Protein 2L16 (pdb70)

Nearest PDB structures (foldseek):
  2l16-assembly1_A  TM=9.018E-01  e=1.202E-06  Bacillus subtilis
  2l16-assembly1_A  TM=8.497E-01  e=6.481E-07  Bacillus subtilis
  2l16-assembly1_A  TM=8.442E-01  e=2.452E-07  Bacillus subtilis
  2l16-assembly1_A  TM=1.020E+00  e=3.934E-07  Bacillus subtilis
  2l16-assembly1_A  TM=9.087E-01  e=6.137E-07  Bacillus subtilis

Structure (mmCIF, N/CA/C/O backbone):
data_2L16
#
_entry.id   2L16
#
loop_
_atom_site.group_PDB
_atom_site.id
_atom_site.type_symbol
_atom_site.label_atom_id
_atom_site.label_alt_id
_atom_site.label_comp_id
_atom_site.label_asym_id
_atom_site.label_entity_id
_atom_site.label_seq_id
_atom_site.pdbx_PDB_ins_code
_atom_site.Cartn_x
_atom_site.Cartn_y
_atom_site.Cartn_z
_atom_site.occupancy
_atom_site.B_iso_or_equiv
_atom_site.auth_seq_id
_atom_site.auth_comp_id
_atom_site.auth_asym_id
_atom_site.auth_atom_id
_atom_site.pdbx_PDB_model_num
ATOM 1 N N . MET A 1 1 ? -10.584 -17.849 -18.229 1.00 0.00 1 MET A N 1
ATOM 2 C CA . MET A 1 1 ? -9.634 -17.952 -19.371 1.00 0.00 1 MET A CA 1
ATOM 3 C C . MET A 1 1 ? -8.204 -17.820 -18.859 1.00 0.00 1 MET A C 1
ATOM 4 O O . MET A 1 1 ? -7.759 -18.609 -18.024 1.00 0.00 1 MET A O 1
ATOM 20 N N . PHE A 1 2 ? -7.487 -16.820 -19.366 1.00 0.00 2 PHE A N 1
ATOM 21 C CA . PHE A 1 2 ? -6.113 -16.590 -18.962 1.00 0.00 2 PHE A CA 1
ATOM 22 C C . PHE A 1 2 ? -6.057 -15.706 -17.727 1.00 0.00 2 PHE A C 1
ATOM 23 O O . PHE A 1 2 ? -4.983 -15.433 -17.193 1.00 0.00 2 PHE A O 1
ATOM 40 N N . SER A 1 3 ? -7.226 -15.250 -17.278 1.00 0.00 3 SER A N 1
ATOM 41 C CA . SER A 1 3 ? -7.308 -14.390 -16.097 1.00 0.00 3 SER A CA 1
ATOM 42 C C . SER A 1 3 ? -7.762 -15.193 -14.877 1.00 0.00 3 SER A C 1
ATOM 43 O O . SER A 1 3 ? -7.496 -14.811 -13.737 1.00 0.00 3 SER A O 1
ATOM 51 N N . ASN A 1 4 ? -8.448 -16.302 -15.126 1.00 0.00 4 ASN A N 1
ATOM 52 C CA . ASN A 1 4 ? -8.938 -17.148 -14.044 1.00 0.00 4 ASN A CA 1
ATOM 53 C C . ASN A 1 4 ? -7.805 -17.982 -13.455 1.00 0.00 4 ASN A C 1
ATOM 54 O O . ASN A 1 4 ? -7.943 -18.560 -12.378 1.00 0.00 4 ASN A O 1
ATOM 65 N N . ILE A 1 5 ? -6.690 -18.042 -14.169 1.00 0.00 5 ILE A N 1
ATOM 66 C CA . ILE A 1 5 ? -5.546 -18.811 -13.711 1.00 0.00 5 ILE A CA 1
ATOM 67 C C . ILE A 1 5 ? -4.981 -18.233 -12.424 1.00 0.00 5 ILE A C 1
ATOM 68 O O . ILE A 1 5 ? -4.658 -18.973 -11.502 1.00 0.00 5 ILE A O 1
ATOM 84 N N . GLY A 1 6 ? -4.859 -16.914 -12.375 1.00 0.00 6 GLY A N 1
ATOM 85 C CA . GLY A 1 6 ? -4.319 -16.246 -11.195 1.00 0.00 6 GLY A CA 1
ATOM 86 C C . GLY A 1 6 ? -2.845 -16.595 -11.010 1.00 0.00 6 GLY A C 1
ATOM 87 O O . GLY A 1 6 ? -2.085 -16.638 -11.977 1.00 0.00 6 GLY A O 1
ATOM 91 N N . ILE A 1 7 ? -2.446 -16.853 -9.769 1.00 0.00 7 ILE A N 1
ATOM 92 C CA . ILE A 1 7 ? -1.059 -17.208 -9.484 1.00 0.00 7 ILE A CA 1
ATOM 93 C C . ILE A 1 7 ? -0.702 -18.563 -10.121 1.00 0.00 7 ILE A C 1
ATOM 94 O O . ILE A 1 7 ? 0.336 -18.677 -10.771 1.00 0.00 7 ILE A O 1
ATOM 110 N N . PRO A 1 8 ? -1.516 -19.581 -9.962 1.00 0.00 8 PRO A N 1
ATOM 111 C CA . PRO A 1 8 ? -1.221 -20.914 -10.559 1.00 0.00 8 PRO A CA 1
ATOM 112 C C . PRO A 1 8 ? -0.622 -20.797 -11.961 1.00 0.00 8 PRO A C 1
ATOM 113 O O . PRO A 1 8 ? 0.285 -21.548 -12.320 1.00 0.00 8 PRO A O 1
ATOM 124 N N . GLY A 1 9 ? -1.123 -19.847 -12.736 1.00 0.00 9 GLY A N 1
ATOM 125 C CA . GLY A 1 9 ? -0.618 -19.634 -14.087 1.00 0.00 9 GLY A CA 1
ATOM 126 C C . GLY A 1 9 ? 0.744 -18.946 -14.065 1.00 0.00 9 GLY A C 1
ATOM 127 O O . GLY A 1 9 ? 1.563 -19.138 -14.963 1.00 0.00 9 GLY A O 1
ATOM 131 N N . LEU A 1 10 ? 0.971 -18.132 -13.040 1.00 0.00 10 LEU A N 1
ATOM 132 C CA . LEU A 1 10 ? 2.226 -17.400 -12.909 1.00 0.00 10 LEU A CA 1
ATOM 133 C C . LEU A 1 10 ? 3.404 -18.354 -12.746 1.00 0.00 10 LEU A C 1
ATOM 134 O O . LEU A 1 10 ? 4.481 -18.111 -13.286 1.00 0.00 10 LEU A O 1
ATOM 150 N N . ILE A 1 11 ? 3.202 -19.431 -11.996 1.00 0.00 11 ILE A N 1
ATOM 151 C CA . ILE A 1 11 ? 4.267 -20.401 -11.769 1.00 0.00 11 ILE A CA 1
ATOM 152 C C . ILE A 1 11 ? 4.740 -20.984 -13.094 1.00 0.00 11 ILE A C 1
ATOM 153 O O . ILE A 1 11 ? 5.935 -21.089 -13.321 1.00 0.00 11 ILE A O 1
ATOM 169 N N . LEU A 1 12 ? 3.815 -21.345 -13.966 1.00 0.00 12 LEU A N 1
ATOM 170 C CA . LEU A 1 12 ? 4.191 -21.913 -15.247 1.00 0.00 12 LEU A CA 1
ATOM 171 C C . LEU A 1 12 ? 5.066 -20.929 -16.006 1.00 0.00 12 LEU A C 1
ATOM 172 O O . LEU A 1 12 ? 6.099 -21.309 -16.546 1.00 0.00 12 LEU A O 1
ATOM 188 N N . ILE A 1 13 ? 4.664 -19.663 -16.007 1.00 0.00 13 ILE A N 1
ATOM 189 C CA . ILE A 1 13 ? 5.437 -18.616 -16.669 1.00 0.00 13 ILE A CA 1
ATOM 190 C C . ILE A 1 13 ? 6.765 -18.413 -15.960 1.00 0.00 13 ILE A C 1
ATOM 191 O O . ILE A 1 13 ? 7.800 -18.212 -16.596 1.00 0.00 13 ILE A O 1
ATOM 207 N N . PHE A 1 14 ? 6.713 -18.418 -14.645 1.00 0.00 14 PHE A N 1
ATOM 208 C CA . PHE A 1 14 ? 7.898 -18.180 -13.857 1.00 0.00 14 PHE A CA 1
ATOM 209 C C . PHE A 1 14 ? 8.973 -19.200 -14.208 1.00 0.00 14 PHE A C 1
ATOM 210 O O . PHE A 1 14 ? 10.150 -18.863 -14.333 1.00 0.00 14 PHE A O 1
ATOM 227 N N . VAL A 1 15 ? 8.549 -20.442 -14.368 1.00 0.00 15 VAL A N 1
ATOM 228 C CA . VAL A 1 15 ? 9.464 -21.524 -14.705 1.00 0.00 15 VAL A CA 1
ATOM 229 C C . VAL A 1 15 ? 10.202 -21.193 -15.994 1.00 0.00 15 VAL A C 1
ATOM 230 O O . VAL A 1 15 ? 11.409 -21.407 -16.105 1.00 0.00 15 VAL A O 1
ATOM 243 N N . ILE A 1 16 ? 9.468 -20.665 -16.960 1.00 0.00 16 ILE A N 1
ATOM 244 C CA . ILE A 1 16 ? 10.070 -20.300 -18.246 1.00 0.00 16 ILE A CA 1
ATOM 245 C C . ILE A 1 16 ? 11.273 -19.406 -18.006 1.00 0.00 16 ILE A C 1
ATOM 246 O O . ILE A 1 16 ? 12.255 -19.454 -18.739 1.00 0.00 16 ILE A O 1
ATOM 262 N N . ALA A 1 17 ? 11.178 -18.593 -16.973 1.00 0.00 17 ALA A N 1
ATOM 263 C CA . ALA A 1 17 ? 12.263 -17.692 -16.610 1.00 0.00 17 ALA A CA 1
ATOM 264 C C . ALA A 1 17 ? 13.379 -18.469 -15.903 1.00 0.00 17 ALA A C 1
ATOM 265 O O . ALA A 1 17 ? 14.553 -18.169 -16.048 1.00 0.00 17 ALA A O 1
ATOM 272 N N . LEU A 1 18 ? 12.993 -19.464 -15.126 1.00 0.00 18 LEU A N 1
ATOM 273 C CA . LEU A 1 18 ? 13.952 -20.263 -14.381 1.00 0.00 18 LEU A CA 1
ATOM 274 C C . LEU A 1 18 ? 14.858 -21.057 -15.297 1.00 0.00 18 LEU A C 1
ATOM 275 O O . LEU A 1 18 ? 16.058 -21.168 -15.045 1.00 0.00 18 LEU A O 1
ATOM 291 N N . ILE A 1 19 ? 14.299 -21.607 -16.348 1.00 0.00 19 ILE A N 1
ATOM 292 C CA . ILE A 1 19 ? 15.106 -22.382 -17.269 1.00 0.00 19 ILE A CA 1
ATOM 293 C C . ILE A 1 19 ? 16.209 -21.509 -17.869 1.00 0.00 19 ILE A C 1
ATOM 294 O O . ILE A 1 19 ? 17.355 -21.941 -17.991 1.00 0.00 19 ILE A O 1
ATOM 310 N N . ILE A 1 20 ? 15.865 -20.273 -18.222 1.00 0.00 20 ILE A N 1
ATOM 311 C CA . ILE A 1 20 ? 16.845 -19.347 -18.784 1.00 0.00 20 ILE A CA 1
ATOM 312 C C . ILE A 1 20 ? 17.663 -18.684 -17.676 1.00 0.00 20 ILE A C 1
ATOM 313 O O . ILE A 1 20 ? 18.863 -18.461 -17.839 1.00 0.00 20 ILE A O 1
ATOM 329 N N . PHE A 1 21 ? 17.018 -18.369 -16.543 1.00 0.00 21 PHE A N 1
ATOM 330 C CA . PHE A 1 21 ? 17.716 -17.729 -15.427 1.00 0.00 21 PHE A CA 1
ATOM 331 C C . PHE A 1 21 ? 18.173 -18.761 -14.398 1.00 0.00 21 PHE A C 1
ATOM 332 O O . PHE A 1 21 ? 19.367 -19.049 -14.299 1.00 0.00 21 PHE A O 1
ATOM 349 N N . GLY A 1 22 ? 17.229 -19.325 -13.633 1.00 0.00 22 GLY A N 1
ATOM 350 C CA . GLY A 1 22 ? 17.566 -20.328 -12.624 1.00 0.00 22 GLY A CA 1
ATOM 351 C C . GLY A 1 22 ? 17.078 -19.881 -11.243 1.00 0.00 22 GLY A C 1
ATOM 352 O O . GLY A 1 22 ? 17.134 -18.695 -10.920 1.00 0.00 22 GLY A O 1
ATOM 356 N N . PRO A 1 23 ? 16.606 -20.789 -10.423 1.00 0.00 23 PRO A N 1
ATOM 357 C CA . PRO A 1 23 ? 16.111 -20.450 -9.057 1.00 0.00 23 PRO A CA 1
ATOM 358 C C . PRO A 1 23 ? 17.249 -20.036 -8.124 1.00 0.00 23 PRO A C 1
ATOM 359 O O . PRO A 1 23 ? 17.014 -19.449 -7.070 1.00 0.00 23 PRO A O 1
ATOM 370 N N . SER A 1 24 ? 18.481 -20.350 -8.519 1.00 0.00 24 SER A N 1
ATOM 371 C CA . SER A 1 24 ? 19.650 -20.010 -7.711 1.00 0.00 24 SER A CA 1
ATOM 372 C C . SER A 1 24 ? 20.240 -18.682 -8.161 1.00 0.00 24 SER A C 1
ATOM 373 O O . SER A 1 24 ? 21.250 -18.231 -7.626 1.00 0.00 24 SER A O 1
ATOM 381 N N . LYS A 1 25 ? 19.609 -18.068 -9.160 1.00 0.00 25 LYS A N 1
ATOM 382 C CA . LYS A 1 25 ? 20.088 -16.797 -9.692 1.00 0.00 25 LYS A CA 1
ATOM 383 C C . LYS A 1 25 ? 19.286 -15.625 -9.146 1.00 0.00 25 LYS A C 1
ATOM 384 O O . LYS A 1 25 ? 19.838 -14.549 -8.919 1.00 0.00 25 LYS A O 1
ATOM 403 N N . LEU A 1 26 ? 17.993 -15.818 -8.948 1.00 0.00 26 LEU A N 1
ATOM 404 C CA . LEU A 1 26 ? 17.172 -14.736 -8.451 1.00 0.00 26 LEU A CA 1
ATOM 405 C C . LEU A 1 26 ? 17.530 -14.413 -6.996 1.00 0.00 26 LEU A C 1
ATOM 406 O O . LEU A 1 26 ? 17.635 -13.244 -6.627 1.00 0.00 26 LEU A O 1
ATOM 422 N N . PRO A 1 27 ? 17.721 -15.407 -6.161 1.00 0.00 27 PRO A N 1
ATOM 423 C CA . PRO A 1 27 ? 18.076 -15.187 -4.724 1.00 0.00 27 PRO A CA 1
ATOM 424 C C . PRO A 1 27 ? 19.471 -14.576 -4.586 1.00 0.00 27 PRO A C 1
ATOM 425 O O . PRO A 1 27 ? 19.731 -13.793 -3.673 1.00 0.00 27 PRO A O 1
ATOM 436 N N . GLU A 1 28 ? 20.356 -14.945 -5.505 1.00 0.00 28 GLU A N 1
ATOM 437 C CA . GLU A 1 28 ? 21.721 -14.433 -5.489 1.00 0.00 28 GLU A CA 1
ATOM 438 C C . GLU A 1 28 ? 21.738 -12.928 -5.736 1.00 0.00 28 GLU A C 1
ATOM 439 O O . GLU A 1 28 ? 22.492 -12.190 -5.103 1.00 0.00 28 GLU A O 1
ATOM 451 N N . ILE A 1 29 ? 20.908 -12.484 -6.661 1.00 0.00 29 ILE A N 1
ATOM 452 C CA . ILE A 1 29 ? 20.828 -11.065 -6.996 1.00 0.00 29 ILE A CA 1
ATOM 453 C C . ILE A 1 29 ? 20.310 -10.263 -5.806 1.00 0.00 29 ILE A C 1
ATOM 454 O O . ILE A 1 29 ? 20.831 -9.191 -5.496 1.00 0.00 29 ILE A O 1
ATOM 470 N N . GLY A 1 30 ? 19.280 -10.784 -5.150 1.00 0.00 30 GLY A N 1
ATOM 471 C CA . GLY A 1 30 ? 18.699 -10.102 -4.003 1.00 0.00 30 GLY A CA 1
ATOM 472 C C . GLY A 1 30 ? 19.732 -9.931 -2.900 1.00 0.00 30 GLY A C 1
ATOM 473 O O . GLY A 1 30 ? 19.838 -8.866 -2.291 1.00 0.00 30 GLY A O 1
ATOM 477 N N . ARG A 1 31 ? 20.493 -10.986 -2.650 1.00 0.00 31 ARG A N 1
ATOM 478 C CA . ARG A 1 31 ? 21.521 -10.956 -1.623 1.00 0.00 31 ARG A CA 1
ATOM 479 C C . ARG A 1 31 ? 22.595 -9.949 -1.973 1.00 0.00 31 ARG A C 1
ATOM 480 O O . ARG A 1 31 ? 23.022 -9.152 -1.138 1.00 0.00 31 ARG A O 1
ATOM 501 N N . ALA A 1 32 ? 23.037 -10.007 -3.219 1.00 0.00 32 ALA A N 1
ATOM 502 C CA . ALA A 1 32 ? 24.080 -9.108 -3.676 1.00 0.00 32 ALA A CA 1
ATOM 503 C C . ALA A 1 32 ? 23.596 -7.666 -3.584 1.00 0.00 32 ALA A C 1
ATOM 504 O O . ALA A 1 32 ? 24.282 -6.803 -3.036 1.00 0.00 32 ALA A O 1
ATOM 511 N N . ALA A 1 33 ? 22.396 -7.424 -4.098 1.00 0.00 33 ALA A N 1
ATOM 512 C CA . ALA A 1 33 ? 21.808 -6.093 -4.041 1.00 0.00 33 ALA A CA 1
ATOM 513 C C . ALA A 1 33 ? 21.548 -5.731 -2.591 1.00 0.00 33 ALA A C 1
ATOM 514 O O . ALA A 1 33 ? 21.529 -4.558 -2.217 1.00 0.00 33 ALA A O 1
ATOM 521 N N . GLY A 1 34 ? 21.316 -6.761 -1.790 1.00 0.00 34 GLY A N 1
ATOM 522 C CA . GLY A 1 34 ? 21.018 -6.567 -0.389 1.00 0.00 34 GLY A CA 1
ATOM 523 C C . GLY A 1 34 ? 22.110 -5.750 0.295 1.00 0.00 34 GLY A C 1
ATOM 524 O O . GLY A 1 34 ? 21.823 -4.854 1.090 1.00 0.00 34 GLY A O 1
ATOM 528 N N . ARG A 1 35 ? 23.360 -6.068 -0.018 1.00 0.00 35 ARG A N 1
ATOM 529 C CA . ARG A 1 35 ? 24.492 -5.360 0.574 1.00 0.00 35 ARG A CA 1
ATOM 530 C C . ARG A 1 35 ? 24.566 -3.934 0.050 1.00 0.00 35 ARG A C 1
ATOM 531 O O . ARG A 1 35 ? 24.819 -2.994 0.801 1.00 0.00 35 ARG A O 1
ATOM 552 N N . THR A 1 36 ? 24.338 -3.793 -1.245 1.00 0.00 36 THR A N 1
ATOM 553 C CA . THR A 1 36 ? 24.368 -2.492 -1.893 1.00 0.00 36 THR A CA 1
ATOM 554 C C . THR A 1 36 ? 23.261 -1.598 -1.342 1.00 0.00 36 THR A C 1
ATOM 555 O O . THR A 1 36 ? 23.469 -0.419 -1.085 1.00 0.00 36 THR A O 1
ATOM 566 N N . LEU A 1 37 ? 22.081 -2.160 -1.187 1.00 0.00 37 LEU A N 1
ATOM 567 C CA . LEU A 1 37 ? 20.956 -1.399 -0.683 1.00 0.00 37 LEU A CA 1
ATOM 568 C C . LEU A 1 37 ? 21.142 -1.034 0.781 1.00 0.00 37 LEU A C 1
ATOM 569 O O . LEU A 1 37 ? 20.742 0.041 1.229 1.00 0.00 37 LEU A O 1
ATOM 585 N N . LEU A 1 38 ? 21.734 -1.954 1.516 1.00 0.00 38 LEU A N 1
ATOM 586 C CA . LEU A 1 38 ? 21.968 -1.770 2.939 1.00 0.00 38 LEU A CA 1
ATOM 587 C C . LEU A 1 38 ? 22.801 -0.529 3.182 1.00 0.00 38 LEU A C 1
ATOM 588 O O . LEU A 1 38 ? 22.540 0.226 4.107 1.00 0.00 38 LEU A O 1
ATOM 604 N N . GLU A 1 39 ? 23.809 -0.323 2.369 1.00 0.00 39 GLU A N 1
ATOM 605 C CA . GLU A 1 39 ? 24.652 0.846 2.533 1.00 0.00 39 GLU A CA 1
ATOM 606 C C . GLU A 1 39 ? 23.919 2.093 2.044 1.00 0.00 39 GLU A C 1
ATOM 607 O O . GLU A 1 39 ? 24.272 3.213 2.416 1.00 0.00 39 GLU A O 1
ATOM 619 N N . PHE A 1 40 ? 22.909 1.897 1.187 1.00 0.00 40 PHE A N 1
ATOM 620 C CA . PHE A 1 40 ? 22.157 3.024 0.636 1.00 0.00 40 PHE A CA 1
ATOM 621 C C . PHE A 1 40 ? 21.406 3.794 1.720 1.00 0.00 40 PHE A C 1
ATOM 622 O O . PHE A 1 40 ? 21.460 5.022 1.774 1.00 0.00 40 PHE A O 1
ATOM 639 N N . LYS A 1 41 ? 20.696 3.064 2.564 1.00 0.00 41 LYS A N 1
ATOM 640 C CA . LYS A 1 41 ? 19.924 3.691 3.622 1.00 0.00 41 LYS A CA 1
ATOM 641 C C . LYS A 1 41 ? 20.840 4.412 4.600 1.00 0.00 41 LYS A C 1
ATOM 642 O O . LYS A 1 41 ? 20.491 5.460 5.143 1.00 0.00 41 LYS A O 1
ATOM 661 N N . SER A 1 42 ? 22.013 3.838 4.814 1.00 0.00 42 SER A N 1
ATOM 662 C CA . SER A 1 42 ? 22.985 4.425 5.723 1.00 0.00 42 SER A CA 1
ATOM 663 C C . SER A 1 42 ? 23.465 5.764 5.180 1.00 0.00 42 SER A C 1
ATOM 664 O O . SER A 1 42 ? 23.628 6.726 5.930 1.00 0.00 42 SER A O 1
ATOM 672 N N . ALA A 1 43 ? 23.669 5.824 3.867 1.00 0.00 43 ALA A N 1
ATOM 673 C CA . ALA A 1 43 ? 24.108 7.060 3.230 1.00 0.00 43 ALA A CA 1
ATOM 674 C C . ALA A 1 43 ? 22.987 8.091 3.285 1.00 0.00 43 ALA A C 1
ATOM 675 O O . ALA A 1 43 ? 23.225 9.276 3.496 1.00 0.00 43 ALA A O 1
ATOM 682 N N . THR A 1 44 ? 21.762 7.613 3.107 1.00 0.00 44 THR A N 1
ATOM 683 C CA . THR A 1 44 ? 20.587 8.466 3.142 1.00 0.00 44 THR A CA 1
ATOM 684 C C . THR A 1 44 ? 20.408 9.095 4.523 1.00 0.00 44 THR A C 1
ATOM 685 O O . THR A 1 44 ? 20.067 10.272 4.641 1.00 0.00 44 THR A O 1
ATOM 696 N N . LYS A 1 45 ? 20.615 8.297 5.555 1.00 0.00 45 LYS A N 1
ATOM 697 C CA . LYS A 1 45 ? 20.447 8.776 6.915 1.00 0.00 45 LYS A CA 1
ATOM 698 C C . LYS A 1 45 ? 21.267 10.039 7.123 1.00 0.00 45 LYS A C 1
ATOM 699 O O . LYS A 1 45 ? 20.897 10.914 7.904 1.00 0.00 45 LYS A O 1
ATOM 718 N N . SER A 1 46 ? 22.383 10.125 6.422 1.00 0.00 46 SER A N 1
ATOM 719 C CA . SER A 1 46 ? 23.248 11.282 6.540 1.00 0.00 46 SER A CA 1
ATOM 720 C C . SER A 1 46 ? 22.664 12.485 5.794 1.00 0.00 46 SER A C 1
ATOM 721 O O . SER A 1 46 ? 22.861 13.629 6.202 1.00 0.00 46 SER A O 1
ATOM 729 N N . LEU A 1 47 ? 21.946 12.226 4.701 1.00 0.00 47 LEU A N 1
ATOM 730 C CA . LEU A 1 47 ? 21.353 13.305 3.925 1.00 0.00 47 LEU A CA 1
ATOM 731 C C . LEU A 1 47 ? 20.204 13.950 4.687 1.00 0.00 47 LEU A C 1
ATOM 732 O O . LEU A 1 47 ? 20.082 15.174 4.736 1.00 0.00 47 LEU A O 1
ATOM 748 N N . VAL A 1 48 ? 19.366 13.112 5.283 1.00 0.00 48 VAL A N 1
ATOM 749 C CA . VAL A 1 48 ? 18.225 13.597 6.049 1.00 0.00 48 VAL A CA 1
ATOM 750 C C . VAL A 1 48 ? 18.675 14.228 7.355 1.00 0.00 48 VAL A C 1
ATOM 751 O O . VAL A 1 48 ? 18.138 15.248 7.785 1.00 0.00 48 VAL A O 1
ATOM 764 N N . SER A 1 49 ? 19.655 13.604 7.988 1.00 0.00 49 SER A N 1
ATOM 765 C CA . SER A 1 49 ? 20.162 14.102 9.253 1.00 0.00 49 SER A CA 1
ATOM 766 C C . SER A 1 49 ? 20.731 15.503 9.084 1.00 0.00 49 SER A C 1
ATOM 767 O O . SER A 1 49 ? 20.480 16.392 9.897 1.00 0.00 49 SER A O 1
ATOM 775 N N . GLY A 1 50 ? 21.497 15.689 8.018 1.00 0.00 50 GLY A N 1
ATOM 776 C CA . GLY A 1 50 ? 22.103 16.984 7.733 1.00 0.00 50 GLY A CA 1
ATOM 777 C C . GLY A 1 50 ? 22.659 17.624 8.996 1.00 0.00 50 GLY A C 1
ATOM 778 O O . GLY A 1 50 ? 22.683 18.848 9.131 1.00 0.00 50 GLY A O 1
ATOM 782 N N . ASP A 1 51 ? 23.108 16.786 9.917 1.00 0.00 51 ASP A N 1
ATOM 783 C CA . ASP A 1 51 ? 23.668 17.271 11.175 1.00 0.00 51 ASP A CA 1
ATOM 784 C C . ASP A 1 51 ? 24.280 16.121 11.969 1.00 0.00 51 ASP A C 1
ATOM 785 O O . ASP A 1 51 ? 24.232 14.966 11.546 1.00 0.00 51 ASP A O 1
ATOM 794 N N . GLU A 1 52 ? 24.853 16.448 13.124 1.00 0.00 52 GLU A N 1
ATOM 795 C CA . GLU A 1 52 ? 25.470 15.435 13.975 1.00 0.00 52 GLU A CA 1
ATOM 796 C C . GLU A 1 52 ? 24.573 14.206 14.090 1.00 0.00 52 GLU A C 1
ATOM 797 O O . GLU A 1 52 ? 23.366 14.371 14.027 1.00 0.00 52 GLU A O 1
ATOM 809 N N . MET A 1 1 ? -8.393 -15.363 -18.824 1.00 0.00 1 MET A N 2
ATOM 810 C CA . MET A 1 1 ? -7.127 -15.344 -19.607 1.00 0.00 1 MET A CA 2
ATOM 811 C C . MET A 1 1 ? -5.949 -15.610 -18.676 1.00 0.00 1 MET A C 2
ATOM 812 O O . MET A 1 1 ? -5.880 -16.658 -18.032 1.00 0.00 1 MET A O 2
ATOM 828 N N . PHE A 1 2 ? -5.023 -14.658 -18.608 1.00 0.00 2 PHE A N 2
ATOM 829 C CA . PHE A 1 2 ? -3.854 -14.793 -17.759 1.00 0.00 2 PHE A CA 2
ATOM 830 C C . PHE A 1 2 ? -4.167 -14.342 -16.342 1.00 0.00 2 PHE A C 2
ATOM 831 O O . PHE A 1 2 ? -3.320 -14.424 -15.453 1.00 0.00 2 PHE A O 2
ATOM 848 N N . SER A 1 3 ? -5.390 -13.856 -16.138 1.00 0.00 3 SER A N 2
ATOM 849 C CA . SER A 1 3 ? -5.817 -13.388 -14.820 1.00 0.00 3 SER A CA 2
ATOM 850 C C . SER A 1 3 ? -6.715 -14.425 -14.146 1.00 0.00 3 SER A C 2
ATOM 851 O O . SER A 1 3 ? -6.821 -14.466 -12.920 1.00 0.00 3 SER A O 2
ATOM 859 N N . ASN A 1 4 ? -7.357 -15.258 -14.958 1.00 0.00 4 ASN A N 2
ATOM 860 C CA . ASN A 1 4 ? -8.244 -16.290 -14.435 1.00 0.00 4 ASN A CA 2
ATOM 861 C C . ASN A 1 4 ? -7.442 -17.465 -13.898 1.00 0.00 4 ASN A C 2
ATOM 862 O O . ASN A 1 4 ? -7.974 -18.322 -13.193 1.00 0.00 4 ASN A O 2
ATOM 873 N N . ILE A 1 5 ? -6.162 -17.501 -14.233 1.00 0.00 5 ILE A N 2
ATOM 874 C CA . ILE A 1 5 ? -5.309 -18.577 -13.774 1.00 0.00 5 ILE A CA 2
ATOM 875 C C . ILE A 1 5 ? -5.240 -18.592 -12.253 1.00 0.00 5 ILE A C 2
ATOM 876 O O . ILE A 1 5 ? -5.401 -19.641 -11.633 1.00 0.00 5 ILE A O 2
ATOM 892 N N . GLY A 1 6 ? -5.005 -17.419 -11.666 1.00 0.00 6 GLY A N 2
ATOM 893 C CA . GLY A 1 6 ? -4.897 -17.283 -10.211 1.00 0.00 6 GLY A CA 2
ATOM 894 C C . GLY A 1 6 ? -3.424 -17.293 -9.805 1.00 0.00 6 GLY A C 2
ATOM 895 O O . GLY A 1 6 ? -2.642 -16.450 -10.244 1.00 0.00 6 GLY A O 2
ATOM 899 N N . ILE A 1 7 ? -3.049 -18.283 -8.994 1.00 0.00 7 ILE A N 2
ATOM 900 C CA . ILE A 1 7 ? -1.665 -18.450 -8.554 1.00 0.00 7 ILE A CA 2
ATOM 901 C C . ILE A 1 7 ? -0.947 -19.628 -9.262 1.00 0.00 7 ILE A C 2
ATOM 902 O O . ILE A 1 7 ? 0.279 -19.695 -9.229 1.00 0.00 7 ILE A O 2
ATOM 918 N N . PRO A 1 8 ? -1.653 -20.567 -9.879 1.00 0.00 8 PRO A N 2
ATOM 919 C CA . PRO A 1 8 ? -1.005 -21.745 -10.543 1.00 0.00 8 PRO A CA 2
ATOM 920 C C . PRO A 1 8 ? -0.285 -21.376 -11.836 1.00 0.00 8 PRO A C 2
ATOM 921 O O . PRO A 1 8 ? 0.898 -21.672 -12.000 1.00 0.00 8 PRO A O 2
ATOM 932 N N . GLY A 1 9 ? -0.999 -20.736 -12.746 1.00 0.00 9 GLY A N 2
ATOM 933 C CA . GLY A 1 9 ? -0.406 -20.344 -14.014 1.00 0.00 9 GLY A CA 2
ATOM 934 C C . GLY A 1 9 ? 0.827 -19.486 -13.778 1.00 0.00 9 GLY A C 2
ATOM 935 O O . GLY A 1 9 ? 1.694 -19.377 -14.645 1.00 0.00 9 GLY A O 2
ATOM 939 N N . LEU A 1 10 ? 0.904 -18.880 -12.597 1.00 0.00 10 LEU A N 2
ATOM 940 C CA . LEU A 1 10 ? 2.041 -18.040 -12.267 1.00 0.00 10 LEU A CA 2
ATOM 941 C C . LEU A 1 10 ? 3.319 -18.864 -12.257 1.00 0.00 10 LEU A C 2
ATOM 942 O O . LEU A 1 10 ? 4.357 -18.416 -12.738 1.00 0.00 10 LEU A O 2
ATOM 958 N N . ILE A 1 11 ? 3.237 -20.067 -11.701 1.00 0.00 11 ILE A N 2
ATOM 959 C CA . ILE A 1 11 ? 4.398 -20.945 -11.621 1.00 0.00 11 ILE A CA 2
ATOM 960 C C . ILE A 1 11 ? 4.908 -21.274 -13.013 1.00 0.00 11 ILE A C 2
ATOM 961 O O . ILE A 1 11 ? 6.106 -21.228 -13.250 1.00 0.00 11 ILE A O 2
ATOM 977 N N . LEU A 1 12 ? 4.008 -21.590 -13.926 1.00 0.00 12 LEU A N 2
ATOM 978 C CA . LEU A 1 12 ? 4.417 -21.925 -15.276 1.00 0.00 12 LEU A CA 2
ATOM 979 C C . LEU A 1 12 ? 5.170 -20.757 -15.888 1.00 0.00 12 LEU A C 2
ATOM 980 O O . LEU A 1 12 ? 6.227 -20.943 -16.482 1.00 0.00 12 LEU A O 2
ATOM 996 N N . ILE A 1 13 ? 4.640 -19.556 -15.703 1.00 0.00 13 ILE A N 2
ATOM 997 C CA . ILE A 1 13 ? 5.286 -18.351 -16.210 1.00 0.00 13 ILE A CA 2
ATOM 998 C C . ILE A 1 13 ? 6.599 -18.114 -15.489 1.00 0.00 13 ILE A C 2
ATOM 999 O O . ILE A 1 13 ? 7.589 -17.704 -16.093 1.00 0.00 13 ILE A O 2
ATOM 1015 N N . PHE A 1 14 ? 6.581 -18.323 -14.190 1.00 0.00 14 PHE A N 2
ATOM 1016 C CA . PHE A 1 14 ? 7.753 -18.072 -13.393 1.00 0.00 14 PHE A CA 2
ATOM 1017 C C . PHE A 1 14 ? 8.926 -18.884 -13.929 1.00 0.00 14 PHE A C 2
ATOM 1018 O O . PHE A 1 14 ? 10.042 -18.381 -14.033 1.00 0.00 14 PHE A O 2
ATOM 1035 N N . VAL A 1 15 ? 8.651 -20.133 -14.275 1.00 0.00 15 VAL A N 2
ATOM 1036 C CA . VAL A 1 15 ? 9.677 -21.023 -14.807 1.00 0.00 15 VAL A CA 2
ATOM 1037 C C . VAL A 1 15 ? 10.317 -20.414 -16.044 1.00 0.00 15 VAL A C 2
ATOM 1038 O O . VAL A 1 15 ? 11.533 -20.470 -16.221 1.00 0.00 15 VAL A O 2
ATOM 1051 N N . ILE A 1 16 ? 9.492 -19.828 -16.893 1.00 0.00 16 ILE A N 2
ATOM 1052 C CA . ILE A 1 16 ? 9.996 -19.203 -18.115 1.00 0.00 16 ILE A CA 2
ATOM 1053 C C . ILE A 1 16 ? 11.093 -18.212 -17.773 1.00 0.00 16 ILE A C 2
ATOM 1054 O O . ILE A 1 16 ? 12.028 -18.016 -18.539 1.00 0.00 16 ILE A O 2
ATOM 1070 N N . ALA A 1 17 ? 10.967 -17.593 -16.616 1.00 0.00 17 ALA A N 2
ATOM 1071 C CA . ALA A 1 17 ? 11.967 -16.633 -16.156 1.00 0.00 17 ALA A CA 2
ATOM 1072 C C . ALA A 1 17 ? 13.198 -17.374 -15.630 1.00 0.00 17 ALA A C 2
ATOM 1073 O O . ALA A 1 17 ? 14.324 -16.920 -15.765 1.00 0.00 17 ALA A O 2
ATOM 1080 N N . LEU A 1 18 ? 12.967 -18.509 -15.010 1.00 0.00 18 LEU A N 2
ATOM 1081 C CA . LEU A 1 18 ? 14.046 -19.285 -14.438 1.00 0.00 18 LEU A CA 2
ATOM 1082 C C . LEU A 1 18 ? 15.010 -19.786 -15.491 1.00 0.00 18 LEU A C 2
ATOM 1083 O O . LEU A 1 18 ? 16.225 -19.769 -15.291 1.00 0.00 18 LEU A O 2
ATOM 1099 N N . ILE A 1 19 ? 14.479 -20.236 -16.602 1.00 0.00 19 ILE A N 2
ATOM 1100 C CA . ILE A 1 19 ? 15.328 -20.742 -17.659 1.00 0.00 19 ILE A CA 2
ATOM 1101 C C . ILE A 1 19 ? 16.295 -19.657 -18.129 1.00 0.00 19 ILE A C 2
ATOM 1102 O O . ILE A 1 19 ? 17.474 -19.924 -18.366 1.00 0.00 19 ILE A O 2
ATOM 1118 N N . ILE A 1 20 ? 15.793 -18.436 -18.254 1.00 0.00 20 ILE A N 2
ATOM 1119 C CA . ILE A 1 20 ? 16.620 -17.317 -18.684 1.00 0.00 20 ILE A CA 2
ATOM 1120 C C . ILE A 1 20 ? 17.391 -16.722 -17.500 1.00 0.00 20 ILE A C 2
ATOM 1121 O O . ILE A 1 20 ? 18.517 -16.256 -17.667 1.00 0.00 20 ILE A O 2
ATOM 1137 N N . PHE A 1 21 ? 16.780 -16.731 -16.306 1.00 0.00 21 PHE A N 2
ATOM 1138 C CA . PHE A 1 21 ? 17.426 -16.177 -15.116 1.00 0.00 21 PHE A CA 2
ATOM 1139 C C . PHE A 1 21 ? 18.067 -17.276 -14.257 1.00 0.00 21 PHE A C 2
ATOM 1140 O O . PHE A 1 21 ? 19.292 -17.337 -14.142 1.00 0.00 21 PHE A O 2
ATOM 1157 N N . GLY A 1 22 ? 17.247 -18.141 -13.648 1.00 0.00 22 GLY A N 2
ATOM 1158 C CA . GLY A 1 22 ? 17.759 -19.210 -12.809 1.00 0.00 22 GLY A CA 2
ATOM 1159 C C . GLY A 1 22 ? 17.181 -19.050 -11.401 1.00 0.00 22 GLY A C 2
ATOM 1160 O O . GLY A 1 22 ? 16.988 -17.922 -10.955 1.00 0.00 22 GLY A O 2
ATOM 1164 N N . PRO A 1 23 ? 16.864 -20.109 -10.704 1.00 0.00 23 PRO A N 2
ATOM 1165 C CA . PRO A 1 23 ? 16.265 -20.042 -9.334 1.00 0.00 23 PRO A CA 2
ATOM 1166 C C . PRO A 1 23 ? 17.350 -19.883 -8.305 1.00 0.00 23 PRO A C 2
ATOM 1167 O O . PRO A 1 23 ? 17.116 -19.538 -7.141 1.00 0.00 23 PRO A O 2
ATOM 1178 N N . SER A 1 24 ? 18.545 -20.161 -8.776 1.00 0.00 24 SER A N 2
ATOM 1179 C CA . SER A 1 24 ? 19.742 -20.092 -7.973 1.00 0.00 24 SER A CA 2
ATOM 1180 C C . SER A 1 24 ? 20.498 -18.811 -8.315 1.00 0.00 24 SER A C 2
ATOM 1181 O O . SER A 1 24 ? 21.345 -18.355 -7.555 1.00 0.00 24 SER A O 2
ATOM 1189 N N . LYS A 1 25 ? 20.164 -18.238 -9.476 1.00 0.00 25 LYS A N 2
ATOM 1190 C CA . LYS A 1 25 ? 20.794 -17.007 -9.930 1.00 0.00 25 LYS A CA 2
ATOM 1191 C C . LYS A 1 25 ? 19.935 -15.806 -9.568 1.00 0.00 25 LYS A C 2
ATOM 1192 O O . LYS A 1 25 ? 20.383 -14.665 -9.626 1.00 0.00 25 LYS A O 2
ATOM 1211 N N . LEU A 1 26 ? 18.695 -16.080 -9.191 1.00 0.00 26 LEU A N 2
ATOM 1212 C CA . LEU A 1 26 ? 17.753 -15.030 -8.811 1.00 0.00 26 LEU A CA 2
ATOM 1213 C C . LEU A 1 26 ? 17.972 -14.612 -7.354 1.00 0.00 26 LEU A C 2
ATOM 1214 O O . LEU A 1 26 ? 18.320 -13.463 -7.082 1.00 0.00 26 LEU A O 2
ATOM 1230 N N . PRO A 1 27 ? 17.769 -15.506 -6.417 1.00 0.00 27 PRO A N 2
ATOM 1231 C CA . PRO A 1 27 ? 17.946 -15.193 -4.968 1.00 0.00 27 PRO A CA 2
ATOM 1232 C C . PRO A 1 27 ? 19.365 -14.725 -4.662 1.00 0.00 27 PRO A C 2
ATOM 1233 O O . PRO A 1 27 ? 19.576 -13.897 -3.778 1.00 0.00 27 PRO A O 2
ATOM 1244 N N . GLU A 1 28 ? 20.330 -15.248 -5.404 1.00 0.00 28 GLU A N 2
ATOM 1245 C CA . GLU A 1 28 ? 21.717 -14.863 -5.199 1.00 0.00 28 GLU A CA 2
ATOM 1246 C C . GLU A 1 28 ? 21.894 -13.376 -5.464 1.00 0.00 28 GLU A C 2
ATOM 1247 O O . GLU A 1 28 ? 22.544 -12.668 -4.695 1.00 0.00 28 GLU A O 2
ATOM 1259 N N . ILE A 1 29 ? 21.306 -12.910 -6.552 1.00 0.00 29 ILE A N 2
ATOM 1260 C CA . ILE A 1 29 ? 21.396 -11.503 -6.916 1.00 0.00 29 ILE A CA 2
ATOM 1261 C C . ILE A 1 29 ? 20.688 -10.642 -5.877 1.00 0.00 29 ILE A C 2
ATOM 1262 O O . ILE A 1 29 ? 21.195 -9.596 -5.474 1.00 0.00 29 ILE A O 2
ATOM 1278 N N . GLY A 1 30 ? 19.512 -11.087 -5.450 1.00 0.00 30 GLY A N 2
ATOM 1279 C CA . GLY A 1 30 ? 18.747 -10.342 -4.461 1.00 0.00 30 GLY A CA 2
ATOM 1280 C C . GLY A 1 30 ? 19.539 -10.205 -3.168 1.00 0.00 30 GLY A C 2
ATOM 1281 O O . GLY A 1 30 ? 19.583 -9.132 -2.567 1.00 0.00 30 GLY A O 2
ATOM 1285 N N . ARG A 1 31 ? 20.167 -11.296 -2.750 1.00 0.00 31 ARG A N 2
ATOM 1286 C CA . ARG A 1 31 ? 20.960 -11.288 -1.532 1.00 0.00 31 ARG A CA 2
ATOM 1287 C C . ARG A 1 31 ? 22.140 -10.351 -1.671 1.00 0.00 31 ARG A C 2
ATOM 1288 O O . ARG A 1 31 ? 22.441 -9.571 -0.769 1.00 0.00 31 ARG A O 2
ATOM 1309 N N . ALA A 1 32 ? 22.816 -10.446 -2.806 1.00 0.00 32 ALA A N 2
ATOM 1310 C CA . ALA A 1 32 ? 23.979 -9.608 -3.039 1.00 0.00 32 ALA A CA 2
ATOM 1311 C C . ALA A 1 32 ? 23.568 -8.141 -3.032 1.00 0.00 32 ALA A C 2
ATOM 1312 O O . ALA A 1 32 ? 24.185 -7.315 -2.359 1.00 0.00 32 ALA A O 2
ATOM 1319 N N . ALA A 1 33 ? 22.503 -7.834 -3.764 1.00 0.00 33 ALA A N 2
ATOM 1320 C CA . ALA A 1 33 ? 21.991 -6.470 -3.814 1.00 0.00 33 ALA A CA 2
ATOM 1321 C C . ALA A 1 33 ? 21.481 -6.079 -2.439 1.00 0.00 33 ALA A C 2
ATOM 1322 O O . ALA A 1 33 ? 21.472 -4.905 -2.070 1.00 0.00 33 ALA A O 2
ATOM 1329 N N . GLY A 1 34 ? 21.029 -7.083 -1.700 1.00 0.00 34 GLY A N 2
ATOM 1330 C CA . GLY A 1 34 ? 20.485 -6.848 -0.382 1.00 0.00 34 GLY A CA 2
ATOM 1331 C C . GLY A 1 34 ? 21.487 -6.105 0.495 1.00 0.00 34 GLY A C 2
ATOM 1332 O O . GLY A 1 34 ? 21.134 -5.153 1.191 1.00 0.00 34 GLY A O 2
ATOM 1336 N N . ARG A 1 35 ? 22.739 -6.548 0.451 1.00 0.00 35 ARG A N 2
ATOM 1337 C CA . ARG A 1 35 ? 23.792 -5.919 1.241 1.00 0.00 35 ARG A CA 2
ATOM 1338 C C . ARG A 1 35 ? 24.039 -4.499 0.761 1.00 0.00 35 ARG A C 2
ATOM 1339 O O . ARG A 1 35 ? 24.202 -3.580 1.560 1.00 0.00 35 ARG A O 2
ATOM 1360 N N . THR A 1 36 ? 24.055 -4.337 -0.553 1.00 0.00 36 THR A N 2
ATOM 1361 C CA . THR A 1 36 ? 24.273 -3.034 -1.159 1.00 0.00 36 THR A CA 2
ATOM 1362 C C . THR A 1 36 ? 23.135 -2.092 -0.791 1.00 0.00 36 THR A C 2
ATOM 1363 O O . THR A 1 36 ? 23.353 -0.929 -0.474 1.00 0.00 36 THR A O 2
ATOM 1374 N N . LEU A 1 37 ? 21.920 -2.595 -0.853 1.00 0.00 37 LEU A N 2
ATOM 1375 C CA . LEU A 1 37 ? 20.766 -1.784 -0.532 1.00 0.00 37 LEU A CA 2
ATOM 1376 C C . LEU A 1 37 ? 20.710 -1.466 0.954 1.00 0.00 37 LEU A C 2
ATOM 1377 O O . LEU A 1 37 ? 20.288 -0.385 1.361 1.00 0.00 37 LEU A O 2
ATOM 1393 N N . LEU A 1 38 ? 21.121 -2.434 1.752 1.00 0.00 38 LEU A N 2
ATOM 1394 C CA . LEU A 1 38 ? 21.107 -2.289 3.197 1.00 0.00 38 LEU A CA 2
ATOM 1395 C C . LEU A 1 38 ? 21.944 -1.097 3.613 1.00 0.00 38 LEU A C 2
ATOM 1396 O O . LEU A 1 38 ? 21.565 -0.350 4.501 1.00 0.00 38 LEU A O 2
ATOM 1412 N N . GLU A 1 39 ? 23.087 -0.930 2.995 1.00 0.00 39 GLU A N 2
ATOM 1413 C CA . GLU A 1 39 ? 23.946 0.187 3.339 1.00 0.00 39 GLU A CA 2
ATOM 1414 C C . GLU A 1 39 ? 23.372 1.484 2.771 1.00 0.00 39 GLU A C 2
ATOM 1415 O O . GLU A 1 39 ? 23.717 2.574 3.227 1.00 0.00 39 GLU A O 2
ATOM 1427 N N . PHE A 1 40 ? 22.513 1.364 1.750 1.00 0.00 40 PHE A N 2
ATOM 1428 C CA . PHE A 1 40 ? 21.930 2.544 1.115 1.00 0.00 40 PHE A CA 2
ATOM 1429 C C . PHE A 1 40 ? 21.055 3.331 2.085 1.00 0.00 40 PHE A C 2
ATOM 1430 O O . PHE A 1 40 ? 21.174 4.550 2.197 1.00 0.00 40 PHE A O 2
ATOM 1447 N N . LYS A 1 41 ? 20.170 2.626 2.767 1.00 0.00 41 LYS A N 2
ATOM 1448 C CA . LYS A 1 41 ? 19.273 3.271 3.705 1.00 0.00 41 LYS A CA 2
ATOM 1449 C C . LYS A 1 41 ? 20.053 3.874 4.863 1.00 0.00 41 LYS A C 2
ATOM 1450 O O . LYS A 1 41 ? 19.687 4.919 5.400 1.00 0.00 41 LYS A O 2
ATOM 1469 N N . SER A 1 42 ? 21.130 3.204 5.238 1.00 0.00 42 SER A N 2
ATOM 1470 C CA . SER A 1 42 ? 21.968 3.670 6.329 1.00 0.00 42 SER A CA 2
ATOM 1471 C C . SER A 1 42 ? 22.617 4.994 5.953 1.00 0.00 42 SER A C 2
ATOM 1472 O O . SER A 1 42 ? 22.735 5.898 6.780 1.00 0.00 42 SER A O 2
ATOM 1480 N N . ALA A 1 43 ? 23.021 5.109 4.691 1.00 0.00 43 ALA A N 2
ATOM 1481 C CA . ALA A 1 43 ? 23.637 6.338 4.206 1.00 0.00 43 ALA A CA 2
ATOM 1482 C C . ALA A 1 43 ? 22.592 7.444 4.120 1.00 0.00 43 ALA A C 2
ATOM 1483 O O . ALA A 1 43 ? 22.861 8.600 4.445 1.00 0.00 43 ALA A O 2
ATOM 1490 N N . THR A 1 44 ? 21.391 7.069 3.693 1.00 0.00 44 THR A N 2
ATOM 1491 C CA . THR A 1 44 ? 20.295 8.011 3.572 1.00 0.00 44 THR A CA 2
ATOM 1492 C C . THR A 1 44 ? 19.917 8.581 4.934 1.00 0.00 44 THR A C 2
ATOM 1493 O O . THR A 1 44 ? 19.666 9.778 5.071 1.00 0.00 44 THR A O 2
ATOM 1504 N N . LYS A 1 45 ? 19.861 7.713 5.927 1.00 0.00 45 LYS A N 2
ATOM 1505 C CA . LYS A 1 45 ? 19.492 8.135 7.263 1.00 0.00 45 LYS A CA 2
ATOM 1506 C C . LYS A 1 45 ? 20.420 9.246 7.722 1.00 0.00 45 LYS A C 2
ATOM 1507 O O . LYS A 1 45 ? 20.039 10.113 8.508 1.00 0.00 45 LYS A O 2
ATOM 1526 N N . SER A 1 46 ? 21.644 9.204 7.232 1.00 0.00 46 SER A N 2
ATOM 1527 C CA . SER A 1 46 ? 22.628 10.201 7.599 1.00 0.00 46 SER A CA 2
ATOM 1528 C C . SER A 1 46 ? 22.358 11.524 6.881 1.00 0.00 46 SER A C 2
ATOM 1529 O O . SER A 1 46 ? 22.631 12.597 7.418 1.00 0.00 46 SER A O 2
ATOM 1537 N N . LEU A 1 47 ? 21.832 11.439 5.662 1.00 0.00 47 LEU A N 2
ATOM 1538 C CA . LEU A 1 47 ? 21.545 12.633 4.882 1.00 0.00 47 LEU A CA 2
ATOM 1539 C C . LEU A 1 47 ? 20.371 13.397 5.479 1.00 0.00 47 LEU A C 2
ATOM 1540 O O . LEU A 1 47 ? 20.405 14.622 5.594 1.00 0.00 47 LEU A O 2
ATOM 1556 N N . VAL A 1 48 ? 19.337 12.662 5.862 1.00 0.00 48 VAL A N 2
ATOM 1557 C CA . VAL A 1 48 ? 18.155 13.271 6.455 1.00 0.00 48 VAL A CA 2
ATOM 1558 C C . VAL A 1 48 ? 18.441 13.734 7.872 1.00 0.00 48 VAL A C 2
ATOM 1559 O O . VAL A 1 48 ? 17.831 14.683 8.363 1.00 0.00 48 VAL A O 2
ATOM 1572 N N . SER A 1 49 ? 19.364 13.050 8.528 1.00 0.00 49 SER A N 2
ATOM 1573 C CA . SER A 1 49 ? 19.714 13.391 9.893 1.00 0.00 49 SER A CA 2
ATOM 1574 C C . SER A 1 49 ? 20.247 14.818 9.973 1.00 0.00 49 SER A C 2
ATOM 1575 O O . SER A 1 49 ? 19.884 15.578 10.871 1.00 0.00 49 SER A O 2
ATOM 1583 N N . GLY A 1 50 ? 21.111 15.174 9.027 1.00 0.00 50 GLY A N 2
ATOM 1584 C CA . GLY A 1 50 ? 21.694 16.514 8.991 1.00 0.00 50 GLY A CA 2
ATOM 1585 C C . GLY A 1 50 ? 23.100 16.484 8.399 1.00 0.00 50 GLY A C 2
ATOM 1586 O O . GLY A 1 50 ? 24.006 17.154 8.894 1.00 0.00 50 GLY A O 2
ATOM 1590 N N . ASP A 1 51 ? 23.275 15.700 7.335 1.00 0.00 51 ASP A N 2
ATOM 1591 C CA . ASP A 1 51 ? 24.577 15.581 6.670 1.00 0.00 51 ASP A CA 2
ATOM 1592 C C . ASP A 1 51 ? 24.456 15.902 5.183 1.00 0.00 51 ASP A C 2
ATOM 1593 O O . ASP A 1 51 ? 23.903 15.117 4.413 1.00 0.00 51 ASP A O 2
ATOM 1602 N N . GLU A 1 52 ? 24.980 17.057 4.786 1.00 0.00 52 GLU A N 2
ATOM 1603 C CA . GLU A 1 52 ? 24.928 17.469 3.390 1.00 0.00 52 GLU A CA 2
ATOM 1604 C C . GLU A 1 52 ? 25.739 16.516 2.518 1.00 0.00 52 GLU A C 2
ATOM 1605 O O . GLU A 1 52 ? 26.914 16.344 2.797 1.00 0.00 52 GLU A O 2
ATOM 1617 N N . MET A 1 1 ? -7.898 -13.515 -18.559 1.00 0.00 1 MET A N 3
ATOM 1618 C CA . MET A 1 1 ? -6.834 -14.198 -19.345 1.00 0.00 1 MET A CA 3
ATOM 1619 C C . MET A 1 1 ? -5.693 -14.588 -18.412 1.00 0.00 1 MET A C 3
ATOM 1620 O O . MET A 1 1 ? -5.795 -15.561 -17.664 1.00 0.00 1 MET A O 3
ATOM 1636 N N . PHE A 1 2 ? -4.608 -13.822 -18.462 1.00 0.00 2 PHE A N 3
ATOM 1637 C CA . PHE A 1 2 ? -3.453 -14.090 -17.626 1.00 0.00 2 PHE A CA 3
ATOM 1638 C C . PHE A 1 2 ? -3.676 -13.569 -16.215 1.00 0.00 2 PHE A C 3
ATOM 1639 O O . PHE A 1 2 ? -2.822 -13.724 -15.344 1.00 0.00 2 PHE A O 3
ATOM 1656 N N . SER A 1 3 ? -4.828 -12.940 -15.995 1.00 0.00 3 SER A N 3
ATOM 1657 C CA . SER A 1 3 ? -5.165 -12.395 -14.679 1.00 0.00 3 SER A CA 3
ATOM 1658 C C . SER A 1 3 ? -6.145 -13.317 -13.953 1.00 0.00 3 SER A C 3
ATOM 1659 O O . SER A 1 3 ? -6.225 -13.311 -12.725 1.00 0.00 3 SER A O 3
ATOM 1667 N N . ASN A 1 4 ? -6.888 -14.105 -14.726 1.00 0.00 4 ASN A N 3
ATOM 1668 C CA . ASN A 1 4 ? -7.861 -15.026 -14.151 1.00 0.00 4 ASN A CA 3
ATOM 1669 C C . ASN A 1 4 ? -7.159 -16.208 -13.504 1.00 0.00 4 ASN A C 3
ATOM 1670 O O . ASN A 1 4 ? -7.756 -16.941 -12.714 1.00 0.00 4 ASN A O 3
ATOM 1681 N N . ILE A 1 5 ? -5.892 -16.392 -13.838 1.00 0.00 5 ILE A N 3
ATOM 1682 C CA . ILE A 1 5 ? -5.132 -17.488 -13.278 1.00 0.00 5 ILE A CA 3
ATOM 1683 C C . ILE A 1 5 ? -4.996 -17.322 -11.771 1.00 0.00 5 ILE A C 3
ATOM 1684 O O . ILE A 1 5 ? -5.229 -18.264 -11.020 1.00 0.00 5 ILE A O 3
ATOM 1700 N N . GLY A 1 6 ? -4.622 -16.115 -11.342 1.00 0.00 6 GLY A N 3
ATOM 1701 C CA . GLY A 1 6 ? -4.441 -15.817 -9.916 1.00 0.00 6 GLY A CA 3
ATOM 1702 C C . GLY A 1 6 ? -2.957 -15.919 -9.553 1.00 0.00 6 GLY A C 3
ATOM 1703 O O . GLY A 1 6 ? -2.113 -15.235 -10.135 1.00 0.00 6 GLY A O 3
ATOM 1707 N N . ILE A 1 7 ? -2.646 -16.827 -8.621 1.00 0.00 7 ILE A N 3
ATOM 1708 C CA . ILE A 1 7 ? -1.268 -17.083 -8.208 1.00 0.00 7 ILE A CA 3
ATOM 1709 C C . ILE A 1 7 ? -0.713 -18.407 -8.798 1.00 0.00 7 ILE A C 3
ATOM 1710 O O . ILE A 1 7 ? 0.499 -18.605 -8.793 1.00 0.00 7 ILE A O 3
ATOM 1726 N N . PRO A 1 8 ? -1.542 -19.332 -9.280 1.00 0.00 8 PRO A N 3
ATOM 1727 C CA . PRO A 1 8 ? -1.045 -20.637 -9.821 1.00 0.00 8 PRO A CA 3
ATOM 1728 C C . PRO A 1 8 ? -0.334 -20.497 -11.163 1.00 0.00 8 PRO A C 3
ATOM 1729 O O . PRO A 1 8 ? 0.817 -20.907 -11.304 1.00 0.00 8 PRO A O 3
ATOM 1740 N N . GLY A 1 9 ? -1.023 -19.927 -12.140 1.00 0.00 9 GLY A N 3
ATOM 1741 C CA . GLY A 1 9 ? -0.437 -19.755 -13.459 1.00 0.00 9 GLY A CA 3
ATOM 1742 C C . GLY A 1 9 ? 0.882 -19.005 -13.355 1.00 0.00 9 GLY A C 3
ATOM 1743 O O . GLY A 1 9 ? 1.726 -19.085 -14.249 1.00 0.00 9 GLY A O 3
ATOM 1747 N N . LEU A 1 10 ? 1.062 -18.274 -12.254 1.00 0.00 10 LEU A N 3
ATOM 1748 C CA . LEU A 1 10 ? 2.290 -17.522 -12.055 1.00 0.00 10 LEU A CA 3
ATOM 1749 C C . LEU A 1 10 ? 3.479 -18.467 -11.977 1.00 0.00 10 LEU A C 3
ATOM 1750 O O . LEU A 1 10 ? 4.537 -18.193 -12.538 1.00 0.00 10 LEU A O 3
ATOM 1766 N N . ILE A 1 11 ? 3.299 -19.581 -11.274 1.00 0.00 11 ILE A N 3
ATOM 1767 C CA . ILE A 1 11 ? 4.369 -20.561 -11.122 1.00 0.00 11 ILE A CA 3
ATOM 1768 C C . ILE A 1 11 ? 4.789 -21.101 -12.478 1.00 0.00 11 ILE A C 3
ATOM 1769 O O . ILE A 1 11 ? 5.976 -21.197 -12.754 1.00 0.00 11 ILE A O 3
ATOM 1785 N N . LEU A 1 12 ? 3.826 -21.433 -13.321 1.00 0.00 12 LEU A N 3
ATOM 1786 C CA . LEU A 1 12 ? 4.148 -21.962 -14.632 1.00 0.00 12 LEU A CA 3
ATOM 1787 C C . LEU A 1 12 ? 4.981 -20.955 -15.402 1.00 0.00 12 LEU A C 3
ATOM 1788 O O . LEU A 1 12 ? 5.989 -21.315 -16.000 1.00 0.00 12 LEU A O 3
ATOM 1804 N N . ILE A 1 13 ? 4.577 -19.695 -15.355 1.00 0.00 13 ILE A N 3
ATOM 1805 C CA . ILE A 1 13 ? 5.317 -18.633 -16.028 1.00 0.00 13 ILE A CA 3
ATOM 1806 C C . ILE A 1 13 ? 6.675 -18.447 -15.378 1.00 0.00 13 ILE A C 3
ATOM 1807 O O . ILE A 1 13 ? 7.677 -18.219 -16.057 1.00 0.00 13 ILE A O 3
ATOM 1823 N N . PHE A 1 14 ? 6.692 -18.490 -14.060 1.00 0.00 14 PHE A N 3
ATOM 1824 C CA . PHE A 1 14 ? 7.917 -18.267 -13.334 1.00 0.00 14 PHE A CA 3
ATOM 1825 C C . PHE A 1 14 ? 8.982 -19.258 -13.783 1.00 0.00 14 PHE A C 3
ATOM 1826 O O . PHE A 1 14 ? 10.139 -18.894 -13.983 1.00 0.00 14 PHE A O 3
ATOM 1843 N N . VAL A 1 15 ? 8.574 -20.506 -13.949 1.00 0.00 15 VAL A N 3
ATOM 1844 C CA . VAL A 1 15 ? 9.491 -21.558 -14.380 1.00 0.00 15 VAL A CA 3
ATOM 1845 C C . VAL A 1 15 ? 10.145 -21.175 -15.696 1.00 0.00 15 VAL A C 3
ATOM 1846 O O . VAL A 1 15 ? 11.343 -21.374 -15.884 1.00 0.00 15 VAL A O 3
ATOM 1859 N N . ILE A 1 16 ? 9.352 -20.622 -16.601 1.00 0.00 16 ILE A N 3
ATOM 1860 C CA . ILE A 1 16 ? 9.876 -20.205 -17.906 1.00 0.00 16 ILE A CA 3
ATOM 1861 C C . ILE A 1 16 ? 11.074 -19.292 -17.709 1.00 0.00 16 ILE A C 3
ATOM 1862 O O . ILE A 1 16 ? 12.002 -19.277 -18.514 1.00 0.00 16 ILE A O 3
ATOM 1878 N N . ALA A 1 17 ? 11.042 -18.537 -16.631 1.00 0.00 17 ALA A N 3
ATOM 1879 C CA . ALA A 1 17 ? 12.139 -17.627 -16.307 1.00 0.00 17 ALA A CA 3
ATOM 1880 C C . ALA A 1 17 ? 13.306 -18.401 -15.686 1.00 0.00 17 ALA A C 3
ATOM 1881 O O . ALA A 1 17 ? 14.467 -18.088 -15.904 1.00 0.00 17 ALA A O 3
ATOM 1888 N N . LEU A 1 18 ? 12.982 -19.409 -14.902 1.00 0.00 18 LEU A N 3
ATOM 1889 C CA . LEU A 1 18 ? 14.000 -20.200 -14.238 1.00 0.00 18 LEU A CA 3
ATOM 1890 C C . LEU A 1 18 ? 14.865 -20.951 -15.228 1.00 0.00 18 LEU A C 3
ATOM 1891 O O . LEU A 1 18 ? 16.079 -21.036 -15.059 1.00 0.00 18 LEU A O 3
ATOM 1907 N N . ILE A 1 19 ? 14.247 -21.497 -16.254 1.00 0.00 19 ILE A N 3
ATOM 1908 C CA . ILE A 1 19 ? 15.002 -22.241 -17.246 1.00 0.00 19 ILE A CA 3
ATOM 1909 C C . ILE A 1 19 ? 16.074 -21.349 -17.878 1.00 0.00 19 ILE A C 3
ATOM 1910 O O . ILE A 1 19 ? 17.206 -21.781 -18.091 1.00 0.00 19 ILE A O 3
ATOM 1926 N N . ILE A 1 20 ? 15.706 -20.105 -18.164 1.00 0.00 20 ILE A N 3
ATOM 1927 C CA . ILE A 1 20 ? 16.635 -19.151 -18.757 1.00 0.00 20 ILE A CA 3
ATOM 1928 C C . ILE A 1 20 ? 17.494 -18.495 -17.676 1.00 0.00 20 ILE A C 3
ATOM 1929 O O . ILE A 1 20 ? 18.675 -18.225 -17.897 1.00 0.00 20 ILE A O 3
ATOM 1945 N N . PHE A 1 21 ? 16.904 -18.241 -16.498 1.00 0.00 21 PHE A N 3
ATOM 1946 C CA . PHE A 1 21 ? 17.644 -17.624 -15.397 1.00 0.00 21 PHE A CA 3
ATOM 1947 C C . PHE A 1 21 ? 18.186 -18.696 -14.457 1.00 0.00 21 PHE A C 3
ATOM 1948 O O . PHE A 1 21 ? 19.374 -19.015 -14.498 1.00 0.00 21 PHE A O 3
ATOM 1965 N N . GLY A 1 22 ? 17.316 -19.267 -13.613 1.00 0.00 22 GLY A N 3
ATOM 1966 C CA . GLY A 1 22 ? 17.730 -20.312 -12.684 1.00 0.00 22 GLY A CA 3
ATOM 1967 C C . GLY A 1 22 ? 17.278 -19.982 -11.259 1.00 0.00 22 GLY A C 3
ATOM 1968 O O . GLY A 1 22 ? 17.317 -18.821 -10.851 1.00 0.00 22 GLY A O 3
ATOM 1972 N N . PRO A 1 23 ? 16.846 -20.960 -10.498 1.00 0.00 23 PRO A N 3
ATOM 1973 C CA . PRO A 1 23 ? 16.383 -20.736 -9.096 1.00 0.00 23 PRO A CA 3
ATOM 1974 C C . PRO A 1 23 ? 17.537 -20.400 -8.157 1.00 0.00 23 PRO A C 3
ATOM 1975 O O . PRO A 1 23 ? 17.326 -19.844 -7.081 1.00 0.00 23 PRO A O 3
ATOM 1986 N N . SER A 1 24 ? 18.755 -20.754 -8.567 1.00 0.00 24 SER A N 3
ATOM 1987 C CA . SER A 1 24 ? 19.942 -20.490 -7.752 1.00 0.00 24 SER A CA 3
ATOM 1988 C C . SER A 1 24 ? 20.584 -19.162 -8.143 1.00 0.00 24 SER A C 3
ATOM 1989 O O . SER A 1 24 ? 21.299 -18.554 -7.345 1.00 0.00 24 SER A O 3
ATOM 1997 N N . LYS A 1 25 ? 20.331 -18.719 -9.374 1.00 0.00 25 LYS A N 3
ATOM 1998 C CA . LYS A 1 25 ? 20.892 -17.473 -9.856 1.00 0.00 25 LYS A CA 3
ATOM 1999 C C . LYS A 1 25 ? 20.059 -16.291 -9.376 1.00 0.00 25 LYS A C 3
ATOM 2000 O O . LYS A 1 25 ? 20.573 -15.194 -9.176 1.00 0.00 25 LYS A O 3
ATOM 2019 N N . LEU A 1 26 ? 18.771 -16.536 -9.191 1.00 0.00 26 LEU A N 3
ATOM 2020 C CA . LEU A 1 26 ? 17.854 -15.502 -8.727 1.00 0.00 26 LEU A CA 3
ATOM 2021 C C . LEU A 1 26 ? 18.213 -15.044 -7.303 1.00 0.00 26 LEU A C 3
ATOM 2022 O O . LEU A 1 26 ? 18.487 -13.863 -7.086 1.00 0.00 26 LEU A O 3
ATOM 2038 N N . PRO A 1 27 ? 18.214 -15.936 -6.336 1.00 0.00 27 PRO A N 3
ATOM 2039 C CA . PRO A 1 27 ? 18.542 -15.579 -4.920 1.00 0.00 27 PRO A CA 3
ATOM 2040 C C . PRO A 1 27 ? 19.924 -14.939 -4.799 1.00 0.00 27 PRO A C 3
ATOM 2041 O O . PRO A 1 27 ? 20.147 -14.084 -3.944 1.00 0.00 27 PRO A O 3
ATOM 2052 N N . GLU A 1 28 ? 20.843 -15.352 -5.661 1.00 0.00 28 GLU A N 3
ATOM 2053 C CA . GLU A 1 28 ? 22.192 -14.804 -5.634 1.00 0.00 28 GLU A CA 3
ATOM 2054 C C . GLU A 1 28 ? 22.171 -13.317 -5.965 1.00 0.00 28 GLU A C 3
ATOM 2055 O O . GLU A 1 28 ? 22.850 -12.516 -5.323 1.00 0.00 28 GLU A O 3
ATOM 2067 N N . ILE A 1 29 ? 21.395 -12.957 -6.970 1.00 0.00 29 ILE A N 3
ATOM 2068 C CA . ILE A 1 29 ? 21.296 -11.564 -7.386 1.00 0.00 29 ILE A CA 3
ATOM 2069 C C . ILE A 1 29 ? 20.673 -10.727 -6.275 1.00 0.00 29 ILE A C 3
ATOM 2070 O O . ILE A 1 29 ? 21.130 -9.620 -5.988 1.00 0.00 29 ILE A O 3
ATOM 2086 N N . GLY A 1 30 ? 19.624 -11.259 -5.660 1.00 0.00 30 GLY A N 3
ATOM 2087 C CA . GLY A 1 30 ? 18.946 -10.545 -4.587 1.00 0.00 30 GLY A CA 3
ATOM 2088 C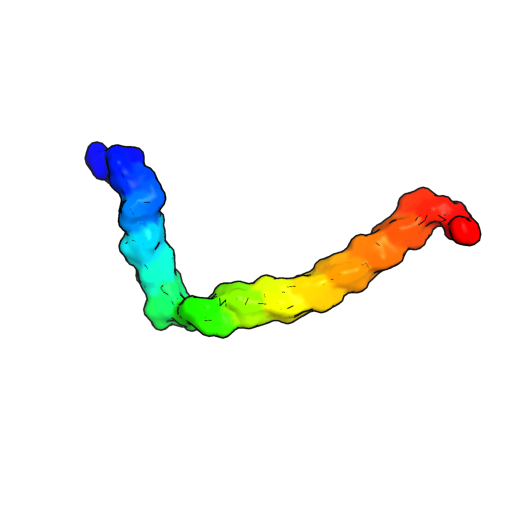 C . GLY A 1 30 ? 19.902 -10.281 -3.433 1.00 0.00 30 GLY A C 3
ATOM 2089 O O . GLY A 1 30 ? 19.931 -9.184 -2.876 1.00 0.00 30 GLY A O 3
ATOM 2093 N N . ARG A 1 31 ? 20.684 -11.292 -3.080 1.00 0.00 31 ARG A N 3
ATOM 2094 C CA . ARG A 1 31 ? 21.642 -11.163 -1.995 1.00 0.00 31 ARG A CA 3
ATOM 2095 C C . ARG A 1 31 ? 22.698 -10.137 -2.336 1.00 0.00 31 ARG A C 3
ATOM 2096 O O . ARG A 1 31 ? 23.063 -9.302 -1.513 1.00 0.00 31 ARG A O 3
ATOM 2117 N N . ALA A 1 32 ? 23.201 -10.214 -3.555 1.00 0.00 32 ALA A N 3
ATOM 2118 C CA . ALA A 1 32 ? 24.234 -9.288 -3.972 1.00 0.00 32 ALA A CA 3
ATOM 2119 C C . ALA A 1 32 ? 23.697 -7.864 -3.929 1.00 0.00 32 ALA A C 3
ATOM 2120 O O . ALA A 1 32 ? 24.336 -6.961 -3.385 1.00 0.00 32 ALA A O 3
ATOM 2127 N N . ALA A 1 33 ? 22.506 -7.676 -4.486 1.00 0.00 33 ALA A N 3
ATOM 2128 C CA . ALA A 1 33 ? 21.868 -6.364 -4.488 1.00 0.00 33 ALA A CA 3
ATOM 2129 C C . ALA A 1 33 ? 21.544 -5.958 -3.064 1.00 0.00 33 ALA A C 3
ATOM 2130 O O . ALA A 1 33 ? 21.486 -4.771 -2.734 1.00 0.00 33 ALA A O 3
ATOM 2137 N N . GLY A 1 34 ? 21.300 -6.962 -2.233 1.00 0.00 34 GLY A N 3
ATOM 2138 C CA . GLY A 1 34 ? 20.943 -6.713 -0.857 1.00 0.00 34 GLY A CA 3
ATOM 2139 C C . GLY A 1 34 ? 21.998 -5.849 -0.171 1.00 0.00 34 GLY A C 3
ATOM 2140 O O . GLY A 1 34 ? 21.674 -4.901 0.546 1.00 0.00 34 GLY A O 3
ATOM 2144 N N . ARG A 1 35 ? 23.262 -6.184 -0.403 1.00 0.00 35 ARG A N 3
ATOM 2145 C CA . ARG A 1 35 ? 24.365 -5.438 0.192 1.00 0.00 35 ARG A CA 3
ATOM 2146 C C . ARG A 1 35 ? 24.427 -4.028 -0.375 1.00 0.00 35 ARG A C 3
ATOM 2147 O O . ARG A 1 35 ? 24.650 -3.063 0.355 1.00 0.00 35 ARG A O 3
ATOM 2168 N N . THR A 1 36 ? 24.225 -3.925 -1.679 1.00 0.00 36 THR A N 3
ATOM 2169 C CA . THR A 1 36 ? 24.254 -2.637 -2.355 1.00 0.00 36 THR A CA 3
ATOM 2170 C C . THR A 1 36 ? 23.126 -1.755 -1.838 1.00 0.00 36 THR A C 3
ATOM 2171 O O . THR A 1 36 ? 23.311 -0.565 -1.593 1.00 0.00 36 THR A O 3
ATOM 2182 N N . LEU A 1 37 ? 21.955 -2.339 -1.691 1.00 0.00 37 LEU A N 3
ATOM 2183 C CA . LEU A 1 37 ? 20.813 -1.590 -1.212 1.00 0.00 37 LEU A CA 3
ATOM 2184 C C . LEU A 1 37 ? 20.975 -1.202 0.250 1.00 0.00 37 LEU A C 3
ATOM 2185 O O . LEU A 1 37 ? 20.552 -0.129 0.676 1.00 0.00 37 LEU A O 3
ATOM 2201 N N . LEU A 1 38 ? 21.572 -2.100 1.011 1.00 0.00 38 LEU A N 3
ATOM 2202 C CA . LEU A 1 38 ? 21.778 -1.877 2.435 1.00 0.00 38 LEU A CA 3
ATOM 2203 C C . LEU A 1 38 ? 22.581 -0.613 2.658 1.00 0.00 38 LEU A C 3
ATOM 2204 O O . LEU A 1 38 ? 22.300 0.153 3.567 1.00 0.00 38 LEU A O 3
ATOM 2220 N N . GLU A 1 39 ? 23.594 -0.406 1.854 1.00 0.00 39 GLU A N 3
ATOM 2221 C CA . GLU A 1 39 ? 24.416 0.778 2.013 1.00 0.00 39 GLU A CA 3
ATOM 2222 C C . GLU A 1 39 ? 23.679 2.005 1.483 1.00 0.00 39 GLU A C 3
ATOM 2223 O O . GLU A 1 39 ? 24.007 3.132 1.844 1.00 0.00 39 GLU A O 3
ATOM 2235 N N . PHE A 1 40 ? 22.693 1.779 0.607 1.00 0.00 40 PHE A N 3
ATOM 2236 C CA . PHE A 1 40 ? 21.942 2.887 0.019 1.00 0.00 40 PHE A CA 3
ATOM 2237 C C . PHE A 1 40 ? 21.166 3.666 1.075 1.00 0.00 40 PHE A C 3
ATOM 2238 O O . PHE A 1 40 ? 21.218 4.895 1.116 1.00 0.00 40 PHE A O 3
ATOM 2255 N N . LYS A 1 41 ? 20.440 2.945 1.911 1.00 0.00 41 LYS A N 3
ATOM 2256 C CA . LYS A 1 41 ? 19.646 3.578 2.948 1.00 0.00 41 LYS A CA 3
ATOM 2257 C C . LYS A 1 41 ? 20.545 4.272 3.959 1.00 0.00 41 LYS A C 3
ATOM 2258 O O . LYS A 1 41 ? 20.201 5.319 4.505 1.00 0.00 41 LYS A O 3
ATOM 2277 N N . SER A 1 42 ? 21.703 3.679 4.200 1.00 0.00 42 SER A N 3
ATOM 2278 C CA . SER A 1 42 ? 22.654 4.242 5.140 1.00 0.00 42 SER A CA 3
ATOM 2279 C C . SER A 1 42 ? 23.158 5.582 4.621 1.00 0.00 42 SER A C 3
ATOM 2280 O O . SER A 1 42 ? 23.322 6.534 5.386 1.00 0.00 42 SER A O 3
ATOM 2288 N N . ALA A 1 43 ? 23.388 5.655 3.312 1.00 0.00 43 ALA A N 3
ATOM 2289 C CA . ALA A 1 43 ? 23.855 6.892 2.696 1.00 0.00 43 ALA A CA 3
ATOM 2290 C C . ALA A 1 43 ? 22.747 7.938 2.713 1.00 0.00 43 ALA A C 3
ATOM 2291 O O . ALA A 1 43 ? 22.999 9.119 2.931 1.00 0.00 43 ALA A O 3
ATOM 2298 N N . THR A 1 44 ? 21.516 7.487 2.493 1.00 0.00 44 THR A N 3
ATOM 2299 C CA . THR A 1 44 ? 20.366 8.374 2.498 1.00 0.00 44 THR A CA 3
ATOM 2300 C C . THR A 1 44 ? 20.182 9.013 3.868 1.00 0.00 44 THR A C 3
ATOM 2301 O O . THR A 1 44 ? 19.886 10.204 3.977 1.00 0.00 44 THR A O 3
ATOM 2312 N N . LYS A 1 45 ? 20.340 8.210 4.905 1.00 0.00 45 LYS A N 3
ATOM 2313 C CA . LYS A 1 45 ? 20.168 8.699 6.259 1.00 0.00 45 LYS A CA 3
ATOM 2314 C C . LYS A 1 45 ? 21.038 9.925 6.481 1.00 0.00 45 LYS A C 3
ATOM 2315 O O . LYS A 1 45 ? 20.705 10.795 7.272 1.00 0.00 45 LYS A O 3
ATOM 2334 N N . SER A 1 46 ? 22.156 9.990 5.781 1.00 0.00 46 SER A N 3
ATOM 2335 C CA . SER A 1 46 ? 23.053 11.129 5.921 1.00 0.00 46 SER A CA 3
ATOM 2336 C C . SER A 1 46 ? 22.518 12.353 5.163 1.00 0.00 46 SER A C 3
ATOM 2337 O O . SER A 1 46 ? 22.795 13.493 5.538 1.00 0.00 46 SER A O 3
ATOM 2345 N N . LEU A 1 47 ? 21.761 12.108 4.095 1.00 0.00 47 LEU A N 3
ATOM 2346 C CA . LEU A 1 47 ? 21.202 13.183 3.284 1.00 0.00 47 LEU A CA 3
ATOM 2347 C C . LEU A 1 47 ? 20.070 13.898 4.010 1.00 0.00 47 LEU A C 3
ATOM 2348 O O . LEU A 1 47 ? 19.727 15.031 3.678 1.00 0.00 47 LEU A O 3
ATOM 2364 N N . VAL A 1 48 ? 19.485 13.219 4.984 1.00 0.00 48 VAL A N 3
ATOM 2365 C CA . VAL A 1 48 ? 18.381 13.784 5.749 1.00 0.00 48 VAL A CA 3
ATOM 2366 C C . VAL A 1 48 ? 18.795 15.115 6.370 1.00 0.00 48 VAL A C 3
ATOM 2367 O O . VAL A 1 48 ? 19.694 15.792 5.873 1.00 0.00 48 VAL A O 3
ATOM 2380 N N . SER A 1 49 ? 18.150 15.481 7.465 1.00 0.00 49 SER A N 3
ATOM 2381 C CA . SER A 1 49 ? 18.476 16.727 8.142 1.00 0.00 49 SER A CA 3
ATOM 2382 C C . SER A 1 49 ? 19.874 16.658 8.761 1.00 0.00 49 SER A C 3
ATOM 2383 O O . SER A 1 49 ? 20.123 17.258 9.806 1.00 0.00 49 SER A O 3
ATOM 2391 N N . GLY A 1 50 ? 20.787 15.928 8.114 1.00 0.00 50 GLY A N 3
ATOM 2392 C CA . GLY A 1 50 ? 22.147 15.802 8.625 1.00 0.00 50 GLY A CA 3
ATOM 2393 C C . GLY A 1 50 ? 22.146 15.367 10.085 1.00 0.00 50 GLY A C 3
ATOM 2394 O O . GLY A 1 50 ? 22.977 15.811 10.878 1.00 0.00 50 GLY A O 3
ATOM 2398 N N . ASP A 1 51 ? 21.205 14.497 10.435 1.00 0.00 51 ASP A N 3
ATOM 2399 C CA . ASP A 1 51 ? 21.100 14.006 11.807 1.00 0.00 51 ASP A CA 3
ATOM 2400 C C . ASP A 1 51 ? 20.365 12.670 11.849 1.00 0.00 51 ASP A C 3
ATOM 2401 O O . ASP A 1 51 ? 19.875 12.187 10.827 1.00 0.00 51 ASP A O 3
ATOM 2410 N N . GLU A 1 52 ? 20.292 12.081 13.037 1.00 0.00 52 GLU A N 3
ATOM 2411 C CA . GLU A 1 52 ? 19.615 10.800 13.206 1.00 0.00 52 GLU A CA 3
ATOM 2412 C C . GLU A 1 52 ? 18.119 10.942 12.941 1.00 0.00 52 GLU A C 3
ATOM 2413 O O . GLU A 1 52 ? 17.662 12.068 12.829 1.00 0.00 52 GLU A O 3
ATOM 2425 N N . MET A 1 1 ? -6.760 -9.581 -19.033 1.00 0.00 1 MET A N 4
ATOM 2426 C CA . MET A 1 1 ? -6.344 -11.001 -18.935 1.00 0.00 1 MET A CA 4
ATOM 2427 C C . MET A 1 1 ? -5.110 -11.101 -18.053 1.00 0.00 1 MET A C 4
ATOM 2428 O O . MET A 1 1 ? -4.660 -10.109 -17.486 1.00 0.00 1 MET A O 4
ATOM 2444 N N . PHE A 1 2 ? -4.561 -12.303 -17.955 1.00 0.00 2 PHE A N 4
ATOM 2445 C CA . PHE A 1 2 ? -3.387 -12.548 -17.157 1.00 0.00 2 PHE A CA 4
ATOM 2446 C C . PHE A 1 2 ? -3.429 -11.737 -15.854 1.00 0.00 2 PHE A C 4
ATOM 2447 O O . PHE A 1 2 ? -2.393 -11.459 -15.249 1.00 0.00 2 PHE A O 4
ATOM 2464 N N . SER A 1 3 ? -4.638 -11.364 -15.432 1.00 0.00 3 SER A N 4
ATOM 2465 C CA . SER A 1 3 ? -4.827 -10.592 -14.200 1.00 0.00 3 SER A CA 4
ATOM 2466 C C . SER A 1 3 ? -5.711 -11.371 -13.231 1.00 0.00 3 SER A C 4
ATOM 2467 O O . SER A 1 3 ? -5.550 -11.287 -12.013 1.00 0.00 3 SER A O 4
ATOM 2475 N N . ASN A 1 4 ? -6.648 -12.125 -13.791 1.00 0.00 4 ASN A N 4
ATOM 2476 C CA . ASN A 1 4 ? -7.565 -12.918 -12.989 1.00 0.00 4 ASN A CA 4
ATOM 2477 C C . ASN A 1 4 ? -6.838 -14.098 -12.372 1.00 0.00 4 ASN A C 4
ATOM 2478 O O . ASN A 1 4 ? -7.348 -14.746 -11.458 1.00 0.00 4 ASN A O 4
ATOM 2489 N N . ILE A 1 5 ? -5.647 -14.377 -12.872 1.00 0.00 5 ILE A N 4
ATOM 2490 C CA . ILE A 1 5 ? -4.873 -15.481 -12.354 1.00 0.00 5 ILE A CA 4
ATOM 2491 C C . ILE A 1 5 ? -4.571 -15.273 -10.877 1.00 0.00 5 ILE A C 4
ATOM 2492 O O . ILE A 1 5 ? -4.809 -16.162 -10.061 1.00 0.00 5 ILE A O 4
ATOM 2508 N N . GLY A 1 6 ? -4.058 -14.093 -10.546 1.00 0.00 6 GLY A N 4
ATOM 2509 C CA . GLY A 1 6 ? -3.707 -13.759 -9.168 1.00 0.00 6 GLY A CA 4
ATOM 2510 C C . GLY A 1 6 ? -2.227 -14.052 -8.932 1.00 0.00 6 GLY A C 4
ATOM 2511 O O . GLY A 1 6 ? -1.363 -13.502 -9.614 1.00 0.00 6 GLY A O 4
ATOM 2515 N N . ILE A 1 7 ? -1.940 -14.938 -7.976 1.00 0.00 7 ILE A N 4
ATOM 2516 C CA . ILE A 1 7 ? -0.563 -15.322 -7.664 1.00 0.00 7 ILE A CA 4
ATOM 2517 C C . ILE A 1 7 ? -0.168 -16.707 -8.240 1.00 0.00 7 ILE A C 4
ATOM 2518 O O . ILE A 1 7 ? 1.021 -16.981 -8.394 1.00 0.00 7 ILE A O 4
ATOM 2534 N N . PRO A 1 8 ? -1.101 -17.590 -8.554 1.00 0.00 8 PRO A N 4
ATOM 2535 C CA . PRO A 1 8 ? -0.752 -18.942 -9.089 1.00 0.00 8 PRO A CA 4
ATOM 2536 C C . PRO A 1 8 ? -0.179 -18.874 -10.501 1.00 0.00 8 PRO A C 4
ATOM 2537 O O . PRO A 1 8 ? 0.646 -19.703 -10.886 1.00 0.00 8 PRO A O 4
ATOM 2548 N N . GLY A 1 9 ? -0.609 -17.877 -11.260 1.00 0.00 9 GLY A N 4
ATOM 2549 C CA . GLY A 1 9 ? -0.119 -17.707 -12.616 1.00 0.00 9 GLY A CA 4
ATOM 2550 C C . GLY A 1 9 ? 1.313 -17.187 -12.603 1.00 0.00 9 GLY A C 4
ATOM 2551 O O . GLY A 1 9 ? 2.069 -17.391 -13.552 1.00 0.00 9 GLY A O 4
ATOM 2555 N N . LEU A 1 10 ? 1.674 -16.506 -11.520 1.00 0.00 10 LEU A N 4
ATOM 2556 C CA . LEU A 1 10 ? 3.012 -15.950 -11.394 1.00 0.00 10 LEU A CA 4
ATOM 2557 C C . LEU A 1 10 ? 4.056 -17.058 -11.378 1.00 0.00 10 LEU A C 4
ATOM 2558 O O . LEU A 1 10 ? 5.112 -16.930 -11.991 1.00 0.00 10 LEU A O 4
ATOM 2574 N N . ILE A 1 11 ? 3.756 -18.139 -10.667 1.00 0.00 11 ILE A N 4
ATOM 2575 C CA . ILE A 1 11 ? 4.685 -19.258 -10.564 1.00 0.00 11 ILE A CA 4
ATOM 2576 C C . ILE A 1 11 ? 4.964 -19.849 -11.937 1.00 0.00 11 ILE A C 4
ATOM 2577 O O . ILE A 1 11 ? 6.112 -20.115 -12.260 1.00 0.00 11 ILE A O 4
ATOM 2593 N N . LEU A 1 12 ? 3.933 -20.039 -12.741 1.00 0.00 12 LEU A N 4
ATOM 2594 C CA . LEU A 1 12 ? 4.119 -20.600 -14.066 1.00 0.00 12 LEU A CA 4
ATOM 2595 C C . LEU A 1 12 ? 5.057 -19.710 -14.868 1.00 0.00 12 LEU A C 4
ATOM 2596 O O . LEU A 1 12 ? 5.980 -20.203 -15.506 1.00 0.00 12 LEU A O 4
ATOM 2612 N N . ILE A 1 13 ? 4.833 -18.404 -14.798 1.00 0.00 13 ILE A N 4
ATOM 2613 C CA . ILE A 1 13 ? 5.686 -17.441 -15.495 1.00 0.00 13 ILE A CA 4
ATOM 2614 C C . ILE A 1 13 ? 7.083 -17.449 -14.909 1.00 0.00 13 ILE A C 4
ATOM 2615 O O . ILE A 1 13 ? 8.077 -17.355 -15.632 1.00 0.00 13 ILE A O 4
ATOM 2631 N N . PHE A 1 14 ? 7.148 -17.510 -13.598 1.00 0.00 14 PHE A N 4
ATOM 2632 C CA . PHE A 1 14 ? 8.415 -17.470 -12.918 1.00 0.00 14 PHE A CA 4
ATOM 2633 C C . PHE A 1 14 ? 9.312 -18.591 -13.423 1.00 0.00 14 PHE A C 4
ATOM 2634 O O . PHE A 1 14 ? 10.504 -18.391 -13.652 1.00 0.00 14 PHE A O 4
ATOM 2651 N N . VAL A 1 15 ? 8.721 -19.764 -13.599 1.00 0.00 15 VAL A N 4
ATOM 2652 C CA . VAL A 1 15 ? 9.461 -20.923 -14.079 1.00 0.00 15 VAL A CA 4
ATOM 2653 C C . VAL A 1 15 ? 10.096 -20.617 -15.431 1.00 0.00 15 VAL A C 4
ATOM 2654 O O . VAL A 1 15 ? 11.252 -20.959 -15.679 1.00 0.00 15 VAL A O 4
ATOM 2667 N N . ILE A 1 16 ? 9.332 -19.961 -16.293 1.00 0.00 16 ILE A N 4
ATOM 2668 C CA . ILE A 1 16 ? 9.826 -19.592 -17.622 1.00 0.00 16 ILE A CA 4
ATOM 2669 C C . ILE A 1 16 ? 11.145 -18.863 -17.497 1.00 0.00 16 ILE A C 4
ATOM 2670 O O . ILE A 1 16 ? 11.982 -18.906 -18.389 1.00 0.00 16 ILE A O 4
ATOM 2686 N N . ALA A 1 17 ? 11.308 -18.175 -16.387 1.00 0.00 17 ALA A N 4
ATOM 2687 C CA . ALA A 1 17 ? 12.537 -17.438 -16.124 1.00 0.00 17 ALA A CA 4
ATOM 2688 C C . ALA A 1 17 ? 13.586 -18.389 -15.530 1.00 0.00 17 ALA A C 4
ATOM 2689 O O . ALA A 1 17 ? 14.771 -18.267 -15.797 1.00 0.00 17 ALA A O 4
ATOM 2696 N N . LEU A 1 18 ? 13.136 -19.332 -14.718 1.00 0.00 18 LEU A N 4
ATOM 2697 C CA . LEU A 1 18 ? 14.042 -20.277 -14.086 1.00 0.00 18 LEU A CA 4
ATOM 2698 C C . LEU A 1 18 ? 14.721 -21.175 -15.101 1.00 0.00 18 LEU A C 4
ATOM 2699 O O . LEU A 1 18 ? 15.911 -21.462 -14.990 1.00 0.00 18 LEU A O 4
ATOM 2715 N N . ILE A 1 19 ? 13.964 -21.629 -16.078 1.00 0.00 19 ILE A N 4
ATOM 2716 C CA . ILE A 1 19 ? 14.521 -22.508 -17.085 1.00 0.00 19 ILE A CA 4
ATOM 2717 C C . ILE A 1 19 ? 15.690 -21.819 -17.787 1.00 0.00 19 ILE A C 4
ATOM 2718 O O . ILE A 1 19 ? 16.727 -22.434 -18.039 1.00 0.00 19 ILE A O 4
ATOM 2734 N N . ILE A 1 20 ? 15.520 -20.534 -18.083 1.00 0.00 20 ILE A N 4
ATOM 2735 C CA . ILE A 1 20 ? 16.570 -19.758 -18.735 1.00 0.00 20 ILE A CA 4
ATOM 2736 C C . ILE A 1 20 ? 17.587 -19.242 -17.712 1.00 0.00 20 ILE A C 4
ATOM 2737 O O . ILE A 1 20 ? 18.785 -19.216 -17.988 1.00 0.00 20 ILE A O 4
ATOM 2753 N N . PHE A 1 21 ? 17.111 -18.833 -16.527 1.00 0.00 21 PHE A N 4
ATOM 2754 C CA . PHE A 1 21 ? 18.006 -18.328 -15.486 1.00 0.00 21 PHE A CA 4
ATOM 2755 C C . PHE A 1 21 ? 18.413 -19.448 -14.524 1.00 0.00 21 PHE A C 4
ATOM 2756 O O . PHE A 1 21 ? 19.560 -19.898 -14.548 1.00 0.00 21 PHE A O 4
ATOM 2773 N N . GLY A 1 22 ? 17.476 -19.912 -13.684 1.00 0.00 22 GLY A N 4
ATOM 2774 C CA . GLY A 1 22 ? 17.763 -20.989 -12.735 1.00 0.00 22 GLY A CA 4
ATOM 2775 C C . GLY A 1 22 ? 17.450 -20.540 -11.302 1.00 0.00 22 GLY A C 4
ATOM 2776 O O . GLY A 1 22 ? 17.709 -19.390 -10.943 1.00 0.00 22 GLY A O 4
ATOM 2780 N N . PRO A 1 23 ? 16.902 -21.407 -10.480 1.00 0.00 23 PRO A N 4
ATOM 2781 C CA . PRO A 1 23 ? 16.555 -21.065 -9.066 1.00 0.00 23 PRO A CA 4
ATOM 2782 C C . PRO A 1 23 ? 17.792 -20.888 -8.196 1.00 0.00 23 PRO A C 4
ATOM 2783 O O . PRO A 1 23 ? 17.720 -20.320 -7.110 1.00 0.00 23 PRO A O 4
ATOM 2794 N N . SER A 1 24 ? 18.924 -21.387 -8.681 1.00 0.00 24 SER A N 4
ATOM 2795 C CA . SER A 1 24 ? 20.181 -21.291 -7.945 1.00 0.00 24 SER A CA 4
ATOM 2796 C C . SER A 1 24 ? 20.984 -20.083 -8.410 1.00 0.00 24 SER A C 4
ATOM 2797 O O . SER A 1 24 ? 22.023 -19.759 -7.838 1.00 0.00 24 SER A O 4
ATOM 2805 N N . LYS A 1 25 ? 20.493 -19.420 -9.455 1.00 0.00 25 LYS A N 4
ATOM 2806 C CA . LYS A 1 25 ? 21.164 -18.247 -10.000 1.00 0.00 25 LYS A CA 4
ATOM 2807 C C . LYS A 1 25 ? 20.519 -16.954 -9.503 1.00 0.00 25 LYS A C 4
ATOM 2808 O O . LYS A 1 25 ? 21.160 -15.903 -9.482 1.00 0.00 25 LYS A O 4
ATOM 2827 N N . LEU A 1 26 ? 19.254 -17.034 -9.103 1.00 0.00 26 LEU A N 4
ATOM 2828 C CA . LEU A 1 26 ? 18.547 -15.855 -8.609 1.00 0.00 26 LEU A CA 4
ATOM 2829 C C . LEU A 1 26 ? 18.997 -15.537 -7.178 1.00 0.00 26 LEU A C 4
ATOM 2830 O O . LEU A 1 26 ? 19.310 -14.388 -6.861 1.00 0.00 26 LEU A O 4
ATOM 2846 N N . PRO A 1 27 ? 19.042 -16.525 -6.318 1.00 0.00 27 PRO A N 4
ATOM 2847 C CA . PRO A 1 27 ? 19.472 -16.337 -4.901 1.00 0.00 27 PRO A CA 4
ATOM 2848 C C . PRO A 1 27 ? 20.868 -15.717 -4.818 1.00 0.00 27 PRO A C 4
ATOM 2849 O O . PRO A 1 27 ? 21.138 -14.871 -3.967 1.00 0.00 27 PRO A O 4
ATOM 2860 N N . GLU A 1 28 ? 21.746 -16.153 -5.716 1.00 0.00 28 GLU A N 4
ATOM 2861 C CA . GLU A 1 28 ? 23.113 -15.649 -5.752 1.00 0.00 28 GLU A CA 4
ATOM 2862 C C . GLU A 1 28 ? 23.126 -14.157 -6.044 1.00 0.00 28 GLU A C 4
ATOM 2863 O O . GLU A 1 28 ? 23.867 -13.395 -5.422 1.00 0.00 28 GLU A O 4
ATOM 2875 N N . ILE A 1 29 ? 22.301 -13.748 -6.992 1.00 0.00 29 ILE A N 4
ATOM 2876 C CA . ILE A 1 29 ? 22.214 -12.343 -7.366 1.00 0.00 29 ILE A CA 4
ATOM 2877 C C . ILE A 1 29 ? 21.661 -11.521 -6.207 1.00 0.00 29 ILE A C 4
ATOM 2878 O O . ILE A 1 29 ? 22.162 -10.437 -5.907 1.00 0.00 29 ILE A O 4
ATOM 2894 N N . GLY A 1 30 ? 20.624 -12.043 -5.561 1.00 0.00 30 GLY A N 4
ATOM 2895 C CA . GLY A 1 30 ? 20.014 -11.344 -4.441 1.00 0.00 30 GLY A CA 4
ATOM 2896 C C . GLY A 1 30 ? 21.026 -11.148 -3.322 1.00 0.00 30 GLY A C 4
ATOM 2897 O O . GLY A 1 30 ? 21.118 -10.070 -2.734 1.00 0.00 30 GLY A O 4
ATOM 2901 N N . ARG A 1 31 ? 21.790 -12.197 -3.039 1.00 0.00 31 ARG A N 4
ATOM 2902 C CA . ARG A 1 31 ? 22.801 -12.137 -1.998 1.00 0.00 31 ARG A CA 4
ATOM 2903 C C . ARG A 1 31 ? 23.878 -11.144 -2.366 1.00 0.00 31 ARG A C 4
ATOM 2904 O O . ARG A 1 31 ? 24.290 -10.321 -1.555 1.00 0.00 31 ARG A O 4
ATOM 2925 N N . ALA A 1 32 ? 24.339 -11.241 -3.599 1.00 0.00 32 ALA A N 4
ATOM 2926 C CA . ALA A 1 32 ? 25.389 -10.357 -4.063 1.00 0.00 32 ALA A CA 4
ATOM 2927 C C . ALA A 1 32 ? 24.897 -8.915 -4.006 1.00 0.00 32 ALA A C 4
ATOM 2928 O O . ALA A 1 32 ? 25.622 -8.010 -3.595 1.00 0.00 32 ALA A O 4
ATOM 2935 N N . ALA A 1 33 ? 23.643 -8.725 -4.396 1.00 0.00 33 ALA A N 4
ATOM 2936 C CA . ALA A 1 33 ? 23.019 -7.407 -4.366 1.00 0.00 33 ALA A CA 4
ATOM 2937 C C . ALA A 1 33 ? 22.657 -7.035 -2.937 1.00 0.00 33 ALA A C 4
ATOM 2938 O O . ALA A 1 33 ? 22.568 -5.861 -2.590 1.00 0.00 33 ALA A O 4
ATOM 2945 N N . GLY A 1 34 ? 22.403 -8.053 -2.126 1.00 0.00 34 GLY A N 4
ATOM 2946 C CA . GLY A 1 34 ? 21.995 -7.833 -0.755 1.00 0.00 34 GLY A CA 4
ATOM 2947 C C . GLY A 1 34 ? 22.986 -6.949 -0.010 1.00 0.00 34 GLY A C 4
ATOM 2948 O O . GLY A 1 34 ? 22.606 -5.941 0.577 1.00 0.00 34 GLY A O 4
ATOM 2952 N N . ARG A 1 35 ? 24.254 -7.331 -0.043 1.00 0.00 35 ARG A N 4
ATOM 2953 C CA . ARG A 1 35 ? 25.295 -6.576 0.631 1.00 0.00 35 ARG A CA 4
ATOM 2954 C C . ARG A 1 35 ? 25.438 -5.186 0.034 1.00 0.00 35 ARG A C 4
ATOM 2955 O O . ARG A 1 35 ? 25.570 -4.206 0.759 1.00 0.00 35 ARG A O 4
ATOM 2976 N N . THR A 1 36 ? 25.396 -5.116 -1.284 1.00 0.00 36 THR A N 4
ATOM 2977 C CA . THR A 1 36 ? 25.509 -3.847 -1.983 1.00 0.00 36 THR A CA 4
ATOM 2978 C C . THR A 1 36 ? 24.319 -2.958 -1.637 1.00 0.00 36 THR A C 4
ATOM 2979 O O . THR A 1 36 ? 24.464 -1.764 -1.403 1.00 0.00 36 THR A O 4
ATOM 2990 N N . LEU A 1 37 ? 23.146 -3.556 -1.628 1.00 0.00 37 LEU A N 4
ATOM 2991 C CA . LEU A 1 37 ? 21.928 -2.832 -1.324 1.00 0.00 37 LEU A CA 4
ATOM 2992 C C . LEU A 1 37 ? 21.839 -2.493 0.155 1.00 0.00 37 LEU A C 4
ATOM 2993 O O . LEU A 1 37 ? 21.309 -1.454 0.549 1.00 0.00 37 LEU A O 4
ATOM 3009 N N . LEU A 1 38 ? 22.356 -3.398 0.952 1.00 0.00 38 LEU A N 4
ATOM 3010 C CA . LEU A 1 38 ? 22.353 -3.252 2.397 1.00 0.00 38 LEU A CA 4
ATOM 3011 C C . LEU A 1 38 ? 23.076 -1.978 2.798 1.00 0.00 38 LEU A C 4
ATOM 3012 O O . LEU A 1 38 ? 22.663 -1.285 3.718 1.00 0.00 38 LEU A O 4
ATOM 3028 N N . GLU A 1 39 ? 24.164 -1.682 2.120 1.00 0.00 39 GLU A N 4
ATOM 3029 C CA . GLU A 1 39 ? 24.925 -0.487 2.429 1.00 0.00 39 GLU A CA 4
ATOM 3030 C C . GLU A 1 39 ? 24.247 0.742 1.829 1.00 0.00 39 GLU A C 4
ATOM 3031 O O . GLU A 1 39 ? 24.484 1.866 2.275 1.00 0.00 39 GLU A O 4
ATOM 3043 N N . PHE A 1 40 ? 23.414 0.531 0.801 1.00 0.00 40 PHE A N 4
ATOM 3044 C CA . PHE A 1 40 ? 22.735 1.643 0.151 1.00 0.00 40 PHE A CA 4
ATOM 3045 C C . PHE A 1 40 ? 21.719 2.301 1.078 1.00 0.00 40 PHE A C 4
ATOM 3046 O O . PHE A 1 40 ? 21.678 3.524 1.200 1.00 0.00 40 PHE A O 4
ATOM 3063 N N . LYS A 1 41 ? 20.893 1.485 1.708 1.00 0.00 41 LYS A N 4
ATOM 3064 C CA . LYS A 1 41 ? 19.871 2.002 2.596 1.00 0.00 41 LYS A CA 4
ATOM 3065 C C . LYS A 1 41 ? 20.502 2.714 3.785 1.00 0.00 41 LYS A C 4
ATOM 3066 O O . LYS A 1 41 ? 19.972 3.703 4.287 1.00 0.00 41 LYS A O 4
ATOM 3085 N N . SER A 1 42 ? 21.641 2.199 4.220 1.00 0.00 42 SER A N 4
ATOM 3086 C CA . SER A 1 42 ? 22.355 2.779 5.343 1.00 0.00 42 SER A CA 4
AT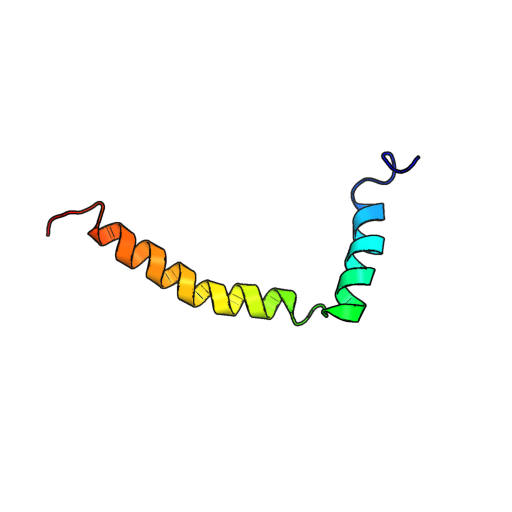OM 3087 C C . SER A 1 42 ? 22.846 4.175 4.972 1.00 0.00 42 SER A C 4
ATOM 3088 O O . SER A 1 42 ? 22.792 5.101 5.782 1.00 0.00 42 SER A O 4
ATOM 3096 N N . ALA A 1 43 ? 23.309 4.318 3.732 1.00 0.00 43 ALA A N 4
ATOM 3097 C CA . ALA A 1 43 ? 23.787 5.607 3.245 1.00 0.00 43 ALA A CA 4
ATOM 3098 C C . ALA A 1 43 ? 22.613 6.560 3.032 1.00 0.00 43 ALA A C 4
ATOM 3099 O O . ALA A 1 43 ? 22.680 7.737 3.381 1.00 0.00 43 ALA A O 4
ATOM 3106 N N . THR A 1 44 ? 21.537 6.027 2.464 1.00 0.00 44 THR A N 4
ATOM 3107 C CA . THR A 1 44 ? 20.332 6.800 2.206 1.00 0.00 44 THR A CA 4
ATOM 3108 C C . THR A 1 44 ? 19.710 7.299 3.506 1.00 0.00 44 THR A C 4
ATOM 3109 O O . THR A 1 44 ? 19.262 8.442 3.592 1.00 0.00 44 THR A O 4
ATOM 3120 N N . LYS A 1 45 ? 19.671 6.432 4.503 1.00 0.00 45 LYS A N 4
ATOM 3121 C CA . LYS A 1 45 ? 19.084 6.793 5.778 1.00 0.00 45 LYS A CA 4
ATOM 3122 C C . LYS A 1 45 ? 19.726 8.072 6.285 1.00 0.00 45 LYS A C 4
ATOM 3123 O O . LYS A 1 45 ? 19.107 8.855 7.001 1.00 0.00 45 LYS A O 4
ATOM 3142 N N . SER A 1 46 ? 20.975 8.269 5.909 1.00 0.00 46 SER A N 4
ATOM 3143 C CA . SER A 1 46 ? 21.706 9.447 6.329 1.00 0.00 46 SER A CA 4
ATOM 3144 C C . SER A 1 46 ? 21.257 10.684 5.546 1.00 0.00 46 SER A C 4
ATOM 3145 O O . SER A 1 46 ? 21.244 11.793 6.080 1.00 0.00 46 SER A O 4
ATOM 3153 N N . LEU A 1 47 ? 20.901 10.489 4.277 1.00 0.00 47 LEU A N 4
ATOM 3154 C CA . LEU A 1 47 ? 20.468 11.596 3.433 1.00 0.00 47 LEU A CA 4
ATOM 3155 C C . LEU A 1 47 ? 19.105 12.117 3.868 1.00 0.00 47 LEU A C 4
ATOM 3156 O O . LEU A 1 47 ? 18.875 13.324 3.922 1.00 0.00 47 LEU A O 4
ATOM 3172 N N . VAL A 1 48 ? 18.206 11.194 4.176 1.00 0.00 48 VAL A N 4
ATOM 3173 C CA . VAL A 1 48 ? 16.863 11.560 4.607 1.00 0.00 48 VAL A CA 4
ATOM 3174 C C . VAL A 1 48 ? 16.876 12.151 6.001 1.00 0.00 48 VAL A C 4
ATOM 3175 O O . VAL A 1 48 ? 16.016 12.958 6.355 1.00 0.00 48 VAL A O 4
ATOM 3188 N N . SER A 1 49 ? 17.844 11.736 6.792 1.00 0.00 49 SER A N 4
ATOM 3189 C CA . SER A 1 49 ? 17.942 12.221 8.151 1.00 0.00 49 SER A CA 4
ATOM 3190 C C . SER A 1 49 ? 18.115 13.731 8.161 1.00 0.00 49 SER A C 4
ATOM 3191 O O . SER A 1 49 ? 17.804 14.398 9.148 1.00 0.00 49 SER A O 4
ATOM 3199 N N . GLY A 1 50 ? 18.613 14.264 7.053 1.00 0.00 50 GLY A N 4
ATOM 3200 C CA . GLY A 1 50 ? 18.824 15.698 6.938 1.00 0.00 50 GLY A CA 4
ATOM 3201 C C . GLY A 1 50 ? 17.499 16.428 6.762 1.00 0.00 50 GLY A C 4
ATOM 3202 O O . GLY A 1 50 ? 17.403 17.389 6.000 1.00 0.00 50 GLY A O 4
ATOM 3206 N N . ASP A 1 51 ? 16.480 15.961 7.475 1.00 0.00 51 ASP A N 4
ATOM 3207 C CA . ASP A 1 51 ? 15.158 16.569 7.400 1.00 0.00 51 ASP A CA 4
ATOM 3208 C C . ASP A 1 51 ? 15.071 17.779 8.324 1.00 0.00 51 ASP A C 4
ATOM 3209 O O . ASP A 1 51 ? 15.969 18.025 9.127 1.00 0.00 51 ASP A O 4
ATOM 3218 N N . GLU A 1 52 ? 13.983 18.527 8.202 1.00 0.00 52 GLU A N 4
ATOM 3219 C CA . GLU A 1 52 ? 13.782 19.710 9.027 1.00 0.00 52 GLU A CA 4
ATOM 3220 C C . GLU A 1 52 ? 13.494 19.315 10.472 1.00 0.00 52 GLU A C 4
ATOM 3221 O O . GLU A 1 52 ? 13.609 20.172 11.333 1.00 0.00 52 GLU A O 4
ATOM 3233 N N . MET A 1 1 ? -9.933 -14.273 -18.105 1.00 0.00 1 MET A N 5
ATOM 3234 C CA . MET A 1 1 ? -9.200 -15.229 -18.980 1.00 0.00 1 MET A CA 5
ATOM 3235 C C . MET A 1 1 ? -7.827 -15.508 -18.377 1.00 0.00 1 MET A C 5
ATOM 3236 O O . MET A 1 1 ? -7.611 -16.545 -17.750 1.00 0.00 1 MET A O 5
ATOM 3252 N N . PHE A 1 2 ? -6.904 -14.573 -18.573 1.00 0.00 2 PHE A N 5
ATOM 3253 C CA . PHE A 1 2 ? -5.558 -14.714 -18.053 1.00 0.00 2 PHE A CA 5
ATOM 3254 C C . PHE A 1 2 ? -5.513 -14.354 -16.574 1.00 0.00 2 PHE A C 5
ATOM 3255 O O . PHE A 1 2 ? -4.470 -14.443 -15.932 1.00 0.00 2 PHE A O 5
ATOM 3272 N N . SER A 1 3 ? -6.655 -13.935 -16.038 1.00 0.00 3 SER A N 5
ATOM 3273 C CA . SER A 1 3 ? -6.743 -13.562 -14.629 1.00 0.00 3 SER A CA 5
ATOM 3274 C C . SER A 1 3 ? -7.307 -14.721 -13.808 1.00 0.00 3 SER A C 5
ATOM 3275 O O . SER A 1 3 ? -7.077 -14.813 -12.602 1.00 0.00 3 SER A O 5
ATOM 3283 N N . ASN A 1 4 ? -8.041 -15.604 -14.476 1.00 0.00 4 ASN A N 5
ATOM 3284 C CA . ASN A 1 4 ? -8.632 -16.756 -13.811 1.00 0.00 4 ASN A CA 5
ATOM 3285 C C . ASN A 1 4 ? -7.552 -17.728 -13.378 1.00 0.00 4 ASN A C 5
ATOM 3286 O O . ASN A 1 4 ? -7.723 -18.479 -12.418 1.00 0.00 4 ASN A O 5
ATOM 3297 N N . ILE A 1 5 ? -6.438 -17.716 -14.093 1.00 0.00 5 ILE A N 5
ATOM 3298 C CA . ILE A 1 5 ? -5.350 -18.607 -13.765 1.00 0.00 5 ILE A CA 5
ATOM 3299 C C . ILE A 1 5 ? -4.821 -18.316 -12.378 1.00 0.00 5 ILE A C 5
ATOM 3300 O O . ILE A 1 5 ? -4.667 -19.222 -11.581 1.00 0.00 5 ILE A O 5
ATOM 3316 N N . GLY A 1 6 ? -4.562 -17.054 -12.085 1.00 0.00 6 GLY A N 5
ATOM 3317 C CA . GLY A 1 6 ? -4.052 -16.676 -10.768 1.00 0.00 6 GLY A CA 5
ATOM 3318 C C . GLY A 1 6 ? -2.651 -17.242 -10.552 1.00 0.00 6 GLY A C 5
ATOM 3319 O O . GLY A 1 6 ? -1.803 -17.170 -11.441 1.00 0.00 6 GLY A O 5
ATOM 3323 N N . ILE A 1 7 ? -2.398 -17.790 -9.363 1.00 0.00 7 ILE A N 5
ATOM 3324 C CA . ILE A 1 7 ? -1.078 -18.343 -9.064 1.00 0.00 7 ILE A CA 5
ATOM 3325 C C . ILE A 1 7 ? -0.709 -19.431 -10.074 1.00 0.00 7 ILE A C 5
ATOM 3326 O O . ILE A 1 7 ? 0.339 -19.356 -10.694 1.00 0.00 7 ILE A O 5
ATOM 3342 N N . PRO A 1 8 ? -1.533 -20.425 -10.270 1.00 0.00 8 PRO A N 5
ATOM 3343 C CA . PRO A 1 8 ? -1.261 -21.513 -11.267 1.00 0.00 8 PRO A CA 5
ATOM 3344 C C . PRO A 1 8 ? -0.752 -20.955 -12.619 1.00 0.00 8 PRO A C 5
ATOM 3345 O O . PRO A 1 8 ? -0.043 -21.649 -13.345 1.00 0.00 8 PRO A O 5
ATOM 3356 N N . GLY A 1 9 ? -1.067 -19.684 -12.927 1.00 0.00 9 GLY A N 5
ATOM 3357 C CA . GLY A 1 9 ? -0.566 -19.057 -14.160 1.00 0.00 9 GLY A CA 5
ATOM 3358 C C . GLY A 1 9 ? 0.754 -18.367 -13.840 1.00 0.00 9 GLY A C 5
ATOM 3359 O O . GLY A 1 9 ? 1.621 -18.206 -14.707 1.00 0.00 9 GLY A O 5
ATOM 3363 N N . LEU A 1 10 ? 0.894 -17.971 -12.560 1.00 0.00 10 LEU A N 5
ATOM 3364 C CA . LEU A 1 10 ? 2.114 -17.307 -12.100 1.00 0.00 10 LEU A CA 5
ATOM 3365 C C . LEU A 1 10 ? 3.337 -18.218 -12.241 1.00 0.00 10 LEU A C 5
ATOM 3366 O O . LEU A 1 10 ? 4.403 -17.766 -12.643 1.00 0.00 10 LEU A O 5
ATOM 3382 N N . ILE A 1 11 ? 3.188 -19.496 -11.898 1.00 0.00 11 ILE A N 5
ATOM 3383 C CA . ILE A 1 11 ? 4.304 -20.435 -11.984 1.00 0.00 11 ILE A CA 5
ATOM 3384 C C . ILE A 1 11 ? 4.807 -20.541 -13.415 1.00 0.00 11 ILE A C 5
ATOM 3385 O O . ILE A 1 11 ? 6.006 -20.521 -13.645 1.00 0.00 11 ILE A O 5
ATOM 3401 N N . LEU A 1 12 ? 3.900 -20.644 -14.367 1.00 0.00 12 LEU A N 5
ATOM 3402 C CA . LEU A 1 12 ? 4.297 -20.762 -15.758 1.00 0.00 12 LEU A CA 5
ATOM 3403 C C . LEU A 1 12 ? 5.130 -19.556 -16.157 1.00 0.00 12 LEU A C 5
ATOM 3404 O O . LEU A 1 12 ? 6.186 -19.707 -16.762 1.00 0.00 12 LEU A O 5
ATOM 3420 N N . ILE A 1 13 ? 4.671 -18.370 -15.788 1.00 0.00 13 ILE A N 5
ATOM 3421 C CA . ILE A 1 13 ? 5.404 -17.143 -16.080 1.00 0.00 13 ILE A CA 5
ATOM 3422 C C . ILE A 1 13 ? 6.720 -17.122 -15.323 1.00 0.00 13 ILE A C 5
ATOM 3423 O O . ILE A 1 13 ? 7.746 -16.693 -15.847 1.00 0.00 13 ILE A O 5
ATOM 3439 N N . PHE A 1 14 ? 6.668 -17.537 -14.072 1.00 0.00 14 PHE A N 5
ATOM 3440 C CA . PHE A 1 14 ? 7.846 -17.508 -13.240 1.00 0.00 14 PHE A CA 5
ATOM 3441 C C . PHE A 1 14 ? 8.965 -18.312 -13.883 1.00 0.00 14 PHE A C 5
ATOM 3442 O O . PHE A 1 14 ? 10.119 -17.887 -13.903 1.00 0.00 14 PHE A O 5
ATOM 3459 N N . VAL A 1 15 ? 8.606 -19.468 -14.413 1.00 0.00 15 VAL A N 5
ATOM 3460 C CA . VAL A 1 15 ? 9.573 -20.343 -15.062 1.00 0.00 15 VAL A CA 5
ATOM 3461 C C . VAL A 1 15 ? 10.294 -19.590 -16.171 1.00 0.00 15 VAL A C 5
ATOM 3462 O O . VAL A 1 15 ? 11.509 -19.711 -16.332 1.00 0.00 15 VAL A O 5
ATOM 3475 N N . ILE A 1 16 ? 9.536 -18.811 -16.930 1.00 0.00 16 ILE A N 5
ATOM 3476 C CA . ILE A 1 16 ? 10.116 -18.034 -18.028 1.00 0.00 16 ILE A CA 5
ATOM 3477 C C . ILE A 1 16 ? 11.261 -17.182 -17.508 1.00 0.00 16 ILE A C 5
ATOM 3478 O O . ILE A 1 16 ? 12.236 -16.930 -18.212 1.00 0.00 16 ILE A O 5
ATOM 3494 N N . ALA A 1 17 ? 11.128 -16.745 -16.267 1.00 0.00 17 ALA A N 5
ATOM 3495 C CA . ALA A 1 17 ? 12.160 -15.930 -15.633 1.00 0.00 17 ALA A CA 5
ATOM 3496 C C . ALA A 1 17 ? 13.331 -16.810 -15.181 1.00 0.00 17 ALA A C 5
ATOM 3497 O O . ALA A 1 17 ? 14.480 -16.372 -15.152 1.00 0.00 17 ALA A O 5
ATOM 3504 N N . LEU A 1 18 ? 13.023 -18.041 -14.813 1.00 0.00 18 LEU A N 5
ATOM 3505 C CA . LEU A 1 18 ? 14.035 -18.976 -14.354 1.00 0.00 18 LEU A CA 5
ATOM 3506 C C . LEU A 1 18 ? 14.937 -19.435 -15.489 1.00 0.00 18 LEU A C 5
ATOM 3507 O O . LEU A 1 18 ? 16.154 -19.511 -15.333 1.00 0.00 18 LEU A O 5
ATOM 3523 N N . ILE A 1 19 ? 14.342 -19.747 -16.624 1.00 0.00 19 ILE A N 5
ATOM 3524 C CA . ILE A 1 19 ? 15.129 -20.209 -17.758 1.00 0.00 19 ILE A CA 5
ATOM 3525 C C . ILE A 1 19 ? 16.160 -19.153 -18.129 1.00 0.00 19 ILE A C 5
ATOM 3526 O O . ILE A 1 19 ? 17.332 -19.460 -18.343 1.00 0.00 19 ILE A O 5
ATOM 3542 N N . ILE A 1 20 ? 15.722 -17.907 -18.155 1.00 0.00 20 ILE A N 5
ATOM 3543 C CA . ILE A 1 20 ? 16.612 -16.797 -18.444 1.00 0.00 20 ILE A CA 5
ATOM 3544 C C . ILE A 1 20 ? 17.517 -16.544 -17.238 1.00 0.00 20 ILE A C 5
ATOM 3545 O O . ILE A 1 20 ? 18.741 -16.520 -17.368 1.00 0.00 20 ILE A O 5
ATOM 3561 N N . PHE A 1 21 ? 16.911 -16.340 -16.065 1.00 0.00 21 PHE A N 5
ATOM 3562 C CA . PHE A 1 21 ? 17.678 -16.075 -14.854 1.00 0.00 21 PHE A CA 5
ATOM 3563 C C . PHE A 1 21 ? 18.163 -17.368 -14.196 1.00 0.00 21 PHE A C 5
ATOM 3564 O O . PHE A 1 21 ? 19.340 -17.712 -14.310 1.00 0.00 21 PHE A O 5
ATOM 3581 N N . GLY A 1 22 ? 17.267 -18.088 -13.507 1.00 0.00 22 GLY A N 5
ATOM 3582 C CA . GLY A 1 22 ? 17.649 -19.337 -12.844 1.00 0.00 22 GLY A CA 5
ATOM 3583 C C . GLY A 1 22 ? 17.244 -19.305 -11.368 1.00 0.00 22 GLY A C 5
ATOM 3584 O O . GLY A 1 22 ? 17.314 -18.256 -10.728 1.00 0.00 22 GLY A O 5
ATOM 3588 N N . PRO A 1 23 ? 16.824 -20.418 -10.815 1.00 0.00 23 PRO A N 5
ATOM 3589 C CA . PRO A 1 23 ? 16.408 -20.492 -9.383 1.00 0.00 23 PRO A CA 5
ATOM 3590 C C . PRO A 1 23 ? 17.598 -20.356 -8.434 1.00 0.00 23 PRO A C 5
ATOM 3591 O O . PRO A 1 23 ? 17.433 -20.010 -7.266 1.00 0.00 23 PRO A O 5
ATOM 3602 N N . SER A 1 24 ? 18.793 -20.642 -8.948 1.00 0.00 24 SER A N 5
ATOM 3603 C CA . SER A 1 24 ? 20.011 -20.554 -8.142 1.00 0.00 24 SER A CA 5
ATOM 3604 C C . SER A 1 24 ? 20.652 -19.180 -8.274 1.00 0.00 24 SER A C 5
ATOM 3605 O O . SER A 1 24 ? 21.285 -18.689 -7.339 1.00 0.00 24 SER A O 5
ATOM 3613 N N . LYS A 1 25 ? 20.497 -18.564 -9.441 1.00 0.00 25 LYS A N 5
ATOM 3614 C CA . LYS A 1 25 ? 21.066 -17.259 -9.682 1.00 0.00 25 LYS A CA 5
ATOM 3615 C C . LYS A 1 25 ? 20.219 -16.176 -9.024 1.00 0.00 25 LYS A C 5
ATOM 3616 O O . LYS A 1 25 ? 20.733 -15.158 -8.567 1.00 0.00 25 LYS A O 5
ATOM 3635 N N . LEU A 1 26 ? 18.914 -16.407 -8.989 1.00 0.00 26 LEU A N 5
ATOM 3636 C CA . LEU A 1 26 ? 17.989 -15.452 -8.395 1.00 0.00 26 LEU A CA 5
ATOM 3637 C C . LEU A 1 26 ? 18.344 -15.181 -6.928 1.00 0.00 26 LEU A C 5
ATOM 3638 O O . LEU A 1 26 ? 18.644 -14.044 -6.565 1.00 0.00 26 LEU A O 5
ATOM 3654 N N . PRO A 1 27 ? 18.310 -16.182 -6.083 1.00 0.00 27 PRO A N 5
ATOM 3655 C CA . PRO A 1 27 ? 18.636 -16.013 -4.635 1.00 0.00 27 PRO A CA 5
ATOM 3656 C C . PRO A 1 27 ? 20.046 -15.461 -4.434 1.00 0.00 27 PRO A C 5
ATOM 3657 O O . PRO A 1 27 ? 20.310 -14.748 -3.468 1.00 0.00 27 PRO A O 5
ATOM 3668 N N . GLU A 1 28 ? 20.942 -15.787 -5.355 1.00 0.00 28 GLU A N 5
ATOM 3669 C CA . GLU A 1 28 ? 22.315 -15.310 -5.268 1.00 0.00 28 GLU A CA 5
ATOM 3670 C C . GLU A 1 28 ? 22.367 -13.793 -5.405 1.00 0.00 28 GLU A C 5
ATOM 3671 O O . GLU A 1 28 ? 23.095 -13.119 -4.678 1.00 0.00 28 GLU A O 5
ATOM 3683 N N . ILE A 1 29 ? 21.596 -13.267 -6.341 1.00 0.00 29 ILE A N 5
ATOM 3684 C CA . ILE A 1 29 ? 21.560 -11.829 -6.572 1.00 0.00 29 ILE A CA 5
ATOM 3685 C C . ILE A 1 29 ? 20.997 -11.108 -5.354 1.00 0.00 29 ILE A C 5
ATOM 3686 O O . ILE A 1 29 ? 21.518 -10.073 -4.939 1.00 0.00 29 ILE A O 5
ATOM 3702 N N . GLY A 1 30 ? 19.930 -11.658 -4.790 1.00 0.00 30 GLY A N 5
ATOM 3703 C CA . GLY A 1 30 ? 19.305 -11.052 -3.622 1.00 0.00 30 GLY A CA 5
ATOM 3704 C C . GLY A 1 30 ? 20.290 -10.983 -2.463 1.00 0.00 30 GLY A C 5
ATOM 3705 O O . GLY A 1 30 ? 20.382 -9.970 -1.772 1.00 0.00 30 GLY A O 5
ATOM 3709 N N . ARG A 1 31 ? 21.025 -12.068 -2.259 1.00 0.00 31 ARG A N 5
ATOM 3710 C CA . ARG A 1 31 ? 22.002 -12.127 -1.185 1.00 0.00 31 ARG A CA 5
ATOM 3711 C C . ARG A 1 31 ? 23.111 -11.124 -1.418 1.00 0.00 31 ARG A C 5
ATOM 3712 O O . ARG A 1 31 ? 23.495 -10.383 -0.519 1.00 0.00 31 ARG A O 5
ATOM 3733 N N . ALA A 1 32 ? 23.629 -11.120 -2.634 1.00 0.00 32 ALA A N 5
ATOM 3734 C CA . ALA A 1 32 ? 24.711 -10.210 -2.973 1.00 0.00 32 ALA A CA 5
ATOM 3735 C C . ALA A 1 32 ? 24.239 -8.769 -2.826 1.00 0.00 32 ALA A C 5
ATOM 3736 O O . ALA A 1 32 ? 24.961 -7.912 -2.319 1.00 0.00 32 ALA A O 5
ATOM 3743 N N . ALA A 1 33 ? 23.008 -8.522 -3.254 1.00 0.00 33 ALA A N 5
ATOM 3744 C CA . ALA A 1 33 ? 22.413 -7.195 -3.152 1.00 0.00 33 ALA A CA 5
ATOM 3745 C C . ALA A 1 33 ? 22.069 -6.889 -1.704 1.00 0.00 33 ALA A C 5
ATOM 3746 O O . ALA A 1 33 ? 21.993 -5.729 -1.298 1.00 0.00 33 ALA A O 5
ATOM 3753 N N . GLY A 1 34 ? 21.807 -7.944 -0.945 1.00 0.00 34 GLY A N 5
ATOM 3754 C CA . GLY A 1 34 ? 21.408 -7.787 0.434 1.00 0.00 34 GLY A CA 5
ATOM 3755 C C . GLY A 1 34 ? 22.406 -6.936 1.205 1.00 0.00 34 GLY A C 5
ATOM 3756 O O . GLY A 1 34 ? 22.031 -5.966 1.851 1.00 0.00 34 GLY A O 5
ATOM 3760 N N . ARG A 1 35 ? 23.674 -7.295 1.118 1.00 0.00 35 ARG A N 5
ATOM 3761 C CA . ARG A 1 35 ? 24.717 -6.556 1.817 1.00 0.00 35 ARG A CA 5
ATOM 3762 C C . ARG A 1 35 ? 24.803 -5.129 1.308 1.00 0.00 35 ARG A C 5
ATOM 3763 O O . ARG A 1 35 ? 24.965 -4.199 2.087 1.00 0.00 35 ARG A O 5
ATOM 3784 N N . THR A 1 36 ? 24.672 -4.967 0.006 1.00 0.00 36 THR A N 5
ATOM 3785 C CA . THR A 1 36 ? 24.709 -3.647 -0.609 1.00 0.00 36 THR A CA 5
ATOM 3786 C C . THR A 1 36 ? 23.519 -2.814 -0.128 1.00 0.00 36 THR A C 5
ATOM 3787 O O . THR A 1 36 ? 23.647 -1.623 0.156 1.00 0.00 36 THR A O 5
ATOM 3798 N N . LEU A 1 37 ? 22.362 -3.453 -0.062 1.00 0.00 37 LEU A N 5
ATOM 3799 C CA . LEU A 1 37 ? 21.148 -2.783 0.367 1.00 0.00 37 LEU A CA 5
ATOM 3800 C C . LEU A 1 37 ? 21.270 -2.303 1.808 1.00 0.00 37 LEU A C 5
ATOM 3801 O O . LEU A 1 37 ? 20.770 -1.240 2.174 1.00 0.00 37 LEU A O 5
ATOM 3817 N N . LEU A 1 38 ? 21.946 -3.092 2.615 1.00 0.00 38 LEU A N 5
ATOM 3818 C CA . LEU A 1 38 ? 22.155 -2.751 4.012 1.00 0.00 38 LEU A CA 5
ATOM 3819 C C . LEU A 1 38 ? 22.873 -1.418 4.119 1.00 0.00 38 LEU A C 5
ATOM 3820 O O . LEU A 1 38 ? 22.650 -0.655 5.047 1.00 0.00 38 LEU A O 5
ATOM 3836 N N . GLU A 1 39 ? 23.762 -1.169 3.191 1.00 0.00 39 GLU A N 5
ATOM 3837 C CA . GLU A 1 39 ? 24.530 0.063 3.194 1.00 0.00 39 GLU A CA 5
ATOM 3838 C C . GLU A 1 39 ? 23.674 1.215 2.671 1.00 0.00 39 GLU A C 5
ATOM 3839 O O . GLU A 1 39 ? 23.950 2.383 2.953 1.00 0.00 39 GLU A O 5
ATOM 3851 N N . PHE A 1 40 ? 22.645 0.883 1.890 1.00 0.00 40 PHE A N 5
ATOM 3852 C CA . PHE A 1 40 ? 21.779 1.904 1.321 1.00 0.00 40 PHE A CA 5
ATOM 3853 C C . PHE A 1 40 ? 20.995 2.646 2.398 1.00 0.00 40 PHE A C 5
ATOM 3854 O O . PHE A 1 40 ? 20.933 3.877 2.402 1.00 0.00 40 PHE A O 5
ATOM 3871 N N . LYS A 1 41 ? 20.383 1.890 3.293 1.00 0.00 41 LYS A N 5
ATOM 3872 C CA . LYS A 1 41 ? 19.588 2.483 4.352 1.00 0.00 41 LYS A CA 5
ATOM 3873 C C . LYS A 1 41 ? 20.460 3.333 5.265 1.00 0.00 41 LYS A C 5
ATOM 3874 O O . LYS A 1 41 ? 20.024 4.361 5.784 1.00 0.00 41 LYS A O 5
ATOM 3893 N N . SER A 1 42 ? 21.695 2.893 5.450 1.00 0.00 42 SER A N 5
ATOM 3894 C CA . SER A 1 42 ? 22.637 3.606 6.297 1.00 0.00 42 SER A CA 5
ATOM 3895 C C . SER A 1 42 ? 22.951 4.968 5.693 1.00 0.00 42 SER A C 5
ATOM 3896 O O . SER A 1 42 ? 23.056 5.966 6.405 1.00 0.00 42 SER A O 5
ATOM 3904 N N . ALA A 1 43 ? 23.079 5.005 4.369 1.00 0.00 43 ALA A N 5
ATOM 3905 C CA . ALA A 1 43 ? 23.357 6.253 3.676 1.00 0.00 43 ALA A CA 5
ATOM 3906 C C . ALA A 1 43 ? 22.129 7.142 3.718 1.00 0.00 43 ALA A C 5
ATOM 3907 O O . ALA A 1 43 ? 22.236 8.349 3.893 1.00 0.00 43 ALA A O 5
ATOM 3914 N N . THR A 1 44 ? 20.963 6.525 3.571 1.00 0.00 44 THR A N 5
ATOM 3915 C CA . THR A 1 44 ? 19.711 7.250 3.599 1.00 0.00 44 THR A CA 5
ATOM 3916 C C . THR A 1 44 ? 19.502 7.909 4.959 1.00 0.00 44 THR A C 5
ATOM 3917 O O . THR A 1 44 ? 19.076 9.054 5.042 1.00 0.00 44 THR A O 5
ATOM 3928 N N . LYS A 1 45 ? 19.787 7.171 6.019 1.00 0.00 45 LYS A N 5
ATOM 3929 C CA . LYS A 1 45 ? 19.608 7.695 7.364 1.00 0.00 45 LYS A CA 5
ATOM 3930 C C . LYS A 1 45 ? 20.477 8.924 7.578 1.00 0.00 45 LYS A C 5
ATOM 3931 O O . LYS A 1 45 ? 20.055 9.896 8.203 1.00 0.00 45 LYS A O 5
ATOM 3950 N N . SER A 1 46 ? 21.699 8.872 7.072 1.00 0.00 46 SER A N 5
ATOM 3951 C CA . SER A 1 46 ? 22.620 9.988 7.219 1.00 0.00 46 SER A CA 5
ATOM 3952 C C . SER A 1 46 ? 22.388 11.037 6.131 1.00 0.00 46 SER A C 5
ATOM 3953 O O . SER A 1 46 ? 22.571 12.235 6.358 1.00 0.00 46 SER A O 5
ATOM 3961 N N . LEU A 1 47 ? 21.990 10.577 4.951 1.00 0.00 47 LEU A N 5
ATOM 3962 C CA . LEU A 1 47 ? 21.737 11.458 3.837 1.00 0.00 47 LEU A CA 5
ATOM 3963 C C . LEU A 1 47 ? 20.435 12.214 4.036 1.00 0.00 47 LEU A C 5
ATOM 3964 O O . LEU A 1 47 ? 20.366 13.429 3.867 1.00 0.00 47 LEU A O 5
ATOM 3980 N N . VAL A 1 48 ? 19.398 11.475 4.383 1.00 0.00 48 VAL A N 5
ATOM 3981 C CA . VAL A 1 48 ? 18.081 12.077 4.581 1.00 0.00 48 VAL A CA 5
ATOM 3982 C C . VAL A 1 48 ? 18.185 13.253 5.522 1.00 0.00 48 VAL A C 5
ATOM 3983 O O . VAL A 1 48 ? 17.314 14.121 5.556 1.00 0.00 48 VAL A O 5
ATOM 3996 N N . SER A 1 49 ? 19.258 13.270 6.288 1.00 0.00 49 SER A N 5
ATOM 3997 C CA . SER A 1 49 ? 19.481 14.337 7.237 1.00 0.00 49 SER A CA 5
ATOM 3998 C C . SER A 1 49 ? 19.596 15.678 6.517 1.00 0.00 49 SER A C 5
ATOM 3999 O O . SER A 1 49 ? 19.354 16.731 7.105 1.00 0.00 49 SER A O 5
ATOM 4007 N N . GLY A 1 50 ? 19.965 15.628 5.240 1.00 0.00 50 GLY A N 5
ATOM 4008 C CA . GLY A 1 50 ? 20.108 16.842 4.443 1.00 0.00 50 GLY A CA 5
ATOM 4009 C C . GLY A 1 50 ? 21.338 17.634 4.862 1.00 0.00 50 GLY A C 5
ATOM 4010 O O . GLY A 1 50 ? 21.329 18.865 4.859 1.00 0.00 50 GLY A O 5
ATOM 4014 N N . ASP A 1 51 ? 22.396 16.917 5.222 1.00 0.00 51 ASP A N 5
ATOM 4015 C CA . ASP A 1 51 ? 23.640 17.555 5.644 1.00 0.00 51 ASP A CA 5
ATOM 4016 C C . ASP A 1 51 ? 23.357 18.718 6.587 1.00 0.00 51 ASP A C 5
ATOM 4017 O O . ASP A 1 51 ? 24.030 19.747 6.542 1.00 0.00 51 ASP A O 5
ATOM 4026 N N . GLU A 1 52 ? 22.354 18.542 7.435 1.00 0.00 52 GLU A N 5
ATOM 4027 C CA . GLU A 1 52 ? 21.979 19.581 8.390 1.00 0.00 52 GLU A CA 5
ATOM 4028 C C . GLU A 1 52 ? 22.927 19.575 9.585 1.00 0.00 52 GLU A C 5
ATOM 4029 O O . GLU A 1 52 ? 23.936 20.257 9.518 1.00 0.00 52 GLU A O 5
ATOM 4041 N N . MET A 1 1 ? -8.846 -10.991 -16.386 1.00 0.00 1 MET A N 6
ATOM 4042 C CA . MET A 1 1 ? -8.313 -12.080 -17.255 1.00 0.00 1 MET A CA 6
ATOM 4043 C C . MET A 1 1 ? -6.895 -12.420 -16.804 1.00 0.00 1 MET A C 6
ATOM 4044 O O . MET A 1 1 ? -6.692 -13.278 -15.946 1.00 0.00 1 MET A O 6
ATOM 4060 N N . PHE A 1 2 ? -5.920 -11.738 -17.393 1.00 0.00 2 PHE A N 6
ATOM 4061 C CA . PHE A 1 2 ? -4.527 -11.962 -17.057 1.00 0.00 2 PHE A CA 6
ATOM 4062 C C . PHE A 1 2 ? -4.156 -11.233 -15.776 1.00 0.00 2 PHE A C 6
ATOM 4063 O O . PHE A 1 2 ? -3.016 -11.299 -15.319 1.00 0.00 2 PHE A O 6
ATOM 4080 N N . SER A 1 3 ? -5.128 -10.529 -15.204 1.00 0.00 3 SER A N 6
ATOM 4081 C CA . SER A 1 3 ? -4.907 -9.782 -13.967 1.00 0.00 3 SER A CA 6
ATOM 4082 C C . SER A 1 3 ? -5.523 -10.524 -12.784 1.00 0.00 3 SER A C 6
ATOM 4083 O O . SER A 1 3 ? -5.108 -10.343 -11.639 1.00 0.00 3 SER A O 6
ATOM 4091 N N . ASN A 1 4 ? -6.510 -11.362 -13.075 1.00 0.00 4 ASN A N 6
ATOM 4092 C CA . ASN A 1 4 ? -7.178 -12.132 -12.035 1.00 0.00 4 ASN A CA 6
ATOM 4093 C C . ASN A 1 4 ? -6.305 -13.295 -11.588 1.00 0.00 4 ASN A C 6
ATOM 4094 O O . ASN A 1 4 ? -6.565 -13.919 -10.559 1.00 0.00 4 ASN A O 6
ATOM 4105 N N . ILE A 1 5 ? -5.277 -13.597 -12.370 1.00 0.00 5 ILE A N 6
ATOM 4106 C CA . ILE A 1 5 ? -4.392 -14.699 -12.038 1.00 0.00 5 ILE A CA 6
ATOM 4107 C C . ILE A 1 5 ? -3.675 -14.459 -10.717 1.00 0.00 5 ILE A C 6
ATOM 4108 O O . ILE A 1 5 ? -3.689 -15.319 -9.842 1.00 0.00 5 ILE A O 6
ATOM 4124 N N . GLY A 1 6 ? -3.066 -13.296 -10.567 1.00 0.00 6 GLY A N 6
ATOM 4125 C CA . GLY A 1 6 ? -2.365 -12.980 -9.326 1.00 0.00 6 GLY A CA 6
ATOM 4126 C C . GLY A 1 6 ? -1.030 -13.707 -9.254 1.00 0.00 6 GLY A C 6
ATOM 4127 O O . GLY A 1 6 ? -0.370 -13.912 -10.275 1.00 0.00 6 GLY A O 6
ATOM 4131 N N . ILE A 1 7 ? -0.640 -14.103 -8.041 1.00 0.00 7 ILE A N 6
ATOM 4132 C CA . ILE A 1 7 ? 0.617 -14.826 -7.865 1.00 0.00 7 ILE A CA 6
ATOM 4133 C C . ILE A 1 7 ? 0.601 -16.101 -8.707 1.00 0.00 7 ILE A C 6
ATOM 4134 O O . ILE A 1 7 ? 1.500 -16.285 -9.518 1.00 0.00 7 ILE A O 6
ATOM 4150 N N . PRO A 1 8 ? -0.390 -16.973 -8.563 1.00 0.00 8 PRO A N 6
ATOM 4151 C CA . PRO A 1 8 ? -0.465 -18.210 -9.385 1.00 0.00 8 PRO A CA 6
ATOM 4152 C C . PRO A 1 8 ? 0.080 -17.990 -10.803 1.00 0.00 8 PRO A C 6
ATOM 4153 O O . PRO A 1 8 ? 0.744 -18.854 -11.369 1.00 0.00 8 PRO A O 6
ATOM 4164 N N . GLY A 1 9 ? -0.222 -16.821 -11.351 1.00 0.00 9 GLY A N 6
ATOM 4165 C CA . GLY A 1 9 ? 0.219 -16.463 -12.693 1.00 0.00 9 GLY A CA 6
ATOM 4166 C C . GLY A 1 9 ? 1.697 -16.091 -12.728 1.00 0.00 9 GLY A C 6
ATOM 4167 O O . GLY A 1 9 ? 2.392 -16.351 -13.707 1.00 0.00 9 GLY A O 6
ATOM 4171 N N . LEU A 1 10 ? 2.162 -15.461 -11.657 1.00 0.00 10 LEU A N 6
ATOM 4172 C CA . LEU A 1 10 ? 3.548 -15.032 -11.564 1.00 0.00 10 LEU A CA 6
ATOM 4173 C C . LEU A 1 10 ? 4.504 -16.227 -11.607 1.00 0.00 10 LEU A C 6
ATOM 4174 O O . LEU A 1 10 ? 5.566 -16.150 -12.224 1.00 0.00 10 LEU A O 6
ATOM 4190 N N . ILE A 1 11 ? 4.129 -17.328 -10.962 1.00 0.00 11 ILE A N 6
ATOM 4191 C CA . ILE A 1 11 ? 4.977 -18.518 -10.944 1.00 0.00 11 ILE A CA 6
ATOM 4192 C C . ILE A 1 11 ? 5.232 -19.004 -12.365 1.00 0.00 11 ILE A C 6
ATOM 4193 O O . ILE A 1 11 ? 6.360 -19.321 -12.706 1.00 0.00 11 ILE A O 6
ATOM 4209 N N . LEU A 1 12 ? 4.202 -19.054 -13.189 1.00 0.00 12 LEU A N 6
ATOM 4210 C CA . LEU A 1 12 ? 4.377 -19.516 -14.551 1.00 0.00 12 LEU A CA 6
ATOM 4211 C C . LEU A 1 12 ? 5.395 -18.638 -15.260 1.00 0.00 12 LEU A C 6
ATOM 4212 O O . LEU A 1 12 ? 6.299 -19.148 -15.911 1.00 0.00 12 LEU A O 6
ATOM 4228 N N . ILE A 1 13 ? 5.265 -17.326 -15.092 1.00 0.00 13 ILE A N 6
ATOM 4229 C CA . ILE A 1 13 ? 6.203 -16.381 -15.694 1.00 0.00 13 ILE A CA 6
ATOM 4230 C C . ILE A 1 13 ? 7.584 -16.546 -15.082 1.00 0.00 13 ILE A C 6
ATOM 4231 O O . ILE A 1 13 ? 8.598 -16.480 -15.776 1.00 0.00 13 ILE A O 6
ATOM 4247 N N . PHE A 1 14 ? 7.610 -16.708 -13.776 1.00 0.00 14 PHE A N 6
ATOM 4248 C CA . PHE A 1 14 ? 8.865 -16.819 -13.074 1.00 0.00 14 PHE A CA 6
ATOM 4249 C C . PHE A 1 14 ? 9.675 -17.975 -13.642 1.00 0.00 14 PHE A C 6
ATOM 4250 O O . PHE A 1 14 ? 10.885 -17.865 -13.837 1.00 0.00 14 PHE A O 6
ATOM 4267 N N . VAL A 1 15 ? 8.992 -19.073 -13.913 1.00 0.00 15 VAL A N 6
ATOM 4268 C CA . VAL A 1 15 ? 9.640 -20.253 -14.466 1.00 0.00 15 VAL A CA 6
ATOM 4269 C C . VAL A 1 15 ? 10.332 -19.905 -15.778 1.00 0.00 15 VAL A C 6
ATOM 4270 O O . VAL A 1 15 ? 11.462 -20.325 -16.030 1.00 0.00 15 VAL A O 6
ATOM 4283 N N . ILE A 1 16 ? 9.650 -19.122 -16.602 1.00 0.00 16 ILE A N 6
ATOM 4284 C CA . ILE A 1 16 ? 10.210 -18.702 -17.890 1.00 0.00 16 ILE A CA 6
ATOM 4285 C C . ILE A 1 16 ? 11.580 -18.103 -17.675 1.00 0.00 16 ILE A C 6
ATOM 4286 O O . ILE A 1 16 ? 12.437 -18.154 -18.548 1.00 0.00 16 ILE A O 6
ATOM 4302 N N . ALA A 1 17 ? 11.764 -17.515 -16.511 1.00 0.00 17 ALA A N 6
ATOM 4303 C CA . ALA A 1 17 ? 13.041 -16.904 -16.160 1.00 0.00 17 ALA A CA 6
ATOM 4304 C C . ALA A 1 17 ? 13.997 -17.972 -15.621 1.00 0.00 17 ALA A C 6
ATOM 4305 O O . ALA A 1 17 ? 15.193 -17.930 -15.867 1.00 0.00 17 ALA A O 6
ATOM 4312 N N . LEU A 1 18 ? 13.457 -18.928 -14.879 1.00 0.00 18 LEU A N 6
ATOM 4313 C CA . LEU A 1 18 ? 14.263 -19.994 -14.305 1.00 0.00 18 LEU A CA 6
ATOM 4314 C C . LEU A 1 18 ? 14.868 -20.883 -15.375 1.00 0.00 18 LEU A C 6
ATOM 4315 O O . LEU A 1 18 ? 16.026 -21.287 -15.272 1.00 0.00 18 LEU A O 6
ATOM 4331 N N . ILE A 1 19 ? 14.088 -21.206 -16.389 1.00 0.00 19 ILE A N 6
ATOM 4332 C CA . ILE A 1 19 ? 14.585 -22.069 -17.441 1.00 0.00 19 ILE A CA 6
ATOM 4333 C C . ILE A 1 19 ? 15.813 -21.436 -18.092 1.00 0.00 19 ILE A C 6
ATOM 4334 O O . ILE A 1 19 ? 16.809 -22.113 -18.352 1.00 0.00 19 ILE A O 6
ATOM 4350 N N . ILE A 1 20 ? 15.744 -20.128 -18.328 1.00 0.00 20 ILE A N 6
ATOM 4351 C CA . ILE A 1 20 ? 16.864 -19.403 -18.920 1.00 0.00 20 ILE A CA 6
ATOM 4352 C C . ILE A 1 20 ? 17.920 -19.065 -17.866 1.00 0.00 20 ILE A C 6
ATOM 4353 O O . ILE A 1 20 ? 19.118 -19.130 -18.145 1.00 0.00 20 ILE A O 6
ATOM 4369 N N . PHE A 1 21 ? 17.481 -18.700 -16.652 1.00 0.00 21 PHE A N 6
ATOM 4370 C CA . PHE A 1 21 ? 18.420 -18.356 -15.581 1.00 0.00 21 PHE A CA 6
ATOM 4371 C C . PHE A 1 21 ? 18.687 -19.562 -14.678 1.00 0.00 21 PHE A C 6
ATOM 4372 O O . PHE A 1 21 ? 19.775 -20.136 -14.721 1.00 0.00 21 PHE A O 6
ATOM 4389 N N . GLY A 1 22 ? 17.695 -19.957 -13.867 1.00 0.00 22 GLY A N 6
ATOM 4390 C CA . GLY A 1 22 ? 17.851 -21.108 -12.975 1.00 0.00 22 GLY A CA 6
ATOM 4391 C C . GLY A 1 22 ? 17.602 -20.710 -11.516 1.00 0.00 22 GLY A C 6
ATOM 4392 O O . GLY A 1 22 ? 17.996 -19.622 -11.096 1.00 0.00 22 GLY A O 6
ATOM 4396 N N . PRO A 1 23 ? 16.965 -21.557 -10.735 1.00 0.00 23 PRO A N 6
ATOM 4397 C CA . PRO A 1 23 ? 16.674 -21.266 -9.299 1.00 0.00 23 PRO A CA 6
ATOM 4398 C C . PRO A 1 23 ? 17.935 -21.295 -8.449 1.00 0.00 23 PRO A C 6
ATOM 4399 O O . PRO A 1 23 ? 17.933 -20.849 -7.303 1.00 0.00 23 PRO A O 6
ATOM 4410 N N . SER A 1 24 ? 19.014 -21.820 -9.015 1.00 0.00 24 SER A N 6
ATOM 4411 C CA . SER A 1 24 ? 20.279 -21.884 -8.298 1.00 0.00 24 SER A CA 6
ATOM 4412 C C . SER A 1 24 ? 21.047 -20.580 -8.509 1.00 0.00 24 SER A C 6
ATOM 4413 O O . SER A 1 24 ? 22.095 -20.361 -7.903 1.00 0.00 24 SER A O 6
ATOM 4421 N N . LYS A 1 25 ? 20.524 -19.726 -9.399 1.00 0.00 25 LYS A N 6
ATOM 4422 C CA . LYS A 1 25 ? 21.162 -18.462 -9.726 1.00 0.00 25 LYS A CA 6
ATOM 4423 C C . LYS A 1 25 ? 20.655 -17.313 -8.853 1.00 0.00 25 LYS A C 6
ATOM 4424 O O . LYS A 1 25 ? 21.378 -16.347 -8.620 1.00 0.00 25 LYS A O 6
ATOM 4443 N N . LEU A 1 26 ? 19.434 -17.427 -8.355 1.00 0.00 26 LEU A N 6
ATOM 4444 C CA . LEU A 1 26 ? 18.887 -16.404 -7.494 1.00 0.00 26 LEU A CA 6
ATOM 4445 C C . LEU A 1 26 ? 19.662 -16.372 -6.163 1.00 0.00 26 LEU A C 6
ATOM 4446 O O . LEU A 1 26 ? 20.132 -15.311 -5.761 1.00 0.00 26 LEU A O 6
ATOM 4462 N N . PRO A 1 27 ? 19.851 -17.494 -5.481 1.00 0.00 27 PRO A N 6
ATOM 4463 C CA . PRO A 1 27 ? 20.631 -17.499 -4.217 1.00 0.00 27 PRO A CA 6
ATOM 4464 C C . PRO A 1 27 ? 21.899 -16.650 -4.353 1.00 0.00 27 PRO A C 6
ATOM 4465 O O . PRO A 1 27 ? 22.188 -15.801 -3.513 1.00 0.00 27 PRO A O 6
ATOM 4476 N N . GLU A 1 28 ? 22.646 -16.898 -5.422 1.00 0.00 28 GLU A N 6
ATOM 4477 C CA . GLU A 1 28 ? 23.880 -16.169 -5.670 1.00 0.00 28 GLU A CA 6
ATOM 4478 C C . GLU A 1 28 ? 23.616 -14.681 -5.856 1.00 0.00 28 GLU A C 6
ATOM 4479 O O . GLU A 1 28 ? 24.338 -13.845 -5.311 1.00 0.00 28 GLU A O 6
ATOM 4491 N N . ILE A 1 29 ? 22.588 -14.359 -6.619 1.00 0.00 29 ILE A N 6
ATOM 4492 C CA . ILE A 1 29 ? 22.241 -12.969 -6.866 1.00 0.00 29 ILE A CA 6
ATOM 4493 C C . ILE A 1 29 ? 21.795 -12.298 -5.574 1.00 0.00 29 ILE A C 6
ATOM 4494 O O . ILE A 1 29 ? 22.174 -11.164 -5.289 1.00 0.00 29 ILE A O 6
ATOM 4510 N N . GLY A 1 30 ? 20.976 -13.005 -4.804 1.00 0.00 30 GLY A N 6
ATOM 4511 C CA . GLY A 1 30 ? 20.466 -12.468 -3.548 1.00 0.00 30 GLY A CA 6
ATOM 4512 C C . GLY A 1 30 ? 21.607 -12.140 -2.598 1.00 0.00 30 GLY A C 6
ATOM 4513 O O . GLY A 1 30 ? 21.611 -11.090 -1.957 1.00 0.00 30 GLY A O 6
ATOM 4517 N N . ARG A 1 31 ? 22.575 -13.041 -2.514 1.00 0.00 31 ARG A N 6
ATOM 4518 C CA . ARG A 1 31 ? 23.719 -12.835 -1.643 1.00 0.00 31 ARG A CA 6
ATOM 4519 C C . ARG A 1 31 ? 24.514 -11.629 -2.093 1.00 0.00 31 ARG A C 6
ATOM 4520 O O . ARG A 1 31 ? 24.860 -10.764 -1.293 1.00 0.00 31 ARG A O 6
ATOM 4541 N N . ALA A 1 32 ? 24.805 -11.594 -3.382 1.00 0.00 32 ALA A N 6
ATOM 4542 C CA . ALA A 1 32 ? 25.579 -10.499 -3.937 1.00 0.00 32 ALA A CA 6
ATOM 4543 C C . ALA A 1 32 ? 24.829 -9.190 -3.736 1.00 0.00 32 ALA A C 6
ATOM 4544 O O . ALA A 1 32 ? 25.406 -8.181 -3.333 1.00 0.00 32 ALA A O 6
ATOM 4551 N N . ALA A 1 33 ? 23.529 -9.231 -3.992 1.00 0.00 33 ALA A N 6
ATOM 4552 C CA . ALA A 1 33 ? 22.680 -8.063 -3.811 1.00 0.00 33 ALA A CA 6
ATOM 4553 C C . ALA A 1 33 ? 22.592 -7.720 -2.335 1.00 0.00 33 ALA A C 6
ATOM 4554 O O . ALA A 1 33 ? 22.341 -6.575 -1.959 1.00 0.00 33 ALA A O 6
ATOM 4561 N N . GLY A 1 34 ? 22.750 -8.744 -1.508 1.00 0.00 34 GLY A N 6
ATOM 4562 C CA . GLY A 1 34 ? 22.634 -8.575 -0.077 1.00 0.00 34 GLY A CA 6
ATOM 4563 C C . GLY A 1 34 ? 23.559 -7.476 0.430 1.00 0.00 34 GLY A C 6
ATOM 4564 O O . GLY A 1 34 ? 23.140 -6.602 1.186 1.00 0.00 34 GLY A O 6
ATOM 4568 N N . ARG A 1 35 ? 24.814 -7.524 0.010 1.00 0.00 35 ARG A N 6
ATOM 4569 C CA . ARG A 1 35 ? 25.790 -6.524 0.430 1.00 0.00 35 ARG A CA 6
ATOM 4570 C C . ARG A 1 35 ? 25.423 -5.150 -0.102 1.00 0.00 35 ARG A C 6
ATOM 4571 O O . ARG A 1 35 ? 25.527 -4.158 0.610 1.00 0.00 35 ARG A O 6
ATOM 4592 N N . THR A 1 36 ? 24.989 -5.119 -1.351 1.00 0.00 36 THR A N 6
ATOM 4593 C CA . THR A 1 36 ? 24.590 -3.880 -2.008 1.00 0.00 36 THR A CA 6
ATOM 4594 C C . THR A 1 36 ? 23.370 -3.276 -1.312 1.00 0.00 36 THR A C 6
ATOM 4595 O O . THR A 1 36 ? 23.276 -2.064 -1.121 1.00 0.00 36 THR A O 6
ATOM 4606 N N . LEU A 1 37 ? 22.426 -4.132 -0.971 1.00 0.00 37 LEU A N 6
ATOM 4607 C CA . LEU A 1 37 ? 21.208 -3.692 -0.320 1.00 0.00 37 LEU A CA 6
ATOM 4608 C C . LEU A 1 37 ? 21.488 -3.108 1.061 1.00 0.00 37 LEU A C 6
ATOM 4609 O O . LEU A 1 37 ? 20.859 -2.139 1.482 1.00 0.00 37 LEU A O 6
ATOM 4625 N N . LEU A 1 38 ? 22.435 -3.712 1.758 1.00 0.00 38 LEU A N 6
ATOM 4626 C CA . LEU A 1 38 ? 22.802 -3.257 3.094 1.00 0.00 38 LEU A CA 6
ATOM 4627 C C . LEU A 1 38 ? 23.258 -1.813 3.032 1.00 0.00 38 LEU A C 6
ATOM 4628 O O . LEU A 1 38 ? 23.022 -1.029 3.942 1.00 0.00 38 LEU A O 6
ATOM 4644 N N . GLU A 1 39 ? 23.936 -1.476 1.961 1.00 0.00 39 GLU A N 6
ATOM 4645 C CA . GLU A 1 39 ? 24.432 -0.125 1.785 1.00 0.00 39 GLU A CA 6
ATOM 4646 C C . GLU A 1 39 ? 23.279 0.819 1.427 1.00 0.00 39 GLU A C 6
ATOM 4647 O O . GLU A 1 39 ? 23.371 2.028 1.641 1.00 0.00 39 GLU A O 6
ATOM 4659 N N . PHE A 1 40 ? 22.202 0.264 0.861 1.00 0.00 40 PHE A N 6
ATOM 4660 C CA . PHE A 1 40 ? 21.059 1.078 0.462 1.00 0.00 40 PHE A CA 6
ATOM 4661 C C . PHE A 1 40 ? 20.328 1.667 1.671 1.00 0.00 40 PHE A C 6
ATOM 4662 O O . PHE A 1 40 ? 20.063 2.867 1.721 1.00 0.00 40 PHE A O 6
ATOM 4679 N N . LYS A 1 41 ? 19.995 0.815 2.629 1.00 0.00 41 LYS A N 6
ATOM 4680 C CA . LYS A 1 41 ? 19.281 1.267 3.813 1.00 0.00 41 LYS A CA 6
ATOM 4681 C C . LYS A 1 41 ? 20.141 2.226 4.620 1.00 0.00 41 LYS A C 6
ATOM 4682 O O . LYS A 1 41 ? 19.641 3.173 5.227 1.00 0.00 41 LYS A O 6
ATOM 4701 N N . SER A 1 42 ? 21.438 1.969 4.618 1.00 0.00 42 SER A N 6
ATOM 4702 C CA . SER A 1 42 ? 22.374 2.804 5.348 1.00 0.00 42 SER A CA 6
ATOM 4703 C C . SER A 1 42 ? 22.396 4.203 4.744 1.00 0.00 42 SER A C 6
ATOM 4704 O O . SER A 1 42 ? 22.437 5.200 5.465 1.00 0.00 42 SER A O 6
ATOM 4712 N N . ALA A 1 43 ? 22.348 4.269 3.417 1.00 0.00 43 ALA A N 6
ATOM 4713 C CA . ALA A 1 43 ? 22.339 5.554 2.727 1.00 0.00 43 ALA A CA 6
ATOM 4714 C C . ALA A 1 43 ? 21.018 6.267 2.992 1.00 0.00 43 ALA A C 6
ATOM 4715 O O . ALA A 1 43 ? 20.977 7.479 3.200 1.00 0.00 43 ALA A O 6
ATOM 4722 N N . THR A 1 44 ? 19.942 5.492 2.980 1.00 0.00 44 THR A N 6
ATOM 4723 C CA . THR A 1 44 ? 18.611 6.017 3.224 1.00 0.00 44 THR A CA 6
ATOM 4724 C C . THR A 1 44 ? 18.493 6.579 4.638 1.00 0.00 44 THR A C 6
ATOM 4725 O O . THR A 1 44 ? 17.924 7.652 4.845 1.00 0.00 44 THR A O 6
ATOM 4736 N N . LYS A 1 45 ? 19.021 5.843 5.603 1.00 0.00 45 LYS A N 6
ATOM 4737 C CA . LYS A 1 45 ? 18.959 6.269 6.992 1.00 0.00 45 LYS A CA 6
ATOM 4738 C C . LYS A 1 45 ? 19.565 7.654 7.127 1.00 0.00 45 LYS A C 6
ATOM 4739 O O . LYS A 1 45 ? 19.176 8.428 7.991 1.00 0.00 45 LYS A O 6
ATOM 4758 N N . SER A 1 46 ? 20.531 7.954 6.276 1.00 0.00 46 SER A N 6
ATOM 4759 C CA . SER A 1 46 ? 21.193 9.248 6.315 1.00 0.00 46 SER A CA 6
ATOM 4760 C C . SER A 1 46 ? 20.320 10.344 5.687 1.00 0.00 46 SER A C 6
ATOM 4761 O O . SER A 1 46 ? 20.429 11.515 6.051 1.00 0.00 46 SER A O 6
ATOM 4769 N N . LEU A 1 47 ? 19.465 9.961 4.740 1.00 0.00 47 LEU A N 6
ATOM 4770 C CA . LEU A 1 47 ? 18.594 10.921 4.068 1.00 0.00 47 LEU A CA 6
ATOM 4771 C C . LEU A 1 47 ? 17.503 11.422 5.006 1.00 0.00 47 LEU A C 6
ATOM 4772 O O . LEU A 1 47 ? 17.076 12.573 4.925 1.00 0.00 47 LEU A O 6
ATOM 4788 N N . VAL A 1 48 ? 17.044 10.539 5.879 1.00 0.00 48 VAL A N 6
ATOM 4789 C CA . VAL A 1 48 ? 15.983 10.877 6.820 1.00 0.00 48 VAL A CA 6
ATOM 4790 C C . VAL A 1 48 ? 16.222 12.257 7.429 1.00 0.00 48 VAL A C 6
ATOM 4791 O O . VAL A 1 48 ? 15.312 13.081 7.513 1.00 0.00 48 VAL A O 6
ATOM 4804 N N . SER A 1 49 ? 17.458 12.499 7.835 1.00 0.00 49 SER A N 6
ATOM 4805 C CA . SER A 1 49 ? 17.835 13.771 8.417 1.00 0.00 49 SER A CA 6
ATOM 4806 C C . SER A 1 49 ? 18.030 14.810 7.325 1.00 0.00 49 SER A C 6
ATOM 4807 O O . SER A 1 49 ? 17.658 15.973 7.478 1.00 0.00 49 SER A O 6
ATOM 4815 N N . GLY A 1 50 ? 18.633 14.375 6.222 1.00 0.00 50 GLY A N 6
ATOM 4816 C CA . GLY A 1 50 ? 18.895 15.267 5.102 1.00 0.00 50 GLY A CA 6
ATOM 4817 C C . GLY A 1 50 ? 17.666 15.422 4.221 1.00 0.00 50 GLY A C 6
ATOM 4818 O O . GLY A 1 50 ? 17.774 15.614 3.010 1.00 0.00 50 GLY A O 6
ATOM 4822 N N . ASP A 1 51 ? 16.498 15.343 4.844 1.00 0.00 51 ASP A N 6
ATOM 4823 C CA . ASP A 1 51 ? 15.235 15.480 4.121 1.00 0.00 51 ASP A CA 6
ATOM 4824 C C . ASP A 1 51 ? 14.750 16.926 4.154 1.00 0.00 51 ASP A C 6
ATOM 4825 O O . ASP A 1 51 ? 14.354 17.434 5.204 1.00 0.00 51 ASP A O 6
ATOM 4834 N N . GLU A 1 52 ? 14.781 17.584 3.000 1.00 0.00 52 GLU A N 6
ATOM 4835 C CA . GLU A 1 52 ? 14.341 18.970 2.908 1.00 0.00 52 GLU A CA 6
ATOM 4836 C C . GLU A 1 52 ? 12.824 19.061 3.035 1.00 0.00 52 GLU A C 6
ATOM 4837 O O . GLU A 1 52 ? 12.334 18.946 4.146 1.00 0.00 52 GLU A O 6
ATOM 4849 N N . MET A 1 1 ? -6.723 -10.122 -19.989 1.00 0.00 1 MET A N 7
ATOM 4850 C CA . MET A 1 1 ? -6.744 -11.354 -19.155 1.00 0.00 1 MET A CA 7
ATOM 4851 C C . MET A 1 1 ? -5.465 -11.410 -18.324 1.00 0.00 1 MET A C 7
ATOM 4852 O O . MET A 1 1 ? -5.003 -10.385 -17.824 1.00 0.00 1 MET A O 7
ATOM 4868 N N . PHE A 1 2 ? -4.884 -12.602 -18.211 1.00 0.00 2 PHE A N 7
ATOM 4869 C CA . PHE A 1 2 ? -3.667 -12.799 -17.472 1.00 0.00 2 PHE A CA 7
ATOM 4870 C C . PHE A 1 2 ? -3.614 -11.924 -16.220 1.00 0.00 2 PHE A C 7
ATOM 4871 O O . PHE A 1 2 ? -2.542 -11.646 -15.683 1.00 0.00 2 PHE A O 7
ATOM 4888 N N . SER A 1 3 ? -4.787 -11.494 -15.764 1.00 0.00 3 SER A N 7
ATOM 4889 C CA . SER A 1 3 ? -4.897 -10.650 -14.571 1.00 0.00 3 SER A CA 7
ATOM 4890 C C . SER A 1 3 ? -5.794 -11.329 -13.537 1.00 0.00 3 SER A C 7
ATOM 4891 O O . SER A 1 3 ? -5.643 -11.119 -12.333 1.00 0.00 3 SER A O 7
ATOM 4899 N N . ASN A 1 4 ? -6.726 -12.141 -14.023 1.00 0.00 4 ASN A N 7
ATOM 4900 C CA . ASN A 1 4 ? -7.649 -12.848 -13.146 1.00 0.00 4 ASN A CA 7
ATOM 4901 C C . ASN A 1 4 ? -6.963 -14.036 -12.486 1.00 0.00 4 ASN A C 7
ATOM 4902 O O . ASN A 1 4 ? -7.478 -14.609 -11.525 1.00 0.00 4 ASN A O 7
ATOM 4913 N N . ILE A 1 5 ? -5.801 -14.400 -13.006 1.00 0.00 5 ILE A N 7
ATOM 4914 C CA . ILE A 1 5 ? -5.055 -15.520 -12.464 1.00 0.00 5 ILE A CA 7
ATOM 4915 C C . ILE A 1 5 ? -4.722 -15.292 -10.998 1.00 0.00 5 ILE A C 7
ATOM 4916 O O . ILE A 1 5 ? -4.985 -16.144 -10.155 1.00 0.00 5 ILE A O 7
ATOM 4932 N N . GLY A 1 6 ? -4.137 -14.143 -10.699 1.00 0.00 6 GLY A N 7
ATOM 4933 C CA . GLY A 1 6 ? -3.748 -13.827 -9.329 1.00 0.00 6 GLY A CA 7
ATOM 4934 C C . GLY A 1 6 ? -2.307 -14.272 -9.099 1.00 0.00 6 GLY A C 7
ATOM 4935 O O . GLY A 1 6 ? -1.441 -14.049 -9.937 1.00 0.00 6 GLY A O 7
ATOM 4939 N N . ILE A 1 7 ? -2.056 -14.907 -7.959 1.00 0.00 7 ILE A N 7
ATOM 4940 C CA . ILE A 1 7 ? -0.711 -15.385 -7.642 1.00 0.00 7 ILE A CA 7
ATOM 4941 C C . ILE A 1 7 ? -0.391 -16.741 -8.329 1.00 0.00 7 ILE A C 7
ATOM 4942 O O . ILE A 1 7 ? 0.726 -16.911 -8.824 1.00 0.00 7 ILE A O 7
ATOM 4958 N N . PRO A 1 8 ? -1.306 -17.694 -8.423 1.00 0.00 8 PRO A N 7
ATOM 4959 C CA . PRO A 1 8 ? -1.018 -18.981 -9.132 1.00 0.00 8 PRO A CA 7
ATOM 4960 C C . PRO A 1 8 ? -0.364 -18.765 -10.499 1.00 0.00 8 PRO A C 7
ATOM 4961 O O . PRO A 1 8 ? 0.401 -19.612 -10.970 1.00 0.00 8 PRO A O 7
ATOM 4972 N N . GLY A 1 9 ? -0.677 -17.651 -11.148 1.00 0.00 9 GLY A N 7
ATOM 4973 C CA . GLY A 1 9 ? -0.125 -17.378 -12.464 1.00 0.00 9 GLY A CA 7
ATOM 4974 C C . GLY A 1 9 ? 1.292 -16.822 -12.398 1.00 0.00 9 GLY A C 7
ATOM 4975 O O . GLY A 1 9 ? 2.070 -16.981 -13.340 1.00 0.00 9 GLY A O 7
ATOM 4979 N N . LEU A 1 10 ? 1.634 -16.164 -11.301 1.00 0.00 10 LEU A N 7
ATOM 4980 C CA . LEU A 1 10 ? 2.966 -15.605 -11.179 1.00 0.00 10 LEU A CA 7
ATOM 4981 C C . LEU A 1 10 ? 4.018 -16.707 -11.204 1.00 0.00 10 LEU A C 7
ATOM 4982 O O . LEU A 1 10 ? 5.079 -16.549 -11.802 1.00 0.00 10 LEU A O 7
ATOM 4998 N N . ILE A 1 11 ? 3.716 -17.817 -10.546 1.00 0.00 11 ILE A N 7
ATOM 4999 C CA . ILE A 1 11 ? 4.644 -18.939 -10.484 1.00 0.00 11 ILE A CA 7
ATOM 5000 C C . ILE A 1 11 ? 4.939 -19.469 -11.876 1.00 0.00 11 ILE A C 7
ATOM 5001 O O . ILE A 1 11 ? 6.091 -19.723 -12.198 1.00 0.00 11 ILE A O 7
ATOM 5017 N N . LEU A 1 12 ? 3.915 -19.633 -12.694 1.00 0.00 12 LEU A N 7
ATOM 5018 C CA . LEU A 1 12 ? 4.123 -20.152 -14.036 1.00 0.00 12 LEU A CA 7
ATOM 5019 C C . LEU A 1 12 ? 5.063 -19.230 -14.800 1.00 0.00 12 LEU A C 7
ATOM 5020 O O . LEU A 1 12 ? 6.008 -19.688 -15.430 1.00 0.00 12 LEU A O 7
ATOM 5036 N N . ILE A 1 13 ? 4.812 -17.932 -14.700 1.00 0.00 13 ILE A N 7
ATOM 5037 C CA . ILE A 1 13 ? 5.653 -16.945 -15.361 1.00 0.00 13 ILE A CA 7
ATOM 5038 C C . ILE A 1 13 ? 7.052 -16.965 -14.779 1.00 0.00 13 ILE A C 7
ATOM 5039 O O . ILE A 1 13 ? 8.042 -16.845 -15.500 1.00 0.00 13 ILE A O 7
ATOM 5055 N N . PHE A 1 14 ? 7.121 -17.068 -13.469 1.00 0.00 14 PHE A N 7
ATOM 5056 C CA . PHE A 1 14 ? 8.392 -17.040 -12.800 1.00 0.00 14 PHE A CA 7
ATOM 5057 C C . PHE A 1 14 ? 9.281 -18.146 -13.351 1.00 0.00 14 PHE A C 7
ATOM 5058 O O . PHE A 1 14 ? 10.461 -17.929 -13.610 1.00 0.00 14 PHE A O 7
ATOM 5075 N N . VAL A 1 15 ? 8.691 -19.320 -13.547 1.00 0.00 15 VAL A N 7
ATOM 5076 C CA . VAL A 1 15 ? 9.420 -20.470 -14.079 1.00 0.00 15 VAL A CA 7
ATOM 5077 C C . VAL A 1 15 ? 10.048 -20.128 -15.426 1.00 0.00 15 VAL A C 7
ATOM 5078 O O . VAL A 1 15 ? 11.181 -20.499 -15.717 1.00 0.00 15 VAL A O 7
ATOM 5091 N N . ILE A 1 16 ? 9.302 -19.416 -16.241 1.00 0.00 16 ILE A N 7
ATOM 5092 C CA . ILE A 1 16 ? 9.803 -19.020 -17.559 1.00 0.00 16 ILE A CA 7
ATOM 5093 C C . ILE A 1 16 ? 11.139 -18.318 -17.401 1.00 0.00 16 ILE A C 7
ATOM 5094 O O . ILE A 1 16 ? 12.030 -18.454 -18.231 1.00 0.00 16 ILE A O 7
ATOM 5110 N N . ALA A 1 17 ? 11.266 -17.569 -16.323 1.00 0.00 17 ALA A N 7
ATOM 5111 C CA . ALA A 1 17 ? 12.507 -16.862 -16.032 1.00 0.00 17 ALA A CA 7
ATOM 5112 C C . ALA A 1 17 ? 13.561 -17.856 -15.545 1.00 0.00 17 ALA A C 7
ATOM 5113 O O . ALA A 1 17 ? 14.746 -17.705 -15.795 1.00 0.00 17 ALA A O 7
ATOM 5120 N N . LEU A 1 18 ? 13.111 -18.856 -14.820 1.00 0.00 18 LEU A N 7
ATOM 5121 C CA . LEU A 1 18 ? 13.996 -19.855 -14.264 1.00 0.00 18 LEU A CA 7
ATOM 5122 C C . LEU A 1 18 ? 14.696 -20.670 -15.331 1.00 0.00 18 LEU A C 7
ATOM 5123 O O . LEU A 1 18 ? 15.888 -20.961 -15.218 1.00 0.00 18 LEU A O 7
ATOM 5139 N N . ILE A 1 19 ? 13.974 -21.038 -16.360 1.00 0.00 19 ILE A N 7
ATOM 5140 C CA . ILE A 1 19 ? 14.576 -21.822 -17.420 1.00 0.00 19 ILE A CA 7
ATOM 5141 C C . ILE A 1 19 ? 15.730 -21.043 -18.051 1.00 0.00 19 ILE A C 7
ATOM 5142 O O . ILE A 1 19 ? 16.790 -21.605 -18.328 1.00 0.00 19 ILE A O 7
ATOM 5158 N N . ILE A 1 20 ? 15.527 -19.745 -18.248 1.00 0.00 20 ILE A N 7
ATOM 5159 C CA . ILE A 1 20 ? 16.564 -18.893 -18.819 1.00 0.00 20 ILE A CA 7
ATOM 5160 C C . ILE A 1 20 ? 17.557 -18.437 -17.743 1.00 0.00 20 ILE A C 7
ATOM 5161 O O . ILE A 1 20 ? 18.750 -18.289 -18.024 1.00 0.00 20 ILE A O 7
ATOM 5177 N N . PHE A 1 21 ? 17.080 -18.216 -16.510 1.00 0.00 21 PHE A N 7
ATOM 5178 C CA . PHE A 1 21 ? 17.965 -17.789 -15.424 1.00 0.00 21 PHE A CA 7
ATOM 5179 C C . PHE A 1 21 ? 18.349 -18.979 -14.550 1.00 0.00 21 PHE A C 7
ATOM 5180 O O . PHE A 1 21 ? 19.433 -19.537 -14.730 1.00 0.00 21 PHE A O 7
ATOM 5197 N N . GLY A 1 22 ? 17.457 -19.408 -13.626 1.00 0.00 22 GLY A N 7
ATOM 5198 C CA . GLY A 1 22 ? 17.753 -20.571 -12.779 1.00 0.00 22 GLY A CA 7
ATOM 5199 C C . GLY A 1 22 ? 17.567 -20.290 -11.264 1.00 0.00 22 GLY A C 7
ATOM 5200 O O . GLY A 1 22 ? 18.209 -19.385 -10.730 1.00 0.00 22 GLY A O 7
ATOM 5204 N N . PRO A 1 23 ? 16.744 -21.049 -10.537 1.00 0.00 23 PRO A N 7
ATOM 5205 C CA . PRO A 1 23 ? 16.556 -20.858 -9.055 1.00 0.00 23 PRO A CA 7
ATOM 5206 C C . PRO A 1 23 ? 17.858 -20.878 -8.288 1.00 0.00 23 PRO A C 7
ATOM 5207 O O . PRO A 1 23 ? 17.955 -20.283 -7.229 1.00 0.00 23 PRO A O 7
ATOM 5218 N N . SER A 1 24 ? 18.834 -21.597 -8.801 1.00 0.00 24 SER A N 7
ATOM 5219 C CA . SER A 1 24 ? 20.105 -21.701 -8.121 1.00 0.00 24 SER A CA 7
ATOM 5220 C C . SER A 1 24 ? 20.942 -20.443 -8.344 1.00 0.00 24 SER A C 7
ATOM 5221 O O . SER A 1 24 ? 21.957 -20.242 -7.675 1.00 0.00 24 SER A O 7
ATOM 5229 N N . LYS A 1 25 ? 20.503 -19.596 -9.279 1.00 0.00 25 LYS A N 7
ATOM 5230 C CA . LYS A 1 25 ? 21.206 -18.361 -9.591 1.00 0.00 25 LYS A CA 7
ATOM 5231 C C . LYS A 1 25 ? 20.682 -17.161 -8.798 1.00 0.00 25 LYS A C 7
ATOM 5232 O O . LYS A 1 25 ? 21.408 -16.202 -8.595 1.00 0.00 25 LYS A O 7
ATOM 5251 N N . LEU A 1 26 ? 19.443 -17.207 -8.323 1.00 0.00 26 LEU A N 7
ATOM 5252 C CA . LEU A 1 26 ? 18.935 -16.089 -7.537 1.00 0.00 26 LEU A CA 7
ATOM 5253 C C . LEU A 1 26 ? 19.670 -16.044 -6.184 1.00 0.00 26 LEU A C 7
ATOM 5254 O O . LEU A 1 26 ? 20.279 -15.028 -5.861 1.00 0.00 26 LEU A O 7
ATOM 5270 N N . PRO A 1 27 ? 19.697 -17.128 -5.420 1.00 0.00 27 PRO A N 7
ATOM 5271 C CA . PRO A 1 27 ? 20.454 -17.205 -4.150 1.00 0.00 27 PRO A CA 7
ATOM 5272 C C . PRO A 1 27 ? 21.782 -16.442 -4.227 1.00 0.00 27 PRO A C 7
ATOM 5273 O O . PRO A 1 27 ? 22.063 -15.574 -3.398 1.00 0.00 27 PRO A O 7
ATOM 5284 N N . GLU A 1 28 ? 22.591 -16.764 -5.236 1.00 0.00 28 GLU A N 7
ATOM 5285 C CA . GLU A 1 28 ? 23.880 -16.110 -5.421 1.00 0.00 28 GLU A CA 7
ATOM 5286 C C . GLU A 1 28 ? 23.707 -14.620 -5.709 1.00 0.00 28 GLU A C 7
ATOM 5287 O O . GLU A 1 28 ? 24.425 -13.783 -5.165 1.00 0.00 28 GLU A O 7
ATOM 5299 N N . ILE A 1 29 ? 22.755 -14.301 -6.563 1.00 0.00 29 ILE A N 7
ATOM 5300 C CA . ILE A 1 29 ? 22.490 -12.912 -6.911 1.00 0.00 29 ILE A CA 7
ATOM 5301 C C . ILE A 1 29 ? 21.974 -12.144 -5.695 1.00 0.00 29 ILE A C 7
ATOM 5302 O O . ILE A 1 29 ? 22.382 -11.011 -5.446 1.00 0.00 29 ILE A O 7
ATOM 5318 N N . GLY A 1 30 ? 21.064 -12.765 -4.953 1.00 0.00 30 GLY A N 7
ATOM 5319 C CA . GLY A 1 30 ? 20.490 -12.125 -3.776 1.00 0.00 30 GLY A CA 7
ATOM 5320 C C . GLY A 1 30 ? 21.572 -11.797 -2.762 1.00 0.00 30 GLY A C 7
ATOM 5321 O O . GLY A 1 30 ? 21.583 -10.712 -2.180 1.00 0.00 30 GLY A O 7
ATOM 5325 N N . ARG A 1 31 ? 22.480 -12.739 -2.550 1.00 0.00 31 ARG A N 7
ATOM 5326 C CA . ARG A 1 31 ? 23.565 -12.539 -1.607 1.00 0.00 31 ARG A CA 7
ATOM 5327 C C . ARG A 1 31 ? 24.460 -11.401 -2.050 1.00 0.00 31 ARG A C 7
ATOM 5328 O O . ARG A 1 31 ? 24.766 -10.493 -1.280 1.00 0.00 31 ARG A O 7
ATOM 5349 N N . ALA A 1 32 ? 24.887 -11.476 -3.300 1.00 0.00 32 ALA A N 7
ATOM 5350 C CA . ALA A 1 32 ? 25.771 -10.456 -3.841 1.00 0.00 32 ALA A CA 7
ATOM 5351 C C . ALA A 1 32 ? 25.077 -9.101 -3.809 1.00 0.00 32 ALA A C 7
ATOM 5352 O O . ALA A 1 32 ? 25.629 -8.119 -3.312 1.00 0.00 32 ALA A O 7
ATOM 5359 N N . ALA A 1 33 ? 23.850 -9.067 -4.310 1.00 0.00 33 ALA A N 7
ATOM 5360 C CA . ALA A 1 33 ? 23.062 -7.841 -4.304 1.00 0.00 33 ALA A CA 7
ATOM 5361 C C . ALA A 1 33 ? 22.754 -7.455 -2.870 1.00 0.00 33 ALA A C 7
ATOM 5362 O O . ALA A 1 33 ? 22.547 -6.284 -2.552 1.00 0.00 33 ALA A O 7
ATOM 5369 N N . GLY A 1 34 ? 22.690 -8.468 -2.017 1.00 0.00 34 GLY A N 7
ATOM 5370 C CA . GLY A 1 34 ? 22.366 -8.252 -0.625 1.00 0.00 34 GLY A CA 7
ATOM 5371 C C . GLY A 1 34 ? 23.310 -7.235 0.009 1.00 0.00 34 GLY A C 7
ATOM 5372 O O . GLY A 1 34 ? 22.878 -6.337 0.731 1.00 0.00 34 GLY A O 7
ATOM 5376 N N . ARG A 1 35 ? 24.599 -7.383 -0.271 1.00 0.00 35 ARG A N 7
ATOM 5377 C CA . ARG A 1 35 ? 25.601 -6.469 0.272 1.00 0.00 35 ARG A CA 7
ATOM 5378 C C . ARG A 1 35 ? 25.448 -5.082 -0.326 1.00 0.00 35 ARG A C 7
ATOM 5379 O O . ARG A 1 35 ? 25.565 -4.080 0.373 1.00 0.00 35 ARG A O 7
ATOM 5400 N N . THR A 1 36 ? 25.179 -5.041 -1.623 1.00 0.00 36 THR A N 7
ATOM 5401 C CA . THR A 1 36 ? 25.001 -3.781 -2.325 1.00 0.00 36 THR A CA 7
ATOM 5402 C C . THR A 1 36 ? 23.787 -3.040 -1.779 1.00 0.00 36 THR A C 7
ATOM 5403 O O . THR A 1 36 ? 23.820 -1.830 -1.581 1.00 0.00 36 THR A O 7
ATOM 5414 N N . LEU A 1 37 ? 22.712 -3.769 -1.560 1.00 0.00 37 LEU A N 7
ATOM 5415 C CA . LEU A 1 37 ? 21.498 -3.163 -1.053 1.00 0.00 37 LEU A CA 7
ATOM 5416 C C . LEU A 1 37 ? 21.654 -2.742 0.397 1.00 0.00 37 LEU A C 7
ATOM 5417 O O . LEU A 1 37 ? 21.104 -1.731 0.835 1.00 0.00 37 LEU A O 7
ATOM 5433 N N . LEU A 1 38 ? 22.395 -3.546 1.130 1.00 0.00 38 LEU A N 7
ATOM 5434 C CA . LEU A 1 38 ? 22.631 -3.304 2.542 1.00 0.00 38 LEU A CA 7
ATOM 5435 C C . LEU A 1 38 ? 23.275 -1.948 2.745 1.00 0.00 38 LEU A C 7
ATOM 5436 O O . LEU A 1 38 ? 22.932 -1.227 3.670 1.00 0.00 38 LEU A O 7
ATOM 5452 N N . GLU A 1 39 ? 24.215 -1.607 1.896 1.00 0.00 39 GLU A N 7
ATOM 5453 C CA . GLU A 1 39 ? 24.882 -0.325 2.021 1.00 0.00 39 GLU A CA 7
ATOM 5454 C C . GLU A 1 39 ? 23.966 0.792 1.522 1.00 0.00 39 GLU A C 7
ATOM 5455 O O . GLU A 1 39 ? 24.155 1.959 1.866 1.00 0.00 39 GLU A O 7
ATOM 5467 N N . PHE A 1 40 ? 22.984 0.431 0.688 1.00 0.00 40 PHE A N 7
ATOM 5468 C CA . PHE A 1 40 ? 22.067 1.423 0.132 1.00 0.00 40 PHE A CA 7
ATOM 5469 C C . PHE A 1 40 ? 21.223 2.087 1.215 1.00 0.00 40 PHE A C 7
ATOM 5470 O O . PHE A 1 40 ? 21.094 3.311 1.256 1.00 0.00 40 PHE A O 7
ATOM 5487 N N . LYS A 1 41 ? 20.638 1.271 2.076 1.00 0.00 41 LYS A N 7
ATOM 5488 C CA . LYS A 1 41 ? 19.796 1.789 3.137 1.00 0.00 41 LYS A CA 7
ATOM 5489 C C . LYS A 1 41 ? 20.606 2.650 4.093 1.00 0.00 41 LYS A C 7
ATOM 5490 O O . LYS A 1 41 ? 20.111 3.641 4.631 1.00 0.00 41 LYS A O 7
ATOM 5509 N N . SER A 1 42 ? 21.854 2.262 4.297 1.00 0.00 42 SER A N 7
ATOM 5510 C CA . SER A 1 42 ? 22.737 3.000 5.185 1.00 0.00 42 SER A CA 7
ATOM 5511 C C . SER A 1 42 ? 23.000 4.389 4.619 1.00 0.00 42 SER A C 7
ATOM 5512 O O . SER A 1 42 ? 23.020 5.376 5.353 1.00 0.00 42 SER A O 7
ATOM 5520 N N . ALA A 1 43 ? 23.182 4.460 3.303 1.00 0.00 43 ALA A N 7
ATOM 5521 C CA . ALA A 1 43 ? 23.421 5.740 2.644 1.00 0.00 43 ALA A CA 7
ATOM 5522 C C . ALA A 1 43 ? 22.135 6.560 2.608 1.00 0.00 43 ALA A C 7
ATOM 5523 O O . ALA A 1 43 ? 22.142 7.764 2.862 1.00 0.00 43 ALA A O 7
ATOM 5530 N N . THR A 1 44 ? 21.033 5.886 2.301 1.00 0.00 44 THR A N 7
ATOM 5531 C CA . THR A 1 44 ? 19.730 6.526 2.239 1.00 0.00 44 THR A CA 7
ATOM 5532 C C . THR A 1 44 ? 19.311 7.065 3.604 1.00 0.00 44 THR A C 7
ATOM 5533 O O . THR A 1 44 ? 18.769 8.165 3.709 1.00 0.00 44 THR A O 7
ATOM 5544 N N . LYS A 1 45 ? 19.543 6.274 4.637 1.00 0.00 45 LYS A N 7
ATOM 5545 C CA . LYS A 1 45 ? 19.163 6.672 5.980 1.00 0.00 45 LYS A CA 7
ATOM 5546 C C . LYS A 1 45 ? 19.751 8.033 6.299 1.00 0.00 45 LYS A C 7
ATOM 5547 O O . LYS A 1 45 ? 19.183 8.814 7.063 1.00 0.00 45 LYS A O 7
ATOM 5566 N N . SER A 1 46 ? 20.903 8.303 5.718 1.00 0.00 46 SER A N 7
ATOM 5567 C CA . SER A 1 46 ? 21.578 9.562 5.948 1.00 0.00 46 SER A CA 7
ATOM 5568 C C . SER A 1 46 ? 20.897 10.697 5.184 1.00 0.00 46 SER A C 7
ATOM 5569 O O . SER A 1 46 ? 20.890 11.842 5.635 1.00 0.00 46 SER A O 7
ATOM 5577 N N . LEU A 1 47 ? 20.336 10.376 4.020 1.00 0.00 47 LEU A N 7
ATOM 5578 C CA . LEU A 1 47 ? 19.671 11.381 3.205 1.00 0.00 47 LEU A CA 7
ATOM 5579 C C . LEU A 1 47 ? 18.375 11.831 3.863 1.00 0.00 47 LEU A C 7
ATOM 5580 O O . LEU A 1 47 ? 18.071 13.024 3.920 1.00 0.00 47 LEU A O 7
ATOM 5596 N N . VAL A 1 48 ? 17.618 10.865 4.363 1.00 0.00 48 VAL A N 7
ATOM 5597 C CA . VAL A 1 48 ? 16.355 11.154 5.027 1.00 0.00 48 VAL A CA 7
ATOM 5598 C C . VAL A 1 48 ? 16.592 11.762 6.396 1.00 0.00 48 VAL A C 7
ATOM 5599 O O . VAL A 1 48 ? 15.752 12.492 6.920 1.00 0.00 48 VAL A O 7
ATOM 5612 N N . SER A 1 49 ? 17.732 11.436 6.979 1.00 0.00 49 SER A N 7
ATOM 5613 C CA . SER A 1 49 ? 18.061 11.937 8.298 1.00 0.00 49 SER A CA 7
ATOM 5614 C C . SER A 1 49 ? 18.055 13.458 8.300 1.00 0.00 49 SER A C 7
ATOM 5615 O O . SER A 1 49 ? 17.543 14.087 9.227 1.00 0.00 49 SER A O 7
ATOM 5623 N N . GLY A 1 50 ? 18.624 14.044 7.255 1.00 0.00 50 GLY A N 7
ATOM 5624 C CA . GLY A 1 50 ? 18.678 15.495 7.142 1.00 0.00 50 GLY A CA 7
ATOM 5625 C C . GLY A 1 50 ? 17.365 16.050 6.601 1.00 0.00 50 GLY A C 7
ATOM 5626 O O . GLY A 1 50 ? 17.339 16.703 5.558 1.00 0.00 50 GLY A O 7
ATOM 5630 N N . ASP A 1 51 ? 16.275 15.784 7.317 1.00 0.00 51 ASP A N 7
ATOM 5631 C CA . ASP A 1 51 ? 14.959 16.263 6.903 1.00 0.00 51 ASP A CA 7
ATOM 5632 C C . ASP A 1 51 ? 14.724 17.689 7.388 1.00 0.00 51 ASP A C 7
ATOM 5633 O O . ASP A 1 51 ? 14.611 17.937 8.588 1.00 0.00 51 ASP A O 7
ATOM 5642 N N . GLU A 1 52 ? 14.651 18.622 6.445 1.00 0.00 52 GLU A N 7
ATOM 5643 C CA . GLU A 1 52 ? 14.428 20.023 6.784 1.00 0.00 52 GLU A CA 7
ATOM 5644 C C . GLU A 1 52 ? 13.233 20.166 7.721 1.00 0.00 52 GLU A C 7
ATOM 5645 O O . GLU A 1 52 ? 12.282 19.419 7.555 1.00 0.00 52 GLU A O 7
ATOM 5657 N N . MET A 1 1 ? -9.269 -14.551 -19.963 1.00 0.00 1 MET A N 8
ATOM 5658 C CA . MET A 1 1 ? -8.747 -15.927 -20.197 1.00 0.00 1 MET A CA 8
ATOM 5659 C C . MET A 1 1 ? -7.513 -16.147 -19.328 1.00 0.00 1 MET A C 8
ATOM 5660 O O . MET A 1 1 ? -7.512 -16.979 -18.421 1.00 0.00 1 MET A O 8
ATOM 5676 N N . PHE A 1 2 ? -6.463 -15.391 -19.627 1.00 0.00 2 PHE A N 8
ATOM 5677 C CA . PHE A 1 2 ? -5.215 -15.492 -18.895 1.00 0.00 2 PHE A CA 8
ATOM 5678 C C . PHE A 1 2 ? -5.255 -14.634 -17.638 1.00 0.00 2 PHE A C 8
ATOM 5679 O O . PHE A 1 2 ? -4.241 -14.448 -16.968 1.00 0.00 2 PHE A O 8
ATOM 5696 N N . SER A 1 3 ? -6.435 -14.103 -17.329 1.00 0.00 3 SER A N 8
ATOM 5697 C CA . SER A 1 3 ? -6.609 -13.259 -16.145 1.00 0.00 3 SER A CA 8
ATOM 5698 C C . SER A 1 3 ? -7.274 -14.056 -15.019 1.00 0.00 3 SER A C 8
ATOM 5699 O O . SER A 1 3 ? -7.107 -13.743 -13.840 1.00 0.00 3 SER A O 8
ATOM 5707 N N . ASN A 1 4 ? -8.033 -15.078 -15.399 1.00 0.00 4 ASN A N 8
ATOM 5708 C CA . ASN A 1 4 ? -8.729 -15.908 -14.424 1.00 0.00 4 ASN A CA 8
ATOM 5709 C C . ASN A 1 4 ? -7.760 -16.856 -13.728 1.00 0.00 4 ASN A C 8
ATOM 5710 O O . ASN A 1 4 ? -8.083 -17.444 -12.697 1.00 0.00 4 ASN A O 8
ATOM 5721 N N . ILE A 1 5 ? -6.573 -17.001 -14.300 1.00 0.00 5 ILE A N 8
ATOM 5722 C CA . ILE A 1 5 ? -5.569 -17.881 -13.730 1.00 0.00 5 ILE A CA 8
ATOM 5723 C C . ILE A 1 5 ? -5.106 -17.374 -12.374 1.00 0.00 5 ILE A C 8
ATOM 5724 O O . ILE A 1 5 ? -4.958 -18.151 -11.438 1.00 0.00 5 ILE A O 8
ATOM 5740 N N . GLY A 1 6 ? -4.870 -16.071 -12.284 1.00 0.00 6 GLY A N 8
ATOM 5741 C CA . GLY A 1 6 ? -4.406 -15.469 -11.038 1.00 0.00 6 GLY A CA 8
ATOM 5742 C C . GLY A 1 6 ? -2.965 -15.882 -10.747 1.00 0.00 6 GLY A C 8
ATOM 5743 O O . GLY A 1 6 ? -2.117 -15.874 -11.638 1.00 0.00 6 GLY A O 8
ATOM 5747 N N . ILE A 1 7 ? -2.697 -16.252 -9.501 1.00 0.00 7 ILE A N 8
ATOM 5748 C CA . ILE A 1 7 ? -1.360 -16.680 -9.110 1.00 0.00 7 ILE A CA 8
ATOM 5749 C C . ILE A 1 7 ? -1.046 -18.067 -9.680 1.00 0.00 7 ILE A C 8
ATOM 5750 O O . ILE A 1 7 ? 0.041 -18.277 -10.211 1.00 0.00 7 ILE A O 8
ATOM 5766 N N . PRO A 1 8 ? -1.952 -19.007 -9.602 1.00 0.00 8 PRO A N 8
ATOM 5767 C CA . PRO A 1 8 ? -1.709 -20.365 -10.158 1.00 0.00 8 PRO A CA 8
ATOM 5768 C C . PRO A 1 8 ? -1.012 -20.290 -11.513 1.00 0.00 8 PRO A C 8
ATOM 5769 O O . PRO A 1 8 ? -0.230 -21.171 -11.870 1.00 0.00 8 PRO A O 8
ATOM 5780 N N . GLY A 1 9 ? -1.286 -19.221 -12.250 1.00 0.00 9 GLY A N 8
ATOM 5781 C CA . GLY A 1 9 ? -0.668 -19.023 -13.553 1.00 0.00 9 GLY A CA 8
ATOM 5782 C C . GLY A 1 9 ? 0.693 -18.352 -13.403 1.00 0.00 9 GLY A C 8
ATOM 5783 O O . GLY A 1 9 ? 1.578 -18.528 -14.241 1.00 0.00 9 GLY A O 8
ATOM 5787 N N . LEU A 1 10 ? 0.855 -17.578 -12.330 1.00 0.00 10 LEU A N 8
ATOM 5788 C CA . LEU A 1 10 ? 2.109 -16.886 -12.088 1.00 0.00 10 LEU A CA 8
ATOM 5789 C C . LEU A 1 10 ? 3.249 -17.881 -11.906 1.00 0.00 10 LEU A C 8
ATOM 5790 O O . LEU A 1 10 ? 4.350 -17.667 -12.406 1.00 0.00 10 LEU A O 8
ATOM 5806 N N . ILE A 1 11 ? 2.981 -18.961 -11.177 1.00 0.00 11 ILE A N 8
ATOM 5807 C CA . ILE A 1 11 ? 4.003 -19.972 -10.925 1.00 0.00 11 ILE A CA 8
ATOM 5808 C C . ILE A 1 11 ? 4.490 -20.576 -12.233 1.00 0.00 11 ILE A C 8
ATOM 5809 O O . ILE A 1 11 ? 5.689 -20.707 -12.439 1.00 0.00 11 ILE A O 8
ATOM 5825 N N . LEU A 1 12 ? 3.571 -20.919 -13.116 1.00 0.00 12 LEU A N 8
ATOM 5826 C CA . LEU A 1 12 ? 3.941 -21.503 -14.388 1.00 0.00 12 LEU A CA 8
ATOM 5827 C C . LEU A 1 12 ? 4.818 -20.547 -15.168 1.00 0.00 12 LEU A C 8
ATOM 5828 O O . LEU A 1 12 ? 5.832 -20.950 -15.724 1.00 0.00 12 LEU A O 8
ATOM 5844 N N . ILE A 1 13 ? 4.435 -19.279 -15.180 1.00 0.00 13 ILE A N 8
ATOM 5845 C CA . ILE A 1 13 ? 5.210 -18.262 -15.875 1.00 0.00 13 ILE A CA 8
ATOM 5846 C C . ILE A 1 13 ? 6.562 -18.084 -15.217 1.00 0.00 13 ILE A C 8
ATOM 5847 O O . ILE A 1 13 ? 7.579 -17.920 -15.890 1.00 0.00 13 ILE A O 8
ATOM 5863 N N . PHE A 1 14 ? 6.558 -18.061 -13.901 1.00 0.00 14 PHE A N 8
ATOM 5864 C CA . PHE A 1 14 ? 7.777 -17.837 -13.175 1.00 0.00 14 PHE A CA 8
ATOM 5865 C C . PHE A 1 14 ? 8.808 -18.889 -13.563 1.00 0.00 14 PHE A C 8
ATOM 5866 O O . PHE A 1 14 ? 9.981 -18.579 -13.755 1.00 0.00 14 PHE A O 8
ATOM 5883 N N . VAL A 1 15 ? 8.346 -20.126 -13.685 1.00 0.00 15 VAL A N 8
ATOM 5884 C CA . VAL A 1 15 ? 9.212 -21.241 -14.051 1.00 0.00 15 VAL A CA 8
ATOM 5885 C C . VAL A 1 15 ? 9.894 -20.964 -15.380 1.00 0.00 15 VAL A C 8
ATOM 5886 O O . VAL A 1 15 ? 11.082 -21.233 -15.554 1.00 0.00 15 VAL A O 8
ATOM 5899 N N . ILE A 1 16 ? 9.140 -20.417 -16.315 1.00 0.00 16 ILE A N 8
ATOM 5900 C CA . ILE A 1 16 ? 9.695 -20.100 -17.631 1.00 0.00 16 ILE A CA 8
ATOM 5901 C C . ILE A 1 16 ? 10.956 -19.268 -17.472 1.00 0.00 16 ILE A C 8
ATOM 5902 O O . ILE A 1 16 ? 11.895 -19.391 -18.246 1.00 0.00 16 ILE A O 8
ATOM 5918 N N . ALA A 1 17 ? 10.962 -18.429 -16.455 1.00 0.00 17 ALA A N 8
ATOM 5919 C CA . ALA A 1 17 ? 12.118 -17.588 -16.162 1.00 0.00 17 ALA A CA 8
ATOM 5920 C C . ALA A 1 17 ? 13.229 -18.427 -15.537 1.00 0.00 17 ALA A C 8
ATOM 5921 O O . ALA A 1 17 ? 14.410 -18.176 -15.738 1.00 0.00 17 ALA A O 8
ATOM 5928 N N . LEU A 1 18 ? 12.833 -19.402 -14.745 1.00 0.00 18 LEU A N 8
ATOM 5929 C CA . LEU A 1 18 ? 13.781 -20.249 -14.056 1.00 0.00 18 LEU A CA 8
ATOM 5930 C C . LEU A 1 18 ? 14.598 -21.097 -15.012 1.00 0.00 18 LEU A C 8
ATOM 5931 O O . LEU A 1 18 ? 15.807 -21.257 -14.836 1.00 0.00 18 LEU A O 8
ATOM 5947 N N . ILE A 1 19 ? 13.941 -21.645 -16.009 1.00 0.00 19 ILE A N 8
ATOM 5948 C CA . ILE A 1 19 ? 14.635 -22.482 -16.968 1.00 0.00 19 ILE A CA 8
ATOM 5949 C C . ILE A 1 19 ? 15.739 -21.683 -17.651 1.00 0.00 19 ILE A C 8
ATOM 5950 O O . ILE A 1 19 ? 16.858 -22.169 -17.816 1.00 0.00 19 ILE A O 8
ATOM 5966 N N . ILE A 1 20 ? 15.427 -20.448 -18.018 1.00 0.00 20 ILE A N 8
ATOM 5967 C CA . ILE A 1 20 ? 16.412 -19.581 -18.648 1.00 0.00 20 ILE A CA 8
ATOM 5968 C C . ILE A 1 20 ? 17.362 -18.991 -17.591 1.00 0.00 20 ILE A C 8
ATOM 5969 O O . ILE A 1 20 ? 18.560 -18.849 -17.844 1.00 0.00 20 ILE A O 8
ATOM 5985 N N . PHE A 1 21 ? 16.831 -18.657 -16.388 1.00 0.00 21 PHE A N 8
ATOM 5986 C CA . PHE A 1 21 ? 17.661 -18.100 -15.307 1.00 0.00 21 PHE A CA 8
ATOM 5987 C C . PHE A 1 21 ? 18.036 -19.182 -14.278 1.00 0.00 21 PHE A C 8
ATOM 5988 O O . PHE A 1 21 ? 19.176 -19.659 -14.295 1.00 0.00 21 PHE A O 8
ATOM 6005 N N . GLY A 1 22 ? 17.102 -19.592 -13.399 1.00 0.00 22 GLY A N 8
ATOM 6006 C CA . GLY A 1 22 ? 17.405 -20.641 -12.420 1.00 0.00 22 GLY A CA 8
ATOM 6007 C C . GLY A 1 22 ? 17.201 -20.170 -10.964 1.00 0.00 22 GLY A C 8
ATOM 6008 O O . GLY A 1 22 ? 17.828 -19.181 -10.559 1.00 0.00 22 GLY A O 8
ATOM 6012 N N . PRO A 1 23 ? 16.366 -20.864 -10.160 1.00 0.00 23 PRO A N 8
ATOM 6013 C CA . PRO A 1 23 ? 16.114 -20.534 -8.714 1.00 0.00 23 PRO A CA 8
ATOM 6014 C C . PRO A 1 23 ? 17.376 -20.321 -7.927 1.00 0.00 23 PRO A C 8
ATOM 6015 O O . PRO A 1 23 ? 17.343 -19.705 -6.873 1.00 0.00 23 PRO A O 8
ATOM 6026 N N . SER A 1 24 ? 18.466 -20.886 -8.398 1.00 0.00 24 SER A N 8
ATOM 6027 C CA . SER A 1 24 ? 19.726 -20.782 -7.680 1.00 0.00 24 SER A CA 8
ATOM 6028 C C . SER A 1 24 ? 20.495 -19.543 -8.098 1.00 0.00 24 SER A C 8
ATOM 6029 O O . SER A 1 24 ? 21.517 -19.203 -7.505 1.00 0.00 24 SER A O 8
ATOM 6037 N N . LYS A 1 25 ? 19.991 -18.871 -9.126 1.00 0.00 25 LYS A N 8
ATOM 6038 C CA . LYS A 1 25 ? 20.622 -17.661 -9.646 1.00 0.00 25 LYS A CA 8
ATOM 6039 C C . LYS A 1 25 ? 19.921 -16.413 -9.110 1.00 0.00 25 LYS A C 8
ATOM 6040 O O . LYS A 1 25 ? 20.573 -15.410 -8.822 1.00 0.00 25 LYS A O 8
ATOM 6059 N N . LEU A 1 26 ? 18.601 -16.471 -8.987 1.00 0.00 26 LEU A N 8
ATOM 6060 C CA . LEU A 1 26 ? 17.853 -15.323 -8.496 1.00 0.00 26 LEU A CA 8
ATOM 6061 C C . LEU A 1 26 ? 18.332 -14.946 -7.081 1.00 0.00 26 LEU A C 8
ATOM 6062 O O . LEU A 1 26 ? 18.628 -13.780 -6.816 1.00 0.00 26 LEU A O 8
ATOM 6078 N N . PRO A 1 27 ? 18.436 -15.900 -6.189 1.00 0.00 27 PRO A N 8
ATOM 6079 C CA . PRO A 1 27 ? 18.910 -15.656 -4.794 1.00 0.00 27 PRO A CA 8
ATOM 6080 C C . PRO A 1 27 ? 20.291 -15.005 -4.779 1.00 0.00 27 PRO A C 8
ATOM 6081 O O . PRO A 1 27 ? 20.589 -14.168 -3.929 1.00 0.00 27 PRO A O 8
ATOM 6092 N N . GLU A 1 28 ? 21.127 -15.412 -5.726 1.00 0.00 28 GLU A N 8
ATOM 6093 C CA . GLU A 1 28 ? 22.478 -14.882 -5.824 1.00 0.00 28 GLU A CA 8
ATOM 6094 C C . GLU A 1 28 ? 22.448 -13.387 -6.105 1.00 0.00 28 GLU A C 8
ATOM 6095 O O . GLU A 1 28 ? 23.222 -12.622 -5.529 1.00 0.00 28 GLU A O 8
ATOM 6107 N N . ILE A 1 29 ? 21.557 -12.982 -6.989 1.00 0.00 29 ILE A N 8
ATOM 6108 C CA . ILE A 1 29 ? 21.436 -11.574 -7.341 1.00 0.00 29 ILE A CA 8
ATOM 6109 C C . ILE A 1 29 ? 20.973 -10.764 -6.135 1.00 0.00 29 ILE A C 8
ATOM 6110 O O . ILE A 1 29 ? 21.492 -9.679 -5.869 1.00 0.00 29 ILE A O 8
ATOM 6126 N N . GLY A 1 30 ? 19.991 -11.292 -5.414 1.00 0.00 30 GLY A N 8
ATOM 6127 C CA . GLY A 1 30 ? 19.466 -10.599 -4.245 1.00 0.00 30 GLY A CA 8
ATOM 61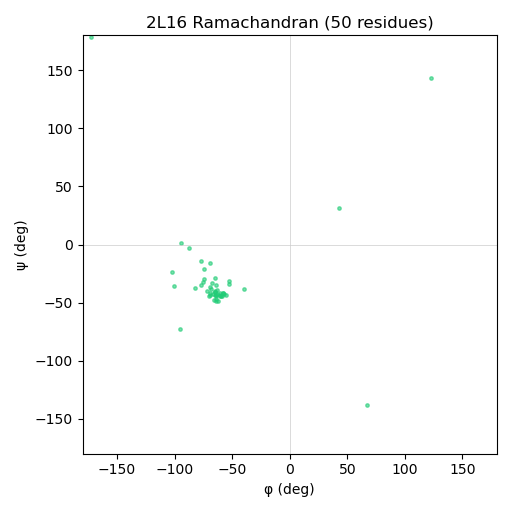28 C C . GLY A 1 30 ? 20.555 -10.398 -3.201 1.00 0.00 30 GLY A C 8
ATOM 6129 O O . GLY A 1 30 ? 20.677 -9.324 -2.613 1.00 0.00 30 GLY A O 8
ATOM 6133 N N . ARG A 1 31 ? 21.345 -11.440 -2.974 1.00 0.00 31 ARG A N 8
ATOM 6134 C CA . ARG A 1 31 ? 22.423 -11.374 -1.999 1.00 0.00 31 ARG A CA 8
ATOM 6135 C C . ARG A 1 31 ? 23.461 -10.355 -2.419 1.00 0.00 31 ARG A C 8
ATOM 6136 O O . ARG A 1 31 ? 23.900 -9.525 -1.624 1.00 0.00 31 ARG A O 8
ATOM 6157 N N . ALA A 1 32 ? 23.859 -10.440 -3.678 1.00 0.00 32 ALA A N 8
ATOM 6158 C CA . ALA A 1 32 ? 24.865 -9.529 -4.201 1.00 0.00 32 ALA A CA 8
ATOM 6159 C C . ALA A 1 32 ? 24.355 -8.095 -4.113 1.00 0.00 32 ALA A C 8
ATOM 6160 O O . ALA A 1 32 ? 25.047 -7.207 -3.616 1.00 0.00 32 ALA A O 8
ATOM 6167 N N . ALA A 1 33 ? 23.126 -7.887 -4.572 1.00 0.00 33 ALA A N 8
ATOM 6168 C CA . ALA A 1 33 ? 22.511 -6.568 -4.513 1.00 0.00 33 ALA A CA 8
ATOM 6169 C C . ALA A 1 33 ? 22.305 -6.173 -3.061 1.00 0.00 33 ALA A C 8
ATOM 6170 O O . ALA A 1 33 ? 22.282 -4.992 -2.715 1.00 0.00 33 ALA A O 8
ATOM 6177 N N . GLY A 1 34 ? 22.122 -7.185 -2.222 1.00 0.00 34 GLY A N 8
ATOM 6178 C CA . GLY A 1 34 ? 21.876 -6.954 -0.814 1.00 0.00 34 GLY A CA 8
ATOM 6179 C C . GLY A 1 34 ? 22.978 -6.098 -0.197 1.00 0.00 34 GLY A C 8
ATOM 6180 O O . GLY A 1 34 ? 22.705 -5.150 0.539 1.00 0.00 34 GLY A O 8
ATOM 6184 N N . ARG A 1 35 ? 24.223 -6.440 -0.507 1.00 0.00 35 ARG A N 8
ATOM 6185 C CA . ARG A 1 35 ? 25.366 -5.699 0.017 1.00 0.00 35 ARG A CA 8
ATOM 6186 C C . ARG A 1 35 ? 25.396 -4.290 -0.550 1.00 0.00 35 ARG A C 8
ATOM 6187 O O . ARG A 1 35 ? 25.691 -3.331 0.158 1.00 0.00 35 ARG A O 8
ATOM 6208 N N . THR A 1 36 ? 25.081 -4.179 -1.831 1.00 0.00 36 THR A N 8
ATOM 6209 C CA . THR A 1 36 ? 25.062 -2.893 -2.504 1.00 0.00 36 THR A CA 8
ATOM 6210 C C . THR A 1 36 ? 23.995 -1.996 -1.887 1.00 0.00 36 THR A C 8
ATOM 6211 O O . THR A 1 36 ? 24.212 -0.808 -1.679 1.00 0.00 36 THR A O 8
ATOM 6222 N N . LEU A 1 37 ? 22.836 -2.565 -1.617 1.00 0.00 37 LEU A N 8
ATOM 6223 C CA . LEU A 1 37 ? 21.750 -1.801 -1.035 1.00 0.00 37 LEU A CA 8
ATOM 6224 C C . LEU A 1 37 ? 22.015 -1.491 0.425 1.00 0.00 37 LEU A C 8
ATOM 6225 O O . LEU A 1 37 ? 21.618 -0.448 0.944 1.00 0.00 37 LEU A O 8
ATOM 6241 N N . LEU A 1 38 ? 22.675 -2.423 1.076 1.00 0.00 38 LEU A N 8
ATOM 6242 C CA . LEU A 1 38 ? 22.995 -2.295 2.483 1.00 0.00 38 LEU A CA 8
ATOM 6243 C C . LEU A 1 38 ? 23.811 -1.035 2.723 1.00 0.00 38 LEU A C 8
ATOM 6244 O O . LEU A 1 38 ? 23.635 -0.354 3.726 1.00 0.00 38 LEU A O 8
ATOM 6260 N N . GLU A 1 39 ? 24.720 -0.741 1.821 1.00 0.00 39 GLU A N 8
ATOM 6261 C CA . GLU A 1 39 ? 25.552 0.435 1.978 1.00 0.00 39 GLU A CA 8
ATOM 6262 C C . GLU A 1 39 ? 24.771 1.687 1.592 1.00 0.00 39 GLU A C 8
ATOM 6263 O O . GLU A 1 39 ? 25.106 2.791 2.022 1.00 0.00 39 GLU A O 8
ATOM 6275 N N . PHE A 1 40 ? 23.732 1.517 0.766 1.00 0.00 40 PHE A N 8
ATOM 6276 C CA . PHE A 1 40 ? 22.936 2.652 0.332 1.00 0.00 40 PHE A CA 8
ATOM 6277 C C . PHE A 1 40 ? 22.091 3.223 1.468 1.00 0.00 40 PHE A C 8
ATOM 6278 O O . PHE A 1 40 ? 22.068 4.434 1.689 1.00 0.00 40 PHE A O 8
ATOM 6295 N N . LYS A 1 41 ? 21.386 2.350 2.167 1.00 0.00 41 LYS A N 8
ATOM 6296 C CA . LYS A 1 41 ? 20.531 2.787 3.255 1.00 0.00 41 LYS A CA 8
ATOM 6297 C C . LYS A 1 41 ? 21.356 3.435 4.355 1.00 0.00 41 LYS A C 8
ATOM 6298 O O . LYS A 1 41 ? 20.918 4.386 5.001 1.00 0.00 41 LYS A O 8
ATOM 6317 N N . SER A 1 42 ? 22.557 2.916 4.553 1.00 0.00 42 SER A N 8
ATOM 6318 C CA . SER A 1 42 ? 23.450 3.448 5.565 1.00 0.00 42 SER A CA 8
ATOM 6319 C C . SER A 1 42 ? 23.854 4.870 5.193 1.00 0.00 42 SER A C 8
ATOM 6320 O O . SER A 1 42 ? 23.923 5.753 6.050 1.00 0.00 42 SER A O 8
ATOM 6328 N N . ALA A 1 43 ? 24.103 5.089 3.903 1.00 0.00 43 ALA A N 8
ATOM 6329 C CA . ALA A 1 43 ? 24.478 6.414 3.418 1.00 0.00 43 ALA A CA 8
ATOM 6330 C C . ALA A 1 43 ? 23.262 7.336 3.408 1.00 0.00 43 ALA A C 8
ATOM 6331 O O . ALA A 1 43 ? 23.343 8.494 3.805 1.00 0.00 43 ALA A O 8
ATOM 6338 N N . THR A 1 44 ? 22.134 6.805 2.956 1.00 0.00 44 THR A N 8
ATOM 6339 C CA . THR A 1 44 ? 20.895 7.564 2.905 1.00 0.00 44 THR A CA 8
ATOM 6340 C C . THR A 1 44 ? 20.430 7.956 4.307 1.00 0.00 44 THR A C 8
ATOM 6341 O O . THR A 1 44 ? 19.997 9.085 4.533 1.00 0.00 44 THR A O 8
ATOM 6352 N N . LYS A 1 45 ? 20.512 7.013 5.231 1.00 0.00 45 LYS A N 8
ATOM 6353 C CA . LYS A 1 45 ? 20.081 7.261 6.599 1.00 0.00 45 LYS A CA 8
ATOM 6354 C C . LYS A 1 45 ? 20.778 8.491 7.148 1.00 0.00 45 LYS A C 8
ATOM 6355 O O . LYS A 1 45 ? 20.260 9.168 8.024 1.00 0.00 45 LYS A O 8
ATOM 6374 N N . SER A 1 46 ? 21.961 8.772 6.635 1.00 0.00 46 SER A N 8
ATOM 6375 C CA . SER A 1 46 ? 22.711 9.929 7.092 1.00 0.00 46 SER A CA 8
ATOM 6376 C C . SER A 1 46 ? 22.148 11.221 6.485 1.00 0.00 46 SER A C 8
ATOM 6377 O O . SER A 1 46 ? 22.219 12.286 7.099 1.00 0.00 46 SER A O 8
ATOM 6385 N N . LEU A 1 47 ? 21.600 11.119 5.273 1.00 0.00 47 LEU A N 8
ATOM 6386 C CA . LEU A 1 47 ? 21.041 12.280 4.586 1.00 0.00 47 LEU A CA 8
ATOM 6387 C C . LEU A 1 47 ? 19.758 12.757 5.256 1.00 0.00 47 LEU A C 8
ATOM 6388 O O . LEU A 1 47 ? 19.491 13.957 5.322 1.00 0.00 47 LEU A O 8
ATOM 6404 N N . VAL A 1 48 ? 18.963 11.811 5.737 1.00 0.00 48 VAL A N 8
ATOM 6405 C CA . VAL A 1 48 ? 17.699 12.139 6.385 1.00 0.00 48 VAL A CA 8
ATOM 6406 C C . VAL A 1 48 ? 17.859 13.361 7.291 1.00 0.00 48 VAL A C 8
ATOM 6407 O O . VAL A 1 48 ? 18.582 13.321 8.286 1.00 0.00 48 VAL A O 8
ATOM 6420 N N . SER A 1 49 ? 17.183 14.447 6.935 1.00 0.00 49 SER A N 8
ATOM 6421 C CA . SER A 1 49 ? 17.262 15.682 7.716 1.00 0.00 49 SER A CA 8
ATOM 6422 C C . SER A 1 49 ? 18.684 15.915 8.224 1.00 0.00 49 SER A C 8
ATOM 6423 O O . SER A 1 49 ? 18.971 15.710 9.403 1.00 0.00 49 SER A O 8
ATOM 6431 N N . GLY A 1 50 ? 19.572 16.334 7.326 1.00 0.00 50 GLY A N 8
ATOM 6432 C CA . GLY A 1 50 ? 20.962 16.578 7.698 1.00 0.00 50 GLY A CA 8
ATOM 6433 C C . GLY A 1 50 ? 21.089 17.795 8.607 1.00 0.00 50 GLY A C 8
ATOM 6434 O O . GLY A 1 50 ? 22.056 18.551 8.519 1.00 0.00 50 GLY A O 8
ATOM 6438 N N . ASP A 1 51 ? 20.106 17.976 9.486 1.00 0.00 51 ASP A N 8
ATOM 6439 C CA . ASP A 1 51 ? 20.101 19.093 10.421 1.00 0.00 51 ASP A CA 8
ATOM 6440 C C . ASP A 1 51 ? 20.508 18.624 11.814 1.00 0.00 51 ASP A C 8
ATOM 6441 O O . ASP A 1 51 ? 20.088 17.559 12.268 1.00 0.00 51 ASP A O 8
ATOM 6450 N N . GLU A 1 52 ? 21.330 19.422 12.489 1.00 0.00 52 GLU A N 8
ATOM 6451 C CA . GLU A 1 52 ? 21.787 19.074 13.826 1.00 0.00 52 GLU A CA 8
ATOM 6452 C C . GLU A 1 52 ? 20.598 18.884 14.762 1.00 0.00 52 GLU A C 8
ATOM 6453 O O . GLU A 1 52 ? 19.915 19.860 15.028 1.00 0.00 52 GLU A O 8
ATOM 6465 N N . MET A 1 1 ? -9.969 -14.868 -17.862 1.00 0.00 1 MET A N 9
ATOM 6466 C CA . MET A 1 1 ? -9.195 -15.780 -18.749 1.00 0.00 1 MET A CA 9
ATOM 6467 C C . MET A 1 1 ? -7.860 -16.118 -18.094 1.00 0.00 1 MET A C 9
ATOM 6468 O O . MET A 1 1 ? -7.819 -16.705 -17.012 1.00 0.00 1 MET A O 9
ATOM 6484 N N . PHE A 1 2 ? -6.771 -15.745 -18.756 1.00 0.00 2 PHE A N 9
ATOM 6485 C CA . PHE A 1 2 ? -5.443 -16.008 -18.238 1.00 0.00 2 PHE A CA 9
ATOM 6486 C C . PHE A 1 2 ? -5.091 -15.013 -17.147 1.00 0.00 2 PHE A C 9
ATOM 6487 O O . PHE A 1 2 ? -4.002 -15.058 -16.575 1.00 0.00 2 PHE A O 9
ATOM 6504 N N . SER A 1 3 ? -6.022 -14.107 -16.865 1.00 0.00 3 SER A N 9
ATOM 6505 C CA . SER A 1 3 ? -5.812 -13.090 -15.837 1.00 0.00 3 SER A CA 9
ATOM 6506 C C . SER A 1 3 ? -6.537 -13.468 -14.546 1.00 0.00 3 SER A C 9
ATOM 6507 O O . SER A 1 3 ? -6.170 -13.014 -13.463 1.00 0.00 3 SER A O 9
ATOM 6515 N N . ASN A 1 4 ? -7.567 -14.298 -14.672 1.00 0.00 4 ASN A N 9
ATOM 6516 C CA . ASN A 1 4 ? -8.337 -14.725 -13.509 1.00 0.00 4 ASN A CA 9
ATOM 6517 C C . ASN A 1 4 ? -7.584 -15.783 -12.726 1.00 0.00 4 ASN A C 9
ATOM 6518 O O . ASN A 1 4 ? -7.927 -16.081 -11.582 1.00 0.00 4 ASN A O 9
ATOM 6529 N N . ILE A 1 5 ? -6.563 -16.355 -13.341 1.00 0.00 5 ILE A N 9
ATOM 6530 C CA . ILE A 1 5 ? -5.792 -17.374 -12.672 1.00 0.00 5 ILE A CA 9
ATOM 6531 C C . ILE A 1 5 ? -5.173 -16.821 -11.396 1.00 0.00 5 ILE A C 9
ATOM 6532 O O . ILE A 1 5 ? -5.437 -17.325 -10.309 1.00 0.00 5 ILE A O 9
ATOM 6548 N N . GLY A 1 6 ? -4.373 -15.768 -11.525 1.00 0.00 6 GLY A N 9
ATOM 6549 C CA . GLY A 1 6 ? -3.722 -15.153 -10.369 1.00 0.00 6 GLY A CA 9
ATOM 6550 C C . GLY A 1 6 ? -2.292 -15.666 -10.235 1.00 0.00 6 GLY A C 9
ATOM 6551 O O . GLY A 1 6 ? -1.590 -15.843 -11.235 1.00 0.00 6 GLY A O 9
ATOM 6555 N N . ILE A 1 7 ? -1.860 -15.923 -9.002 1.00 0.00 7 ILE A N 9
ATOM 6556 C CA . ILE A 1 7 ? -0.513 -16.441 -8.772 1.00 0.00 7 ILE A CA 9
ATOM 6557 C C . ILE A 1 7 ? -0.312 -17.719 -9.567 1.00 0.00 7 ILE A C 9
ATOM 6558 O O . ILE A 1 7 ? 0.629 -17.777 -10.345 1.00 0.00 7 ILE A O 9
ATOM 6574 N N . PRO A 1 8 ? -1.165 -18.714 -9.452 1.00 0.00 8 PRO A N 9
ATOM 6575 C CA . PRO A 1 8 ? -1.054 -19.949 -10.287 1.00 0.00 8 PRO A CA 9
ATOM 6576 C C . PRO A 1 8 ? -0.495 -19.626 -11.688 1.00 0.00 8 PRO A C 9
ATOM 6577 O O . PRO A 1 8 ? 0.203 -20.433 -12.294 1.00 0.00 8 PRO A O 9
ATOM 6588 N N . GLY A 1 9 ? -0.823 -18.430 -12.185 1.00 0.00 9 GLY A N 9
ATOM 6589 C CA . GLY A 1 9 ? -0.357 -17.992 -13.499 1.00 0.00 9 GLY A CA 9
ATOM 6590 C C . GLY A 1 9 ? 1.077 -17.482 -13.431 1.00 0.00 9 GLY A C 9
ATOM 6591 O O . GLY A 1 9 ? 1.858 -17.662 -14.363 1.00 0.00 9 GLY A O 9
ATOM 6595 N N . LEU A 1 10 ? 1.408 -16.837 -12.314 1.00 0.00 10 LEU A N 9
ATOM 6596 C CA . LEU A 1 10 ? 2.735 -16.285 -12.105 1.00 0.00 10 LEU A CA 9
ATOM 6597 C C . LEU A 1 10 ? 3.809 -17.373 -12.124 1.00 0.00 10 LEU A C 9
ATOM 6598 O O . LEU A 1 10 ? 4.898 -17.168 -12.662 1.00 0.00 10 LEU A O 9
ATOM 6614 N N . ILE A 1 11 ? 3.508 -18.521 -11.523 1.00 0.00 11 ILE A N 9
ATOM 6615 C CA . ILE A 1 11 ? 4.471 -19.619 -11.462 1.00 0.00 11 ILE A CA 9
ATOM 6616 C C . ILE A 1 11 ? 4.854 -20.069 -12.863 1.00 0.00 11 ILE A C 9
ATOM 6617 O O . ILE A 1 11 ? 6.027 -20.270 -13.137 1.00 0.00 11 ILE A O 9
ATOM 6633 N N . LEU A 1 12 ? 3.883 -20.214 -13.742 1.00 0.00 12 LEU A N 9
ATOM 6634 C CA . LEU A 1 12 ? 4.174 -20.647 -15.094 1.00 0.00 12 LEU A CA 9
ATOM 6635 C C . LEU A 1 12 ? 5.136 -19.670 -15.749 1.00 0.00 12 LEU A C 9
ATOM 6636 O O . LEU A 1 12 ? 6.116 -20.081 -16.362 1.00 0.00 12 LEU A O 9
ATOM 6652 N N . ILE A 1 13 ? 4.872 -18.381 -15.579 1.00 0.00 13 ILE A N 9
ATOM 6653 C CA . ILE A 1 13 ? 5.740 -17.342 -16.126 1.00 0.00 13 ILE A CA 9
ATOM 6654 C C . ILE A 1 13 ? 7.094 -17.372 -15.441 1.00 0.00 13 ILE A C 9
ATOM 6655 O O . ILE A 1 13 ? 8.132 -17.194 -16.076 1.00 0.00 13 ILE A O 9
ATOM 6671 N N . PHE A 1 14 ? 7.066 -17.545 -14.136 1.00 0.00 14 PHE A N 9
ATOM 6672 C CA . PHE A 1 14 ? 8.283 -17.537 -13.365 1.00 0.00 14 PHE A CA 9
ATOM 6673 C C . PHE A 1 14 ? 9.239 -18.599 -13.888 1.00 0.00 14 PHE A C 9
ATOM 6674 O O . PHE A 1 14 ? 10.441 -18.368 -14.003 1.00 0.00 14 PHE A O 9
ATOM 6691 N N . VAL A 1 15 ? 8.687 -19.761 -14.195 1.00 0.00 15 VAL A N 9
ATOM 6692 C CA . VAL A 1 15 ? 9.481 -20.872 -14.702 1.00 0.00 15 VAL A CA 9
ATOM 6693 C C . VAL A 1 15 ? 10.221 -20.451 -15.964 1.00 0.00 15 VAL A C 9
ATOM 6694 O O . VAL A 1 15 ? 11.395 -20.773 -16.147 1.00 0.00 15 VAL A O 9
ATOM 6707 N N . ILE A 1 16 ? 9.525 -19.726 -16.829 1.00 0.00 16 ILE A N 9
ATOM 6708 C CA . ILE A 1 16 ? 10.130 -19.257 -18.080 1.00 0.00 16 ILE A CA 9
ATOM 6709 C C . ILE A 1 16 ? 11.427 -18.524 -17.775 1.00 0.00 16 ILE A C 9
ATOM 6710 O O . ILE A 1 16 ? 12.389 -18.580 -18.541 1.00 0.00 16 ILE A O 9
ATOM 6726 N N . ALA A 1 17 ? 11.441 -17.840 -16.647 1.00 0.00 17 ALA A N 9
ATOM 6727 C CA . ALA A 1 17 ? 12.623 -17.104 -16.222 1.00 0.00 17 ALA A CA 9
ATOM 6728 C C . ALA A 1 17 ? 13.670 -18.072 -15.650 1.00 0.00 17 ALA A C 9
ATOM 6729 O O . ALA A 1 17 ? 14.871 -17.841 -15.755 1.00 0.00 17 ALA A O 9
ATOM 6736 N N . LEU A 1 18 ? 13.199 -19.146 -15.035 1.00 0.00 18 LEU A N 9
ATOM 6737 C CA . LEU A 1 18 ? 14.086 -20.133 -14.438 1.00 0.00 18 LEU A CA 9
ATOM 6738 C C . LEU A 1 18 ? 14.845 -20.926 -15.489 1.00 0.00 18 LEU A C 9
ATOM 6739 O O . LEU A 1 18 ? 16.039 -21.183 -15.336 1.00 0.00 18 LEU A O 9
ATOM 6755 N N . ILE A 1 19 ? 14.166 -21.313 -16.546 1.00 0.00 19 ILE A N 9
ATOM 6756 C CA . ILE A 1 19 ? 14.823 -22.078 -17.591 1.00 0.00 19 ILE A CA 9
ATOM 6757 C C . ILE A 1 19 ? 16.000 -21.283 -18.145 1.00 0.00 19 ILE A C 9
ATOM 6758 O O . ILE A 1 19 ? 17.083 -21.823 -18.370 1.00 0.00 19 ILE A O 9
ATOM 6774 N N . ILE A 1 20 ? 15.783 -19.989 -18.325 1.00 0.00 20 ILE A N 9
ATOM 6775 C CA . ILE A 1 20 ? 16.825 -19.098 -18.810 1.00 0.00 20 ILE A CA 9
ATOM 6776 C C . ILE A 1 20 ? 17.768 -18.721 -17.661 1.00 0.00 20 ILE A C 9
ATOM 6777 O O . ILE A 1 20 ? 18.978 -18.932 -17.756 1.00 0.00 20 ILE A O 9
ATOM 6793 N N . PHE A 1 21 ? 17.220 -18.156 -16.584 1.00 0.00 21 PHE A N 9
ATOM 6794 C CA . PHE A 1 21 ? 18.042 -17.750 -15.447 1.00 0.00 21 PHE A CA 9
ATOM 6795 C C . PHE A 1 21 ? 18.414 -18.942 -14.564 1.00 0.00 21 PHE A C 9
ATOM 6796 O O . PHE A 1 21 ? 19.572 -19.362 -14.550 1.00 0.00 21 PHE A O 9
ATOM 6813 N N . GLY A 1 22 ? 17.441 -19.492 -13.824 1.00 0.00 22 GLY A N 9
ATOM 6814 C CA . GLY A 1 22 ? 17.705 -20.633 -12.945 1.00 0.00 22 GLY A CA 9
ATOM 6815 C C . GLY A 1 22 ? 17.355 -20.287 -11.493 1.00 0.00 22 GLY A C 9
ATOM 6816 O O . GLY A 1 22 ? 17.550 -19.151 -11.062 1.00 0.00 22 GLY A O 9
ATOM 6820 N N . PRO A 1 23 ? 16.851 -21.231 -10.734 1.00 0.00 23 PRO A N 9
ATOM 6821 C CA . PRO A 1 23 ? 16.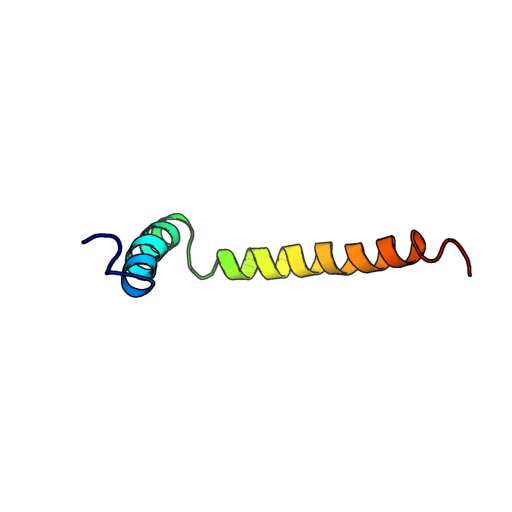478 -21.001 -9.306 1.00 0.00 23 PRO A CA 9
ATOM 6822 C C . PRO A 1 23 ? 17.707 -20.781 -8.424 1.00 0.00 23 PRO A C 9
ATOM 6823 O O . PRO A 1 23 ? 17.599 -20.275 -7.309 1.00 0.00 23 PRO A O 9
ATOM 6834 N N . SER A 1 24 ? 18.875 -21.171 -8.933 1.00 0.00 24 SER A N 9
ATOM 6835 C CA . SER A 1 24 ? 20.125 -21.013 -8.189 1.00 0.00 24 SER A CA 9
ATOM 6836 C C . SER A 1 24 ? 20.813 -19.707 -8.565 1.00 0.00 24 SER A C 9
ATOM 6837 O O . SER A 1 24 ? 21.912 -19.416 -8.091 1.00 0.00 24 SER A O 9
ATOM 6845 N N . LYS A 1 25 ? 20.160 -18.918 -9.420 1.00 0.00 25 LYS A N 9
ATOM 6846 C CA . LYS A 1 25 ? 20.704 -17.644 -9.860 1.00 0.00 25 LYS A CA 9
ATOM 6847 C C . LYS A 1 25 ? 20.031 -16.474 -9.152 1.00 0.00 25 LYS A C 9
ATOM 6848 O O . LYS A 1 25 ? 20.671 -15.461 -8.874 1.00 0.00 25 LYS A O 9
ATOM 6867 N N . LEU A 1 26 ? 18.744 -16.608 -8.865 1.00 0.00 26 LEU A N 9
ATOM 6868 C CA . LEU A 1 26 ? 18.021 -15.539 -8.198 1.00 0.00 26 LEU A CA 9
ATOM 6869 C C . LEU A 1 26 ? 18.523 -15.359 -6.761 1.00 0.00 26 LEU A C 9
ATOM 6870 O O . LEU A 1 26 ? 18.674 -14.232 -6.291 1.00 0.00 26 LEU A O 9
ATOM 6886 N N . PRO A 1 27 ? 18.788 -16.436 -6.061 1.00 0.00 27 PRO A N 9
ATOM 6887 C CA . PRO A 1 27 ? 19.289 -16.384 -4.652 1.00 0.00 27 PRO A CA 9
ATOM 6888 C C . PRO A 1 27 ? 20.624 -15.642 -4.558 1.00 0.00 27 PRO A C 9
ATOM 6889 O O . PRO A 1 27 ? 20.862 -14.869 -3.630 1.00 0.00 27 PRO A O 9
ATOM 6900 N N . GLU A 1 28 ? 21.486 -15.897 -5.538 1.00 0.00 28 GLU A N 9
ATOM 6901 C CA . GLU A 1 28 ? 22.802 -15.271 -5.592 1.00 0.00 28 GLU A CA 9
ATOM 6902 C C . GLU A 1 28 ? 22.687 -13.770 -5.824 1.00 0.00 28 GLU A C 9
ATOM 6903 O O . GLU A 1 28 ? 23.400 -12.978 -5.208 1.00 0.00 28 GLU A O 9
ATOM 6915 N N . ILE A 1 29 ? 21.792 -13.388 -6.717 1.00 0.00 29 ILE A N 9
ATOM 6916 C CA . ILE A 1 29 ? 21.592 -11.981 -7.032 1.00 0.00 29 ILE A CA 9
ATOM 6917 C C . ILE A 1 29 ? 21.058 -11.233 -5.815 1.00 0.00 29 ILE A C 9
ATOM 6918 O O . ILE A 1 29 ? 21.502 -10.126 -5.513 1.00 0.00 29 ILE A O 9
ATOM 6934 N N . GLY A 1 30 ? 20.104 -11.843 -5.120 1.00 0.00 30 GLY A N 9
ATOM 6935 C CA . GLY A 1 30 ? 19.519 -11.216 -3.942 1.00 0.00 30 GLY A CA 9
ATOM 6936 C C . GLY A 1 30 ? 20.583 -10.963 -2.880 1.00 0.00 30 GLY A C 9
ATOM 6937 O O . GLY A 1 30 ? 20.619 -9.898 -2.264 1.00 0.00 30 GLY A O 9
ATOM 6941 N N . ARG A 1 31 ? 21.447 -11.949 -2.670 1.00 0.00 31 ARG A N 9
ATOM 6942 C CA . ARG A 1 31 ? 22.508 -11.826 -1.683 1.00 0.00 31 ARG A CA 9
ATOM 6943 C C . ARG A 1 31 ? 23.463 -10.715 -2.062 1.00 0.00 31 ARG A C 9
ATOM 6944 O O . ARG A 1 31 ? 23.812 -9.864 -1.245 1.00 0.00 31 ARG A O 9
ATOM 6965 N N . ALA A 1 32 ? 23.894 -10.744 -3.313 1.00 0.00 32 ALA A N 9
ATOM 6966 C CA . ALA A 1 32 ? 24.830 -9.745 -3.798 1.00 0.00 32 ALA A CA 9
ATOM 6967 C C . ALA A 1 32 ? 24.203 -8.361 -3.696 1.00 0.00 32 ALA A C 9
ATOM 6968 O O . ALA A 1 32 ? 24.798 -7.434 -3.148 1.00 0.00 32 ALA A O 9
ATOM 6975 N N . ALA A 1 33 ? 22.979 -8.243 -4.196 1.00 0.00 33 ALA A N 9
ATOM 6976 C CA . ALA A 1 33 ? 22.252 -6.983 -4.127 1.00 0.00 33 ALA A CA 9
ATOM 6977 C C . ALA A 1 33 ? 21.955 -6.658 -2.674 1.00 0.00 33 ALA A C 9
ATOM 6978 O O . ALA A 1 33 ? 21.803 -5.497 -2.295 1.00 0.00 33 ALA A O 9
ATOM 6985 N N . GLY A 1 34 ? 21.835 -7.712 -1.877 1.00 0.00 34 GLY A N 9
ATOM 6986 C CA . GLY A 1 34 ? 21.511 -7.555 -0.475 1.00 0.00 34 GLY A CA 9
ATOM 6987 C C . GLY A 1 34 ? 22.498 -6.620 0.217 1.00 0.00 34 GLY A C 9
ATOM 6988 O O . GLY A 1 34 ? 22.102 -5.738 0.980 1.00 0.00 34 GLY A O 9
ATOM 6992 N N . ARG A 1 35 ? 23.782 -6.815 -0.059 1.00 0.00 35 ARG A N 9
ATOM 6993 C CA . ARG A 1 35 ? 24.819 -5.977 0.539 1.00 0.00 35 ARG A CA 9
ATOM 6994 C C . ARG A 1 35 ? 24.719 -4.554 0.020 1.00 0.00 35 ARG A C 9
ATOM 6995 O O . ARG A 1 35 ? 24.866 -3.597 0.776 1.00 0.00 35 ARG A O 9
ATOM 7016 N N . THR A 1 36 ? 24.461 -4.431 -1.273 1.00 0.00 36 THR A N 9
ATOM 7017 C CA . THR A 1 36 ? 24.330 -3.130 -1.906 1.00 0.00 36 THR A CA 9
ATOM 7018 C C . THR A 1 36 ? 23.133 -2.382 -1.330 1.00 0.00 36 THR A C 9
ATOM 7019 O O . THR A 1 36 ? 23.202 -1.187 -1.064 1.00 0.00 36 THR A O 9
ATOM 7030 N N . LEU A 1 37 ? 22.033 -3.088 -1.162 1.00 0.00 37 LEU A N 9
ATOM 7031 C CA . LEU A 1 37 ? 20.832 -2.474 -0.634 1.00 0.00 37 LEU A CA 9
ATOM 7032 C C . LEU A 1 37 ? 20.982 -2.149 0.842 1.00 0.00 37 LEU A C 9
ATOM 7033 O O . LEU A 1 37 ? 20.453 -1.153 1.338 1.00 0.00 37 LEU A O 9
ATOM 7049 N N . LEU A 1 38 ? 21.693 -3.016 1.530 1.00 0.00 38 LEU A N 9
ATOM 7050 C CA . LEU A 1 38 ? 21.921 -2.869 2.958 1.00 0.00 38 LEU A CA 9
ATOM 7051 C C . LEU A 1 38 ? 22.593 -1.542 3.249 1.00 0.00 38 LEU A C 9
ATOM 7052 O O . LEU A 1 38 ? 22.261 -0.872 4.218 1.00 0.00 38 LEU A O 9
ATOM 7068 N N . GLU A 1 39 ? 23.548 -1.170 2.429 1.00 0.00 39 GLU A N 9
ATOM 7069 C CA . GLU A 1 39 ? 24.246 0.084 2.635 1.00 0.00 39 GLU A CA 9
ATOM 7070 C C . GLU A 1 39 ? 23.365 1.254 2.195 1.00 0.00 39 GLU A C 9
ATOM 7071 O O . GLU A 1 39 ? 23.578 2.391 2.615 1.00 0.00 39 GLU A O 9
ATOM 7083 N N . PHE A 1 40 ? 22.387 0.972 1.327 1.00 0.00 40 PHE A N 9
ATOM 7084 C CA . PHE A 1 40 ? 21.504 2.021 0.823 1.00 0.00 40 PHE A CA 9
ATOM 7085 C C . PHE A 1 40 ? 20.665 2.639 1.940 1.00 0.00 40 PHE A C 9
ATOM 7086 O O . PHE A 1 40 ? 20.573 3.860 2.059 1.00 0.00 40 PHE A O 9
ATOM 7103 N N . LYS A 1 41 ? 20.044 1.787 2.740 1.00 0.00 41 LYS A N 9
ATOM 7104 C CA . LYS A 1 41 ? 19.203 2.261 3.823 1.00 0.00 41 LYS A CA 9
ATOM 7105 C C . LYS A 1 41 ? 20.032 2.990 4.871 1.00 0.00 41 LYS A C 9
ATOM 7106 O O . LYS A 1 41 ? 19.579 3.956 5.483 1.00 0.00 41 LYS A O 9
ATOM 7125 N N . SER A 1 42 ? 21.252 2.514 5.066 1.00 0.00 42 SER A N 9
ATOM 7126 C CA . SER A 1 42 ? 22.152 3.114 6.037 1.00 0.00 42 SER A CA 9
ATOM 7127 C C . SER A 1 42 ? 22.508 4.530 5.605 1.00 0.00 42 SER A C 9
ATOM 7128 O O . SER A 1 42 ? 22.574 5.443 6.428 1.00 0.00 42 SER A O 9
ATOM 7136 N N . ALA A 1 43 ? 22.714 4.708 4.306 1.00 0.00 43 ALA A N 9
ATOM 7137 C CA . ALA A 1 43 ? 23.036 6.023 3.769 1.00 0.00 43 ALA A CA 9
ATOM 7138 C C . ALA A 1 43 ? 21.822 6.934 3.890 1.00 0.00 43 ALA A C 9
ATOM 7139 O O . ALA A 1 43 ? 21.945 8.121 4.188 1.00 0.00 43 ALA A O 9
ATOM 7146 N N . THR A 1 44 ? 20.648 6.359 3.662 1.00 0.00 44 THR A N 9
ATOM 7147 C CA . THR A 1 44 ? 19.402 7.094 3.753 1.00 0.00 44 THR A CA 9
ATOM 7148 C C . THR A 1 44 ? 19.170 7.604 5.170 1.00 0.00 44 THR A C 9
ATOM 7149 O O . THR A 1 44 ? 18.766 8.747 5.369 1.00 0.00 44 THR A O 9
ATOM 7160 N N . LYS A 1 45 ? 19.418 6.741 6.143 1.00 0.00 45 LYS A N 9
ATOM 7161 C CA . LYS A 1 45 ? 19.222 7.101 7.538 1.00 0.00 45 LYS A CA 9
ATOM 7162 C C . LYS A 1 45 ? 20.041 8.333 7.877 1.00 0.00 45 LYS A C 9
ATOM 7163 O O . LYS A 1 45 ? 19.672 9.116 8.743 1.00 0.00 45 LYS A O 9
ATOM 7182 N N . SER A 1 46 ? 21.163 8.491 7.200 1.00 0.00 46 SER A N 9
ATOM 7183 C CA . SER A 1 46 ? 22.032 9.630 7.449 1.00 0.00 46 SER A CA 9
ATOM 7184 C C . SER A 1 46 ? 21.460 10.909 6.824 1.00 0.00 46 SER A C 9
ATOM 7185 O O . SER A 1 46 ? 21.727 12.012 7.301 1.00 0.00 46 SER A O 9
ATOM 7193 N N . LEU A 1 47 ? 20.681 10.754 5.757 1.00 0.00 47 LEU A N 9
ATOM 7194 C CA . LEU A 1 47 ? 20.086 11.898 5.075 1.00 0.00 47 LEU A CA 9
ATOM 7195 C C . LEU A 1 47 ? 18.961 12.506 5.907 1.00 0.00 47 LEU A C 9
ATOM 7196 O O . LEU A 1 47 ? 18.590 13.665 5.719 1.00 0.00 47 LEU A O 9
ATOM 7212 N N . VAL A 1 48 ? 18.408 11.707 6.809 1.00 0.00 48 VAL A N 9
ATOM 7213 C CA . VAL A 1 48 ? 17.309 12.160 7.653 1.00 0.00 48 VAL A CA 9
ATOM 7214 C C . VAL A 1 48 ? 17.749 13.327 8.527 1.00 0.00 48 VAL A C 9
ATOM 7215 O O . VAL A 1 48 ? 16.939 14.170 8.916 1.00 0.00 48 VAL A O 9
ATOM 7228 N N . SER A 1 49 ? 19.037 13.367 8.827 1.00 0.00 49 SER A N 9
ATOM 7229 C CA . SER A 1 49 ? 19.589 14.428 9.651 1.00 0.00 49 SER A CA 9
ATOM 7230 C C . SER A 1 49 ? 19.319 15.785 9.012 1.00 0.00 49 SER A C 9
ATOM 7231 O O . SER A 1 49 ? 18.990 16.754 9.696 1.00 0.00 49 SER A O 9
ATOM 7239 N N . GLY A 1 50 ? 19.460 15.839 7.695 1.00 0.00 50 GLY A N 9
ATOM 7240 C CA . GLY A 1 50 ? 19.229 17.074 6.961 1.00 0.00 50 GLY A CA 9
ATOM 7241 C C . GLY A 1 50 ? 20.340 18.082 7.222 1.00 0.00 50 GLY A C 9
ATOM 7242 O O . GLY A 1 50 ? 20.100 19.287 7.285 1.00 0.00 50 GLY A O 9
ATOM 7246 N N . ASP A 1 51 ? 21.558 17.574 7.374 1.00 0.00 51 ASP A N 9
ATOM 7247 C CA . ASP A 1 51 ? 22.713 18.430 7.633 1.00 0.00 51 ASP A CA 9
ATOM 7248 C C . ASP A 1 51 ? 23.289 18.970 6.328 1.00 0.00 51 ASP A C 9
ATOM 7249 O O . ASP A 1 51 ? 23.788 18.210 5.497 1.00 0.00 51 ASP A O 9
ATOM 7258 N N . GLU A 1 52 ? 23.216 20.287 6.153 1.00 0.00 52 GLU A N 9
ATOM 7259 C CA . GLU A 1 52 ? 23.734 20.920 4.947 1.00 0.00 52 GLU A CA 9
ATOM 7260 C C . GLU A 1 52 ? 25.102 20.353 4.580 1.00 0.00 52 GLU A C 9
ATOM 7261 O O . GLU A 1 52 ? 25.400 20.291 3.399 1.00 0.00 52 GLU A O 9
ATOM 7273 N N . MET A 1 1 ? -9.688 -13.677 -16.307 1.00 0.00 1 MET A N 10
ATOM 7274 C CA . MET A 1 1 ? -8.837 -14.074 -17.461 1.00 0.00 1 MET A CA 10
ATOM 7275 C C . MET A 1 1 ? -7.372 -14.072 -17.039 1.00 0.00 1 MET A C 10
ATOM 7276 O O . MET A 1 1 ? -6.979 -14.808 -16.132 1.00 0.00 1 MET A O 10
ATOM 7292 N N . PHE A 1 2 ? -6.568 -13.244 -17.700 1.00 0.00 2 PHE A N 10
ATOM 7293 C CA . PHE A 1 2 ? -5.154 -13.152 -17.393 1.00 0.00 2 PHE A CA 10
ATOM 7294 C C . PHE A 1 2 ? -4.922 -12.205 -16.225 1.00 0.00 2 PHE A C 10
ATOM 7295 O O . PHE A 1 2 ? -3.790 -12.011 -15.786 1.00 0.00 2 PHE A O 10
ATOM 7312 N N . SER A 1 3 ? -6.003 -11.608 -15.731 1.00 0.00 3 SER A N 10
ATOM 7313 C CA . SER A 1 3 ? -5.912 -10.675 -14.607 1.00 0.00 3 SER A CA 10
ATOM 7314 C C . SER A 1 3 ? -6.354 -11.352 -13.310 1.00 0.00 3 SER A C 10
ATOM 7315 O O . SER A 1 3 ? -5.971 -10.933 -12.218 1.00 0.00 3 SER A O 10
ATOM 7323 N N . ASN A 1 4 ? -7.166 -12.398 -13.443 1.00 0.00 4 ASN A N 10
ATOM 7324 C CA . ASN A 1 4 ? -7.664 -13.130 -12.282 1.00 0.00 4 ASN A CA 10
ATOM 7325 C C . ASN A 1 4 ? -6.635 -14.142 -11.797 1.00 0.00 4 ASN A C 10
ATOM 7326 O O . ASN A 1 4 ? -6.761 -14.690 -10.702 1.00 0.00 4 ASN A O 10
ATOM 7337 N N . ILE A 1 5 ? -5.623 -14.390 -12.618 1.00 0.00 5 ILE A N 10
ATOM 7338 C CA . ILE A 1 5 ? -4.587 -15.340 -12.260 1.00 0.00 5 ILE A CA 10
ATOM 7339 C C . ILE A 1 5 ? -3.881 -14.915 -10.983 1.00 0.00 5 ILE A C 10
ATOM 7340 O O . ILE A 1 5 ? -3.617 -15.741 -10.116 1.00 0.00 5 ILE A O 10
ATOM 7356 N N . GLY A 1 6 ? -3.577 -13.628 -10.877 1.00 0.00 6 GLY A N 10
ATOM 7357 C CA . GLY A 1 6 ? -2.891 -13.103 -9.699 1.00 0.00 6 GLY A CA 10
ATOM 7358 C C . GLY A 1 6 ? -1.470 -13.660 -9.611 1.00 0.00 6 GLY A C 10
ATOM 7359 O O . GLY A 1 6 ? -0.767 -13.751 -10.619 1.00 0.00 6 GLY A O 10
ATOM 7363 N N . ILE A 1 7 ? -1.059 -14.054 -8.405 1.00 0.00 7 ILE A N 10
ATOM 7364 C CA . ILE A 1 7 ? 0.264 -14.630 -8.207 1.00 0.00 7 ILE A CA 10
ATOM 7365 C C . ILE A 1 7 ? 0.360 -15.996 -8.912 1.00 0.00 7 ILE A C 10
ATOM 7366 O O . ILE A 1 7 ? 1.342 -16.266 -9.603 1.00 0.00 7 ILE A O 10
ATOM 7382 N N . PRO A 1 8 ? -0.614 -16.870 -8.746 1.00 0.00 8 PRO A N 10
ATOM 7383 C CA . PRO A 1 8 ? -0.578 -18.210 -9.392 1.00 0.00 8 PRO A CA 10
ATOM 7384 C C . PRO A 1 8 ? -0.021 -18.151 -10.815 1.00 0.00 8 PRO A C 10
ATOM 7385 O O . PRO A 1 8 ? 0.693 -19.057 -11.242 1.00 0.00 8 PRO A O 10
ATOM 7396 N N . GLY A 1 9 ? -0.343 -17.083 -11.534 1.00 0.00 9 GLY A N 10
ATOM 7397 C CA . GLY A 1 9 ? 0.144 -16.923 -12.900 1.00 0.00 9 GLY A CA 10
ATOM 7398 C C . GLY A 1 9 ? 1.600 -16.460 -12.912 1.00 0.00 9 GLY A C 10
ATOM 7399 O O . GLY A 1 9 ? 2.343 -16.736 -13.855 1.00 0.00 9 GLY A O 10
ATOM 7403 N N . LEU A 1 10 ? 1.998 -15.749 -11.857 1.00 0.00 10 LEU A N 10
ATOM 7404 C CA . LEU A 1 10 ? 3.360 -15.241 -11.750 1.00 0.00 10 LEU A CA 10
ATOM 7405 C C . LEU A 1 10 ? 4.362 -16.385 -11.688 1.00 0.00 10 LEU A C 10
ATOM 7406 O O . LEU A 1 10 ? 5.439 -16.305 -12.273 1.00 0.00 10 LEU A O 10
ATOM 7422 N N . ILE A 1 11 ? 4.005 -17.449 -10.976 1.00 0.00 11 ILE A N 10
ATOM 7423 C CA . ILE A 1 11 ? 4.890 -18.599 -10.845 1.00 0.00 11 ILE A CA 10
ATOM 7424 C C . ILE A 1 11 ? 5.197 -19.179 -12.217 1.00 0.00 11 ILE A C 10
ATOM 7425 O O . ILE A 1 11 ? 6.347 -19.468 -12.511 1.00 0.00 11 ILE A O 10
ATOM 7441 N N . LEU A 1 12 ? 4.180 -19.329 -13.051 1.00 0.00 12 LEU A N 10
ATOM 7442 C CA . LEU A 1 12 ? 4.385 -19.875 -14.378 1.00 0.00 12 LEU A CA 10
ATOM 7443 C C . LEU A 1 12 ? 5.361 -19.001 -15.146 1.00 0.00 12 LEU A C 10
ATOM 7444 O O . LEU A 1 12 ? 6.285 -19.510 -15.769 1.00 0.00 12 LEU A O 10
ATOM 7460 N N . ILE A 1 13 ? 5.170 -17.691 -15.066 1.00 0.00 13 ILE A N 10
ATOM 7461 C CA . ILE A 1 13 ? 6.067 -16.751 -15.734 1.00 0.00 13 ILE A CA 10
ATOM 7462 C C . ILE A 1 13 ? 7.450 -16.815 -15.113 1.00 0.00 13 ILE A C 10
ATOM 7463 O O . ILE A 1 13 ? 8.461 -16.737 -15.813 1.00 0.00 13 ILE A O 10
ATOM 7479 N N . PHE A 1 14 ? 7.489 -16.895 -13.796 1.00 0.00 14 PHE A N 10
ATOM 7480 C CA . PHE A 1 14 ? 8.746 -16.899 -13.099 1.00 0.00 14 PHE A CA 10
ATOM 7481 C C . PHE A 1 14 ? 9.615 -18.049 -13.600 1.00 0.00 14 PHE A C 10
ATOM 7482 O O . PHE A 1 14 ? 10.816 -17.888 -13.814 1.00 0.00 14 PHE A O 10
ATOM 7499 N N . VAL A 1 15 ? 8.990 -19.202 -13.786 1.00 0.00 15 VAL A N 10
ATOM 7500 C CA . VAL A 1 15 ? 9.696 -20.387 -14.264 1.00 0.00 15 VAL A CA 10
ATOM 7501 C C . VAL A 1 15 ? 10.370 -20.096 -15.595 1.00 0.00 15 VAL A C 10
ATOM 7502 O O . VAL A 1 15 ? 11.512 -20.493 -15.821 1.00 0.00 15 VAL A O 10
ATOM 7515 N N . ILE A 1 16 ? 9.663 -19.395 -16.467 1.00 0.00 16 ILE A N 10
ATOM 7516 C CA . ILE A 1 16 ? 10.218 -19.045 -17.780 1.00 0.00 16 ILE A CA 10
ATOM 7517 C C . ILE A 1 16 ? 11.569 -18.374 -17.604 1.00 0.00 16 ILE A C 10
ATOM 7518 O O . ILE A 1 16 ? 12.460 -18.507 -18.438 1.00 0.00 16 ILE A O 10
ATOM 7534 N N . ALA A 1 17 ? 11.710 -17.659 -16.506 1.00 0.00 17 ALA A N 10
ATOM 7535 C CA . ALA A 1 17 ? 12.967 -16.981 -16.197 1.00 0.00 17 ALA A CA 10
ATOM 7536 C C . ALA A 1 17 ? 13.985 -17.979 -15.640 1.00 0.00 17 ALA A C 10
ATOM 7537 O O . ALA A 1 17 ? 15.180 -17.874 -15.884 1.00 0.00 17 ALA A O 10
ATOM 7544 N N . LEU A 1 18 ? 13.503 -18.941 -14.879 1.00 0.00 18 LEU A N 10
ATOM 7545 C CA . LEU A 1 18 ? 14.374 -19.930 -14.276 1.00 0.00 18 LEU A CA 10
ATOM 7546 C C . LEU A 1 18 ? 15.049 -20.798 -15.316 1.00 0.00 18 LEU A C 10
ATOM 7547 O O . LEU A 1 18 ? 16.233 -21.106 -15.199 1.00 0.00 18 LEU A O 10
ATOM 7563 N N . ILE A 1 19 ? 14.303 -21.192 -16.324 1.00 0.00 19 ILE A N 10
ATOM 7564 C CA . ILE A 1 19 ? 14.866 -22.032 -17.367 1.00 0.00 19 ILE A CA 10
ATOM 7565 C C . ILE A 1 19 ? 16.060 -21.337 -18.023 1.00 0.00 19 ILE A C 10
ATOM 7566 O O . ILE A 1 19 ? 17.085 -21.964 -18.293 1.00 0.00 19 ILE A O 10
ATOM 7582 N N . ILE A 1 20 ? 15.921 -20.039 -18.268 1.00 0.00 20 ILE A N 10
ATOM 7583 C CA . ILE A 1 20 ? 16.992 -19.259 -18.879 1.00 0.00 20 ILE A CA 10
ATOM 7584 C C . ILE A 1 20 ? 18.011 -18.835 -17.823 1.00 0.00 20 ILE A C 10
ATOM 7585 O O . ILE A 1 20 ? 19.209 -18.784 -18.098 1.00 0.00 20 ILE A O 10
ATOM 7601 N N . PHE A 1 21 ? 17.535 -18.531 -16.605 1.00 0.00 21 PHE A N 10
ATOM 7602 C CA . PHE A 1 21 ? 18.432 -18.121 -15.526 1.00 0.00 21 PHE A CA 10
ATOM 7603 C C . PHE A 1 21 ? 18.758 -19.304 -14.618 1.00 0.00 21 PHE A C 10
ATOM 7604 O O . PHE A 1 21 ? 19.863 -19.841 -14.673 1.00 0.00 21 PHE A O 10
ATOM 7621 N N . GLY A 1 22 ? 17.795 -19.717 -13.784 1.00 0.00 22 GLY A N 10
ATOM 7622 C CA . GLY A 1 22 ? 18.002 -20.843 -12.883 1.00 0.00 22 GLY A CA 10
ATOM 7623 C C . GLY A 1 22 ? 17.632 -20.462 -11.448 1.00 0.00 22 GLY A C 10
ATOM 7624 O O . GLY A 1 22 ? 17.874 -19.333 -11.022 1.00 0.00 22 GLY A O 10
ATOM 7628 N N . PRO A 1 23 ? 17.061 -21.371 -10.695 1.00 0.00 23 PRO A N 10
ATOM 7629 C CA . PRO A 1 23 ? 16.669 -21.110 -9.279 1.00 0.00 23 PRO A CA 10
ATOM 7630 C C . PRO A 1 23 ? 17.880 -21.003 -8.358 1.00 0.00 23 PRO A C 10
ATOM 7631 O O . PRO A 1 23 ? 17.774 -20.500 -7.244 1.00 0.00 23 PRO A O 10
ATOM 7642 N N . SER A 1 24 ? 19.027 -21.489 -8.830 1.00 0.00 24 SER A N 10
ATOM 7643 C CA . SER A 1 24 ? 20.258 -21.453 -8.039 1.00 0.00 24 SER A CA 10
ATOM 7644 C C . SER A 1 24 ? 21.114 -20.250 -8.417 1.00 0.00 24 SER A C 10
ATOM 7645 O O . SER A 1 24 ? 22.159 -20.008 -7.815 1.00 0.00 24 SER A O 10
ATOM 7653 N N . LYS A 1 25 ? 20.661 -19.498 -9.419 1.00 0.00 25 LYS A N 10
ATOM 7654 C CA . LYS A 1 25 ? 21.379 -18.318 -9.882 1.00 0.00 25 LYS A CA 10
ATOM 7655 C C . LYS A 1 25 ? 20.749 -17.041 -9.340 1.00 0.00 25 LYS A C 10
ATOM 7656 O O . LYS A 1 25 ? 21.404 -16.003 -9.257 1.00 0.00 25 LYS A O 10
ATOM 7675 N N . LEU A 1 26 ? 19.478 -17.120 -8.965 1.00 0.00 26 LEU A N 10
ATOM 7676 C CA . LEU A 1 26 ? 18.781 -15.957 -8.428 1.00 0.00 26 LEU A CA 10
ATOM 7677 C C . LEU A 1 26 ? 19.184 -15.738 -6.964 1.00 0.00 26 LEU A C 10
ATOM 7678 O O . LEU A 1 26 ? 19.499 -14.618 -6.560 1.00 0.00 26 LEU A O 10
ATOM 7694 N N . PRO A 1 27 ? 19.177 -16.782 -6.173 1.00 0.00 27 PRO A N 10
ATOM 7695 C CA . PRO A 1 27 ? 19.553 -16.698 -4.730 1.00 0.00 27 PRO A CA 10
ATOM 7696 C C . PRO A 1 27 ? 20.949 -16.107 -4.547 1.00 0.00 27 PRO A C 10
ATOM 7697 O O . PRO A 1 27 ? 21.182 -15.303 -3.648 1.00 0.00 27 PRO A O 10
ATOM 7708 N N . GLU A 1 28 ? 21.870 -16.517 -5.412 1.00 0.00 28 GLU A N 10
ATOM 7709 C CA . GLU A 1 28 ? 23.240 -16.031 -5.345 1.00 0.00 28 GLU A CA 10
ATOM 7710 C C . GLU A 1 28 ? 23.301 -14.536 -5.626 1.00 0.00 28 GLU A C 10
ATOM 7711 O O . GLU A 1 28 ? 23.992 -13.792 -4.932 1.00 0.00 28 GLU A O 10
ATOM 7723 N N . ILE A 1 29 ? 22.578 -14.100 -6.641 1.00 0.00 29 ILE A N 10
ATOM 7724 C CA . ILE A 1 29 ? 22.562 -12.691 -6.998 1.00 0.00 29 ILE A CA 10
ATOM 7725 C C . ILE A 1 29 ? 21.921 -11.872 -5.886 1.00 0.00 29 ILE A C 10
ATOM 7726 O O . ILE A 1 29 ? 22.402 -10.796 -5.534 1.00 0.00 29 ILE A O 10
ATOM 7742 N N . GLY A 1 30 ? 20.825 -12.389 -5.342 1.00 0.00 30 GLY A N 10
ATOM 7743 C CA . GLY A 1 30 ? 20.117 -11.693 -4.277 1.00 0.00 30 GLY A CA 10
ATOM 7744 C C . GLY A 1 30 ? 21.025 -11.487 -3.072 1.00 0.00 30 GLY A C 10
ATOM 7745 O O . GLY A 1 30 ? 21.042 -10.412 -2.474 1.00 0.00 30 GLY A O 10
ATOM 7749 N N . ARG A 1 31 ? 21.778 -12.521 -2.719 1.00 0.00 31 ARG A N 10
ATOM 7750 C CA . ARG A 1 31 ? 22.680 -12.438 -1.584 1.00 0.00 31 ARG A CA 10
ATOM 7751 C C . ARG A 1 31 ? 23.757 -11.404 -1.831 1.00 0.00 31 ARG A C 10
ATOM 7752 O O . ARG A 1 31 ? 24.069 -10.594 -0.960 1.00 0.00 31 ARG A O 10
ATOM 7773 N N . ALA A 1 32 ? 24.335 -11.447 -3.021 1.00 0.00 32 ALA A N 10
ATOM 7774 C CA . ALA A 1 32 ? 25.395 -10.510 -3.353 1.00 0.00 32 ALA A CA 10
ATOM 7775 C C . ALA A 1 32 ? 24.854 -9.086 -3.321 1.00 0.00 32 ALA A C 10
ATOM 7776 O O . ALA A 1 32 ? 25.434 -8.203 -2.688 1.00 0.00 32 ALA A O 10
ATOM 7783 N N . ALA A 1 33 ? 23.725 -8.880 -3.990 1.00 0.00 33 ALA A N 10
ATOM 7784 C CA . ALA A 1 33 ? 23.084 -7.567 -4.019 1.00 0.00 33 ALA A CA 10
ATOM 7785 C C . ALA A 1 33 ? 22.606 -7.204 -2.627 1.00 0.00 33 ALA A C 10
ATOM 7786 O O . ALA A 1 33 ? 22.491 -6.029 -2.277 1.00 0.00 33 ALA A O 10
ATOM 7793 N N . GLY A 1 34 ? 22.294 -8.233 -1.850 1.00 0.00 34 GLY A N 10
ATOM 7794 C CA . GLY A 1 34 ? 21.787 -8.023 -0.514 1.00 0.00 34 GLY A CA 10
ATOM 7795 C C . GLY A 1 34 ? 22.743 -7.147 0.288 1.00 0.00 34 GLY A C 10
ATOM 7796 O O . GLY A 1 34 ? 22.320 -6.234 0.999 1.00 0.00 34 GLY A O 10
ATOM 7800 N N . ARG A 1 35 ? 24.034 -7.430 0.164 1.00 0.00 35 ARG A N 10
ATOM 7801 C CA . ARG A 1 35 ? 25.047 -6.661 0.876 1.00 0.00 35 ARG A CA 10
ATOM 7802 C C . ARG A 1 35 ? 25.105 -5.233 0.354 1.00 0.00 35 ARG A C 10
ATOM 7803 O O . ARG A 1 35 ? 25.192 -4.280 1.127 1.00 0.00 35 ARG A O 10
ATOM 7824 N N . THR A 1 36 ? 25.047 -5.100 -0.964 1.00 0.00 36 THR A N 10
ATOM 7825 C CA . THR A 1 36 ? 25.084 -3.793 -1.600 1.00 0.00 36 THR A CA 10
ATOM 7826 C C . THR A 1 36 ? 23.855 -2.984 -1.203 1.00 0.00 36 THR A C 10
ATOM 7827 O O . THR A 1 36 ? 23.943 -1.793 -0.918 1.00 0.00 36 THR A O 10
ATOM 7838 N N . LEU A 1 37 ? 22.707 -3.632 -1.204 1.00 0.00 37 LEU A N 10
ATOM 7839 C CA . LEU A 1 37 ? 21.477 -2.955 -0.850 1.00 0.00 37 LEU A CA 10
ATOM 7840 C C . LEU A 1 37 ? 21.442 -2.604 0.628 1.00 0.00 37 LEU A C 10
ATOM 7841 O O . LEU A 1 37 ? 20.912 -1.567 1.024 1.00 0.00 37 LEU A O 10
ATOM 7857 N N . LEU A 1 38 ? 21.991 -3.491 1.435 1.00 0.00 38 LEU A N 10
ATOM 7858 C CA . LEU A 1 38 ? 22.013 -3.298 2.876 1.00 0.00 38 LEU A CA 10
ATOM 7859 C C . LEU A 1 38 ? 22.717 -2.003 3.223 1.00 0.00 38 LEU A C 10
ATOM 7860 O O . LEU A 1 38 ? 22.290 -1.281 4.114 1.00 0.00 38 LEU A O 10
ATOM 7876 N N . GLU A 1 39 ? 23.801 -1.718 2.548 1.00 0.00 39 GLU A N 10
ATOM 7877 C CA . GLU A 1 39 ? 24.533 -0.499 2.829 1.00 0.00 39 GLU A CA 10
ATOM 7878 C C . GLU A 1 39 ? 23.796 0.704 2.245 1.00 0.00 39 GLU A C 10
ATOM 7879 O O . GLU A 1 39 ? 24.021 1.839 2.663 1.00 0.00 39 GLU A O 10
ATOM 7891 N N . PHE A 1 40 ? 22.929 0.453 1.256 1.00 0.00 40 PHE A N 10
ATOM 7892 C CA . PHE A 1 40 ? 22.193 1.535 0.610 1.00 0.00 40 PHE A CA 10
ATOM 7893 C C . PHE A 1 40 ? 21.255 2.237 1.583 1.00 0.00 40 PHE A C 10
ATOM 7894 O O . PHE A 1 40 ? 21.233 3.466 1.662 1.00 0.00 40 PHE A O 10
ATOM 7911 N N . LYS A 1 41 ? 20.477 1.453 2.308 1.00 0.00 41 LYS A N 10
ATOM 7912 C CA . LYS A 1 41 ? 19.533 2.014 3.257 1.00 0.00 41 LYS A CA 10
ATOM 7913 C C . LYS A 1 41 ? 20.272 2.740 4.369 1.00 0.00 41 LYS A C 10
ATOM 7914 O O . LYS A 1 41 ? 19.806 3.758 4.883 1.00 0.00 41 LYS A O 10
ATOM 7933 N N . SER A 1 42 ? 21.430 2.213 4.731 1.00 0.00 42 SER A N 10
ATOM 7934 C CA . SER A 1 42 ? 22.237 2.817 5.777 1.00 0.00 42 SER A CA 10
ATOM 7935 C C . SER A 1 42 ? 22.720 4.193 5.334 1.00 0.00 42 SER A C 10
ATOM 7936 O O . SER A 1 42 ? 22.708 5.145 6.111 1.00 0.00 42 SER A O 10
ATOM 7944 N N . ALA A 1 43 ? 23.136 4.292 4.073 1.00 0.00 43 ALA A N 10
ATOM 7945 C CA . ALA A 1 43 ? 23.607 5.563 3.536 1.00 0.00 43 ALA A CA 10
ATOM 7946 C C . ALA A 1 43 ? 22.439 6.525 3.343 1.00 0.00 43 ALA A C 10
ATOM 7947 O O . ALA A 1 43 ? 22.543 7.714 3.641 1.00 0.00 43 ALA A O 10
ATOM 7954 N N . THR A 1 44 ? 21.322 5.992 2.856 1.00 0.00 44 THR A N 10
ATOM 7955 C CA . THR A 1 44 ? 20.125 6.785 2.638 1.00 0.00 44 THR A CA 10
ATOM 7956 C C . THR A 1 44 ? 19.593 7.340 3.953 1.00 0.00 44 THR A C 10
ATOM 7957 O O . THR A 1 44 ? 19.152 8.489 4.024 1.00 0.00 44 THR A O 10
ATOM 7968 N N . LYS A 1 45 ? 19.610 6.507 4.979 1.00 0.00 45 LYS A N 10
ATOM 7969 C CA . LYS A 1 45 ? 19.100 6.913 6.274 1.00 0.00 45 LYS A CA 10
ATOM 7970 C C . LYS A 1 45 ? 19.770 8.206 6.709 1.00 0.00 45 LYS A C 10
ATOM 7971 O O . LYS A 1 45 ? 19.194 9.013 7.437 1.00 0.00 45 LYS A O 10
ATOM 7990 N N . SER A 1 46 ? 21.000 8.394 6.268 1.00 0.00 46 SER A N 10
ATOM 7991 C CA . SER A 1 46 ? 21.740 9.587 6.625 1.00 0.00 46 SER A CA 10
ATOM 7992 C C . SER A 1 46 ? 21.245 10.792 5.821 1.00 0.00 46 SER A C 10
ATOM 7993 O O . SER A 1 46 ? 21.247 11.920 6.315 1.00 0.00 46 SER A O 10
ATOM 8001 N N . LEU A 1 47 ? 20.828 10.545 4.581 1.00 0.00 47 LEU A N 10
ATOM 8002 C CA . LEU A 1 47 ? 20.343 11.614 3.721 1.00 0.00 47 LEU A CA 10
ATOM 8003 C C . LEU A 1 47 ? 18.998 12.138 4.207 1.00 0.00 47 LEU A C 10
ATOM 8004 O O . LEU A 1 47 ? 18.772 13.347 4.252 1.00 0.00 47 LEU A O 10
ATOM 8020 N N . VAL A 1 48 ? 18.115 11.220 4.574 1.00 0.00 48 VAL A N 10
ATOM 8021 C CA . VAL A 1 48 ? 16.794 11.593 5.062 1.00 0.00 48 VAL A CA 10
ATOM 8022 C C . VAL A 1 48 ? 16.886 12.200 6.449 1.00 0.00 48 VAL A C 10
ATOM 8023 O O . VAL A 1 48 ? 16.017 12.968 6.864 1.00 0.00 48 VAL A O 10
ATOM 8036 N N . SER A 1 49 ? 17.937 11.839 7.165 1.00 0.00 49 SER A N 10
ATOM 8037 C CA . SER A 1 49 ? 18.125 12.342 8.511 1.00 0.00 49 SER A CA 10
ATOM 8038 C C . SER A 1 49 ? 18.213 13.862 8.509 1.00 0.00 49 SER A C 10
ATOM 8039 O O . SER A 1 49 ? 17.616 14.528 9.353 1.00 0.00 49 SER A O 10
ATOM 8047 N N . GLY A 1 50 ? 18.962 14.406 7.553 1.00 0.00 50 GLY A N 10
ATOM 8048 C CA . GLY A 1 50 ? 19.128 15.858 7.439 1.00 0.00 50 GLY A CA 10
ATOM 8049 C C . GLY A 1 50 ? 18.472 16.387 6.172 1.00 0.00 50 GLY A C 10
ATOM 8050 O O . GLY A 1 50 ? 18.963 17.329 5.553 1.00 0.00 50 GLY A O 10
ATOM 8054 N N . ASP A 1 51 ? 17.357 15.773 5.796 1.00 0.00 51 ASP A N 10
ATOM 8055 C CA . ASP A 1 51 ? 16.624 16.185 4.598 1.00 0.00 51 ASP A CA 10
ATOM 8056 C C . ASP A 1 51 ? 15.132 15.916 4.764 1.00 0.00 51 ASP A C 10
ATOM 8057 O O . ASP A 1 51 ? 14.705 14.763 4.835 1.00 0.00 51 ASP A O 10
ATOM 8066 N N . GLU A 1 52 ? 14.345 16.985 4.822 1.00 0.00 52 GLU A N 10
ATOM 8067 C CA . GLU A 1 52 ? 12.898 16.855 4.978 1.00 0.00 52 GLU A CA 10
ATOM 8068 C C . GLU A 1 52 ? 12.187 18.088 4.429 1.00 0.00 52 GLU A C 10
ATOM 8069 O O . GLU A 1 52 ? 11.035 17.961 4.048 1.00 0.00 52 GLU A O 10
ATOM 8081 N N . MET A 1 1 ? -7.924 -12.235 -19.253 1.00 0.00 1 MET A N 11
ATOM 8082 C CA . MET A 1 1 ? -7.562 -13.670 -19.429 1.00 0.00 1 MET A CA 11
ATOM 8083 C C . MET A 1 1 ? -6.354 -13.987 -18.559 1.00 0.00 1 MET A C 11
ATOM 8084 O O . MET A 1 1 ? -6.401 -14.863 -17.694 1.00 0.00 1 MET A O 11
ATOM 8100 N N . PHE A 1 2 ? -5.273 -13.267 -18.810 1.00 0.00 2 PHE A N 11
ATOM 8101 C CA . PHE A 1 2 ? -4.043 -13.460 -18.072 1.00 0.00 2 PHE A CA 11
ATOM 8102 C C . PHE A 1 2 ? -4.135 -12.811 -16.699 1.00 0.00 2 PHE A C 11
ATOM 8103 O O . PHE A 1 2 ? -3.212 -12.895 -15.893 1.00 0.00 2 PHE A O 11
ATOM 8120 N N . SER A 1 3 ? -5.256 -12.149 -16.438 1.00 0.00 3 SER A N 11
ATOM 8121 C CA . SER A 1 3 ? -5.466 -11.484 -15.155 1.00 0.00 3 SER A CA 11
ATOM 8122 C C . SER A 1 3 ? -6.386 -12.321 -14.270 1.00 0.00 3 SER A C 11
ATOM 8123 O O . SER A 1 3 ? -6.379 -12.187 -13.046 1.00 0.00 3 SER A O 11
ATOM 8131 N N . ASN A 1 4 ? -7.182 -13.177 -14.902 1.00 0.00 4 ASN A N 11
ATOM 8132 C CA . ASN A 1 4 ? -8.113 -14.025 -14.168 1.00 0.00 4 ASN A CA 11
ATOM 8133 C C . ASN A 1 4 ? -7.390 -15.194 -13.520 1.00 0.00 4 ASN A C 11
ATOM 8134 O O . ASN A 1 4 ? -7.936 -15.868 -12.647 1.00 0.00 4 ASN A O 11
ATOM 8145 N N . ILE A 1 5 ? -6.159 -15.428 -13.950 1.00 0.00 5 ILE A N 11
ATOM 8146 C CA . ILE A 1 5 ? -5.371 -16.516 -13.403 1.00 0.00 5 ILE A CA 11
ATOM 8147 C C . ILE A 1 5 ? -5.116 -16.310 -11.916 1.00 0.00 5 ILE A C 11
ATOM 8148 O O . ILE A 1 5 ? -5.363 -17.198 -11.107 1.00 0.00 5 ILE A O 11
ATOM 8164 N N . GLY A 1 6 ? -4.612 -15.139 -11.565 1.00 0.00 6 GLY A N 11
ATOM 8165 C CA . GLY A 1 6 ? -4.298 -14.836 -10.175 1.00 0.00 6 GLY A CA 11
ATOM 8166 C C . GLY A 1 6 ? -2.846 -15.197 -9.898 1.00 0.00 6 GLY A C 11
ATOM 8167 O O . GLY A 1 6 ? -1.961 -14.915 -10.713 1.00 0.00 6 GLY A O 11
ATOM 8171 N N . ILE A 1 7 ? -2.608 -15.840 -8.756 1.00 0.00 7 ILE A N 11
ATOM 8172 C CA . ILE A 1 7 ? -1.257 -16.263 -8.384 1.00 0.00 7 ILE A CA 11
ATOM 8173 C C . ILE A 1 7 ? -0.856 -17.613 -9.037 1.00 0.00 7 ILE A C 11
ATOM 8174 O O . ILE A 1 7 ? 0.294 -17.735 -9.467 1.00 0.00 7 ILE A O 11
ATOM 8190 N N . PRO A 1 8 ? -1.736 -18.610 -9.164 1.00 0.00 8 PRO A N 11
ATOM 8191 C CA . PRO A 1 8 ? -1.384 -19.897 -9.842 1.00 0.00 8 PRO A CA 11
ATOM 8192 C C . PRO A 1 8 ? -0.701 -19.677 -11.186 1.00 0.00 8 PRO A C 11
ATOM 8193 O O . PRO A 1 8 ? 0.084 -20.514 -11.627 1.00 0.00 8 PRO A O 11
ATOM 8204 N N . GLY A 1 9 ? -1.007 -18.570 -11.852 1.00 0.00 9 GLY A N 11
ATOM 8205 C CA . GLY A 1 9 ? -0.417 -18.321 -13.161 1.00 0.00 9 GLY A CA 11
ATOM 8206 C C . GLY A 1 9 ? 0.978 -17.716 -13.060 1.00 0.00 9 GLY A C 11
ATOM 8207 O O . GLY A 1 9 ? 1.791 -17.856 -13.975 1.00 0.00 9 GLY A O 11
ATOM 8211 N N . LEU A 1 10 ? 1.261 -17.039 -11.958 1.00 0.00 10 LEU A N 11
ATOM 8212 C CA . LEU A 1 10 ? 2.560 -16.432 -11.796 1.00 0.00 10 LEU A CA 11
ATOM 8213 C C . LEU A 1 10 ? 3.642 -17.496 -11.771 1.00 0.00 10 LEU A C 11
ATOM 8214 O O . LEU A 1 10 ? 4.718 -17.311 -12.335 1.00 0.00 10 LEU A O 11
ATOM 8230 N N . ILE A 1 11 ? 3.349 -18.606 -11.106 1.00 0.00 11 ILE A N 11
ATOM 8231 C CA . ILE A 1 11 ? 4.305 -19.699 -10.999 1.00 0.00 11 ILE A CA 11
ATOM 8232 C C . ILE A 1 11 ? 4.659 -20.241 -12.376 1.00 0.00 11 ILE A C 11
ATOM 8233 O O . ILE A 1 11 ? 5.825 -20.458 -12.661 1.00 0.00 11 ILE A O 11
ATOM 8249 N N . LEU A 1 12 ? 3.663 -20.447 -13.222 1.00 0.00 12 LEU A N 11
ATOM 8250 C CA . LEU A 1 12 ? 3.920 -20.968 -14.552 1.00 0.00 12 LEU A CA 11
ATOM 8251 C C . LEU A 1 12 ? 4.857 -20.034 -15.299 1.00 0.00 12 LEU A C 11
ATOM 8252 O O . LEU A 1 12 ? 5.825 -20.480 -15.907 1.00 0.00 12 LEU A O 11
ATOM 8268 N N . ILE A 1 13 ? 4.579 -18.739 -15.225 1.00 0.00 13 ILE A N 11
ATOM 8269 C CA . ILE A 1 13 ? 5.422 -17.739 -15.873 1.00 0.00 13 ILE A CA 11
ATOM 8270 C C . ILE A 1 13 ? 6.797 -17.715 -15.232 1.00 0.00 13 ILE A C 11
ATOM 8271 O O . ILE A 1 13 ? 7.813 -17.575 -15.913 1.00 0.00 13 ILE A O 11
ATOM 8287 N N . PHE A 1 14 ? 6.814 -17.796 -13.918 1.00 0.00 14 PHE A N 11
ATOM 8288 C CA . PHE A 1 14 ? 8.058 -17.728 -13.190 1.00 0.00 14 PHE A CA 11
ATOM 8289 C C . PHE A 1 14 ? 9.008 -18.813 -13.674 1.00 0.00 14 PHE A C 11
ATOM 8290 O O . PHE A 1 14 ? 10.201 -18.573 -13.854 1.00 0.00 14 PHE A O 11
ATOM 8307 N N . VAL A 1 15 ? 8.463 -20.000 -13.886 1.00 0.00 15 VAL A N 11
ATOM 8308 C CA . VAL A 1 15 ? 9.256 -21.129 -14.352 1.00 0.00 15 VAL A CA 11
ATOM 8309 C C . VAL A 1 15 ? 9.944 -20.781 -15.662 1.00 0.00 15 VAL A C 11
ATOM 8310 O O . VAL A 1 15 ? 11.116 -21.098 -15.866 1.00 0.00 15 VAL A O 11
ATOM 8323 N N . ILE A 1 16 ? 9.208 -20.122 -16.544 1.00 0.00 16 ILE A N 11
ATOM 8324 C CA . ILE A 1 16 ? 9.763 -19.728 -17.841 1.00 0.00 16 ILE A CA 11
ATOM 8325 C C . ILE A 1 16 ? 11.053 -18.955 -17.632 1.00 0.00 16 ILE A C 11
ATOM 8326 O O . ILE A 1 16 ? 11.974 -19.037 -18.435 1.00 0.00 16 ILE A O 11
ATOM 8342 N N . ALA A 1 17 ? 11.101 -18.209 -16.544 1.00 0.00 17 ALA A N 11
ATOM 8343 C CA . ALA A 1 17 ? 12.289 -17.430 -16.206 1.00 0.00 17 ALA A CA 11
ATOM 8344 C C . ALA A 1 17 ? 13.367 -18.348 -15.621 1.00 0.00 17 ALA A C 11
ATOM 8345 O O . ALA A 1 17 ? 14.553 -18.143 -15.826 1.00 0.00 17 ALA A O 11
ATOM 8352 N N . LEU A 1 18 ? 12.940 -19.349 -14.875 1.00 0.00 18 LEU A N 11
ATOM 8353 C CA . LEU A 1 18 ? 13.866 -20.274 -14.242 1.00 0.00 18 LEU A CA 11
ATOM 8354 C C . LEU A 1 18 ? 14.640 -21.085 -15.260 1.00 0.00 18 LEU A C 11
ATOM 8355 O O . LEU A 1 18 ? 15.838 -21.316 -15.097 1.00 0.00 18 LEU A O 11
ATOM 8371 N N . ILE A 1 19 ? 13.969 -21.518 -16.302 1.00 0.00 19 ILE A N 11
ATOM 8372 C CA . ILE A 1 19 ? 14.641 -22.303 -17.317 1.00 0.00 19 ILE A CA 11
ATOM 8373 C C . ILE A 1 19 ? 15.779 -21.498 -17.939 1.00 0.00 19 ILE A C 11
ATOM 8374 O O . ILE A 1 19 ? 16.868 -22.024 -18.170 1.00 0.00 19 ILE A O 11
ATOM 8390 N N . ILE A 1 20 ? 15.530 -20.219 -18.193 1.00 0.00 20 ILE A N 11
ATOM 8391 C CA . ILE A 1 20 ? 16.550 -19.351 -18.769 1.00 0.00 20 ILE A CA 11
ATOM 8392 C C . ILE A 1 20 ? 17.494 -18.832 -17.687 1.00 0.00 20 ILE A C 11
ATOM 8393 O O . ILE A 1 20 ? 18.698 -18.708 -17.916 1.00 0.00 20 ILE A O 11
ATOM 8409 N N . PHE A 1 21 ? 16.952 -18.528 -16.499 1.00 0.00 21 PHE A N 11
ATOM 8410 C CA . PHE A 1 21 ? 17.774 -18.024 -15.397 1.00 0.00 21 PHE A CA 11
ATOM 8411 C C . PHE A 1 21 ? 18.192 -19.157 -14.460 1.00 0.00 21 PHE A C 11
ATOM 8412 O O . PHE A 1 21 ? 19.354 -19.559 -14.457 1.00 0.00 21 PHE A O 11
ATOM 8429 N N . GLY A 1 22 ? 17.246 -19.679 -13.669 1.00 0.00 22 GLY A N 11
ATOM 8430 C CA . GLY A 1 22 ? 17.547 -20.770 -12.742 1.00 0.00 22 GLY A CA 11
ATOM 8431 C C . GLY A 1 22 ? 17.241 -20.350 -11.300 1.00 0.00 22 GLY A C 11
ATOM 8432 O O . GLY A 1 22 ? 17.474 -19.201 -10.926 1.00 0.00 22 GLY A O 11
ATOM 8436 N N . PRO A 1 23 ? 16.735 -21.247 -10.486 1.00 0.00 23 PRO A N 11
ATOM 8437 C CA . PRO A 1 23 ? 16.408 -20.939 -9.061 1.00 0.00 23 PRO A CA 11
ATOM 8438 C C . PRO A 1 23 ? 17.670 -20.753 -8.220 1.00 0.00 23 PRO A C 11
ATOM 8439 O O . PRO A 1 23 ? 17.608 -20.264 -7.092 1.00 0.00 23 PRO A O 11
ATOM 8450 N N . SER A 1 24 ? 18.813 -21.150 -8.778 1.00 0.00 24 SER A N 11
ATOM 8451 C CA . SER A 1 24 ? 20.090 -21.025 -8.078 1.00 0.00 24 SER A CA 11
ATOM 8452 C C . SER A 1 24 ? 20.809 -19.755 -8.511 1.00 0.00 24 SER A C 11
ATOM 8453 O O . SER A 1 24 ? 21.940 -19.499 -8.102 1.00 0.00 24 SER A O 11
ATOM 8461 N N . LYS A 1 25 ? 20.140 -18.956 -9.346 1.00 0.00 25 LYS A N 11
ATOM 8462 C CA . LYS A 1 25 ? 20.710 -17.709 -9.837 1.00 0.00 25 LYS A CA 11
ATOM 8463 C C . LYS A 1 25 ? 20.067 -16.503 -9.166 1.00 0.00 25 LYS A C 11
ATOM 8464 O O . LYS A 1 25 ? 20.707 -15.465 -8.996 1.00 0.00 25 LYS A O 11
ATOM 8483 N N . LEU A 1 26 ? 18.806 -16.639 -8.787 1.00 0.00 26 LEU A N 11
ATOM 8484 C CA . LEU A 1 26 ? 18.110 -15.545 -8.138 1.00 0.00 26 LEU A CA 11
ATOM 8485 C C . LEU A 1 26 ? 18.636 -15.349 -6.713 1.00 0.00 26 LEU A C 11
ATOM 8486 O O . LEU A 1 26 ? 18.823 -14.216 -6.268 1.00 0.00 26 LEU A O 11
ATOM 8502 N N . PRO A 1 27 ? 18.885 -16.421 -5.997 1.00 0.00 27 PRO A N 11
ATOM 8503 C CA . PRO A 1 27 ? 19.409 -16.357 -4.596 1.00 0.00 27 PRO A CA 11
ATOM 8504 C C . PRO A 1 27 ? 20.774 -15.665 -4.540 1.00 0.00 27 PRO A C 11
ATOM 8505 O O . PRO A 1 27 ? 21.074 -14.924 -3.603 1.00 0.00 27 PRO A O 11
ATOM 8516 N N . GLU A 1 28 ? 21.590 -15.923 -5.559 1.00 0.00 28 GLU A N 11
ATOM 8517 C CA . GLU A 1 28 ? 22.924 -15.340 -5.646 1.00 0.00 28 GLU A CA 11
ATOM 8518 C C . GLU A 1 28 ? 22.848 -13.829 -5.820 1.00 0.00 28 GLU A C 11
ATOM 8519 O O . GLU A 1 28 ? 23.626 -13.085 -5.223 1.00 0.00 28 GLU A O 11
ATOM 8531 N N . ILE A 1 29 ? 21.914 -13.387 -6.640 1.00 0.00 29 ILE A N 11
ATOM 8532 C CA . ILE A 1 29 ? 21.744 -11.963 -6.893 1.00 0.00 29 ILE A CA 11
ATOM 8533 C C . ILE A 1 29 ? 21.310 -11.246 -5.618 1.00 0.00 29 ILE A C 11
ATOM 8534 O O . ILE A 1 29 ? 21.805 -10.162 -5.307 1.00 0.00 29 ILE A O 11
ATOM 8550 N N . GLY A 1 30 ? 20.378 -11.849 -4.890 1.00 0.00 30 GLY A N 11
ATOM 8551 C CA . GLY A 1 30 ? 19.885 -11.248 -3.660 1.00 0.00 30 GLY A CA 11
ATOM 8552 C C . GLY A 1 30 ? 21.018 -11.058 -2.660 1.00 0.00 30 GLY A C 11
ATOM 8553 O O . GLY A 1 30 ? 21.123 -10.015 -2.016 1.00 0.00 30 GLY A O 11
ATOM 8557 N N . ARG A 1 31 ? 21.866 -12.070 -2.538 1.00 0.00 31 ARG A N 11
ATOM 8558 C CA . ARG A 1 31 ? 22.989 -12.005 -1.617 1.00 0.00 31 ARG A CA 11
ATOM 8559 C C . ARG A 1 31 ? 23.946 -10.907 -2.026 1.00 0.00 31 ARG A C 11
ATOM 8560 O O . ARG A 1 31 ? 24.365 -10.092 -1.208 1.00 0.00 31 ARG A O 11
ATOM 8581 N N . ALA A 1 32 ? 24.296 -10.906 -3.303 1.00 0.00 32 ALA A N 11
ATOM 8582 C CA . ALA A 1 32 ? 25.225 -9.912 -3.815 1.00 0.00 32 ALA A CA 11
ATOM 8583 C C . ALA A 1 32 ? 24.638 -8.519 -3.624 1.00 0.00 32 ALA A C 11
ATOM 8584 O O . ALA A 1 32 ? 25.330 -7.590 -3.208 1.00 0.00 32 ALA A O 11
ATOM 8591 N N . ALA A 1 33 ? 23.347 -8.399 -3.903 1.00 0.00 33 ALA A N 11
ATOM 8592 C CA . ALA A 1 33 ? 22.647 -7.133 -3.731 1.00 0.00 33 ALA A CA 11
ATOM 8593 C C . ALA A 1 33 ? 22.549 -6.795 -2.253 1.00 0.00 33 ALA A C 11
ATOM 8594 O O . ALA A 1 33 ? 22.444 -5.630 -1.871 1.00 0.00 33 ALA A O 11
ATOM 8601 N N . GLY A 1 34 ? 22.540 -7.836 -1.431 1.00 0.00 34 GLY A N 11
ATOM 8602 C CA . GLY A 1 34 ? 22.398 -7.659 -0.002 1.00 0.00 34 GLY A CA 11
ATOM 8603 C C . GLY A 1 34 ? 23.450 -6.703 0.547 1.00 0.00 34 GLY A C 11
ATOM 8604 O O . GLY A 1 34 ? 23.132 -5.775 1.288 1.00 0.00 34 GLY A O 11
ATOM 8608 N N . ARG A 1 35 ? 24.703 -6.935 0.180 1.00 0.00 35 ARG A N 11
ATOM 8609 C CA . ARG A 1 35 ? 25.796 -6.087 0.643 1.00 0.00 35 ARG A CA 11
ATOM 8610 C C . ARG A 1 35 ? 25.657 -4.674 0.103 1.00 0.00 35 ARG A C 11
ATOM 8611 O O . ARG A 1 35 ? 25.862 -3.708 0.828 1.00 0.00 35 ARG A O 11
ATOM 8632 N N . THR A 1 36 ? 25.296 -4.578 -1.167 1.00 0.00 36 THR A N 11
ATOM 8633 C CA . THR A 1 36 ? 25.113 -3.291 -1.829 1.00 0.00 36 THR A CA 11
ATOM 8634 C C . THR A 1 36 ? 23.954 -2.524 -1.194 1.00 0.00 36 THR A C 11
ATOM 8635 O O . THR A 1 36 ? 24.028 -1.313 -0.985 1.00 0.00 36 THR A O 11
ATOM 8646 N N . LEU A 1 37 ? 22.880 -3.237 -0.917 1.00 0.00 37 LEU A N 11
ATOM 8647 C CA . LEU A 1 37 ? 21.704 -2.628 -0.329 1.00 0.00 37 LEU A CA 11
ATOM 8648 C C . LEU A 1 37 ? 21.998 -2.089 1.066 1.00 0.00 37 LEU A C 11
ATOM 8649 O O . LEU A 1 37 ? 21.495 -1.038 1.463 1.00 0.00 37 LEU A O 11
ATOM 8665 N N . LEU A 1 38 ? 22.817 -2.819 1.800 1.00 0.00 38 LEU A N 11
ATOM 8666 C CA . LEU A 1 38 ? 23.186 -2.423 3.152 1.00 0.00 38 LEU A CA 11
ATOM 8667 C C . LEU A 1 38 ? 23.845 -1.056 3.119 1.00 0.00 38 LEU A C 11
ATOM 8668 O O . LEU A 1 38 ? 23.687 -0.250 4.027 1.00 0.00 38 LEU A O 11
ATOM 8684 N N . GLU A 1 39 ? 24.600 -0.810 2.074 1.00 0.00 39 GLU A N 11
ATOM 8685 C CA . GLU A 1 39 ? 25.284 0.462 1.932 1.00 0.00 39 GLU A CA 11
ATOM 8686 C C . GLU A 1 39 ? 24.293 1.554 1.522 1.00 0.00 39 GLU A C 11
ATOM 8687 O O . GLU A 1 39 ? 24.541 2.740 1.742 1.00 0.00 39 GLU A O 11
ATOM 8699 N N . PHE A 1 40 ? 23.181 1.153 0.901 1.00 0.00 40 PHE A N 11
ATOM 8700 C CA . PHE A 1 40 ? 22.191 2.115 0.444 1.00 0.00 40 PHE A CA 11
ATOM 8701 C C . PHE A 1 40 ? 21.462 2.777 1.611 1.00 0.00 40 PHE A C 11
ATOM 8702 O O . PHE A 1 40 ? 21.351 4.002 1.674 1.00 0.00 40 PHE A O 11
ATOM 8719 N N . LYS A 1 41 ? 20.954 1.962 2.520 1.00 0.00 41 LYS A N 11
ATOM 8720 C CA . LYS A 1 41 ? 20.226 2.484 3.660 1.00 0.00 41 LYS A CA 11
ATOM 8721 C C . LYS A 1 41 ? 21.134 3.338 4.531 1.00 0.00 41 LYS A C 11
ATOM 8722 O O . LYS A 1 41 ? 20.703 4.329 5.119 1.00 0.00 41 LYS A O 11
ATOM 8741 N N . SER A 1 42 ? 22.394 2.940 4.604 1.00 0.00 42 SER A N 11
ATOM 8742 C CA . SER A 1 42 ? 23.370 3.666 5.400 1.00 0.00 42 SER A CA 11
ATOM 8743 C C . SER A 1 42 ? 23.587 5.056 4.816 1.00 0.00 42 SER A C 11
ATOM 8744 O O . SER A 1 42 ? 23.688 6.039 5.550 1.00 0.00 42 SER A O 11
ATOM 8752 N N . ALA A 1 43 ? 23.636 5.131 3.490 1.00 0.00 43 ALA A N 11
ATOM 8753 C CA . ALA A 1 43 ? 23.817 6.410 2.813 1.00 0.00 43 ALA A CA 11
ATOM 8754 C C . ALA A 1 43 ? 22.559 7.258 2.963 1.00 0.00 43 ALA A C 11
ATOM 8755 O O . ALA A 1 43 ? 22.628 8.464 3.198 1.00 0.00 43 ALA A O 11
ATOM 8762 N N . THR A 1 44 ? 21.412 6.604 2.832 1.00 0.00 44 THR A N 11
ATOM 8763 C CA . THR A 1 44 ? 20.128 7.268 2.958 1.00 0.00 44 THR A CA 11
ATOM 8764 C C . THR A 1 44 ? 19.929 7.826 4.365 1.00 0.00 44 THR A C 11
ATOM 8765 O O . THR A 1 44 ? 19.443 8.944 4.539 1.00 0.00 44 THR A O 11
ATOM 8776 N N . LYS A 1 45 ? 20.286 7.031 5.360 1.00 0.00 45 LYS A N 11
ATOM 8777 C CA . LYS A 1 45 ? 20.120 7.445 6.740 1.00 0.00 45 LYS A CA 11
ATOM 8778 C C . LYS A 1 45 ? 20.822 8.771 6.966 1.00 0.00 45 LYS A C 11
ATOM 8779 O O . LYS A 1 45 ? 20.413 9.577 7.802 1.00 0.00 45 LYS A O 11
ATOM 8798 N N . SER A 1 46 ? 21.889 8.982 6.221 1.00 0.00 46 SER A N 11
ATOM 8799 C CA . SER A 1 46 ? 22.656 10.203 6.344 1.00 0.00 46 SER A CA 11
ATOM 8800 C C . SER A 1 46 ? 21.929 11.374 5.683 1.00 0.00 46 SER A C 11
ATOM 8801 O O . SER A 1 46 ? 22.045 12.516 6.127 1.00 0.00 46 SER A O 11
ATOM 8809 N N . LEU A 1 47 ? 21.188 11.087 4.614 1.00 0.00 47 LEU A N 11
ATOM 8810 C CA . LEU A 1 47 ? 20.464 12.130 3.902 1.00 0.00 47 LEU A CA 11
ATOM 8811 C C . LEU A 1 47 ? 19.300 12.641 4.739 1.00 0.00 47 LEU A C 11
ATOM 8812 O O . LEU A 1 47 ? 19.072 13.846 4.840 1.00 0.00 47 LEU A O 11
ATOM 8828 N N . VAL A 1 48 ? 18.569 11.712 5.338 1.00 0.00 48 VAL A N 11
ATOM 8829 C CA . VAL A 1 48 ? 17.429 12.065 6.172 1.00 0.00 48 VAL A CA 11
ATOM 8830 C C . VAL A 1 48 ? 17.888 12.696 7.475 1.00 0.00 48 VAL A C 11
ATOM 8831 O O . VAL A 1 48 ? 17.235 13.592 8.009 1.00 0.00 48 VAL A O 11
ATOM 8844 N N . SER A 1 49 ? 19.007 12.212 7.985 1.00 0.00 49 SER A N 11
ATOM 8845 C CA . SER A 1 49 ? 19.536 12.723 9.233 1.00 0.00 49 SER A CA 11
ATOM 8846 C C . SER A 1 49 ? 19.815 14.214 9.122 1.00 0.00 49 SER A C 11
ATOM 8847 O O . SER A 1 49 ? 19.499 14.986 10.029 1.00 0.00 49 SER A O 11
ATOM 8855 N N . GLY A 1 50 ? 20.409 14.615 8.002 1.00 0.00 50 GLY A N 11
ATOM 8856 C CA . GLY A 1 50 ? 20.729 16.023 7.770 1.00 0.00 50 GLY A CA 11
ATOM 8857 C C . GLY A 1 50 ? 19.661 16.696 6.920 1.00 0.00 50 GLY A C 11
ATOM 8858 O O . GLY A 1 50 ? 19.961 17.554 6.089 1.00 0.00 50 GLY A O 11
ATOM 8862 N N . ASP A 1 51 ? 18.411 16.301 7.136 1.00 0.00 51 ASP A N 11
ATOM 8863 C CA . ASP A 1 51 ? 17.288 16.870 6.391 1.00 0.00 51 ASP A CA 11
ATOM 8864 C C . ASP A 1 51 ? 16.025 16.883 7.245 1.00 0.00 51 ASP A C 11
ATOM 8865 O O . ASP A 1 51 ? 15.552 15.836 7.687 1.00 0.00 51 ASP A O 11
ATOM 8874 N N . GLU A 1 52 ? 15.482 18.075 7.470 1.00 0.00 52 GLU A N 11
ATOM 8875 C CA . GLU A 1 52 ? 14.270 18.214 8.270 1.00 0.00 52 GLU A CA 11
ATOM 8876 C C . GLU A 1 52 ? 13.200 17.235 7.797 1.00 0.00 52 GLU A C 11
ATOM 8877 O O . GLU A 1 52 ? 13.183 16.932 6.616 1.00 0.00 52 GLU A O 11
ATOM 8889 N N . MET A 1 1 ? -9.608 -13.530 -17.705 1.00 0.00 1 MET A N 12
ATOM 8890 C CA . MET A 1 1 ? -8.634 -13.999 -18.730 1.00 0.00 1 MET A CA 12
ATOM 8891 C C . MET A 1 1 ? -7.302 -14.327 -18.055 1.00 0.00 1 MET A C 12
ATOM 8892 O O . MET A 1 1 ? -7.234 -15.202 -17.191 1.00 0.00 1 MET A O 12
ATOM 8908 N N . PHE A 1 2 ? -6.247 -13.621 -18.455 1.00 0.00 2 PHE A N 12
ATOM 8909 C CA . PHE A 1 2 ? -4.928 -13.839 -17.889 1.00 0.00 2 PHE A CA 12
ATOM 8910 C C . PHE A 1 2 ? -4.823 -13.191 -16.518 1.00 0.00 2 PHE A C 12
ATOM 8911 O O . PHE A 1 2 ? -3.768 -13.216 -15.886 1.00 0.00 2 PHE A O 12
ATOM 8928 N N . SER A 1 3 ? -5.923 -12.597 -16.062 1.00 0.00 3 SER A N 12
ATOM 8929 C CA . SER A 1 3 ? -5.946 -11.942 -14.752 1.00 0.00 3 SER A CA 12
ATOM 8930 C C . SER A 1 3 ? -6.594 -12.847 -13.710 1.00 0.00 3 SER A C 12
ATOM 8931 O O . SER A 1 3 ? -6.350 -12.705 -12.514 1.00 0.00 3 SER A O 12
ATOM 8939 N N . ASN A 1 4 ? -7.433 -13.764 -14.176 1.00 0.00 4 ASN A N 12
ATOM 8940 C CA . ASN A 1 4 ? -8.122 -14.680 -13.279 1.00 0.00 4 ASN A CA 12
ATOM 8941 C C . ASN A 1 4 ? -7.141 -15.677 -12.679 1.00 0.00 4 ASN A C 12
ATOM 8942 O O . ASN A 1 4 ? -7.403 -16.266 -11.631 1.00 0.00 4 ASN A O 12
ATOM 8953 N N . ILE A 1 5 ? -6.017 -15.878 -13.361 1.00 0.00 5 ILE A N 12
ATOM 8954 C CA . ILE A 1 5 ? -5.016 -16.819 -12.891 1.00 0.00 5 ILE A CA 12
ATOM 8955 C C . ILE A 1 5 ? -4.445 -16.380 -11.553 1.00 0.00 5 ILE A C 12
ATOM 8956 O O . ILE A 1 5 ? -4.310 -17.186 -10.642 1.00 0.00 5 ILE A O 12
ATOM 8972 N N . GLY A 1 6 ? -4.118 -15.098 -11.449 1.00 0.00 6 GLY A N 12
ATOM 8973 C CA . GLY A 1 6 ? -3.551 -14.552 -10.216 1.00 0.00 6 GLY A CA 12
ATOM 8974 C C . GLY A 1 6 ? -2.093 -14.974 -10.051 1.00 0.00 6 GLY A C 12
ATOM 8975 O O . GLY A 1 6 ? -1.310 -14.908 -10.996 1.00 0.00 6 GLY A O 12
ATOM 8979 N N . ILE A 1 7 ? -1.746 -15.441 -8.861 1.00 0.00 7 ILE A N 12
ATOM 8980 C CA . ILE A 1 7 ? -0.394 -15.914 -8.606 1.00 0.00 7 ILE A CA 12
ATOM 8981 C C . ILE A 1 7 ? -0.171 -17.263 -9.279 1.00 0.00 7 ILE A C 12
ATOM 8982 O O . ILE A 1 7 ? 0.892 -17.501 -9.852 1.00 0.00 7 ILE A O 12
ATOM 8998 N N . PRO A 1 8 ? -1.121 -18.156 -9.167 1.00 0.00 8 PRO A N 12
ATOM 8999 C CA . PRO A 1 8 ? -1.021 -19.508 -9.772 1.00 0.00 8 PRO A CA 12
ATOM 9000 C C . PRO A 1 8 ? -0.426 -19.456 -11.170 1.00 0.00 8 PRO A C 12
ATOM 9001 O O . PRO A 1 8 ? 0.261 -20.381 -11.597 1.00 0.00 8 PRO A O 12
ATOM 9012 N N . GLY A 1 9 ? -0.676 -18.354 -11.873 1.00 0.00 9 GLY A N 12
ATOM 9013 C CA . GLY A 1 9 ? -0.137 -18.179 -13.220 1.00 0.00 9 GLY A CA 12
ATOM 9014 C C . GLY A 1 9 ? 1.251 -17.557 -13.159 1.00 0.00 9 GLY A C 12
ATOM 9015 O O . GLY A 1 9 ? 2.060 -17.717 -14.075 1.00 0.00 9 GLY A O 12
ATOM 9019 N N . LEU A 1 10 ? 1.534 -16.844 -12.063 1.00 0.00 10 LEU A N 12
ATOM 9020 C CA . LEU A 1 10 ? 2.832 -16.216 -11.899 1.00 0.00 10 LEU A CA 12
ATOM 9021 C C . LEU A 1 10 ? 3.934 -17.270 -11.841 1.00 0.00 10 LEU A C 12
ATOM 9022 O O . LEU A 1 10 ? 5.012 -17.089 -12.407 1.00 0.00 10 LEU A O 12
ATOM 9038 N N . ILE A 1 11 ? 3.668 -18.357 -11.131 1.00 0.00 11 ILE A N 12
ATOM 9039 C CA . ILE A 1 11 ? 4.649 -19.424 -10.993 1.00 0.00 11 ILE A CA 12
ATOM 9040 C C . ILE A 1 11 ? 5.006 -19.982 -12.360 1.00 0.00 11 ILE A C 12
ATOM 9041 O O . ILE A 1 11 ? 6.171 -20.199 -12.644 1.00 0.00 11 ILE A O 12
ATOM 9057 N N . LEU A 1 12 ? 3.999 -20.210 -13.193 1.00 0.00 12 LEU A N 12
ATOM 9058 C CA . LEU A 1 12 ? 4.230 -20.752 -14.516 1.00 0.00 12 LEU A CA 12
ATOM 9059 C C . LEU A 1 12 ? 5.144 -19.830 -15.301 1.00 0.00 12 LEU A C 12
ATOM 9060 O O . LEU A 1 12 ? 6.109 -20.278 -15.903 1.00 0.00 12 LEU A O 12
ATOM 9076 N N . ILE A 1 13 ? 4.873 -18.533 -15.233 1.00 0.00 13 ILE A N 12
ATOM 9077 C CA . ILE A 1 13 ? 5.712 -17.545 -15.904 1.00 0.00 13 ILE A CA 12
ATOM 9078 C C . ILE A 1 13 ? 7.098 -17.507 -15.259 1.00 0.00 13 ILE A C 12
ATOM 9079 O O . ILE A 1 13 ? 8.108 -17.388 -15.953 1.00 0.00 13 ILE A O 12
ATOM 9095 N N . PHE A 1 14 ? 7.132 -17.566 -13.931 1.00 0.00 14 PHE A N 12
ATOM 9096 C CA . PHE A 1 14 ? 8.386 -17.484 -13.214 1.00 0.00 14 PHE A CA 12
ATOM 9097 C C . PHE A 1 14 ? 9.327 -18.585 -13.690 1.00 0.00 14 PHE A C 12
ATOM 9098 O O . PHE A 1 14 ? 10.520 -18.361 -13.860 1.00 0.00 14 PHE A O 12
ATOM 9115 N N . VAL A 1 15 ? 8.772 -19.772 -13.898 1.00 0.00 15 VAL A N 12
ATOM 9116 C CA . VAL A 1 15 ? 9.567 -20.912 -14.353 1.00 0.00 15 VAL A CA 12
ATOM 9117 C C . VAL A 1 15 ? 10.240 -20.587 -15.677 1.00 0.00 15 VAL A C 12
ATOM 9118 O O . VAL A 1 15 ? 11.408 -20.899 -15.877 1.00 0.00 15 VAL A O 12
ATOM 9131 N N . ILE A 1 16 ? 9.494 -19.942 -16.563 1.00 0.00 16 ILE A N 12
ATOM 9132 C CA . ILE A 1 16 ? 10.037 -19.556 -17.871 1.00 0.00 16 ILE A CA 12
ATOM 9133 C C . ILE A 1 16 ? 11.340 -18.795 -17.703 1.00 0.00 16 ILE A C 12
ATOM 9134 O O . ILE A 1 16 ? 12.233 -18.872 -18.544 1.00 0.00 16 ILE A O 12
ATOM 9150 N N . ALA A 1 17 ? 11.449 -18.062 -16.612 1.00 0.00 17 ALA A N 12
ATOM 9151 C CA . ALA A 1 17 ? 12.669 -17.301 -16.331 1.00 0.00 17 ALA A CA 12
ATOM 9152 C C . ALA A 1 17 ? 13.745 -18.217 -15.750 1.00 0.00 17 ALA A C 12
ATOM 9153 O O . ALA A 1 17 ? 14.925 -18.032 -15.980 1.00 0.00 17 ALA A O 12
ATOM 9160 N N . LEU A 1 18 ? 13.328 -19.194 -14.960 1.00 0.00 18 LEU A N 12
ATOM 9161 C CA . LEU A 1 18 ? 14.274 -20.102 -14.330 1.00 0.00 18 LEU A CA 12
ATOM 9162 C C . LEU A 1 18 ? 15.012 -20.927 -15.354 1.00 0.00 18 LEU A C 12
ATOM 9163 O O . LEU A 1 18 ? 16.230 -21.091 -15.266 1.00 0.00 18 LEU A O 12
ATOM 9179 N N . ILE A 1 19 ? 14.279 -21.428 -16.325 1.00 0.00 19 ILE A N 12
ATOM 9180 C CA . ILE A 1 19 ? 14.875 -22.245 -17.368 1.00 0.00 19 ILE A CA 12
ATOM 9181 C C . ILE A 1 19 ? 16.010 -21.495 -18.061 1.00 0.00 19 ILE A C 12
ATOM 9182 O O . ILE A 1 19 ? 17.036 -22.088 -18.399 1.00 0.00 19 ILE A O 12
ATOM 9198 N N . ILE A 1 20 ? 15.805 -20.211 -18.295 1.00 0.00 20 ILE A N 12
ATOM 9199 C CA . ILE A 1 20 ? 16.808 -19.400 -18.953 1.00 0.00 20 ILE A CA 12
ATOM 9200 C C . ILE A 1 20 ? 17.810 -18.866 -17.942 1.00 0.00 20 ILE A C 12
ATOM 9201 O O . ILE A 1 20 ? 18.992 -18.704 -18.245 1.00 0.00 20 ILE A O 12
ATOM 9217 N N . PHE A 1 21 ? 17.327 -18.564 -16.735 1.00 0.00 21 PHE A N 12
ATOM 9218 C CA . PHE A 1 21 ? 18.188 -18.039 -15.685 1.00 0.00 21 PHE A CA 12
ATOM 9219 C C . PHE A 1 21 ? 18.579 -19.147 -14.732 1.00 0.00 21 PHE A C 12
ATOM 9220 O O . PHE A 1 21 ? 19.726 -19.601 -14.728 1.00 0.00 21 PHE A O 12
ATOM 9237 N N . GLY A 1 22 ? 17.618 -19.602 -13.924 1.00 0.00 22 GLY A N 12
ATOM 9238 C CA . GLY A 1 22 ? 17.877 -20.671 -12.976 1.00 0.00 22 GLY A CA 12
ATOM 9239 C C . GLY A 1 22 ? 17.543 -20.223 -11.556 1.00 0.00 22 GLY A C 12
ATOM 9240 O O . GLY A 1 22 ? 17.713 -19.049 -11.211 1.00 0.00 22 GLY A O 12
ATOM 9244 N N . PRO A 1 23 ? 17.087 -21.131 -10.728 1.00 0.00 23 PRO A N 12
ATOM 9245 C CA . PRO A 1 23 ? 16.737 -20.832 -9.315 1.00 0.00 23 PRO A CA 12
ATOM 9246 C C . PRO A 1 23 ? 17.972 -20.606 -8.462 1.00 0.00 23 PRO A C 12
ATOM 9247 O O . PRO A 1 23 ? 17.875 -20.120 -7.341 1.00 0.00 23 PRO A O 12
ATOM 9258 N N . SER A 1 24 ? 19.130 -20.981 -8.992 1.00 0.00 24 SER A N 12
ATOM 9259 C CA . SER A 1 24 ? 20.390 -20.824 -8.266 1.00 0.00 24 SER A CA 12
ATOM 9260 C C . SER A 1 24 ? 21.107 -19.565 -8.718 1.00 0.00 24 SER A C 12
ATOM 9261 O O . SER A 1 24 ? 22.124 -19.176 -8.144 1.00 0.00 24 SER A O 12
ATOM 9269 N N . LYS A 1 25 ? 20.568 -18.911 -9.746 1.00 0.00 25 LYS A N 12
ATOM 9270 C CA . LYS A 1 25 ? 21.161 -17.672 -10.250 1.00 0.00 25 LYS A CA 12
ATOM 9271 C C . LYS A 1 25 ? 20.431 -16.461 -9.699 1.00 0.00 25 LYS A C 12
ATOM 9272 O O . LYS A 1 25 ? 20.932 -15.341 -9.783 1.00 0.00 25 LYS A O 12
ATOM 9291 N N . LEU A 1 26 ? 19.242 -16.686 -9.164 1.00 0.00 26 LEU A N 12
ATOM 9292 C CA . LEU A 1 26 ? 18.450 -15.589 -8.621 1.00 0.00 26 LEU A CA 12
ATOM 9293 C C . LEU A 1 26 ? 18.882 -15.285 -7.200 1.00 0.00 26 LEU A C 12
ATOM 9294 O O . LEU A 1 26 ? 19.099 -14.129 -6.836 1.00 0.00 26 LEU A O 12
ATOM 9310 N N . PRO A 1 27 ? 19.003 -16.297 -6.389 1.00 0.00 27 PRO A N 12
ATOM 9311 C CA . PRO A 1 27 ? 19.441 -16.151 -4.971 1.00 0.00 27 PRO A CA 12
ATOM 9312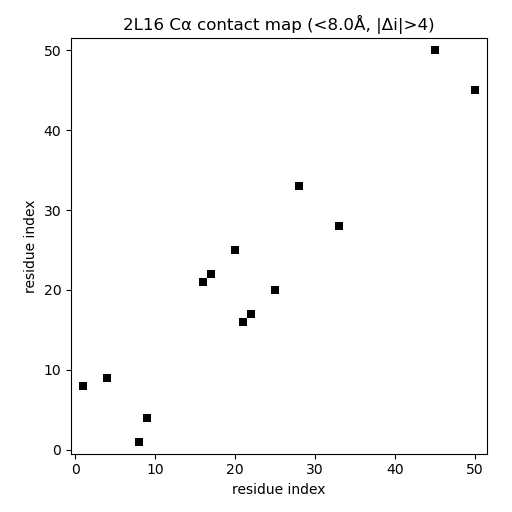 C C . PRO A 1 27 ? 20.803 -15.470 -4.871 1.00 0.00 27 PRO A C 12
ATOM 9313 O O . PRO A 1 27 ? 21.043 -14.651 -3.986 1.00 0.00 27 PRO A O 12
ATOM 9324 N N . GLU A 1 28 ? 21.697 -15.822 -5.792 1.00 0.00 28 GLU A N 12
ATOM 9325 C CA . GLU A 1 28 ? 23.037 -15.244 -5.810 1.00 0.00 28 GLU A CA 12
ATOM 9326 C C . GLU A 1 28 ? 22.960 -13.744 -6.042 1.00 0.00 28 GLU A C 12
ATOM 9327 O O . GLU A 1 28 ? 23.672 -12.970 -5.403 1.00 0.00 28 GLU A O 12
ATOM 9339 N N . ILE A 1 29 ? 22.098 -13.351 -6.961 1.00 0.00 29 ILE A N 12
ATOM 9340 C CA . ILE A 1 29 ? 21.911 -11.944 -7.287 1.00 0.00 29 ILE A CA 12
ATOM 9341 C C . ILE A 1 29 ? 21.282 -11.210 -6.105 1.00 0.00 29 ILE A C 12
ATOM 9342 O O . ILE A 1 29 ? 21.663 -10.084 -5.782 1.00 0.00 29 ILE A O 12
ATOM 9358 N N . GLY A 1 30 ? 20.297 -11.848 -5.477 1.00 0.00 30 GLY A N 12
ATOM 9359 C CA . GLY A 1 30 ? 19.619 -11.248 -4.336 1.00 0.00 30 GLY A CA 12
ATOM 9360 C C . GLY A 1 30 ? 20.603 -11.002 -3.201 1.00 0.00 30 GLY A C 12
ATOM 9361 O O . GLY A 1 30 ? 20.573 -9.955 -2.553 1.00 0.00 30 GLY A O 12
ATOM 9365 N N . ARG A 1 31 ? 21.473 -11.982 -2.957 1.00 0.00 31 ARG A N 12
ATOM 9366 C CA . ARG A 1 31 ? 22.457 -11.860 -1.893 1.00 0.00 31 ARG A CA 12
ATOM 9367 C C . ARG A 1 31 ? 23.423 -10.717 -2.179 1.00 0.00 31 ARG A C 12
ATOM 9368 O O . ARG A 1 31 ? 23.637 -9.853 -1.334 1.00 0.00 31 ARG A O 12
ATOM 9389 N N . ALA A 1 32 ? 23.976 -10.708 -3.389 1.00 0.00 32 ALA A N 12
ATOM 9390 C CA . ALA A 1 32 ? 24.924 -9.664 -3.769 1.00 0.00 32 ALA A CA 12
ATOM 9391 C C . ALA A 1 32 ? 24.256 -8.291 -3.667 1.00 0.00 32 ALA A C 12
ATOM 9392 O O . ALA A 1 32 ? 24.799 -7.372 -3.055 1.00 0.00 32 ALA A O 12
ATOM 9399 N N . ALA A 1 33 ? 23.056 -8.175 -4.221 1.00 0.00 33 ALA A N 12
ATOM 9400 C CA . ALA A 1 33 ? 22.311 -6.923 -4.139 1.00 0.00 33 ALA A CA 12
ATOM 9401 C C . ALA A 1 33 ? 21.940 -6.634 -2.685 1.00 0.00 33 ALA A C 12
ATOM 9402 O O . ALA A 1 33 ? 21.790 -5.479 -2.286 1.00 0.00 33 ALA A O 12
ATOM 9409 N N . GLY A 1 34 ? 21.768 -7.701 -1.902 1.00 0.00 34 GLY A N 12
ATOM 9410 C CA . GLY A 1 34 ? 21.394 -7.554 -0.505 1.00 0.00 34 GLY A CA 12
ATOM 9411 C C . GLY A 1 34 ? 22.395 -6.673 0.239 1.00 0.00 34 GLY A C 12
ATOM 9412 O O . GLY A 1 34 ? 22.017 -5.780 0.995 1.00 0.00 34 GLY A O 12
ATOM 9416 N N . ARG A 1 35 ? 23.677 -6.927 0.007 1.00 0.00 35 ARG A N 12
ATOM 9417 C CA . ARG A 1 35 ? 24.729 -6.147 0.651 1.00 0.00 35 ARG A CA 12
ATOM 9418 C C . ARG A 1 35 ? 24.695 -4.708 0.161 1.00 0.00 35 ARG A C 12
ATOM 9419 O O . ARG A 1 35 ? 24.843 -3.771 0.941 1.00 0.00 35 ARG A O 12
ATOM 9440 N N . THR A 1 36 ? 24.487 -4.545 -1.139 1.00 0.00 36 THR A N 12
ATOM 9441 C CA . THR A 1 36 ? 24.426 -3.218 -1.737 1.00 0.00 36 THR A CA 12
ATOM 9442 C C . THR A 1 36 ? 23.241 -2.446 -1.162 1.00 0.00 36 THR A C 12
ATOM 9443 O O . THR A 1 36 ? 23.344 -1.260 -0.885 1.00 0.00 36 THR A O 12
ATOM 9454 N N . LEU A 1 37 ? 22.110 -3.120 -1.029 1.00 0.00 37 LEU A N 12
ATOM 9455 C CA . LEU A 1 37 ? 20.922 -2.491 -0.498 1.00 0.00 37 LEU A CA 12
ATOM 9456 C C . LEU A 1 37 ? 21.058 -2.243 0.994 1.00 0.00 37 LEU A C 12
ATOM 9457 O O . LEU A 1 37 ? 20.533 -1.274 1.538 1.00 0.00 37 LEU A O 12
ATOM 9473 N N . LEU A 1 38 ? 21.750 -3.147 1.655 1.00 0.00 38 LEU A N 12
ATOM 9474 C CA . LEU A 1 38 ? 21.939 -3.045 3.092 1.00 0.00 38 LEU A CA 12
ATOM 9475 C C . LEU A 1 38 ? 22.618 -1.726 3.441 1.00 0.00 38 LEU A C 12
ATOM 9476 O O . LEU A 1 38 ? 22.295 -1.104 4.441 1.00 0.00 38 LEU A O 12
ATOM 9492 N N . GLU A 1 39 ? 23.586 -1.334 2.645 1.00 0.00 39 GLU A N 12
ATOM 9493 C CA . GLU A 1 39 ? 24.317 -0.099 2.891 1.00 0.00 39 GLU A CA 12
ATOM 9494 C C . GLU A 1 39 ? 23.482 1.098 2.472 1.00 0.00 39 GLU A C 12
ATOM 9495 O O . GLU A 1 39 ? 23.718 2.226 2.919 1.00 0.00 39 GLU A O 12
ATOM 9507 N N . PHE A 1 40 ? 22.520 0.860 1.578 1.00 0.00 40 PHE A N 12
ATOM 9508 C CA . PHE A 1 40 ? 21.676 1.939 1.098 1.00 0.00 40 PHE A CA 12
ATOM 9509 C C . PHE A 1 40 ? 20.818 2.514 2.211 1.00 0.00 40 PHE A C 12
ATOM 9510 O O . PHE A 1 40 ? 20.769 3.727 2.401 1.00 0.00 40 PHE A O 12
ATOM 9527 N N . LYS A 1 41 ? 20.127 1.634 2.925 1.00 0.00 41 LYS A N 12
ATOM 9528 C CA . LYS A 1 41 ? 19.255 2.066 4.001 1.00 0.00 41 LYS A CA 12
ATOM 9529 C C . LYS A 1 41 ? 20.064 2.748 5.101 1.00 0.00 41 LYS A C 12
ATOM 9530 O O . LYS A 1 41 ? 19.595 3.688 5.737 1.00 0.00 41 LYS A O 12
ATOM 9549 N N . SER A 1 42 ? 21.284 2.264 5.310 1.00 0.00 42 SER A N 12
ATOM 9550 C CA . SER A 1 42 ? 22.158 2.829 6.328 1.00 0.00 42 SER A CA 12
ATOM 9551 C C . SER A 1 42 ? 22.523 4.263 5.964 1.00 0.00 42 SER A C 12
ATOM 9552 O O . SER A 1 42 ? 22.564 5.142 6.823 1.00 0.00 42 SER A O 12
ATOM 9560 N N . ALA A 1 43 ? 22.759 4.497 4.673 1.00 0.00 43 ALA A N 12
ATOM 9561 C CA . ALA A 1 43 ? 23.089 5.837 4.195 1.00 0.00 43 ALA A CA 12
ATOM 9562 C C . ALA A 1 43 ? 21.855 6.730 4.225 1.00 0.00 43 ALA A C 12
ATOM 9563 O O . ALA A 1 43 ? 21.935 7.906 4.573 1.00 0.00 43 ALA A O 12
ATOM 9570 N N . THR A 1 44 ? 20.702 6.165 3.871 1.00 0.00 44 THR A N 12
ATOM 9571 C CA . THR A 1 44 ? 19.460 6.923 3.882 1.00 0.00 44 THR A CA 12
ATOM 9572 C C . THR A 1 44 ? 19.137 7.387 5.296 1.00 0.00 44 THR A C 12
ATOM 9573 O O . THR A 1 44 ? 18.703 8.519 5.507 1.00 0.00 44 THR A O 12
ATOM 9584 N N . LYS A 1 45 ? 19.312 6.491 6.249 1.00 0.00 45 LYS A N 12
ATOM 9585 C CA . LYS A 1 45 ? 19.008 6.798 7.633 1.00 0.00 45 LYS A CA 12
ATOM 9586 C C . LYS A 1 45 ? 19.745 8.063 8.055 1.00 0.00 45 LYS A C 12
ATOM 9587 O O . LYS A 1 45 ? 19.292 8.793 8.927 1.00 0.00 45 LYS A O 12
ATOM 9606 N N . SER A 1 46 ? 20.899 8.299 7.450 1.00 0.00 46 SER A N 12
ATOM 9607 C CA . SER A 1 46 ? 21.697 9.474 7.776 1.00 0.00 46 SER A CA 12
ATOM 9608 C C . SER A 1 46 ? 21.110 10.725 7.129 1.00 0.00 46 SER A C 12
ATOM 9609 O O . SER A 1 46 ? 21.284 11.837 7.627 1.00 0.00 46 SER A O 12
ATOM 9617 N N . LEU A 1 47 ? 20.431 10.538 6.001 1.00 0.00 47 LEU A N 12
ATOM 9618 C CA . LEU A 1 47 ? 19.840 11.653 5.284 1.00 0.00 47 LEU A CA 12
ATOM 9619 C C . LEU A 1 47 ? 18.629 12.197 6.026 1.00 0.00 47 LEU A C 12
ATOM 9620 O O . LEU A 1 47 ? 18.228 13.342 5.824 1.00 0.00 47 LEU A O 12
ATOM 9636 N N . VAL A 1 48 ? 18.046 11.368 6.874 1.00 0.00 48 VAL A N 12
ATOM 9637 C CA . VAL A 1 48 ? 16.866 11.763 7.633 1.00 0.00 48 VAL A CA 12
ATOM 9638 C C . VAL A 1 48 ? 17.159 13.001 8.477 1.00 0.00 48 VAL A C 12
ATOM 9639 O O . VAL A 1 48 ? 16.253 13.758 8.822 1.00 0.00 48 VAL A O 12
ATOM 9652 N N . SER A 1 49 ? 18.429 13.189 8.815 1.00 0.00 49 SER A N 12
ATOM 9653 C CA . SER A 1 49 ? 18.832 14.335 9.619 1.00 0.00 49 SER A CA 12
ATOM 9654 C C . SER A 1 49 ? 18.545 15.632 8.877 1.00 0.00 49 SER A C 12
ATOM 9655 O O . SER A 1 49 ? 18.504 16.707 9.476 1.00 0.00 49 SER A O 12
ATOM 9663 N N . GLY A 1 50 ? 18.348 15.528 7.565 1.00 0.00 50 GLY A N 12
ATOM 9664 C CA . GLY A 1 50 ? 18.065 16.704 6.746 1.00 0.00 50 GLY A CA 12
ATOM 9665 C C . GLY A 1 50 ? 19.355 17.401 6.332 1.00 0.00 50 GLY A C 12
ATOM 9666 O O . GLY A 1 50 ? 19.422 18.629 6.289 1.00 0.00 50 GLY A O 12
ATOM 9670 N N . ASP A 1 51 ? 20.378 16.608 6.029 1.00 0.00 51 ASP A N 12
ATOM 9671 C CA . ASP A 1 51 ? 21.671 17.159 5.619 1.00 0.00 51 ASP A CA 12
ATOM 9672 C C . ASP A 1 51 ? 21.721 17.334 4.104 1.00 0.00 51 ASP A C 12
ATOM 9673 O O . ASP A 1 51 ? 21.780 16.357 3.359 1.00 0.00 51 ASP A O 12
ATOM 9682 N N . GLU A 1 52 ? 21.698 18.586 3.654 1.00 0.00 52 GLU A N 12
ATOM 9683 C CA . GLU A 1 52 ? 21.745 18.874 2.226 1.00 0.00 52 GLU A CA 12
ATOM 9684 C C . GLU A 1 52 ? 23.114 18.528 1.653 1.00 0.00 52 GLU A C 12
ATOM 9685 O O . GLU A 1 52 ? 23.232 17.475 1.047 1.00 0.00 52 GLU A O 12
ATOM 9697 N N . MET A 1 1 ? -9.554 -13.828 -19.146 1.00 0.00 1 MET A N 13
ATOM 9698 C CA . MET A 1 1 ? -9.155 -15.264 -19.139 1.00 0.00 1 MET A CA 13
ATOM 9699 C C . MET A 1 1 ? -7.750 -15.381 -18.563 1.00 0.00 1 MET A C 13
ATOM 9700 O O . MET A 1 1 ? -7.525 -16.054 -17.557 1.00 0.00 1 MET A O 13
ATOM 9716 N N . PHE A 1 2 ? -6.812 -14.720 -19.225 1.00 0.00 2 PHE A N 13
ATOM 9717 C CA . PHE A 1 2 ? -5.426 -14.741 -18.803 1.00 0.00 2 PHE A CA 13
ATOM 9718 C C . PHE A 1 2 ? -5.221 -13.861 -17.580 1.00 0.00 2 PHE A C 13
ATOM 9719 O O . PHE A 1 2 ? -4.114 -13.758 -17.052 1.00 0.00 2 PHE A O 13
ATOM 9736 N N . SER A 1 3 ? -6.296 -13.217 -17.136 1.00 0.00 3 SER A N 13
ATOM 9737 C CA . SER A 1 3 ? -6.235 -12.343 -15.967 1.00 0.00 3 SER A CA 13
ATOM 9738 C C . SER A 1 3 ? -6.826 -13.049 -14.752 1.00 0.00 3 SER A C 13
ATOM 9739 O O . SER A 1 3 ? -6.510 -12.716 -13.610 1.00 0.00 3 SER A O 13
ATOM 9747 N N . ASN A 1 4 ? -7.686 -14.027 -15.010 1.00 0.00 4 ASN A N 13
ATOM 9748 C CA . ASN A 1 4 ? -8.316 -14.777 -13.935 1.00 0.00 4 ASN A CA 13
ATOM 9749 C C . ASN A 1 4 ? -7.352 -15.797 -13.352 1.00 0.00 4 ASN A C 13
ATOM 9750 O O . ASN A 1 4 ? -7.595 -16.355 -12.282 1.00 0.00 4 ASN A O 13
ATOM 9761 N N . ILE A 1 5 ? -6.260 -16.046 -14.066 1.00 0.00 5 ILE A N 13
ATOM 9762 C CA . ILE A 1 5 ? -5.274 -17.010 -13.611 1.00 0.00 5 ILE A CA 13
ATOM 9763 C C . ILE A 1 5 ? -4.632 -16.557 -12.307 1.00 0.00 5 ILE A C 13
ATOM 9764 O O . ILE A 1 5 ? -4.489 -17.341 -11.376 1.00 0.00 5 ILE A O 13
ATOM 9780 N N . GLY A 1 6 ? -4.258 -15.290 -12.250 1.00 0.00 6 GLY A N 13
ATOM 9781 C CA . GLY A 1 6 ? -3.634 -14.734 -11.053 1.00 0.00 6 GLY A CA 13
ATOM 9782 C C . GLY A 1 6 ? -2.304 -15.419 -10.760 1.00 0.00 6 GLY A C 13
ATOM 9783 O O . GLY A 1 6 ? -1.554 -15.750 -11.682 1.00 0.00 6 GLY A O 13
ATOM 9787 N N . ILE A 1 7 ? -2.013 -15.629 -9.477 1.00 0.00 7 ILE A N 13
ATOM 9788 C CA . ILE A 1 7 ? -0.764 -16.276 -9.082 1.00 0.00 7 ILE A CA 13
ATOM 9789 C C . ILE A 1 7 ? -0.600 -17.613 -9.801 1.00 0.00 7 ILE A C 13
ATOM 9790 O O . ILE A 1 7 ? 0.409 -17.819 -10.467 1.00 0.00 7 ILE A O 13
ATOM 9806 N N . PRO A 1 8 ? -1.549 -18.513 -9.723 1.00 0.00 8 PRO A N 13
ATOM 9807 C CA . PRO A 1 8 ? -1.431 -19.811 -10.440 1.00 0.00 8 PRO A CA 13
ATOM 9808 C C . PRO A 1 8 ? -0.894 -19.630 -11.857 1.00 0.00 8 PRO A C 13
ATOM 9809 O O . PRO A 1 8 ? -0.343 -20.548 -12.458 1.00 0.00 8 PRO A O 13
ATOM 9820 N N . GLY A 1 9 ? -1.057 -18.422 -12.381 1.00 0.00 9 GLY A N 13
ATOM 9821 C CA . GLY A 1 9 ? -0.578 -18.108 -13.721 1.00 0.00 9 GLY A CA 13
ATOM 9822 C C . GLY A 1 9 ? 0.842 -17.574 -13.641 1.00 0.00 9 GLY A C 13
ATOM 9823 O O . GLY A 1 9 ? 1.633 -17.736 -14.569 1.00 0.00 9 GLY A O 13
ATOM 9827 N N . LEU A 1 10 ? 1.154 -16.938 -12.515 1.00 0.00 10 LEU A N 13
ATOM 9828 C CA . LEU A 1 10 ? 2.473 -16.379 -12.299 1.00 0.00 10 LEU A CA 13
ATOM 9829 C C . LEU A 1 10 ? 3.537 -17.472 -12.267 1.00 0.00 10 LEU A C 13
ATOM 9830 O O . LEU A 1 10 ? 4.638 -17.290 -12.781 1.00 0.00 10 LEU A O 13
ATOM 9846 N N . ILE A 1 11 ? 3.207 -18.595 -11.631 1.00 0.00 11 ILE A N 13
ATOM 9847 C CA . ILE A 1 11 ? 4.154 -19.702 -11.503 1.00 0.00 11 ILE A CA 13
ATOM 9848 C C . ILE A 1 11 ? 4.561 -20.217 -12.872 1.00 0.00 11 ILE A C 13
ATOM 9849 O O . ILE A 1 11 ? 5.739 -20.433 -13.114 1.00 0.00 11 ILE A O 13
ATOM 9865 N N . LEU A 1 12 ? 3.602 -20.397 -13.760 1.00 0.00 12 LEU A N 13
ATOM 9866 C CA . LEU A 1 12 ? 3.906 -20.893 -15.088 1.00 0.00 12 LEU A CA 13
ATOM 9867 C C . LEU A 1 12 ? 4.885 -19.957 -15.773 1.00 0.00 12 LEU A C 13
ATOM 9868 O O . LEU A 1 12 ? 5.865 -20.405 -16.356 1.00 0.00 12 LEU A O 13
ATOM 9884 N N . ILE A 1 13 ? 4.633 -18.659 -15.666 1.00 0.00 13 ILE A N 13
ATOM 9885 C CA . ILE A 1 13 ? 5.522 -17.660 -16.251 1.00 0.00 13 ILE A CA 13
ATOM 9886 C C . ILE A 1 13 ? 6.865 -17.674 -15.546 1.00 0.00 13 ILE A C 13
ATOM 9887 O O . ILE A 1 13 ? 7.914 -17.540 -16.176 1.00 0.00 13 ILE A O 13
ATOM 9903 N N . PHE A 1 14 ? 6.818 -17.788 -14.236 1.00 0.00 14 PHE A N 13
ATOM 9904 C CA . PHE A 1 14 ? 8.026 -17.759 -13.450 1.00 0.00 14 PHE A CA 13
ATOM 9905 C C . PHE A 1 14 ? 8.975 -18.858 -13.909 1.00 0.00 14 PHE A C 13
ATOM 9906 O O . PHE A 1 14 ? 10.179 -18.643 -14.033 1.00 0.00 14 PHE A O 13
ATOM 9923 N N . VAL A 1 15 ? 8.414 -20.028 -14.168 1.00 0.00 15 VAL A N 13
ATOM 9924 C CA . VAL A 1 15 ? 9.200 -21.167 -14.621 1.00 0.00 15 VAL A CA 13
ATOM 9925 C C . VAL A 1 15 ? 9.959 -20.806 -15.889 1.00 0.00 15 VAL A C 13
ATOM 9926 O O . VAL A 1 15 ? 11.131 -21.149 -16.042 1.00 0.00 15 VAL A O 13
ATOM 9939 N N . ILE A 1 16 ? 9.284 -20.110 -16.790 1.00 0.00 16 ILE A N 13
ATOM 9940 C CA . ILE A 1 16 ? 9.911 -19.699 -18.048 1.00 0.00 16 ILE A CA 13
ATOM 9941 C C . ILE A 1 16 ? 11.204 -18.958 -17.761 1.00 0.00 16 ILE A C 13
ATOM 9942 O O . ILE A 1 16 ? 12.160 -19.040 -18.523 1.00 0.00 16 ILE A O 13
ATOM 9958 N N . ALA A 1 17 ? 11.218 -18.237 -16.655 1.00 0.00 17 ALA A N 13
ATOM 9959 C CA . ALA A 1 17 ? 12.405 -17.488 -16.248 1.00 0.00 17 ALA A CA 13
ATOM 9960 C C . ALA A 1 17 ? 13.447 -18.438 -15.645 1.00 0.00 17 ALA A C 13
ATOM 9961 O O . ALA A 1 17 ? 14.641 -18.259 -15.818 1.00 0.00 17 ALA A O 13
ATOM 9968 N N . LEU A 1 18 ? 12.976 -19.436 -14.920 1.00 0.00 18 LEU A N 13
ATOM 9969 C CA . LEU A 1 18 ? 13.857 -20.393 -14.272 1.00 0.00 18 LEU A CA 13
ATOM 9970 C C . LEU A 1 18 ? 14.653 -21.199 -15.277 1.00 0.00 18 LEU A C 13
ATOM 9971 O O . LEU A 1 18 ? 15.839 -21.457 -15.073 1.00 0.00 18 LEU A O 13
ATOM 9987 N N . ILE A 1 19 ? 14.012 -21.601 -16.351 1.00 0.00 19 ILE A N 13
ATOM 9988 C CA . ILE A 1 19 ? 14.704 -22.380 -17.356 1.00 0.00 19 ILE A CA 13
ATOM 9989 C C . ILE A 1 19 ? 15.882 -21.589 -17.922 1.00 0.00 19 ILE A C 13
ATOM 9990 O O . ILE A 1 19 ? 16.965 -22.137 -18.128 1.00 0.00 19 ILE A O 13
ATOM 10006 N N . ILE A 1 20 ? 15.669 -20.301 -18.159 1.00 0.00 20 ILE A N 13
ATOM 10007 C CA . ILE A 1 20 ? 16.727 -19.443 -18.685 1.00 0.00 20 ILE A CA 13
ATOM 10008 C C . ILE A 1 20 ? 17.637 -18.952 -17.558 1.00 0.00 20 ILE A C 13
ATOM 10009 O O . ILE A 1 20 ? 18.851 -18.847 -17.739 1.00 0.00 20 ILE A O 13
ATOM 10025 N N . PHE A 1 21 ? 17.053 -18.650 -16.391 1.00 0.00 21 PHE A N 13
ATOM 10026 C CA . PHE A 1 21 ? 17.838 -18.171 -15.251 1.00 0.00 21 PHE A CA 13
ATOM 10027 C C . PHE A 1 21 ? 18.202 -19.321 -14.314 1.00 0.00 21 PHE A C 13
ATOM 10028 O O . PHE A 1 21 ? 19.356 -19.747 -14.277 1.00 0.00 21 PHE A O 13
ATOM 10045 N N . GLY A 1 22 ? 17.221 -19.832 -13.559 1.00 0.00 22 GLY A N 13
ATOM 10046 C CA . GLY A 1 22 ? 17.468 -20.938 -12.637 1.00 0.00 22 GLY A CA 13
ATOM 10047 C C . GLY A 1 22 ? 17.073 -20.550 -11.209 1.00 0.00 22 GLY A C 13
ATOM 10048 O O . GLY A 1 22 ? 17.283 -19.410 -10.798 1.00 0.00 22 GLY A O 13
ATOM 10052 N N . PRO A 1 23 ? 16.511 -21.460 -10.449 1.00 0.00 23 PRO A N 13
ATOM 10053 C CA . PRO A 1 23 ? 16.093 -21.178 -9.045 1.00 0.00 23 PRO A CA 13
ATOM 10054 C C . PRO A 1 23 ? 17.298 -20.969 -8.130 1.00 0.00 23 PRO A C 13
ATOM 10055 O O . PRO A 1 23 ? 17.173 -20.409 -7.041 1.00 0.00 23 PRO A O 13
ATOM 10066 N N . SER A 1 24 ? 18.465 -21.425 -8.582 1.00 0.00 24 SER A N 13
ATOM 10067 C CA . SER A 1 24 ? 19.693 -21.287 -7.804 1.00 0.00 24 SER A CA 13
ATOM 10068 C C . SER A 1 24 ? 20.389 -19.972 -8.131 1.00 0.00 24 SER A C 13
ATOM 10069 O O . SER A 1 24 ? 21.415 -19.638 -7.538 1.00 0.00 24 SER A O 13
ATOM 10077 N N . LYS A 1 25 ? 19.822 -19.222 -9.076 1.00 0.00 25 LYS A N 13
ATOM 10078 C CA . LYS A 1 25 ? 20.393 -17.932 -9.476 1.00 0.00 25 LYS A CA 13
ATOM 10079 C C . LYS A 1 25 ? 19.641 -16.777 -8.817 1.00 0.00 25 LYS A C 13
ATOM 10080 O O . LYS A 1 25 ? 20.055 -15.624 -8.920 1.00 0.00 25 LYS A O 13
ATOM 10099 N N . LEU A 1 26 ? 18.543 -17.086 -8.142 1.00 0.00 26 LEU A N 13
ATOM 10100 C CA . LEU A 1 26 ? 17.762 -16.055 -7.480 1.00 0.00 26 LEU A CA 13
ATOM 10101 C C . LEU A 1 26 ? 18.396 -15.685 -6.133 1.00 0.00 26 LEU A C 13
ATOM 10102 O O . LEU A 1 26 ? 18.462 -14.508 -5.780 1.00 0.00 26 LEU A O 13
ATOM 10118 N N . PRO A 1 27 ? 18.871 -16.655 -5.384 1.00 0.00 27 PRO A N 13
ATOM 10119 C CA . PRO A 1 27 ? 19.524 -16.410 -4.058 1.00 0.00 27 PRO A CA 13
ATOM 10120 C C . PRO A 1 27 ? 20.814 -15.601 -4.210 1.00 0.00 27 PRO A C 13
ATOM 10121 O O . PRO A 1 27 ? 21.164 -14.792 -3.350 1.00 0.00 27 PRO A O 13
ATOM 10132 N N . GLU A 1 28 ? 21.512 -15.840 -5.318 1.00 0.00 28 GLU A N 13
ATOM 10133 C CA . GLU A 1 28 ? 22.763 -15.150 -5.603 1.00 0.00 28 GLU A CA 13
ATOM 10134 C C . GLU A 1 28 ? 22.526 -13.660 -5.811 1.00 0.00 28 GLU A C 13
ATOM 10135 O O . GLU A 1 28 ? 23.315 -12.826 -5.367 1.00 0.00 28 GLU A O 13
ATOM 10147 N N . ILE A 1 29 ? 21.443 -13.336 -6.490 1.00 0.00 29 ILE A N 13
ATOM 10148 C CA . ILE A 1 29 ? 21.107 -11.944 -6.757 1.00 0.00 29 ILE A CA 13
ATOM 10149 C C . ILE A 1 29 ? 20.815 -11.209 -5.454 1.00 0.00 29 ILE A C 13
ATOM 10150 O O . ILE A 1 29 ? 21.257 -10.077 -5.257 1.00 0.00 29 ILE A O 13
ATOM 10166 N N . GLY A 1 30 ? 20.063 -11.854 -4.570 1.00 0.00 30 GLY A N 13
ATOM 10167 C CA . GLY A 1 30 ? 19.716 -11.243 -3.293 1.00 0.00 30 GLY A CA 13
ATOM 10168 C C . GLY A 1 30 ? 20.968 -10.931 -2.483 1.00 0.00 30 GLY A C 13
ATOM 10169 O O . GLY A 1 30 ? 21.086 -9.857 -1.894 1.00 0.00 30 GLY A O 13
ATOM 10173 N N . ARG A 1 31 ? 21.900 -11.873 -2.459 1.00 0.00 31 ARG A N 13
ATOM 10174 C CA . ARG A 1 31 ? 23.140 -11.692 -1.720 1.00 0.00 31 ARG A CA 13
ATOM 10175 C C . ARG A 1 31 ? 23.943 -10.548 -2.301 1.00 0.00 31 ARG A C 13
ATOM 10176 O O . ARG A 1 31 ? 24.423 -9.673 -1.579 1.00 0.00 31 ARG A O 13
ATOM 10197 N N . ALA A 1 32 ? 24.095 -10.576 -3.613 1.00 0.00 32 ALA A N 13
ATOM 10198 C CA . ALA A 1 32 ? 24.859 -9.542 -4.290 1.00 0.00 32 ALA A CA 13
ATOM 10199 C C . ALA A 1 32 ? 24.202 -8.189 -4.055 1.00 0.00 32 ALA A C 13
ATOM 10200 O O . ALA A 1 32 ? 24.861 -7.222 -3.672 1.00 0.00 32 ALA A O 13
ATOM 10207 N N . ALA A 1 33 ? 22.891 -8.141 -4.252 1.00 0.00 33 ALA A N 13
ATOM 10208 C CA . ALA A 1 33 ? 22.134 -6.917 -4.025 1.00 0.00 33 ALA A CA 13
ATOM 10209 C C . ALA A 1 33 ? 22.169 -6.570 -2.547 1.00 0.00 33 ALA A C 13
ATOM 10210 O O . ALA A 1 33 ? 22.059 -5.407 -2.160 1.00 0.00 33 ALA A O 13
ATOM 10217 N N . GLY A 1 34 ? 22.285 -7.607 -1.726 1.00 0.00 34 GLY A N 13
ATOM 10218 C CA . GLY A 1 34 ? 22.290 -7.425 -0.290 1.00 0.00 34 GLY A CA 13
ATOM 10219 C C . GLY A 1 34 ? 23.371 -6.437 0.137 1.00 0.00 34 GLY A C 13
ATOM 10220 O O . GLY A 1 34 ? 23.127 -5.544 0.949 1.00 0.00 34 GLY A O 13
ATOM 10224 N N . ARG A 1 35 ? 24.565 -6.603 -0.419 1.00 0.00 35 ARG A N 13
ATOM 10225 C CA . ARG A 1 35 ? 25.681 -5.720 -0.097 1.00 0.00 35 ARG A CA 13
ATOM 10226 C C . ARG A 1 35 ? 25.411 -4.313 -0.603 1.00 0.00 35 ARG A C 13
ATOM 10227 O O . ARG A 1 35 ? 25.707 -3.331 0.075 1.00 0.00 35 ARG A O 13
ATOM 10248 N N . THR A 1 36 ? 24.840 -4.232 -1.795 1.00 0.00 36 THR A N 13
ATOM 10249 C CA . THR A 1 36 ? 24.517 -2.953 -2.400 1.00 0.00 36 THR A CA 13
ATOM 10250 C C . THR A 1 36 ? 23.476 -2.224 -1.558 1.00 0.00 36 THR A C 13
ATOM 10251 O O . THR A 1 36 ? 23.563 -1.020 -1.348 1.00 0.00 36 THR A O 13
ATOM 10262 N N . LEU A 1 37 ? 22.480 -2.957 -1.096 1.00 0.00 37 LEU A N 13
ATOM 10263 C CA . LEU A 1 37 ? 21.430 -2.363 -0.292 1.00 0.00 37 LEU A CA 13
ATOM 10264 C C . LEU A 1 37 ? 21.929 -2.020 1.102 1.00 0.00 37 LEU A C 13
ATOM 10265 O O . LEU A 1 37 ? 21.495 -1.051 1.723 1.00 0.00 37 LEU A O 13
ATOM 10281 N N . LEU A 1 38 ? 22.825 -2.848 1.586 1.00 0.00 38 LEU A N 13
ATOM 10282 C CA . LEU A 1 38 ? 23.389 -2.674 2.911 1.00 0.00 38 LEU A CA 13
ATOM 10283 C C . LEU A 1 38 ? 24.065 -1.322 3.019 1.00 0.00 38 LEU A C 13
ATOM 10284 O O . LEU A 1 38 ? 23.984 -0.662 4.045 1.00 0.00 38 LEU A O 13
ATOM 10300 N N . GLU A 1 39 ? 24.756 -0.920 1.976 1.00 0.00 39 GLU A N 13
ATOM 10301 C CA . GLU A 1 39 ? 25.442 0.357 2.000 1.00 0.00 39 GLU A CA 13
ATOM 10302 C C . GLU A 1 39 ? 24.441 1.495 1.812 1.00 0.00 39 GLU A C 13
ATOM 10303 O O . GLU A 1 39 ? 24.716 2.637 2.182 1.00 0.00 39 GLU A O 13
ATOM 10315 N N . PHE A 1 40 ? 23.282 1.184 1.218 1.00 0.00 40 PHE A N 13
ATOM 10316 C CA . PHE A 1 40 ? 22.268 2.203 0.976 1.00 0.00 40 PHE A CA 13
ATOM 10317 C C . PHE A 1 40 ? 21.714 2.776 2.278 1.00 0.00 40 PHE A C 13
ATOM 10318 O O . PHE A 1 40 ? 21.603 3.992 2.433 1.00 0.00 40 PHE A O 13
ATOM 10335 N N . LYS A 1 41 ? 21.352 1.897 3.196 1.00 0.00 41 LYS A N 13
ATOM 10336 C CA . LYS A 1 41 ? 20.791 2.337 4.459 1.00 0.00 41 LYS A CA 13
ATOM 10337 C C . LYS A 1 41 ? 21.817 3.130 5.255 1.00 0.00 41 LYS A C 13
ATOM 10338 O O . LYS A 1 41 ? 21.477 4.081 5.960 1.00 0.00 41 LYS A O 13
ATOM 10357 N N . SER A 1 42 ? 23.072 2.731 5.130 1.00 0.00 42 SER A N 13
ATOM 10358 C CA . SER A 1 42 ? 24.152 3.403 5.832 1.00 0.00 42 SER A CA 13
ATOM 10359 C C . SER A 1 42 ? 24.297 4.829 5.313 1.00 0.00 42 SER A C 13
ATOM 10360 O O . SER A 1 42 ? 24.507 5.764 6.086 1.00 0.00 42 SER A O 13
ATOM 10368 N N . ALA A 1 43 ? 24.162 4.988 4.000 1.00 0.00 43 ALA A N 13
ATOM 10369 C CA . ALA A 1 43 ? 24.259 6.307 3.387 1.00 0.00 43 ALA A CA 13
ATOM 10370 C C . ALA A 1 43 ? 23.048 7.151 3.773 1.00 0.00 43 ALA A C 13
ATOM 10371 O O . ALA A 1 43 ? 23.169 8.341 4.046 1.00 0.00 43 ALA A O 13
ATOM 10378 N N . THR A 1 44 ? 21.886 6.513 3.804 1.00 0.00 44 THR A N 13
ATOM 10379 C CA . THR A 1 44 ? 20.649 7.182 4.170 1.00 0.00 44 THR A CA 13
ATOM 10380 C C . THR A 1 44 ? 20.700 7.687 5.610 1.00 0.00 44 THR A C 13
ATOM 10381 O O . THR A 1 44 ? 20.268 8.800 5.903 1.00 0.00 44 THR A O 13
ATOM 10392 N N . LYS A 1 45 ? 21.215 6.854 6.499 1.00 0.00 45 LYS A N 13
ATOM 10393 C CA . LYS A 1 45 ? 21.303 7.214 7.905 1.00 0.00 45 LYS A CA 13
ATOM 10394 C C . LYS A 1 45 ? 22.026 8.541 8.059 1.00 0.00 45 LYS A C 13
ATOM 10395 O O . LYS A 1 45 ? 21.772 9.293 8.993 1.00 0.00 45 LYS A O 13
ATOM 10414 N N . SER A 1 46 ? 22.934 8.822 7.140 1.00 0.00 46 SER A N 13
ATOM 10415 C CA . SER A 1 46 ? 23.688 10.062 7.196 1.00 0.00 46 SER A CA 13
ATOM 10416 C C . SER A 1 46 ? 22.837 11.249 6.724 1.00 0.00 46 SER A C 13
ATOM 10417 O O . SER A 1 46 ? 23.052 12.383 7.153 1.00 0.00 46 SER A O 13
ATOM 10425 N N . LEU A 1 47 ? 21.878 10.983 5.837 1.00 0.00 47 LEU A N 13
ATOM 10426 C CA . LEU A 1 47 ? 21.012 12.036 5.318 1.00 0.00 47 LEU A CA 13
ATOM 10427 C C . LEU A 1 47 ? 20.058 12.537 6.395 1.00 0.00 47 LEU A C 13
ATOM 10428 O O . LEU A 1 47 ? 19.742 13.725 6.459 1.00 0.00 47 LEU A O 13
ATOM 10444 N N . VAL A 1 48 ? 19.598 11.619 7.232 1.00 0.00 48 VAL A N 13
ATOM 10445 C CA . VAL A 1 48 ? 18.671 11.958 8.302 1.00 0.00 48 VAL A CA 13
ATOM 10446 C C . VAL A 1 48 ? 19.119 13.233 9.011 1.00 0.00 48 VAL A C 13
ATOM 10447 O O . VAL A 1 48 ? 20.311 13.535 9.070 1.00 0.00 48 VAL A O 13
ATOM 10460 N N . SER A 1 49 ? 18.159 13.972 9.543 1.00 0.00 49 SER A N 13
ATOM 10461 C CA . SER A 1 49 ? 18.469 15.213 10.243 1.00 0.00 49 SER A CA 13
ATOM 10462 C C . SER A 1 49 ? 19.275 16.146 9.345 1.00 0.00 49 SER A C 13
ATOM 10463 O O . SER A 1 49 ? 19.765 17.184 9.791 1.00 0.00 49 SER A O 13
ATOM 10471 N N . GLY A 1 50 ? 19.414 15.766 8.079 1.00 0.00 50 GLY A N 13
ATOM 10472 C CA . GLY A 1 50 ? 20.166 16.576 7.127 1.00 0.00 50 GLY A CA 13
ATOM 10473 C C . GLY A 1 50 ? 19.337 17.757 6.642 1.00 0.00 50 GLY A C 13
ATOM 10474 O O . GLY A 1 50 ? 19.390 18.126 5.469 1.00 0.00 50 GLY A O 13
ATOM 10478 N N . ASP A 1 51 ? 18.573 18.349 7.555 1.00 0.00 51 ASP A N 13
ATOM 10479 C CA . ASP A 1 51 ? 17.732 19.493 7.212 1.00 0.00 51 ASP A CA 13
ATOM 10480 C C . ASP A 1 51 ? 17.065 19.294 5.857 1.00 0.00 51 ASP A C 13
ATOM 10481 O O . ASP A 1 51 ? 17.381 19.983 4.888 1.00 0.00 51 ASP A O 13
ATOM 10490 N N . GLU A 1 52 ? 16.137 18.345 5.805 1.00 0.00 52 GLU A N 13
ATOM 10491 C CA . GLU A 1 52 ? 15.415 18.047 4.581 1.00 0.00 52 GLU A CA 13
ATOM 10492 C C . GLU A 1 52 ? 16.335 18.124 3.364 1.00 0.00 52 GLU A C 13
ATOM 10493 O O . GLU A 1 52 ? 16.433 19.195 2.788 1.00 0.00 52 GLU A O 13
ATOM 10505 N N . MET A 1 1 ? -9.488 -14.101 -19.220 1.00 0.00 1 MET A N 14
ATOM 10506 C CA . MET A 1 1 ? -8.799 -15.326 -19.713 1.00 0.00 1 MET A CA 14
ATOM 10507 C C . MET A 1 1 ? -7.467 -15.475 -18.994 1.00 0.00 1 MET A C 14
ATOM 10508 O O . MET A 1 1 ? -7.329 -16.281 -18.074 1.00 0.00 1 MET A O 14
ATOM 10524 N N . PHE A 1 2 ? -6.488 -14.691 -19.424 1.00 0.00 2 PHE A N 14
ATOM 10525 C CA . PHE A 1 2 ? -5.167 -14.733 -18.829 1.00 0.00 2 PHE A CA 14
ATOM 10526 C C . PHE A 1 2 ? -5.148 -13.976 -17.510 1.00 0.00 2 PHE A C 14
ATOM 10527 O O . PHE A 1 2 ? -4.131 -13.931 -16.821 1.00 0.00 2 PHE A O 14
ATOM 10544 N N . SER A 1 3 ? -6.282 -13.372 -17.165 1.00 0.00 3 SER A N 14
ATOM 10545 C CA . SER A 1 3 ? -6.396 -12.613 -15.921 1.00 0.00 3 SER A CA 14
ATOM 10546 C C . SER A 1 3 ? -7.104 -13.445 -14.856 1.00 0.00 3 SER A C 14
ATOM 10547 O O . SER A 1 3 ? -6.940 -13.213 -13.659 1.00 0.00 3 SER A O 14
ATOM 10555 N N . ASN A 1 4 ? -7.891 -14.414 -15.307 1.00 0.00 4 ASN A N 14
ATOM 10556 C CA . ASN A 1 4 ? -8.624 -15.281 -14.395 1.00 0.00 4 ASN A CA 14
ATOM 10557 C C . ASN A 1 4 ? -7.665 -16.192 -13.637 1.00 0.00 4 ASN A C 14
ATOM 10558 O O . ASN A 1 4 ? -7.985 -16.685 -12.556 1.00 0.00 4 ASN A O 14
ATOM 10569 N N . ILE A 1 5 ? -6.497 -16.426 -14.221 1.00 0.00 5 ILE A N 14
ATOM 10570 C CA . ILE A 1 5 ? -5.512 -17.293 -13.605 1.00 0.00 5 ILE A CA 14
ATOM 10571 C C . ILE A 1 5 ? -5.061 -16.760 -12.256 1.00 0.00 5 ILE A C 14
ATOM 10572 O O . ILE A 1 5 ? -5.013 -17.500 -11.278 1.00 0.00 5 ILE A O 14
ATOM 10588 N N . GLY A 1 6 ? -4.724 -15.487 -12.204 1.00 0.00 6 GLY A N 14
ATOM 10589 C CA . GLY A 1 6 ? -4.264 -14.898 -10.958 1.00 0.00 6 GLY A CA 14
ATOM 10590 C C . GLY A 1 6 ? -2.828 -15.323 -10.674 1.00 0.00 6 GLY A C 14
ATOM 10591 O O . GLY A 1 6 ? -1.907 -14.926 -11.392 1.00 0.00 6 GLY A O 14
ATOM 10595 N N . ILE A 1 7 ? -2.636 -16.136 -9.628 1.00 0.00 7 ILE A N 14
ATOM 10596 C CA . ILE A 1 7 ? -1.296 -16.613 -9.271 1.00 0.00 7 ILE A CA 14
ATOM 10597 C C . ILE A 1 7 ? -0.996 -17.968 -9.941 1.00 0.00 7 ILE A C 14
ATOM 10598 O O . ILE A 1 7 ? -0.032 -18.050 -10.682 1.00 0.00 7 ILE A O 14
ATOM 10614 N N . PRO A 1 8 ? -1.777 -19.015 -9.745 1.00 0.00 8 PRO A N 14
ATOM 10615 C CA . PRO A 1 8 ? -1.536 -20.335 -10.410 1.00 0.00 8 PRO A CA 14
ATOM 10616 C C . PRO A 1 8 ? -0.837 -20.196 -11.763 1.00 0.00 8 PRO A C 14
ATOM 10617 O O . PRO A 1 8 ? 0.078 -20.950 -12.078 1.00 0.00 8 PRO A O 14
ATOM 10628 N N . GLY A 1 9 ? -1.277 -19.233 -12.559 1.00 0.00 9 GLY A N 14
ATOM 10629 C CA . GLY A 1 9 ? -0.682 -19.018 -13.873 1.00 0.00 9 GLY A CA 14
ATOM 10630 C C . GLY A 1 9 ? 0.730 -18.453 -13.776 1.00 0.00 9 GLY A C 14
ATOM 10631 O O . GLY A 1 9 ? 1.593 -18.772 -14.591 1.00 0.00 9 GLY A O 14
ATOM 10635 N N . LEU A 1 10 ? 0.955 -17.603 -12.791 1.00 0.00 10 LEU A N 14
ATOM 10636 C CA . LEU A 1 10 ? 2.257 -16.982 -12.607 1.00 0.00 10 LEU A CA 14
ATOM 10637 C C . LEU A 1 10 ? 3.339 -18.024 -12.346 1.00 0.00 10 LEU A C 14
ATOM 10638 O O . LEU A 1 10 ? 4.455 -17.901 -12.847 1.00 0.00 10 LEU A O 14
ATOM 10654 N N . ILE A 1 11 ? 3.009 -19.049 -11.565 1.00 0.00 11 ILE A N 14
ATOM 10655 C CA . ILE A 1 11 ? 3.979 -20.093 -11.259 1.00 0.00 11 ILE A CA 14
ATOM 10656 C C . ILE A 1 11 ? 4.430 -20.771 -12.542 1.00 0.00 11 ILE A C 14
ATOM 10657 O O . ILE A 1 11 ? 5.618 -20.969 -12.744 1.00 0.00 11 ILE A O 14
ATOM 10673 N N . LEU A 1 12 ? 3.490 -21.109 -13.408 1.00 0.00 12 LEU A N 14
ATOM 10674 C CA . LEU A 1 12 ? 3.836 -21.764 -14.655 1.00 0.00 12 LEU A CA 14
ATOM 10675 C C . LEU A 1 12 ? 4.758 -20.870 -15.469 1.00 0.00 12 LEU A C 14
ATOM 10676 O O . LEU A 1 12 ? 5.757 -21.332 -16.011 1.00 0.00 12 LEU A O 14
ATOM 10692 N N . ILE A 1 13 ? 4.425 -19.587 -15.521 1.00 0.00 13 ILE A N 14
ATOM 10693 C CA . ILE A 1 13 ? 5.236 -18.613 -16.245 1.00 0.00 13 ILE A CA 14
ATOM 10694 C C . ILE A 1 13 ? 6.599 -18.465 -15.595 1.00 0.00 13 ILE A C 14
ATOM 10695 O O . ILE A 1 13 ? 7.619 -18.365 -16.279 1.00 0.00 13 ILE A O 14
ATOM 10711 N N . PHE A 1 14 ? 6.607 -18.401 -14.279 1.00 0.00 14 PHE A N 14
ATOM 10712 C CA . PHE A 1 14 ? 7.844 -18.206 -13.565 1.00 0.00 14 PHE A CA 14
ATOM 10713 C C . PHE A 1 14 ? 8.826 -19.322 -13.908 1.00 0.00 14 PHE A C 14
ATOM 10714 O O . PHE A 1 14 ? 10.014 -19.081 -14.118 1.00 0.00 14 PHE A O 14
ATOM 10731 N N . VAL A 1 15 ? 8.308 -20.539 -13.966 1.00 0.00 15 VAL A N 14
ATOM 10732 C CA . VAL A 1 15 ? 9.122 -21.706 -14.284 1.00 0.00 15 VAL A CA 14
ATOM 10733 C C . VAL A 1 15 ? 9.833 -21.498 -15.611 1.00 0.00 15 VAL A C 14
ATOM 10734 O O . VAL A 1 15 ? 11.002 -21.833 -15.765 1.00 0.00 15 VAL A O 14
ATOM 10747 N N . ILE A 1 16 ? 9.121 -20.937 -16.566 1.00 0.00 16 ILE A N 14
ATOM 10748 C CA . ILE A 1 16 ? 9.712 -20.684 -17.879 1.00 0.00 16 ILE A CA 14
ATOM 10749 C C . ILE A 1 16 ? 10.996 -19.880 -17.720 1.00 0.00 16 ILE A C 14
ATOM 10750 O O . ILE A 1 16 ? 11.959 -20.084 -18.445 1.00 0.00 16 ILE A O 14
ATOM 10766 N N . ALA A 1 17 ? 10.996 -18.968 -16.766 1.00 0.00 17 ALA A N 14
ATOM 10767 C CA . ALA A 1 17 ? 12.172 -18.140 -16.501 1.00 0.00 17 ALA A CA 14
ATOM 10768 C C . ALA A 1 17 ? 13.263 -18.975 -15.838 1.00 0.00 17 ALA A C 14
ATOM 10769 O O . ALA A 1 17 ? 14.445 -18.744 -16.026 1.00 0.00 17 ALA A O 14
ATOM 10776 N N . LEU A 1 18 ? 12.853 -19.937 -15.049 1.00 0.00 18 LEU A N 14
ATOM 10777 C CA . LEU A 1 18 ? 13.796 -20.780 -14.349 1.00 0.00 18 LEU A CA 14
ATOM 10778 C C . LEU A 1 18 ? 14.638 -21.599 -15.312 1.00 0.00 18 LEU A C 14
ATOM 10779 O O . LEU A 1 18 ? 15.833 -21.792 -15.088 1.00 0.00 18 LEU A O 14
ATOM 10795 N N . ILE A 1 19 ? 14.023 -22.086 -16.370 1.00 0.00 19 ILE A N 14
ATOM 10796 C CA . ILE A 1 19 ? 14.760 -22.888 -17.334 1.00 0.00 19 ILE A CA 14
ATOM 10797 C C . ILE A 1 19 ? 15.937 -22.086 -17.896 1.00 0.00 19 ILE A C 14
ATOM 10798 O O . ILE A 1 19 ? 17.039 -22.610 -18.061 1.00 0.00 19 ILE A O 14
ATOM 10814 N N . ILE A 1 20 ? 15.685 -20.813 -18.187 1.00 0.00 20 ILE A N 14
ATOM 10815 C CA . ILE A 1 20 ? 16.708 -19.930 -18.731 1.00 0.00 20 ILE A CA 14
ATOM 10816 C C . ILE A 1 20 ? 17.545 -19.313 -17.615 1.00 0.00 20 ILE A C 14
ATOM 10817 O O . ILE A 1 20 ? 18.756 -19.147 -17.764 1.00 0.00 20 ILE A O 14
ATOM 10833 N N . PHE A 1 21 ? 16.904 -18.977 -16.492 1.00 0.00 21 PHE A N 14
ATOM 10834 C CA . PHE A 1 21 ? 17.618 -18.386 -15.365 1.00 0.00 21 PHE A CA 14
ATOM 10835 C C . PHE A 1 21 ? 18.037 -19.462 -14.366 1.00 0.00 21 PHE A C 14
ATOM 10836 O O . PHE A 1 21 ? 19.206 -19.843 -14.320 1.00 0.00 21 PHE A O 14
ATOM 10853 N N . GLY A 1 22 ? 17.084 -19.965 -13.573 1.00 0.00 22 GLY A N 14
ATOM 10854 C CA . GLY A 1 22 ? 17.379 -21.005 -12.588 1.00 0.00 22 GLY A CA 14
ATOM 10855 C C . GLY A 1 22 ? 16.998 -20.533 -11.181 1.00 0.00 22 GLY A C 14
ATOM 10856 O O . GLY A 1 22 ? 17.167 -19.358 -10.855 1.00 0.00 22 GLY A O 14
ATOM 10860 N N . PRO A 1 23 ? 16.495 -21.410 -10.344 1.00 0.00 23 PRO A N 14
ATOM 10861 C CA . PRO A 1 23 ? 16.096 -21.050 -8.950 1.00 0.00 23 PRO A CA 14
ATOM 10862 C C . PRO A 1 23 ? 17.307 -20.746 -8.071 1.00 0.00 23 PRO A C 14
ATOM 10863 O O . PRO A 1 23 ? 17.173 -20.160 -6.995 1.00 0.00 23 PRO A O 14
ATOM 10874 N N . SER A 1 24 ? 18.488 -21.150 -8.535 1.00 0.00 24 SER A N 14
ATOM 10875 C CA . SER A 1 24 ? 19.721 -20.920 -7.784 1.00 0.00 24 SER A CA 14
ATOM 10876 C C . SER A 1 24 ? 20.347 -19.592 -8.181 1.00 0.00 24 SER A C 14
ATOM 10877 O O . SER A 1 24 ? 21.306 -19.137 -7.560 1.00 0.00 24 SER A O 14
ATOM 10885 N N . LYS A 1 25 ? 19.799 -18.978 -9.225 1.00 0.00 25 LYS A N 14
ATOM 10886 C CA . LYS A 1 25 ? 20.305 -17.705 -9.709 1.00 0.00 25 LYS A CA 14
ATOM 10887 C C . LYS A 1 25 ? 19.591 -16.543 -9.038 1.00 0.00 25 LYS A C 14
ATOM 10888 O O . LYS A 1 25 ? 20.137 -15.446 -8.922 1.00 0.00 25 LYS A O 14
ATOM 10907 N N . LEU A 1 26 ? 18.380 -16.800 -8.579 1.00 0.00 26 LEU A N 14
ATOM 10908 C CA . LEU A 1 26 ? 17.612 -15.783 -7.898 1.00 0.00 26 LEU A CA 14
ATOM 10909 C C . LEU A 1 26 ? 18.251 -15.443 -6.542 1.00 0.00 26 LEU A C 14
ATOM 10910 O O . LEU A 1 26 ? 18.473 -14.268 -6.252 1.00 0.00 26 LEU A O 14
ATOM 10926 N N . PRO A 1 27 ? 18.567 -16.421 -5.702 1.00 0.00 27 PRO A N 14
ATOM 10927 C CA . PRO A 1 27 ? 19.203 -16.142 -4.374 1.00 0.00 27 PRO A CA 14
ATOM 10928 C C . PRO A 1 27 ? 20.530 -15.391 -4.517 1.00 0.00 27 PRO A C 14
ATOM 10929 O O . PRO A 1 27 ? 20.900 -14.599 -3.652 1.00 0.00 27 PRO A O 14
ATOM 10940 N N . GLU A 1 28 ? 21.236 -15.647 -5.611 1.00 0.00 28 GLU A N 14
ATOM 10941 C CA . GLU A 1 28 ? 22.515 -14.992 -5.856 1.00 0.00 28 GLU A CA 14
ATOM 10942 C C . GLU A 1 28 ? 22.328 -13.495 -6.064 1.00 0.00 28 GLU A C 14
ATOM 10943 O O . GLU A 1 28 ? 23.113 -12.684 -5.572 1.00 0.00 28 GLU A O 14
ATOM 10955 N N . ILE A 1 29 ? 21.295 -13.140 -6.802 1.00 0.00 29 ILE A N 14
ATOM 10956 C CA . ILE A 1 29 ? 21.013 -11.738 -7.088 1.00 0.00 29 ILE A CA 14
ATOM 10957 C C . ILE A 1 29 ? 20.664 -10.991 -5.806 1.00 0.00 29 ILE A C 14
ATOM 10958 O O . ILE A 1 29 ? 21.132 -9.875 -5.581 1.00 0.00 29 ILE A O 14
ATOM 10974 N N . GLY A 1 30 ? 19.837 -11.609 -4.970 1.00 0.00 30 GLY A N 14
ATOM 10975 C CA . GLY A 1 30 ? 19.436 -10.984 -3.716 1.00 0.00 30 GLY A CA 14
ATOM 10976 C C . GLY A 1 30 ? 20.648 -10.721 -2.836 1.00 0.00 30 GLY A C 14
ATOM 10977 O O . GLY A 1 30 ? 20.774 -9.655 -2.233 1.00 0.00 30 GLY A O 14
ATOM 10981 N N . ARG A 1 31 ? 21.538 -11.702 -2.765 1.00 0.00 31 ARG A N 14
ATOM 10982 C CA . ARG A 1 31 ? 22.740 -11.576 -1.959 1.00 0.00 31 ARG A CA 14
ATOM 10983 C C . ARG A 1 31 ? 23.623 -10.464 -2.485 1.00 0.00 31 ARG A C 14
ATOM 10984 O O . ARG A 1 31 ? 24.123 -9.635 -1.726 1.00 0.00 31 ARG A O 14
ATOM 11005 N N . ALA A 1 32 ? 23.820 -10.469 -3.793 1.00 0.00 32 ALA A N 14
ATOM 11006 C CA . ALA A 1 32 ? 24.663 -9.465 -4.414 1.00 0.00 32 ALA A CA 14
ATOM 11007 C C . ALA A 1 32 ? 24.066 -8.083 -4.187 1.00 0.00 32 ALA A C 14
ATOM 11008 O O . ALA A 1 32 ? 24.758 -7.156 -3.764 1.00 0.00 32 ALA A O 14
ATOM 11015 N N . ALA A 1 33 ? 22.770 -7.964 -4.444 1.00 0.00 33 ALA A N 14
ATOM 11016 C CA . ALA A 1 33 ? 22.071 -6.704 -4.235 1.00 0.00 33 ALA A CA 14
ATOM 11017 C C . ALA A 1 33 ? 22.067 -6.378 -2.755 1.00 0.00 33 ALA A C 14
ATOM 11018 O O . ALA A 1 33 ? 22.002 -5.216 -2.354 1.00 0.00 33 ALA A O 14
ATOM 11025 N N . GLY A 1 34 ? 22.103 -7.430 -1.950 1.00 0.00 34 GLY A N 14
ATOM 11026 C CA . GLY A 1 34 ? 22.069 -7.270 -0.514 1.00 0.00 34 GLY A CA 14
ATOM 11027 C C . GLY A 1 34 ? 23.188 -6.348 -0.039 1.00 0.00 34 GLY A C 14
ATOM 11028 O O . GLY A 1 34 ? 22.974 -5.479 0.806 1.00 0.00 34 GLY A O 14
ATOM 11032 N N . ARG A 1 35 ? 24.380 -6.547 -0.591 1.00 0.00 35 ARG A N 14
ATOM 11033 C CA . ARG A 1 35 ? 25.533 -5.731 -0.220 1.00 0.00 35 ARG A CA 14
ATOM 11034 C C . ARG A 1 35 ? 25.352 -4.301 -0.704 1.00 0.00 35 ARG A C 14
ATOM 11035 O O . ARG A 1 35 ? 25.656 -3.345 0.008 1.00 0.00 35 ARG A O 14
ATOM 11056 N N . THR A 1 36 ? 24.849 -4.172 -1.921 1.00 0.00 36 THR A N 14
ATOM 11057 C CA . THR A 1 36 ? 24.613 -2.869 -2.519 1.00 0.00 36 THR A CA 14
ATOM 11058 C C . THR A 1 36 ? 23.558 -2.107 -1.727 1.00 0.00 36 THR A C 14
ATOM 11059 O O . THR A 1 36 ? 23.693 -0.916 -1.477 1.00 0.00 36 THR A O 14
ATOM 11070 N N . LEU A 1 37 ? 22.498 -2.794 -1.355 1.00 0.00 37 LEU A N 14
ATOM 11071 C CA . LEU A 1 37 ? 21.431 -2.161 -0.607 1.00 0.00 37 LEU A CA 14
ATOM 11072 C C . LEU A 1 37 ? 21.875 -1.797 0.800 1.00 0.00 37 LEU A C 14
ATOM 11073 O O . LEU A 1 37 ? 21.468 -0.777 1.355 1.00 0.00 37 LEU A O 14
ATOM 11089 N N . LEU A 1 38 ? 22.695 -2.659 1.368 1.00 0.00 38 LEU A N 14
ATOM 11090 C CA . LEU A 1 38 ? 23.189 -2.466 2.721 1.00 0.00 38 LEU A CA 14
ATOM 11091 C C . LEU A 1 38 ? 23.924 -1.145 2.828 1.00 0.00 38 LEU A C 14
ATOM 11092 O O . LEU A 1 38 ? 23.789 -0.436 3.812 1.00 0.00 38 LEU A O 14
ATOM 11108 N N . GLU A 1 39 ? 24.716 -0.820 1.835 1.00 0.00 39 GLU A N 14
ATOM 11109 C CA . GLU A 1 39 ? 25.451 0.429 1.872 1.00 0.00 39 GLU A CA 14
ATOM 11110 C C . GLU A 1 39 ? 24.508 1.599 1.590 1.00 0.00 39 GLU A C 14
ATOM 11111 O O . GLU A 1 39 ? 24.813 2.743 1.928 1.00 0.00 39 GLU A O 14
ATOM 11123 N N . PHE A 1 40 ? 23.369 1.310 0.949 1.00 0.00 40 PHE A N 14
ATOM 11124 C CA . PHE A 1 40 ? 22.409 2.358 0.607 1.00 0.00 40 PHE A CA 14
ATOM 11125 C C . PHE A 1 40 ? 21.827 3.023 1.851 1.00 0.00 40 PHE A C 14
ATOM 11126 O O . PHE A 1 40 ? 21.773 4.249 1.947 1.00 0.00 40 PHE A O 14
ATOM 11143 N N . LYS A 1 41 ? 21.381 2.207 2.792 1.00 0.00 41 LYS A N 14
ATOM 11144 C CA . LYS A 1 41 ? 20.790 2.728 4.010 1.00 0.00 41 LYS A CA 14
ATOM 11145 C C . LYS A 1 41 ? 21.820 3.505 4.817 1.00 0.00 41 LYS A C 14
ATOM 11146 O O . LYS A 1 41 ? 21.501 4.502 5.463 1.00 0.00 41 LYS A O 14
ATOM 11165 N N . SER A 1 42 ? 23.057 3.036 4.769 1.00 0.00 42 SER A N 14
ATOM 11166 C CA . SER A 1 42 ? 24.139 3.685 5.490 1.00 0.00 42 SER A CA 14
ATOM 11167 C C . SER A 1 42 ? 24.392 5.074 4.917 1.00 0.00 42 SER A C 14
ATOM 11168 O O . SER A 1 42 ? 24.602 6.034 5.658 1.00 0.00 42 SER A O 14
ATOM 11176 N N . ALA A 1 43 ? 24.352 5.177 3.591 1.00 0.00 43 ALA A N 14
ATOM 11177 C CA . ALA A 1 43 ? 24.559 6.459 2.927 1.00 0.00 43 ALA A CA 14
ATOM 11178 C C . ALA A 1 43 ? 23.369 7.378 3.185 1.00 0.00 43 ALA A C 14
ATOM 11179 O O . ALA A 1 43 ? 23.529 8.575 3.412 1.00 0.00 43 ALA A O 14
ATOM 11186 N N . THR A 1 44 ? 22.179 6.793 3.159 1.00 0.00 44 THR A N 14
ATOM 11187 C CA . THR A 1 44 ? 20.951 7.529 3.401 1.00 0.00 44 THR A CA 14
ATOM 11188 C C . THR A 1 44 ? 20.921 8.095 4.817 1.00 0.00 44 THR A C 14
ATOM 11189 O O . THR A 1 44 ? 20.482 9.224 5.037 1.00 0.00 44 THR A O 14
ATOM 11200 N N . LYS A 1 45 ? 21.363 7.294 5.769 1.00 0.00 45 LYS A N 14
ATOM 11201 C CA . LYS A 1 45 ? 21.355 7.711 7.158 1.00 0.00 45 LYS A CA 14
ATOM 11202 C C . LYS A 1 45 ? 22.046 9.055 7.302 1.00 0.00 45 LYS A C 14
ATOM 11203 O O . LYS A 1 45 ? 21.700 9.850 8.169 1.00 0.00 45 LYS A O 14
ATOM 11222 N N . SER A 1 46 ? 23.025 9.301 6.449 1.00 0.00 46 SER A N 14
ATOM 11223 C CA . SER A 1 46 ? 23.756 10.556 6.492 1.00 0.00 46 SER A CA 14
ATOM 11224 C C . SER A 1 46 ? 22.926 11.698 5.890 1.00 0.00 46 SER A C 14
ATOM 11225 O O . SER A 1 46 ? 23.048 12.850 6.304 1.00 0.00 46 SER A O 14
ATOM 11233 N N . LEU A 1 47 ? 22.090 11.366 4.908 1.00 0.00 47 LEU A N 14
ATOM 11234 C CA . LEU A 1 47 ? 21.249 12.357 4.244 1.00 0.00 47 LEU A CA 14
ATOM 11235 C C . LEU A 1 47 ? 20.124 12.815 5.148 1.00 0.00 47 LEU A C 14
ATOM 11236 O O . LEU A 1 47 ? 19.557 13.890 4.944 1.00 0.00 47 LEU A O 14
ATOM 11252 N N . VAL A 1 48 ? 19.795 11.995 6.138 1.00 0.00 48 VAL A N 14
ATOM 11253 C CA . VAL A 1 48 ? 18.730 12.321 7.074 1.00 0.00 48 VAL A CA 14
ATOM 11254 C C . VAL A 1 48 ? 18.796 13.797 7.429 1.00 0.00 48 VAL A C 14
ATOM 11255 O O . VAL A 1 48 ? 19.813 14.440 7.190 1.00 0.00 48 VAL A O 14
ATOM 11268 N N . SER A 1 49 ? 17.711 14.325 7.971 1.00 0.00 49 SER A N 14
ATOM 11269 C CA . SER A 1 49 ? 17.652 15.738 8.332 1.00 0.00 49 SER A CA 14
ATOM 11270 C C . SER A 1 49 ? 18.846 16.147 9.197 1.00 0.00 49 SER A C 14
ATOM 11271 O O . SER A 1 49 ? 18.698 16.375 10.397 1.00 0.00 49 SER A O 14
ATOM 11279 N N . GLY A 1 50 ? 20.028 16.239 8.584 1.00 0.00 50 GLY A N 14
ATOM 11280 C CA . GLY A 1 50 ? 21.228 16.623 9.321 1.00 0.00 50 GLY A CA 14
ATOM 11281 C C . GLY A 1 50 ? 21.308 18.135 9.489 1.00 0.00 50 GLY A C 14
ATOM 11282 O O . GLY A 1 50 ? 22.388 18.721 9.420 1.00 0.00 50 GLY A O 14
ATOM 11286 N N . ASP A 1 51 ? 20.157 18.759 9.710 1.00 0.00 51 ASP A N 14
ATOM 11287 C CA . ASP A 1 51 ? 20.107 20.206 9.888 1.00 0.00 51 ASP A CA 14
ATOM 11288 C C . ASP A 1 51 ? 18.719 20.650 10.334 1.00 0.00 51 ASP A C 14
ATOM 11289 O O . ASP A 1 51 ? 17.910 21.103 9.524 1.00 0.00 51 ASP A O 14
ATOM 11298 N N . GLU A 1 52 ? 18.452 20.521 11.628 1.00 0.00 52 GLU A N 14
ATOM 11299 C CA . GLU A 1 52 ? 17.157 20.914 12.173 1.00 0.00 52 GLU A CA 14
ATOM 11300 C C . GLU A 1 52 ? 17.032 22.435 12.203 1.00 0.00 52 GLU A C 14
ATOM 11301 O O . GLU A 1 52 ? 17.880 23.067 12.811 1.00 0.00 52 GLU A O 14
ATOM 11313 N N . MET A 1 1 ? -10.131 -15.833 -18.993 1.00 0.00 1 MET A N 15
ATOM 11314 C CA . MET A 1 1 ? -9.019 -15.868 -19.979 1.00 0.00 1 MET A CA 15
ATOM 11315 C C . MET A 1 1 ? -7.702 -16.119 -19.252 1.00 0.00 1 MET A C 15
ATOM 11316 O O . MET A 1 1 ? -7.532 -17.148 -18.598 1.00 0.00 1 MET A O 15
ATOM 11332 N N . PHE A 1 2 ? -6.774 -15.178 -19.373 1.00 0.00 2 PHE A N 15
ATOM 11333 C CA . PHE A 1 2 ? -5.477 -15.300 -18.734 1.00 0.00 2 PHE A CA 15
ATOM 11334 C C . PHE A 1 2 ? -5.547 -14.841 -17.285 1.00 0.00 2 PHE A C 15
ATOM 11335 O O . PHE A 1 2 ? -4.545 -14.839 -16.574 1.00 0.00 2 PHE A O 15
ATOM 11352 N N . SER A 1 3 ? -6.740 -14.441 -16.855 1.00 0.00 3 SER A N 15
ATOM 11353 C CA . SER A 1 3 ? -6.939 -13.976 -15.483 1.00 0.00 3 SER A CA 15
ATOM 11354 C C . SER A 1 3 ? -7.558 -15.082 -14.626 1.00 0.00 3 SER A C 15
ATOM 11355 O O . SER A 1 3 ? -7.407 -15.091 -13.404 1.00 0.00 3 SER A O 15
ATOM 11363 N N . ASN A 1 4 ? -8.249 -16.012 -15.279 1.00 0.00 4 ASN A N 15
ATOM 11364 C CA . ASN A 1 4 ? -8.886 -17.118 -14.572 1.00 0.00 4 ASN A CA 15
ATOM 11365 C C . ASN A 1 4 ? -7.840 -18.093 -14.047 1.00 0.00 4 ASN A C 15
ATOM 11366 O O . ASN A 1 4 ? -8.105 -18.865 -13.125 1.00 0.00 4 ASN A O 15
ATOM 11377 N N . ILE A 1 5 ? -6.656 -18.058 -14.640 1.00 0.00 5 ILE A N 15
ATOM 11378 C CA . ILE A 1 5 ? -5.589 -18.948 -14.223 1.00 0.00 5 ILE A CA 15
ATOM 11379 C C . ILE A 1 5 ? -5.189 -18.678 -12.782 1.00 0.00 5 ILE A C 15
ATOM 11380 O O . ILE A 1 5 ? -5.023 -19.610 -12.005 1.00 0.00 5 ILE A O 15
ATOM 11396 N N . GLY A 1 6 ? -5.034 -17.405 -12.438 1.00 0.00 6 GLY A N 15
ATOM 11397 C CA . GLY A 1 6 ? -4.638 -17.024 -11.083 1.00 0.00 6 GLY A CA 15
ATOM 11398 C C . GLY A 1 6 ? -3.150 -17.306 -10.869 1.00 0.00 6 GLY A C 15
ATOM 11399 O O . GLY A 1 6 ? -2.328 -17.020 -11.737 1.00 0.00 6 GLY A O 15
ATOM 11403 N N . ILE A 1 7 ? -2.816 -17.888 -9.717 1.00 0.00 7 ILE A N 15
ATOM 11404 C CA . ILE A 1 7 ? -1.430 -18.234 -9.405 1.00 0.00 7 ILE A CA 15
ATOM 11405 C C . ILE A 1 7 ? -0.992 -19.447 -10.230 1.00 0.00 7 ILE A C 15
ATOM 11406 O O . ILE A 1 7 ? 0.114 -19.458 -10.767 1.00 0.00 7 ILE A O 15
ATOM 11422 N N . PRO A 1 8 ? -1.815 -20.461 -10.347 1.00 0.00 8 PRO A N 15
ATOM 11423 C CA . PRO A 1 8 ? -1.452 -21.667 -11.134 1.00 0.00 8 PRO A CA 15
ATOM 11424 C C . PRO A 1 8 ? -0.791 -21.294 -12.452 1.00 0.00 8 PRO A C 15
ATOM 11425 O O . PRO A 1 8 ? 0.047 -22.031 -12.966 1.00 0.00 8 PRO A O 15
ATOM 11436 N N . GLY A 1 9 ? -1.164 -20.137 -12.983 1.00 0.00 9 GLY A N 15
ATOM 11437 C CA . GLY A 1 9 ? -0.587 -19.662 -14.232 1.00 0.00 9 GLY A CA 15
ATOM 11438 C C . GLY A 1 9 ? 0.713 -18.909 -13.962 1.00 0.00 9 GLY A C 15
ATOM 11439 O O . GLY A 1 9 ? 1.597 -18.857 -14.819 1.00 0.00 9 GLY A O 15
ATOM 11443 N N . LEU A 1 10 ? 0.826 -18.318 -12.768 1.00 0.00 10 LEU A N 15
ATOM 11444 C CA . LEU A 1 10 ? 2.024 -17.572 -12.422 1.00 0.00 10 LEU A CA 15
ATOM 11445 C C . LEU A 1 10 ? 3.246 -18.486 -12.429 1.00 0.00 10 LEU A C 15
ATOM 11446 O O . LEU A 1 10 ? 4.301 -18.120 -12.937 1.00 0.00 10 LEU A O 15
ATOM 11462 N N . ILE A 1 11 ? 3.091 -19.682 -11.869 1.00 0.00 11 ILE A N 15
ATOM 11463 C CA . ILE A 1 11 ? 4.191 -20.638 -11.811 1.00 0.00 11 ILE A CA 15
ATOM 11464 C C . ILE A 1 11 ? 4.657 -20.998 -13.212 1.00 0.00 11 ILE A C 15
ATOM 11465 O O . ILE A 1 11 ? 5.851 -21.024 -13.470 1.00 0.00 11 ILE A O 15
ATOM 11481 N N . LEU A 1 12 ? 3.726 -21.262 -14.111 1.00 0.00 12 LEU A N 15
ATOM 11482 C CA . LEU A 1 12 ? 4.090 -21.626 -15.467 1.00 0.00 12 LEU A CA 15
ATOM 11483 C C . LEU A 1 12 ? 4.924 -20.520 -16.088 1.00 0.00 12 LEU A C 15
ATOM 11484 O O . LEU A 1 12 ? 5.961 -20.791 -16.677 1.00 0.00 12 LEU A O 15
ATOM 11500 N N . ILE A 1 13 ? 4.486 -19.280 -15.927 1.00 0.00 13 ILE A N 15
ATOM 11501 C CA . ILE A 1 13 ? 5.231 -18.139 -16.453 1.00 0.00 13 ILE A CA 15
ATOM 11502 C C . ILE A 1 13 ? 6.560 -18.010 -15.735 1.00 0.00 13 ILE A C 15
ATOM 11503 O O . ILE A 1 13 ? 7.578 -17.682 -16.341 1.00 0.00 13 ILE A O 15
ATOM 11519 N N . PHE A 1 14 ? 6.530 -18.210 -14.432 1.00 0.00 14 PHE A N 15
ATOM 11520 C CA . PHE A 1 14 ? 7.726 -18.055 -13.643 1.00 0.00 14 PHE A CA 15
ATOM 11521 C C . PHE A 1 14 ? 8.821 -18.969 -14.168 1.00 0.00 14 PHE A C 15
ATOM 11522 O O . PHE A 1 14 ? 9.970 -18.560 -14.308 1.00 0.00 14 PHE A O 15
ATOM 11539 N N . VAL A 1 15 ? 8.444 -20.201 -14.474 1.00 0.00 15 VAL A N 15
ATOM 11540 C CA . VAL A 1 15 ? 9.389 -21.182 -14.995 1.00 0.00 15 VAL A CA 15
ATOM 11541 C C . VAL A 1 15 ? 10.076 -20.643 -16.245 1.00 0.00 15 VAL A C 15
ATOM 11542 O O . VAL A 1 15 ? 11.284 -20.792 -16.415 1.00 0.00 15 VAL A O 15
ATOM 11555 N N . ILE A 1 16 ? 9.297 -20.005 -17.106 1.00 0.00 16 ILE A N 15
ATOM 11556 C CA . ILE A 1 16 ? 9.843 -19.428 -18.339 1.00 0.00 16 ILE A CA 15
ATOM 11557 C C . ILE A 1 16 ? 11.014 -18.532 -18.007 1.00 0.00 16 ILE A C 15
ATOM 11558 O O . ILE A 1 16 ? 11.915 -18.342 -18.812 1.00 0.00 16 ILE A O 15
ATOM 11574 N N . ALA A 1 17 ? 10.977 -17.971 -16.816 1.00 0.00 17 ALA A N 15
ATOM 11575 C CA . ALA A 1 17 ? 12.051 -17.095 -16.352 1.00 0.00 17 ALA A CA 15
ATOM 11576 C C . ALA A 1 17 ? 13.183 -17.938 -15.753 1.00 0.00 17 ALA A C 15
ATOM 11577 O O . ALA A 1 17 ? 14.352 -17.633 -15.919 1.00 0.00 17 ALA A O 15
ATOM 11584 N N . LEU A 1 18 ? 12.821 -18.995 -15.048 1.00 0.00 18 LEU A N 15
ATOM 11585 C CA . LEU A 1 18 ? 13.808 -19.857 -14.420 1.00 0.00 18 LEU A CA 15
ATOM 11586 C C . LEU A 1 18 ? 14.671 -20.566 -15.447 1.00 0.00 18 LEU A C 15
ATOM 11587 O O . LEU A 1 18 ? 15.878 -20.715 -15.256 1.00 0.00 18 LEU A O 15
ATOM 11603 N N . ILE A 1 19 ? 14.058 -21.018 -16.521 1.00 0.00 19 ILE A N 15
ATOM 11604 C CA . ILE A 1 19 ? 14.801 -21.723 -17.546 1.00 0.00 19 ILE A CA 15
ATOM 11605 C C . ILE A 1 19 ? 15.917 -20.830 -18.095 1.00 0.00 19 ILE A C 15
ATOM 11606 O O . ILE A 1 19 ? 17.044 -21.282 -18.305 1.00 0.00 19 ILE A O 15
ATOM 11622 N N . ILE A 1 20 ? 15.594 -19.553 -18.305 1.00 0.00 20 ILE A N 15
ATOM 11623 C CA . ILE A 1 20 ? 16.568 -18.585 -18.809 1.00 0.00 20 ILE A CA 15
ATOM 11624 C C . ILE A 1 20 ? 17.434 -18.046 -17.672 1.00 0.00 20 ILE A C 15
ATOM 11625 O O . ILE A 1 20 ? 18.630 -17.817 -17.854 1.00 0.00 20 ILE A O 15
ATOM 11641 N N . PHE A 1 21 ? 16.831 -17.842 -16.492 1.00 0.00 21 PHE A N 15
ATOM 11642 C CA . PHE A 1 21 ? 17.575 -17.330 -15.343 1.00 0.00 21 PHE A CA 15
ATOM 11643 C C . PHE A 1 21 ? 18.025 -18.471 -14.435 1.00 0.00 21 PHE A C 15
ATOM 11644 O O . PHE A 1 21 ? 19.206 -18.816 -14.409 1.00 0.00 21 PHE A O 15
ATOM 11661 N N . GLY A 1 22 ? 17.081 -19.064 -13.694 1.00 0.00 22 GLY A N 15
ATOM 11662 C CA . GLY A 1 22 ? 17.400 -20.168 -12.799 1.00 0.00 22 GLY A CA 15
ATOM 11663 C C . GLY A 1 22 ? 17.003 -19.823 -11.360 1.00 0.00 22 GLY A C 15
ATOM 11664 O O . GLY A 1 22 ? 17.116 -18.672 -10.944 1.00 0.00 22 GLY A O 15
ATOM 11668 N N . PRO A 1 23 ? 16.550 -20.787 -10.596 1.00 0.00 23 PRO A N 15
ATOM 11669 C CA . PRO A 1 23 ? 16.148 -20.561 -9.180 1.00 0.00 23 PRO A CA 15
ATOM 11670 C C . PRO A 1 23 ? 17.356 -20.296 -8.282 1.00 0.00 23 PRO A C 15
ATOM 11671 O O . PRO A 1 23 ? 17.208 -19.811 -7.162 1.00 0.00 23 PRO A O 15
ATOM 11682 N N . SER A 1 24 ? 18.548 -20.621 -8.781 1.00 0.00 24 SER A N 15
ATOM 11683 C CA . SER A 1 24 ? 19.779 -20.419 -8.013 1.00 0.00 24 SER A CA 15
ATOM 11684 C C . SER A 1 24 ? 20.416 -19.083 -8.365 1.00 0.00 24 SER A C 15
ATOM 11685 O O . SER A 1 24 ? 21.458 -18.716 -7.820 1.00 0.00 24 SER A O 15
ATOM 11693 N N . LYS A 1 25 ? 19.779 -18.354 -9.278 1.00 0.00 25 LYS A N 15
ATOM 11694 C CA . LYS A 1 25 ? 20.270 -17.052 -9.709 1.00 0.00 25 LYS A CA 15
ATOM 11695 C C . LYS A 1 25 ? 19.478 -15.921 -9.071 1.00 0.00 25 LYS A C 15
ATOM 11696 O O . LYS A 1 25 ? 19.842 -14.752 -9.192 1.00 0.00 25 LYS A O 15
ATOM 11715 N N . LEU A 1 26 ? 18.395 -16.268 -8.388 1.00 0.00 26 LEU A N 15
ATOM 11716 C CA . LEU A 1 26 ? 17.572 -15.267 -7.737 1.00 0.00 26 LEU A CA 15
ATOM 11717 C C . LEU A 1 26 ? 18.144 -14.930 -6.353 1.00 0.00 26 LEU A C 15
ATOM 11718 O O . LEU A 1 26 ? 18.180 -13.763 -5.961 1.00 0.00 26 LEU A O 15
ATOM 11734 N N . PRO A 1 27 ? 18.593 -15.919 -5.613 1.00 0.00 27 PRO A N 15
ATOM 11735 C CA . PRO A 1 27 ? 19.176 -15.712 -4.252 1.00 0.00 27 PRO A CA 15
ATOM 11736 C C . PRO A 1 27 ? 20.438 -14.848 -4.306 1.00 0.00 27 PRO A C 15
ATOM 11737 O O . PRO A 1 27 ? 20.707 -14.057 -3.404 1.00 0.00 27 PRO A O 15
ATOM 11748 N N . GLU A 1 28 ? 21.201 -15.016 -5.383 1.00 0.00 28 GLU A N 15
ATOM 11749 C CA . GLU A 1 28 ? 22.434 -14.262 -5.575 1.00 0.00 28 GLU A CA 15
ATOM 11750 C C . GLU A 1 28 ? 22.145 -12.773 -5.712 1.00 0.00 28 GLU A C 15
ATOM 11751 O O . GLU A 1 28 ? 22.887 -11.935 -5.198 1.00 0.00 28 GLU A O 15
ATOM 11763 N N . ILE A 1 29 ? 21.073 -12.451 -6.406 1.00 0.00 29 ILE A N 15
ATOM 11764 C CA . ILE A 1 29 ? 20.699 -11.059 -6.610 1.00 0.00 29 ILE A CA 15
ATOM 11765 C C . ILE A 1 29 ? 20.348 -10.409 -5.275 1.00 0.00 29 ILE A C 15
ATOM 11766 O O . ILE A 1 29 ? 20.743 -9.276 -5.006 1.00 0.00 29 ILE A O 15
ATOM 11782 N N . GLY A 1 30 ? 19.600 -11.130 -4.450 1.00 0.00 30 GLY A N 15
ATOM 11783 C CA . GLY A 1 30 ? 19.201 -10.600 -3.154 1.00 0.00 30 GLY A CA 15
ATOM 11784 C C . GLY A 1 30 ? 20.421 -10.289 -2.296 1.00 0.00 30 GLY A C 15
ATOM 11785 O O . GLY A 1 30 ? 20.491 -9.245 -1.650 1.00 0.00 30 GLY A O 15
ATOM 11789 N N . ARG A 1 31 ? 21.379 -11.203 -2.296 1.00 0.00 31 ARG A N 15
ATOM 11790 C CA . ARG A 1 31 ? 22.592 -11.028 -1.517 1.00 0.00 31 ARG A CA 15
ATOM 11791 C C . ARG A 1 31 ? 23.387 -9.844 -2.019 1.00 0.00 31 ARG A C 15
ATOM 11792 O O . ARG A 1 31 ? 23.877 -9.034 -1.236 1.00 0.00 31 ARG A O 15
ATOM 11813 N N . ALA A 1 32 ? 23.529 -9.767 -3.330 1.00 0.00 32 ALA A N 15
ATOM 11814 C CA . ALA A 1 32 ? 24.291 -8.681 -3.915 1.00 0.00 32 ALA A CA 15
ATOM 11815 C C . ALA A 1 32 ? 23.622 -7.357 -3.592 1.00 0.00 32 ALA A C 15
ATOM 11816 O O . ALA A 1 32 ? 24.270 -6.411 -3.144 1.00 0.00 32 ALA A O 15
ATOM 11823 N N . ALA A 1 33 ? 22.311 -7.308 -3.801 1.00 0.00 33 ALA A N 15
ATOM 11824 C CA . ALA A 1 33 ? 21.543 -6.105 -3.507 1.00 0.00 33 ALA A CA 15
ATOM 11825 C C . ALA A 1 33 ? 21.566 -5.845 -2.018 1.00 0.00 33 ALA A C 15
ATOM 11826 O O . ALA A 1 33 ? 21.442 -4.708 -1.565 1.00 0.00 33 ALA A O 15
ATOM 11833 N N . GLY A 1 34 ? 21.685 -6.924 -1.260 1.00 0.00 34 GLY A N 15
ATOM 11834 C CA . GLY A 1 34 ? 21.679 -6.818 0.179 1.00 0.00 34 GLY A CA 15
ATOM 11835 C C . GLY A 1 34 ? 22.754 -5.850 0.657 1.00 0.00 34 GLY A C 15
ATOM 11836 O O . GLY A 1 34 ? 22.512 -5.018 1.532 1.00 0.00 34 GLY A O 15
ATOM 11840 N N . ARG A 1 35 ? 23.942 -5.967 0.075 1.00 0.00 35 ARG A N 15
ATOM 11841 C CA . ARG A 1 35 ? 25.057 -5.100 0.446 1.00 0.00 35 ARG A CA 15
ATOM 11842 C C . ARG A 1 35 ? 24.796 -3.669 0.004 1.00 0.00 35 ARG A C 15
ATOM 11843 O O . ARG A 1 35 ? 25.038 -2.724 0.752 1.00 0.00 35 ARG A O 15
ATOM 11864 N N . THR A 1 36 ? 24.292 -3.527 -1.214 1.00 0.00 36 THR A N 15
ATOM 11865 C CA . THR A 1 36 ? 23.982 -2.217 -1.763 1.00 0.00 36 THR A CA 15
ATOM 11866 C C . THR A 1 36 ? 22.878 -1.559 -0.949 1.00 0.00 36 THR A C 15
ATOM 11867 O O . THR A 1 36 ? 22.928 -0.371 -0.654 1.00 0.00 36 THR A O 15
ATOM 11878 N N . LEU A 1 37 ? 21.869 -2.332 -0.609 1.00 0.00 37 LEU A N 15
ATOM 11879 C CA . LEU A 1 37 ? 20.761 -1.802 0.153 1.00 0.00 37 LEU A CA 15
ATOM 11880 C C . LEU A 1 37 ? 21.178 -1.452 1.571 1.00 0.00 37 LEU A C 15
ATOM 11881 O O . LEU A 1 37 ? 20.706 -0.476 2.152 1.00 0.00 37 LEU A O 15
ATOM 11897 N N . LEU A 1 38 ? 22.049 -2.277 2.125 1.00 0.00 38 LEU A N 15
ATOM 11898 C CA . LEU A 1 38 ? 22.524 -2.084 3.482 1.00 0.00 38 LEU A CA 15
ATOM 11899 C C . LEU A 1 38 ? 23.173 -0.729 3.626 1.00 0.00 38 LEU A C 15
ATOM 11900 O O . LEU A 1 38 ? 22.994 -0.056 4.629 1.00 0.00 38 LEU A O 15
ATOM 11916 N N . GLU A 1 39 ? 23.945 -0.337 2.647 1.00 0.00 39 GLU A N 15
ATOM 11917 C CA . GLU A 1 39 ? 24.605 0.949 2.717 1.00 0.00 39 GLU A CA 15
ATOM 11918 C C . GLU A 1 39 ? 23.605 2.070 2.446 1.00 0.00 39 GLU A C 15
ATOM 11919 O O . GLU A 1 39 ? 23.848 3.223 2.801 1.00 0.00 39 GLU A O 15
ATOM 11931 N N . PHE A 1 40 ? 22.488 1.732 1.792 1.00 0.00 40 PHE A N 15
ATOM 11932 C CA . PHE A 1 40 ? 21.479 2.735 1.457 1.00 0.00 40 PHE A CA 15
ATOM 11933 C C . PHE A 1 40 ? 20.852 3.343 2.705 1.00 0.00 40 PHE A C 15
ATOM 11934 O O . PHE A 1 40 ? 20.723 4.562 2.820 1.00 0.00 40 PHE A O 15
ATOM 11951 N N . LYS A 1 41 ? 20.451 2.486 3.622 1.00 0.00 41 LYS A N 15
ATOM 11952 C CA . LYS A 1 41 ? 19.823 2.946 4.844 1.00 0.00 41 LYS A CA 15
ATOM 11953 C C . LYS A 1 41 ? 20.795 3.776 5.668 1.00 0.00 41 LYS A C 15
ATOM 11954 O O . LYS A 1 41 ? 20.403 4.727 6.344 1.00 0.00 41 LYS A O 15
ATOM 11973 N N . SER A 1 42 ? 22.061 3.409 5.604 1.00 0.00 42 SER A N 15
ATOM 11974 C CA . SER A 1 42 ? 23.086 4.122 6.346 1.00 0.00 42 SER A CA 15
ATOM 11975 C C . SER A 1 42 ? 23.207 5.546 5.822 1.00 0.00 42 SER A C 15
ATOM 11976 O O . SER A 1 42 ? 23.402 6.486 6.593 1.00 0.00 42 SER A O 15
ATOM 11984 N N . ALA A 1 43 ? 23.071 5.699 4.509 1.00 0.00 43 ALA A N 15
ATOM 11985 C CA . ALA A 1 43 ? 23.147 7.016 3.894 1.00 0.00 43 ALA A CA 15
ATOM 11986 C C . ALA A 1 43 ? 21.909 7.812 4.247 1.00 0.00 43 ALA A C 15
ATOM 11987 O O . ALA A 1 43 ? 21.982 9.012 4.478 1.00 0.00 43 ALA A O 15
ATOM 11994 N N . THR A 1 44 ? 20.777 7.126 4.302 1.00 0.00 44 THR A N 15
ATOM 11995 C CA . THR A 1 44 ? 19.525 7.763 4.641 1.00 0.00 44 THR A CA 15
ATOM 11996 C C . THR A 1 44 ? 19.583 8.331 6.053 1.00 0.00 44 THR A C 15
ATOM 11997 O O . THR A 1 44 ? 19.110 9.434 6.301 1.00 0.00 44 THR A O 15
ATOM 12008 N N . LYS A 1 45 ? 20.143 7.564 6.974 1.00 0.00 45 LYS A N 15
ATOM 12009 C CA . LYS A 1 45 ? 20.229 8.005 8.357 1.00 0.00 45 LYS A CA 15
ATOM 12010 C C . LYS A 1 45 ? 21.073 9.256 8.457 1.00 0.00 45 LYS A C 15
ATOM 12011 O O . LYS A 1 45 ? 20.731 10.199 9.164 1.00 0.00 45 LYS A O 15
ATOM 12030 N N . SER A 1 46 ? 22.189 9.261 7.758 1.00 0.00 46 SER A N 15
ATOM 12031 C CA . SER A 1 46 ? 23.063 10.418 7.787 1.00 0.00 46 SER A CA 15
ATOM 12032 C C . SER A 1 46 ? 22.535 11.526 6.880 1.00 0.00 46 SER A C 15
ATOM 12033 O O . SER A 1 46 ? 22.716 12.710 7.162 1.00 0.00 46 SER A O 15
ATOM 12041 N N . LEU A 1 47 ? 21.893 11.136 5.785 1.00 0.00 47 LEU A N 15
ATOM 12042 C CA . LEU A 1 47 ? 21.357 12.089 4.844 1.00 0.00 47 LEU A CA 15
ATOM 12043 C C . LEU A 1 47 ? 20.111 12.747 5.409 1.00 0.00 47 LEU A C 15
ATOM 12044 O O . LEU A 1 47 ? 19.962 13.967 5.386 1.00 0.00 47 LEU A O 15
ATOM 12060 N N . VAL A 1 48 ? 19.214 11.917 5.911 1.00 0.00 48 VAL A N 15
ATOM 12061 C CA . VAL A 1 48 ? 17.963 12.422 6.462 1.00 0.00 48 VAL A CA 15
ATOM 12062 C C . VAL A 1 48 ? 18.242 13.390 7.591 1.00 0.00 48 VAL A C 15
ATOM 12063 O O . VAL A 1 48 ? 17.488 14.337 7.813 1.00 0.00 48 VAL A O 15
ATOM 12076 N N . SER A 1 49 ? 19.327 13.152 8.296 1.00 0.00 49 SER A N 15
ATOM 12077 C CA . SER A 1 49 ? 19.696 14.012 9.399 1.00 0.00 49 SER A CA 15
ATOM 12078 C C . SER A 1 49 ? 20.070 15.403 8.894 1.00 0.00 49 SER A C 15
ATOM 12079 O O . SER A 1 49 ? 20.078 16.369 9.657 1.00 0.00 49 SER A O 15
ATOM 12087 N N . GLY A 1 50 ? 20.380 15.497 7.604 1.00 0.00 50 GLY A N 15
ATOM 12088 C CA . GLY A 1 50 ? 20.753 16.777 7.013 1.00 0.00 50 GLY A CA 15
ATOM 12089 C C . GLY A 1 50 ? 22.152 17.194 7.450 1.00 0.00 50 GLY A C 15
ATOM 12090 O O . GLY A 1 50 ? 22.405 18.369 7.720 1.00 0.00 50 GLY A O 15
ATOM 12094 N N . ASP A 1 51 ? 23.058 16.224 7.517 1.00 0.00 51 ASP A N 15
ATOM 12095 C CA . ASP A 1 51 ? 24.432 16.501 7.923 1.00 0.00 51 ASP A CA 15
ATOM 12096 C C . ASP A 1 51 ? 25.236 17.050 6.751 1.00 0.00 51 ASP A C 15
ATOM 12097 O O . ASP A 1 51 ? 25.541 16.327 5.802 1.00 0.00 51 ASP A O 15
ATOM 12106 N N . GLU A 1 52 ? 25.573 18.333 6.822 1.00 0.00 52 GLU A N 15
ATOM 12107 C CA . GLU A 1 52 ? 26.339 18.973 5.762 1.00 0.00 52 GLU A CA 15
ATOM 12108 C C . GLU A 1 52 ? 27.682 18.275 5.571 1.00 0.00 52 GLU A C 15
ATOM 12109 O O . GLU A 1 52 ? 28.278 18.458 4.521 1.00 0.00 52 GLU A O 15
ATOM 12121 N N . MET A 1 1 ? -9.733 -15.325 -18.015 1.00 0.00 1 MET A N 16
ATOM 12122 C CA . MET A 1 1 ? -8.700 -15.523 -19.068 1.00 0.00 1 MET A CA 16
ATOM 12123 C C . MET A 1 1 ? -7.315 -15.536 -18.430 1.00 0.00 1 MET A C 16
ATOM 12124 O O . MET A 1 1 ? -7.027 -16.364 -17.565 1.00 0.00 1 MET A O 16
ATOM 12140 N N . PHE A 1 2 ? -6.459 -14.614 -18.863 1.00 0.00 2 PHE A N 16
ATOM 12141 C CA . PHE A 1 2 ? -5.110 -14.524 -18.338 1.00 0.00 2 PHE A CA 16
ATOM 12142 C C . PHE A 1 2 ? -5.083 -13.699 -17.060 1.00 0.00 2 PHE A C 16
ATOM 12143 O O . PHE A 1 2 ? -4.038 -13.535 -16.434 1.00 0.00 2 PHE A O 16
ATOM 12160 N N . SER A 1 3 ? -6.244 -13.170 -16.682 1.00 0.00 3 SER A N 16
ATOM 12161 C CA . SER A 1 3 ? -6.354 -12.354 -15.474 1.00 0.00 3 SER A CA 16
ATOM 12162 C C . SER A 1 3 ? -6.980 -13.159 -14.336 1.00 0.00 3 SER A C 16
ATOM 12163 O O . SER A 1 3 ? -6.783 -12.848 -13.161 1.00 0.00 3 SER A O 16
ATOM 12171 N N . ASN A 1 4 ? -7.734 -14.192 -14.696 1.00 0.00 4 ASN A N 16
ATOM 12172 C CA . ASN A 1 4 ? -8.389 -15.038 -13.703 1.00 0.00 4 ASN A CA 16
ATOM 12173 C C . ASN A 1 4 ? -7.402 -16.031 -13.102 1.00 0.00 4 ASN A C 16
ATOM 12174 O O . ASN A 1 4 ? -7.684 -16.662 -12.083 1.00 0.00 4 ASN A O 16
ATOM 12185 N N . ILE A 1 5 ? -6.249 -16.173 -13.741 1.00 0.00 5 ILE A N 16
ATOM 12186 C CA . ILE A 1 5 ? -5.235 -17.096 -13.264 1.00 0.00 5 ILE A CA 16
ATOM 12187 C C . ILE A 1 5 ? -4.728 -16.689 -11.890 1.00 0.00 5 ILE A C 16
ATOM 12188 O O . ILE A 1 5 ? -4.560 -17.533 -11.018 1.00 0.00 5 ILE A O 16
ATOM 12204 N N . GLY A 1 6 ? -4.480 -15.400 -11.713 1.00 0.00 6 GLY A N 16
ATOM 12205 C CA . GLY A 1 6 ? -3.974 -14.894 -10.441 1.00 0.00 6 GLY A CA 16
ATOM 12206 C C . GLY A 1 6 ? -2.542 -15.369 -10.208 1.00 0.00 6 GLY A C 16
ATOM 12207 O O . GLY A 1 6 ? -1.715 -15.340 -11.119 1.00 0.00 6 GLY A O 16
ATOM 12211 N N . ILE A 1 7 ? -2.260 -15.819 -8.990 1.00 0.00 7 ILE A N 16
ATOM 12212 C CA . ILE A 1 7 ? -0.928 -16.311 -8.653 1.00 0.00 7 ILE A CA 16
ATOM 12213 C C . ILE A 1 7 ? -0.662 -17.662 -9.318 1.00 0.00 7 ILE A C 16
ATOM 12214 O O . ILE A 1 7 ? 0.409 -17.861 -9.884 1.00 0.00 7 ILE A O 16
ATOM 12230 N N . PRO A 1 8 ? -1.589 -18.584 -9.287 1.00 0.00 8 PRO A N 16
ATOM 12231 C CA . PRO A 1 8 ? -1.388 -19.904 -9.941 1.00 0.00 8 PRO A CA 16
ATOM 12232 C C . PRO A 1 8 ? -0.705 -19.748 -11.298 1.00 0.00 8 PRO A C 16
ATOM 12233 O O . PRO A 1 8 ? 0.062 -20.614 -11.723 1.00 0.00 8 PRO A O 16
ATOM 12244 N N . GLY A 1 9 ? -0.975 -18.628 -11.959 1.00 0.00 9 GLY A N 16
ATOM 12245 C CA . GLY A 1 9 ? -0.367 -18.349 -13.255 1.00 0.00 9 GLY A CA 16
ATOM 12246 C C . GLY A 1 9 ? 1.019 -17.734 -13.079 1.00 0.00 9 GLY A C 16
ATOM 12247 O O . GLY A 1 9 ? 1.887 -17.881 -13.940 1.00 0.00 9 GLY A O 16
ATOM 12251 N N . LEU A 1 10 ? 1.218 -17.038 -11.959 1.00 0.00 10 LEU A N 16
ATOM 12252 C CA . LEU A 1 10 ? 2.498 -16.404 -11.687 1.00 0.00 10 LEU A CA 16
ATOM 12253 C C . LEU A 1 10 ? 3.606 -17.445 -11.588 1.00 0.00 10 LEU A C 16
ATOM 12254 O O . LEU A 1 10 ? 4.713 -17.231 -12.081 1.00 0.00 10 LEU A O 16
ATOM 12270 N N . ILE A 1 11 ? 3.312 -18.566 -10.935 1.00 0.00 11 ILE A N 16
ATOM 12271 C CA . ILE A 1 11 ? 4.302 -19.623 -10.770 1.00 0.00 11 ILE A CA 16
ATOM 12272 C C . ILE A 1 11 ? 4.753 -20.148 -12.124 1.00 0.00 11 ILE A C 16
ATOM 12273 O O . ILE A 1 11 ? 5.943 -20.305 -12.357 1.00 0.00 11 ILE A O 16
ATOM 12289 N N . LEU A 1 12 ? 3.810 -20.404 -13.016 1.00 0.00 12 LEU A N 16
ATOM 12290 C CA . LEU A 1 12 ? 4.148 -20.909 -14.335 1.00 0.00 12 LEU A CA 16
ATOM 12291 C C . LEU A 1 12 ? 5.057 -19.930 -15.055 1.00 0.00 12 LEU A C 16
ATOM 12292 O O . LEU A 1 12 ? 6.057 -20.324 -15.645 1.00 0.00 12 LEU A O 16
ATOM 12308 N N . ILE A 1 13 ? 4.710 -18.653 -14.978 1.00 0.00 13 ILE A N 16
ATOM 12309 C CA . ILE A 1 13 ? 5.505 -17.606 -15.608 1.00 0.00 13 ILE A CA 16
ATOM 12310 C C . ILE A 1 13 ? 6.870 -17.514 -14.955 1.00 0.00 13 ILE A C 16
ATOM 12311 O O . ILE A 1 13 ? 7.883 -17.330 -15.630 1.00 0.00 13 ILE A O 16
ATOM 12327 N N . PHE A 1 14 ? 6.884 -17.588 -13.641 1.00 0.00 14 PHE A N 16
ATOM 12328 C CA . PHE A 1 14 ? 8.121 -17.459 -12.920 1.00 0.00 14 PHE A CA 16
ATOM 12329 C C . PHE A 1 14 ? 9.109 -18.511 -13.400 1.00 0.00 14 PHE A C 16
ATOM 12330 O O . PHE A 1 14 ? 10.287 -18.227 -13.598 1.00 0.00 14 PHE A O 16
ATOM 12347 N N . VAL A 1 15 ? 8.603 -19.720 -13.590 1.00 0.00 15 VAL A N 16
ATOM 12348 C CA . VAL A 1 15 ? 9.422 -20.837 -14.045 1.00 0.00 15 VAL A CA 16
ATOM 12349 C C . VAL A 1 15 ? 10.099 -20.493 -15.360 1.00 0.00 15 VAL A C 16
ATOM 12350 O O . VAL A 1 15 ? 11.269 -20.794 -15.569 1.00 0.00 15 VAL A O 16
ATOM 12363 N N . ILE A 1 16 ? 9.361 -19.856 -16.241 1.00 0.00 16 ILE A N 16
ATOM 12364 C CA . I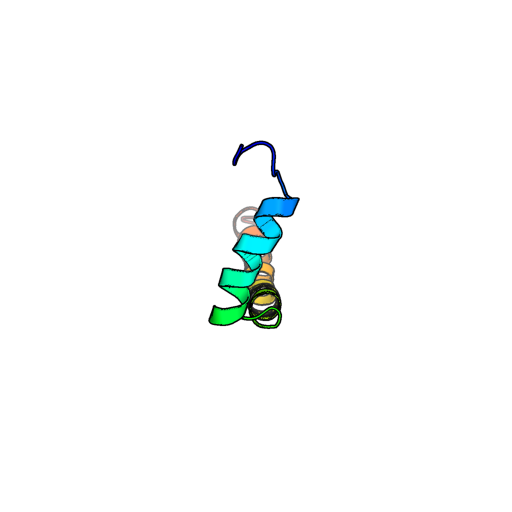LE A 1 16 ? 9.920 -19.473 -17.536 1.00 0.00 16 ILE A CA 16
ATOM 12365 C C . ILE A 1 16 ? 11.218 -18.698 -17.339 1.00 0.00 16 ILE A C 16
ATOM 12366 O O . ILE A 1 16 ? 12.151 -18.827 -18.118 1.00 0.00 16 ILE A O 16
ATOM 12382 N N . ALA A 1 17 ? 11.263 -17.893 -16.295 1.00 0.00 17 ALA A N 16
ATOM 12383 C CA . ALA A 1 17 ? 12.456 -17.101 -15.994 1.00 0.00 17 ALA A CA 16
ATOM 12384 C C . ALA A 1 17 ? 13.572 -18.003 -15.463 1.00 0.00 17 ALA A C 16
ATOM 12385 O O . ALA A 1 17 ? 14.756 -17.726 -15.629 1.00 0.00 17 ALA A O 16
ATOM 12392 N N . LEU A 1 18 ? 13.174 -19.064 -14.795 1.00 0.00 18 LEU A N 16
ATOM 12393 C CA . LEU A 1 18 ? 14.117 -19.998 -14.211 1.00 0.00 18 LEU A CA 16
ATOM 12394 C C . LEU A 1 18 ? 14.886 -20.775 -15.269 1.00 0.00 18 LEU A C 16
ATOM 12395 O O . LEU A 1 18 ? 16.083 -21.022 -15.119 1.00 0.00 18 LEU A O 16
ATOM 12411 N N . ILE A 1 19 ? 14.207 -21.169 -16.329 1.00 0.00 19 ILE A N 16
ATOM 12412 C CA . ILE A 1 19 ? 14.870 -21.927 -17.384 1.00 0.00 19 ILE A CA 16
ATOM 12413 C C . ILE A 1 19 ? 16.048 -21.117 -17.928 1.00 0.00 19 ILE A C 16
ATOM 12414 O O . ILE A 1 19 ? 17.141 -21.640 -18.144 1.00 0.00 19 ILE A O 16
ATOM 12430 N N . ILE A 1 20 ? 15.801 -19.831 -18.118 1.00 0.00 20 ILE A N 16
ATOM 12431 C CA . ILE A 1 20 ? 16.812 -18.909 -18.605 1.00 0.00 20 ILE A CA 16
ATOM 12432 C C . ILE A 1 20 ? 17.741 -18.495 -17.467 1.00 0.00 20 ILE A C 16
ATOM 12433 O O . ILE A 1 20 ? 18.960 -18.620 -17.579 1.00 0.00 20 ILE A O 16
ATOM 12449 N N . PHE A 1 21 ? 17.167 -17.981 -16.382 1.00 0.00 21 PHE A N 16
ATOM 12450 C CA . PHE A 1 21 ? 17.972 -17.535 -15.252 1.00 0.00 21 PHE A CA 16
ATOM 12451 C C . PHE A 1 21 ? 18.420 -18.702 -14.380 1.00 0.00 21 PHE A C 16
ATOM 12452 O O . PHE A 1 21 ? 19.584 -19.104 -14.443 1.00 0.00 21 PHE A O 16
ATOM 12469 N N . GLY A 1 22 ? 17.511 -19.257 -13.570 1.00 0.00 22 GLY A N 16
ATOM 12470 C CA . GLY A 1 22 ? 17.865 -20.382 -12.708 1.00 0.00 22 GLY A CA 16
ATOM 12471 C C . GLY A 1 22 ? 17.411 -20.120 -11.257 1.00 0.00 22 GLY A C 16
ATOM 12472 O O . GLY A 1 22 ? 17.515 -18.988 -10.786 1.00 0.00 22 GLY A O 16
ATOM 12476 N N . PRO A 1 23 ? 16.932 -21.124 -10.528 1.00 0.00 23 PRO A N 16
ATOM 12477 C CA . PRO A 1 23 ? 16.501 -20.945 -9.107 1.00 0.00 23 PRO A CA 16
ATOM 12478 C C . PRO A 1 23 ? 17.696 -20.749 -8.195 1.00 0.00 23 PRO A C 16
ATOM 12479 O O . PRO A 1 23 ? 17.580 -20.213 -7.097 1.00 0.00 23 PRO A O 16
ATOM 12490 N N . SER A 1 24 ? 18.821 -21.255 -8.660 1.00 0.00 24 SER A N 16
ATOM 12491 C CA . SER A 1 24 ? 20.058 -21.223 -7.899 1.00 0.00 24 SER A CA 16
ATOM 12492 C C . SER A 1 24 ? 20.834 -19.953 -8.199 1.00 0.00 24 SER A C 16
ATOM 12493 O O . SER A 1 24 ? 21.854 -19.666 -7.571 1.00 0.00 24 SER A O 16
ATOM 12501 N N . LYS A 1 25 ? 20.329 -19.203 -9.173 1.00 0.00 25 LYS A N 16
ATOM 12502 C CA . LYS A 1 25 ? 20.951 -17.956 -9.590 1.00 0.00 25 LYS A CA 16
ATOM 12503 C C . LYS A 1 25 ? 20.355 -16.757 -8.868 1.00 0.00 25 LYS A C 16
ATOM 12504 O O . LYS A 1 25 ? 21.012 -15.735 -8.751 1.00 0.00 25 LYS A O 16
ATOM 12523 N N . LEU A 1 26 ? 19.126 -16.868 -8.373 1.00 0.00 26 LEU A N 16
ATOM 12524 C CA . LEU A 1 26 ? 18.531 -15.757 -7.650 1.00 0.00 26 LEU A CA 16
ATOM 12525 C C . LEU A 1 26 ? 19.261 -15.595 -6.298 1.00 0.00 26 LEU A C 16
ATOM 12526 O O . LEU A 1 26 ? 19.787 -14.529 -6.026 1.00 0.00 26 LEU A O 16
ATOM 12542 N N . PRO A 1 27 ? 19.362 -16.633 -5.485 1.00 0.00 27 PRO A N 16
ATOM 12543 C CA . PRO A 1 27 ? 20.108 -16.553 -4.210 1.00 0.00 27 PRO A CA 16
ATOM 12544 C C . PRO A 1 27 ? 21.400 -15.716 -4.359 1.00 0.00 27 PRO A C 16
ATOM 12545 O O . PRO A 1 27 ? 21.660 -14.810 -3.562 1.00 0.00 27 PRO A O 16
ATOM 12556 N N . GLU A 1 28 ? 22.214 -16.032 -5.370 1.00 0.00 28 GLU A N 16
ATOM 12557 C CA . GLU A 1 28 ? 23.470 -15.314 -5.589 1.00 0.00 28 GLU A CA 16
ATOM 12558 C C . GLU A 1 28 ? 23.213 -13.842 -5.914 1.00 0.00 28 GLU A C 16
ATOM 12559 O O . GLU A 1 28 ? 23.892 -12.954 -5.410 1.00 0.00 28 GLU A O 16
ATOM 12571 N N . ILE A 1 29 ? 22.229 -13.597 -6.754 1.00 0.00 29 ILE A N 16
ATOM 12572 C CA . ILE A 1 29 ? 21.887 -12.231 -7.134 1.00 0.00 29 ILE A CA 16
ATOM 12573 C C . ILE A 1 29 ? 21.362 -11.459 -5.926 1.00 0.00 29 ILE A C 16
ATOM 12574 O O . ILE A 1 29 ? 21.719 -10.300 -5.712 1.00 0.00 29 ILE A O 16
ATOM 12590 N N . GLY A 1 30 ? 20.501 -12.104 -5.148 1.00 0.00 30 GLY A N 16
ATOM 12591 C CA . GLY A 1 30 ? 19.922 -11.460 -3.976 1.00 0.00 30 GLY A CA 16
ATOM 12592 C C . GLY A 1 30 ? 21.010 -11.051 -2.995 1.00 0.00 30 GLY A C 16
ATOM 12593 O O . GLY A 1 30 ? 20.982 -9.949 -2.448 1.00 0.00 30 GLY A O 16
ATOM 12597 N N . ARG A 1 31 ? 21.968 -11.941 -2.781 1.00 0.00 31 ARG A N 16
ATOM 12598 C CA . ARG A 1 31 ? 23.061 -11.663 -1.868 1.00 0.00 31 ARG A CA 16
ATOM 12599 C C . ARG A 1 31 ? 23.893 -10.503 -2.373 1.00 0.00 31 ARG A C 16
ATOM 12600 O O . ARG A 1 31 ? 24.252 -9.599 -1.619 1.00 0.00 31 ARG A O 16
ATOM 12621 N N . ALA A 1 32 ? 24.209 -10.546 -3.656 1.00 0.00 32 ALA A N 16
ATOM 12622 C CA . ALA A 1 32 ? 25.020 -9.500 -4.252 1.00 0.00 32 ALA A CA 16
ATOM 12623 C C . ALA A 1 32 ? 24.297 -8.164 -4.145 1.00 0.00 32 ALA A C 16
ATOM 12624 O O . ALA A 1 32 ? 24.879 -7.160 -3.733 1.00 0.00 32 ALA A O 16
ATOM 12631 N N . ALA A 1 33 ? 23.015 -8.169 -4.489 1.00 0.00 33 ALA A N 16
ATOM 12632 C CA . ALA A 1 33 ? 22.204 -6.962 -4.400 1.00 0.00 33 ALA A CA 16
ATOM 12633 C C . ALA A 1 33 ? 22.076 -6.555 -2.943 1.00 0.00 33 ALA A C 16
ATOM 12634 O O . ALA A 1 33 ? 21.887 -5.383 -2.620 1.00 0.00 33 ALA A O 16
ATOM 12641 N N . GLY A 1 34 ? 22.150 -7.553 -2.071 1.00 0.00 34 GLY A N 16
ATOM 12642 C CA . GLY A 1 34 ? 22.008 -7.310 -0.653 1.00 0.00 34 GLY A CA 16
ATOM 12643 C C . GLY A 1 34 ? 23.004 -6.259 -0.177 1.00 0.00 34 GLY A C 16
ATOM 12644 O O . GLY A 1 34 ? 22.653 -5.352 0.578 1.00 0.00 34 GLY A O 16
ATOM 12648 N N . ARG A 1 35 ? 24.248 -6.385 -0.629 1.00 0.00 35 ARG A N 16
ATOM 12649 C CA . ARG A 1 35 ? 25.291 -5.436 -0.249 1.00 0.00 35 ARG A CA 16
ATOM 12650 C C . ARG A 1 35 ? 24.994 -4.059 -0.822 1.00 0.00 35 ARG A C 16
ATOM 12651 O O . ARG A 1 35 ? 25.154 -3.045 -0.148 1.00 0.00 35 ARG A O 16
ATOM 12672 N N . THR A 1 36 ? 24.559 -4.047 -2.071 1.00 0.00 36 THR A N 16
ATOM 12673 C CA . THR A 1 36 ? 24.230 -2.807 -2.754 1.00 0.00 36 THR A CA 16
ATOM 12674 C C . THR A 1 36 ? 23.056 -2.119 -2.070 1.00 0.00 36 THR A C 16
ATOM 12675 O O . THR A 1 36 ? 23.055 -0.908 -1.879 1.00 0.00 36 THR A O 16
ATOM 12686 N N . LEU A 1 37 ? 22.048 -2.893 -1.723 1.00 0.00 37 LEU A N 16
ATOM 12687 C CA . LEU A 1 37 ? 20.876 -2.338 -1.077 1.00 0.00 37 LEU A CA 16
ATOM 12688 C C . LEU A 1 37 ? 21.185 -1.893 0.342 1.00 0.00 37 LEU A C 16
ATOM 12689 O O . LEU A 1 37 ? 20.642 -0.905 0.836 1.00 0.00 37 LEU A O 16
ATOM 12705 N N . LEU A 1 38 ? 22.044 -2.652 0.991 1.00 0.00 38 LEU A N 16
ATOM 12706 C CA . LEU A 1 38 ? 22.425 -2.374 2.364 1.00 0.00 38 LEU A CA 16
ATOM 12707 C C . LEU A 1 38 ? 23.014 -0.981 2.472 1.00 0.00 38 LEU A C 16
ATOM 12708 O O . LEU A 1 38 ? 22.743 -0.263 3.422 1.00 0.00 38 LEU A O 16
ATOM 12724 N N . GLU A 1 39 ? 23.834 -0.607 1.521 1.00 0.00 39 GLU A N 16
ATOM 12725 C CA . GLU A 1 39 ? 24.438 0.712 1.558 1.00 0.00 39 GLU A CA 16
ATOM 12726 C C . GLU A 1 39 ? 23.406 1.773 1.183 1.00 0.00 39 GLU A C 16
ATOM 12727 O O . GLU A 1 39 ? 23.574 2.950 1.500 1.00 0.00 39 GLU A O 16
ATOM 12739 N N . PHE A 1 40 ? 22.347 1.356 0.478 1.00 0.00 40 PHE A N 16
ATOM 12740 C CA . PHE A 1 40 ? 21.316 2.296 0.042 1.00 0.00 40 PHE A CA 16
ATOM 12741 C C . PHE A 1 40 ? 20.583 2.923 1.226 1.00 0.00 40 PHE A C 16
ATOM 12742 O O . PHE A 1 40 ? 20.408 4.140 1.288 1.00 0.00 40 PHE A O 16
ATOM 12759 N N . LYS A 1 41 ? 20.146 2.083 2.149 1.00 0.00 41 LYS A N 16
ATOM 12760 C CA . LYS A 1 41 ? 19.420 2.564 3.312 1.00 0.00 41 LYS A CA 16
ATOM 12761 C C . LYS A 1 41 ? 20.312 3.449 4.169 1.00 0.00 41 LYS A C 16
ATOM 12762 O O . LYS A 1 41 ? 19.853 4.418 4.772 1.00 0.00 41 LYS A O 16
ATOM 12781 N N . SER A 1 42 ? 21.590 3.106 4.212 1.00 0.00 42 SER A N 16
ATOM 12782 C CA . SER A 1 42 ? 22.551 3.869 4.990 1.00 0.00 42 SER A CA 16
ATOM 12783 C C . SER A 1 42 ? 22.694 5.268 4.406 1.00 0.00 42 SER A C 16
ATOM 12784 O O . SER A 1 42 ? 22.756 6.254 5.140 1.00 0.00 42 SER A O 16
ATOM 12792 N N . ALA A 1 43 ? 22.726 5.348 3.079 1.00 0.00 43 ALA A N 16
ATOM 12793 C CA . ALA A 1 43 ? 22.837 6.636 2.408 1.00 0.00 43 ALA A CA 16
ATOM 12794 C C . ALA A 1 43 ? 21.525 7.404 2.533 1.00 0.00 43 ALA A C 16
ATOM 12795 O O . ALA A 1 43 ? 21.517 8.600 2.804 1.00 0.00 43 ALA A O 16
ATOM 12802 N N . THR A 1 44 ? 20.419 6.693 2.349 1.00 0.00 44 THR A N 16
ATOM 12803 C CA . THR A 1 44 ? 19.097 7.288 2.454 1.00 0.00 44 THR A CA 16
ATOM 12804 C C . THR A 1 44 ? 18.827 7.787 3.871 1.00 0.00 44 THR A C 16
ATOM 12805 O O . THR A 1 44 ? 18.288 8.875 4.063 1.00 0.00 44 THR A O 16
ATOM 12816 N N . LYS A 1 45 ? 19.192 6.977 4.852 1.00 0.00 45 LYS A N 16
ATOM 12817 C CA . LYS A 1 45 ? 18.967 7.334 6.243 1.00 0.00 45 LYS A CA 16
ATOM 12818 C C . LYS A 1 45 ? 19.566 8.698 6.531 1.00 0.00 45 LYS A C 16
ATOM 12819 O O . LYS A 1 45 ? 19.099 9.416 7.403 1.00 0.00 45 LYS A O 16
ATOM 12838 N N . SER A 1 46 ? 20.608 9.046 5.800 1.00 0.00 46 SER A N 16
ATOM 12839 C CA . SER A 1 46 ? 21.255 10.332 5.996 1.00 0.00 46 SER A CA 16
ATOM 12840 C C . SER A 1 46 ? 20.437 11.463 5.359 1.00 0.00 46 SER A C 16
ATOM 12841 O O . SER A 1 46 ? 20.486 12.606 5.815 1.00 0.00 46 SER A O 16
ATOM 12849 N N . LEU A 1 47 ? 19.696 11.140 4.299 1.00 0.00 47 LEU A N 16
ATOM 12850 C CA . LEU A 1 47 ? 18.882 12.132 3.602 1.00 0.00 47 LEU A CA 16
ATOM 12851 C C . LEU A 1 47 ? 17.680 12.547 4.440 1.00 0.00 47 LEU A C 16
ATOM 12852 O O . LEU A 1 47 ? 17.170 13.660 4.304 1.00 0.00 47 LEU A O 16
ATOM 12868 N N . VAL A 1 48 ? 17.218 11.641 5.290 1.00 0.00 48 VAL A N 16
ATOM 12869 C CA . VAL A 1 48 ? 16.060 11.915 6.128 1.00 0.00 48 VAL A CA 16
ATOM 12870 C C . VAL A 1 48 ? 16.293 13.178 6.955 1.00 0.00 48 VAL A C 16
ATOM 12871 O O . VAL A 1 48 ? 15.353 13.907 7.275 1.00 0.00 48 VAL A O 16
ATOM 12884 N N . SER A 1 49 ? 17.553 13.427 7.298 1.00 0.00 49 SER A N 16
ATOM 12885 C CA . SER A 1 49 ? 17.907 14.599 8.086 1.00 0.00 49 SER A CA 16
ATOM 12886 C C . SER A 1 49 ? 19.404 14.876 7.980 1.00 0.00 49 SER A C 16
ATOM 12887 O O . SER A 1 49 ? 20.206 14.270 8.690 1.00 0.00 49 SER A O 16
ATOM 12895 N N . GLY A 1 50 ? 19.774 15.790 7.091 1.00 0.00 50 GLY A N 16
ATOM 12896 C CA . GLY A 1 50 ? 21.179 16.132 6.904 1.00 0.00 50 GLY A CA 16
ATOM 12897 C C . GLY A 1 50 ? 21.699 16.962 8.070 1.00 0.00 50 GLY A C 16
ATOM 12898 O O . GLY A 1 50 ? 22.526 17.856 7.892 1.00 0.00 50 GLY A O 16
ATOM 12902 N N . ASP A 1 51 ? 21.207 16.654 9.268 1.00 0.00 51 ASP A N 16
ATOM 12903 C CA . ASP A 1 51 ? 21.619 17.365 10.482 1.00 0.00 51 ASP A CA 16
ATOM 12904 C C . ASP A 1 51 ? 22.234 16.397 11.486 1.00 0.00 51 ASP A C 16
ATOM 12905 O O . ASP A 1 51 ? 21.525 15.612 12.118 1.00 0.00 51 ASP A O 16
ATOM 12914 N N . GLU A 1 52 ? 23.553 16.454 11.628 1.00 0.00 52 GLU A N 16
ATOM 12915 C CA . GLU A 1 52 ? 24.249 15.575 12.558 1.00 0.00 52 GLU A CA 16
ATOM 12916 C C . GLU A 1 52 ? 23.800 15.843 13.991 1.00 0.00 52 GLU A C 16
ATOM 12917 O O . GLU A 1 52 ? 24.342 15.217 14.887 1.00 0.00 52 GLU A O 16
ATOM 12929 N N . MET A 1 1 ? -8.071 -12.886 -19.743 1.00 0.00 1 MET A N 17
ATOM 12930 C CA . MET A 1 1 ? -7.653 -14.116 -19.019 1.00 0.00 1 MET A CA 17
ATOM 12931 C C . MET A 1 1 ? -6.385 -13.818 -18.235 1.00 0.00 1 MET A C 17
ATOM 12932 O O . MET A 1 1 ? -6.154 -12.680 -17.831 1.00 0.00 1 MET A O 17
ATOM 12948 N N . PHE A 1 2 ? -5.555 -14.839 -18.041 1.00 0.00 2 PHE A N 17
ATOM 12949 C CA . PHE A 1 2 ? -4.318 -14.697 -17.324 1.00 0.00 2 PHE A CA 17
ATOM 12950 C C . PHE A 1 2 ? -4.474 -13.758 -16.124 1.00 0.00 2 PHE A C 17
ATOM 12951 O O . PHE A 1 2 ? -3.491 -13.222 -15.610 1.00 0.00 2 PHE A O 17
ATOM 12968 N N . SER A 1 3 ? -5.720 -13.565 -15.687 1.00 0.00 3 SER A N 17
ATOM 12969 C CA . SER A 1 3 ? -6.013 -12.693 -14.546 1.00 0.00 3 SER A CA 17
ATOM 12970 C C . SER A 1 3 ? -6.603 -13.503 -13.395 1.00 0.00 3 SER A C 17
ATOM 12971 O O . SER A 1 3 ? -6.288 -13.274 -12.228 1.00 0.00 3 SER A O 17
ATOM 12979 N N . ASN A 1 4 ? -7.470 -14.442 -13.747 1.00 0.00 4 ASN A N 17
ATOM 12980 C CA . ASN A 1 4 ? -8.125 -15.287 -12.757 1.00 0.00 4 ASN A CA 17
ATOM 12981 C C . ASN A 1 4 ? -7.174 -16.365 -12.250 1.00 0.00 4 ASN A C 17
ATOM 12982 O O . ASN A 1 4 ? -7.448 -17.025 -11.248 1.00 0.00 4 ASN A O 17
ATOM 12993 N N . ILE A 1 5 ? -6.065 -16.543 -12.950 1.00 0.00 5 ILE A N 17
ATOM 12994 C CA . ILE A 1 5 ? -5.089 -17.544 -12.564 1.00 0.00 5 ILE A CA 17
ATOM 12995 C C . ILE A 1 5 ? -4.521 -17.256 -11.183 1.00 0.00 5 ILE A C 17
ATOM 12996 O O . ILE A 1 5 ? -4.327 -18.169 -10.387 1.00 0.00 5 ILE A O 17
ATOM 13012 N N . GLY A 1 6 ? -4.246 -15.989 -10.918 1.00 0.00 6 GLY A N 17
ATOM 13013 C CA . GLY A 1 6 ? -3.678 -15.586 -9.639 1.00 0.00 6 GLY A CA 17
ATOM 13014 C C . GLY A 1 6 ? -2.203 -15.970 -9.572 1.00 0.00 6 GLY A C 17
ATOM 13015 O O . GLY A 1 6 ? -1.453 -15.746 -10.521 1.00 0.00 6 GLY A O 17
ATOM 13019 N N . ILE A 1 7 ? -1.794 -16.552 -8.453 1.00 0.00 7 ILE A N 17
ATOM 13020 C CA . ILE A 1 7 ? -0.406 -16.965 -8.282 1.00 0.00 7 ILE A CA 17
ATOM 13021 C C . ILE A 1 7 ? -0.112 -18.258 -9.066 1.00 0.00 7 ILE A C 17
ATOM 13022 O O . ILE A 1 7 ? 0.922 -18.359 -9.719 1.00 0.00 7 ILE A O 17
ATOM 13038 N N . PRO A 1 8 ? -0.975 -19.239 -9.016 1.00 0.00 8 PRO A N 17
ATOM 13039 C CA . PRO A 1 8 ? -0.747 -20.520 -9.743 1.00 0.00 8 PRO A CA 17
ATOM 13040 C C . PRO A 1 8 ? -0.190 -20.303 -11.151 1.00 0.00 8 PRO A C 17
ATOM 13041 O O . PRO A 1 8 ? 0.687 -21.043 -11.597 1.00 0.00 8 PRO A O 17
ATOM 13052 N N . GLY A 1 9 ? -0.689 -19.287 -11.839 1.00 0.00 9 GLY A N 17
ATOM 13053 C CA . GLY A 1 9 ? -0.212 -18.991 -13.185 1.00 0.00 9 GLY A CA 17
ATOM 13054 C C . GLY A 1 9 ? 1.165 -18.336 -13.143 1.00 0.00 9 GLY A C 17
ATOM 13055 O O . GLY A 1 9 ? 1.945 -18.448 -14.088 1.00 0.00 9 GLY A O 17
ATOM 13059 N N . LEU A 1 10 ? 1.452 -17.641 -12.045 1.00 0.00 10 LEU A N 17
ATOM 13060 C CA . LEU A 1 10 ? 2.731 -16.959 -11.893 1.00 0.00 10 LEU A CA 17
ATOM 13061 C C . LEU A 1 10 ? 3.883 -17.955 -11.863 1.00 0.00 10 LEU A C 17
ATOM 13062 O O . LEU A 1 10 ? 4.943 -17.698 -12.425 1.00 0.00 10 LEU A O 17
ATOM 13078 N N . ILE A 1 11 ? 3.674 -19.091 -11.203 1.00 0.00 11 ILE A N 17
ATOM 13079 C CA . ILE A 1 11 ? 4.717 -20.107 -11.106 1.00 0.00 11 ILE A CA 17
ATOM 13080 C C . ILE A 1 11 ? 5.114 -20.589 -12.493 1.00 0.00 11 ILE A C 17
ATOM 13081 O O . ILE A 1 11 ? 6.295 -20.702 -12.781 1.00 0.00 11 ILE A O 17
ATOM 13097 N N . LEU A 1 12 ? 4.141 -20.852 -13.348 1.00 0.00 12 LEU A N 17
ATOM 13098 C CA . LEU A 1 12 ? 4.440 -21.319 -14.688 1.00 0.00 12 LEU A CA 17
ATOM 13099 C C . LEU A 1 12 ? 5.302 -20.294 -15.406 1.00 0.00 12 LEU A C 17
ATOM 13100 O O . LEU A 1 12 ? 6.299 -20.649 -16.025 1.00 0.00 12 LEU A O 17
ATOM 13116 N N . ILE A 1 13 ? 4.930 -19.027 -15.284 1.00 0.00 13 ILE A N 17
ATOM 13117 C CA . ILE A 1 13 ? 5.696 -17.942 -15.892 1.00 0.00 13 ILE A CA 17
ATOM 13118 C C . ILE A 1 13 ? 7.057 -17.826 -15.240 1.00 0.00 13 ILE A C 17
ATOM 13119 O O . ILE A 1 13 ? 8.065 -17.591 -15.909 1.00 0.00 13 ILE A O 17
ATOM 13135 N N . PHE A 1 14 ? 7.073 -17.938 -13.927 1.00 0.00 14 PHE A N 17
ATOM 13136 C CA . PHE A 1 14 ? 8.302 -17.788 -13.198 1.00 0.00 14 PHE A CA 17
ATOM 13137 C C . PHE A 1 14 ? 9.323 -18.792 -13.713 1.00 0.00 14 PHE A C 17
ATOM 13138 O O . PHE A 1 14 ? 10.485 -18.452 -13.921 1.00 0.00 14 PHE A O 17
ATOM 13155 N N . VAL A 1 15 ? 8.864 -20.018 -13.937 1.00 0.00 15 VAL A N 17
ATOM 13156 C CA . VAL A 1 15 ? 9.727 -21.082 -14.443 1.00 0.00 15 VAL A CA 17
ATOM 13157 C C . VAL A 1 15 ? 10.398 -20.655 -15.738 1.00 0.00 15 VAL A C 17
ATOM 13158 O O . VAL A 1 15 ? 11.584 -20.899 -15.950 1.00 0.00 15 VAL A O 17
ATOM 13171 N N . ILE A 1 16 ? 9.635 -20.009 -16.599 1.00 0.00 16 ILE A N 17
ATOM 13172 C CA . ILE A 1 16 ? 10.178 -19.544 -17.874 1.00 0.00 16 ILE A CA 17
ATOM 13173 C C . ILE A 1 16 ? 11.408 -18.684 -17.627 1.00 0.00 16 ILE A C 17
ATOM 13174 O O . ILE A 1 16 ? 12.353 -18.693 -18.405 1.00 0.00 16 ILE A O 17
ATOM 13190 N N . ALA A 1 17 ? 11.381 -17.948 -16.533 1.00 0.00 17 ALA A N 17
ATOM 13191 C CA . ALA A 1 17 ? 12.504 -17.096 -16.160 1.00 0.00 17 ALA A CA 17
ATOM 13192 C C . ALA A 1 17 ? 13.641 -17.957 -15.605 1.00 0.00 17 ALA A C 17
ATOM 13193 O O . ALA A 1 17 ? 14.813 -17.655 -15.773 1.00 0.00 17 ALA A O 17
ATOM 13200 N N . LEU A 1 18 ? 13.273 -19.014 -14.914 1.00 0.00 18 LEU A N 17
ATOM 13201 C CA . LEU A 1 18 ? 14.246 -19.888 -14.298 1.00 0.00 18 LEU A CA 17
ATOM 13202 C C . LEU A 1 18 ? 15.121 -20.587 -15.322 1.00 0.00 18 LEU A C 17
ATOM 13203 O O . LEU A 1 18 ? 16.330 -20.723 -15.128 1.00 0.00 18 LEU A O 17
ATOM 13219 N N . ILE A 1 19 ? 14.520 -21.037 -16.398 1.00 0.00 19 ILE A N 17
ATOM 13220 C CA . ILE A 1 19 ? 15.279 -21.722 -17.423 1.00 0.00 19 ILE A CA 17
ATOM 13221 C C . ILE A 1 19 ? 16.361 -20.797 -17.974 1.00 0.00 19 ILE A C 17
ATOM 13222 O O . ILE A 1 19 ? 17.497 -21.215 -18.203 1.00 0.00 19 ILE A O 17
ATOM 13238 N N . ILE A 1 20 ? 16.008 -19.532 -18.172 1.00 0.00 20 ILE A N 17
ATOM 13239 C CA . ILE A 1 20 ? 16.959 -18.549 -18.681 1.00 0.00 20 ILE A CA 17
ATOM 13240 C C . ILE A 1 20 ? 17.816 -17.971 -17.545 1.00 0.00 20 ILE A C 17
ATOM 13241 O O . ILE A 1 20 ? 18.983 -17.644 -17.752 1.00 0.00 20 ILE A O 17
ATOM 13257 N N . PHE A 1 21 ? 17.242 -17.850 -16.332 1.00 0.00 21 PHE A N 17
ATOM 13258 C CA . PHE A 1 21 ? 17.986 -17.320 -15.187 1.00 0.00 21 PHE A CA 17
ATOM 13259 C C . PHE A 1 21 ? 18.492 -18.464 -14.307 1.00 0.00 21 PHE A C 17
ATOM 13260 O O . PHE A 1 21 ? 19.670 -18.811 -14.388 1.00 0.00 21 PHE A O 17
ATOM 13277 N N . GLY A 1 22 ? 17.608 -19.093 -13.508 1.00 0.00 22 GLY A N 17
ATOM 13278 C CA . GLY A 1 22 ? 18.028 -20.229 -12.682 1.00 0.00 22 GLY A CA 17
ATOM 13279 C C . GLY A 1 22 ? 17.748 -20.008 -11.177 1.00 0.00 22 GLY A C 17
ATOM 13280 O O . GLY A 1 22 ? 18.284 -19.057 -10.607 1.00 0.00 22 GLY A O 17
ATOM 13284 N N . PRO A 1 23 ? 16.966 -20.861 -10.508 1.00 0.00 23 PRO A N 17
ATOM 13285 C CA . PRO A 1 23 ? 16.694 -20.724 -9.031 1.00 0.00 23 PRO A CA 17
ATOM 13286 C C . PRO A 1 23 ? 17.972 -20.610 -8.199 1.00 0.00 23 PRO A C 17
ATOM 13287 O O . PRO A 1 23 ? 17.932 -20.165 -7.060 1.00 0.00 23 PRO A O 17
ATOM 13298 N N . SER A 1 24 ? 19.095 -21.031 -8.746 1.00 0.00 24 SER A N 17
ATOM 13299 C CA . SER A 1 24 ? 20.351 -20.975 -8.005 1.00 0.00 24 SER A CA 17
ATOM 13300 C C . SER A 1 24 ? 21.132 -19.720 -8.373 1.00 0.00 24 SER A C 17
ATOM 13301 O O . SER A 1 24 ? 22.070 -19.322 -7.686 1.00 0.00 24 SER A O 17
ATOM 13309 N N . LYS A 1 25 ? 20.732 -19.106 -9.475 1.00 0.00 25 LYS A N 17
ATOM 13310 C CA . LYS A 1 25 ? 21.377 -17.899 -9.960 1.00 0.00 25 LYS A CA 17
ATOM 13311 C C . LYS A 1 25 ? 20.558 -16.658 -9.606 1.00 0.00 25 LYS A C 17
ATOM 13312 O O . LYS A 1 25 ? 21.045 -15.537 -9.729 1.00 0.00 25 LYS A O 17
ATOM 13331 N N . LEU A 1 26 ? 19.318 -16.858 -9.161 1.00 0.00 26 LEU A N 17
ATOM 13332 C CA . LEU A 1 26 ? 18.464 -15.725 -8.798 1.00 0.00 26 LEU A CA 17
ATOM 13333 C C . LEU A 1 26 ? 18.702 -15.308 -7.334 1.00 0.00 26 LEU A C 17
ATOM 13334 O O . LEU A 1 26 ? 18.810 -14.116 -7.044 1.00 0.00 26 LEU A O 17
ATOM 13350 N N . PRO A 1 27 ? 18.797 -16.245 -6.414 1.00 0.00 27 PRO A N 17
ATOM 13351 C CA . PRO A 1 27 ? 19.039 -15.936 -4.968 1.00 0.00 27 PRO A CA 17
ATOM 13352 C C . PRO A 1 27 ? 20.359 -15.196 -4.751 1.00 0.00 27 PRO A C 17
ATOM 13353 O O . PRO A 1 27 ? 20.440 -14.254 -3.964 1.00 0.00 27 PRO A O 17
ATOM 13364 N N . GLU A 1 28 ? 21.390 -15.652 -5.452 1.00 0.00 28 GLU A N 17
ATOM 13365 C CA . GLU A 1 28 ? 22.714 -15.058 -5.336 1.00 0.00 28 GLU A CA 17
ATOM 13366 C C . GLU A 1 28 ? 22.692 -13.600 -5.760 1.00 0.00 28 GLU A C 17
ATOM 13367 O O . GLU A 1 28 ? 23.248 -12.737 -5.080 1.00 0.00 28 GLU A O 17
ATOM 13379 N N . ILE A 1 29 ? 22.034 -13.331 -6.869 1.00 0.00 29 ILE A N 17
ATOM 13380 C CA . ILE A 1 29 ? 21.925 -11.970 -7.363 1.00 0.00 29 ILE A CA 17
ATOM 13381 C C . ILE A 1 29 ? 21.052 -11.140 -6.433 1.00 0.00 29 ILE A C 17
ATOM 13382 O O . ILE A 1 29 ? 21.344 -9.975 -6.162 1.00 0.00 29 ILE A O 17
ATOM 13398 N N . GLY A 1 30 ? 19.969 -11.748 -5.960 1.00 0.00 30 GLY A N 17
ATOM 13399 C CA . GLY A 1 30 ? 19.046 -11.056 -5.073 1.00 0.00 30 GLY A CA 17
ATOM 13400 C C . GLY A 1 30 ? 19.750 -10.583 -3.808 1.00 0.00 30 GLY A C 17
ATOM 13401 O O . GLY A 1 30 ? 19.528 -9.462 -3.358 1.00 0.00 30 GLY A O 17
ATOM 13405 N N . ARG A 1 31 ? 20.597 -11.432 -3.231 1.00 0.00 31 ARG A N 17
ATOM 13406 C CA . ARG A 1 31 ? 21.316 -11.061 -2.023 1.00 0.00 31 ARG A CA 17
ATOM 13407 C C . ARG A 1 31 ? 22.271 -9.920 -2.303 1.00 0.00 31 ARG A C 17
ATOM 13408 O O . ARG A 1 31 ? 22.373 -8.971 -1.530 1.00 0.00 31 ARG A O 17
ATOM 13429 N N . ALA A 1 32 ? 22.981 -10.035 -3.414 1.00 0.00 32 ALA A N 17
ATOM 13430 C CA . ALA A 1 32 ? 23.946 -9.012 -3.789 1.00 0.00 32 ALA A CA 17
ATOM 13431 C C . ALA A 1 32 ? 23.225 -7.689 -4.008 1.00 0.00 32 ALA A C 17
ATOM 13432 O O . ALA A 1 32 ? 23.722 -6.626 -3.638 1.00 0.00 32 ALA A O 17
ATOM 13439 N N . ALA A 1 33 ? 22.034 -7.759 -4.585 1.00 0.00 33 ALA A N 17
ATOM 13440 C CA . ALA A 1 33 ? 21.239 -6.560 -4.795 1.00 0.00 33 ALA A CA 17
ATOM 13441 C C . ALA A 1 33 ? 20.580 -6.177 -3.476 1.00 0.00 33 ALA A C 17
ATOM 13442 O O . ALA A 1 33 ? 20.420 -4.999 -3.154 1.00 0.00 33 ALA A O 17
ATOM 13449 N N . GLY A 1 34 ? 20.183 -7.207 -2.734 1.00 0.00 34 GLY A N 17
ATOM 13450 C CA . GLY A 1 34 ? 19.513 -7.023 -1.459 1.00 0.00 34 GLY A CA 17
ATOM 13451 C C . GLY A 1 34 ? 20.416 -6.325 -0.444 1.00 0.00 34 GLY A C 17
ATOM 13452 O O . GLY A 1 34 ? 20.012 -5.367 0.213 1.00 0.00 34 GLY A O 17
ATOM 13456 N N . ARG A 1 35 ? 21.639 -6.824 -0.330 1.00 0.00 35 ARG A N 17
ATOM 13457 C CA . ARG A 1 35 ? 22.618 -6.272 0.593 1.00 0.00 35 ARG A CA 17
ATOM 13458 C C . ARG A 1 35 ? 23.091 -4.900 0.142 1.00 0.00 35 ARG A C 17
ATOM 13459 O O . ARG A 1 35 ? 23.331 -4.005 0.949 1.00 0.00 35 ARG A O 17
ATOM 13480 N N . THR A 1 36 ? 23.239 -4.757 -1.155 1.00 0.00 36 THR A N 17
ATOM 13481 C CA . THR A 1 36 ? 23.694 -3.509 -1.744 1.00 0.00 36 THR A CA 17
ATOM 13482 C C . THR A 1 36 ? 22.693 -2.393 -1.445 1.00 0.00 36 THR A C 17
ATOM 13483 O O . THR A 1 36 ? 23.074 -1.270 -1.135 1.00 0.00 36 THR A O 17
ATOM 13494 N N . LEU A 1 37 ? 21.419 -2.706 -1.551 1.00 0.00 37 LEU A N 17
ATOM 13495 C CA . LEU A 1 37 ? 20.383 -1.724 -1.286 1.00 0.00 37 LEU A CA 17
ATOM 13496 C C . LEU A 1 37 ? 20.327 -1.366 0.193 1.00 0.00 37 LEU A C 17
ATOM 13497 O O . LEU A 1 37 ? 20.014 -0.235 0.569 1.00 0.00 37 LEU A O 17
ATOM 13513 N N . LEU A 1 38 ? 20.628 -2.348 1.017 1.00 0.00 38 LEU A N 17
ATOM 13514 C CA . LEU A 1 38 ? 20.621 -2.181 2.464 1.00 0.00 38 LEU A CA 17
ATOM 13515 C C . LEU A 1 38 ? 21.576 -1.066 2.869 1.00 0.00 38 LEU A C 17
ATOM 13516 O O . LEU A 1 38 ? 21.301 -0.307 3.792 1.00 0.00 38 LEU A O 17
ATOM 13532 N N . GLU A 1 39 ? 22.713 -0.990 2.202 1.00 0.00 39 GLU A N 17
ATOM 13533 C CA . GLU A 1 39 ? 23.697 0.027 2.533 1.00 0.00 39 GLU A CA 17
ATOM 13534 C C . GLU A 1 39 ? 23.332 1.354 1.882 1.00 0.00 39 GLU A C 17
ATOM 13535 O O . GLU A 1 39 ? 23.785 2.410 2.323 1.00 0.00 39 GLU A O 17
ATOM 13547 N N . PHE A 1 40 ? 22.522 1.304 0.822 1.00 0.00 40 PHE A N 17
ATOM 13548 C CA . PHE A 1 40 ? 22.133 2.520 0.133 1.00 0.00 40 PHE A CA 17
ATOM 13549 C C . PHE A 1 40 ? 21.147 3.344 0.956 1.00 0.00 40 PHE A C 17
ATOM 13550 O O . PHE A 1 40 ? 21.291 4.561 1.076 1.00 0.00 40 PHE A O 17
ATOM 13567 N N . LYS A 1 41 ? 20.141 2.681 1.502 1.00 0.00 41 LYS A N 17
ATOM 13568 C CA . LYS A 1 41 ? 19.134 3.374 2.283 1.00 0.00 41 LYS A CA 17
ATOM 13569 C C . LYS A 1 41 ? 19.753 4.012 3.518 1.00 0.00 41 LYS A C 17
ATOM 13570 O O . LYS A 1 41 ? 19.346 5.093 3.944 1.00 0.00 41 LYS A O 17
ATOM 13589 N N . SER A 1 42 ? 20.743 3.337 4.079 1.00 0.00 42 SER A N 17
ATOM 13590 C CA . SER A 1 42 ? 21.427 3.839 5.260 1.00 0.00 42 SER A CA 17
ATOM 13591 C C . SER A 1 42 ? 22.183 5.116 4.915 1.00 0.00 42 SER A C 17
ATOM 13592 O O . SER A 1 42 ? 22.171 6.083 5.677 1.00 0.00 42 SER A O 17
ATOM 13600 N N . ALA A 1 43 ? 22.825 5.116 3.750 1.00 0.00 43 ALA A N 17
ATOM 13601 C CA . ALA A 1 43 ? 23.566 6.285 3.296 1.00 0.00 43 ALA A CA 17
ATOM 13602 C C . ALA A 1 43 ? 22.600 7.383 2.867 1.00 0.00 43 ALA A C 17
ATOM 13603 O O . ALA A 1 43 ? 22.775 8.551 3.206 1.00 0.00 43 ALA A O 17
ATOM 13610 N N . THR A 1 44 ? 21.570 6.983 2.128 1.00 0.00 44 THR A N 17
ATOM 13611 C CA . THR A 1 44 ? 20.558 7.909 1.650 1.00 0.00 44 THR A CA 17
ATOM 13612 C C . THR A 1 44 ? 19.800 8.547 2.812 1.00 0.00 44 THR A C 17
ATOM 13613 O O . THR A 1 44 ? 19.554 9.751 2.812 1.00 0.00 44 THR A O 17
ATOM 13624 N N . LYS A 1 45 ? 19.437 7.735 3.791 1.00 0.00 45 LYS A N 17
ATOM 13625 C CA . LYS A 1 45 ? 18.706 8.230 4.947 1.00 0.00 45 LYS A CA 17
ATOM 13626 C C . LYS A 1 45 ? 19.491 9.349 5.606 1.00 0.00 45 LYS A C 17
ATOM 13627 O O . LYS A 1 45 ? 18.930 10.218 6.263 1.00 0.00 45 LYS A O 17
ATOM 13646 N N . SER A 1 46 ? 20.798 9.311 5.439 1.00 0.00 46 SER A N 17
ATOM 13647 C CA . SER A 1 46 ? 21.656 10.319 6.031 1.00 0.00 46 SER A CA 17
ATOM 13648 C C . SER A 1 46 ? 21.576 11.636 5.250 1.00 0.00 46 SER A C 17
ATOM 13649 O O . SER A 1 46 ? 21.732 12.716 5.818 1.00 0.00 46 SER A O 17
ATOM 13657 N N . LEU A 1 47 ? 21.345 11.533 3.943 1.00 0.00 47 LEU A N 17
ATOM 13658 C CA . LEU A 1 47 ? 21.261 12.708 3.085 1.00 0.00 47 LEU A CA 17
ATOM 13659 C C . LEU A 1 47 ? 19.996 13.508 3.365 1.00 0.00 47 LEU A C 17
ATOM 13660 O O . LEU A 1 47 ? 19.982 14.732 3.230 1.00 0.00 47 LEU A O 17
ATOM 13676 N N . VAL A 1 48 ? 18.931 12.811 3.735 1.00 0.00 48 VAL A N 17
ATOM 13677 C CA . VAL A 1 48 ? 17.661 13.470 4.007 1.00 0.00 48 VAL A CA 17
ATOM 13678 C C . VAL A 1 48 ? 17.836 14.517 5.108 1.00 0.00 48 VAL A C 17
ATOM 13679 O O . VAL A 1 48 ? 17.104 15.505 5.163 1.00 0.00 48 VAL A O 17
ATOM 13692 N N . SER A 1 49 ? 18.812 14.285 5.980 1.00 0.00 49 SER A N 17
ATOM 13693 C CA . SER A 1 49 ? 19.085 15.203 7.077 1.00 0.00 49 SER A CA 17
ATOM 13694 C C . SER A 1 49 ? 20.353 14.783 7.814 1.00 0.00 49 SER A C 17
ATOM 13695 O O . SER A 1 49 ? 20.320 13.900 8.671 1.00 0.00 49 SER A O 17
ATOM 13703 N N . GLY A 1 50 ? 21.469 15.419 7.474 1.00 0.00 50 GLY A N 17
ATOM 13704 C CA . GLY A 1 50 ? 22.743 15.098 8.110 1.00 0.00 50 GLY A CA 17
ATOM 13705 C C . GLY A 1 50 ? 22.776 15.598 9.550 1.00 0.00 50 GLY A C 17
ATOM 13706 O O . GLY A 1 50 ? 23.811 16.054 10.037 1.00 0.00 50 GLY A O 17
ATOM 13710 N N . ASP A 1 51 ? 21.637 15.506 10.223 1.00 0.00 51 ASP A N 17
ATOM 13711 C CA . ASP A 1 51 ? 21.531 15.943 11.604 1.00 0.00 51 ASP A CA 17
ATOM 13712 C C . ASP A 1 51 ? 22.125 14.904 12.546 1.00 0.00 51 ASP A C 17
ATOM 13713 O O . ASP A 1 51 ? 22.120 13.709 12.252 1.00 0.00 51 ASP A O 17
ATOM 13722 N N . GLU A 1 52 ? 22.637 15.367 13.682 1.00 0.00 52 GLU A N 17
ATOM 13723 C CA . GLU A 1 52 ? 23.236 14.471 14.668 1.00 0.00 52 GLU A CA 17
ATOM 13724 C C . GLU A 1 52 ? 22.403 13.200 14.819 1.00 0.00 52 GLU A C 17
ATOM 13725 O O . GLU A 1 52 ? 22.972 12.126 14.706 1.00 0.00 52 GLU A O 17
ATOM 13737 N N . MET A 1 1 ? -9.129 -11.942 -16.713 1.00 0.00 1 MET A N 18
ATOM 13738 C CA . MET A 1 1 ? -8.177 -12.306 -17.800 1.00 0.00 1 MET A CA 18
ATOM 13739 C C . MET A 1 1 ? -6.877 -12.818 -17.187 1.00 0.00 1 MET A C 18
ATOM 13740 O O . MET A 1 1 ? -6.873 -13.805 -16.451 1.00 0.00 1 MET A O 18
ATOM 13756 N N . PHE A 1 2 ? -5.776 -12.139 -17.492 1.00 0.00 2 PHE A N 18
ATOM 13757 C CA . PHE A 1 2 ? -4.478 -12.525 -16.971 1.00 0.00 2 PHE A CA 18
ATOM 13758 C C . PHE A 1 2 ? -4.313 -12.037 -15.541 1.00 0.00 2 PHE A C 18
ATOM 13759 O O . PHE A 1 2 ? -3.252 -12.190 -14.940 1.00 0.00 2 PHE A O 18
ATOM 13776 N N . SER A 1 3 ? -5.372 -11.438 -14.999 1.00 0.00 3 SER A N 18
ATOM 13777 C CA . SER A 1 3 ? -5.340 -10.925 -13.630 1.00 0.00 3 SER A CA 18
ATOM 13778 C C . SER A 1 3 ? -6.024 -11.909 -12.676 1.00 0.00 3 SER A C 18
ATOM 13779 O O . SER A 1 3 ? -5.747 -11.922 -11.478 1.00 0.00 3 SER A O 18
ATOM 13787 N N . ASN A 1 4 ? -6.921 -12.723 -13.222 1.00 0.00 4 ASN A N 18
ATOM 13788 C CA . ASN A 1 4 ? -7.643 -13.702 -12.419 1.00 0.00 4 ASN A CA 18
ATOM 13789 C C . ASN A 1 4 ? -6.705 -14.805 -11.944 1.00 0.00 4 ASN A C 18
ATOM 13790 O O . ASN A 1 4 ? -6.978 -15.482 -10.953 1.00 0.00 4 ASN A O 18
ATOM 13801 N N . ILE A 1 5 ? -5.605 -14.986 -12.661 1.00 0.00 5 ILE A N 18
ATOM 13802 C CA . ILE A 1 5 ? -4.643 -16.014 -12.310 1.00 0.00 5 ILE A CA 18
ATOM 13803 C C . ILE A 1 5 ? -4.022 -15.740 -10.949 1.00 0.00 5 ILE A C 18
ATOM 13804 O O . ILE A 1 5 ? -3.891 -16.646 -10.135 1.00 0.00 5 ILE A O 18
ATOM 13820 N N . GLY A 1 6 ? -3.638 -14.491 -10.718 1.00 0.00 6 GLY A N 18
ATOM 13821 C CA . GLY A 1 6 ? -3.017 -14.110 -9.452 1.00 0.00 6 GLY A CA 18
ATOM 13822 C C . GLY A 1 6 ? -1.599 -14.669 -9.364 1.00 0.00 6 GLY A C 18
ATOM 13823 O O . GLY A 1 6 ? -0.840 -14.611 -10.331 1.00 0.00 6 GLY A O 18
ATOM 13827 N N . ILE A 1 7 ? -1.251 -15.222 -8.205 1.00 0.00 7 ILE A N 18
ATOM 13828 C CA . ILE A 1 7 ? 0.073 -15.804 -8.012 1.00 0.00 7 ILE A CA 18
ATOM 13829 C C . ILE A 1 7 ? 0.212 -17.103 -8.813 1.00 0.00 7 ILE A C 18
ATOM 13830 O O . ILE A 1 7 ? 1.223 -17.308 -9.479 1.00 0.00 7 ILE A O 18
ATOM 13846 N N . PRO A 1 8 ? -0.767 -17.971 -8.785 1.00 0.00 8 PRO A N 18
ATOM 13847 C CA . PRO A 1 8 ? -0.698 -19.239 -9.560 1.00 0.00 8 PRO A CA 18
ATOM 13848 C C . PRO A 1 8 ? -0.130 -19.004 -10.956 1.00 0.00 8 PRO A C 18
ATOM 13849 O O . PRO A 1 8 ? 0.539 -19.870 -11.520 1.00 0.00 8 PRO A O 18
ATOM 13860 N N . GLY A 1 9 ? -0.387 -17.820 -11.498 1.00 0.00 9 GLY A N 18
ATOM 13861 C CA . GLY A 1 9 ? 0.120 -17.467 -12.815 1.00 0.00 9 GLY A CA 18
ATOM 13862 C C . GLY A 1 9 ? 1.535 -16.912 -12.713 1.00 0.00 9 GLY A C 18
ATOM 13863 O O . GLY A 1 9 ? 2.317 -17.005 -13.658 1.00 0.00 9 GLY A O 18
ATOM 13867 N N . LEU A 1 10 ? 1.860 -16.330 -11.559 1.00 0.00 10 LEU A N 18
ATOM 13868 C CA . LEU A 1 10 ? 3.183 -15.764 -11.352 1.00 0.00 10 LEU A CA 18
ATOM 13869 C C . LEU A 1 10 ? 4.253 -16.843 -11.447 1.00 0.00 10 LEU A C 18
ATOM 13870 O O . LEU A 1 10 ? 5.318 -16.622 -12.022 1.00 0.00 10 LEU A O 18
ATOM 13886 N N . ILE A 1 11 ? 3.970 -18.007 -10.869 1.00 0.00 11 ILE A N 18
ATOM 13887 C CA . ILE A 1 11 ? 4.924 -19.109 -10.880 1.00 0.00 11 ILE A CA 18
ATOM 13888 C C . ILE A 1 11 ? 5.236 -19.532 -12.309 1.00 0.00 11 ILE A C 18
ATOM 13889 O O . ILE A 1 11 ? 6.392 -19.736 -12.647 1.00 0.00 11 ILE A O 18
ATOM 13905 N N . LEU A 1 12 ? 4.217 -19.652 -13.141 1.00 0.00 12 LEU A N 18
ATOM 13906 C CA . LEU A 1 12 ? 4.431 -20.060 -14.516 1.00 0.00 12 LEU A CA 18
ATOM 13907 C C . LEU A 1 12 ? 5.370 -19.082 -15.200 1.00 0.00 12 LEU A C 18
ATOM 13908 O O . LEU A 1 12 ? 6.320 -19.495 -15.855 1.00 0.00 12 LEU A O 18
ATOM 13924 N N . ILE A 1 13 ? 5.121 -17.792 -15.013 1.00 0.00 13 ILE A N 18
ATOM 13925 C CA . ILE A 1 13 ? 5.976 -16.763 -15.589 1.00 0.00 13 ILE A CA 18
ATOM 13926 C C . ILE A 1 13 ? 7.360 -16.823 -14.972 1.00 0.00 13 ILE A C 18
ATOM 13927 O O . ILE A 1 13 ? 8.369 -16.650 -15.656 1.00 0.00 13 ILE A O 18
ATOM 13943 N N . PHE A 1 14 ? 7.397 -17.012 -13.669 1.00 0.00 14 PHE A N 18
ATOM 13944 C CA . PHE A 1 14 ? 8.655 -17.032 -12.965 1.00 0.00 14 PHE A CA 18
ATOM 13945 C C . PHE A 1 14 ? 9.567 -18.098 -13.553 1.00 0.00 14 PHE A C 18
ATOM 13946 O O . PHE A 1 14 ? 10.760 -17.872 -13.749 1.00 0.00 14 PHE A O 18
ATOM 13963 N N . VAL A 1 15 ? 8.986 -19.252 -13.838 1.00 0.00 15 VAL A N 18
ATOM 13964 C CA . VAL A 1 15 ? 9.738 -20.363 -14.404 1.00 0.00 15 VAL A CA 18
ATOM 13965 C C . VAL A 1 15 ? 10.411 -19.929 -15.699 1.00 0.00 15 VAL A C 18
ATOM 13966 O O . VAL A 1 15 ? 11.571 -20.257 -15.948 1.00 0.00 15 VAL A O 18
ATOM 13979 N N . ILE A 1 16 ? 9.674 -19.186 -16.513 1.00 0.00 16 ILE A N 18
ATOM 13980 C CA . ILE A 1 16 ? 10.210 -18.700 -17.787 1.00 0.00 16 ILE A CA 18
ATOM 13981 C C . ILE A 1 16 ? 11.530 -17.992 -17.552 1.00 0.00 16 ILE A C 18
ATOM 13982 O O . ILE A 1 16 ? 12.418 -18.011 -18.400 1.00 0.00 16 ILE A O 18
ATOM 13998 N N . ALA A 1 17 ? 11.644 -17.374 -16.394 1.00 0.00 17 ALA A N 18
ATOM 13999 C CA . ALA A 1 17 ? 12.866 -16.670 -16.023 1.00 0.00 17 ALA A CA 18
ATOM 14000 C C . ALA A 1 17 ? 13.911 -17.667 -15.513 1.00 0.00 17 ALA A C 18
ATOM 14001 O O . ALA A 1 17 ? 15.104 -17.506 -15.731 1.00 0.00 17 ALA A O 18
ATOM 14008 N N . LEU A 1 18 ? 13.451 -18.689 -14.818 1.00 0.00 18 LEU A N 18
ATOM 14009 C CA . LEU A 1 18 ? 14.348 -19.684 -14.262 1.00 0.00 18 LEU A CA 18
ATOM 14010 C C . LEU A 1 18 ? 15.056 -20.471 -15.349 1.00 0.00 18 LEU A C 18
ATOM 14011 O O . LEU A 1 18 ? 16.249 -20.751 -15.248 1.00 0.00 18 LEU A O 18
ATOM 14027 N N . ILE A 1 19 ? 14.323 -20.838 -16.379 1.00 0.00 19 ILE A N 18
ATOM 14028 C CA . ILE A 1 19 ? 14.918 -21.607 -17.456 1.00 0.00 19 ILE A CA 18
ATOM 14029 C C . ILE A 1 19 ? 16.081 -20.838 -18.072 1.00 0.00 19 ILE A C 18
ATOM 14030 O O . ILE A 1 19 ? 17.134 -21.408 -18.359 1.00 0.00 19 ILE A O 18
ATOM 14046 N N . ILE A 1 20 ? 15.891 -19.538 -18.256 1.00 0.00 20 ILE A N 18
ATOM 14047 C CA . ILE A 1 20 ? 16.935 -18.691 -18.820 1.00 0.00 20 ILE A CA 18
ATOM 14048 C C . ILE A 1 20 ? 17.947 -18.287 -17.743 1.00 0.00 20 ILE A C 18
ATOM 14049 O O . ILE A 1 20 ? 19.146 -18.213 -18.014 1.00 0.00 20 ILE A O 18
ATOM 14065 N N . PHE A 1 21 ? 17.466 -18.027 -16.517 1.00 0.00 21 PHE A N 18
ATOM 14066 C CA . PHE A 1 21 ? 18.357 -17.638 -15.421 1.00 0.00 21 PHE A CA 18
ATOM 14067 C C . PHE A 1 21 ? 18.734 -18.850 -14.573 1.00 0.00 21 PHE A C 18
ATOM 14068 O O . PHE A 1 21 ? 19.876 -19.308 -14.621 1.00 0.00 21 PHE A O 18
ATOM 14085 N N . GLY A 1 22 ? 17.775 -19.384 -13.800 1.00 0.00 22 GLY A N 18
ATOM 14086 C CA . GLY A 1 22 ? 18.035 -20.552 -12.961 1.00 0.00 22 GLY A CA 18
ATOM 14087 C C . GLY A 1 22 ? 17.710 -20.254 -11.495 1.00 0.00 22 GLY A C 18
ATOM 14088 O O . GLY A 1 22 ? 17.953 -19.145 -11.019 1.00 0.00 22 GLY A O 18
ATOM 14092 N N . PRO A 1 23 ? 17.176 -21.210 -10.771 1.00 0.00 23 PRO A N 18
ATOM 14093 C CA . PRO A 1 23 ? 16.829 -21.023 -9.331 1.00 0.00 23 PRO A CA 18
ATOM 14094 C C . PRO A 1 23 ? 18.074 -20.975 -8.444 1.00 0.00 23 PRO A C 18
ATOM 14095 O O . PRO A 1 23 ? 17.984 -20.714 -7.244 1.00 0.00 23 PRO A O 18
ATOM 14106 N N . SER A 1 24 ? 19.235 -21.234 -9.045 1.00 0.00 24 SER A N 18
ATOM 14107 C CA . SER A 1 24 ? 20.500 -21.216 -8.310 1.00 0.00 24 SER A CA 18
ATOM 14108 C C . SER A 1 24 ? 21.292 -19.965 -8.661 1.00 0.00 24 SER A C 18
ATOM 14109 O O . SER A 1 24 ? 22.218 -19.581 -7.944 1.00 0.00 24 SER A O 18
ATOM 14117 N N . LYS A 1 25 ? 20.927 -19.332 -9.774 1.00 0.00 25 LYS A N 18
ATOM 14118 C CA . LYS A 1 25 ? 21.607 -18.124 -10.223 1.00 0.00 25 LYS A CA 18
ATOM 14119 C C . LYS A 1 25 ? 20.863 -16.882 -9.766 1.00 0.00 25 LYS A C 18
ATOM 14120 O O . LYS A 1 25 ? 21.403 -15.775 -9.799 1.00 0.00 25 LYS A O 18
ATOM 14139 N N . LEU A 1 26 ? 19.617 -17.069 -9.348 1.00 0.00 26 LEU A N 18
ATOM 14140 C CA . LEU A 1 26 ? 18.794 -15.955 -8.896 1.00 0.00 26 LEU A CA 18
ATOM 14141 C C . LEU A 1 26 ? 19.102 -15.643 -7.416 1.00 0.00 26 LEU A C 18
ATOM 14142 O O . LEU A 1 26 ? 19.537 -14.532 -7.105 1.00 0.00 26 LEU A O 18
ATOM 14158 N N . PRO A 1 27 ? 18.924 -16.579 -6.495 1.00 0.00 27 PRO A N 18
ATOM 14159 C CA . PRO A 1 27 ? 19.229 -16.345 -5.041 1.00 0.00 27 PRO A CA 18
ATOM 14160 C C . PRO A 1 27 ? 20.666 -15.875 -4.792 1.00 0.00 27 PRO A C 18
ATOM 14161 O O . PRO A 1 27 ? 20.925 -15.085 -3.888 1.00 0.00 27 PRO A O 18
ATOM 14172 N N . GLU A 1 28 ? 21.601 -16.342 -5.607 1.00 0.00 28 GLU A N 18
ATOM 14173 C CA . GLU A 1 28 ? 22.986 -15.917 -5.454 1.00 0.00 28 GLU A CA 18
ATOM 14174 C C . GLU A 1 28 ? 23.081 -14.406 -5.669 1.00 0.00 28 GLU A C 18
ATOM 14175 O O . GLU A 1 28 ? 23.761 -13.701 -4.923 1.00 0.00 28 GLU A O 18
ATOM 14187 N N . ILE A 1 29 ? 22.388 -13.922 -6.689 1.00 0.00 29 ILE A N 18
ATOM 14188 C CA . ILE A 1 29 ? 22.388 -12.499 -6.998 1.00 0.00 29 ILE A CA 18
ATOM 14189 C C . ILE A 1 29 ? 21.716 -11.699 -5.886 1.00 0.00 29 ILE A C 18
ATOM 14190 O O . ILE A 1 29 ? 22.204 -10.641 -5.489 1.00 0.00 29 ILE A O 18
ATOM 14206 N N . GLY A 1 30 ? 20.588 -12.201 -5.399 1.00 0.00 30 GLY A N 18
ATOM 14207 C CA . GLY A 1 30 ? 19.861 -11.510 -4.345 1.00 0.00 30 GLY A CA 18
ATOM 14208 C C . GLY A 1 30 ? 20.729 -11.366 -3.103 1.00 0.00 30 GLY A C 18
ATOM 14209 O O . GLY A 1 30 ? 20.760 -10.309 -2.474 1.00 0.00 30 GLY A O 18
ATOM 14213 N N . ARG A 1 31 ? 21.433 -12.437 -2.758 1.00 0.00 31 ARG A N 18
ATOM 14214 C CA . ARG A 1 31 ? 22.298 -12.421 -1.590 1.00 0.00 31 ARG A CA 18
ATOM 14215 C C . ARG A 1 31 ? 23.447 -11.456 -1.785 1.00 0.00 31 ARG A C 18
ATOM 14216 O O . ARG A 1 31 ? 23.748 -10.642 -0.920 1.00 0.00 31 ARG A O 18
ATOM 14237 N N . ALA A 1 32 ? 24.097 -11.568 -2.931 1.00 0.00 32 ALA A N 18
ATOM 14238 C CA . ALA A 1 32 ? 25.232 -10.709 -3.223 1.00 0.00 32 ALA A CA 18
ATOM 14239 C C . ALA A 1 32 ? 24.779 -9.255 -3.249 1.00 0.00 32 ALA A C 18
ATOM 14240 O O . ALA A 1 32 ? 25.471 -8.364 -2.754 1.00 0.00 32 ALA A O 18
ATOM 14247 N N . ALA A 1 33 ? 23.598 -9.032 -3.808 1.00 0.00 33 ALA A N 18
ATOM 14248 C CA . ALA A 1 33 ? 23.026 -7.696 -3.878 1.00 0.00 33 ALA A CA 18
ATOM 14249 C C . ALA A 1 33 ? 22.423 -7.317 -2.536 1.00 0.00 33 ALA A C 18
ATOM 14250 O O . ALA A 1 33 ? 22.304 -6.143 -2.204 1.00 0.00 33 ALA A O 18
ATOM 14257 N N . GLY A 1 34 ? 22.003 -8.328 -1.791 1.00 0.00 34 GLY A N 18
ATOM 14258 C CA . GLY A 1 34 ? 21.366 -8.093 -0.514 1.00 0.00 34 GLY A CA 18
ATOM 14259 C C . GLY A 1 34 ? 22.243 -7.243 0.397 1.00 0.00 34 GLY A C 18
ATOM 14260 O O . GLY A 1 34 ? 21.805 -6.216 0.907 1.00 0.00 34 GLY A O 18
ATOM 14264 N N . ARG A 1 35 ? 23.483 -7.673 0.587 1.00 0.00 35 ARG A N 18
ATOM 14265 C CA . ARG A 1 35 ? 24.417 -6.951 1.433 1.00 0.00 35 ARG A CA 18
ATOM 14266 C C . ARG A 1 35 ? 24.713 -5.574 0.870 1.00 0.00 35 ARG A C 18
ATOM 14267 O O . ARG A 1 35 ? 24.749 -4.597 1.610 1.00 0.00 35 ARG A O 18
ATOM 14288 N N . THR A 1 36 ? 24.908 -5.506 -0.433 1.00 0.00 36 THR A N 18
ATOM 14289 C CA . THR A 1 36 ? 25.186 -4.240 -1.089 1.00 0.00 36 THR A CA 18
ATOM 14290 C C . THR A 1 36 ? 23.986 -3.317 -0.952 1.00 0.00 36 THR A C 18
ATOM 14291 O O . THR A 1 36 ? 24.123 -2.126 -0.690 1.00 0.00 36 THR A O 18
ATOM 14302 N N . LEU A 1 37 ? 22.813 -3.875 -1.155 1.00 0.00 37 LEU A N 18
ATOM 14303 C CA . LEU A 1 37 ? 21.590 -3.107 -1.069 1.00 0.00 37 LEU A CA 18
ATOM 14304 C C . LEU A 1 37 ? 21.249 -2.772 0.372 1.00 0.00 37 LEU A C 18
ATOM 14305 O O . LEU A 1 37 ? 20.705 -1.710 0.675 1.00 0.00 37 LEU A O 18
ATOM 14321 N N . LEU A 1 38 ? 21.571 -3.702 1.247 1.00 0.00 38 LEU A N 18
ATOM 14322 C CA . LEU A 1 38 ? 21.306 -3.550 2.667 1.00 0.00 38 LEU A CA 18
ATOM 14323 C C . LEU A 1 38 ? 21.994 -2.305 3.192 1.00 0.00 38 LEU A C 18
ATOM 14324 O O . LEU A 1 38 ? 21.442 -1.580 4.009 1.00 0.00 38 LEU A O 18
ATOM 14340 N N . GLU A 1 39 ? 23.207 -2.068 2.744 1.00 0.00 39 GLU A N 18
ATOM 14341 C CA . GLU A 1 39 ? 23.942 -0.901 3.193 1.00 0.00 39 GLU A CA 18
ATOM 14342 C C . GLU A 1 39 ? 23.422 0.351 2.490 1.00 0.00 39 GLU A C 18
ATOM 14343 O O . GLU A 1 39 ? 23.619 1.466 2.972 1.00 0.00 39 GLU A O 18
ATOM 14355 N N . PHE A 1 40 ? 22.776 0.166 1.332 1.00 0.00 40 PHE A N 18
ATOM 14356 C CA . PHE A 1 40 ? 22.266 1.303 0.571 1.00 0.00 40 PHE A CA 18
ATOM 14357 C C . PHE A 1 40 ? 21.176 2.045 1.335 1.00 0.00 40 PHE A C 18
ATOM 14358 O O . PHE A 1 40 ? 21.196 3.272 1.435 1.00 0.00 40 PHE A O 18
ATOM 14375 N N . LYS A 1 41 ? 20.221 1.294 1.853 1.00 0.00 41 LYS A N 18
ATOM 14376 C CA . LYS A 1 41 ? 19.120 1.890 2.585 1.00 0.00 41 LYS A CA 18
ATOM 14377 C C . LYS A 1 41 ? 19.619 2.547 3.862 1.00 0.00 41 LYS A C 18
ATOM 14378 O O . LYS A 1 41 ? 19.098 3.575 4.294 1.00 0.00 41 LYS A O 18
ATOM 14397 N N . SER A 1 42 ? 20.636 1.945 4.458 1.00 0.00 42 SER A N 18
ATOM 14398 C CA . SER A 1 42 ? 21.212 2.468 5.685 1.00 0.00 42 SER A CA 18
ATOM 14399 C C . SER A 1 42 ? 21.856 3.822 5.414 1.00 0.00 42 SER A C 18
ATOM 14400 O O . SER A 1 42 ? 21.741 4.747 6.218 1.00 0.00 42 SER A O 18
ATOM 14408 N N . ALA A 1 43 ? 22.518 3.935 4.266 1.00 0.00 43 ALA A N 18
ATOM 14409 C CA . ALA A 1 43 ? 23.158 5.187 3.884 1.00 0.00 43 ALA A CA 18
ATOM 14410 C C . ALA A 1 43 ? 22.101 6.237 3.563 1.00 0.00 43 ALA A C 18
ATOM 14411 O O . ALA A 1 43 ? 22.251 7.407 3.896 1.00 0.00 43 ALA A O 18
ATOM 14418 N N . THR A 1 44 ? 21.026 5.796 2.921 1.00 0.00 44 THR A N 18
ATOM 14419 C CA . THR A 1 44 ? 19.929 6.678 2.561 1.00 0.00 44 THR A CA 18
ATOM 14420 C C . THR A 1 44 ? 19.266 7.262 3.806 1.00 0.00 44 THR A C 18
ATOM 14421 O O . THR A 1 44 ? 18.915 8.441 3.841 1.00 0.00 44 THR A O 18
ATOM 14432 N N . LYS A 1 45 ? 19.078 6.422 4.806 1.00 0.00 45 LYS A N 18
ATOM 14433 C CA . LYS A 1 45 ? 18.431 6.854 6.031 1.00 0.00 45 LYS A CA 18
ATOM 14434 C C . LYS A 1 45 ? 19.128 8.087 6.580 1.00 0.00 45 LYS A C 18
ATOM 14435 O O . LYS A 1 45 ? 18.507 8.936 7.219 1.00 0.00 45 LYS A O 18
ATOM 14454 N N . SER A 1 46 ? 20.423 8.178 6.335 1.00 0.00 46 SER A N 18
ATOM 14455 C CA . SER A 1 46 ? 21.192 9.309 6.812 1.00 0.00 46 SER A CA 18
ATOM 14456 C C . SER A 1 46 ? 20.920 10.553 5.960 1.00 0.00 46 SER A C 18
ATOM 14457 O O . SER A 1 46 ? 20.964 11.676 6.461 1.00 0.00 46 SER A O 18
ATOM 14465 N N . LEU A 1 47 ? 20.645 10.348 4.673 1.00 0.00 47 LEU A N 18
ATOM 14466 C CA . LEU A 1 47 ? 20.378 11.463 3.776 1.00 0.00 47 LEU A CA 18
ATOM 14467 C C . LEU A 1 47 ? 19.034 12.105 4.095 1.00 0.00 47 LEU A C 18
ATOM 14468 O O . LEU A 1 47 ? 18.909 13.329 4.134 1.00 0.00 47 LEU A O 18
ATOM 14484 N N . VAL A 1 48 ? 18.033 11.267 4.326 1.00 0.00 48 VAL A N 18
ATOM 14485 C CA . VAL A 1 48 ? 16.698 11.752 4.648 1.00 0.00 48 VAL A CA 18
ATOM 14486 C C . VAL A 1 48 ? 16.661 12.343 6.045 1.00 0.00 48 VAL A C 18
ATOM 14487 O O . VAL A 1 48 ? 15.944 13.310 6.305 1.00 0.00 48 VAL A O 18
ATOM 14500 N N . SER A 1 49 ? 17.425 11.746 6.943 1.00 0.00 49 SER A N 18
ATOM 14501 C CA . SER A 1 49 ? 17.460 12.211 8.316 1.00 0.00 49 SER A CA 18
ATOM 14502 C C . SER A 1 49 ? 17.937 13.655 8.374 1.00 0.00 49 SER A C 18
ATOM 14503 O O . SER A 1 49 ? 17.381 14.476 9.105 1.00 0.00 49 SER A O 18
ATOM 14511 N N . GLY A 1 50 ? 18.971 13.959 7.596 1.00 0.00 50 GLY A N 18
ATOM 14512 C CA . GLY A 1 50 ? 19.528 15.311 7.555 1.00 0.00 50 GLY A CA 18
ATOM 14513 C C . GLY A 1 50 ? 18.995 16.086 6.355 1.00 0.00 50 GLY A C 18
ATOM 14514 O O . GLY A 1 50 ? 19.763 16.553 5.515 1.00 0.00 50 GLY A O 18
ATOM 14518 N N . ASP A 1 51 ? 17.675 16.219 6.282 1.00 0.00 51 ASP A N 18
ATOM 14519 C CA . ASP A 1 51 ? 17.050 16.941 5.182 1.00 0.00 51 ASP A CA 18
ATOM 14520 C C . ASP A 1 51 ? 17.416 18.420 5.233 1.00 0.00 51 ASP A C 18
ATOM 14521 O O . ASP A 1 51 ? 17.387 19.041 6.295 1.00 0.00 51 ASP A O 18
ATOM 14530 N N . GLU A 1 52 ? 17.759 18.975 4.077 1.00 0.00 52 GLU A N 18
ATOM 14531 C CA . GLU A 1 52 ? 18.131 20.381 3.995 1.00 0.00 52 GLU A CA 18
ATOM 14532 C C . GLU A 1 52 ? 16.920 21.272 4.249 1.00 0.00 52 GLU A C 18
ATOM 14533 O O . GLU A 1 52 ? 15.929 20.765 4.748 1.00 0.00 52 GLU A O 18
ATOM 14545 N N . MET A 1 1 ? -9.796 -14.585 -17.447 1.00 0.00 1 MET A N 19
ATOM 14546 C CA . MET A 1 1 ? -9.112 -15.766 -18.044 1.00 0.00 1 MET A CA 19
ATOM 14547 C C . MET A 1 1 ? -7.675 -15.826 -17.535 1.00 0.00 1 MET A C 19
ATOM 14548 O O . MET A 1 1 ? -7.351 -16.613 -16.645 1.00 0.00 1 MET A O 19
ATOM 14564 N N . PHE A 1 2 ? -6.821 -14.985 -18.108 1.00 0.00 2 PHE A N 19
ATOM 14565 C CA . PHE A 1 2 ? -5.423 -14.935 -17.720 1.00 0.00 2 PHE A CA 19
ATOM 14566 C C . PHE A 1 2 ? -5.247 -14.118 -16.449 1.00 0.00 2 PHE A C 19
ATOM 14567 O O . PHE A 1 2 ? -4.137 -13.970 -15.940 1.00 0.00 2 PHE A O 19
ATOM 14584 N N . SER A 1 3 ? -6.353 -13.578 -15.947 1.00 0.00 3 SER A N 19
ATOM 14585 C CA . SER A 1 3 ? -6.324 -12.767 -14.731 1.00 0.00 3 SER A CA 19
ATOM 14586 C C . SER A 1 3 ? -6.827 -13.580 -13.540 1.00 0.00 3 SER A C 19
ATOM 14587 O O . SER A 1 3 ? -6.510 -13.278 -12.390 1.00 0.00 3 SER A O 19
ATOM 14595 N N . ASN A 1 4 ? -7.616 -14.610 -13.828 1.00 0.00 4 ASN A N 19
ATOM 14596 C CA . ASN A 1 4 ? -8.165 -15.458 -12.776 1.00 0.00 4 ASN A CA 19
ATOM 14597 C C . ASN A 1 4 ? -7.102 -16.403 -12.233 1.00 0.00 4 ASN A C 19
ATOM 14598 O O . ASN A 1 4 ? -7.277 -17.011 -11.177 1.00 0.00 4 ASN A O 19
ATOM 14609 N N . ILE A 1 5 ? -6.002 -16.523 -12.962 1.00 0.00 5 ILE A N 19
ATOM 14610 C CA . ILE A 1 5 ? -4.916 -17.395 -12.549 1.00 0.00 5 ILE A CA 19
ATOM 14611 C C . ILE A 1 5 ? -4.281 -16.901 -11.259 1.00 0.00 5 ILE A C 19
ATOM 14612 O O . ILE A 1 5 ? -4.004 -17.689 -10.362 1.00 0.00 5 ILE A O 19
ATOM 14628 N N . GLY A 1 6 ? -4.051 -15.597 -11.175 1.00 0.00 6 GLY A N 19
ATOM 14629 C CA . GLY A 1 6 ? -3.437 -15.009 -9.988 1.00 0.00 6 GLY A CA 19
ATOM 14630 C C . GLY A 1 6 ? -1.975 -15.431 -9.872 1.00 0.00 6 GLY A C 19
ATOM 14631 O O . GLY A 1 6 ? -1.237 -15.408 -10.856 1.00 0.00 6 GLY A O 19
ATOM 14635 N N . ILE A 1 7 ? -1.567 -15.828 -8.673 1.00 0.00 7 ILE A N 19
ATOM 14636 C CA . ILE A 1 7 ? -0.194 -16.266 -8.456 1.00 0.00 7 ILE A CA 19
ATOM 14637 C C . ILE A 1 7 ? 0.059 -17.625 -9.142 1.00 0.00 7 ILE A C 19
ATOM 14638 O O . ILE A 1 7 ? 1.065 -17.785 -9.829 1.00 0.00 7 ILE A O 19
ATOM 14654 N N . PRO A 1 8 ? -0.814 -18.598 -8.984 1.00 0.00 8 PRO A N 19
ATOM 14655 C CA . PRO A 1 8 ? -0.626 -19.932 -9.626 1.00 0.00 8 PRO A CA 19
ATOM 14656 C C . PRO A 1 8 ? -0.066 -19.820 -11.043 1.00 0.00 8 PRO A C 19
ATOM 14657 O O . PRO A 1 8 ? 0.767 -20.628 -11.457 1.00 0.00 8 PRO A O 19
ATOM 14668 N N . GLY A 1 9 ? -0.516 -18.816 -11.778 1.00 0.00 9 GLY A N 19
ATOM 14669 C CA . GLY A 1 9 ? -0.036 -18.610 -13.138 1.00 0.00 9 GLY A CA 19
ATOM 14670 C C . GLY A 1 9 ? 1.351 -17.970 -13.141 1.00 0.00 9 GLY A C 19
ATOM 14671 O O . GLY A 1 9 ? 2.130 -18.159 -14.074 1.00 0.00 9 GLY A O 19
ATOM 14675 N N . LEU A 1 10 ? 1.649 -17.206 -12.093 1.00 0.00 10 LEU A N 19
ATOM 14676 C CA . LEU A 1 10 ? 2.938 -16.537 -11.989 1.00 0.00 10 LEU A CA 19
ATOM 14677 C C . LEU A 1 10 ? 4.075 -17.549 -11.894 1.00 0.00 10 LEU A C 19
ATOM 14678 O O . LEU A 1 10 ? 5.136 -17.351 -12.482 1.00 0.00 10 LEU A O 19
ATOM 14694 N N . ILE A 1 11 ? 3.853 -18.634 -11.157 1.00 0.00 11 ILE A N 19
ATOM 14695 C CA . ILE A 1 11 ? 4.879 -19.659 -10.996 1.00 0.00 11 ILE A CA 19
ATOM 14696 C C . ILE A 1 11 ? 5.254 -20.238 -12.352 1.00 0.00 11 ILE A C 19
ATOM 14697 O O . ILE A 1 11 ? 6.429 -20.391 -12.649 1.00 0.00 11 ILE A O 19
ATOM 14713 N N . LEU A 1 12 ? 4.267 -20.534 -13.176 1.00 0.00 12 LEU A N 19
ATOM 14714 C CA . LEU A 1 12 ? 4.542 -21.087 -14.488 1.00 0.00 12 LEU A CA 19
ATOM 14715 C C . LEU A 1 12 ? 5.411 -20.132 -15.282 1.00 0.00 12 LEU A C 19
ATOM 14716 O O . LEU A 1 12 ? 6.393 -20.546 -15.883 1.00 0.00 12 LEU A O 19
ATOM 14732 N N . ILE A 1 13 ? 5.064 -18.862 -15.247 1.00 0.00 13 ILE A N 19
ATOM 14733 C CA . ILE A 1 13 ? 5.841 -17.858 -15.951 1.00 0.00 13 ILE A CA 19
ATOM 14734 C C . ILE A 1 13 ? 7.223 -17.734 -15.336 1.00 0.00 13 ILE A C 19
ATOM 14735 O O . ILE A 1 13 ? 8.221 -17.583 -16.040 1.00 0.00 13 ILE A O 19
ATOM 14751 N N . PHE A 1 14 ? 7.261 -17.748 -14.021 1.00 0.00 14 PHE A N 19
ATOM 14752 C CA . PHE A 1 14 ? 8.506 -17.580 -13.318 1.00 0.00 14 PHE A CA 19
ATOM 14753 C C . PHE A 1 14 ? 9.504 -18.649 -13.750 1.00 0.00 14 PHE A C 19
ATOM 14754 O O . PHE A 1 14 ? 10.682 -18.364 -13.966 1.00 0.00 14 PHE A O 19
ATOM 14771 N N . VAL A 1 15 ? 9.012 -19.870 -13.877 1.00 0.00 15 VAL A N 19
ATOM 14772 C CA . VAL A 1 15 ? 9.846 -20.994 -14.282 1.00 0.00 15 VAL A CA 19
ATOM 14773 C C . VAL A 1 15 ? 10.508 -20.703 -15.624 1.00 0.00 15 VAL A C 19
ATOM 14774 O O . VAL A 1 15 ? 11.682 -21.002 -15.839 1.00 0.00 15 VAL A O 19
ATOM 14787 N N . ILE A 1 16 ? 9.741 -20.113 -16.520 1.00 0.00 16 ILE A N 19
ATOM 14788 C CA . ILE A 1 16 ? 10.254 -19.775 -17.850 1.00 0.00 16 ILE A CA 19
ATOM 14789 C C . ILE A 1 16 ? 11.521 -18.952 -17.710 1.00 0.00 16 ILE A C 19
ATOM 14790 O O . ILE A 1 16 ? 12.444 -19.070 -18.507 1.00 0.00 16 ILE A O 19
ATOM 14806 N N . ALA A 1 17 ? 11.551 -18.125 -16.685 1.00 0.00 17 ALA A N 19
ATOM 14807 C CA . ALA A 1 17 ? 12.718 -17.295 -16.408 1.00 0.00 17 ALA A CA 19
ATOM 14808 C C . ALA A 1 17 ? 13.834 -18.152 -15.808 1.00 0.00 17 ALA A C 19
ATOM 14809 O O . ALA A 1 17 ? 15.012 -17.916 -16.034 1.00 0.00 17 ALA A O 19
ATOM 14816 N N . LEU A 1 18 ? 13.445 -19.134 -15.019 1.00 0.00 18 LEU A N 19
ATOM 14817 C CA . LEU A 1 18 ? 14.399 -20.006 -14.359 1.00 0.00 18 LEU A CA 19
ATOM 14818 C C . LEU A 1 18 ? 15.187 -20.841 -15.345 1.00 0.00 18 LEU A C 19
ATOM 14819 O O . LEU A 1 18 ? 16.395 -21.021 -15.192 1.00 0.00 18 LEU A O 19
ATOM 14835 N N . ILE A 1 19 ? 14.516 -21.354 -16.347 1.00 0.00 19 ILE A N 19
ATOM 14836 C CA . ILE A 1 19 ? 15.199 -22.172 -17.326 1.00 0.00 19 ILE A CA 19
ATOM 14837 C C . ILE A 1 19 ? 16.306 -21.366 -17.999 1.00 0.00 19 ILE A C 19
ATOM 14838 O O . ILE A 1 19 ? 17.416 -21.863 -18.192 1.00 0.00 19 ILE A O 19
ATOM 14854 N N . ILE A 1 20 ? 16.009 -20.115 -18.329 1.00 0.00 20 ILE A N 19
ATOM 14855 C CA . ILE A 1 20 ? 16.997 -19.241 -18.952 1.00 0.00 20 ILE A CA 19
ATOM 14856 C C . ILE A 1 20 ? 17.950 -18.667 -17.902 1.00 0.00 20 ILE A C 19
ATOM 14857 O O . ILE A 1 20 ? 19.147 -18.532 -18.155 1.00 0.00 20 ILE A O 19
ATOM 14873 N N . PHE A 1 21 ? 17.419 -18.332 -16.715 1.00 0.00 21 PHE A N 19
ATOM 14874 C CA . PHE A 1 21 ? 18.248 -17.776 -15.642 1.00 0.00 21 PHE A CA 19
ATOM 14875 C C . PHE A 1 21 ? 18.684 -18.864 -14.664 1.00 0.00 21 PHE A C 19
ATOM 14876 O O . PHE A 1 21 ? 19.848 -19.263 -14.655 1.00 0.00 21 PHE A O 19
ATOM 14893 N N . GLY A 1 22 ? 17.750 -19.353 -13.838 1.00 0.00 22 GLY A N 19
ATOM 14894 C CA . GLY A 1 22 ? 18.065 -20.397 -12.868 1.00 0.00 22 GLY A CA 19
ATOM 14895 C C . GLY A 1 22 ? 17.582 -19.988 -11.475 1.00 0.00 22 GLY A C 19
ATOM 14896 O O . GLY A 1 22 ? 17.617 -18.809 -11.124 1.00 0.00 22 GLY A O 19
ATOM 14900 N N . PRO A 1 23 ? 17.138 -20.925 -10.674 1.00 0.00 23 PRO A N 19
ATOM 14901 C CA . PRO A 1 23 ? 16.648 -20.634 -9.297 1.00 0.00 23 PRO A CA 19
ATOM 14902 C C . PRO A 1 23 ? 17.780 -20.199 -8.368 1.00 0.00 23 PRO A C 19
ATOM 14903 O O . PRO A 1 23 ? 17.537 -19.703 -7.269 1.00 0.00 23 PRO A O 19
ATOM 14914 N N . SER A 1 24 ? 19.018 -20.399 -8.815 1.00 0.00 24 SER A N 19
ATOM 14915 C CA . SER A 1 24 ? 20.191 -20.033 -8.017 1.00 0.00 24 SER A CA 19
ATOM 14916 C C . SER A 1 24 ? 20.880 -18.799 -8.591 1.00 0.00 24 SER A C 19
ATOM 14917 O O . SER A 1 24 ? 21.933 -18.386 -8.103 1.00 0.00 24 SER A O 19
ATOM 14925 N N . LYS A 1 25 ? 20.288 -18.212 -9.633 1.00 0.00 25 LYS A N 19
ATOM 14926 C CA . LYS A 1 25 ? 20.864 -17.024 -10.270 1.00 0.00 25 LYS A CA 19
ATOM 14927 C C . LYS A 1 25 ? 20.051 -15.776 -9.921 1.00 0.00 25 LYS A C 19
ATOM 14928 O O . LYS A 1 25 ? 20.581 -14.671 -9.898 1.00 0.00 25 LYS A O 19
ATOM 14947 N N . LEU A 1 26 ? 18.766 -15.959 -9.650 1.00 0.00 26 LEU A N 19
ATOM 14948 C CA . LEU A 1 26 ? 17.898 -14.835 -9.301 1.00 0.00 26 LEU A CA 19
ATOM 14949 C C . LEU A 1 26 ? 18.075 -14.454 -7.828 1.00 0.00 26 LEU A C 19
ATOM 14950 O O . LEU A 1 26 ? 18.512 -13.345 -7.523 1.00 0.00 26 LEU A O 19
ATOM 14966 N N . PRO A 1 27 ? 17.744 -15.337 -6.917 1.00 0.00 27 PRO A N 19
ATOM 14967 C CA . PRO A 1 27 ? 17.877 -15.057 -5.458 1.00 0.00 27 PRO A CA 19
ATOM 14968 C C . PRO A 1 27 ? 19.317 -14.708 -5.088 1.00 0.00 27 PRO A C 19
ATOM 14969 O O . PRO A 1 27 ? 19.561 -13.962 -4.143 1.00 0.00 27 PRO A O 19
ATOM 14980 N N . GLU A 1 28 ? 20.262 -15.242 -5.853 1.00 0.00 28 GLU A N 19
ATOM 14981 C CA . GLU A 1 28 ? 21.669 -14.967 -5.605 1.00 0.00 28 GLU A CA 19
ATOM 14982 C C . GLU A 1 28 ? 21.970 -13.492 -5.834 1.00 0.00 28 GLU A C 19
ATOM 14983 O O . GLU A 1 28 ? 22.681 -12.865 -5.049 1.00 0.00 28 GLU A O 19
ATOM 14995 N N . ILE A 1 29 ? 21.425 -12.945 -6.910 1.00 0.00 29 ILE A N 19
ATOM 14996 C CA . ILE A 1 29 ? 21.638 -11.538 -7.232 1.00 0.00 29 ILE A CA 19
ATOM 14997 C C . ILE A 1 29 ? 21.005 -10.646 -6.172 1.00 0.00 29 ILE A C 19
ATOM 14998 O O . ILE A 1 29 ? 21.594 -9.649 -5.755 1.00 0.00 29 ILE A O 19
ATOM 15014 N N . GLY A 1 30 ? 19.799 -11.005 -5.749 1.00 0.00 30 GLY A N 19
ATOM 15015 C CA . GLY A 1 30 ? 19.094 -10.220 -4.747 1.00 0.00 30 GLY A CA 19
ATOM 15016 C C . GLY A 1 30 ? 19.904 -10.142 -3.460 1.00 0.00 30 GLY A C 19
ATOM 15017 O O . GLY A 1 30 ? 20.007 -9.083 -2.848 1.00 0.00 30 GLY A O 19
ATOM 15021 N N . ARG A 1 31 ? 20.477 -11.269 -3.054 1.00 0.00 31 ARG A N 19
ATOM 15022 C CA . ARG A 1 31 ? 21.279 -11.315 -1.842 1.00 0.00 31 ARG A CA 19
ATOM 15023 C C . ARG A 1 31 ? 22.535 -10.484 -2.002 1.00 0.00 31 ARG A C 19
ATOM 15024 O O . ARG A 1 31 ? 22.901 -9.704 -1.128 1.00 0.00 31 ARG A O 19
ATOM 15045 N N . ALA A 1 32 ? 23.200 -10.676 -3.126 1.00 0.00 32 ALA A N 19
ATOM 15046 C CA . ALA A 1 32 ? 24.430 -9.952 -3.390 1.00 0.00 32 ALA A CA 19
ATOM 15047 C C . ALA A 1 32 ? 24.146 -8.456 -3.436 1.00 0.00 32 ALA A C 19
ATOM 15048 O O . ALA A 1 32 ? 24.926 -7.645 -2.938 1.00 0.00 32 ALA A O 19
ATOM 15055 N N . ALA A 1 33 ? 23.009 -8.105 -4.021 1.00 0.00 33 ALA A N 19
ATOM 15056 C CA . ALA A 1 33 ? 22.601 -6.710 -4.116 1.00 0.00 33 ALA A CA 19
ATOM 15057 C C . ALA A 1 33 ? 21.940 -6.273 -2.818 1.00 0.00 33 ALA A C 19
ATOM 15058 O O . ALA A 1 33 ? 21.942 -5.098 -2.470 1.00 0.00 33 ALA A O 19
ATOM 15065 N N . GLY A 1 34 ? 21.339 -7.230 -2.129 1.00 0.00 34 GLY A N 19
ATOM 15066 C CA . GLY A 1 34 ? 20.633 -6.936 -0.900 1.00 0.00 34 GLY A CA 19
ATOM 15067 C C . GLY A 1 34 ? 21.525 -6.213 0.100 1.00 0.00 34 GLY A C 19
ATOM 15068 O O . GLY A 1 34 ? 21.184 -5.134 0.575 1.00 0.00 34 GLY A O 19
ATOM 15072 N N . ARG A 1 35 ? 22.665 -6.812 0.408 1.00 0.00 35 ARG A N 19
ATOM 15073 C CA . ARG A 1 35 ? 23.602 -6.224 1.351 1.00 0.00 35 ARG A CA 19
ATOM 15074 C C . ARG A 1 35 ? 24.134 -4.900 0.837 1.00 0.00 35 ARG A C 19
ATOM 15075 O O . ARG A 1 35 ? 24.225 -3.934 1.585 1.00 0.00 35 ARG A O 19
ATOM 15096 N N . THR A 1 36 ? 24.468 -4.864 -0.438 1.00 0.00 36 THR A N 19
ATOM 15097 C CA . THR A 1 36 ? 24.979 -3.649 -1.052 1.00 0.00 36 THR A CA 19
ATOM 15098 C C . THR A 1 36 ? 23.905 -2.567 -1.036 1.00 0.00 36 THR A C 19
ATOM 15099 O O . THR A 1 36 ? 24.178 -1.403 -0.761 1.00 0.00 36 THR A O 19
ATOM 15110 N N . LEU A 1 37 ? 22.690 -2.962 -1.356 1.00 0.00 37 LEU A N 19
ATOM 15111 C CA . LEU A 1 37 ? 21.579 -2.030 -1.390 1.00 0.00 37 LEU A CA 19
ATOM 15112 C C . LEU A 1 37 ? 21.125 -1.660 0.008 1.00 0.00 37 LEU A C 19
ATOM 15113 O O . LEU A 1 37 ? 20.682 -0.541 0.266 1.00 0.00 37 LEU A O 19
ATOM 15129 N N . LEU A 1 38 ? 21.229 -2.623 0.894 1.00 0.00 38 LEU A N 19
ATOM 15130 C CA . LEU A 1 38 ? 20.826 -2.442 2.273 1.00 0.00 38 LEU A CA 19
ATOM 15131 C C . LEU A 1 38 ? 21.601 -1.296 2.894 1.00 0.00 38 LEU A C 19
ATOM 15132 O O . LEU A 1 38 ? 21.058 -0.522 3.671 1.00 0.00 38 LEU A O 19
ATOM 15148 N N . GLU A 1 39 ? 22.874 -1.204 2.569 1.00 0.00 39 GLU A N 19
ATOM 15149 C CA . GLU A 1 39 ? 23.703 -0.145 3.117 1.00 0.00 39 GLU A CA 19
ATOM 15150 C C . GLU A 1 39 ? 23.416 1.170 2.398 1.00 0.00 39 GLU A C 19
ATOM 15151 O O . GLU A 1 39 ? 23.681 2.246 2.932 1.00 0.00 39 GLU A O 19
ATOM 15163 N N . PHE A 1 40 ? 22.889 1.083 1.172 1.00 0.00 40 PHE A N 19
ATOM 15164 C CA . PHE A 1 40 ? 22.598 2.285 0.402 1.00 0.00 40 PHE A CA 19
ATOM 15165 C C . PHE A 1 40 ? 21.496 3.121 1.046 1.00 0.00 40 PHE A C 19
ATOM 15166 O O . PHE A 1 40 ? 21.625 4.337 1.181 1.00 0.00 40 PHE A O 19
ATOM 15183 N N . LYS A 1 41 ? 20.408 2.465 1.414 1.00 0.00 41 LYS A N 19
ATOM 15184 C CA . LYS A 1 41 ? 19.287 3.168 2.009 1.00 0.00 41 LYS A CA 19
ATOM 15185 C C . LYS A 1 41 ? 19.686 3.780 3.343 1.00 0.00 41 LYS A C 19
ATOM 15186 O O . LYS A 1 41 ? 19.214 4.854 3.717 1.00 0.00 41 LYS A O 19
ATOM 15205 N N . SER A 1 42 ? 20.561 3.084 4.054 1.00 0.00 42 SER A N 19
ATOM 15206 C CA . SER A 1 42 ? 21.031 3.551 5.346 1.00 0.00 42 SER A CA 19
ATOM 15207 C C . SER A 1 42 ? 21.825 4.839 5.175 1.00 0.00 42 SER A C 19
ATOM 15208 O O . SER A 1 42 ? 21.697 5.771 5.968 1.00 0.00 42 SER A O 19
ATOM 15216 N N . ALA A 1 43 ? 22.633 4.891 4.119 1.00 0.00 43 ALA A N 19
ATOM 15217 C CA . ALA A 1 43 ? 23.428 6.078 3.834 1.00 0.00 43 ALA A CA 19
ATOM 15218 C C . ALA A 1 43 ? 22.523 7.212 3.361 1.00 0.00 43 ALA A C 19
ATOM 15219 O O . ALA A 1 43 ? 22.709 8.371 3.728 1.00 0.00 43 ALA A O 19
ATOM 15226 N N . THR A 1 44 ? 21.536 6.857 2.552 1.00 0.00 44 THR A N 19
ATOM 15227 C CA . THR A 1 44 ? 20.585 7.822 2.032 1.00 0.00 44 THR A CA 19
ATOM 15228 C C . THR A 1 44 ? 19.771 8.449 3.160 1.00 0.00 44 THR A C 19
ATOM 15229 O O . THR A 1 44 ? 19.535 9.657 3.176 1.00 0.00 44 THR A O 19
ATOM 15240 N N . LYS A 1 45 ? 19.331 7.615 4.087 1.00 0.00 45 LYS A N 19
ATOM 15241 C CA . LYS A 1 45 ? 18.526 8.089 5.199 1.00 0.00 45 LYS A CA 19
ATOM 15242 C C . LYS A 1 45 ? 19.248 9.221 5.910 1.00 0.00 45 LYS A C 19
ATOM 15243 O O . LYS A 1 45 ? 18.623 10.130 6.457 1.00 0.00 45 LYS A O 19
ATOM 15262 N N . SER A 1 46 ? 20.569 9.153 5.906 1.00 0.00 46 SER A N 19
ATOM 15263 C CA . SER A 1 46 ? 21.371 10.171 6.556 1.00 0.00 46 SER A CA 19
ATOM 15264 C C . SER A 1 46 ? 21.409 11.448 5.717 1.00 0.00 46 SER A C 19
ATOM 15265 O O . SER A 1 46 ? 21.497 12.552 6.257 1.00 0.00 46 SER A O 19
ATOM 15273 N N . LEU A 1 47 ? 21.348 11.293 4.395 1.00 0.00 47 LEU A N 19
ATOM 15274 C CA . LEU A 1 47 ? 21.383 12.444 3.504 1.00 0.00 47 LEU A CA 19
ATOM 15275 C C . LEU A 1 47 ? 20.086 13.238 3.594 1.00 0.00 47 LEU A C 19
ATOM 15276 O O . LEU A 1 47 ? 20.100 14.467 3.660 1.00 0.00 47 LEU A O 19
ATOM 15292 N N . VAL A 1 48 ? 18.968 12.524 3.595 1.00 0.00 48 VAL A N 19
ATOM 15293 C CA . VAL A 1 48 ? 17.662 13.165 3.677 1.00 0.00 48 VAL A CA 19
ATOM 15294 C C . VAL A 1 48 ? 17.428 13.741 5.061 1.00 0.00 48 VAL A C 19
ATOM 15295 O O . VAL A 1 48 ? 16.925 14.855 5.210 1.00 0.00 48 VAL A O 19
ATOM 15308 N N . SER A 1 49 ? 17.791 12.968 6.072 1.00 0.00 49 SER A N 19
ATOM 15309 C CA . SER A 1 49 ? 17.615 13.398 7.448 1.00 0.00 49 SER A CA 19
ATOM 15310 C C . SER A 1 49 ? 18.440 14.648 7.729 1.00 0.00 49 SER A C 19
ATOM 15311 O O . SER A 1 49 ? 17.964 15.592 8.359 1.00 0.00 49 SER A O 19
ATOM 15319 N N . GLY A 1 50 ? 19.678 14.643 7.251 1.00 0.00 50 GLY A N 19
ATOM 15320 C CA . GLY A 1 50 ? 20.570 15.780 7.447 1.00 0.00 50 GLY A CA 19
ATOM 15321 C C . GLY A 1 50 ? 20.988 15.904 8.905 1.00 0.00 50 GLY A C 19
ATOM 15322 O O . GLY A 1 50 ? 21.211 17.004 9.410 1.00 0.00 50 GLY A O 19
ATOM 15326 N N . ASP A 1 51 ? 21.095 14.765 9.572 1.00 0.00 51 ASP A N 19
ATOM 15327 C CA . ASP A 1 51 ? 21.491 14.740 10.970 1.00 0.00 51 ASP A CA 19
ATOM 15328 C C . ASP A 1 51 ? 22.958 15.128 11.118 1.00 0.00 51 ASP A C 19
ATOM 15329 O O . ASP A 1 51 ? 23.793 14.767 10.288 1.00 0.00 51 ASP A O 19
ATOM 15338 N N . GLU A 1 52 ? 23.262 15.864 12.180 1.00 0.00 52 GLU A N 19
ATOM 15339 C CA . GLU A 1 52 ? 24.625 16.299 12.438 1.00 0.00 52 GLU A CA 19
ATOM 15340 C C . GLU A 1 52 ? 25.284 16.790 11.151 1.00 0.00 52 GLU A C 19
ATOM 15341 O O . GLU A 1 52 ? 25.846 15.968 10.447 1.00 0.00 52 GLU A O 19
ATOM 15353 N N . MET A 1 1 ? -9.864 -14.255 -17.802 1.00 0.00 1 MET A N 20
ATOM 15354 C CA . MET A 1 1 ? -8.776 -13.955 -18.774 1.00 0.00 1 MET A CA 20
ATOM 15355 C C . MET A 1 1 ? -7.421 -14.179 -18.108 1.00 0.00 1 MET A C 20
ATOM 15356 O O . MET A 1 1 ? -7.127 -15.274 -17.630 1.00 0.00 1 MET A O 20
ATOM 15372 N N . PHE A 1 2 ? -6.599 -13.133 -18.083 1.00 0.00 2 PHE A N 20
ATOM 15373 C CA . PHE A 1 2 ? -5.282 -13.217 -17.481 1.00 0.00 2 PHE A CA 20
ATOM 15374 C C . PHE A 1 2 ? -5.374 -13.051 -15.973 1.00 0.00 2 PHE A C 20
ATOM 15375 O O . PHE A 1 2 ? -4.369 -13.116 -15.267 1.00 0.00 2 PHE A O 20
ATOM 15392 N N . SER A 1 3 ? -6.590 -12.824 -15.485 1.00 0.00 3 SER A N 20
ATOM 15393 C CA . SER A 1 3 ? -6.818 -12.646 -14.052 1.00 0.00 3 SER A CA 20
ATOM 15394 C C . SER A 1 3 ? -7.396 -13.921 -13.440 1.00 0.00 3 SER A C 20
ATOM 15395 O O . SER A 1 3 ? -7.277 -14.153 -12.238 1.00 0.00 3 SER A O 20
ATOM 15403 N N . ASN A 1 4 ? -8.026 -14.738 -14.277 1.00 0.00 4 ASN A N 20
ATOM 15404 C CA . ASN A 1 4 ? -8.623 -15.984 -13.808 1.00 0.00 4 ASN A CA 20
ATOM 15405 C C . ASN A 1 4 ? -7.549 -17.030 -13.541 1.00 0.00 4 ASN A C 20
ATOM 15406 O O . ASN A 1 4 ? -7.805 -18.045 -12.892 1.00 0.00 4 ASN A O 20
ATOM 15417 N N . ILE A 1 5 ? -6.349 -16.777 -14.045 1.00 0.00 5 ILE A N 20
ATOM 15418 C CA . ILE A 1 5 ? -5.243 -17.700 -13.858 1.00 0.00 5 ILE A CA 20
ATOM 15419 C C . ILE A 1 5 ? -4.846 -17.788 -12.394 1.00 0.00 5 ILE A C 20
ATOM 15420 O O . ILE A 1 5 ? -4.611 -18.875 -11.878 1.00 0.00 5 ILE A O 20
ATOM 15436 N N . GLY A 1 6 ? -4.768 -16.639 -11.737 1.00 0.00 6 GLY A N 20
ATOM 15437 C CA . GLY A 1 6 ? -4.385 -16.596 -10.329 1.00 0.00 6 GLY A CA 20
ATOM 15438 C C . GLY A 1 6 ? -2.917 -16.981 -10.163 1.00 0.00 6 GLY A C 20
ATOM 15439 O O . GLY A 1 6 ? -2.068 -16.565 -10.951 1.00 0.00 6 GLY A O 20
ATOM 15443 N N . ILE A 1 7 ? -2.623 -17.781 -9.142 1.00 0.00 7 ILE A N 20
ATOM 15444 C CA . ILE A 1 7 ? -1.252 -18.214 -8.900 1.00 0.00 7 ILE A CA 20
ATOM 15445 C C . ILE A 1 7 ? -0.766 -19.141 -10.028 1.00 0.00 7 ILE A C 20
ATOM 15446 O O . ILE A 1 7 ? 0.336 -18.957 -10.542 1.00 0.00 7 ILE A O 20
ATOM 15462 N N . PRO A 1 8 ? -1.542 -20.120 -10.431 1.00 0.00 8 PRO A N 20
ATOM 15463 C CA . PRO A 1 8 ? -1.125 -21.046 -11.521 1.00 0.00 8 PRO A CA 20
ATOM 15464 C C . PRO A 1 8 ? -0.410 -20.315 -12.656 1.00 0.00 8 PRO A C 20
ATOM 15465 O O . PRO A 1 8 ? 0.546 -20.833 -13.232 1.00 0.00 8 PRO A O 20
ATOM 15476 N N . GLY A 1 9 ? -0.868 -19.110 -12.961 1.00 0.00 9 GLY A N 20
ATOM 15477 C CA . GLY A 1 9 ? -0.254 -18.317 -14.018 1.00 0.00 9 GLY A CA 20
ATOM 15478 C C . GLY A 1 9 ? 1.061 -17.700 -13.551 1.00 0.00 9 GLY A C 20
ATOM 15479 O O . GLY A 1 9 ? 1.965 -17.459 -14.351 1.00 0.00 9 GLY A O 20
ATOM 15483 N N . LEU A 1 10 ? 1.154 -17.433 -12.252 1.00 0.00 10 LEU A N 20
ATOM 15484 C CA . LEU A 1 10 ? 2.351 -16.828 -11.681 1.00 0.00 10 LEU A CA 20
ATOM 15485 C C . LEU A 1 10 ? 3.560 -17.743 -11.839 1.00 0.00 10 LEU A C 20
ATOM 15486 O O . LEU A 1 10 ? 4.662 -17.280 -12.127 1.00 0.00 10 LEU A O 20
ATOM 15502 N N . ILE A 1 11 ? 3.356 -19.043 -11.647 1.00 0.00 11 ILE A N 20
ATOM 15503 C CA . ILE A 1 11 ? 4.450 -20.000 -11.768 1.00 0.00 11 ILE A CA 20
ATOM 15504 C C . ILE A 1 11 ? 5.027 -19.957 -13.175 1.00 0.00 11 ILE A C 20
ATOM 15505 O O . ILE A 1 11 ? 6.236 -19.926 -13.340 1.00 0.00 11 ILE A O 20
ATOM 15521 N N . LEU A 1 12 ? 4.165 -19.947 -14.176 1.00 0.00 12 LEU A N 20
ATOM 15522 C CA . LEU A 1 12 ? 4.629 -19.918 -15.553 1.00 0.00 12 LEU A CA 20
ATOM 15523 C C . LEU A 1 12 ? 5.461 -18.665 -15.785 1.00 0.00 12 LEU A C 20
ATOM 15524 O O . LEU A 1 12 ? 6.536 -18.730 -16.369 1.00 0.00 12 LEU A O 20
ATOM 15540 N N . ILE A 1 13 ? 4.962 -17.535 -15.294 1.00 0.00 13 ILE A N 20
ATOM 15541 C CA . ILE A 1 13 ? 5.669 -16.267 -15.435 1.00 0.00 13 ILE A CA 20
ATOM 15542 C C . ILE A 1 13 ? 6.984 -16.309 -14.688 1.00 0.00 13 ILE A C 20
ATOM 15543 O O . ILE A 1 13 ? 8.004 -15.817 -15.170 1.00 0.00 13 ILE A O 20
ATOM 15559 N N . PHE A 1 14 ? 6.942 -16.850 -13.491 1.00 0.00 14 PHE A N 20
ATOM 15560 C CA . PHE A 1 14 ? 8.119 -16.890 -12.674 1.00 0.00 14 PHE A CA 20
ATOM 15561 C C . PHE A 1 14 ? 9.225 -17.620 -13.418 1.00 0.00 14 PHE A C 20
ATOM 15562 O O . PHE A 1 14 ? 10.376 -17.191 -13.412 1.00 0.00 14 PHE A O 20
ATOM 15579 N N . VAL A 1 15 ? 8.853 -18.717 -14.066 1.00 0.00 15 VAL A N 20
ATOM 15580 C CA . VAL A 1 15 ? 9.800 -19.525 -14.824 1.00 0.00 15 VAL A CA 20
ATOM 15581 C C . VAL A 1 15 ? 10.498 -18.682 -15.882 1.00 0.00 15 VAL A C 20
ATOM 15582 O O . VAL A 1 15 ? 11.700 -18.800 -16.105 1.00 0.00 15 VAL A O 20
ATOM 15595 N N . ILE A 1 16 ? 9.733 -17.834 -16.533 1.00 0.00 16 ILE A N 20
ATOM 15596 C CA . ILE A 1 16 ? 10.295 -16.968 -17.573 1.00 0.00 16 ILE A CA 20
ATOM 15597 C C . ILE A 1 16 ? 11.515 -16.252 -17.035 1.00 0.00 16 ILE A C 20
ATOM 15598 O O . ILE A 1 16 ? 12.479 -16.016 -17.755 1.00 0.00 16 ILE A O 20
ATOM 15614 N N . ALA A 1 17 ? 11.460 -15.914 -15.761 1.00 0.00 17 ALA A N 20
ATOM 15615 C CA . ALA A 1 17 ? 12.574 -15.240 -15.105 1.00 0.00 17 ALA A CA 20
ATOM 15616 C C . ALA A 1 17 ? 13.691 -16.245 -14.810 1.00 0.00 17 ALA A C 20
ATOM 15617 O O . ALA A 1 17 ? 14.872 -15.899 -14.785 1.00 0.00 17 ALA A O 20
ATOM 15624 N N . LEU A 1 18 ? 13.295 -17.480 -14.576 1.00 0.00 18 LEU A N 20
ATOM 15625 C CA . LEU A 1 18 ? 14.231 -18.544 -14.279 1.00 0.00 18 LEU A CA 20
ATOM 15626 C C . LEU A 1 18 ? 15.041 -18.970 -15.495 1.00 0.00 18 LEU A C 20
ATOM 15627 O O . LEU A 1 18 ? 16.255 -19.150 -15.409 1.00 0.00 18 LEU A O 20
ATOM 15643 N N . ILE A 1 19 ? 14.372 -19.146 -16.620 1.00 0.00 19 ILE A N 20
ATOM 15644 C CA . ILE A 1 19 ? 15.064 -19.568 -17.825 1.00 0.00 19 ILE A CA 20
ATOM 15645 C C . ILE A 1 19 ? 16.155 -18.558 -18.151 1.00 0.00 19 ILE A C 20
ATOM 15646 O O . ILE A 1 19 ? 17.295 -18.925 -18.440 1.00 0.00 19 ILE A O 20
ATOM 15662 N N . ILE A 1 20 ? 15.804 -17.287 -18.041 1.00 0.00 20 ILE A N 20
ATOM 15663 C CA . ILE A 1 20 ? 16.757 -16.213 -18.263 1.00 0.00 20 ILE A CA 20
ATOM 15664 C C . ILE A 1 20 ? 17.735 -16.141 -17.089 1.00 0.00 20 ILE A C 20
ATOM 15665 O O . ILE A 1 20 ? 18.951 -16.161 -17.285 1.00 0.00 20 ILE A O 20
ATOM 15681 N N . PHE A 1 21 ? 17.209 -16.040 -15.863 1.00 0.00 21 PHE A N 20
ATOM 15682 C CA . PHE A 1 21 ? 18.065 -15.963 -14.686 1.00 0.00 21 PHE A CA 20
ATOM 15683 C C . PHE A 1 21 ? 18.444 -17.358 -14.184 1.00 0.00 21 PHE A C 20
ATOM 15684 O O . PHE A 1 21 ? 19.546 -17.827 -14.484 1.00 0.00 21 PHE A O 20
ATOM 15701 N N . GLY A 1 22 ? 17.541 -18.043 -13.434 1.00 0.00 22 GLY A N 20
ATOM 15702 C CA . GLY A 1 22 ? 17.845 -19.403 -12.944 1.00 0.00 22 GLY A CA 20
ATOM 15703 C C . GLY A 1 22 ? 17.602 -19.595 -11.416 1.00 0.00 22 GLY A C 20
ATOM 15704 O O . GLY A 1 22 ? 18.140 -18.833 -10.623 1.00 0.00 22 GLY A O 20
ATOM 15708 N N . PRO A 1 23 ? 16.851 -20.612 -10.976 1.00 0.00 23 PRO A N 20
ATOM 15709 C CA . PRO A 1 23 ? 16.617 -20.877 -9.506 1.00 0.00 23 PRO A CA 20
ATOM 15710 C C . PRO A 1 23 ? 17.906 -20.999 -8.706 1.00 0.00 23 PRO A C 20
ATOM 15711 O O . PRO A 1 23 ? 17.927 -20.714 -7.520 1.00 0.00 23 PRO A O 20
ATOM 15722 N N . SER A 1 24 ? 18.962 -21.458 -9.341 1.00 0.00 24 SER A N 20
ATOM 15723 C CA . SER A 1 24 ? 20.223 -21.601 -8.646 1.00 0.00 24 SER A CA 20
ATOM 15724 C C . SER A 1 24 ? 20.848 -20.225 -8.453 1.00 0.00 24 SER A C 20
ATOM 15725 O O . SER A 1 24 ? 21.493 -19.959 -7.442 1.00 0.00 24 SER A O 20
ATOM 15733 N N . LYS A 1 25 ? 20.673 -19.360 -9.461 1.00 0.00 25 LYS A N 20
ATOM 15734 C CA . LYS A 1 25 ? 21.249 -18.022 -9.447 1.00 0.00 25 LYS A CA 20
ATOM 15735 C C . LYS A 1 25 ? 20.324 -16.973 -8.808 1.00 0.00 25 LYS A C 20
ATOM 15736 O O . LYS A 1 25 ? 20.730 -15.832 -8.612 1.00 0.00 25 LYS A O 20
ATOM 15755 N N . LEU A 1 26 ? 19.094 -17.342 -8.492 1.00 0.00 26 LEU A N 20
ATOM 15756 C CA . LEU A 1 26 ? 18.159 -16.395 -7.884 1.00 0.00 26 LEU A CA 20
ATOM 15757 C C . LEU A 1 26 ? 18.522 -16.194 -6.386 1.00 0.00 26 LEU A C 20
ATOM 15758 O O . LEU A 1 26 ? 18.795 -15.072 -5.976 1.00 0.00 26 LEU A O 20
ATOM 15774 N N . PRO A 1 27 ? 18.605 -17.241 -5.579 1.00 0.00 27 PRO A N 20
ATOM 15775 C CA . PRO A 1 27 ? 19.031 -17.128 -4.140 1.00 0.00 27 PRO A CA 20
ATOM 15776 C C . PRO A 1 27 ? 20.396 -16.433 -3.990 1.00 0.00 27 PRO A C 20
ATOM 15777 O O . PRO A 1 27 ? 20.578 -15.557 -3.150 1.00 0.00 27 PRO A O 20
ATOM 15788 N N . GLU A 1 28 ? 21.356 -16.870 -4.802 1.00 0.00 28 GLU A N 20
ATOM 15789 C CA . GLU A 1 28 ? 22.712 -16.334 -4.756 1.00 0.00 28 GLU A CA 20
ATOM 15790 C C . GLU A 1 28 ? 22.754 -14.839 -5.033 1.00 0.00 28 GLU A C 20
ATOM 15791 O O . GLU A 1 28 ? 23.440 -14.090 -4.331 1.00 0.00 28 GLU A O 20
ATOM 15803 N N . ILE A 1 29 ? 22.042 -14.401 -6.051 1.00 0.00 29 ILE A N 20
ATOM 15804 C CA . ILE A 1 29 ? 22.032 -12.982 -6.393 1.00 0.00 29 ILE A CA 20
ATOM 15805 C C . ILE A 1 29 ? 21.392 -12.166 -5.274 1.00 0.00 29 ILE A C 20
ATOM 15806 O O . ILE A 1 29 ? 21.879 -11.092 -4.916 1.00 0.00 29 ILE A O 20
ATOM 15822 N N . GLY A 1 30 ? 20.297 -12.674 -4.726 1.00 0.00 30 GLY A N 20
ATOM 15823 C CA . GLY A 1 30 ? 19.603 -11.975 -3.651 1.00 0.00 30 GLY A CA 20
ATOM 15824 C C . GLY A 1 30 ? 20.523 -11.778 -2.452 1.00 0.00 30 GLY A C 20
ATOM 15825 O O . GLY A 1 30 ? 20.557 -10.702 -1.855 1.00 0.00 30 GLY A O 20
ATOM 15829 N N . ARG A 1 31 ? 21.270 -12.819 -2.100 1.00 0.00 31 ARG A N 20
ATOM 15830 C CA . ARG A 1 31 ? 22.187 -12.740 -0.973 1.00 0.00 31 ARG A CA 20
ATOM 15831 C C . ARG A 1 31 ? 23.272 -11.715 -1.233 1.00 0.00 31 ARG A C 20
ATOM 15832 O O . ARG A 1 31 ? 23.580 -10.885 -0.378 1.00 0.00 31 ARG A O 20
ATOM 15853 N N . ALA A 1 32 ? 23.857 -11.792 -2.416 1.00 0.00 32 ALA A N 20
ATOM 15854 C CA . ALA A 1 32 ? 24.926 -10.875 -2.769 1.00 0.00 32 ALA A CA 20
ATOM 15855 C C . ALA A 1 32 ? 24.399 -9.446 -2.764 1.00 0.00 32 ALA A C 20
ATOM 15856 O O . ALA A 1 32 ? 25.003 -8.553 -2.168 1.00 0.00 32 ALA A O 20
ATOM 15863 N N . ALA A 1 33 ? 23.252 -9.247 -3.400 1.00 0.00 33 ALA A N 20
ATOM 15864 C CA . ALA A 1 33 ? 22.629 -7.932 -3.433 1.00 0.00 33 ALA A CA 20
ATOM 15865 C C . ALA A 1 33 ? 22.214 -7.547 -2.027 1.00 0.00 33 ALA A C 20
ATOM 15866 O O . ALA A 1 33 ? 22.134 -6.369 -1.680 1.00 0.00 33 ALA A O 20
ATOM 15873 N N . GLY A 1 34 ? 21.921 -8.566 -1.231 1.00 0.00 34 GLY A N 20
ATOM 15874 C CA . GLY A 1 34 ? 21.478 -8.349 0.128 1.00 0.00 34 GLY A CA 20
ATOM 15875 C C . GLY A 1 34 ? 22.482 -7.501 0.902 1.00 0.00 34 GLY A C 20
ATOM 15876 O O . GLY A 1 34 ? 22.105 -6.586 1.635 1.00 0.00 34 GLY A O 20
ATOM 15880 N N . ARG A 1 35 ? 23.762 -7.813 0.734 1.00 0.00 35 ARG A N 20
ATOM 15881 C CA . ARG A 1 35 ? 24.820 -7.078 1.420 1.00 0.00 35 ARG A CA 20
ATOM 15882 C C . ARG A 1 35 ? 24.920 -5.657 0.886 1.00 0.00 35 ARG A C 20
ATOM 15883 O O . ARG A 1 35 ? 25.101 -4.705 1.642 1.00 0.00 35 ARG A O 20
ATOM 15904 N N . THR A 1 36 ? 24.798 -5.536 -0.426 1.00 0.00 36 THR A N 20
ATOM 15905 C CA . THR A 1 36 ? 24.871 -4.241 -1.085 1.00 0.00 36 THR A CA 20
ATOM 15906 C C . THR A 1 36 ? 23.719 -3.351 -0.632 1.00 0.00 36 THR A C 20
ATOM 15907 O O . THR A 1 36 ? 23.901 -2.167 -0.368 1.00 0.00 36 THR A O 20
ATOM 15918 N N . LEU A 1 37 ? 22.534 -3.920 -0.565 1.00 0.00 37 LEU A N 20
ATOM 15919 C CA . LEU A 1 37 ? 21.369 -3.163 -0.158 1.00 0.00 37 LEU A CA 20
ATOM 15920 C C . LEU A 1 37 ? 21.435 -2.787 1.314 1.00 0.00 37 LEU A C 20
ATOM 15921 O O . LEU A 1 37 ? 20.986 -1.717 1.724 1.00 0.00 37 LEU A O 20
ATOM 15937 N N . LEU A 1 38 ? 21.984 -3.695 2.097 1.00 0.00 38 LEU A N 20
ATOM 15938 C CA . LEU A 1 38 ? 22.103 -3.500 3.533 1.00 0.00 38 LEU A CA 20
ATOM 15939 C C . LEU A 1 38 ? 22.894 -2.244 3.832 1.00 0.00 38 LEU A C 20
ATOM 15940 O O . LEU A 1 38 ? 22.556 -1.494 4.736 1.00 0.00 38 LEU A O 20
ATOM 15956 N N . GLU A 1 39 ? 23.956 -2.025 3.095 1.00 0.00 39 GLU A N 20
ATOM 15957 C CA . GLU A 1 39 ? 24.772 -0.846 3.317 1.00 0.00 39 GLU A CA 20
ATOM 15958 C C . GLU A 1 39 ? 24.071 0.390 2.752 1.00 0.00 39 GLU A C 20
ATOM 15959 O O . GLU A 1 39 ? 24.379 1.517 3.138 1.00 0.00 39 GLU A O 20
ATOM 15971 N N . PHE A 1 40 ? 23.140 0.174 1.814 1.00 0.00 40 PHE A N 20
ATOM 15972 C CA . PHE A 1 40 ? 22.425 1.286 1.189 1.00 0.00 40 PHE A CA 20
ATOM 15973 C C . PHE A 1 40 ? 21.565 2.045 2.196 1.00 0.00 40 PHE A C 20
ATOM 15974 O O . PHE A 1 40 ? 21.596 3.275 2.253 1.00 0.00 40 PHE A O 20
ATOM 15991 N N . LYS A 1 41 ? 20.789 1.306 2.970 1.00 0.00 41 LYS A N 20
ATOM 15992 C CA . LYS A 1 41 ? 19.911 1.920 3.948 1.00 0.00 41 LYS A CA 20
ATOM 15993 C C . LYS A 1 41 ? 20.722 2.648 5.009 1.00 0.00 41 LYS A C 20
ATOM 15994 O O . LYS A 1 41 ? 20.315 3.693 5.516 1.00 0.00 41 LYS A O 20
ATOM 16013 N N . SER A 1 42 ? 21.876 2.086 5.334 1.00 0.00 42 SER A N 20
ATOM 16014 C CA . SER A 1 42 ? 22.753 2.679 6.328 1.00 0.00 42 SER A CA 20
ATOM 16015 C C . SER A 1 42 ? 23.270 4.020 5.824 1.00 0.00 42 SER A C 20
ATOM 16016 O O . SER A 1 42 ? 23.349 4.990 6.578 1.00 0.00 42 SER A O 20
ATOM 16024 N N . ALA A 1 43 ? 23.603 4.071 4.539 1.00 0.00 43 ALA A N 20
ATOM 16025 C CA . ALA A 1 43 ? 24.090 5.305 3.934 1.00 0.00 43 ALA A CA 20
ATOM 16026 C C . ALA A 1 43 ? 22.954 6.316 3.827 1.00 0.00 43 ALA A C 20
ATOM 16027 O O . ALA A 1 43 ? 23.139 7.503 4.081 1.00 0.00 43 ALA A O 20
ATOM 16034 N N . THR A 1 44 ? 21.777 5.826 3.459 1.00 0.00 44 THR A N 20
ATOM 16035 C CA . THR A 1 44 ? 20.600 6.667 3.329 1.00 0.00 44 THR A CA 20
ATOM 16036 C C . THR A 1 44 ? 20.206 7.276 4.673 1.00 0.00 44 THR A C 20
ATOM 16037 O O . THR A 1 44 ? 19.860 8.453 4.753 1.00 0.00 44 THR A O 20
ATOM 16048 N N . LYS A 1 45 ? 20.253 6.463 5.716 1.00 0.00 45 LYS A N 20
ATOM 16049 C CA . LYS A 1 45 ? 19.885 6.922 7.046 1.00 0.00 45 LYS A CA 20
ATOM 16050 C C . LYS A 1 45 ? 20.683 8.165 7.405 1.00 0.00 45 LYS A C 20
ATOM 16051 O O . LYS A 1 45 ? 20.221 9.013 8.160 1.00 0.00 45 LYS A O 20
ATOM 16070 N N . SER A 1 46 ? 21.883 8.265 6.864 1.00 0.00 46 SER A N 20
ATOM 16071 C CA . SER A 1 46 ? 22.733 9.410 7.141 1.00 0.00 46 SER A CA 20
ATOM 16072 C C . SER A 1 46 ? 22.273 10.645 6.354 1.00 0.00 46 SER A C 20
ATOM 16073 O O . SER A 1 46 ? 22.460 11.777 6.801 1.00 0.00 46 SER A O 20
ATOM 16081 N N . LEU A 1 47 ? 21.677 10.421 5.183 1.00 0.00 47 LEU A N 20
ATOM 16082 C CA . LEU A 1 47 ? 21.205 11.521 4.349 1.00 0.00 47 LEU A CA 20
ATOM 16083 C C . LEU A 1 47 ? 19.997 12.205 4.977 1.00 0.00 47 LEU A C 20
ATOM 16084 O O . LEU A 1 47 ? 19.827 13.419 4.863 1.00 0.00 47 LEU A O 20
ATOM 16100 N N . VAL A 1 48 ? 19.156 11.413 5.630 1.00 0.00 48 VAL A N 20
ATOM 16101 C CA . VAL A 1 48 ? 17.952 11.934 6.268 1.00 0.00 48 VAL A CA 20
ATOM 16102 C C . VAL A 1 48 ? 18.248 13.256 6.971 1.00 0.00 48 VAL A C 20
ATOM 16103 O O . VAL A 1 48 ? 19.316 13.435 7.556 1.00 0.00 48 VAL A O 20
ATOM 16116 N N . SER A 1 49 ? 17.295 14.176 6.905 1.00 0.00 49 SER A N 20
ATOM 16117 C CA . SER A 1 49 ? 17.467 15.480 7.535 1.00 0.00 49 SER A CA 20
ATOM 16118 C C . SER A 1 49 ? 18.754 16.143 7.054 1.00 0.00 49 SER A C 20
ATOM 16119 O O . SER A 1 49 ? 19.138 17.203 7.545 1.00 0.00 49 SER A O 20
ATOM 16127 N N . GLY A 1 50 ? 19.417 15.510 6.085 1.00 0.00 50 GLY A N 20
ATOM 16128 C CA . GLY A 1 50 ? 20.665 16.040 5.538 1.00 0.00 50 GLY A CA 20
ATOM 16129 C C . GLY A 1 50 ? 20.402 16.859 4.281 1.00 0.00 50 GLY A C 20
ATOM 16130 O O . GLY A 1 50 ? 21.171 16.808 3.320 1.00 0.00 50 GLY A O 20
ATOM 16134 N N . ASP A 1 51 ? 19.309 17.615 4.296 1.00 0.00 51 ASP A N 20
ATOM 16135 C CA . ASP A 1 51 ? 18.938 18.453 3.155 1.00 0.00 51 ASP A CA 20
ATOM 16136 C C . ASP A 1 51 ? 18.321 19.763 3.632 1.00 0.00 51 ASP A C 20
ATOM 16137 O O . ASP A 1 51 ? 17.356 19.764 4.396 1.00 0.00 51 ASP A O 20
ATOM 16146 N N . GLU A 1 52 ? 18.886 20.877 3.177 1.00 0.00 52 GLU A N 20
ATOM 16147 C CA . GLU A 1 52 ? 18.389 22.190 3.564 1.00 0.00 52 GLU A CA 20
ATOM 16148 C C . GLU A 1 52 ? 16.866 22.233 3.470 1.00 0.00 52 GLU A C 20
ATOM 16149 O O . GLU A 1 52 ? 16.243 22.609 4.449 1.00 0.00 52 GLU A O 20
ATOM 16161 N N . MET A 1 1 ? -10.137 -15.975 -19.601 1.00 0.00 1 MET A N 21
ATOM 16162 C CA . MET A 1 1 ? -9.459 -17.302 -19.646 1.00 0.00 1 MET A CA 21
ATOM 16163 C C . MET A 1 1 ? -8.079 -17.172 -19.012 1.00 0.00 1 MET A C 21
ATOM 16164 O O . MET A 1 1 ? -7.740 -17.884 -18.066 1.00 0.00 1 MET A O 21
ATOM 16180 N N . PHE A 1 2 ? -7.291 -16.257 -19.554 1.00 0.00 2 PHE A N 21
ATOM 16181 C CA . PHE A 1 2 ? -5.946 -16.021 -19.066 1.00 0.00 2 PHE A CA 21
ATOM 16182 C C . PHE A 1 2 ? -5.970 -15.186 -17.795 1.00 0.00 2 PHE A C 21
ATOM 16183 O O . PHE A 1 2 ? -4.929 -14.907 -17.202 1.00 0.00 2 PHE A O 21
ATOM 16200 N N . SER A 1 3 ? -7.169 -14.780 -17.384 1.00 0.00 3 SER A N 21
ATOM 16201 C CA . SER A 1 3 ? -7.332 -13.972 -16.175 1.00 0.00 3 SER A CA 21
ATOM 16202 C C . SER A 1 3 ? -7.832 -14.840 -15.022 1.00 0.00 3 SER A C 21
ATOM 16203 O O . SER A 1 3 ? -7.643 -14.509 -13.852 1.00 0.00 3 SER A O 21
ATOM 16211 N N . ASN A 1 4 ? -8.473 -15.953 -15.366 1.00 0.00 4 ASN A N 21
ATOM 16212 C CA . ASN A 1 4 ? -9.001 -16.867 -14.360 1.00 0.00 4 ASN A CA 21
ATOM 16213 C C . ASN A 1 4 ? -7.894 -17.744 -13.791 1.00 0.00 4 ASN A C 21
ATOM 16214 O O . ASN A 1 4 ? -8.075 -18.404 -12.768 1.00 0.00 4 ASN A O 21
ATOM 16225 N N . ILE A 1 5 ? -6.751 -17.747 -14.463 1.00 0.00 5 ILE A N 21
ATOM 16226 C CA . ILE A 1 5 ? -5.622 -18.548 -14.022 1.00 0.00 5 ILE A CA 21
ATOM 16227 C C . ILE A 1 5 ? -5.131 -18.088 -12.660 1.00 0.00 5 ILE A C 21
ATOM 16228 O O . ILE A 1 5 ? -4.839 -18.907 -11.797 1.00 0.00 5 ILE A O 21
ATOM 16244 N N . GLY A 1 6 ? -5.038 -16.776 -12.479 1.00 0.00 6 GLY A N 21
ATOM 16245 C CA . GLY A 1 6 ? -4.570 -16.215 -11.215 1.00 0.00 6 GLY A CA 21
ATOM 16246 C C . GLY A 1 6 ? -3.115 -16.601 -10.965 1.00 0.00 6 GLY A C 21
ATOM 16247 O O . GLY A 1 6 ? -2.295 -16.580 -11.882 1.00 0.00 6 GLY A O 21
ATOM 16251 N N . ILE A 1 7 ? -2.802 -16.967 -9.727 1.00 0.00 7 ILE A N 21
ATOM 16252 C CA . ILE A 1 7 ? -1.444 -17.371 -9.385 1.00 0.00 7 ILE A CA 21
ATOM 16253 C C . ILE A 1 7 ? -1.061 -18.660 -10.130 1.00 0.00 7 ILE A C 21
ATOM 16254 O O . ILE A 1 7 ? 0.015 -18.729 -10.719 1.00 0.00 7 ILE A O 21
ATOM 16270 N N . PRO A 1 8 ? -1.895 -19.676 -10.124 1.00 0.00 8 PRO A N 21
ATOM 16271 C CA . PRO A 1 8 ? -1.579 -20.948 -10.832 1.00 0.00 8 PRO A CA 21
ATOM 16272 C C . PRO A 1 8 ? -0.877 -20.707 -12.168 1.00 0.00 8 PRO A C 21
ATOM 16273 O O . PRO A 1 8 ? 0.028 -21.452 -12.548 1.00 0.00 8 PRO A O 21
ATOM 16284 N N . GLY A 1 9 ? -1.289 -19.661 -12.870 1.00 0.00 9 GLY A N 21
ATOM 16285 C CA . GLY A 1 9 ? -0.685 -19.328 -14.153 1.00 0.00 9 GLY A CA 21
ATOM 16286 C C . GLY A 1 9 ? 0.676 -18.660 -13.965 1.00 0.00 9 GLY A C 21
ATOM 16287 O O . GLY A 1 9 ? 1.554 -18.766 -14.821 1.00 0.00 9 GLY A O 21
ATOM 16291 N N . LEU A 1 10 ? 0.836 -17.965 -12.845 1.00 0.00 10 LEU A N 21
ATOM 16292 C CA . LEU A 1 10 ? 2.083 -17.269 -12.551 1.00 0.00 10 LEU A CA 21
ATOM 16293 C C . LEU A 1 10 ? 3.238 -18.252 -12.408 1.00 0.00 10 LEU A C 21
ATOM 16294 O O . LEU A 1 10 ? 4.350 -17.976 -12.856 1.00 0.00 10 LEU A O 21
ATOM 16310 N N . ILE A 1 11 ? 2.977 -19.396 -11.783 1.00 0.00 11 ILE A N 21
ATOM 16311 C CA . ILE A 1 11 ? 4.017 -20.400 -11.590 1.00 0.00 11 ILE A CA 21
ATOM 16312 C C . ILE A 1 11 ? 4.551 -20.858 -12.940 1.00 0.00 11 ILE A C 21
ATOM 16313 O O . ILE A 1 11 ? 5.755 -20.941 -13.124 1.00 0.00 11 ILE A O 21
ATOM 16329 N N . LEU A 1 12 ? 3.662 -21.129 -13.880 1.00 0.00 12 LEU A N 21
ATOM 16330 C CA . LEU A 1 12 ? 4.082 -21.568 -15.195 1.00 0.00 12 LEU A CA 21
ATOM 16331 C C . LEU A 1 12 ? 4.959 -20.515 -15.842 1.00 0.00 12 LEU A C 21
ATOM 16332 O O . LEU A 1 12 ? 6.001 -20.835 -16.405 1.00 0.00 12 LEU A O 21
ATOM 16348 N N . ILE A 1 13 ? 4.544 -19.264 -15.730 1.00 0.00 13 ILE A N 21
ATOM 16349 C CA . ILE A 1 13 ? 5.313 -18.160 -16.286 1.00 0.00 13 ILE A CA 21
ATOM 16350 C C . ILE A 1 13 ? 6.639 -18.018 -15.558 1.00 0.00 13 ILE A C 21
ATOM 16351 O O . ILE A 1 13 ? 7.673 -17.756 -16.171 1.00 0.00 13 ILE A O 21
ATOM 16367 N N . PHE A 1 14 ? 6.591 -18.142 -14.247 1.00 0.00 14 PHE A N 21
ATOM 16368 C CA . PHE A 1 14 ? 7.782 -17.973 -13.451 1.00 0.00 14 PHE A CA 21
ATOM 16369 C C . PHE A 1 14 ? 8.859 -18.953 -13.905 1.00 0.00 14 PHE A C 21
ATOM 16370 O O . PHE A 1 14 ? 10.034 -18.604 -14.008 1.00 0.00 14 PHE A O 21
ATOM 16387 N N . VAL A 1 15 ? 8.436 -20.178 -14.177 1.00 0.00 15 VAL A N 21
ATOM 16388 C CA . VAL A 1 15 ? 9.347 -21.223 -14.625 1.00 0.00 15 VAL A CA 21
ATOM 16389 C C . VAL A 1 15 ? 10.069 -20.780 -15.887 1.00 0.00 15 VAL A C 21
ATOM 16390 O O . VAL A 1 15 ? 11.267 -20.991 -16.038 1.00 0.00 15 VAL A O 21
ATOM 16403 N N . ILE A 1 16 ? 9.335 -20.160 -16.789 1.00 0.00 16 ILE A N 21
ATOM 16404 C CA . ILE A 1 16 ? 9.934 -19.688 -18.038 1.00 0.00 16 ILE A CA 21
ATOM 16405 C C . ILE A 1 16 ? 11.159 -18.832 -17.743 1.00 0.00 16 ILE A C 21
ATOM 16406 O O . ILE A 1 16 ? 12.135 -18.853 -18.482 1.00 0.00 16 ILE A O 21
ATOM 16422 N N . ALA A 1 17 ? 11.094 -18.078 -16.663 1.00 0.00 17 ALA A N 21
ATOM 16423 C CA . ALA A 1 17 ? 12.207 -17.218 -16.265 1.00 0.00 17 ALA A CA 21
ATOM 16424 C C . ALA A 1 17 ? 13.350 -18.062 -15.699 1.00 0.00 17 ALA A C 21
ATOM 16425 O O . ALA A 1 17 ? 14.519 -17.696 -15.783 1.00 0.00 17 ALA A O 21
ATOM 16432 N N . LEU A 1 18 ? 12.991 -19.177 -15.097 1.00 0.00 18 LEU A N 21
ATOM 16433 C CA . LEU A 1 18 ? 13.970 -20.057 -14.494 1.00 0.00 18 LEU A CA 21
ATOM 16434 C C . LEU A 1 18 ? 14.849 -20.738 -15.534 1.00 0.00 18 LEU A C 21
ATOM 16435 O O . LEU A 1 18 ? 16.052 -20.897 -15.330 1.00 0.00 18 LEU A O 21
ATOM 16451 N N . ILE A 1 19 ? 14.256 -21.152 -16.634 1.00 0.00 19 ILE A N 21
ATOM 16452 C CA . ILE A 1 19 ? 15.027 -21.829 -17.665 1.00 0.00 19 ILE A CA 21
ATOM 16453 C C . ILE A 1 19 ? 16.169 -20.923 -18.122 1.00 0.00 19 ILE A C 21
ATOM 16454 O O . ILE A 1 19 ? 17.309 -21.360 -18.289 1.00 0.00 19 ILE A O 21
ATOM 16470 N N . ILE A 1 20 ? 15.840 -19.654 -18.290 1.00 0.00 20 ILE A N 21
ATOM 16471 C CA . ILE A 1 20 ? 16.807 -18.649 -18.694 1.00 0.00 20 ILE A CA 21
ATOM 16472 C C . ILE A 1 20 ? 17.641 -18.213 -17.490 1.00 0.00 20 ILE A C 21
ATOM 16473 O O . ILE A 1 20 ? 18.869 -18.272 -17.527 1.00 0.00 20 ILE A O 21
ATOM 16489 N N . PHE A 1 21 ? 16.972 -17.765 -16.428 1.00 0.00 21 PHE A N 21
ATOM 16490 C CA . PHE A 1 21 ? 17.675 -17.314 -15.235 1.00 0.00 21 PHE A CA 21
ATOM 16491 C C . PHE A 1 21 ? 18.118 -18.496 -14.374 1.00 0.00 21 PHE A C 21
ATOM 16492 O O . PHE A 1 21 ? 19.303 -18.829 -14.339 1.00 0.00 21 PHE A O 21
ATOM 16509 N N . GLY A 1 22 ? 17.170 -19.137 -13.680 1.00 0.00 22 GLY A N 21
ATOM 16510 C CA . GLY A 1 22 ? 17.492 -20.284 -12.830 1.00 0.00 22 GLY A CA 21
ATOM 16511 C C . GLY A 1 22 ? 17.149 -19.989 -11.366 1.00 0.00 22 GLY A C 21
ATOM 16512 O O . GLY A 1 22 ? 17.269 -18.851 -10.916 1.00 0.00 22 GLY A O 21
ATOM 16516 N N . PRO A 1 23 ? 16.733 -20.984 -10.618 1.00 0.00 23 PRO A N 21
ATOM 16517 C CA . PRO A 1 23 ? 16.379 -20.815 -9.178 1.00 0.00 23 PRO A CA 21
ATOM 16518 C C . PRO A 1 23 ? 17.616 -20.581 -8.313 1.00 0.00 23 PRO A C 21
ATOM 16519 O O . PRO A 1 23 ? 17.503 -20.207 -7.149 1.00 0.00 23 PRO A O 21
ATOM 16530 N N . SER A 1 24 ? 18.795 -20.811 -8.887 1.00 0.00 24 SER A N 21
ATOM 16531 C CA . SER A 1 24 ? 20.053 -20.622 -8.159 1.00 0.00 24 SER A CA 21
ATOM 16532 C C . SER A 1 24 ? 20.716 -19.314 -8.568 1.00 0.00 24 SER A C 21
ATOM 16533 O O . SER A 1 24 ? 21.721 -18.906 -7.983 1.00 0.00 24 SER A O 21
ATOM 16541 N N . LYS A 1 25 ? 20.153 -18.660 -9.585 1.00 0.00 25 LYS A N 21
ATOM 16542 C CA . LYS A 1 25 ? 20.688 -17.401 -10.079 1.00 0.00 25 LYS A CA 21
ATOM 16543 C C . LYS A 1 25 ? 19.867 -16.221 -9.572 1.00 0.00 25 LYS A C 21
ATOM 16544 O O . LYS A 1 25 ? 20.355 -15.089 -9.517 1.00 0.00 25 LYS A O 21
ATOM 16563 N N . LEU A 1 26 ? 18.619 -16.482 -9.199 1.00 0.00 26 LEU A N 21
ATOM 16564 C CA . LEU A 1 26 ? 17.752 -15.419 -8.700 1.00 0.00 26 LEU A CA 21
ATOM 16565 C C . LEU A 1 26 ? 18.111 -15.085 -7.252 1.00 0.00 26 LEU A C 21
ATOM 16566 O O . LEU A 1 26 ? 18.305 -13.911 -6.921 1.00 0.00 26 LEU A O 21
ATOM 16582 N N . PRO A 1 27 ? 18.198 -16.068 -6.383 1.00 0.00 27 PRO A N 21
ATOM 16583 C CA . PRO A 1 27 ? 18.538 -15.834 -4.945 1.00 0.00 27 PRO A CA 21
ATOM 16584 C C . PRO A 1 27 ? 19.943 -15.234 -4.766 1.00 0.00 27 PRO A C 21
ATOM 16585 O O . PRO A 1 27 ? 20.201 -14.499 -3.810 1.00 0.00 27 PRO A O 21
ATOM 16596 N N . GLU A 1 28 ? 20.837 -15.550 -5.691 1.00 0.00 28 GLU A N 21
ATOM 16597 C CA . GLU A 1 28 ? 22.194 -15.030 -5.624 1.00 0.00 28 GLU A CA 21
ATOM 16598 C C . GLU A 1 28 ? 22.182 -13.525 -5.836 1.00 0.00 28 GLU A C 21
ATOM 16599 O O . GLU A 1 28 ? 22.896 -12.787 -5.169 1.00 0.00 28 GLU A O 21
ATOM 16611 N N . ILE A 1 29 ? 21.364 -13.080 -6.772 1.00 0.00 29 ILE A N 21
ATOM 16612 C CA . ILE A 1 29 ? 21.266 -11.656 -7.069 1.00 0.00 29 ILE A CA 21
ATOM 16613 C C . ILE A 1 29 ? 20.692 -10.890 -5.876 1.00 0.00 29 ILE A C 21
ATOM 16614 O O . ILE A 1 29 ? 21.171 -9.811 -5.528 1.00 0.00 29 ILE A O 21
ATOM 16630 N N . GLY A 1 30 ? 19.658 -11.452 -5.262 1.00 0.00 30 GLY A N 21
ATOM 16631 C CA . GLY A 1 30 ? 19.022 -10.807 -4.123 1.00 0.00 30 GLY A CA 21
ATOM 16632 C C . GLY A 1 30 ? 20.016 -10.622 -2.987 1.00 0.00 30 GLY A C 21
ATOM 16633 O O . GLY A 1 30 ? 20.070 -9.565 -2.360 1.00 0.00 30 GLY A O 21
ATOM 16637 N N . ARG A 1 31 ? 20.805 -11.655 -2.732 1.00 0.00 31 ARG A N 21
ATOM 16638 C CA . ARG A 1 31 ? 21.798 -11.602 -1.673 1.00 0.00 31 ARG A CA 21
ATOM 16639 C C . ARG A 1 31 ? 22.843 -10.549 -1.974 1.00 0.00 31 ARG A C 21
ATOM 16640 O O . ARG A 1 31 ? 23.228 -9.766 -1.105 1.00 0.00 31 ARG A O 21
ATOM 16661 N N . ALA A 1 32 ? 23.310 -10.550 -3.211 1.00 0.00 32 ALA A N 21
ATOM 16662 C CA . ALA A 1 32 ? 24.330 -9.598 -3.612 1.00 0.00 32 ALA A CA 21
ATOM 16663 C C . ALA A 1 32 ? 23.793 -8.177 -3.477 1.00 0.00 32 ALA A C 21
ATOM 16664 O O . ALA A 1 32 ? 24.445 -7.307 -2.901 1.00 0.00 32 ALA A O 21
ATOM 16671 N N . ALA A 1 33 ? 22.586 -7.959 -3.991 1.00 0.00 33 ALA A N 21
ATOM 16672 C CA . ALA A 1 33 ? 21.953 -6.651 -3.897 1.00 0.00 33 ALA A CA 21
ATOM 16673 C C . ALA A 1 33 ? 21.676 -6.335 -2.441 1.00 0.00 33 ALA A C 21
ATOM 16674 O O . ALA A 1 33 ? 21.626 -5.174 -2.035 1.00 0.00 33 ALA A O 21
ATOM 16681 N N . GLY A 1 34 ? 21.468 -7.390 -1.665 1.00 0.00 34 GLY A N 21
ATOM 16682 C CA . GLY A 1 34 ? 21.160 -7.232 -0.263 1.00 0.00 34 GLY A CA 21
ATOM 16683 C C . GLY A 1 34 ? 22.232 -6.406 0.441 1.00 0.00 34 GLY A C 21
ATOM 16684 O O . GLY A 1 34 ? 21.926 -5.512 1.229 1.00 0.00 34 GLY A O 21
ATOM 16688 N N . ARG A 1 35 ? 23.490 -6.718 0.147 1.00 0.00 35 ARG A N 21
ATOM 16689 C CA . ARG A 1 35 ? 24.612 -6.005 0.750 1.00 0.00 35 ARG A CA 21
ATOM 16690 C C . ARG A 1 35 ? 24.653 -4.562 0.271 1.00 0.00 35 ARG A C 21
ATOM 16691 O O . ARG A 1 35 ? 24.896 -3.642 1.050 1.00 0.00 35 ARG A O 21
ATOM 16712 N N . THR A 1 36 ? 24.406 -4.383 -1.017 1.00 0.00 36 THR A N 21
ATOM 16713 C CA . THR A 1 36 ? 24.408 -3.058 -1.617 1.00 0.00 36 THR A CA 21
ATOM 16714 C C . THR A 1 36 ? 23.296 -2.206 -1.016 1.00 0.00 36 THR A C 21
ATOM 16715 O O . THR A 1 36 ? 23.489 -1.034 -0.716 1.00 0.00 36 THR A O 21
ATOM 16726 N N . LEU A 1 37 ? 22.129 -2.795 -0.863 1.00 0.00 37 LEU A N 21
ATOM 16727 C CA . LEU A 1 37 ? 21.005 -2.071 -0.310 1.00 0.00 37 LEU A CA 21
ATOM 16728 C C . LEU A 1 37 ? 21.207 -1.774 1.165 1.00 0.00 37 LEU A C 21
ATOM 16729 O O . LEU A 1 37 ? 20.796 -0.729 1.669 1.00 0.00 37 LEU A O 21
ATOM 16745 N N . LEU A 1 38 ? 21.826 -2.717 1.848 1.00 0.00 38 LEU A N 21
ATOM 16746 C CA . LEU A 1 38 ? 22.071 -2.589 3.274 1.00 0.00 38 LEU A CA 21
ATOM 16747 C C . LEU A 1 38 ? 22.888 -1.343 3.555 1.00 0.00 38 LEU A C 21
ATOM 16748 O O . LEU A 1 38 ? 22.633 -0.635 4.518 1.00 0.00 38 LEU A O 21
ATOM 16764 N N . GLU A 1 39 ? 23.879 -1.084 2.738 1.00 0.00 39 GLU A N 21
ATOM 16765 C CA . GLU A 1 39 ? 24.707 0.089 2.947 1.00 0.00 39 GLU A CA 21
ATOM 16766 C C . GLU A 1 39 ? 23.946 1.346 2.528 1.00 0.00 39 GLU A C 21
ATOM 16767 O O . GLU A 1 39 ? 24.288 2.452 2.946 1.00 0.00 39 GLU A O 21
ATOM 16779 N N . PHE A 1 40 ? 22.925 1.176 1.680 1.00 0.00 40 PHE A N 21
ATOM 16780 C CA . PHE A 1 40 ? 22.151 2.317 1.196 1.00 0.00 40 PHE A CA 21
ATOM 16781 C C . PHE A 1 40 ? 21.410 3.022 2.330 1.00 0.00 40 PHE A C 21
ATOM 16782 O O . PHE A 1 40 ? 21.454 4.247 2.447 1.00 0.00 40 PHE A O 21
ATOM 16799 N N . LYS A 1 41 ? 20.721 2.244 3.146 1.00 0.00 41 LYS A N 21
ATOM 16800 C CA . LYS A 1 41 ? 19.962 2.808 4.248 1.00 0.00 41 LYS A CA 21
ATOM 16801 C C . LYS A 1 41 ? 20.892 3.442 5.271 1.00 0.00 41 LYS A C 21
ATOM 16802 O O . LYS A 1 41 ? 20.561 4.451 5.892 1.00 0.00 41 LYS A O 21
ATOM 16821 N N . SER A 1 42 ? 22.058 2.838 5.435 1.00 0.00 42 SER A N 21
ATOM 16822 C CA . SER A 1 42 ? 23.041 3.339 6.381 1.00 0.00 42 SER A CA 21
ATOM 16823 C C . SER A 1 42 ? 23.532 4.710 5.935 1.00 0.00 42 SER A C 21
ATOM 16824 O O . SER A 1 42 ? 23.726 5.609 6.755 1.00 0.00 42 SER A O 21
ATOM 16832 N N . ALA A 1 43 ? 23.715 4.868 4.627 1.00 0.00 43 ALA A N 21
ATOM 16833 C CA . ALA A 1 43 ? 24.162 6.141 4.077 1.00 0.00 43 ALA A CA 21
ATOM 16834 C C . ALA A 1 43 ? 23.062 7.186 4.221 1.00 0.00 43 ALA A C 21
ATOM 16835 O O . ALA A 1 43 ? 23.327 8.347 4.524 1.00 0.00 43 ALA A O 21
ATOM 16842 N N . THR A 1 44 ? 21.825 6.749 4.013 1.00 0.00 44 THR A N 21
ATOM 16843 C CA . THR A 1 44 ? 20.671 7.624 4.125 1.00 0.00 44 THR A CA 21
ATOM 16844 C C . THR A 1 44 ? 20.525 8.159 5.545 1.00 0.00 44 THR A C 21
ATOM 16845 O O . THR A 1 44 ? 20.252 9.341 5.747 1.00 0.00 44 THR A O 21
ATOM 16856 N N . LYS A 1 45 ? 20.701 7.280 6.517 1.00 0.00 45 LYS A N 21
ATOM 16857 C CA . LYS A 1 45 ? 20.578 7.671 7.910 1.00 0.00 45 LYS A CA 21
ATOM 16858 C C . LYS A 1 45 ? 21.515 8.829 8.201 1.00 0.00 45 LYS A C 21
ATOM 16859 O O . LYS A 1 45 ? 21.274 9.632 9.094 1.00 0.00 45 LYS A O 21
ATOM 16878 N N . SER A 1 46 ? 22.596 8.898 7.446 1.00 0.00 46 SER A N 21
ATOM 16879 C CA . SER A 1 46 ? 23.575 9.953 7.638 1.00 0.00 46 SER A CA 21
ATOM 16880 C C . SER A 1 46 ? 23.076 11.285 7.066 1.00 0.00 46 SER A C 21
ATOM 16881 O O . SER A 1 46 ? 23.416 12.353 7.573 1.00 0.00 46 SER A O 21
ATOM 16889 N N . LEU A 1 47 ? 22.277 11.212 6.003 1.00 0.00 47 LEU A N 21
ATOM 16890 C CA . LEU A 1 47 ? 21.750 12.412 5.361 1.00 0.00 47 LEU A CA 21
ATOM 16891 C C . LEU A 1 47 ? 20.726 13.106 6.251 1.00 0.00 47 LEU A C 21
ATOM 16892 O O . LEU A 1 47 ? 20.646 14.334 6.283 1.00 0.00 47 LEU A O 21
ATOM 16908 N N . VAL A 1 48 ? 19.941 12.311 6.963 1.00 0.00 48 VAL A N 21
ATOM 16909 C CA . VAL A 1 48 ? 18.912 12.846 7.846 1.00 0.00 48 VAL A CA 21
ATOM 16910 C C . VAL A 1 48 ? 19.454 14.035 8.638 1.00 0.00 48 VAL A C 21
ATOM 16911 O O . VAL A 1 48 ? 20.611 14.036 9.060 1.00 0.00 48 VAL A O 21
ATOM 16924 N N . SER A 1 49 ? 18.613 15.039 8.833 1.00 0.00 49 SER A N 21
ATOM 16925 C CA . SER A 1 49 ? 19.022 16.226 9.573 1.00 0.00 49 SER A CA 21
ATOM 16926 C C . SER A 1 49 ? 20.367 16.734 9.063 1.00 0.00 49 SER A C 21
ATOM 16927 O O . SER A 1 49 ? 21.145 17.321 9.815 1.00 0.00 49 SER A O 21
ATOM 16935 N N . GLY A 1 50 ? 20.633 16.503 7.782 1.00 0.00 50 GLY A N 21
ATOM 16936 C CA . GLY A 1 50 ? 21.887 16.940 7.179 1.00 0.00 50 GLY A CA 21
ATOM 16937 C C . GLY A 1 50 ? 21.920 18.457 7.032 1.00 0.00 50 GLY A C 21
ATOM 16938 O O . GLY A 1 50 ? 22.391 18.983 6.024 1.00 0.00 50 GLY A O 21
ATOM 16942 N N . ASP A 1 51 ? 21.416 19.154 8.045 1.00 0.00 51 ASP A N 21
ATOM 16943 C CA . ASP A 1 51 ? 21.389 20.613 8.025 1.00 0.00 51 ASP A CA 21
ATOM 16944 C C . ASP A 1 51 ? 22.705 21.183 8.542 1.00 0.00 51 ASP A C 21
ATOM 16945 O O . ASP A 1 51 ? 23.019 21.071 9.728 1.00 0.00 51 ASP A O 21
ATOM 16954 N N . GLU A 1 52 ? 23.470 21.796 7.645 1.00 0.00 52 GLU A N 21
ATOM 16955 C CA . GLU A 1 52 ? 24.752 22.380 8.019 1.00 0.00 52 GLU A CA 21
ATOM 16956 C C . GLU A 1 52 ? 24.564 23.451 9.090 1.00 0.00 52 GLU A C 21
ATOM 16957 O O . GLU A 1 52 ? 25.536 24.114 9.412 1.00 0.00 52 GLU A O 21
ATOM 16969 N N . MET A 1 1 ? -10.092 -17.263 -19.279 1.00 0.00 1 MET A N 22
ATOM 16970 C CA . MET A 1 1 ? -9.028 -17.323 -20.320 1.00 0.00 1 MET A CA 22
ATOM 16971 C C . MET A 1 1 ? -7.658 -17.296 -19.648 1.00 0.00 1 MET A C 22
ATOM 16972 O O . MET A 1 1 ? -7.357 -18.139 -18.802 1.00 0.00 1 MET A O 22
ATOM 16988 N N . PHE A 1 2 ? -6.833 -16.324 -20.030 1.00 0.00 2 PHE A N 22
ATOM 16989 C CA . PHE A 1 2 ? -5.502 -16.190 -19.469 1.00 0.00 2 PHE A CA 22
ATOM 16990 C C . PHE A 1 2 ? -5.547 -15.400 -18.171 1.00 0.00 2 PHE A C 22
ATOM 16991 O O . PHE A 1 2 ? -4.527 -15.204 -17.514 1.00 0.00 2 PHE A O 22
ATOM 17008 N N . SER A 1 3 ? -6.743 -14.941 -17.811 1.00 0.00 3 SER A N 22
ATOM 17009 C CA . SER A 1 3 ? -6.927 -14.165 -16.586 1.00 0.00 3 SER A CA 22
ATOM 17010 C C . SER A 1 3 ? -7.528 -15.036 -15.484 1.00 0.00 3 SER A C 22
ATOM 17011 O O . SER A 1 3 ? -7.376 -14.746 -14.298 1.00 0.00 3 SER A O 22
ATOM 17019 N N . ASN A 1 4 ? -8.208 -16.104 -15.887 1.00 0.00 4 ASN A N 22
ATOM 17020 C CA . ASN A 1 4 ? -8.827 -17.012 -14.928 1.00 0.00 4 ASN A CA 22
ATOM 17021 C C . ASN A 1 4 ? -7.781 -17.920 -14.293 1.00 0.00 4 ASN A C 22
ATOM 17022 O O . ASN A 1 4 ? -8.044 -18.570 -13.281 1.00 0.00 4 ASN A O 22
ATOM 17033 N N . ILE A 1 5 ? -6.598 -17.961 -14.892 1.00 0.00 5 ILE A N 22
ATOM 17034 C CA . ILE A 1 5 ? -5.526 -18.795 -14.377 1.00 0.00 5 ILE A CA 22
ATOM 17035 C C . ILE A 1 5 ? -5.075 -18.322 -13.006 1.00 0.00 5 ILE A C 22
ATOM 17036 O O . ILE A 1 5 ? -4.860 -19.132 -12.109 1.00 0.00 5 ILE A O 22
ATOM 17052 N N . GLY A 1 6 ? -4.928 -17.013 -12.856 1.00 0.00 6 GLY A N 22
ATOM 17053 C CA . GLY A 1 6 ? -4.487 -16.440 -11.590 1.00 0.00 6 GLY A CA 22
ATOM 17054 C C . GLY A 1 6 ? -3.054 -16.862 -11.285 1.00 0.00 6 GLY A C 22
ATOM 17055 O O . GLY A 1 6 ? -2.194 -16.865 -12.167 1.00 0.00 6 GLY A O 22
ATOM 17059 N N . ILE A 1 7 ? -2.798 -17.223 -10.034 1.00 0.00 7 ILE A N 22
ATOM 17060 C CA . ILE A 1 7 ? -1.463 -17.648 -9.633 1.00 0.00 7 ILE A CA 22
ATOM 17061 C C . ILE A 1 7 ? -1.091 -18.980 -10.293 1.00 0.00 7 ILE A C 22
ATOM 17062 O O . ILE A 1 7 ? 0.005 -19.103 -10.831 1.00 0.00 7 ILE A O 22
ATOM 17078 N N . PRO A 1 8 ? -1.955 -19.965 -10.290 1.00 0.00 8 PRO A N 22
ATOM 17079 C CA . PRO A 1 8 ? -1.650 -21.266 -10.948 1.00 0.00 8 PRO A CA 22
ATOM 17080 C C . PRO A 1 8 ? -0.929 -21.057 -12.277 1.00 0.00 8 PRO A C 22
ATOM 17081 O O . PRO A 1 8 ? -0.089 -21.864 -12.675 1.00 0.00 8 PRO A O 22
ATOM 17092 N N . GLY A 1 9 ? -1.255 -19.954 -12.947 1.00 0.00 9 GLY A N 22
ATOM 17093 C CA . GLY A 1 9 ? -0.624 -19.626 -14.218 1.00 0.00 9 GLY A CA 22
ATOM 17094 C C . GLY A 1 9 ? 0.707 -18.914 -13.993 1.00 0.00 9 GLY A C 22
ATOM 17095 O O . GLY A 1 9 ? 1.613 -18.994 -14.825 1.00 0.00 9 GLY A O 22
ATOM 17099 N N . LEU A 1 10 ? 0.820 -18.209 -12.869 1.00 0.00 10 LEU A N 22
ATOM 17100 C CA . LEU A 1 10 ? 2.040 -17.484 -12.559 1.00 0.00 10 LEU A CA 22
ATOM 17101 C C . LEU A 1 10 ? 3.219 -18.441 -12.430 1.00 0.00 10 LEU A C 22
ATOM 17102 O O . LEU A 1 10 ? 4.316 -18.144 -12.891 1.00 0.00 10 LEU A O 22
ATOM 17118 N N . ILE A 1 11 ? 2.991 -19.578 -11.783 1.00 0.00 11 ILE A N 22
ATOM 17119 C CA . ILE A 1 11 ? 4.054 -20.555 -11.575 1.00 0.00 11 ILE A CA 22
ATOM 17120 C C . ILE A 1 11 ? 4.602 -21.055 -12.904 1.00 0.00 11 ILE A C 22
ATOM 17121 O O . ILE A 1 11 ? 5.810 -21.120 -13.079 1.00 0.00 11 ILE A O 22
ATOM 17137 N N . LEU A 1 12 ? 3.726 -21.388 -13.834 1.00 0.00 12 LEU A N 22
ATOM 17138 C CA . LEU A 1 12 ? 4.166 -21.878 -15.126 1.00 0.00 12 LEU A CA 22
ATOM 17139 C C . LEU A 1 12 ? 5.023 -20.825 -15.807 1.00 0.00 12 LEU A C 22
ATOM 17140 O O . LEU A 1 12 ? 6.079 -21.139 -16.341 1.00 0.00 12 LEU A O 22
ATOM 17156 N N . ILE A 1 13 ? 4.575 -19.577 -15.747 1.00 0.00 13 ILE A N 22
ATOM 17157 C CA . ILE A 1 13 ? 5.319 -18.466 -16.336 1.00 0.00 13 ILE A CA 22
ATOM 17158 C C . ILE A 1 13 ? 6.639 -18.261 -15.613 1.00 0.00 13 ILE A C 22
ATOM 17159 O O . ILE A 1 13 ? 7.668 -17.994 -16.236 1.00 0.00 13 ILE A O 22
ATOM 17175 N N . PHE A 1 14 ? 6.592 -18.340 -14.300 1.00 0.00 14 PHE A N 22
ATOM 17176 C CA . PHE A 1 14 ? 7.769 -18.109 -13.505 1.00 0.00 14 PHE A CA 22
ATOM 17177 C C . PHE A 1 14 ? 8.874 -19.070 -13.926 1.00 0.00 14 PHE A C 22
ATOM 17178 O O . PHE A 1 14 ? 10.040 -18.692 -14.030 1.00 0.00 14 PHE A O 22
ATOM 17195 N N . VAL A 1 15 ? 8.485 -20.312 -14.163 1.00 0.00 15 VAL A N 22
ATOM 17196 C CA . VAL A 1 15 ? 9.425 -21.345 -14.574 1.00 0.00 15 VAL A CA 22
ATOM 17197 C C . VAL A 1 15 ? 10.129 -20.936 -15.858 1.00 0.00 15 VAL A C 22
ATOM 17198 O O . VAL A 1 15 ? 11.338 -21.115 -16.003 1.00 0.00 15 VAL A O 22
ATOM 17211 N N . ILE A 1 16 ? 9.364 -20.381 -16.787 1.00 0.00 16 ILE A N 22
ATOM 17212 C CA . ILE A 1 16 ? 9.932 -19.941 -18.063 1.00 0.00 16 ILE A CA 22
ATOM 17213 C C . ILE A 1 16 ? 11.131 -19.046 -17.814 1.00 0.00 16 ILE A C 22
ATOM 17214 O O . ILE A 1 16 ? 12.093 -19.050 -18.574 1.00 0.00 16 ILE A O 22
ATOM 17230 N N . ALA A 1 17 ? 11.061 -18.285 -16.739 1.00 0.00 17 ALA A N 22
ATOM 17231 C CA . ALA A 1 17 ? 12.151 -17.393 -16.359 1.00 0.00 17 ALA A CA 22
ATOM 17232 C C . ALA A 1 17 ? 13.291 -18.196 -15.730 1.00 0.00 17 ALA A C 22
ATOM 17233 O O . ALA A 1 17 ? 14.459 -17.869 -15.884 1.00 0.00 17 ALA A O 22
ATOM 17240 N N . LEU A 1 18 ? 12.934 -19.236 -14.998 1.00 0.00 18 LEU A N 22
ATOM 17241 C CA . LEU A 1 18 ? 13.918 -20.064 -14.325 1.00 0.00 18 LEU A CA 22
ATOM 17242 C C . LEU A 1 18 ? 14.799 -20.809 -15.307 1.00 0.00 18 LEU A C 22
ATOM 17243 O O . LEU A 1 18 ? 16.008 -20.920 -15.104 1.00 0.00 18 LEU A O 22
ATOM 17259 N N . ILE A 1 19 ? 14.202 -21.325 -16.357 1.00 0.00 19 ILE A N 22
ATOM 17260 C CA . ILE A 1 19 ? 14.972 -22.062 -17.340 1.00 0.00 19 ILE A CA 22
ATOM 17261 C C . ILE A 1 19 ? 16.055 -21.165 -17.933 1.00 0.00 19 ILE A C 22
ATOM 17262 O O . ILE A 1 19 ? 17.196 -21.590 -18.110 1.00 0.00 19 ILE A O 22
ATOM 17278 N N . ILE A 1 20 ? 15.699 -19.916 -18.212 1.00 0.00 20 ILE A N 22
ATOM 17279 C CA . ILE A 1 20 ? 16.660 -18.965 -18.759 1.00 0.00 20 ILE A CA 22
ATOM 17280 C C . ILE A 1 20 ? 17.528 -18.363 -17.648 1.00 0.00 20 ILE A C 22
ATOM 17281 O O . ILE A 1 20 ? 18.731 -18.175 -17.835 1.00 0.00 20 ILE A O 22
ATOM 17297 N N . PHE A 1 21 ? 16.923 -18.065 -16.487 1.00 0.00 21 PHE A N 22
ATOM 17298 C CA . PHE A 1 21 ? 17.674 -17.489 -15.369 1.00 0.00 21 PHE A CA 22
ATOM 17299 C C . PHE A 1 21 ? 18.154 -18.574 -14.402 1.00 0.00 21 PHE A C 22
ATOM 17300 O O . PHE A 1 21 ? 19.354 -18.839 -14.318 1.00 0.00 21 PHE A O 22
ATOM 17317 N N . GLY A 1 22 ? 17.223 -19.209 -13.671 1.00 0.00 22 GLY A N 22
ATOM 17318 C CA . GLY A 1 22 ? 17.586 -20.262 -12.723 1.00 0.00 22 GLY A CA 22
ATOM 17319 C C . GLY A 1 22 ? 17.165 -19.874 -11.302 1.00 0.00 22 GLY A C 22
ATOM 17320 O O . GLY A 1 22 ? 17.251 -18.704 -10.927 1.00 0.00 22 GLY A O 22
ATOM 17324 N N . PRO A 1 23 ? 16.721 -20.817 -10.505 1.00 0.00 23 PRO A N 22
ATOM 17325 C CA . PRO A 1 23 ? 16.292 -20.542 -9.101 1.00 0.00 23 PRO A CA 22
ATOM 17326 C C . PRO A 1 23 ? 17.480 -20.188 -8.217 1.00 0.00 23 PRO A C 22
ATOM 17327 O O . PRO A 1 23 ? 17.314 -19.692 -7.105 1.00 0.00 23 PRO A O 22
ATOM 17338 N N . SER A 1 24 ? 18.683 -20.451 -8.725 1.00 0.00 24 SER A N 22
ATOM 17339 C CA . SER A 1 24 ? 19.908 -20.157 -7.986 1.00 0.00 24 SER A CA 22
ATOM 17340 C C . SER A 1 24 ? 20.492 -18.817 -8.422 1.00 0.00 24 SER A C 22
ATOM 17341 O O . SER A 1 24 ? 21.460 -18.335 -7.834 1.00 0.00 24 SER A O 22
ATOM 17349 N N . LYS A 1 25 ? 19.898 -18.215 -9.455 1.00 0.00 25 LYS A N 22
ATOM 17350 C CA . LYS A 1 25 ? 20.368 -16.921 -9.962 1.00 0.00 25 LYS A CA 22
ATOM 17351 C C . LYS A 1 25 ? 19.480 -15.783 -9.454 1.00 0.00 25 LYS A C 22
ATOM 17352 O O . LYS A 1 25 ? 19.863 -14.616 -9.517 1.00 0.00 25 LYS A O 22
ATOM 17371 N N . LEU A 1 26 ? 18.298 -16.125 -8.948 1.00 0.00 26 LEU A N 22
ATOM 17372 C CA . LEU A 1 26 ? 17.379 -15.112 -8.432 1.00 0.00 26 LEU A CA 22
ATOM 17373 C C . LEU A 1 26 ? 17.757 -14.758 -6.987 1.00 0.00 26 LEU A C 22
ATOM 17374 O O . LEU A 1 26 ? 17.855 -13.581 -6.638 1.00 0.00 26 LEU A O 22
ATOM 17390 N N . PRO A 1 27 ? 17.984 -15.744 -6.157 1.00 0.00 27 PRO A N 22
ATOM 17391 C CA . PRO A 1 27 ? 18.380 -15.524 -4.733 1.00 0.00 27 PRO A CA 22
ATOM 17392 C C . PRO A 1 27 ? 19.700 -14.751 -4.637 1.00 0.00 27 PRO A C 22
ATOM 17393 O O . PRO A 1 27 ? 19.917 -13.972 -3.709 1.00 0.00 27 PRO A O 22
ATOM 17404 N N . GLU A 1 28 ? 20.572 -14.990 -5.613 1.00 0.00 28 GLU A N 22
ATOM 17405 C CA . GLU A 1 28 ? 21.874 -14.333 -5.659 1.00 0.00 28 GLU A CA 22
ATOM 17406 C C . GLU A 1 28 ? 21.716 -12.828 -5.819 1.00 0.00 28 GLU A C 22
ATOM 17407 O O . GLU A 1 28 ? 22.444 -12.046 -5.207 1.00 0.00 28 GLU A O 22
ATOM 17419 N N . ILE A 1 29 ? 20.764 -12.433 -6.644 1.00 0.00 29 ILE A N 22
ATOM 17420 C CA . ILE A 1 29 ? 20.510 -11.018 -6.887 1.00 0.00 29 ILE A CA 22
ATOM 17421 C C . ILE A 1 29 ? 20.019 -10.338 -5.612 1.00 0.00 29 ILE A C 22
ATOM 17422 O O . ILE A 1 29 ? 20.445 -9.230 -5.287 1.00 0.00 29 ILE A O 22
ATOM 17438 N N . GLY A 1 30 ? 19.116 -11.003 -4.898 1.00 0.00 30 GLY A N 22
ATOM 17439 C CA . GLY A 1 30 ? 18.573 -10.436 -3.670 1.00 0.00 30 GLY A CA 22
ATOM 17440 C C . GLY A 1 30 ? 19.686 -10.181 -2.662 1.00 0.00 30 GLY A C 22
ATOM 17441 O O . GLY A 1 30 ? 19.730 -9.130 -2.023 1.00 0.00 30 GLY A O 22
ATOM 17445 N N . ARG A 1 31 ? 20.587 -11.145 -2.534 1.00 0.00 31 ARG A N 22
ATOM 17446 C CA . ARG A 1 31 ? 21.704 -11.018 -1.613 1.00 0.00 31 ARG A CA 22
ATOM 17447 C C . ARG A 1 31 ? 22.616 -9.890 -2.046 1.00 0.00 31 ARG A C 22
ATOM 17448 O O . ARG A 1 31 ? 23.086 -9.100 -1.227 1.00 0.00 31 ARG A O 22
ATOM 17469 N N . ALA A 1 32 ? 22.874 -9.835 -3.344 1.00 0.00 32 ALA A N 22
ATOM 17470 C CA . ALA A 1 32 ? 23.751 -8.810 -3.880 1.00 0.00 32 ALA A CA 22
ATOM 17471 C C . ALA A 1 32 ? 23.159 -7.434 -3.613 1.00 0.00 32 ALA A C 22
ATOM 17472 O O . ALA A 1 32 ? 23.857 -6.518 -3.177 1.00 0.00 32 ALA A O 22
ATOM 17479 N N . ALA A 1 33 ? 21.856 -7.307 -3.843 1.00 0.00 33 ALA A N 22
ATOM 17480 C CA . ALA A 1 33 ? 21.166 -6.049 -3.588 1.00 0.00 33 ALA A CA 22
ATOM 17481 C C . ALA A 1 33 ? 21.203 -5.755 -2.097 1.00 0.00 33 ALA A C 22
ATOM 17482 O O . ALA A 1 33 ? 21.149 -4.601 -1.670 1.00 0.00 33 ALA A O 22
ATOM 17489 N N . GLY A 1 34 ? 21.266 -6.823 -1.311 1.00 0.00 34 GLY A N 22
ATOM 17490 C CA . GLY A 1 34 ? 21.272 -6.689 0.129 1.00 0.00 34 GLY A CA 22
ATOM 17491 C C . GLY A 1 34 ? 22.391 -5.758 0.587 1.00 0.00 34 GLY A C 22
ATOM 17492 O O . GLY A 1 34 ? 22.187 -4.898 1.445 1.00 0.00 34 GLY A O 22
ATOM 17496 N N . ARG A 1 35 ? 23.571 -5.929 0.003 1.00 0.00 35 ARG A N 22
ATOM 17497 C CA . ARG A 1 35 ? 24.716 -5.094 0.350 1.00 0.00 35 ARG A CA 22
ATOM 17498 C C . ARG A 1 35 ? 24.471 -3.655 -0.074 1.00 0.00 35 ARG A C 22
ATOM 17499 O O . ARG A 1 35 ? 24.809 -2.712 0.640 1.00 0.00 35 ARG A O 22
ATOM 17520 N N . THR A 1 36 ? 23.874 -3.509 -1.244 1.00 0.00 36 THR A N 22
ATOM 17521 C CA . THR A 1 36 ? 23.566 -2.199 -1.792 1.00 0.00 36 THR A CA 22
ATOM 17522 C C . THR A 1 36 ? 22.574 -1.478 -0.889 1.00 0.00 36 THR A C 22
ATOM 17523 O O . THR A 1 36 ? 22.708 -0.289 -0.623 1.00 0.00 36 THR A O 22
ATOM 17534 N N . LEU A 1 37 ? 21.569 -2.198 -0.435 1.00 0.00 37 LEU A N 22
ATOM 17535 C CA . LEU A 1 37 ? 20.565 -1.610 0.428 1.00 0.00 37 LEU A CA 22
ATOM 17536 C C . LEU A 1 37 ? 21.142 -1.265 1.791 1.00 0.00 37 LEU A C 22
ATOM 17537 O O . LEU A 1 37 ? 20.772 -0.265 2.409 1.00 0.00 37 LEU A O 22
ATOM 17553 N N . LEU A 1 38 ? 22.034 -2.120 2.255 1.00 0.00 38 LEU A N 22
ATOM 17554 C CA . LEU A 1 38 ? 22.660 -1.945 3.555 1.00 0.00 38 LEU A CA 22
ATOM 17555 C C . LEU A 1 38 ? 23.373 -0.607 3.621 1.00 0.00 38 LEU A C 22
ATOM 17556 O O . LEU A 1 38 ? 23.310 0.082 4.626 1.00 0.00 38 LEU A O 22
ATOM 17572 N N . GLU A 1 39 ? 24.064 -0.246 2.566 1.00 0.00 39 GLU A N 22
ATOM 17573 C CA . GLU A 1 39 ? 24.772 1.021 2.554 1.00 0.00 39 GLU A CA 22
ATOM 17574 C C . GLU A 1 39 ? 23.780 2.174 2.397 1.00 0.00 39 GLU A C 22
ATOM 17575 O O . GLU A 1 39 ? 24.094 3.319 2.724 1.00 0.00 39 GLU A O 22
ATOM 17587 N N . PHE A 1 40 ? 22.587 1.870 1.870 1.00 0.00 40 PHE A N 22
ATOM 17588 C CA . PHE A 1 40 ? 21.572 2.900 1.652 1.00 0.00 40 PHE A CA 22
ATOM 17589 C C . PHE A 1 40 ? 21.103 3.525 2.964 1.00 0.00 40 PHE A C 22
ATOM 17590 O O . PHE A 1 40 ? 21.022 4.747 3.087 1.00 0.00 40 PHE A O 22
ATOM 17607 N N . LYS A 1 41 ? 20.778 2.681 3.931 1.00 0.00 41 LYS A N 22
ATOM 17608 C CA . LYS A 1 41 ? 20.301 3.167 5.215 1.00 0.00 41 LYS A CA 22
ATOM 17609 C C . LYS A 1 41 ? 21.394 3.946 5.930 1.00 0.00 41 LYS A C 22
ATOM 17610 O O . LYS A 1 41 ? 21.125 4.912 6.643 1.00 0.00 41 LYS A O 22
ATOM 17629 N N . SER A 1 42 ? 22.627 3.512 5.732 1.00 0.00 42 SER A N 22
ATOM 17630 C CA . SER A 1 42 ? 23.774 4.160 6.352 1.00 0.00 42 SER A CA 22
ATOM 17631 C C . SER A 1 42 ? 23.920 5.577 5.808 1.00 0.00 42 SER A C 22
ATOM 17632 O O . SER A 1 42 ? 24.230 6.509 6.548 1.00 0.00 42 SER A O 22
ATOM 17640 N N . ALA A 1 43 ? 23.668 5.731 4.510 1.00 0.00 43 ALA A N 22
ATOM 17641 C CA . ALA A 1 43 ? 23.744 7.039 3.872 1.00 0.00 43 ALA A CA 22
ATOM 17642 C C . ALA A 1 43 ? 22.606 7.921 4.378 1.00 0.00 43 ALA A C 22
ATOM 17643 O O . ALA A 1 43 ? 22.770 9.125 4.568 1.00 0.00 43 ALA A O 22
ATOM 17650 N N . THR A 1 44 ? 21.454 7.298 4.594 1.00 0.00 44 THR A N 22
ATOM 17651 C CA . THR A 1 44 ? 20.284 7.997 5.083 1.00 0.00 44 THR A CA 22
ATOM 17652 C C . THR A 1 44 ? 20.537 8.566 6.478 1.00 0.00 44 THR A C 22
ATOM 17653 O O . THR A 1 44 ? 20.160 9.698 6.776 1.00 0.00 44 THR A O 22
ATOM 17664 N N . LYS A 1 45 ? 21.162 7.765 7.326 1.00 0.00 45 LYS A N 22
ATOM 17665 C CA . LYS A 1 45 ? 21.442 8.188 8.686 1.00 0.00 45 LYS A CA 22
ATOM 17666 C C . LYS A 1 45 ? 22.187 9.512 8.669 1.00 0.00 45 LYS A C 22
ATOM 17667 O O . LYS A 1 45 ? 22.039 10.336 9.568 1.00 0.00 45 LYS A O 22
ATOM 17686 N N . SER A 1 46 ? 22.991 9.706 7.639 1.00 0.00 46 SER A N 22
ATOM 17687 C CA . SER A 1 46 ? 23.757 10.930 7.509 1.00 0.00 46 SER A CA 22
ATOM 17688 C C . SER A 1 46 ? 22.864 12.087 7.053 1.00 0.00 46 SER A C 22
ATOM 17689 O O . SER A 1 46 ? 23.103 13.239 7.411 1.00 0.00 46 SER A O 22
ATOM 17697 N N . LEU A 1 47 ? 21.840 11.776 6.258 1.00 0.00 47 LEU A N 22
ATOM 17698 C CA . LEU A 1 47 ? 20.936 12.805 5.763 1.00 0.00 47 LEU A CA 22
ATOM 17699 C C . LEU A 1 47 ? 20.064 13.340 6.891 1.00 0.00 47 LEU A C 22
ATOM 17700 O O . LEU A 1 47 ? 19.864 14.548 7.017 1.00 0.00 47 LEU A O 22
ATOM 17716 N N . VAL A 1 48 ? 19.555 12.432 7.711 1.00 0.00 48 VAL A N 22
ATOM 17717 C CA . VAL A 1 48 ? 18.708 12.816 8.833 1.00 0.00 48 VAL A CA 22
ATOM 17718 C C . VAL A 1 48 ? 19.530 13.468 9.928 1.00 0.00 48 VAL A C 22
ATOM 17719 O O . VAL A 1 48 ? 19.029 14.298 10.687 1.00 0.00 48 VAL A O 22
ATOM 17732 N N . SER A 1 49 ? 20.792 13.077 10.014 1.00 0.00 49 SER A N 22
ATOM 17733 C CA . SER A 1 49 ? 21.672 13.620 11.031 1.00 0.00 49 SER A CA 22
ATOM 17734 C C . SER A 1 49 ? 21.819 15.128 10.863 1.00 0.00 49 SER A C 22
ATOM 17735 O O . SER A 1 49 ? 21.769 15.879 11.837 1.00 0.00 49 SER A O 22
ATOM 17743 N N . GLY A 1 50 ? 21.993 15.563 9.619 1.00 0.00 50 GLY A N 22
ATOM 17744 C CA . GLY A 1 50 ? 22.138 16.989 9.322 1.00 0.00 50 GLY A CA 22
ATOM 17745 C C . GLY A 1 50 ? 23.073 17.214 8.141 1.00 0.00 50 GLY A C 22
ATOM 17746 O O . GLY A 1 50 ? 23.818 18.191 8.104 1.00 0.00 50 GLY A O 22
ATOM 17750 N N . ASP A 1 51 ? 23.022 16.301 7.174 1.00 0.00 51 ASP A N 22
ATOM 17751 C CA . ASP A 1 51 ? 23.864 16.400 5.978 1.00 0.00 51 ASP A CA 22
ATOM 17752 C C . ASP A 1 51 ? 23.047 16.886 4.783 1.00 0.00 51 ASP A C 22
ATOM 17753 O O . ASP A 1 51 ? 22.188 16.166 4.275 1.00 0.00 51 ASP A O 22
ATOM 17762 N N . GLU A 1 52 ? 23.320 18.109 4.336 1.00 0.00 52 GLU A N 22
ATOM 17763 C CA . GLU A 1 52 ? 22.603 18.672 3.199 1.00 0.00 52 GLU A CA 22
ATOM 17764 C C . GLU A 1 52 ? 23.113 18.073 1.893 1.00 0.00 52 GLU A C 22
ATOM 17765 O O . GLU A 1 52 ? 24.226 18.395 1.509 1.00 0.00 52 GLU A O 22
ATOM 17777 N N . MET A 1 1 ? -10.215 -15.528 -18.734 1.00 0.00 1 MET A N 23
ATOM 17778 C CA . MET A 1 1 ? -9.139 -15.830 -19.716 1.00 0.00 1 MET A CA 23
ATOM 17779 C C . MET A 1 1 ? -7.793 -15.888 -19.003 1.00 0.00 1 MET A C 23
ATOM 17780 O O . MET A 1 1 ? -7.565 -16.750 -18.156 1.00 0.00 1 MET A O 23
ATOM 17796 N N . PHE A 1 2 ? -6.907 -14.969 -19.356 1.00 0.00 2 PHE A N 23
ATOM 17797 C CA . PHE A 1 2 ? -5.587 -14.920 -18.756 1.00 0.00 2 PHE A CA 23
ATOM 17798 C C . PHE A 1 2 ? -5.662 -14.353 -17.350 1.00 0.00 2 PHE A C 23
ATOM 17799 O O . PHE A 1 2 ? -4.645 -14.211 -16.672 1.00 0.00 2 PHE A O 23
ATOM 17816 N N . SER A 1 3 ? -6.874 -14.024 -16.918 1.00 0.00 3 SER A N 23
ATOM 17817 C CA . SER A 1 3 ? -7.082 -13.469 -15.581 1.00 0.00 3 SER A CA 23
ATOM 17818 C C . SER A 1 3 ? -7.628 -14.541 -14.636 1.00 0.00 3 SER A C 23
ATOM 17819 O O . SER A 1 3 ? -7.470 -14.447 -13.419 1.00 0.00 3 SER A O 23
ATOM 17827 N N . ASN A 1 4 ? -8.266 -15.557 -15.208 1.00 0.00 4 ASN A N 23
ATOM 17828 C CA . ASN A 1 4 ? -8.831 -16.642 -14.413 1.00 0.00 4 ASN A CA 23
ATOM 17829 C C . ASN A 1 4 ? -7.740 -17.603 -13.960 1.00 0.00 4 ASN A C 23
ATOM 17830 O O . ASN A 1 4 ? -7.958 -18.431 -13.074 1.00 0.00 4 ASN A O 23
ATOM 17841 N N . ILE A 1 5 ? -6.569 -17.492 -14.570 1.00 0.00 5 ILE A N 23
ATOM 17842 C CA . ILE A 1 5 ? -5.458 -18.358 -14.219 1.00 0.00 5 ILE A CA 23
ATOM 17843 C C . ILE A 1 5 ? -5.028 -18.125 -12.780 1.00 0.00 5 ILE A C 23
ATOM 17844 O O . ILE A 1 5 ? -4.768 -19.076 -12.050 1.00 0.00 5 ILE A O 23
ATOM 17860 N N . GLY A 1 6 ? -4.948 -16.860 -12.385 1.00 0.00 6 GLY A N 23
ATOM 17861 C CA . GLY A 1 6 ? -4.535 -16.513 -11.028 1.00 0.00 6 GLY A CA 23
ATOM 17862 C C . GLY A 1 6 ? -3.068 -16.883 -10.809 1.00 0.00 6 GLY A C 23
ATOM 17863 O O . GLY A 1 6 ? -2.222 -16.644 -11.674 1.00 0.00 6 GLY A O 23
ATOM 17867 N N . ILE A 1 7 ? -2.777 -17.487 -9.658 1.00 0.00 7 ILE A N 23
ATOM 17868 C CA . ILE A 1 7 ? -1.418 -17.918 -9.342 1.00 0.00 7 ILE A CA 23
ATOM 17869 C C . ILE A 1 7 ? -1.010 -19.084 -10.248 1.00 0.00 7 ILE A C 23
ATOM 17870 O O . ILE A 1 7 ? 0.088 -19.073 -10.800 1.00 0.00 7 ILE A O 23
ATOM 17886 N N . PRO A 1 8 ? -1.852 -20.077 -10.428 1.00 0.00 8 PRO A N 23
ATOM 17887 C CA . PRO A 1 8 ? -1.519 -21.225 -11.313 1.00 0.00 8 PRO A CA 23
ATOM 17888 C C . PRO A 1 8 ? -0.800 -20.766 -12.579 1.00 0.00 8 PRO A C 23
ATOM 17889 O O . PRO A 1 8 ? 0.037 -21.489 -13.124 1.00 0.00 8 PRO A O 23
ATOM 17900 N N . GLY A 1 9 ? -1.125 -19.560 -13.039 1.00 0.00 9 GLY A N 23
ATOM 17901 C CA . GLY A 1 9 ? -0.494 -19.012 -14.233 1.00 0.00 9 GLY A CA 23
ATOM 17902 C C . GLY A 1 9 ? 0.818 -18.315 -13.879 1.00 0.00 9 GLY A C 23
ATOM 17903 O O . GLY A 1 9 ? 1.732 -18.239 -14.702 1.00 0.00 9 GLY A O 23
ATOM 17907 N N . LEU A 1 10 ? 0.911 -17.802 -12.650 1.00 0.00 10 LEU A N 23
ATOM 17908 C CA . LEU A 1 10 ? 2.119 -17.118 -12.215 1.00 0.00 10 LEU A CA 23
ATOM 17909 C C . LEU A 1 10 ? 3.315 -18.069 -12.254 1.00 0.00 10 LEU A C 23
ATOM 17910 O O . LEU A 1 10 ? 4.404 -17.690 -12.678 1.00 0.00 10 LEU A O 23
ATOM 17926 N N . ILE A 1 11 ? 3.102 -19.304 -11.814 1.00 0.00 11 ILE A N 23
ATOM 17927 C CA . ILE A 1 11 ? 4.171 -20.299 -11.797 1.00 0.00 11 ILE A CA 23
ATOM 17928 C C . ILE A 1 11 ? 4.690 -20.544 -13.207 1.00 0.00 11 ILE A C 23
ATOM 17929 O O . ILE A 1 11 ? 5.895 -20.582 -13.416 1.00 0.00 11 ILE A O 23
ATOM 17945 N N . LEU A 1 12 ? 3.791 -20.703 -14.165 1.00 0.00 12 LEU A N 23
ATOM 17946 C CA . LEU A 1 12 ? 4.203 -20.951 -15.533 1.00 0.00 12 LEU A CA 23
ATOM 17947 C C . LEU A 1 12 ? 5.085 -19.815 -16.019 1.00 0.00 12 LEU A C 23
ATOM 17948 O O . LEU A 1 12 ? 6.141 -20.057 -16.591 1.00 0.00 12 LEU A O 23
ATOM 17964 N N . ILE A 1 13 ? 4.667 -18.582 -15.758 1.00 0.00 13 ILE A N 23
ATOM 17965 C CA . ILE A 1 13 ? 5.453 -17.414 -16.143 1.00 0.00 13 ILE A CA 23
ATOM 17966 C C . ILE A 1 13 ? 6.759 -17.382 -15.369 1.00 0.00 13 ILE A C 23
ATOM 17967 O O . ILE A 1 13 ? 7.808 -17.027 -15.907 1.00 0.00 13 ILE A O 23
ATOM 17983 N N . PHE A 1 14 ? 6.678 -17.701 -14.092 1.00 0.00 14 PHE A N 23
ATOM 17984 C CA . PHE A 1 14 ? 7.845 -17.650 -13.244 1.00 0.00 14 PHE A CA 23
ATOM 17985 C C . PHE A 1 14 ? 8.942 -18.538 -13.812 1.00 0.00 14 PHE A C 23
ATOM 17986 O O . PHE A 1 14 ? 10.108 -18.154 -13.855 1.00 0.00 14 PHE A O 23
ATOM 18003 N N . VAL A 1 15 ? 8.548 -19.719 -14.254 1.00 0.00 15 VAL A N 23
ATOM 18004 C CA . VAL A 1 15 ? 9.489 -20.673 -14.827 1.00 0.00 15 VAL A CA 23
ATOM 18005 C C . VAL A 1 15 ? 10.234 -20.047 -15.996 1.00 0.00 15 VAL A C 23
ATOM 18006 O O . VAL A 1 15 ? 11.441 -20.224 -16.139 1.00 0.00 15 VAL A O 23
ATOM 18019 N N . ILE A 1 16 ? 9.506 -19.314 -16.826 1.00 0.00 16 ILE A N 23
ATOM 18020 C CA . ILE A 1 16 ? 10.116 -18.655 -17.986 1.00 0.00 16 ILE A CA 23
ATOM 18021 C C . ILE A 1 16 ? 11.299 -17.811 -17.539 1.00 0.00 16 ILE A C 23
ATOM 18022 O O . ILE A 1 16 ? 12.276 -17.639 -18.271 1.00 0.00 16 ILE A O 23
ATOM 18038 N N . ALA A 1 17 ? 11.203 -17.285 -16.335 1.00 0.00 17 ALA A N 23
ATOM 18039 C CA . ALA A 1 17 ? 12.278 -16.467 -15.784 1.00 0.00 17 ALA A CA 23
ATOM 18040 C C . ALA A 1 17 ? 13.401 -17.360 -15.234 1.00 0.00 17 ALA A C 23
ATOM 18041 O O . ALA A 1 17 ? 14.574 -16.994 -15.259 1.00 0.00 17 ALA A O 23
ATOM 18048 N N . LEU A 1 18 ? 13.027 -18.529 -14.737 1.00 0.00 18 LEU A N 23
ATOM 18049 C CA . LEU A 1 18 ? 13.992 -19.467 -14.179 1.00 0.00 18 LEU A CA 23
ATOM 18050 C C . LEU A 1 18 ? 14.869 -20.085 -15.259 1.00 0.00 18 LEU A C 23
ATOM 18051 O O . LEU A 1 18 ? 16.075 -20.233 -15.083 1.00 0.00 18 LEU A O 23
ATOM 18067 N N . ILE A 1 19 ? 14.262 -20.447 -16.372 1.00 0.00 19 ILE A N 23
ATOM 18068 C CA . ILE A 1 19 ? 15.014 -21.054 -17.462 1.00 0.00 19 ILE A CA 23
ATOM 18069 C C . ILE A 1 19 ? 16.119 -20.107 -17.917 1.00 0.00 19 ILE A C 23
ATOM 18070 O O . ILE A 1 19 ? 17.251 -20.525 -18.166 1.00 0.00 19 ILE A O 23
ATOM 18086 N N . ILE A 1 20 ? 15.781 -18.829 -17.992 1.00 0.00 20 ILE A N 23
ATOM 18087 C CA . ILE A 1 20 ? 16.741 -17.804 -18.376 1.00 0.00 20 ILE A CA 23
ATOM 18088 C C . ILE A 1 20 ? 17.606 -17.431 -17.170 1.00 0.00 20 ILE A C 23
ATOM 18089 O O . ILE A 1 20 ? 18.835 -17.498 -17.238 1.00 0.00 20 ILE A O 23
ATOM 18105 N N . PHE A 1 21 ? 16.970 -17.028 -16.067 1.00 0.00 21 PHE A N 23
ATOM 18106 C CA . PHE A 1 21 ? 17.714 -16.641 -14.876 1.00 0.00 21 PHE A CA 23
ATOM 18107 C C . PHE A 1 21 ? 18.147 -17.862 -14.073 1.00 0.00 21 PHE A C 23
ATOM 18108 O O . PHE A 1 21 ? 19.327 -18.212 -14.071 1.00 0.00 21 PHE A O 23
ATOM 18125 N N . GLY A 1 22 ? 17.202 -18.515 -13.381 1.00 0.00 22 GLY A N 23
ATOM 18126 C CA . GLY A 1 22 ? 17.532 -19.690 -12.579 1.00 0.00 22 GLY A CA 23
ATOM 18127 C C . GLY A 1 22 ? 17.090 -19.487 -11.129 1.00 0.00 22 GLY A C 23
ATOM 18128 O O . GLY A 1 22 ? 17.135 -18.371 -10.614 1.00 0.00 22 GLY A O 23
ATOM 18132 N N . PRO A 1 23 ? 16.669 -20.532 -10.463 1.00 0.00 23 PRO A N 23
ATOM 18133 C CA . PRO A 1 23 ? 16.221 -20.453 -9.040 1.00 0.00 23 PRO A CA 23
ATOM 18134 C C . PRO A 1 23 ? 17.390 -20.209 -8.092 1.00 0.00 23 PRO A C 23
ATOM 18135 O O . PRO A 1 23 ? 17.193 -19.835 -6.936 1.00 0.00 23 PRO A O 23
ATOM 18146 N N . SER A 1 24 ? 18.605 -20.432 -8.590 1.00 0.00 24 SER A N 23
ATOM 18147 C CA . SER A 1 24 ? 19.810 -20.240 -7.784 1.00 0.00 24 SER A CA 23
ATOM 18148 C C . SER A 1 24 ? 20.378 -18.842 -7.982 1.00 0.00 24 SER A C 23
ATOM 18149 O O . SER A 1 24 ? 21.052 -18.306 -7.101 1.00 0.00 24 SER A O 23
ATOM 18157 N N . LYS A 1 25 ? 20.101 -18.252 -9.137 1.00 0.00 25 LYS A N 23
ATOM 18158 C CA . LYS A 1 25 ? 20.590 -16.919 -9.432 1.00 0.00 25 LYS A CA 23
ATOM 18159 C C . LYS A 1 25 ? 19.821 -15.890 -8.615 1.00 0.00 25 LYS A C 23
ATOM 18160 O O . LYS A 1 25 ? 20.391 -14.939 -8.097 1.00 0.00 25 LYS A O 23
ATOM 18179 N N . LEU A 1 26 ? 18.523 -16.095 -8.501 1.00 0.00 26 LEU A N 23
ATOM 18180 C CA . LEU A 1 26 ? 17.691 -15.174 -7.751 1.00 0.00 26 LEU A CA 23
ATOM 18181 C C . LEU A 1 26 ? 18.204 -15.033 -6.314 1.00 0.00 26 LEU A C 23
ATOM 18182 O O . LEU A 1 26 ? 18.601 -13.943 -5.898 1.00 0.00 26 LEU A O 23
ATOM 18198 N N . PRO A 1 27 ? 18.200 -16.097 -5.550 1.00 0.00 27 PRO A N 23
ATOM 18199 C CA . PRO A 1 27 ? 18.671 -16.057 -4.135 1.00 0.00 27 PRO A CA 23
ATOM 18200 C C . PRO A 1 27 ? 20.110 -15.553 -4.041 1.00 0.00 27 PRO A C 23
ATOM 18201 O O . PRO A 1 27 ? 20.468 -14.844 -3.100 1.00 0.00 27 PRO A O 23
ATOM 18212 N N . GLU A 1 28 ? 20.920 -15.909 -5.030 1.00 0.00 28 GLU A N 23
ATOM 18213 C CA . GLU A 1 28 ? 22.311 -15.473 -5.058 1.00 0.00 28 GLU A CA 23
ATOM 18214 C C . GLU A 1 28 ? 22.397 -13.975 -5.326 1.00 0.00 28 GLU A C 23
ATOM 18215 O O . GLU A 1 28 ? 23.138 -13.255 -4.658 1.00 0.00 28 GLU A O 23
ATOM 18227 N N . ILE A 1 29 ? 21.633 -13.514 -6.303 1.00 0.00 29 ILE A N 23
ATOM 18228 C CA . ILE A 1 29 ? 21.617 -12.100 -6.652 1.00 0.00 29 ILE A CA 23
ATOM 18229 C C . ILE A 1 29 ? 21.049 -11.280 -5.501 1.00 0.00 29 ILE A C 23
ATOM 18230 O O . ILE A 1 29 ? 21.555 -10.204 -5.182 1.00 0.00 29 ILE A O 23
ATOM 18246 N N . GLY A 1 30 ? 19.987 -11.790 -4.890 1.00 0.00 30 GLY A N 23
ATOM 18247 C CA . GLY A 1 30 ? 19.353 -11.086 -3.785 1.00 0.00 30 GLY A CA 23
ATOM 18248 C C . GLY A 1 30 ? 20.352 -10.843 -2.664 1.00 0.00 30 GLY A C 23
ATOM 18249 O O . GLY A 1 30 ? 20.404 -9.753 -2.094 1.00 0.00 30 GLY A O 23
ATOM 18253 N N . ARG A 1 31 ? 21.155 -11.852 -2.356 1.00 0.00 31 ARG A N 23
ATOM 18254 C CA . ARG A 1 31 ? 22.155 -11.723 -1.311 1.00 0.00 31 ARG A CA 23
ATOM 18255 C C . ARG A 1 31 ? 23.178 -10.674 -1.673 1.00 0.00 31 ARG A C 23
ATOM 18256 O O . ARG A 1 31 ? 23.570 -9.861 -0.841 1.00 0.00 31 ARG A O 23
ATOM 18277 N N . ALA A 1 32 ? 23.628 -10.715 -2.914 1.00 0.00 32 ALA A N 23
ATOM 18278 C CA . ALA A 1 32 ? 24.633 -9.764 -3.355 1.00 0.00 32 ALA A CA 23
ATOM 18279 C C . ALA A 1 32 ? 24.082 -8.351 -3.260 1.00 0.00 32 ALA A C 23
ATOM 18280 O O . ALA A 1 32 ? 24.735 -7.452 -2.725 1.00 0.00 32 ALA A O 23
ATOM 18287 N N . ALA A 1 33 ? 22.866 -8.167 -3.761 1.00 0.00 33 ALA A N 23
ATOM 18288 C CA . ALA A 1 33 ? 22.215 -6.864 -3.706 1.00 0.00 33 ALA A CA 23
ATOM 18289 C C . ALA A 1 33 ? 21.954 -6.497 -2.259 1.00 0.00 33 ALA A C 23
ATOM 18290 O O . ALA A 1 33 ? 21.905 -5.321 -1.895 1.00 0.00 33 ALA A O 23
ATOM 18297 N N . GLY A 1 34 ? 21.760 -7.526 -1.448 1.00 0.00 34 GLY A N 23
ATOM 18298 C CA . GLY A 1 34 ? 21.469 -7.320 -0.050 1.00 0.00 34 GLY A CA 23
ATOM 18299 C C . GLY A 1 34 ? 22.553 -6.475 0.610 1.00 0.00 34 GLY A C 23
ATOM 18300 O O . GLY A 1 34 ? 22.261 -5.544 1.360 1.00 0.00 34 GLY A O 23
ATOM 18304 N N . ARG A 1 35 ? 23.806 -6.808 0.319 1.00 0.00 35 ARG A N 23
ATOM 18305 C CA . ARG A 1 35 ? 24.936 -6.077 0.882 1.00 0.00 35 ARG A CA 23
ATOM 18306 C C . ARG A 1 35 ? 24.955 -4.646 0.368 1.00 0.00 35 ARG A C 23
ATOM 18307 O O . ARG A 1 35 ? 25.220 -3.709 1.121 1.00 0.00 35 ARG A O 23
ATOM 18328 N N . THR A 1 36 ? 24.671 -4.497 -0.916 1.00 0.00 36 THR A N 23
ATOM 18329 C CA . THR A 1 36 ? 24.647 -3.187 -1.547 1.00 0.00 36 THR A CA 23
ATOM 18330 C C . THR A 1 36 ? 23.549 -2.333 -0.928 1.00 0.00 36 THR A C 23
ATOM 18331 O O . THR A 1 36 ? 23.744 -1.156 -0.644 1.00 0.00 36 THR A O 23
ATOM 18342 N N . LEU A 1 37 ? 22.389 -2.930 -0.732 1.00 0.00 37 LEU A N 23
ATOM 18343 C CA . LEU A 1 37 ? 21.273 -2.211 -0.150 1.00 0.00 37 LEU A CA 23
ATOM 18344 C C . LEU A 1 37 ? 21.512 -1.915 1.323 1.00 0.00 37 LEU A C 23
ATOM 18345 O O . LEU A 1 37 ? 21.098 -0.883 1.845 1.00 0.00 37 LEU A O 23
ATOM 18361 N N . LEU A 1 38 ? 22.170 -2.846 1.982 1.00 0.00 38 LEU A N 23
ATOM 18362 C CA . LEU A 1 38 ? 22.458 -2.712 3.401 1.00 0.00 38 LEU A CA 23
ATOM 18363 C C . LEU A 1 38 ? 23.264 -1.455 3.656 1.00 0.00 38 LEU A C 23
ATOM 18364 O O . LEU A 1 38 ? 23.050 -0.761 4.641 1.00 0.00 38 LEU A O 23
ATOM 18380 N N . GLU A 1 39 ? 24.209 -1.173 2.792 1.00 0.00 39 GLU A N 23
ATOM 18381 C CA . GLU A 1 39 ? 25.033 0.006 2.975 1.00 0.00 39 GLU A CA 23
ATOM 18382 C C . GLU A 1 39 ? 24.267 1.258 2.563 1.00 0.00 39 GLU A C 23
ATOM 18383 O O . GLU A 1 39 ? 24.601 2.362 2.987 1.00 0.00 39 GLU A O 23
ATOM 18395 N N . PHE A 1 40 ? 23.240 1.085 1.722 1.00 0.00 40 PHE A N 23
ATOM 18396 C CA . PHE A 1 40 ? 22.454 2.218 1.251 1.00 0.00 40 PHE A CA 23
ATOM 18397 C C . PHE A 1 40 ? 21.695 2.892 2.388 1.00 0.00 40 PHE A C 23
ATOM 18398 O O . PHE A 1 40 ? 21.723 4.113 2.528 1.00 0.00 40 PHE A O 23
ATOM 18415 N N . LYS A 1 41 ? 21.006 2.091 3.181 1.00 0.00 41 LYS A N 23
ATOM 18416 C CA . LYS A 1 41 ? 20.230 2.626 4.280 1.00 0.00 41 LYS A CA 23
ATOM 18417 C C . LYS A 1 41 ? 21.141 3.296 5.296 1.00 0.00 41 LYS A C 23
ATOM 18418 O O . LYS A 1 41 ? 20.778 4.293 5.915 1.00 0.00 41 LYS A O 23
ATOM 18437 N N . SER A 1 42 ? 22.329 2.739 5.452 1.00 0.00 42 SER A N 23
ATOM 18438 C CA . SER A 1 42 ? 23.296 3.286 6.385 1.00 0.00 42 SER A CA 23
ATOM 18439 C C . SER A 1 42 ? 23.722 4.674 5.927 1.00 0.00 42 SER A C 23
ATOM 18440 O O . SER A 1 42 ? 23.887 5.582 6.740 1.00 0.00 42 SER A O 23
ATOM 18448 N N . ALA A 1 43 ? 23.889 4.834 4.617 1.00 0.00 43 ALA A N 23
ATOM 18449 C CA . ALA A 1 43 ? 24.282 6.125 4.062 1.00 0.00 43 ALA A CA 23
ATOM 18450 C C . ALA A 1 43 ? 23.124 7.111 4.144 1.00 0.00 43 ALA A C 23
ATOM 18451 O O . ALA A 1 43 ? 23.315 8.285 4.454 1.00 0.00 43 ALA A O 23
ATOM 18458 N N . THR A 1 44 ? 21.919 6.616 3.876 1.00 0.00 44 THR A N 23
ATOM 18459 C CA . THR A 1 44 ? 20.724 7.440 3.932 1.00 0.00 44 THR A CA 23
ATOM 18460 C C . THR A 1 44 ? 20.495 7.965 5.342 1.00 0.00 44 THR A C 23
ATOM 18461 O O . THR A 1 44 ? 20.153 9.132 5.531 1.00 0.00 44 THR A O 23
ATOM 18472 N N . LYS A 1 45 ? 20.673 7.092 6.318 1.00 0.00 45 LYS A N 23
ATOM 18473 C CA . LYS A 1 45 ? 20.472 7.471 7.702 1.00 0.00 45 LYS A CA 23
ATOM 18474 C C . LYS A 1 45 ? 21.308 8.697 8.019 1.00 0.00 45 LYS A C 23
ATOM 18475 O O . LYS A 1 45 ? 20.964 9.485 8.889 1.00 0.00 45 LYS A O 23
ATOM 18494 N N . SER A 1 46 ? 22.413 8.845 7.313 1.00 0.00 46 SER A N 23
ATOM 18495 C CA . SER A 1 46 ? 23.297 9.982 7.533 1.00 0.00 46 SER A CA 23
ATOM 18496 C C . SER A 1 46 ? 22.731 11.263 6.901 1.00 0.00 46 SER A C 23
ATOM 18497 O O . SER A 1 46 ? 22.958 12.364 7.401 1.00 0.00 46 SER A O 23
ATOM 18505 N N . LEU A 1 47 ? 22.007 11.103 5.797 1.00 0.00 47 LEU A N 23
ATOM 18506 C CA . LEU A 1 47 ? 21.422 12.234 5.082 1.00 0.00 47 LEU A CA 23
ATOM 18507 C C . LEU A 1 47 ? 20.272 12.850 5.871 1.00 0.00 47 LEU A C 23
ATOM 18508 O O . LEU A 1 47 ? 19.884 13.996 5.637 1.00 0.00 47 LEU A O 23
ATOM 18524 N N . VAL A 1 48 ? 19.718 12.077 6.790 1.00 0.00 48 VAL A N 23
ATOM 18525 C CA . VAL A 1 48 ? 18.596 12.544 7.594 1.00 0.00 48 VAL A CA 23
ATOM 18526 C C . VAL A 1 48 ? 18.956 13.833 8.321 1.00 0.00 48 VAL A C 23
ATOM 18527 O O . VAL A 1 48 ? 18.148 14.755 8.409 1.00 0.00 48 VAL A O 23
ATOM 18540 N N . SER A 1 49 ? 20.176 13.885 8.837 1.00 0.00 49 SER A N 23
ATOM 18541 C CA . SER A 1 49 ? 20.662 15.054 9.557 1.00 0.00 49 SER A CA 23
ATOM 18542 C C . SER A 1 49 ? 21.542 15.911 8.650 1.00 0.00 49 SER A C 23
ATOM 18543 O O . SER A 1 49 ? 21.930 17.021 9.013 1.00 0.00 49 SER A O 23
ATOM 18551 N N . GLY A 1 50 ? 21.855 15.382 7.471 1.00 0.00 50 GLY A N 23
ATOM 18552 C CA . GLY A 1 50 ? 22.694 16.102 6.523 1.00 0.00 50 GLY A CA 23
ATOM 18553 C C . GLY A 1 50 ? 21.919 17.233 5.859 1.00 0.00 50 GLY A C 23
ATOM 18554 O O . GLY A 1 50 ? 22.058 17.473 4.660 1.00 0.00 50 GLY A O 23
ATOM 18558 N N . ASP A 1 51 ? 21.102 17.923 6.648 1.00 0.00 51 ASP A N 23
ATOM 18559 C CA . ASP A 1 51 ? 20.305 19.030 6.129 1.00 0.00 51 ASP A CA 23
ATOM 18560 C C . ASP A 1 51 ? 19.690 18.671 4.781 1.00 0.00 51 ASP A C 23
ATOM 18561 O O . ASP A 1 51 ? 20.315 18.845 3.733 1.00 0.00 51 ASP A O 23
ATOM 18570 N N . GLU A 1 52 ? 18.461 18.167 4.817 1.00 0.00 52 GLU A N 23
ATOM 18571 C CA . GLU A 1 52 ? 17.765 17.783 3.597 1.00 0.00 52 GLU A CA 23
ATOM 18572 C C . GLU A 1 52 ? 17.925 18.853 2.521 1.00 0.00 52 GLU A C 23
ATOM 18573 O O . GLU A 1 52 ? 17.794 20.021 2.850 1.00 0.00 52 GLU A O 23
ATOM 18585 N N . MET A 1 1 ? -9.575 -12.971 -18.185 1.00 0.00 1 MET A N 24
ATOM 18586 C CA . MET A 1 1 ? -8.709 -13.752 -19.111 1.00 0.00 1 MET A CA 24
ATOM 18587 C C . MET A 1 1 ? -7.465 -14.209 -18.364 1.00 0.00 1 MET A C 24
ATOM 18588 O O . MET A 1 1 ? -7.356 -15.370 -17.965 1.00 0.00 1 MET A O 24
ATOM 18604 N N . PHE A 1 2 ? -6.529 -13.286 -18.177 1.00 0.00 2 PHE A N 24
ATOM 18605 C CA . PHE A 1 2 ? -5.293 -13.587 -17.480 1.00 0.00 2 PHE A CA 24
ATOM 18606 C C . PHE A 1 2 ? -5.495 -13.501 -15.975 1.00 0.00 2 PHE A C 24
ATOM 18607 O O . PHE A 1 2 ? -4.574 -13.742 -15.196 1.00 0.00 2 PHE A O 24
ATOM 18624 N N . SER A 1 3 ? -6.709 -13.147 -15.569 1.00 0.00 3 SER A N 24
ATOM 18625 C CA . SER A 1 3 ? -7.037 -13.028 -14.153 1.00 0.00 3 SER A CA 24
ATOM 18626 C C . SER A 1 3 ? -7.741 -14.293 -13.668 1.00 0.00 3 SER A C 24
ATOM 18627 O O . SER A 1 3 ? -7.745 -14.600 -12.476 1.00 0.00 3 SER A O 24
ATOM 18635 N N . ASN A 1 4 ? -8.330 -15.023 -14.609 1.00 0.00 4 ASN A N 24
ATOM 18636 C CA . ASN A 1 4 ? -9.035 -16.254 -14.283 1.00 0.00 4 ASN A CA 24
ATOM 18637 C C . ASN A 1 4 ? -8.058 -17.315 -13.804 1.00 0.00 4 ASN A C 24
ATOM 18638 O O . ASN A 1 4 ? -8.407 -18.171 -12.991 1.00 0.00 4 ASN A O 24
ATOM 18649 N N . ILE A 1 5 ? -6.834 -17.259 -14.315 1.00 0.00 5 ILE A N 24
ATOM 18650 C CA . ILE A 1 5 ? -5.827 -18.226 -13.929 1.00 0.00 5 ILE A CA 24
ATOM 18651 C C . ILE A 1 5 ? -5.580 -18.167 -12.427 1.00 0.00 5 ILE A C 24
ATOM 18652 O O . ILE A 1 5 ? -5.672 -19.179 -11.739 1.00 0.00 5 ILE A O 24
ATOM 18668 N N . GLY A 1 6 ? -5.277 -16.974 -11.927 1.00 0.00 6 GLY A N 24
ATOM 18669 C CA . GLY A 1 6 ? -5.004 -16.788 -10.504 1.00 0.00 6 GLY A CA 24
ATOM 18670 C C . GLY A 1 6 ? -3.497 -16.868 -10.254 1.00 0.00 6 GLY A C 24
ATOM 18671 O O . GLY A 1 6 ? -2.726 -16.147 -10.887 1.00 0.00 6 GLY A O 24
ATOM 18675 N N . ILE A 1 7 ? -3.072 -17.747 -9.338 1.00 0.00 7 ILE A N 24
ATOM 18676 C CA . ILE A 1 7 ? -1.637 -17.901 -9.030 1.00 0.00 7 ILE A CA 24
ATOM 18677 C C . ILE A 1 7 ? -0.944 -18.994 -9.878 1.00 0.00 7 ILE A C 24
ATOM 18678 O O . ILE A 1 7 ? 0.258 -18.912 -10.110 1.00 0.00 7 ILE A O 24
ATOM 18694 N N . PRO A 1 8 ? -1.655 -19.994 -10.359 1.00 0.00 8 PRO A N 24
ATOM 18695 C CA . PRO A 1 8 ? -1.047 -21.077 -11.200 1.00 0.00 8 PRO A CA 24
ATOM 18696 C C . PRO A 1 8 ? -0.363 -20.528 -12.455 1.00 0.00 8 PRO A C 24
ATOM 18697 O O . PRO A 1 8 ? 0.654 -21.055 -12.897 1.00 0.00 8 PRO A O 24
ATOM 18708 N N . GLY A 1 9 ? -0.934 -19.472 -13.026 1.00 0.00 9 GLY A N 24
ATOM 18709 C CA . GLY A 1 9 ? -0.371 -18.864 -14.229 1.00 0.00 9 GLY A CA 24
ATOM 18710 C C . GLY A 1 9 ? 0.976 -18.221 -13.936 1.00 0.00 9 GLY A C 24
ATOM 18711 O O . GLY A 1 9 ? 1.847 -18.143 -14.803 1.00 0.00 9 GLY A O 24
ATOM 18715 N N . LEU A 1 10 ? 1.131 -17.744 -12.709 1.00 0.00 10 LEU A N 24
ATOM 18716 C CA . LEU A 1 10 ? 2.362 -17.089 -12.302 1.00 0.00 10 LEU A CA 24
ATOM 18717 C C . LEU A 1 10 ? 3.544 -18.050 -12.373 1.00 0.00 10 LEU A C 24
ATOM 18718 O O . LEU A 1 10 ? 4.626 -17.673 -12.815 1.00 0.00 10 LEU A O 24
ATOM 18734 N N . ILE A 1 11 ? 3.336 -19.290 -11.939 1.00 0.00 11 ILE A N 24
ATOM 18735 C CA . ILE A 1 11 ? 4.403 -20.283 -11.954 1.00 0.00 11 ILE A CA 24
ATOM 18736 C C . ILE A 1 11 ? 4.892 -20.508 -13.378 1.00 0.00 11 ILE A C 24
ATOM 18737 O O . ILE A 1 11 ? 6.089 -20.547 -13.613 1.00 0.00 11 ILE A O 24
ATOM 18753 N N . LEU A 1 12 ? 3.975 -20.639 -14.321 1.00 0.00 12 LEU A N 24
ATOM 18754 C CA . LEU A 1 12 ? 4.360 -20.861 -15.701 1.00 0.00 12 LEU A CA 24
ATOM 18755 C C . LEU A 1 12 ? 5.226 -19.706 -16.175 1.00 0.00 12 LEU A C 24
ATOM 18756 O O . LEU A 1 12 ? 6.267 -19.921 -16.786 1.00 0.00 12 LEU A O 24
ATOM 18772 N N . ILE A 1 13 ? 4.805 -18.489 -15.855 1.00 0.00 13 ILE A N 24
ATOM 18773 C CA . ILE A 1 13 ? 5.563 -17.293 -16.215 1.00 0.00 13 ILE A CA 24
ATOM 18774 C C . ILE A 1 13 ? 6.880 -17.261 -15.468 1.00 0.00 13 ILE A C 24
ATOM 18775 O O . ILE A 1 13 ? 7.913 -16.881 -16.019 1.00 0.00 13 ILE A O 24
ATOM 18791 N N . PHE A 1 14 ? 6.826 -17.608 -14.200 1.00 0.00 14 PHE A N 24
ATOM 18792 C CA . PHE A 1 14 ? 8.009 -17.557 -13.381 1.00 0.00 14 PHE A CA 24
ATOM 18793 C C . PHE A 1 14 ? 9.099 -18.416 -14.003 1.00 0.00 14 PHE A C 24
ATOM 18794 O O . PHE A 1 14 ? 10.252 -18.000 -14.090 1.00 0.00 14 PHE A O 24
ATOM 18811 N N . VAL A 1 15 ? 8.711 -19.601 -14.451 1.00 0.00 15 VAL A N 24
ATOM 18812 C CA . VAL A 1 15 ? 9.646 -20.528 -15.079 1.00 0.00 15 VAL A CA 24
ATOM 18813 C C . VAL A 1 15 ? 10.363 -19.858 -16.240 1.00 0.00 15 VAL A C 24
ATOM 18814 O O . VAL A 1 15 ? 11.571 -20.020 -16.412 1.00 0.00 15 VAL A O 24
ATOM 18827 N N . ILE A 1 16 ? 9.613 -19.109 -17.034 1.00 0.00 16 ILE A N 24
ATOM 18828 C CA . ILE A 1 16 ? 10.198 -18.417 -18.186 1.00 0.00 16 ILE A CA 24
ATOM 18829 C C . ILE A 1 16 ? 11.391 -17.585 -17.741 1.00 0.00 16 ILE A C 24
ATOM 18830 O O . ILE A 1 16 ? 12.365 -17.422 -18.474 1.00 0.00 16 ILE A O 24
ATOM 18846 N N . ALA A 1 17 ? 11.302 -17.063 -16.534 1.00 0.00 17 ALA A N 24
ATOM 18847 C CA . ALA A 1 17 ? 12.381 -16.257 -15.978 1.00 0.00 17 ALA A CA 24
ATOM 18848 C C . ALA A 1 17 ? 13.525 -17.156 -15.496 1.00 0.00 17 ALA A C 24
ATOM 18849 O O . ALA A 1 17 ? 14.690 -16.770 -15.521 1.00 0.00 17 ALA A O 24
ATOM 18856 N N . LEU A 1 18 ? 13.170 -18.347 -15.041 1.00 0.00 18 LEU A N 24
ATOM 18857 C CA . LEU A 1 18 ? 14.144 -19.300 -14.535 1.00 0.00 18 LEU A CA 24
ATOM 18858 C C . LEU A 1 18 ? 15.012 -19.875 -15.640 1.00 0.00 18 LEU A C 24
ATOM 18859 O O . LEU A 1 18 ? 16.221 -20.032 -15.471 1.00 0.00 18 LEU A O 24
ATOM 18875 N N . ILE A 1 19 ? 14.401 -20.188 -16.765 1.00 0.00 19 ILE A N 24
ATOM 18876 C CA . ILE A 1 19 ? 15.153 -20.744 -17.879 1.00 0.00 19 ILE A CA 24
ATOM 18877 C C . ILE A 1 19 ? 16.242 -19.763 -18.301 1.00 0.00 19 ILE A C 24
ATOM 18878 O O . ILE A 1 19 ? 17.380 -20.151 -18.569 1.00 0.00 19 ILE A O 24
ATOM 18894 N N . ILE A 1 20 ? 15.883 -18.488 -18.327 1.00 0.00 20 ILE A N 24
ATOM 18895 C CA . ILE A 1 20 ? 16.826 -17.436 -18.675 1.00 0.00 20 ILE A CA 24
ATOM 18896 C C . ILE A 1 20 ? 17.715 -17.109 -17.475 1.00 0.00 20 ILE A C 24
ATOM 18897 O O . ILE A 1 20 ? 18.941 -17.123 -17.591 1.00 0.00 20 ILE A O 24
ATOM 18913 N N . PHE A 1 21 ? 17.110 -16.789 -16.329 1.00 0.00 21 PHE A N 24
ATOM 18914 C CA . PHE A 1 21 ? 17.894 -16.437 -15.151 1.00 0.00 21 PHE A CA 24
ATOM 18915 C C . PHE A 1 21 ? 18.380 -17.676 -14.401 1.00 0.00 21 PHE A C 24
ATOM 18916 O O . PHE A 1 21 ? 19.561 -18.020 -14.484 1.00 0.00 21 PHE A O 24
ATOM 18933 N N . GLY A 1 22 ? 17.482 -18.355 -13.669 1.00 0.00 22 GLY A N 24
ATOM 18934 C CA . GLY A 1 22 ? 17.869 -19.553 -12.925 1.00 0.00 22 GLY A CA 24
ATOM 18935 C C . GLY A 1 22 ? 17.357 -19.494 -11.475 1.00 0.00 22 GLY A C 24
ATOM 18936 O O . GLY A 1 22 ? 17.361 -18.422 -10.869 1.00 0.00 22 GLY A O 24
ATOM 18940 N N . PRO A 1 23 ? 16.929 -20.604 -10.891 1.00 0.00 23 PRO A N 24
ATOM 18941 C CA . PRO A 1 23 ? 16.450 -20.611 -9.481 1.00 0.00 23 PRO A CA 24
ATOM 18942 C C . PRO A 1 23 ? 17.604 -20.466 -8.502 1.00 0.00 23 PRO A C 24
ATOM 18943 O O . PRO A 1 23 ? 17.427 -20.036 -7.367 1.00 0.00 23 PRO A O 24
ATOM 18954 N N . SER A 1 24 ? 18.777 -20.875 -8.960 1.00 0.00 24 SER A N 24
ATOM 18955 C CA . SER A 1 24 ? 19.986 -20.847 -8.146 1.00 0.00 24 SER A CA 24
ATOM 18956 C C . SER A 1 24 ? 20.723 -19.520 -8.313 1.00 0.00 24 SER A C 24
ATOM 18957 O O . SER A 1 24 ? 21.837 -19.349 -7.820 1.00 0.00 24 SER A O 24
ATOM 18965 N N . LYS A 1 25 ? 20.086 -18.582 -9.009 1.00 0.00 25 LYS A N 24
ATOM 18966 C CA . LYS A 1 25 ? 20.677 -17.265 -9.237 1.00 0.00 25 LYS A CA 24
ATOM 18967 C C . LYS A 1 25 ? 20.014 -16.214 -8.351 1.00 0.00 25 LYS A C 24
ATOM 18968 O O . LYS A 1 25 ? 20.688 -15.355 -7.792 1.00 0.00 25 LYS A O 24
ATOM 18987 N N . LEU A 1 26 ? 18.699 -16.280 -8.233 1.00 0.00 26 LEU A N 24
ATOM 18988 C CA . LEU A 1 26 ? 17.991 -15.308 -7.426 1.00 0.00 26 LEU A CA 24
ATOM 18989 C C . LEU A 1 26 ? 18.508 -15.331 -5.986 1.00 0.00 26 LEU A C 24
ATOM 18990 O O . LEU A 1 26 ? 18.690 -14.277 -5.375 1.00 0.00 26 LEU A O 24
ATOM 19006 N N . PRO A 1 27 ? 18.760 -16.493 -5.432 1.00 0.00 27 PRO A N 24
ATOM 19007 C CA . PRO A 1 27 ? 19.280 -16.617 -4.039 1.00 0.00 27 PRO A CA 24
ATOM 19008 C C . PRO A 1 27 ? 20.650 -15.951 -3.901 1.00 0.00 27 PRO A C 24
ATOM 19009 O O . PRO A 1 27 ? 20.901 -15.204 -2.957 1.00 0.00 27 PRO A O 24
ATOM 19020 N N . GLU A 1 28 ? 21.524 -16.232 -4.865 1.00 0.00 28 GLU A N 24
ATOM 19021 C CA . GLU A 1 28 ? 22.869 -15.669 -4.876 1.00 0.00 28 GLU A CA 24
ATOM 19022 C C . GLU A 1 28 ? 22.828 -14.164 -5.115 1.00 0.00 28 GLU A C 24
ATOM 19023 O O . GLU A 1 28 ? 23.542 -13.399 -4.467 1.00 0.00 28 GLU A O 24
ATOM 19035 N N . ILE A 1 29 ? 21.991 -13.755 -6.049 1.00 0.00 29 ILE A N 24
ATOM 19036 C CA . ILE A 1 29 ? 21.851 -12.346 -6.385 1.00 0.00 29 ILE A CA 24
ATOM 19037 C C . ILE A 1 29 ? 21.279 -11.570 -5.203 1.00 0.00 29 ILE A C 24
ATOM 19038 O O . ILE A 1 29 ? 21.740 -10.473 -4.887 1.00 0.00 29 ILE A O 24
ATOM 19054 N N . GLY A 1 30 ? 20.272 -12.145 -4.556 1.00 0.00 30 GLY A N 24
ATOM 19055 C CA . GLY A 1 30 ? 19.647 -11.493 -3.413 1.00 0.00 30 GLY A CA 24
ATOM 19056 C C . GLY A 1 30 ? 20.668 -11.259 -2.310 1.00 0.00 30 GLY A C 24
ATOM 19057 O O . GLY A 1 30 ? 20.708 -10.190 -1.702 1.00 0.00 30 GLY A O 24
ATOM 19061 N N . ARG A 1 31 ? 21.497 -12.265 -2.059 1.00 0.00 31 ARG A N 24
ATOM 19062 C CA . ARG A 1 31 ? 22.522 -12.162 -1.034 1.00 0.00 31 ARG A CA 24
ATOM 19063 C C . ARG A 1 31 ? 23.516 -11.076 -1.388 1.00 0.00 31 ARG A C 24
ATOM 19064 O O . ARG A 1 31 ? 23.887 -10.254 -0.552 1.00 0.00 31 ARG A O 24
ATOM 19085 N N . ALA A 1 32 ? 23.955 -11.097 -2.636 1.00 0.00 32 ALA A N 24
ATOM 19086 C CA . ALA A 1 32 ? 24.925 -10.119 -3.093 1.00 0.00 32 ALA A CA 24
ATOM 19087 C C . ALA A 1 32 ? 24.337 -8.720 -2.978 1.00 0.00 32 ALA A C 24
ATOM 19088 O O . ALA A 1 32 ? 24.960 -7.814 -2.425 1.00 0.00 32 ALA A O 24
ATOM 19095 N N . ALA A 1 33 ? 23.116 -8.562 -3.477 1.00 0.00 33 ALA A N 24
ATOM 19096 C CA . ALA A 1 33 ? 22.430 -7.281 -3.396 1.00 0.00 33 ALA A CA 24
ATOM 19097 C C . ALA A 1 33 ? 22.152 -6.959 -1.940 1.00 0.00 33 ALA A C 24
ATOM 19098 O O . ALA A 1 33 ? 22.052 -5.797 -1.548 1.00 0.00 33 ALA A O 24
ATOM 19105 N N . GLY A 1 34 ? 21.997 -8.015 -1.152 1.00 0.00 34 GLY A N 24
ATOM 19106 C CA . GLY A 1 34 ? 21.691 -7.859 0.252 1.00 0.00 34 GLY A CA 24
ATOM 19107 C C . GLY A 1 34 ? 22.727 -6.979 0.945 1.00 0.00 34 GLY A C 24
ATOM 19108 O O . GLY A 1 34 ? 22.382 -6.107 1.742 1.00 0.00 34 GLY A O 24
ATOM 19112 N N . ARG A 1 35 ? 23.997 -7.216 0.633 1.00 0.00 35 ARG A N 24
ATOM 19113 C CA . ARG A 1 35 ? 25.078 -6.439 1.229 1.00 0.00 35 ARG A CA 24
ATOM 19114 C C . ARG A 1 35 ? 25.020 -4.992 0.763 1.00 0.00 35 ARG A C 24
ATOM 19115 O O . ARG A 1 35 ? 25.220 -4.068 1.545 1.00 0.00 35 ARG A O 24
ATOM 19136 N N . THR A 1 36 ? 24.731 -4.824 -0.518 1.00 0.00 36 THR A N 24
ATOM 19137 C CA . THR A 1 36 ? 24.630 -3.506 -1.131 1.00 0.00 36 THR A CA 24
ATOM 19138 C C . THR A 1 36 ? 23.476 -2.715 -0.513 1.00 0.00 36 THR A C 24
ATOM 19139 O O . THR A 1 36 ? 23.591 -1.517 -0.258 1.00 0.00 36 THR A O 24
ATOM 19150 N N . LEU A 1 37 ? 22.362 -3.391 -0.301 1.00 0.00 37 LEU A N 24
ATOM 19151 C CA . LEU A 1 37 ? 21.187 -2.750 0.262 1.00 0.00 37 LEU A CA 24
ATOM 19152 C C . LEU A 1 37 ? 21.468 -2.245 1.675 1.00 0.00 37 LEU A C 24
ATOM 19153 O O . LEU A 1 37 ? 20.987 -1.187 2.079 1.00 0.00 37 LEU A O 24
ATOM 19169 N N . LEU A 1 38 ? 22.242 -3.014 2.422 1.00 0.00 38 LEU A N 24
ATOM 19170 C CA . LEU A 1 38 ? 22.579 -2.641 3.792 1.00 0.00 38 LEU A CA 24
ATOM 19171 C C . LEU A 1 38 ? 23.278 -1.297 3.796 1.00 0.00 38 LEU A C 24
ATOM 19172 O O . LEU A 1 38 ? 23.111 -0.492 4.702 1.00 0.00 38 LEU A O 24
ATOM 19188 N N . GLU A 1 39 ? 24.084 -1.071 2.786 1.00 0.00 39 GLU A N 24
ATOM 19189 C CA . GLU A 1 39 ? 24.817 0.175 2.679 1.00 0.00 39 GLU A CA 24
ATOM 19190 C C . GLU A 1 39 ? 23.874 1.310 2.270 1.00 0.00 39 GLU A C 24
ATOM 19191 O O . GLU A 1 39 ? 24.155 2.481 2.521 1.00 0.00 39 GLU A O 24
ATOM 19203 N N . PHE A 1 40 ? 22.766 0.954 1.615 1.00 0.00 40 PHE A N 24
ATOM 19204 C CA . PHE A 1 40 ? 21.812 1.955 1.154 1.00 0.00 40 PHE A CA 24
ATOM 19205 C C . PHE A 1 40 ? 21.125 2.667 2.318 1.00 0.00 40 PHE A C 24
ATOM 19206 O O . PHE A 1 40 ? 21.081 3.896 2.369 1.00 0.00 40 PHE A O 24
ATOM 19223 N N . LYS A 1 41 ? 20.580 1.889 3.241 1.00 0.00 41 LYS A N 24
ATOM 19224 C CA . LYS A 1 41 ? 19.885 2.458 4.384 1.00 0.00 41 LYS A CA 24
ATOM 19225 C C . LYS A 1 41 ? 20.855 3.228 5.266 1.00 0.00 41 LYS A C 24
ATOM 19226 O O . LYS A 1 41 ? 20.501 4.244 5.863 1.00 0.00 41 LYS A O 24
ATOM 19245 N N . SER A 1 42 ? 22.079 2.731 5.335 1.00 0.00 42 SER A N 24
ATOM 19246 C CA . SER A 1 42 ? 23.104 3.369 6.141 1.00 0.00 42 SER A CA 24
ATOM 19247 C C . SER A 1 42 ? 23.419 4.747 5.573 1.00 0.00 42 SER A C 24
ATOM 19248 O O . SER A 1 42 ? 23.626 5.704 6.318 1.00 0.00 42 SER A O 24
ATOM 19256 N N . ALA A 1 43 ? 23.437 4.843 4.247 1.00 0.00 43 ALA A N 24
ATOM 19257 C CA . ALA A 1 43 ? 23.701 6.116 3.587 1.00 0.00 43 ALA A CA 24
ATOM 19258 C C . ALA A 1 43 ? 22.519 7.059 3.777 1.00 0.00 43 ALA A C 24
ATOM 19259 O O . ALA A 1 43 ? 22.692 8.246 4.047 1.00 0.00 43 ALA A O 24
ATOM 19266 N N . THR A 1 44 ? 21.317 6.508 3.647 1.00 0.00 44 THR A N 24
ATOM 19267 C CA . THR A 1 44 ? 20.093 7.275 3.814 1.00 0.00 44 THR A CA 24
ATOM 19268 C C . THR A 1 44 ? 19.973 7.809 5.237 1.00 0.00 44 THR A C 24
ATOM 19269 O O . THR A 1 44 ? 19.615 8.966 5.448 1.00 0.00 44 THR A O 24
ATOM 19280 N N . LYS A 1 45 ? 20.271 6.955 6.201 1.00 0.00 45 LYS A N 24
ATOM 19281 C CA . LYS A 1 45 ? 20.189 7.341 7.598 1.00 0.00 45 LYS A CA 24
ATOM 19282 C C . LYS A 1 45 ? 21.027 8.578 7.839 1.00 0.00 45 LYS A C 24
ATOM 19283 O O . LYS A 1 45 ? 20.762 9.358 8.745 1.00 0.00 45 LYS A O 24
ATOM 19302 N N . SER A 1 46 ? 22.053 8.741 7.028 1.00 0.00 46 SER A N 24
ATOM 19303 C CA . SER A 1 46 ? 22.940 9.879 7.168 1.00 0.00 46 SER A CA 24
ATOM 19304 C C . SER A 1 46 ? 22.293 11.158 6.624 1.00 0.00 46 SER A C 24
ATOM 19305 O O . SER A 1 46 ? 22.557 12.255 7.118 1.00 0.00 46 SER A O 24
ATOM 19313 N N . LEU A 1 47 ? 21.458 11.012 5.597 1.00 0.00 47 LEU A N 24
ATOM 19314 C CA . LEU A 1 47 ? 20.796 12.158 4.984 1.00 0.00 47 LEU A CA 24
ATOM 19315 C C . LEU A 1 47 ? 19.754 12.760 5.920 1.00 0.00 47 LEU A C 24
ATOM 19316 O O . LEU A 1 47 ? 19.593 13.978 5.984 1.00 0.00 47 LEU A O 24
ATOM 19332 N N . VAL A 1 48 ? 19.047 11.895 6.637 1.00 0.00 48 VAL A N 24
ATOM 19333 C CA . VAL A 1 48 ? 18.006 12.330 7.566 1.00 0.00 48 VAL A CA 24
ATOM 19334 C C . VAL A 1 48 ? 18.430 13.609 8.291 1.00 0.00 48 VAL A C 24
ATOM 19335 O O . VAL A 1 48 ? 19.523 13.677 8.846 1.00 0.00 48 VAL A O 24
ATOM 19348 N N . SER A 1 49 ? 17.561 14.610 8.278 1.00 0.00 49 SER A N 24
ATOM 19349 C CA . SER A 1 49 ? 17.862 15.879 8.932 1.00 0.00 49 SER A CA 24
ATOM 19350 C C . SER A 1 49 ? 19.016 16.582 8.222 1.00 0.00 49 SER A C 24
ATOM 19351 O O . SER A 1 49 ? 18.877 17.715 7.762 1.00 0.00 49 SER A O 24
ATOM 19359 N N . GLY A 1 50 ? 20.152 15.901 8.135 1.00 0.00 50 GLY A N 24
ATOM 19360 C CA . GLY A 1 50 ? 21.323 16.466 7.478 1.00 0.00 50 GLY A CA 24
ATOM 19361 C C . GLY A 1 50 ? 21.189 16.376 5.967 1.00 0.00 50 GLY A C 24
ATOM 19362 O O . GLY A 1 50 ? 22.181 16.302 5.243 1.00 0.00 50 GLY A O 24
ATOM 19366 N N . ASP A 1 51 ? 19.949 16.394 5.504 1.00 0.00 51 ASP A N 24
ATOM 19367 C CA . ASP A 1 51 ? 19.672 16.326 4.070 1.00 0.00 51 ASP A CA 24
ATOM 19368 C C . ASP A 1 51 ? 19.792 17.711 3.442 1.00 0.00 51 ASP A C 24
ATOM 19369 O O . ASP A 1 51 ? 18.968 18.590 3.694 1.00 0.00 51 ASP A O 24
ATOM 19378 N N . GLU A 1 52 ? 20.826 17.900 2.628 1.00 0.00 52 GLU A N 24
ATOM 19379 C CA . GLU A 1 52 ? 21.047 19.182 1.975 1.00 0.00 52 GLU A CA 24
ATOM 19380 C C . GLU A 1 52 ? 19.928 19.473 0.979 1.00 0.00 52 GLU A C 24
ATOM 19381 O O . GLU A 1 52 ? 19.572 18.571 0.239 1.00 0.00 52 GLU A O 24
ATOM 19393 N N . MET A 1 1 ? -9.329 -12.984 -16.666 1.00 0.00 1 MET A N 25
ATOM 19394 C CA . MET A 1 1 ? -8.445 -13.376 -17.799 1.00 0.00 1 MET A CA 25
ATOM 19395 C C . MET A 1 1 ? -7.015 -13.550 -17.294 1.00 0.00 1 MET A C 25
ATOM 19396 O O . MET A 1 1 ? -6.751 -14.385 -16.430 1.00 0.00 1 MET A O 25
ATOM 19412 N N . PHE A 1 2 ? -6.096 -12.757 -17.840 1.00 0.00 2 PHE A N 25
ATOM 19413 C CA . PHE A 1 2 ? -4.703 -12.829 -17.444 1.00 0.00 2 PHE A CA 25
ATOM 19414 C C . PHE A 1 2 ? -4.469 -12.028 -16.175 1.00 0.00 2 PHE A C 25
ATOM 19415 O O . PHE A 1 2 ? -3.362 -11.999 -15.640 1.00 0.00 2 PHE A O 25
ATOM 19432 N N . SER A 1 3 ? -5.523 -11.368 -15.700 1.00 0.00 3 SER A N 25
ATOM 19433 C CA . SER A 1 3 ? -5.434 -10.560 -14.484 1.00 0.00 3 SER A CA 25
ATOM 19434 C C . SER A 1 3 ? -6.055 -11.304 -13.303 1.00 0.00 3 SER A C 25
ATOM 19435 O O . SER A 1 3 ? -5.733 -11.033 -12.146 1.00 0.00 3 SER A O 25
ATOM 19443 N N . ASN A 1 4 ? -6.948 -12.239 -13.607 1.00 0.00 4 ASN A N 25
ATOM 19444 C CA . ASN A 1 4 ? -7.614 -13.016 -12.569 1.00 0.00 4 ASN A CA 25
ATOM 19445 C C . ASN A 1 4 ? -6.683 -14.086 -12.015 1.00 0.00 4 ASN A C 25
ATOM 19446 O O . ASN A 1 4 ? -6.950 -14.674 -10.967 1.00 0.00 4 ASN A O 25
ATOM 19457 N N . ILE A 1 5 ? -5.593 -14.335 -12.726 1.00 0.00 5 ILE A N 25
ATOM 19458 C CA . ILE A 1 5 ? -4.632 -15.337 -12.303 1.00 0.00 5 ILE A CA 25
ATOM 19459 C C . ILE A 1 5 ? -3.969 -14.938 -10.996 1.00 0.00 5 ILE A C 25
ATOM 19460 O O . ILE A 1 5 ? -3.802 -15.765 -10.107 1.00 0.00 5 ILE A O 25
ATOM 19476 N N . GLY A 1 6 ? -3.587 -13.674 -10.895 1.00 0.00 6 GLY A N 25
ATOM 19477 C CA . GLY A 1 6 ? -2.925 -13.176 -9.693 1.00 0.00 6 GLY A CA 25
ATOM 19478 C C . GLY A 1 6 ? -1.559 -13.834 -9.527 1.00 0.00 6 GLY A C 25
ATOM 19479 O O . GLY A 1 6 ? -0.817 -13.997 -10.496 1.00 0.00 6 GLY A O 25
ATOM 19483 N N . ILE A 1 7 ? -1.235 -14.221 -8.297 1.00 0.00 7 ILE A N 25
ATOM 19484 C CA . ILE A 1 7 ? 0.041 -14.873 -8.019 1.00 0.00 7 ILE A CA 25
ATOM 19485 C C . ILE A 1 7 ? 0.100 -16.253 -8.674 1.00 0.00 7 ILE A C 25
ATOM 19486 O O . ILE A 1 7 ? 1.094 -16.574 -9.318 1.00 0.00 7 ILE A O 25
ATOM 19502 N N . PRO A 1 8 ? -0.918 -17.067 -8.556 1.00 0.00 8 PRO A N 25
ATOM 19503 C CA . PRO A 1 8 ? -0.911 -18.405 -9.207 1.00 0.00 8 PRO A CA 25
ATOM 19504 C C . PRO A 1 8 ? -0.310 -18.335 -10.611 1.00 0.00 8 PRO A C 25
ATOM 19505 O O . PRO A 1 8 ? 0.314 -19.287 -11.080 1.00 0.00 8 PRO A O 25
ATOM 19516 N N . GLY A 1 9 ? -0.488 -17.189 -11.263 1.00 0.00 9 GLY A N 25
ATOM 19517 C CA . GLY A 1 9 ? 0.054 -16.981 -12.601 1.00 0.00 9 GLY A CA 25
ATOM 19518 C C . GLY A 1 9 ? 1.505 -16.517 -12.531 1.00 0.00 9 GLY A C 25
ATOM 19519 O O . GLY A 1 9 ? 2.291 -16.763 -13.445 1.00 0.00 9 GLY A O 25
ATOM 19523 N N . LEU A 1 10 ? 1.854 -15.836 -11.438 1.00 0.00 10 LEU A N 25
ATOM 19524 C CA . LEU A 1 10 ? 3.209 -15.337 -11.262 1.00 0.00 10 LEU A CA 25
ATOM 19525 C C . LEU A 1 10 ? 4.210 -16.486 -11.218 1.00 0.00 10 LEU A C 25
ATOM 19526 O O . LEU A 1 10 ? 5.301 -16.384 -11.773 1.00 0.00 10 LEU A O 25
ATOM 19542 N N . ILE A 1 11 ? 3.839 -17.569 -10.543 1.00 0.00 11 ILE A N 25
ATOM 19543 C CA . ILE A 1 11 ? 4.725 -18.722 -10.418 1.00 0.00 11 ILE A CA 25
ATOM 19544 C C . ILE A 1 11 ? 5.057 -19.299 -11.788 1.00 0.00 11 ILE A C 25
ATOM 19545 O O . ILE A 1 11 ? 6.212 -19.580 -12.069 1.00 0.00 11 ILE A O 25
ATOM 19561 N N . LEU A 1 12 ? 4.056 -19.460 -12.638 1.00 0.00 12 LEU A N 25
ATOM 19562 C CA . LEU A 1 12 ? 4.289 -20.007 -13.964 1.00 0.00 12 LEU A CA 25
ATOM 19563 C C . LEU A 1 12 ? 5.261 -19.119 -14.726 1.00 0.00 12 LEU A C 25
ATOM 19564 O O . LEU A 1 12 ? 6.192 -19.610 -15.355 1.00 0.00 12 LEU A O 25
ATOM 19580 N N . ILE A 1 13 ? 5.049 -17.813 -14.633 1.00 0.00 13 ILE A N 25
ATOM 19581 C CA . ILE A 1 13 ? 5.921 -16.843 -15.289 1.00 0.00 13 ILE A CA 25
ATOM 19582 C C . ILE A 1 13 ? 7.312 -16.881 -14.682 1.00 0.00 13 ILE A C 25
ATOM 19583 O O . ILE A 1 13 ? 8.314 -16.787 -15.391 1.00 0.00 13 ILE A O 25
ATOM 19599 N N . PHE A 1 14 ? 7.365 -16.970 -13.369 1.00 0.00 14 PHE A N 25
ATOM 19600 C CA . PHE A 1 14 ? 8.632 -16.961 -12.684 1.00 0.00 14 PHE A CA 25
ATOM 19601 C C . PHE A 1 14 ? 9.505 -18.104 -13.193 1.00 0.00 14 PHE A C 25
ATOM 19602 O O . PHE A 1 14 ? 10.706 -17.942 -13.406 1.00 0.00 14 PHE A O 25
ATOM 19619 N N . VAL A 1 15 ? 8.878 -19.254 -13.381 1.00 0.00 15 VAL A N 25
ATOM 19620 C CA . VAL A 1 15 ? 9.573 -20.441 -13.862 1.00 0.00 15 VAL A CA 25
ATOM 19621 C C . VAL A 1 15 ? 10.242 -20.144 -15.196 1.00 0.00 15 VAL A C 25
ATOM 19622 O O . VAL A 1 15 ? 11.375 -20.543 -15.442 1.00 0.00 15 VAL A O 25
ATOM 19635 N N . ILE A 1 16 ? 9.534 -19.438 -16.055 1.00 0.00 16 ILE A N 25
ATOM 19636 C CA . ILE A 1 16 ? 10.083 -19.094 -17.367 1.00 0.00 16 ILE A CA 25
ATOM 19637 C C . ILE A 1 16 ? 11.448 -18.440 -17.210 1.00 0.00 16 ILE A C 25
ATOM 19638 O O . ILE A 1 16 ? 12.340 -18.642 -18.022 1.00 0.00 16 ILE A O 25
ATOM 19654 N N . ALA A 1 17 ? 11.599 -17.653 -16.163 1.00 0.00 17 ALA A N 25
ATOM 19655 C CA . ALA A 1 17 ? 12.867 -16.977 -15.900 1.00 0.00 17 ALA A CA 25
ATOM 19656 C C . ALA A 1 17 ? 13.906 -17.983 -15.399 1.00 0.00 17 ALA A C 25
ATOM 19657 O O . ALA A 1 17 ? 15.105 -17.821 -15.608 1.00 0.00 17 ALA A O 25
ATOM 19664 N N . LEU A 1 18 ? 13.432 -19.002 -14.710 1.00 0.00 18 LEU A N 25
ATOM 19665 C CA . LEU A 1 18 ? 14.306 -20.019 -14.156 1.00 0.00 18 LEU A CA 25
ATOM 19666 C C . LEU A 1 18 ? 14.969 -20.861 -15.237 1.00 0.00 18 LEU A C 25
ATOM 19667 O O . LEU A 1 18 ? 16.145 -21.206 -15.126 1.00 0.00 18 LEU A O 25
ATOM 19683 N N . ILE A 1 19 ? 14.222 -21.205 -16.269 1.00 0.00 19 ILE A N 25
ATOM 19684 C CA . ILE A 1 19 ? 14.782 -22.027 -17.331 1.00 0.00 19 ILE A CA 25
ATOM 19685 C C . ILE A 1 19 ? 16.009 -21.328 -17.916 1.00 0.00 19 ILE A C 25
ATOM 19686 O O . ILE A 1 19 ? 17.049 -21.945 -18.148 1.00 0.00 19 ILE A O 25
ATOM 19702 N N . ILE A 1 20 ? 15.867 -20.030 -18.119 1.00 0.00 20 ILE A N 25
ATOM 19703 C CA . ILE A 1 20 ? 16.942 -19.204 -18.641 1.00 0.00 20 ILE A CA 25
ATOM 19704 C C . ILE A 1 20 ? 17.936 -18.871 -17.529 1.00 0.00 20 ILE A C 25
ATOM 19705 O O . ILE A 1 20 ? 19.132 -19.133 -17.660 1.00 0.00 20 ILE A O 25
ATOM 19721 N N . PHE A 1 21 ? 17.446 -18.278 -16.442 1.00 0.00 21 PHE A N 25
ATOM 19722 C CA . PHE A 1 21 ? 18.318 -17.906 -15.336 1.00 0.00 21 PHE A CA 25
ATOM 19723 C C . PHE A 1 21 ? 18.664 -19.115 -14.465 1.00 0.00 21 PHE A C 25
ATOM 19724 O O . PHE A 1 21 ? 19.794 -19.604 -14.510 1.00 0.00 21 PHE A O 25
ATOM 19741 N N . GLY A 1 22 ? 17.699 -19.605 -13.676 1.00 0.00 22 GLY A N 25
ATOM 19742 C CA . GLY A 1 22 ? 17.937 -20.764 -12.810 1.00 0.00 22 GLY A CA 25
ATOM 19743 C C . GLY A 1 22 ? 17.768 -20.392 -11.332 1.00 0.00 22 GLY A C 25
ATOM 19744 O O . GLY A 1 22 ? 18.132 -19.289 -10.926 1.00 0.00 22 GLY A O 25
ATOM 19748 N N . PRO A 1 23 ? 17.237 -21.282 -10.521 1.00 0.00 23 PRO A N 25
ATOM 19749 C CA . PRO A 1 23 ? 17.039 -21.027 -9.063 1.00 0.00 23 PRO A CA 25
ATOM 19750 C C . PRO A 1 23 ? 18.364 -21.007 -8.319 1.00 0.00 23 PRO A C 25
ATOM 19751 O O . PRO A 1 23 ? 18.434 -20.554 -7.179 1.00 0.00 23 PRO A O 25
ATOM 19762 N N . SER A 1 24 ? 19.411 -21.507 -8.969 1.00 0.00 24 SER A N 25
ATOM 19763 C CA . SER A 1 24 ? 20.734 -21.530 -8.357 1.00 0.00 24 SER A CA 25
ATOM 19764 C C . SER A 1 24 ? 21.449 -20.213 -8.629 1.00 0.00 24 SER A C 25
ATOM 19765 O O . SER A 1 24 ? 22.496 -19.932 -8.049 1.00 0.00 24 SER A O 25
ATOM 19773 N N . LYS A 1 25 ? 20.873 -19.406 -9.527 1.00 0.00 25 LYS A N 25
ATOM 19774 C CA . LYS A 1 25 ? 21.444 -18.122 -9.899 1.00 0.00 25 LYS A CA 25
ATOM 19775 C C . LYS A 1 25 ? 20.879 -16.971 -9.065 1.00 0.00 25 LYS A C 25
ATOM 19776 O O . LYS A 1 25 ? 21.507 -15.928 -8.953 1.00 0.00 25 LYS A O 25
ATOM 19795 N N . LEU A 1 26 ? 19.717 -17.162 -8.451 1.00 0.00 26 LEU A N 25
ATOM 19796 C CA . LEU A 1 26 ? 19.152 -16.121 -7.614 1.00 0.00 26 LEU A CA 25
ATOM 19797 C C . LEU A 1 26 ? 20.005 -15.997 -6.337 1.00 0.00 26 LEU A C 25
ATOM 19798 O O . LEU A 1 26 ? 20.512 -14.923 -6.058 1.00 0.00 26 LEU A O 25
ATOM 19814 N N . PRO A 1 27 ? 20.231 -17.064 -5.589 1.00 0.00 27 PRO A N 25
ATOM 19815 C CA . PRO A 1 27 ? 21.105 -17.026 -4.384 1.00 0.00 27 PRO A CA 25
ATOM 19816 C C . PRO A 1 27 ? 22.332 -16.113 -4.608 1.00 0.00 27 PRO A C 25
ATOM 19817 O O . PRO A 1 27 ? 22.607 -15.213 -3.811 1.00 0.00 27 PRO A O 25
ATOM 19828 N N . GLU A 1 28 ? 23.059 -16.348 -5.698 1.00 0.00 28 GLU A N 25
ATOM 19829 C CA . GLU A 1 28 ? 24.235 -15.542 -6.006 1.00 0.00 28 GLU A CA 25
ATOM 19830 C C . GLU A 1 28 ? 23.856 -14.080 -6.222 1.00 0.00 28 GLU A C 25
ATOM 19831 O O . GLU A 1 28 ? 24.527 -13.169 -5.729 1.00 0.00 28 GLU A O 25
ATOM 19843 N N . ILE A 1 29 ? 22.783 -13.859 -6.950 1.00 0.00 29 ILE A N 25
ATOM 19844 C CA . ILE A 1 29 ? 22.317 -12.506 -7.218 1.00 0.00 29 ILE A CA 25
ATOM 19845 C C . ILE A 1 29 ? 21.851 -11.836 -5.925 1.00 0.00 29 ILE A C 25
ATOM 19846 O O . ILE A 1 29 ? 22.145 -10.668 -5.675 1.00 0.00 29 ILE A O 25
ATOM 19862 N N . GLY A 1 30 ? 21.113 -12.586 -5.115 1.00 0.00 30 GLY A N 25
ATOM 19863 C CA . GLY A 1 30 ? 20.596 -12.058 -3.857 1.00 0.00 30 GLY A CA 25
ATOM 19864 C C . GLY A 1 30 ? 21.737 -11.622 -2.951 1.00 0.00 30 GLY A C 25
ATOM 19865 O O . GLY A 1 30 ? 21.682 -10.558 -2.337 1.00 0.00 30 GLY A O 25
ATOM 19869 N N . ARG A 1 31 ? 22.770 -12.448 -2.878 1.00 0.00 31 ARG A N 25
ATOM 19870 C CA . ARG A 1 31 ? 23.921 -12.137 -2.051 1.00 0.00 31 ARG A CA 25
ATOM 19871 C C . ARG A 1 31 ? 24.612 -10.887 -2.553 1.00 0.00 31 ARG A C 25
ATOM 19872 O O . ARG A 1 31 ? 24.941 -9.987 -1.779 1.00 0.00 31 ARG A O 25
ATOM 19893 N N . ALA A 1 32 ? 24.842 -10.850 -3.854 1.00 0.00 32 ALA A N 25
ATOM 19894 C CA . ALA A 1 32 ? 25.514 -9.712 -4.451 1.00 0.00 32 ALA A CA 25
ATOM 19895 C C . ALA A 1 32 ? 24.683 -8.454 -4.245 1.00 0.00 32 ALA A C 25
ATOM 19896 O O . ALA A 1 32 ? 25.186 -7.431 -3.781 1.00 0.00 32 ALA A O 25
ATOM 19903 N N . ALA A 1 33 ? 23.399 -8.554 -4.566 1.00 0.00 33 ALA A N 25
ATOM 19904 C CA . ALA A 1 33 ? 22.485 -7.436 -4.384 1.00 0.00 33 ALA A CA 25
ATOM 19905 C C . ALA A 1 33 ? 22.355 -7.140 -2.904 1.00 0.00 33 ALA A C 25
ATOM 19906 O O . ALA A 1 33 ? 22.058 -6.018 -2.500 1.00 0.00 33 ALA A O 25
ATOM 19913 N N . GLY A 1 34 ? 22.545 -8.181 -2.105 1.00 0.00 34 GLY A N 25
ATOM 19914 C CA . GLY A 1 34 ? 22.412 -8.050 -0.672 1.00 0.00 34 GLY A CA 25
ATOM 19915 C C . GLY A 1 34 ? 23.309 -6.938 -0.140 1.00 0.00 34 GLY A C 25
ATOM 19916 O O . GLY A 1 34 ? 22.893 -6.138 0.699 1.00 0.00 34 GLY A O 25
ATOM 19920 N N . ARG A 1 35 ? 24.540 -6.893 -0.637 1.00 0.00 35 ARG A N 25
ATOM 19921 C CA . ARG A 1 35 ? 25.492 -5.872 -0.209 1.00 0.00 35 ARG A CA 25
ATOM 19922 C C . ARG A 1 35 ? 25.046 -4.496 -0.680 1.00 0.00 35 ARG A C 25
ATOM 19923 O O . ARG A 1 35 ? 25.101 -3.519 0.065 1.00 0.00 35 ARG A O 25
ATOM 19944 N N . THR A 1 36 ? 24.599 -4.442 -1.925 1.00 0.00 36 THR A N 25
ATOM 19945 C CA . THR A 1 36 ? 24.130 -3.200 -2.518 1.00 0.00 36 THR A CA 25
ATOM 19946 C C . THR A 1 36 ? 22.890 -2.700 -1.786 1.00 0.00 36 THR A C 25
ATOM 19947 O O . THR A 1 36 ? 22.755 -1.515 -1.505 1.00 0.00 36 THR A O 25
ATOM 19958 N N . LEU A 1 37 ? 21.981 -3.608 -1.502 1.00 0.00 37 LEU A N 25
ATOM 19959 C CA . LEU A 1 37 ? 20.755 -3.250 -0.822 1.00 0.00 37 LEU A CA 25
ATOM 19960 C C . LEU A 1 37 ? 21.019 -2.807 0.607 1.00 0.00 37 LEU A C 25
ATOM 19961 O O . LEU A 1 37 ? 20.364 -1.905 1.130 1.00 0.00 37 LEU A O 25
ATOM 19977 N N . LEU A 1 38 ? 21.971 -3.473 1.231 1.00 0.00 38 LEU A N 25
ATOM 19978 C CA . LEU A 1 38 ? 22.333 -3.190 2.607 1.00 0.00 38 LEU A CA 25
ATOM 19979 C C . LEU A 1 38 ? 22.756 -1.745 2.769 1.00 0.00 38 LEU A C 25
ATOM 19980 O O . LEU A 1 38 ? 22.402 -1.098 3.742 1.00 0.00 38 LEU A O 25
ATOM 19996 N N . GLU A 1 39 ? 23.522 -1.246 1.830 1.00 0.00 39 GLU A N 25
ATOM 19997 C CA . GLU A 1 39 ? 23.970 0.131 1.906 1.00 0.00 39 GLU A CA 25
ATOM 19998 C C . GLU A 1 39 ? 22.828 1.068 1.522 1.00 0.00 39 GLU A C 25
ATOM 19999 O O . GLU A 1 39 ? 22.855 2.256 1.842 1.00 0.00 39 GLU A O 25
ATOM 20011 N N . PHE A 1 40 ? 21.837 0.528 0.808 1.00 0.00 40 PHE A N 25
ATOM 20012 C CA . PHE A 1 40 ? 20.705 1.333 0.359 1.00 0.00 40 PHE A CA 25
ATOM 20013 C C . PHE A 1 40 ? 19.884 1.854 1.533 1.00 0.00 40 PHE A C 25
ATOM 20014 O O . PHE A 1 40 ? 19.548 3.037 1.595 1.00 0.00 40 PHE A O 25
ATOM 20031 N N . LYS A 1 41 ? 19.550 0.960 2.447 1.00 0.00 41 LYS A N 25
ATOM 20032 C CA . LYS A 1 41 ? 18.753 1.332 3.599 1.00 0.00 41 LYS A CA 25
ATOM 20033 C C . LYS A 1 41 ? 19.494 2.348 4.458 1.00 0.00 41 LYS A C 25
ATOM 20034 O O . LYS A 1 41 ? 18.889 3.237 5.055 1.00 0.00 41 LYS A O 25
ATOM 20053 N N . SER A 1 42 ? 20.806 2.202 4.508 1.00 0.00 42 SER A N 25
ATOM 20054 C CA . SER A 1 42 ? 21.638 3.101 5.289 1.00 0.00 42 SER A CA 25
ATOM 20055 C C . SER A 1 42 ? 21.567 4.504 4.706 1.00 0.00 42 SER A C 25
ATOM 20056 O O . SER A 1 42 ? 21.509 5.491 5.439 1.00 0.00 42 SER A O 25
ATOM 20064 N N . ALA A 1 43 ? 21.548 4.581 3.380 1.00 0.00 43 ALA A N 25
ATOM 20065 C CA . ALA A 1 43 ? 21.455 5.865 2.706 1.00 0.00 43 ALA A CA 25
ATOM 20066 C C . ALA A 1 43 ? 20.079 6.455 2.934 1.00 0.00 43 ALA A C 25
ATOM 20067 O O . ALA A 1 43 ? 19.939 7.651 3.146 1.00 0.00 43 ALA A O 25
ATOM 20074 N N . THR A 1 44 ? 19.072 5.591 2.903 1.00 0.00 44 THR A N 25
ATOM 20075 C CA . THR A 1 44 ? 17.702 6.008 3.109 1.00 0.00 44 THR A CA 25
ATOM 20076 C C . THR A 1 44 ? 17.517 6.602 4.502 1.00 0.00 44 THR A C 25
ATOM 20077 O O . THR A 1 44 ? 16.856 7.618 4.665 1.00 0.00 44 THR A O 25
ATOM 20088 N N . LYS A 1 45 ? 18.093 5.950 5.496 1.00 0.00 45 LYS A N 25
ATOM 20089 C CA . LYS A 1 45 ? 17.974 6.415 6.869 1.00 0.00 45 LYS A CA 25
ATOM 20090 C C . LYS A 1 45 ? 18.597 7.793 7.018 1.00 0.00 45 LYS A C 25
ATOM 20091 O O . LYS A 1 45 ? 18.041 8.674 7.672 1.00 0.00 45 LYS A O 25
ATOM 20110 N N . SER A 1 46 ? 19.756 7.969 6.416 1.00 0.00 46 SER A N 25
ATOM 20111 C CA . SER A 1 46 ? 20.443 9.245 6.485 1.00 0.00 46 SER A CA 25
ATOM 20112 C C . SER A 1 46 ? 19.816 10.255 5.521 1.00 0.00 46 SER A C 25
ATOM 20113 O O . SER A 1 46 ? 19.762 11.452 5.803 1.00 0.00 46 SER A O 25
ATOM 20121 N N . LEU A 1 47 ? 19.354 9.756 4.380 1.00 0.00 47 LEU A N 25
ATOM 20122 C CA . LEU A 1 47 ? 18.741 10.584 3.363 1.00 0.00 47 LEU A CA 25
ATOM 20123 C C . LEU A 1 47 ? 17.352 11.028 3.791 1.00 0.00 47 LEU A C 25
ATOM 20124 O O . LEU A 1 47 ? 16.991 12.199 3.690 1.00 0.00 47 LEU A O 25
ATOM 20140 N N . VAL A 1 48 ? 16.576 10.072 4.265 1.00 0.00 48 VAL A N 25
ATOM 20141 C CA . VAL A 1 48 ? 15.211 10.358 4.692 1.00 0.00 48 VAL A CA 25
ATOM 20142 C C . VAL A 1 48 ? 15.219 11.330 5.856 1.00 0.00 48 VAL A C 25
ATOM 20143 O O . VAL A 1 48 ? 14.299 12.130 6.022 1.00 0.00 48 VAL A O 25
ATOM 20156 N N . SER A 1 49 ? 16.267 11.254 6.656 1.00 0.00 49 SER A N 25
ATOM 20157 C CA . SER A 1 49 ? 16.397 12.130 7.801 1.00 0.00 49 SER A CA 25
ATOM 20158 C C . SER A 1 49 ? 16.439 13.586 7.352 1.00 0.00 49 SER A C 25
ATOM 20159 O O . SER A 1 49 ? 15.806 14.454 7.955 1.00 0.00 49 SER A O 25
ATOM 20167 N N . GLY A 1 50 ? 17.186 13.842 6.284 1.00 0.00 50 GLY A N 25
ATOM 20168 C CA . GLY A 1 50 ? 17.306 15.194 5.751 1.00 0.00 50 GLY A CA 25
ATOM 20169 C C . GLY A 1 50 ? 18.314 16.011 6.549 1.00 0.00 50 GLY A C 25
ATOM 20170 O O . GLY A 1 50 ? 18.113 17.200 6.791 1.00 0.00 50 GLY A O 25
ATOM 20174 N N . ASP A 1 51 ? 19.400 15.361 6.957 1.00 0.00 51 ASP A N 25
ATOM 20175 C CA . ASP A 1 51 ? 20.444 16.029 7.731 1.00 0.00 51 ASP A CA 25
ATOM 20176 C C . ASP A 1 51 ? 21.488 16.648 6.808 1.00 0.00 51 ASP A C 25
ATOM 20177 O O . ASP A 1 51 ? 22.259 15.937 6.162 1.00 0.00 51 ASP A O 25
ATOM 20186 N N . GLU A 1 52 ? 21.510 17.975 6.751 1.00 0.00 52 GLU A N 25
ATOM 20187 C CA . GLU A 1 52 ? 22.465 18.681 5.905 1.00 0.00 52 GLU A CA 25
ATOM 20188 C C . GLU A 1 52 ? 23.892 18.402 6.369 1.00 0.00 52 GLU A C 25
ATOM 20189 O O . GLU A 1 52 ? 24.769 18.347 5.522 1.00 0.00 52 GLU A O 25
ATOM 20201 N N . MET A 1 1 ? -9.616 -14.386 -18.402 1.00 0.00 1 MET A N 26
ATOM 20202 C CA . MET A 1 1 ? -8.962 -15.631 -18.892 1.00 0.00 1 MET A CA 26
ATOM 20203 C C . MET A 1 1 ? -7.551 -15.714 -18.322 1.00 0.00 1 MET A C 26
ATOM 20204 O O . MET A 1 1 ? -7.302 -16.429 -17.353 1.00 0.00 1 MET A O 26
ATOM 20220 N N . PHE A 1 2 ? -6.633 -14.975 -18.934 1.00 0.00 2 PHE A N 26
ATOM 20221 C CA . PHE A 1 2 ? -5.251 -14.964 -18.494 1.00 0.00 2 PHE A CA 26
ATOM 20222 C C . PHE A 1 2 ? -5.085 -14.066 -17.277 1.00 0.00 2 PHE A C 26
ATOM 20223 O O . PHE A 1 2 ? -3.997 -13.958 -16.713 1.00 0.00 2 PHE A O 26
ATOM 20240 N N . SER A 1 3 ? -6.174 -13.413 -16.881 1.00 0.00 3 SER A N 26
ATOM 20241 C CA . SER A 1 3 ? -6.153 -12.520 -15.726 1.00 0.00 3 SER A CA 26
ATOM 20242 C C . SER A 1 3 ? -6.782 -13.203 -14.514 1.00 0.00 3 SER A C 26
ATOM 20243 O O . SER A 1 3 ? -6.507 -12.837 -13.371 1.00 0.00 3 SER A O 26
ATOM 20251 N N . ASN A 1 4 ? -7.627 -14.195 -14.776 1.00 0.00 4 ASN A N 26
ATOM 20252 C CA . ASN A 1 4 ? -8.293 -14.920 -13.702 1.00 0.00 4 ASN A CA 26
ATOM 20253 C C . ASN A 1 4 ? -7.323 -15.871 -13.014 1.00 0.00 4 ASN A C 26
ATOM 20254 O O . ASN A 1 4 ? -7.598 -16.371 -11.922 1.00 0.00 4 ASN A O 26
ATOM 20265 N N . ILE A 1 5 ? -6.191 -16.117 -13.657 1.00 0.00 5 ILE A N 26
ATOM 20266 C CA . ILE A 1 5 ? -5.189 -17.008 -13.101 1.00 0.00 5 ILE A CA 26
ATOM 20267 C C . ILE A 1 5 ? -4.585 -16.427 -11.834 1.00 0.00 5 ILE A C 26
ATOM 20268 O O . ILE A 1 5 ? -4.402 -17.137 -10.851 1.00 0.00 5 ILE A O 26
ATOM 20284 N N . GLY A 1 6 ? -4.271 -15.139 -11.872 1.00 0.00 6 GLY A N 26
ATOM 20285 C CA . GLY A 1 6 ? -3.670 -14.471 -10.722 1.00 0.00 6 GLY A CA 26
ATOM 20286 C C . GLY A 1 6 ? -2.243 -14.969 -10.504 1.00 0.00 6 GLY A C 26
ATOM 20287 O O . GLY A 1 6 ? -1.484 -15.136 -11.460 1.00 0.00 6 GLY A O 26
ATOM 20291 N N . ILE A 1 7 ? -1.887 -15.217 -9.248 1.00 0.00 7 ILE A N 26
ATOM 20292 C CA . ILE A 1 7 ? -0.554 -15.710 -8.921 1.00 0.00 7 ILE A CA 26
ATOM 20293 C C . ILE A 1 7 ? -0.377 -17.153 -9.400 1.00 0.00 7 ILE A C 26
ATOM 20294 O O . ILE A 1 7 ? 0.644 -17.473 -10.001 1.00 0.00 7 ILE A O 26
ATOM 20310 N N . PRO A 1 8 ? -1.328 -18.023 -9.175 1.00 0.00 8 PRO A N 26
ATOM 20311 C CA . PRO A 1 8 ? -1.212 -19.429 -9.644 1.00 0.00 8 PRO A CA 26
ATOM 20312 C C . PRO A 1 8 ? -0.627 -19.497 -11.052 1.00 0.00 8 PRO A C 26
ATOM 20313 O O . PRO A 1 8 ? 0.067 -20.452 -11.402 1.00 0.00 8 PRO A O 26
ATOM 20324 N N . GLY A 1 9 ? -0.895 -18.465 -11.844 1.00 0.00 9 GLY A N 26
ATOM 20325 C CA . GLY A 1 9 ? -0.376 -18.399 -13.205 1.00 0.00 9 GLY A CA 26
ATOM 20326 C C . GLY A 1 9 ? 1.029 -17.804 -13.217 1.00 0.00 9 GLY A C 26
ATOM 20327 O O . GLY A 1 9 ? 1.828 -18.094 -14.109 1.00 0.00 9 GLY A O 26
ATOM 20331 N N . LEU A 1 10 ? 1.325 -16.966 -12.223 1.00 0.00 10 LEU A N 26
ATOM 20332 C CA . LEU A 1 10 ? 2.632 -16.336 -12.139 1.00 0.00 10 LEU A CA 26
ATOM 20333 C C . LEU A 1 10 ? 3.727 -17.382 -11.969 1.00 0.00 10 LEU A C 26
ATOM 20334 O O . LEU A 1 10 ? 4.801 -17.265 -12.556 1.00 0.00 10 LEU A O 26
ATOM 20350 N N . ILE A 1 11 ? 3.454 -18.396 -11.155 1.00 0.00 11 ILE A N 26
ATOM 20351 C CA . ILE A 1 11 ? 4.432 -19.448 -10.899 1.00 0.00 11 ILE A CA 26
ATOM 20352 C C . ILE A 1 11 ? 4.802 -20.169 -12.189 1.00 0.00 11 ILE A C 26
ATOM 20353 O O . ILE A 1 11 ? 5.975 -20.399 -12.440 1.00 0.00 11 ILE A O 26
ATOM 20369 N N . LEU A 1 12 ? 3.819 -20.505 -13.003 1.00 0.00 12 LEU A N 26
ATOM 20370 C CA . LEU A 1 12 ? 4.093 -21.199 -14.251 1.00 0.00 12 LEU A CA 26
ATOM 20371 C C . LEU A 1 12 ? 5.020 -20.353 -15.109 1.00 0.00 12 LEU A C 26
ATOM 20372 O O . LEU A 1 12 ? 5.995 -20.857 -15.655 1.00 0.00 12 LEU A O 26
ATOM 20388 N N . ILE A 1 13 ? 4.727 -19.061 -15.183 1.00 0.00 13 ILE A N 26
ATOM 20389 C CA . ILE A 1 13 ? 5.559 -18.130 -15.942 1.00 0.00 13 ILE A CA 26
ATOM 20390 C C . ILE A 1 13 ? 6.926 -18.000 -15.293 1.00 0.00 13 ILE A C 26
ATOM 20391 O O . ILE A 1 13 ? 7.945 -17.923 -15.980 1.00 0.00 13 ILE A O 26
ATOM 20407 N N . PHE A 1 14 ? 6.933 -17.926 -13.978 1.00 0.00 14 PHE A N 26
ATOM 20408 C CA . PHE A 1 14 ? 8.168 -17.747 -13.259 1.00 0.00 14 PHE A CA 26
ATOM 20409 C C . PHE A 1 14 ? 9.134 -18.874 -13.600 1.00 0.00 14 PHE A C 26
ATOM 20410 O O . PHE A 1 14 ? 10.326 -18.648 -13.805 1.00 0.00 14 PHE A O 26
ATOM 20427 N N . VAL A 1 15 ? 8.599 -20.085 -13.666 1.00 0.00 15 VAL A N 26
ATOM 20428 C CA . VAL A 1 15 ? 9.398 -21.261 -13.988 1.00 0.00 15 VAL A CA 26
ATOM 20429 C C . VAL A 1 15 ? 10.084 -21.079 -15.332 1.00 0.00 15 VAL A C 26
ATOM 20430 O O . VAL A 1 15 ? 11.249 -21.423 -15.498 1.00 0.00 15 VAL A O 26
ATOM 20443 N N . ILE A 1 16 ? 9.358 -20.535 -16.287 1.00 0.00 16 ILE A N 26
ATOM 20444 C CA . ILE A 1 16 ? 9.923 -20.314 -17.618 1.00 0.00 16 ILE A CA 26
ATOM 20445 C C . ILE A 1 16 ? 11.237 -19.552 -17.515 1.00 0.00 16 ILE A C 26
ATOM 20446 O O . ILE A 1 16 ? 12.167 -19.801 -18.267 1.00 0.00 16 ILE A O 26
ATOM 20462 N N . ALA A 1 17 ? 11.303 -18.626 -16.578 1.00 0.00 17 ALA A N 26
ATOM 20463 C CA . ALA A 1 17 ? 12.518 -17.839 -16.371 1.00 0.00 17 ALA A CA 26
ATOM 20464 C C . ALA A 1 17 ? 13.587 -18.692 -15.697 1.00 0.00 17 ALA A C 26
ATOM 20465 O O . ALA A 1 17 ? 14.775 -18.506 -15.903 1.00 0.00 17 ALA A O 26
ATOM 20472 N N . LEU A 1 18 ? 13.152 -19.617 -14.877 1.00 0.00 18 LEU A N 26
ATOM 20473 C CA . LEU A 1 18 ? 14.077 -20.471 -14.163 1.00 0.00 18 LEU A CA 26
ATOM 20474 C C . LEU A 1 18 ? 14.859 -21.363 -15.110 1.00 0.00 18 LEU A C 26
ATOM 20475 O O . LEU A 1 18 ? 16.049 -21.602 -14.904 1.00 0.00 18 LEU A O 26
ATOM 20491 N N . ILE A 1 19 ? 14.199 -21.861 -16.135 1.00 0.00 19 ILE A N 26
ATOM 20492 C CA . ILE A 1 19 ? 14.872 -22.733 -17.083 1.00 0.00 19 ILE A CA 26
ATOM 20493 C C . ILE A 1 19 ? 16.067 -22.007 -17.710 1.00 0.00 19 ILE A C 26
ATOM 20494 O O . ILE A 1 19 ? 17.141 -22.584 -17.885 1.00 0.00 19 ILE A O 26
ATOM 20510 N N . ILE A 1 20 ? 15.861 -20.736 -18.047 1.00 0.00 20 ILE A N 26
ATOM 20511 C CA . ILE A 1 20 ? 16.903 -19.922 -18.656 1.00 0.00 20 ILE A CA 26
ATOM 20512 C C . ILE A 1 20 ? 17.804 -19.297 -17.595 1.00 0.00 20 ILE A C 26
ATOM 20513 O O . ILE A 1 20 ? 19.017 -19.200 -17.787 1.00 0.00 20 ILE A O 26
ATOM 20529 N N . PHE A 1 21 ? 17.218 -18.874 -16.470 1.00 0.00 21 PHE A N 26
ATOM 20530 C CA . PHE A 1 21 ? 18.000 -18.265 -15.396 1.00 0.00 21 PHE A CA 26
ATOM 20531 C C . PHE A 1 21 ? 18.408 -19.312 -14.362 1.00 0.00 21 PHE A C 26
ATOM 20532 O O . PHE A 1 21 ? 19.580 -19.679 -14.282 1.00 0.00 21 PHE A O 26
ATOM 20549 N N . GLY A 1 22 ? 17.441 -19.803 -13.577 1.00 0.00 22 GLY A N 26
ATOM 20550 C CA . GLY A 1 22 ? 17.722 -20.815 -12.561 1.00 0.00 22 GLY A CA 26
ATOM 20551 C C . GLY A 1 22 ? 17.305 -20.315 -11.172 1.00 0.00 22 GLY A C 26
ATOM 20552 O O . GLY A 1 22 ? 17.449 -19.130 -10.871 1.00 0.00 22 GLY A O 26
ATOM 20556 N N . PRO A 1 23 ? 16.808 -21.183 -10.321 1.00 0.00 23 PRO A N 26
ATOM 20557 C CA . PRO A 1 23 ? 16.384 -20.802 -8.936 1.00 0.00 23 PRO A CA 26
ATOM 20558 C C . PRO A 1 23 ? 17.586 -20.509 -8.045 1.00 0.00 23 PRO A C 26
ATOM 20559 O O . PRO A 1 23 ? 17.439 -19.973 -6.949 1.00 0.00 23 PRO A O 26
ATOM 20570 N N . SER A 1 24 ? 18.775 -20.869 -8.526 1.00 0.00 24 SER A N 26
ATOM 20571 C CA . SER A 1 24 ? 20.007 -20.639 -7.773 1.00 0.00 24 SER A CA 26
ATOM 20572 C C . SER A 1 24 ? 20.682 -19.354 -8.239 1.00 0.00 24 SER A C 26
ATOM 20573 O O . SER A 1 24 ? 21.552 -18.817 -7.553 1.00 0.00 24 SER A O 26
ATOM 20581 N N . LYS A 1 25 ? 20.267 -18.862 -9.405 1.00 0.00 25 LYS A N 26
ATOM 20582 C CA . LYS A 1 25 ? 20.829 -17.633 -9.954 1.00 0.00 25 LYS A CA 26
ATOM 20583 C C . LYS A 1 25 ? 20.062 -16.431 -9.422 1.00 0.00 25 LYS A C 26
ATOM 20584 O O . LYS A 1 25 ? 20.545 -15.301 -9.479 1.00 0.00 25 LYS A O 26
ATOM 20603 N N . LEU A 1 26 ? 18.866 -16.675 -8.905 1.00 0.00 26 LEU A N 26
ATOM 20604 C CA . LEU A 1 26 ? 18.056 -15.593 -8.369 1.00 0.00 26 LEU A CA 26
ATOM 20605 C C . LEU A 1 26 ? 18.569 -15.198 -6.971 1.00 0.00 26 LEU A C 26
ATOM 20606 O O . LEU A 1 26 ? 18.893 -14.031 -6.743 1.00 0.00 26 LEU A O 26
ATOM 20622 N N . PRO A 1 27 ? 18.669 -16.125 -6.035 1.00 0.00 27 PRO A N 26
ATOM 20623 C CA . PRO A 1 27 ? 19.180 -15.814 -4.656 1.00 0.00 27 PRO A CA 26
ATOM 20624 C C . PRO A 1 27 ? 20.580 -15.209 -4.691 1.00 0.00 27 PRO A C 26
ATOM 20625 O O . PRO A 1 27 ? 20.937 -14.400 -3.837 1.00 0.00 27 PRO A O 26
ATOM 20636 N N . GLU A 1 28 ? 21.362 -15.588 -5.688 1.00 0.00 28 GLU A N 26
ATOM 20637 C CA . GLU A 1 28 ? 22.707 -15.052 -5.825 1.00 0.00 28 GLU A CA 26
ATOM 20638 C C . GLU A 1 28 ? 22.636 -13.552 -6.079 1.00 0.00 28 GLU A C 26
ATOM 20639 O O . GLU A 1 28 ? 23.398 -12.772 -5.508 1.00 0.00 28 GLU A O 26
ATOM 20651 N N . ILE A 1 29 ? 21.706 -13.158 -6.924 1.00 0.00 29 ILE A N 26
ATOM 20652 C CA . ILE A 1 29 ? 21.517 -11.753 -7.246 1.00 0.00 29 ILE A CA 26
ATOM 20653 C C . ILE A 1 29 ? 21.048 -10.977 -6.017 1.00 0.00 29 ILE A C 26
ATOM 20654 O O . ILE A 1 29 ? 21.514 -9.868 -5.756 1.00 0.00 29 ILE A O 26
ATOM 20670 N N . GLY A 1 30 ? 20.118 -11.567 -5.275 1.00 0.00 30 GLY A N 26
ATOM 20671 C CA . GLY A 1 30 ? 19.581 -10.919 -4.085 1.00 0.00 30 GLY A CA 26
ATOM 20672 C C . GLY A 1 30 ? 20.686 -10.635 -3.079 1.00 0.00 30 GLY A C 26
ATOM 20673 O O . GLY A 1 30 ? 20.743 -9.555 -2.490 1.00 0.00 30 GLY A O 26
ATOM 20677 N N . ARG A 1 31 ? 21.566 -11.607 -2.889 1.00 0.00 31 ARG A N 26
ATOM 20678 C CA . ARG A 1 31 ? 22.670 -11.452 -1.957 1.00 0.00 31 ARG A CA 26
ATOM 20679 C C . ARG A 1 31 ? 23.596 -10.343 -2.409 1.00 0.00 31 ARG A C 26
ATOM 20680 O O . ARG A 1 31 ? 23.967 -9.465 -1.632 1.00 0.00 31 ARG A O 26
ATOM 20701 N N . ALA A 1 32 ? 23.977 -10.408 -3.674 1.00 0.00 32 ALA A N 26
ATOM 20702 C CA . ALA A 1 32 ? 24.881 -9.412 -4.225 1.00 0.00 32 ALA A CA 26
ATOM 20703 C C . ALA A 1 32 ? 24.243 -8.034 -4.139 1.00 0.00 32 ALA A C 26
ATOM 20704 O O . ALA A 1 32 ? 24.856 -7.081 -3.657 1.00 0.00 32 ALA A O 26
ATOM 20711 N N . ALA A 1 33 ? 22.994 -7.945 -4.578 1.00 0.00 33 ALA A N 26
ATOM 20712 C CA . ALA A 1 33 ? 22.257 -6.690 -4.513 1.00 0.00 33 ALA A CA 26
ATOM 20713 C C . ALA A 1 33 ? 22.037 -6.317 -3.059 1.00 0.00 33 ALA A C 26
ATOM 20714 O O . ALA A 1 33 ? 21.899 -5.144 -2.713 1.00 0.00 33 ALA A O 26
ATOM 20721 N N . GLY A 1 34 ? 21.969 -7.343 -2.222 1.00 0.00 34 GLY A N 26
ATOM 20722 C CA . GLY A 1 34 ? 21.723 -7.139 -0.811 1.00 0.00 34 GLY A CA 26
ATOM 20723 C C . GLY A 1 34 ? 22.745 -6.181 -0.209 1.00 0.00 34 GLY A C 26
ATOM 20724 O O . GLY A 1 34 ? 22.392 -5.267 0.537 1.00 0.00 34 GLY A O 26
ATOM 20728 N N . ARG A 1 35 ? 24.013 -6.393 -0.542 1.00 0.00 35 ARG A N 26
ATOM 20729 C CA . ARG A 1 35 ? 25.082 -5.539 -0.035 1.00 0.00 35 ARG A CA 26
ATOM 20730 C C . ARG A 1 35 ? 24.948 -4.133 -0.592 1.00 0.00 35 ARG A C 26
ATOM 20731 O O . ARG A 1 35 ? 25.139 -3.152 0.122 1.00 0.00 35 ARG A O 26
ATOM 20752 N N . THR A 1 36 ? 24.611 -4.053 -1.870 1.00 0.00 36 THR A N 26
ATOM 20753 C CA . THR A 1 36 ? 24.437 -2.772 -2.533 1.00 0.00 36 THR A CA 26
ATOM 20754 C C . THR A 1 36 ? 23.277 -2.013 -1.902 1.00 0.00 36 THR A C 26
ATOM 20755 O O . THR A 1 36 ? 23.357 -0.810 -1.675 1.00 0.00 36 THR A O 26
ATOM 20766 N N . LEU A 1 37 ? 22.196 -2.719 -1.639 1.00 0.00 37 LEU A N 26
ATOM 20767 C CA . LEU A 1 37 ? 21.031 -2.095 -1.048 1.00 0.00 37 LEU A CA 26
ATOM 20768 C C . LEU A 1 37 ? 21.282 -1.721 0.403 1.00 0.00 37 LEU A C 26
ATOM 20769 O O . LEU A 1 37 ? 20.784 -0.712 0.902 1.00 0.00 37 LEU A O 26
ATOM 20785 N N . LEU A 1 38 ? 22.046 -2.563 1.068 1.00 0.00 38 LEU A N 26
ATOM 20786 C CA . LEU A 1 38 ? 22.371 -2.368 2.469 1.00 0.00 38 LEU A CA 26
ATOM 20787 C C . LEU A 1 38 ? 23.056 -1.033 2.670 1.00 0.00 38 LEU A C 26
ATOM 20788 O O . LEU A 1 38 ? 22.787 -0.332 3.632 1.00 0.00 38 LEU A O 26
ATOM 20804 N N . GLU A 1 39 ? 23.953 -0.689 1.776 1.00 0.00 39 GLU A N 26
ATOM 20805 C CA . GLU A 1 39 ? 24.656 0.574 1.893 1.00 0.00 39 GLU A CA 26
ATOM 20806 C C . GLU A 1 39 ? 23.737 1.725 1.482 1.00 0.00 39 GLU A C 26
ATOM 20807 O O . GLU A 1 39 ? 23.975 2.877 1.844 1.00 0.00 39 GLU A O 26
ATOM 20819 N N . PHE A 1 40 ? 22.697 1.410 0.701 1.00 0.00 40 PHE A N 26
ATOM 20820 C CA . PHE A 1 40 ? 21.770 2.438 0.228 1.00 0.00 40 PHE A CA 26
ATOM 20821 C C . PHE A 1 40 ? 21.011 3.089 1.379 1.00 0.00 40 PHE A C 26
ATOM 20822 O O . PHE A 1 40 ? 20.915 4.313 1.459 1.00 0.00 40 PHE A O 26
ATOM 20839 N N . LYS A 1 41 ? 20.463 2.263 2.253 1.00 0.00 41 LYS A N 26
ATOM 20840 C CA . LYS A 1 41 ? 19.701 2.771 3.377 1.00 0.00 41 LYS A CA 26
ATOM 20841 C C . LYS A 1 41 ? 20.593 3.580 4.304 1.00 0.00 41 LYS A C 26
ATOM 20842 O O . LYS A 1 41 ? 20.162 4.567 4.900 1.00 0.00 41 LYS A O 26
ATOM 20861 N N . SER A 1 42 ? 21.840 3.155 4.412 1.00 0.00 42 SER A N 26
ATOM 20862 C CA . SER A 1 42 ? 22.801 3.837 5.259 1.00 0.00 42 SER A CA 26
ATOM 20863 C C . SER A 1 42 ? 23.065 5.236 4.718 1.00 0.00 42 SER A C 26
ATOM 20864 O O . SER A 1 42 ? 23.168 6.198 5.479 1.00 0.00 42 SER A O 26
ATOM 20872 N N . ALA A 1 43 ? 23.154 5.343 3.396 1.00 0.00 43 ALA A N 26
ATOM 20873 C CA . ALA A 1 43 ? 23.384 6.633 2.756 1.00 0.00 43 ALA A CA 26
ATOM 20874 C C . ALA A 1 43 ? 22.134 7.502 2.864 1.00 0.00 43 ALA A C 26
ATOM 20875 O O . ALA A 1 43 ? 22.218 8.701 3.114 1.00 0.00 43 ALA A O 26
ATOM 20882 N N . THR A 1 44 ? 20.977 6.877 2.684 1.00 0.00 44 THR A N 26
ATOM 20883 C CA . THR A 1 44 ? 19.704 7.572 2.773 1.00 0.00 44 THR A CA 26
ATOM 20884 C C . THR A 1 44 ? 19.480 8.124 4.178 1.00 0.00 44 THR A C 26
ATOM 20885 O O . THR A 1 44 ? 18.990 9.240 4.349 1.00 0.00 44 THR A O 26
ATOM 20896 N N . LYS A 1 45 ? 19.817 7.321 5.172 1.00 0.00 45 LYS A N 26
ATOM 20897 C CA . LYS A 1 45 ? 19.626 7.721 6.553 1.00 0.00 45 LYS A CA 26
ATOM 20898 C C . LYS A 1 45 ? 20.278 9.074 6.794 1.00 0.00 45 LYS A C 26
ATOM 20899 O O . LYS A 1 45 ? 19.818 9.863 7.619 1.00 0.00 45 LYS A O 26
ATOM 20918 N N . SER A 1 46 ? 21.355 9.330 6.076 1.00 0.00 46 SER A N 26
ATOM 20919 C CA . SER A 1 46 ? 22.064 10.585 6.221 1.00 0.00 46 SER A CA 26
ATOM 20920 C C . SER A 1 46 ? 21.308 11.727 5.538 1.00 0.00 46 SER A C 26
ATOM 20921 O O . SER A 1 46 ? 21.364 12.871 5.987 1.00 0.00 46 SER A O 26
ATOM 20929 N N . LEU A 1 47 ? 20.604 11.414 4.451 1.00 0.00 47 LEU A N 26
ATOM 20930 C CA . LEU A 1 47 ? 19.852 12.430 3.728 1.00 0.00 47 LEU A CA 26
ATOM 20931 C C . LEU A 1 47 ? 18.647 12.890 4.537 1.00 0.00 47 LEU A C 26
ATOM 20932 O O . LEU A 1 47 ? 18.362 14.084 4.627 1.00 0.00 47 LEU A O 26
ATOM 20948 N N . VAL A 1 48 ? 17.949 11.931 5.129 1.00 0.00 48 VAL A N 26
ATOM 20949 C CA . VAL A 1 48 ? 16.778 12.236 5.939 1.00 0.00 48 VAL A CA 26
ATOM 20950 C C . VAL A 1 48 ? 17.182 12.864 7.260 1.00 0.00 48 VAL A C 26
ATOM 20951 O O . VAL A 1 48 ? 16.456 13.685 7.820 1.00 0.00 48 VAL A O 26
ATOM 20964 N N . SER A 1 49 ? 18.340 12.464 7.758 1.00 0.00 49 SER A N 26
ATOM 20965 C CA . SER A 1 49 ? 18.825 12.983 9.022 1.00 0.00 49 SER A CA 26
ATOM 20966 C C . SER A 1 49 ? 18.988 14.497 8.951 1.00 0.00 49 SER A C 26
ATOM 20967 O O . SER A 1 49 ? 18.605 15.217 9.873 1.00 0.00 49 SER A O 26
ATOM 20975 N N . GLY A 1 50 ? 19.551 14.968 7.847 1.00 0.00 50 GLY A N 26
ATOM 20976 C CA . GLY A 1 50 ? 19.755 16.400 7.654 1.00 0.00 50 GLY A CA 26
ATOM 20977 C C . GLY A 1 50 ? 20.831 16.936 8.589 1.00 0.00 50 GLY A C 26
ATOM 20978 O O . GLY A 1 50 ? 20.740 18.062 9.077 1.00 0.00 50 GLY A O 26
ATOM 20982 N N . ASP A 1 51 ? 21.848 16.119 8.832 1.00 0.00 51 ASP A N 26
ATOM 20983 C CA . ASP A 1 51 ? 22.947 16.514 9.710 1.00 0.00 51 ASP A CA 26
ATOM 20984 C C . ASP A 1 51 ? 22.419 17.197 10.965 1.00 0.00 51 ASP A C 26
ATOM 20985 O O . ASP A 1 51 ? 23.025 18.137 11.478 1.00 0.00 51 ASP A O 26
ATOM 20994 N N . GLU A 1 52 ? 21.284 16.715 11.449 1.00 0.00 52 GLU A N 26
ATOM 20995 C CA . GLU A 1 52 ? 20.673 17.280 12.647 1.00 0.00 52 GLU A CA 26
ATOM 20996 C C . GLU A 1 52 ? 21.475 16.896 13.887 1.00 0.00 52 GLU A C 26
ATOM 20997 O O . GLU A 1 52 ? 21.943 17.795 14.567 1.00 0.00 52 GLU A O 26
ATOM 21009 N N . MET A 1 1 ? -8.230 -10.219 -16.084 1.00 0.00 1 MET A N 27
ATOM 21010 C CA . MET A 1 1 ? -7.803 -11.415 -16.863 1.00 0.00 1 MET A CA 27
ATOM 21011 C C . MET A 1 1 ? -6.427 -11.863 -16.380 1.00 0.00 1 MET A C 27
ATOM 21012 O O . MET A 1 1 ? -6.303 -12.837 -15.636 1.00 0.00 1 MET A O 27
ATOM 21028 N N . PHE A 1 2 ? -5.399 -11.142 -16.812 1.00 0.00 2 PHE A N 27
ATOM 21029 C CA . PHE A 1 2 ? -4.032 -11.452 -16.433 1.00 0.00 2 PHE A CA 27
ATOM 21030 C C . PHE A 1 2 ? -3.703 -10.858 -15.072 1.00 0.00 2 PHE A C 27
ATOM 21031 O O . PHE A 1 2 ? -2.590 -11.000 -14.572 1.00 0.00 2 PHE A O 27
ATOM 21048 N N . SER A 1 3 ? -4.682 -10.179 -14.482 1.00 0.00 3 SER A N 27
ATOM 21049 C CA . SER A 1 3 ? -4.499 -9.557 -13.173 1.00 0.00 3 SER A CA 27
ATOM 21050 C C . SER A 1 3 ? -5.154 -10.405 -12.083 1.00 0.00 3 SER A C 27
ATOM 21051 O O . SER A 1 3 ? -4.782 -10.325 -10.912 1.00 0.00 3 SER A O 27
ATOM 21059 N N . ASN A 1 4 ? -6.128 -11.217 -12.479 1.00 0.00 4 ASN A N 27
ATOM 21060 C CA . ASN A 1 4 ? -6.831 -12.074 -11.532 1.00 0.00 4 ASN A CA 27
ATOM 21061 C C . ASN A 1 4 ? -5.971 -13.267 -11.138 1.00 0.00 4 ASN A C 27
ATOM 21062 O O . ASN A 1 4 ? -6.259 -13.957 -10.160 1.00 0.00 4 ASN A O 27
ATOM 21073 N N . ILE A 1 5 ? -4.914 -13.502 -11.903 1.00 0.00 5 ILE A N 27
ATOM 21074 C CA . ILE A 1 5 ? -4.020 -14.611 -11.627 1.00 0.00 5 ILE A CA 27
ATOM 21075 C C . ILE A 1 5 ? -3.290 -14.410 -10.310 1.00 0.00 5 ILE A C 27
ATOM 21076 O O . ILE A 1 5 ? -3.167 -15.340 -9.523 1.00 0.00 5 ILE A O 27
ATOM 21092 N N . GLY A 1 6 ? -2.805 -13.194 -10.083 1.00 0.00 6 GLY A N 27
ATOM 21093 C CA . GLY A 1 6 ? -2.073 -12.888 -8.855 1.00 0.00 6 GLY A CA 27
ATOM 21094 C C . GLY A 1 6 ? -0.721 -13.599 -8.848 1.00 0.00 6 GLY A C 27
ATOM 21095 O O . GLY A 1 6 ? -0.017 -13.622 -9.857 1.00 0.00 6 GLY A O 27
ATOM 21099 N N . ILE A 1 7 ? -0.373 -14.193 -7.710 1.00 0.00 7 ILE A N 27
ATOM 21100 C CA . ILE A 1 7 ? 0.884 -14.923 -7.587 1.00 0.00 7 ILE A CA 27
ATOM 21101 C C . ILE A 1 7 ? 0.833 -16.224 -8.401 1.00 0.00 7 ILE A C 27
ATOM 21102 O O . ILE A 1 7 ? 1.781 -16.529 -9.122 1.00 0.00 7 ILE A O 27
ATOM 21118 N N . PRO A 1 8 ? -0.233 -16.985 -8.326 1.00 0.00 8 PRO A N 27
ATOM 21119 C CA . PRO A 1 8 ? -0.344 -18.240 -9.116 1.00 0.00 8 PRO A CA 27
ATOM 21120 C C . PRO A 1 8 ? 0.194 -18.056 -10.534 1.00 0.00 8 PRO A C 27
ATOM 21121 O O . PRO A 1 8 ? 0.738 -18.988 -11.127 1.00 0.00 8 PRO A O 27
ATOM 21132 N N . GLY A 1 9 ? 0.059 -16.844 -11.060 1.00 0.00 9 GLY A N 27
ATOM 21133 C CA . GLY A 1 9 ? 0.553 -16.545 -12.394 1.00 0.00 9 GLY A CA 27
ATOM 21134 C C . GLY A 1 9 ? 2.021 -16.136 -12.342 1.00 0.00 9 GLY A C 27
ATOM 21135 O O . GLY A 1 9 ? 2.756 -16.314 -13.312 1.00 0.00 9 GLY A O 27
ATOM 21139 N N . LEU A 1 10 ? 2.448 -15.588 -11.201 1.00 0.00 10 LEU A N 27
ATOM 21140 C CA . LEU A 1 10 ? 3.830 -15.164 -11.044 1.00 0.00 10 LEU A CA 27
ATOM 21141 C C . LEU A 1 10 ? 4.782 -16.348 -11.181 1.00 0.00 10 LEU A C 27
ATOM 21142 O O . LEU A 1 10 ? 5.850 -16.227 -11.781 1.00 0.00 10 LEU A O 27
ATOM 21158 N N . ILE A 1 11 ? 4.396 -17.487 -10.612 1.00 0.00 11 ILE A N 27
ATOM 21159 C CA . ILE A 1 11 ? 5.233 -18.682 -10.662 1.00 0.00 11 ILE A CA 27
ATOM 21160 C C . ILE A 1 11 ? 5.482 -19.104 -12.101 1.00 0.00 11 ILE A C 27
ATOM 21161 O O . ILE A 1 11 ? 6.608 -19.415 -12.462 1.00 0.00 11 ILE A O 27
ATOM 21177 N N . LEU A 1 12 ? 4.444 -19.104 -12.916 1.00 0.00 12 LEU A N 27
ATOM 21178 C CA . LEU A 1 12 ? 4.591 -19.507 -14.301 1.00 0.00 12 LEU A CA 27
ATOM 21179 C C . LEU A 1 12 ? 5.612 -18.610 -14.982 1.00 0.00 12 LEU A C 27
ATOM 21180 O O . LEU A 1 12 ? 6.511 -19.096 -15.657 1.00 0.00 12 LEU A O 27
ATOM 21196 N N . ILE A 1 13 ? 5.480 -17.309 -14.763 1.00 0.00 13 ILE A N 27
ATOM 21197 C CA . ILE A 1 13 ? 6.410 -16.349 -15.339 1.00 0.00 13 ILE A CA 27
ATOM 21198 C C . ILE A 1 13 ? 7.800 -16.557 -14.775 1.00 0.00 13 ILE A C 27
ATOM 21199 O O . ILE A 1 13 ? 8.795 -16.461 -15.493 1.00 0.00 13 ILE A O 27
ATOM 21215 N N . PHE A 1 14 ? 7.861 -16.788 -13.483 1.00 0.00 14 PHE A N 27
ATOM 21216 C CA . PHE A 1 14 ? 9.128 -16.942 -12.827 1.00 0.00 14 PHE A CA 27
ATOM 21217 C C . PHE A 1 14 ? 9.911 -18.080 -13.473 1.00 0.00 14 PHE A C 27
ATOM 21218 O O . PHE A 1 14 ? 11.113 -17.966 -13.709 1.00 0.00 14 PHE A O 27
ATOM 21235 N N . VAL A 1 15 ? 9.209 -19.165 -13.763 1.00 0.00 15 VAL A N 27
ATOM 21236 C CA . VAL A 1 15 ? 9.822 -20.332 -14.382 1.00 0.00 15 VAL A CA 27
ATOM 21237 C C . VAL A 1 15 ? 10.487 -19.953 -15.699 1.00 0.00 15 VAL A C 27
ATOM 21238 O O . VAL A 1 15 ? 11.590 -20.404 -16.010 1.00 0.00 15 VAL A O 27
ATOM 21251 N N . ILE A 1 16 ? 9.803 -19.119 -16.459 1.00 0.00 16 ILE A N 27
ATOM 21252 C CA . ILE A 1 16 ? 10.323 -18.660 -17.753 1.00 0.00 16 ILE A CA 27
ATOM 21253 C C . ILE A 1 16 ? 11.723 -18.115 -17.578 1.00 0.00 16 ILE A C 27
ATOM 21254 O O . ILE A 1 16 ? 12.556 -18.202 -18.475 1.00 0.00 16 ILE A O 27
ATOM 21270 N N . ALA A 1 17 ? 11.967 -17.552 -16.414 1.00 0.00 17 ALA A N 27
ATOM 21271 C CA . ALA A 1 17 ? 13.280 -17.001 -16.098 1.00 0.00 17 ALA A CA 27
ATOM 21272 C C . ALA A 1 17 ? 14.216 -18.123 -15.648 1.00 0.00 17 ALA A C 27
ATOM 21273 O O . ALA A 1 17 ? 15.408 -18.106 -15.924 1.00 0.00 17 ALA A O 27
ATOM 21280 N N . LEU A 1 18 ? 13.661 -19.086 -14.943 1.00 0.00 18 LEU A N 27
ATOM 21281 C CA . LEU A 1 18 ? 14.436 -20.202 -14.433 1.00 0.00 18 LEU A CA 27
ATOM 21282 C C . LEU A 1 18 ? 15.002 -21.059 -15.546 1.00 0.00 18 LEU A C 27
ATOM 21283 O O . LEU A 1 18 ? 16.152 -21.498 -15.477 1.00 0.00 18 LEU A O 27
ATOM 21299 N N . ILE A 1 19 ? 14.196 -21.315 -16.557 1.00 0.00 19 ILE A N 27
ATOM 21300 C CA . ILE A 1 19 ? 14.641 -22.146 -17.660 1.00 0.00 19 ILE A CA 27
ATOM 21301 C C . ILE A 1 19 ? 15.869 -21.521 -18.319 1.00 0.00 19 ILE A C 27
ATOM 21302 O O . ILE A 1 19 ? 16.844 -22.212 -18.620 1.00 0.00 19 ILE A O 27
ATOM 21318 N N . ILE A 1 20 ? 15.822 -20.209 -18.512 1.00 0.00 20 ILE A N 27
ATOM 21319 C CA . ILE A 1 20 ? 16.941 -19.488 -19.105 1.00 0.00 20 ILE A CA 27
ATOM 21320 C C . ILE A 1 20 ? 18.040 -19.230 -18.072 1.00 0.00 20 ILE A C 27
ATOM 21321 O O . ILE A 1 20 ? 19.226 -19.312 -18.390 1.00 0.00 20 ILE A O 27
ATOM 21337 N N . PHE A 1 21 ? 17.649 -18.911 -16.825 1.00 0.00 21 PHE A N 27
ATOM 21338 C CA . PHE A 1 21 ? 18.630 -18.643 -15.769 1.00 0.00 21 PHE A CA 27
ATOM 21339 C C . PHE A 1 21 ? 18.893 -19.883 -14.922 1.00 0.00 21 PHE A C 27
ATOM 21340 O O . PHE A 1 21 ? 19.976 -20.467 -15.001 1.00 0.00 21 PHE A O 27
ATOM 21357 N N . GLY A 1 22 ? 17.907 -20.297 -14.111 1.00 0.00 22 GLY A N 27
ATOM 21358 C CA . GLY A 1 22 ? 18.066 -21.474 -13.269 1.00 0.00 22 GLY A CA 27
ATOM 21359 C C . GLY A 1 22 ? 17.692 -21.136 -11.833 1.00 0.00 22 GLY A C 27
ATOM 21360 O O . GLY A 1 22 ? 17.958 -20.029 -11.375 1.00 0.00 22 GLY A O 27
ATOM 21364 N N . PRO A 1 23 ? 17.084 -22.049 -11.115 1.00 0.00 23 PRO A N 27
ATOM 21365 C CA . PRO A 1 23 ? 16.674 -21.809 -9.701 1.00 0.00 23 PRO A CA 27
ATOM 21366 C C . PRO A 1 23 ? 17.884 -21.645 -8.786 1.00 0.00 23 PRO A C 27
ATOM 21367 O O . PRO A 1 23 ? 17.770 -21.121 -7.677 1.00 0.00 23 PRO A O 27
ATOM 21378 N N . SER A 1 24 ? 19.038 -22.099 -9.259 1.00 0.00 24 SER A N 27
ATOM 21379 C CA . SER A 1 24 ? 20.269 -22.005 -8.482 1.00 0.00 24 SER A CA 27
ATOM 21380 C C . SER A 1 24 ? 20.933 -20.655 -8.694 1.00 0.00 24 SER A C 27
ATOM 21381 O O . SER A 1 24 ? 21.955 -20.354 -8.080 1.00 0.00 24 SER A O 27
ATOM 21389 N N . LYS A 1 25 ? 20.345 -19.841 -9.566 1.00 0.00 25 LYS A N 27
ATOM 21390 C CA . LYS A 1 25 ? 20.883 -18.511 -9.855 1.00 0.00 25 LYS A CA 27
ATOM 21391 C C . LYS A 1 25 ? 20.093 -17.432 -9.112 1.00 0.00 25 LYS A C 27
ATOM 21392 O O . LYS A 1 25 ? 20.413 -16.246 -9.210 1.00 0.00 25 LYS A O 27
ATOM 21411 N N . LEU A 1 26 ? 19.057 -17.837 -8.378 1.00 0.00 26 LEU A N 27
ATOM 21412 C CA . LEU A 1 26 ? 18.246 -16.878 -7.649 1.00 0.00 26 LEU A CA 27
ATOM 21413 C C . LEU A 1 26 ? 18.898 -16.570 -6.300 1.00 0.00 26 LEU A C 27
ATOM 21414 O O . LEU A 1 26 ? 18.902 -15.418 -5.868 1.00 0.00 26 LEU A O 27
ATOM 21430 N N . PRO A 1 27 ? 19.482 -17.555 -5.634 1.00 0.00 27 PRO A N 27
ATOM 21431 C CA . PRO A 1 27 ? 20.178 -17.336 -4.327 1.00 0.00 27 PRO A CA 27
ATOM 21432 C C . PRO A 1 27 ? 21.410 -16.441 -4.503 1.00 0.00 27 PRO A C 27
ATOM 21433 O O . PRO A 1 27 ? 21.757 -15.653 -3.623 1.00 0.00 27 PRO A O 27
ATOM 21444 N N . GLU A 1 28 ? 22.059 -16.581 -5.658 1.00 0.00 28 GLU A N 27
ATOM 21445 C CA . GLU A 1 28 ? 23.249 -15.799 -5.975 1.00 0.00 28 GLU A CA 27
ATOM 21446 C C . GLU A 1 28 ? 22.913 -14.319 -6.091 1.00 0.00 28 GLU A C 27
ATOM 21447 O O . GLU A 1 28 ? 23.661 -13.463 -5.617 1.00 0.00 28 GLU A O 27
ATOM 21459 N N . ILE A 1 29 ? 21.794 -14.027 -6.724 1.00 0.00 29 ILE A N 27
ATOM 21460 C CA . ILE A 1 29 ? 21.364 -12.645 -6.903 1.00 0.00 29 ILE A CA 27
ATOM 21461 C C . ILE A 1 29 ? 21.053 -12.008 -5.555 1.00 0.00 29 ILE A C 27
ATOM 21462 O O . ILE A 1 29 ? 21.423 -10.863 -5.296 1.00 0.00 29 ILE A O 27
ATOM 21478 N N . GLY A 1 30 ? 20.367 -12.758 -4.699 1.00 0.00 30 GLY A N 27
ATOM 21479 C CA . GLY A 1 30 ? 20.007 -12.255 -3.382 1.00 0.00 30 GLY A CA 27
ATOM 21480 C C . GLY A 1 30 ? 21.255 -11.907 -2.582 1.00 0.00 30 GLY A C 27
ATOM 21481 O O . GLY A 1 30 ? 21.316 -10.865 -1.930 1.00 0.00 30 GLY A O 27
ATOM 21485 N N . ARG A 1 31 ? 22.247 -12.786 -2.639 1.00 0.00 31 ARG A N 27
ATOM 21486 C CA . ARG A 1 31 ? 23.492 -12.570 -1.922 1.00 0.00 31 ARG A CA 27
ATOM 21487 C C . ARG A 1 31 ? 24.212 -11.349 -2.451 1.00 0.00 31 ARG A C 27
ATOM 21488 O O . ARG A 1 31 ? 24.703 -10.519 -1.687 1.00 0.00 31 ARG A O 27
ATOM 21509 N N . ALA A 1 32 ? 24.293 -11.264 -3.768 1.00 0.00 32 ALA A N 27
ATOM 21510 C CA . ALA A 1 32 ? 24.982 -10.145 -4.390 1.00 0.00 32 ALA A CA 27
ATOM 21511 C C . ALA A 1 32 ? 24.273 -8.842 -4.040 1.00 0.00 32 ALA A C 27
ATOM 21512 O O . ALA A 1 32 ? 24.893 -7.885 -3.576 1.00 0.00 32 ALA A O 27
ATOM 21519 N N . ALA A 1 33 ? 22.958 -8.831 -4.237 1.00 0.00 33 ALA A N 27
ATOM 21520 C CA . ALA A 1 33 ? 22.151 -7.661 -3.916 1.00 0.00 33 ALA A CA 27
ATOM 21521 C C . ALA A 1 33 ? 22.184 -7.430 -2.419 1.00 0.00 33 ALA A C 27
ATOM 21522 O O . ALA A 1 33 ? 22.024 -6.307 -1.942 1.00 0.00 33 ALA A O 27
ATOM 21529 N N . GLY A 1 34 ? 22.357 -8.521 -1.688 1.00 0.00 34 GLY A N 27
ATOM 21530 C CA . GLY A 1 34 ? 22.366 -8.452 -0.245 1.00 0.00 34 GLY A CA 27
ATOM 21531 C C . GLY A 1 34 ? 23.392 -7.435 0.239 1.00 0.00 34 GLY A C 27
ATOM 21532 O O . GLY A 1 34 ? 23.119 -6.639 1.137 1.00 0.00 34 GLY A O 27
ATOM 21536 N N . ARG A 1 35 ? 24.571 -7.462 -0.371 1.00 0.00 35 ARG A N 27
ATOM 21537 C CA . ARG A 1 35 ? 25.634 -6.534 -0.003 1.00 0.00 35 ARG A CA 27
ATOM 21538 C C . ARG A 1 35 ? 25.252 -5.107 -0.367 1.00 0.00 35 ARG A C 27
ATOM 21539 O O . ARG A 1 35 ? 25.479 -4.174 0.402 1.00 0.00 35 ARG A O 27
ATOM 21560 N N . THR A 1 36 ? 24.656 -4.957 -1.540 1.00 0.00 36 THR A N 27
ATOM 21561 C CA . THR A 1 36 ? 24.226 -3.653 -2.018 1.00 0.00 36 THR A CA 27
ATOM 21562 C C . THR A 1 36 ? 23.150 -3.096 -1.105 1.00 0.00 36 THR A C 27
ATOM 21563 O O . THR A 1 36 ? 23.162 -1.914 -0.782 1.00 0.00 36 THR A O 27
ATOM 21574 N N . LEU A 1 37 ? 22.213 -3.948 -0.713 1.00 0.00 37 LEU A N 27
ATOM 21575 C CA . LEU A 1 37 ? 21.116 -3.509 0.125 1.00 0.00 37 LEU A CA 27
ATOM 21576 C C . LEU A 1 37 ? 21.631 -2.960 1.442 1.00 0.00 37 LEU A C 27
ATOM 21577 O O . LEU A 1 37 ? 21.099 -1.983 1.969 1.00 0.00 37 LEU A O 27
ATOM 21593 N N . LEU A 1 38 ? 22.668 -3.580 1.966 1.00 0.00 38 LEU A N 27
ATOM 21594 C CA . LEU A 1 38 ? 23.238 -3.123 3.218 1.00 0.00 38 LEU A CA 27
ATOM 21595 C C . LEU A 1 38 ? 23.709 -1.687 3.069 1.00 0.00 38 LEU A C 27
ATOM 21596 O O . LEU A 1 38 ? 23.565 -0.872 3.974 1.00 0.00 38 LEU A O 27
ATOM 21612 N N . GLU A 1 39 ? 24.265 -1.383 1.913 1.00 0.00 39 GLU A N 27
ATOM 21613 C CA . GLU A 1 39 ? 24.748 -0.039 1.640 1.00 0.00 39 GLU A CA 27
ATOM 21614 C C . GLU A 1 39 ? 23.602 0.797 1.088 1.00 0.00 39 GLU A C 27
ATOM 21615 O O . GLU A 1 39 ? 23.611 2.025 1.183 1.00 0.00 39 GLU A O 27
ATOM 21627 N N . PHE A 1 40 ? 22.620 0.119 0.505 1.00 0.00 40 PHE A N 27
ATOM 21628 C CA . PHE A 1 40 ? 21.479 0.801 -0.075 1.00 0.00 40 PHE A CA 27
ATOM 21629 C C . PHE A 1 40 ? 20.582 1.379 1.009 1.00 0.00 40 PHE A C 27
ATOM 21630 O O . PHE A 1 40 ? 20.165 2.535 0.933 1.00 0.00 40 PHE A O 27
ATOM 21647 N N . LYS A 1 41 ? 20.283 0.563 2.013 1.00 0.00 41 LYS A N 27
ATOM 21648 C CA . LYS A 1 41 ? 19.429 1.004 3.098 1.00 0.00 41 LYS A CA 27
ATOM 21649 C C . LYS A 1 41 ? 20.102 2.128 3.862 1.00 0.00 41 LYS A C 27
ATOM 21650 O O . LYS A 1 41 ? 19.449 3.062 4.325 1.00 0.00 41 LYS A O 27
ATOM 21669 N N . SER A 1 42 ? 21.415 2.035 3.973 1.00 0.00 42 SER A N 27
ATOM 21670 C CA . SER A 1 42 ? 22.179 3.054 4.665 1.00 0.00 42 SER A CA 27
ATOM 21671 C C . SER A 1 42 ? 22.078 4.373 3.901 1.00 0.00 42 SER A C 27
ATOM 21672 O O . SER A 1 42 ? 21.956 5.441 4.500 1.00 0.00 42 SER A O 27
ATOM 21680 N N . ALA A 1 43 ? 22.113 4.285 2.571 1.00 0.00 43 ALA A N 27
ATOM 21681 C CA . ALA A 1 43 ? 22.009 5.473 1.728 1.00 0.00 43 ALA A CA 27
ATOM 21682 C C . ALA A 1 43 ? 20.596 6.045 1.780 1.00 0.00 43 ALA A C 27
ATOM 21683 O O . ALA A 1 43 ? 20.404 7.257 1.845 1.00 0.00 43 ALA A O 27
ATOM 21690 N N . THR A 1 44 ? 19.613 5.155 1.769 1.00 0.00 44 THR A N 27
ATOM 21691 C CA . THR A 1 44 ? 18.214 5.552 1.830 1.00 0.00 44 THR A CA 27
ATOM 21692 C C . THR A 1 44 ? 17.903 6.252 3.154 1.00 0.00 44 THR A C 27
ATOM 21693 O O . THR A 1 44 ? 17.184 7.250 3.188 1.00 0.00 44 THR A O 27
ATOM 21704 N N . LYS A 1 45 ? 18.439 5.708 4.236 1.00 0.00 45 LYS A N 27
ATOM 21705 C CA . LYS A 1 45 ? 18.203 6.269 5.557 1.00 0.00 45 LYS A CA 27
ATOM 21706 C C . LYS A 1 45 ? 18.547 7.751 5.562 1.00 0.00 45 LYS A C 27
ATOM 21707 O O . LYS A 1 45 ? 17.966 8.527 6.308 1.00 0.00 45 LYS A O 27
ATOM 21726 N N . SER A 1 46 ? 19.499 8.136 4.727 1.00 0.00 46 SER A N 27
ATOM 21727 C CA . SER A 1 46 ? 19.909 9.530 4.650 1.00 0.00 46 SER A CA 27
ATOM 21728 C C . SER A 1 46 ? 18.882 10.369 3.875 1.00 0.00 46 SER A C 27
ATOM 21729 O O . SER A 1 46 ? 18.711 11.559 4.142 1.00 0.00 46 SER A O 27
ATOM 21737 N N . LEU A 1 47 ? 18.209 9.741 2.914 1.00 0.00 47 LEU A N 27
ATOM 21738 C CA . LEU A 1 47 ? 17.211 10.430 2.100 1.00 0.00 47 LEU A CA 27
ATOM 21739 C C . LEU A 1 47 ? 15.970 10.769 2.917 1.00 0.00 47 LEU A C 27
ATOM 21740 O O . LEU A 1 47 ? 15.307 11.777 2.673 1.00 0.00 47 LEU A O 27
ATOM 21756 N N . VAL A 1 48 ? 15.655 9.913 3.878 1.00 0.00 48 VAL A N 27
ATOM 21757 C CA . VAL A 1 48 ? 14.481 10.110 4.724 1.00 0.00 48 VAL A CA 27
ATOM 21758 C C . VAL A 1 48 ? 14.340 11.579 5.120 1.00 0.00 48 VAL A C 27
ATOM 21759 O O . VAL A 1 48 ? 13.233 12.111 5.198 1.00 0.00 48 VAL A O 27
ATOM 21772 N N . SER A 1 49 ? 15.474 12.223 5.364 1.00 0.00 49 SER A N 27
ATOM 21773 C CA . SER A 1 49 ? 15.479 13.628 5.749 1.00 0.00 49 SER A CA 27
ATOM 21774 C C . SER A 1 49 ? 16.909 14.157 5.799 1.00 0.00 49 SER A C 27
ATOM 21775 O O . SER A 1 49 ? 17.623 13.950 6.779 1.00 0.00 49 SER A O 27
ATOM 21783 N N . GLY A 1 50 ? 17.324 14.838 4.735 1.00 0.00 50 GLY A N 27
ATOM 21784 C CA . GLY A 1 50 ? 18.674 15.387 4.673 1.00 0.00 50 GLY A CA 27
ATOM 21785 C C . GLY A 1 50 ? 18.789 16.637 5.533 1.00 0.00 50 GLY A C 27
ATOM 21786 O O . GLY A 1 50 ? 19.505 17.579 5.193 1.00 0.00 50 GLY A O 27
ATOM 21790 N N . ASP A 1 51 ? 18.075 16.634 6.651 1.00 0.00 51 ASP A N 27
ATOM 21791 C CA . ASP A 1 51 ? 18.094 17.770 7.571 1.00 0.00 51 ASP A CA 27
ATOM 21792 C C . ASP A 1 51 ? 17.748 17.323 8.988 1.00 0.00 51 ASP A C 27
ATOM 21793 O O . ASP A 1 51 ? 16.610 16.946 9.271 1.00 0.00 51 ASP A O 27
ATOM 21802 N N . GLU A 1 52 ? 18.736 17.372 9.875 1.00 0.00 52 GLU A N 27
ATOM 21803 C CA . GLU A 1 52 ? 18.533 16.976 11.261 1.00 0.00 52 GLU A CA 27
ATOM 21804 C C . GLU A 1 52 ? 17.694 18.015 11.999 1.00 0.00 52 GLU A C 27
ATOM 21805 O O . GLU A 1 52 ? 17.039 17.645 12.960 1.00 0.00 52 GLU A O 27
ATOM 21817 N N . MET A 1 1 ? -7.962 -12.159 -17.843 1.00 0.00 1 MET A N 28
ATOM 21818 C CA . MET A 1 1 ? -7.630 -13.602 -17.674 1.00 0.00 1 MET A CA 28
ATOM 21819 C C . MET A 1 1 ? -6.314 -13.723 -16.914 1.00 0.00 1 MET A C 28
ATOM 21820 O O . MET A 1 1 ? -6.238 -14.380 -15.879 1.00 0.00 1 MET A O 28
ATOM 21836 N N . PHE A 1 2 ? -5.285 -13.076 -17.446 1.00 0.00 2 PHE A N 28
ATOM 21837 C CA . PHE A 1 2 ? -3.965 -13.098 -16.840 1.00 0.00 2 PHE A CA 28
ATOM 21838 C C . PHE A 1 2 ? -3.926 -12.216 -15.600 1.00 0.00 2 PHE A C 28
ATOM 21839 O O . PHE A 1 2 ? -2.895 -12.097 -14.941 1.00 0.00 2 PHE A O 28
ATOM 21856 N N . SER A 1 3 ? -5.059 -11.595 -15.288 1.00 0.00 3 SER A N 28
ATOM 21857 C CA . SER A 1 3 ? -5.156 -10.724 -14.116 1.00 0.00 3 SER A CA 28
ATOM 21858 C C . SER A 1 3 ? -5.910 -11.431 -12.992 1.00 0.00 3 SER A C 28
ATOM 21859 O O . SER A 1 3 ? -5.752 -11.095 -11.818 1.00 0.00 3 SER A O 28
ATOM 21867 N N . ASN A 1 4 ? -6.735 -12.409 -13.363 1.00 0.00 4 ASN A N 28
ATOM 21868 C CA . ASN A 1 4 ? -7.516 -13.158 -12.383 1.00 0.00 4 ASN A CA 28
ATOM 21869 C C . ASN A 1 4 ? -6.696 -14.289 -11.783 1.00 0.00 4 ASN A C 28
ATOM 21870 O O . ASN A 1 4 ? -7.076 -14.870 -10.766 1.00 0.00 4 ASN A O 28
ATOM 21881 N N . ILE A 1 5 ? -5.570 -14.599 -12.413 1.00 0.00 5 ILE A N 28
ATOM 21882 C CA . ILE A 1 5 ? -4.709 -15.661 -11.927 1.00 0.00 5 ILE A CA 28
ATOM 21883 C C . ILE A 1 5 ? -4.113 -15.304 -10.576 1.00 0.00 5 ILE A C 28
ATOM 21884 O O . ILE A 1 5 ? -4.037 -16.147 -9.689 1.00 0.00 5 ILE A O 28
ATOM 21900 N N . GLY A 1 6 ? -3.683 -14.058 -10.437 1.00 0.00 6 GLY A N 28
ATOM 21901 C CA . GLY A 1 6 ? -3.072 -13.597 -9.195 1.00 0.00 6 GLY A CA 28
ATOM 21902 C C . GLY A 1 6 ? -1.631 -14.097 -9.105 1.00 0.00 6 GLY A C 28
ATOM 21903 O O . GLY A 1 6 ? -0.871 -14.002 -10.069 1.00 0.00 6 GLY A O 28
ATOM 21907 N N . ILE A 1 7 ? -1.266 -14.646 -7.954 1.00 0.00 7 ILE A N 28
ATOM 21908 C CA . ILE A 1 7 ? 0.078 -15.177 -7.756 1.00 0.00 7 ILE A CA 28
ATOM 21909 C C . ILE A 1 7 ? 0.210 -16.561 -8.399 1.00 0.00 7 ILE A C 28
ATOM 21910 O O . ILE A 1 7 ? 1.221 -16.847 -9.036 1.00 0.00 7 ILE A O 28
ATOM 21926 N N . PRO A 1 8 ? -0.766 -17.420 -8.257 1.00 0.00 8 PRO A N 28
ATOM 21927 C CA . PRO A 1 8 ? -0.702 -18.777 -8.860 1.00 0.00 8 PRO A CA 28
ATOM 21928 C C . PRO A 1 8 ? -0.160 -18.728 -10.282 1.00 0.00 8 PRO A C 28
ATOM 21929 O O . PRO A 1 8 ? 0.510 -19.658 -10.732 1.00 0.00 8 PRO A O 28
ATOM 21940 N N . GLY A 1 9 ? -0.436 -17.630 -10.976 1.00 0.00 9 GLY A N 28
ATOM 21941 C CA . GLY A 1 9 ? 0.047 -17.461 -12.339 1.00 0.00 9 GLY A CA 28
ATOM 21942 C C . GLY A 1 9 ? 1.467 -16.900 -12.335 1.00 0.00 9 GLY A C 28
ATOM 21943 O O . GLY A 1 9 ? 2.228 -17.113 -13.279 1.00 0.00 9 GLY A O 28
ATOM 21947 N N . LEU A 1 10 ? 1.820 -16.180 -11.264 1.00 0.00 10 LEU A N 28
ATOM 21948 C CA . LEU A 1 10 ? 3.150 -15.600 -11.164 1.00 0.00 10 LEU A CA 28
ATOM 21949 C C . LEU A 1 10 ? 4.217 -16.689 -11.142 1.00 0.00 10 LEU A C 28
ATOM 21950 O O . LEU A 1 10 ? 5.266 -16.550 -11.765 1.00 0.00 10 LEU A O 28
ATOM 21966 N N . ILE A 1 11 ? 3.947 -17.765 -10.413 1.00 0.00 11 ILE A N 28
ATOM 21967 C CA . ILE A 1 11 ? 4.900 -18.864 -10.299 1.00 0.00 11 ILE A CA 28
ATOM 21968 C C . ILE A 1 11 ? 5.183 -19.466 -11.667 1.00 0.00 11 ILE A C 28
ATOM 21969 O O . ILE A 1 11 ? 6.332 -19.705 -12.001 1.00 0.00 11 ILE A O 28
ATOM 21985 N N . LEU A 1 12 ? 4.144 -19.697 -12.450 1.00 0.00 12 LEU A N 28
ATOM 21986 C CA . LEU A 1 12 ? 4.323 -20.276 -13.766 1.00 0.00 12 LEU A CA 28
ATOM 21987 C C . LEU A 1 12 ? 5.218 -19.379 -14.601 1.00 0.00 12 LEU A C 28
ATOM 21988 O O . LEU A 1 12 ? 6.139 -19.854 -15.254 1.00 0.00 12 LEU A O 28
ATOM 22004 N N . ILE A 1 13 ? 4.962 -18.079 -14.540 1.00 0.00 13 ILE A N 28
ATOM 22005 C CA . ILE A 1 13 ? 5.768 -17.108 -15.271 1.00 0.00 13 ILE A CA 28
ATOM 22006 C C . ILE A 1 13 ? 7.181 -17.073 -14.718 1.00 0.00 13 ILE A C 28
ATOM 22007 O O . ILE A 1 13 ? 8.151 -16.965 -15.468 1.00 0.00 13 ILE A O 28
ATOM 22023 N N . PHE A 1 14 ? 7.286 -17.117 -13.404 1.00 0.00 14 PHE A N 28
ATOM 22024 C CA . PHE A 1 14 ? 8.573 -17.033 -12.773 1.00 0.00 14 PHE A CA 28
ATOM 22025 C C . PHE A 1 14 ? 9.473 -18.150 -13.288 1.00 0.00 14 PHE A C 28
ATOM 22026 O O . PHE A 1 14 ? 10.651 -17.932 -13.569 1.00 0.00 14 PHE A O 28
ATOM 22043 N N . VAL A 1 15 ? 8.895 -19.334 -13.426 1.00 0.00 15 VAL A N 28
ATOM 22044 C CA . VAL A 1 15 ? 9.626 -20.499 -13.914 1.00 0.00 15 VAL A CA 28
ATOM 22045 C C . VAL A 1 15 ? 10.220 -20.208 -15.281 1.00 0.00 15 VAL A C 28
ATOM 22046 O O . VAL A 1 15 ? 11.360 -20.565 -15.564 1.00 0.00 15 VAL A O 28
ATOM 22059 N N . ILE A 1 16 ? 9.446 -19.553 -16.120 1.00 0.00 16 ILE A N 28
ATOM 22060 C CA . ILE A 1 16 ? 9.919 -19.213 -17.463 1.00 0.00 16 ILE A CA 28
ATOM 22061 C C . ILE A 1 16 ? 11.252 -18.480 -17.391 1.00 0.00 16 ILE A C 28
ATOM 22062 O O . ILE A 1 16 ? 12.102 -18.636 -18.254 1.00 0.00 16 ILE A O 28
ATOM 22078 N N . ALA A 1 17 ? 11.423 -17.680 -16.356 1.00 0.00 17 ALA A N 28
ATOM 22079 C CA . ALA A 1 17 ? 12.668 -16.930 -16.165 1.00 0.00 17 ALA A CA 28
ATOM 22080 C C . ALA A 1 17 ? 13.774 -17.863 -15.678 1.00 0.00 17 ALA A C 28
ATOM 22081 O O . ALA A 1 17 ? 14.943 -17.669 -15.963 1.00 0.00 17 ALA A O 28
ATOM 22088 N N . LEU A 1 18 ? 13.390 -18.868 -14.932 1.00 0.00 18 LEU A N 28
ATOM 22089 C CA . LEU A 1 18 ? 14.349 -19.808 -14.391 1.00 0.00 18 LEU A CA 28
ATOM 22090 C C . LEU A 1 18 ? 15.040 -20.588 -15.491 1.00 0.00 18 LEU A C 28
ATOM 22091 O O . LEU A 1 18 ? 16.236 -20.866 -15.406 1.00 0.00 18 LEU A O 28
ATOM 22107 N N . ILE A 1 19 ? 14.293 -20.941 -16.514 1.00 0.00 19 ILE A N 28
ATOM 22108 C CA . ILE A 1 19 ? 14.866 -21.698 -17.617 1.00 0.00 19 ILE A CA 28
ATOM 22109 C C . ILE A 1 19 ? 16.035 -20.925 -18.233 1.00 0.00 19 ILE A C 28
ATOM 22110 O O . ILE A 1 19 ? 17.081 -21.496 -18.547 1.00 0.00 19 ILE A O 28
ATOM 22126 N N . ILE A 1 20 ? 15.841 -19.620 -18.395 1.00 0.00 20 ILE A N 28
ATOM 22127 C CA . ILE A 1 20 ? 16.859 -18.755 -18.967 1.00 0.00 20 ILE A CA 28
ATOM 22128 C C . ILE A 1 20 ? 17.842 -18.285 -17.893 1.00 0.00 20 ILE A C 28
ATOM 22129 O O . ILE A 1 20 ? 19.035 -18.150 -18.166 1.00 0.00 20 ILE A O 28
ATOM 22145 N N . PHE A 1 21 ? 17.341 -18.037 -16.670 1.00 0.00 21 PHE A N 28
ATOM 22146 C CA . PHE A 1 21 ? 18.198 -17.581 -15.582 1.00 0.00 21 PHE A CA 28
ATOM 22147 C C . PHE A 1 21 ? 18.662 -18.752 -14.730 1.00 0.00 21 PHE A C 28
ATOM 22148 O O . PHE A 1 21 ? 19.782 -19.231 -14.904 1.00 0.00 21 PHE A O 28
ATOM 22165 N N . GLY A 1 22 ? 17.805 -19.231 -13.823 1.00 0.00 22 GLY A N 28
ATOM 22166 C CA . GLY A 1 22 ? 18.162 -20.357 -12.989 1.00 0.00 22 GLY A CA 28
ATOM 22167 C C . GLY A 1 22 ? 17.791 -20.081 -11.520 1.00 0.00 22 GLY A C 28
ATOM 22168 O O . GLY A 1 22 ? 17.923 -18.951 -11.043 1.00 0.00 22 GLY A O 28
ATOM 22172 N N . PRO A 1 23 ? 17.325 -21.065 -10.783 1.00 0.00 23 PRO A N 28
ATOM 22173 C CA . PRO A 1 23 ? 16.913 -20.893 -9.348 1.00 0.00 23 PRO A CA 28
ATOM 22174 C C . PRO A 1 23 ? 18.094 -20.770 -8.420 1.00 0.00 23 PRO A C 28
ATOM 22175 O O . PRO A 1 23 ? 17.969 -20.337 -7.281 1.00 0.00 23 PRO A O 28
ATOM 22186 N N . SER A 1 24 ? 19.221 -21.228 -8.927 1.00 0.00 24 SER A N 28
ATOM 22187 C CA . SER A 1 24 ? 20.463 -21.261 -8.173 1.00 0.00 24 SER A CA 28
ATOM 22188 C C . SER A 1 24 ? 21.348 -20.074 -8.538 1.00 0.00 24 SER A C 28
ATOM 22189 O O . SER A 1 24 ? 22.369 -19.823 -7.898 1.00 0.00 24 SER A O 28
ATOM 22197 N N . LYS A 1 25 ? 20.917 -19.342 -9.567 1.00 0.00 25 LYS A N 28
ATOM 22198 C CA . LYS A 1 25 ? 21.618 -18.165 -10.037 1.00 0.00 25 LYS A CA 28
ATOM 22199 C C . LYS A 1 25 ? 20.952 -16.898 -9.505 1.00 0.00 25 LYS A C 28
ATOM 22200 O O . LYS A 1 25 ? 21.576 -15.841 -9.462 1.00 0.00 25 LYS A O 28
ATOM 22219 N N . LEU A 1 26 ? 19.682 -17.000 -9.107 1.00 0.00 26 LEU A N 28
ATOM 22220 C CA . LEU A 1 26 ? 18.967 -15.833 -8.590 1.00 0.00 26 LEU A CA 28
ATOM 22221 C C . LEU A 1 26 ? 19.383 -15.570 -7.137 1.00 0.00 26 LEU A C 28
ATOM 22222 O O . LEU A 1 26 ? 19.699 -14.435 -6.770 1.00 0.00 26 LEU A O 28
ATOM 22238 N N . PRO A 1 27 ? 19.388 -16.589 -6.311 1.00 0.00 27 PRO A N 28
ATOM 22239 C CA . PRO A 1 27 ? 19.779 -16.457 -4.876 1.00 0.00 27 PRO A CA 28
ATOM 22240 C C . PRO A 1 27 ? 21.178 -15.863 -4.724 1.00 0.00 27 PRO A C 28
ATOM 22241 O O . PRO A 1 27 ? 21.431 -15.047 -3.842 1.00 0.00 27 PRO A O 28
ATOM 22252 N N . GLU A 1 28 ? 22.078 -16.283 -5.602 1.00 0.00 28 GLU A N 28
ATOM 22253 C CA . GLU A 1 28 ? 23.450 -15.798 -5.571 1.00 0.00 28 GLU A CA 28
ATOM 22254 C C . GLU A 1 28 ? 23.490 -14.303 -5.835 1.00 0.00 28 GLU A C 28
ATOM 22255 O O . GLU A 1 28 ? 24.180 -13.554 -5.144 1.00 0.00 28 GLU A O 28
ATOM 22267 N N . ILE A 1 29 ? 22.740 -13.879 -6.833 1.00 0.00 29 ILE A N 28
ATOM 22268 C CA . ILE A 1 29 ? 22.681 -12.472 -7.188 1.00 0.00 29 ILE A CA 28
ATOM 22269 C C . ILE A 1 29 ? 21.992 -11.683 -6.081 1.00 0.00 29 ILE A C 28
ATOM 22270 O O . ILE A 1 29 ? 22.423 -10.585 -5.721 1.00 0.00 29 ILE A O 28
ATOM 22286 N N . GLY A 1 30 ? 20.914 -12.251 -5.549 1.00 0.00 30 GLY A N 28
ATOM 22287 C CA . GLY A 1 30 ? 20.157 -11.597 -4.489 1.00 0.00 30 GLY A CA 28
ATOM 22288 C C . GLY A 1 30 ? 21.039 -11.346 -3.273 1.00 0.00 30 GLY A C 28
ATOM 22289 O O . GLY A 1 30 ? 20.996 -10.271 -2.675 1.00 0.00 30 GLY A O 28
ATOM 22293 N N . ARG A 1 31 ? 21.843 -12.340 -2.911 1.00 0.00 31 ARG A N 28
ATOM 22294 C CA . ARG A 1 31 ? 22.731 -12.206 -1.768 1.00 0.00 31 ARG A CA 28
ATOM 22295 C C . ARG A 1 31 ? 23.752 -11.114 -2.007 1.00 0.00 31 ARG A C 28
ATOM 22296 O O . ARG A 1 31 ? 23.981 -10.265 -1.148 1.00 0.00 31 ARG A O 28
ATOM 22317 N N . ALA A 1 32 ? 24.374 -11.159 -3.173 1.00 0.00 32 ALA A N 28
ATOM 22318 C CA . ALA A 1 32 ? 25.390 -10.173 -3.502 1.00 0.00 32 ALA A CA 28
ATOM 22319 C C . ALA A 1 32 ? 24.772 -8.782 -3.517 1.00 0.00 32 ALA A C 28
ATOM 22320 O O . ALA A 1 32 ? 25.286 -7.852 -2.894 1.00 0.00 32 ALA A O 28
ATOM 22327 N N . ALA A 1 33 ? 23.644 -8.657 -4.204 1.00 0.00 33 ALA A N 28
ATOM 22328 C CA . ALA A 1 33 ? 22.934 -7.386 -4.263 1.00 0.00 33 ALA A CA 28
ATOM 22329 C C . ALA A 1 33 ? 22.434 -7.038 -2.876 1.00 0.00 33 ALA A C 28
ATOM 22330 O O . ALA A 1 33 ? 22.260 -5.871 -2.534 1.00 0.00 33 ALA A O 28
ATOM 22337 N N . GLY A 1 34 ? 22.172 -8.076 -2.093 1.00 0.00 34 GLY A N 28
ATOM 22338 C CA . GLY A 1 34 ? 21.655 -7.884 -0.758 1.00 0.00 34 GLY A CA 28
ATOM 22339 C C . GLY A 1 34 ? 22.566 -6.969 0.056 1.00 0.00 34 GLY A C 28
ATOM 22340 O O . GLY A 1 34 ? 22.099 -6.051 0.733 1.00 0.00 34 GLY A O 28
ATOM 22344 N N . ARG A 1 35 ? 23.867 -7.227 -0.013 1.00 0.00 35 ARG A N 28
ATOM 22345 C CA . ARG A 1 35 ? 24.837 -6.420 0.722 1.00 0.00 35 ARG A CA 28
ATOM 22346 C C . ARG A 1 35 ? 24.878 -5.001 0.177 1.00 0.00 35 ARG A C 28
ATOM 22347 O O . ARG A 1 35 ? 24.889 -4.030 0.934 1.00 0.00 35 ARG A O 28
ATOM 22368 N N . THR A 1 36 ? 24.895 -4.898 -1.141 1.00 0.00 36 THR A N 28
ATOM 22369 C CA . THR A 1 36 ? 24.929 -3.606 -1.809 1.00 0.00 36 THR A CA 28
ATOM 22370 C C . THR A 1 36 ? 23.655 -2.826 -1.509 1.00 0.00 36 THR A C 28
ATOM 22371 O O . THR A 1 36 ? 23.692 -1.630 -1.245 1.00 0.00 36 THR A O 28
ATOM 22382 N N . LEU A 1 37 ? 22.531 -3.509 -1.570 1.00 0.00 37 LEU A N 28
ATOM 22383 C CA . LEU A 1 37 ? 21.254 -2.875 -1.313 1.00 0.00 37 LEU A CA 28
ATOM 22384 C C . LEU A 1 37 ? 21.114 -2.476 0.145 1.00 0.00 37 LEU A C 28
ATOM 22385 O O . LEU A 1 37 ? 20.508 -1.457 0.474 1.00 0.00 37 LEU A O 28
ATOM 22401 N N . LEU A 1 38 ? 21.660 -3.306 1.004 1.00 0.00 38 LEU A N 28
ATOM 22402 C CA . LEU A 1 38 ? 21.597 -3.078 2.433 1.00 0.00 38 LEU A CA 28
ATOM 22403 C C . LEU A 1 38 ? 22.213 -1.738 2.792 1.00 0.00 38 LEU A C 28
ATOM 22404 O O . LEU A 1 38 ? 21.724 -1.036 3.668 1.00 0.00 38 LEU A O 28
ATOM 22420 N N . GLU A 1 39 ? 23.299 -1.399 2.133 1.00 0.00 39 GLU A N 28
ATOM 22421 C CA . GLU A 1 39 ? 23.976 -0.143 2.409 1.00 0.00 39 GLU A CA 28
ATOM 22422 C C . GLU A 1 39 ? 23.281 1.004 1.686 1.00 0.00 39 GLU A C 28
ATOM 22423 O O . GLU A 1 39 ? 23.427 2.162 2.073 1.00 0.00 39 GLU A O 28
ATOM 22435 N N . PHE A 1 40 ? 22.532 0.687 0.626 1.00 0.00 40 PHE A N 28
ATOM 22436 C CA . PHE A 1 40 ? 21.844 1.718 -0.126 1.00 0.00 40 PHE A CA 28
ATOM 22437 C C . PHE A 1 40 ? 20.715 2.339 0.683 1.00 0.00 40 PHE A C 28
ATOM 22438 O O . PHE A 1 40 ? 20.565 3.560 0.718 1.00 0.00 40 PHE A O 28
ATOM 22455 N N . LYS A 1 41 ? 19.918 1.496 1.317 1.00 0.00 41 LYS A N 28
ATOM 22456 C CA . LYS A 1 41 ? 18.801 1.982 2.098 1.00 0.00 41 LYS A CA 28
ATOM 22457 C C . LYS A 1 41 ? 19.292 2.813 3.276 1.00 0.00 41 LYS A C 28
ATOM 22458 O O . LYS A 1 41 ? 18.649 3.781 3.682 1.00 0.00 41 LYS A O 28
ATOM 22477 N N . SER A 1 42 ? 20.436 2.426 3.812 1.00 0.00 42 SER A N 28
ATOM 22478 C CA . SER A 1 42 ? 21.025 3.130 4.940 1.00 0.00 42 SER A CA 28
ATOM 22479 C C . SER A 1 42 ? 21.436 4.533 4.514 1.00 0.00 42 SER A C 28
ATOM 22480 O O . SER A 1 42 ? 21.363 5.478 5.300 1.00 0.00 42 SER A O 28
ATOM 22488 N N . ALA A 1 43 ? 21.851 4.665 3.256 1.00 0.00 43 ALA A N 28
ATOM 22489 C CA . ALA A 1 43 ? 22.251 5.958 2.722 1.00 0.00 43 ALA A CA 28
ATOM 22490 C C . ALA A 1 43 ? 21.026 6.715 2.258 1.00 0.00 43 ALA A C 28
ATOM 22491 O O . ALA A 1 43 ? 20.882 7.896 2.544 1.00 0.00 43 ALA A O 28
ATOM 22498 N N . THR A 1 44 ? 20.129 6.021 1.567 1.00 0.00 44 THR A N 28
ATOM 22499 C CA . THR A 1 44 ? 18.915 6.645 1.094 1.00 0.00 44 THR A CA 28
ATOM 22500 C C . THR A 1 44 ? 18.086 7.133 2.268 1.00 0.00 44 THR A C 28
ATOM 22501 O O . THR A 1 44 ? 17.602 8.255 2.248 1.00 0.00 44 THR A O 28
ATOM 22512 N N . LYS A 1 45 ? 17.935 6.284 3.281 1.00 0.00 45 LYS A N 28
ATOM 22513 C CA . LYS A 1 45 ? 17.150 6.633 4.461 1.00 0.00 45 LYS A CA 28
ATOM 22514 C C . LYS A 1 45 ? 17.733 7.850 5.161 1.00 0.00 45 LYS A C 28
ATOM 22515 O O . LYS A 1 45 ? 17.007 8.756 5.562 1.00 0.00 45 LYS A O 28
ATOM 22534 N N . SER A 1 46 ? 19.045 7.856 5.316 1.00 0.00 46 SER A N 28
ATOM 22535 C CA . SER A 1 46 ?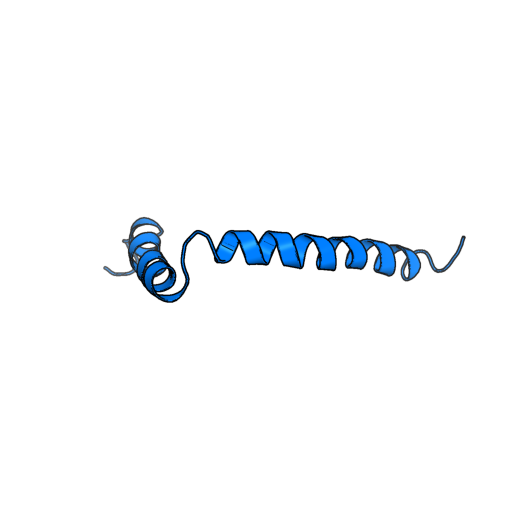 19.720 8.962 5.978 1.00 0.00 46 SER A CA 28
ATOM 22536 C C . SER A 1 46 ? 19.844 10.169 5.044 1.00 0.00 46 SER A C 28
ATOM 22537 O O . SER A 1 46 ? 19.888 11.315 5.496 1.00 0.00 46 SER A O 28
ATOM 22545 N N . LEU A 1 47 ? 19.911 9.900 3.742 1.00 0.00 47 LEU A N 28
ATOM 22546 C CA . LEU A 1 47 ? 20.041 10.943 2.751 1.00 0.00 47 LEU A CA 28
ATOM 22547 C C . LEU A 1 47 ? 18.746 11.739 2.636 1.00 0.00 47 LEU A C 28
ATOM 22548 O O . LEU A 1 47 ? 18.773 12.963 2.556 1.00 0.00 47 LEU A O 28
ATOM 22564 N N . VAL A 1 48 ? 17.615 11.029 2.621 1.00 0.00 48 VAL A N 28
ATOM 22565 C CA . VAL A 1 48 ? 16.291 11.667 2.502 1.00 0.00 48 VAL A CA 28
ATOM 22566 C C . VAL A 1 48 ? 16.313 13.104 3.021 1.00 0.00 48 VAL A C 28
ATOM 22567 O O . VAL A 1 48 ? 15.725 14.006 2.424 1.00 0.00 48 VAL A O 28
ATOM 22580 N N . SER A 1 49 ? 17.027 13.302 4.124 1.00 0.00 49 SER A N 28
ATOM 22581 C CA . SER A 1 49 ? 17.163 14.623 4.720 1.00 0.00 49 SER A CA 28
ATOM 22582 C C . SER A 1 49 ? 18.420 14.684 5.582 1.00 0.00 49 SER A C 28
ATOM 22583 O O . SER A 1 49 ? 19.148 15.677 5.569 1.00 0.00 49 SER A O 28
ATOM 22591 N N . GLY A 1 50 ? 18.673 13.609 6.319 1.00 0.00 50 GLY A N 28
ATOM 22592 C CA . GLY A 1 50 ? 19.847 13.545 7.182 1.00 0.00 50 GLY A CA 28
ATOM 22593 C C . GLY A 1 50 ? 19.803 14.636 8.241 1.00 0.00 50 GLY A C 28
ATOM 22594 O O . GLY A 1 50 ? 20.826 15.224 8.588 1.00 0.00 50 GLY A O 28
ATOM 22598 N N . ASP A 1 51 ? 18.606 14.903 8.746 1.00 0.00 51 ASP A N 28
ATOM 22599 C CA . ASP A 1 51 ? 18.424 15.929 9.761 1.00 0.00 51 ASP A CA 28
ATOM 22600 C C . ASP A 1 51 ? 19.107 15.524 11.062 1.00 0.00 51 ASP A C 28
ATOM 22601 O O . ASP A 1 51 ? 19.133 14.349 11.426 1.00 0.00 51 ASP A O 28
ATOM 22610 N N . GLU A 1 52 ? 19.661 16.510 11.756 1.00 0.00 52 GLU A N 28
ATOM 22611 C CA . GLU A 1 52 ? 20.345 16.257 13.015 1.00 0.00 52 GLU A CA 28
ATOM 22612 C C . GLU A 1 52 ? 19.357 15.797 14.082 1.00 0.00 52 GLU A C 28
ATOM 22613 O O . GLU A 1 52 ? 18.565 16.615 14.521 1.00 0.00 52 GLU A O 28
ATOM 22625 N N . MET A 1 1 ? -9.265 -14.105 -19.744 1.00 0.00 1 MET A N 29
ATOM 22626 C CA . MET A 1 1 ? -8.915 -15.554 -19.748 1.00 0.00 1 MET A CA 29
ATOM 22627 C C . MET A 1 1 ? -7.629 -15.749 -18.951 1.00 0.00 1 MET A C 29
ATOM 22628 O O . MET A 1 1 ? -7.525 -16.648 -18.116 1.00 0.00 1 MET A O 29
ATOM 22644 N N . PHE A 1 2 ? -6.654 -14.895 -19.233 1.00 0.00 2 PHE A N 29
ATOM 22645 C CA . PHE A 1 2 ? -5.363 -14.950 -18.568 1.00 0.00 2 PHE A CA 29
ATOM 22646 C C . PHE A 1 2 ? -5.367 -14.106 -17.302 1.00 0.00 2 PHE A C 29
ATOM 22647 O O . PHE A 1 2 ? -4.327 -13.900 -16.675 1.00 0.00 2 PHE A O 29
ATOM 22664 N N . SER A 1 3 ? -6.545 -13.612 -16.930 1.00 0.00 3 SER A N 29
ATOM 22665 C CA . SER A 1 3 ? -6.685 -12.785 -15.731 1.00 0.00 3 SER A CA 29
ATOM 22666 C C . SER A 1 3 ? -7.314 -13.602 -14.600 1.00 0.00 3 SER A C 29
ATOM 22667 O O . SER A 1 3 ? -7.142 -13.290 -13.422 1.00 0.00 3 SER A O 29
ATOM 22675 N N . ASN A 1 4 ? -8.049 -14.643 -14.976 1.00 0.00 4 ASN A N 29
ATOM 22676 C CA . ASN A 1 4 ? -8.708 -15.499 -13.997 1.00 0.00 4 ASN A CA 29
ATOM 22677 C C . ASN A 1 4 ? -7.732 -16.507 -13.407 1.00 0.00 4 ASN A C 29
ATOM 22678 O O . ASN A 1 4 ? -8.018 -17.144 -12.393 1.00 0.00 4 ASN A O 29
ATOM 22689 N N . ILE A 1 5 ? -6.579 -16.650 -14.047 1.00 0.00 5 ILE A N 29
ATOM 22690 C CA . ILE A 1 5 ? -5.576 -17.584 -13.574 1.00 0.00 5 ILE A CA 29
ATOM 22691 C C . ILE A 1 5 ? -5.032 -17.158 -12.221 1.00 0.00 5 ILE A C 29
ATOM 22692 O O . ILE A 1 5 ? -4.847 -17.987 -11.336 1.00 0.00 5 ILE A O 29
ATOM 22708 N N . GLY A 1 6 ? -4.769 -15.866 -12.072 1.00 0.00 6 GLY A N 29
ATOM 22709 C CA . GLY A 1 6 ? -4.229 -15.340 -10.821 1.00 0.00 6 GLY A CA 29
ATOM 22710 C C . GLY A 1 6 ? -2.770 -15.753 -10.654 1.00 0.00 6 GLY A C 29
ATOM 22711 O O . GLY A 1 6 ? -1.981 -15.675 -11.595 1.00 0.00 6 GLY A O 29
ATOM 22715 N N . ILE A 1 7 ? -2.417 -16.208 -9.456 1.00 0.00 7 ILE A N 29
ATOM 22716 C CA . ILE A 1 7 ? -1.053 -16.645 -9.192 1.00 0.00 7 ILE A CA 29
ATOM 22717 C C . ILE A 1 7 ? -0.774 -18.000 -9.875 1.00 0.00 7 ILE A C 29
ATOM 22718 O O . ILE A 1 7 ? 0.275 -18.170 -10.499 1.00 0.00 7 ILE A O 29
ATOM 22734 N N . PRO A 1 8 ? -1.670 -18.960 -9.781 1.00 0.00 8 PRO A N 29
ATOM 22735 C CA . PRO A 1 8 ? -1.461 -20.296 -10.418 1.00 0.00 8 PRO A CA 29
ATOM 22736 C C . PRO A 1 8 ? -0.835 -20.191 -11.808 1.00 0.00 8 PRO A C 29
ATOM 22737 O O . PRO A 1 8 ? 0.009 -21.006 -12.181 1.00 0.00 8 PRO A O 29
ATOM 22748 N N . GLY A 1 9 ? -1.239 -19.184 -12.564 1.00 0.00 9 GLY A N 29
ATOM 22749 C CA . GLY A 1 9 ? -0.692 -18.989 -13.900 1.00 0.00 9 GLY A CA 29
ATOM 22750 C C . GLY A 1 9 ? 0.708 -18.387 -13.837 1.00 0.00 9 GLY A C 29
ATOM 22751 O O . GLY A 1 9 ? 1.525 -18.598 -14.733 1.00 0.00 9 GLY A O 29
ATOM 22755 N N . LEU A 1 10 ? 0.980 -17.630 -12.778 1.00 0.00 10 LEU A N 29
ATOM 22756 C CA . LEU A 1 10 ? 2.282 -16.995 -12.618 1.00 0.00 10 LEU A CA 29
ATOM 22757 C C . LEU A 1 10 ? 3.388 -18.036 -12.469 1.00 0.00 10 LEU A C 29
ATOM 22758 O O . LEU A 1 10 ? 4.479 -17.863 -13.003 1.00 0.00 10 LEU A O 29
ATOM 22774 N N . ILE A 1 11 ? 3.102 -19.113 -11.744 1.00 0.00 11 ILE A N 29
ATOM 22775 C CA . ILE A 1 11 ? 4.093 -20.163 -11.535 1.00 0.00 11 ILE A CA 29
ATOM 22776 C C . ILE A 1 11 ? 4.520 -20.755 -12.869 1.00 0.00 11 ILE A C 29
ATOM 22777 O O . ILE A 1 11 ? 5.704 -20.941 -13.103 1.00 0.00 11 ILE A O 29
ATOM 22793 N N . LEU A 1 12 ? 3.571 -21.029 -13.743 1.00 0.00 12 LEU A N 29
ATOM 22794 C CA . LEU A 1 12 ? 3.903 -21.598 -15.035 1.00 0.00 12 LEU A CA 29
ATOM 22795 C C . LEU A 1 12 ? 4.849 -20.669 -15.771 1.00 0.00 12 LEU A C 29
ATOM 22796 O O . LEU A 1 12 ? 5.853 -21.111 -16.318 1.00 0.00 12 LEU A O 29
ATOM 22812 N N . ILE A 1 13 ? 4.543 -19.380 -15.745 1.00 0.00 13 ILE A N 29
ATOM 22813 C CA . ILE A 1 13 ? 5.393 -18.383 -16.386 1.00 0.00 13 ILE A CA 29
ATOM 22814 C C . ILE A 1 13 ? 6.727 -18.296 -15.674 1.00 0.00 13 ILE A C 29
ATOM 22815 O O . ILE A 1 13 ? 7.775 -18.157 -16.303 1.00 0.00 13 ILE A O 29
ATOM 22831 N N . PHE A 1 14 ? 6.677 -18.325 -14.362 1.00 0.00 14 PHE A N 29
ATOM 22832 C CA . PHE A 1 14 ? 7.877 -18.191 -13.580 1.00 0.00 14 PHE A CA 29
ATOM 22833 C C . PHE A 1 14 ? 8.879 -19.272 -13.967 1.00 0.00 14 PHE A C 29
ATOM 22834 O O . PHE A 1 14 ? 10.075 -19.012 -14.103 1.00 0.00 14 PHE A O 29
ATOM 22851 N N . VAL A 1 15 ? 8.371 -20.482 -14.150 1.00 0.00 15 VAL A N 29
ATOM 22852 C CA . VAL A 1 15 ? 9.205 -21.614 -14.523 1.00 0.00 15 VAL A CA 29
ATOM 22853 C C . VAL A 1 15 ? 9.958 -21.312 -15.809 1.00 0.00 15 VAL A C 29
ATOM 22854 O O . VAL A 1 15 ? 11.146 -21.617 -15.936 1.00 0.00 15 VAL A O 29
ATOM 22867 N N . ILE A 1 16 ? 9.259 -20.706 -16.755 1.00 0.00 16 ILE A N 29
ATOM 22868 C CA . ILE A 1 16 ? 9.871 -20.362 -18.038 1.00 0.00 16 ILE A CA 29
ATOM 22869 C C . ILE A 1 16 ? 11.136 -19.560 -17.810 1.00 0.00 16 ILE A C 29
ATOM 22870 O O . ILE A 1 16 ? 12.089 -19.656 -18.574 1.00 0.00 16 ILE A O 29
ATOM 22886 N N . ALA A 1 17 ? 11.131 -18.773 -16.754 1.00 0.00 17 ALA A N 29
ATOM 22887 C CA . ALA A 1 17 ? 12.289 -17.958 -16.403 1.00 0.00 17 ALA A CA 29
ATOM 22888 C C . ALA A 1 17 ? 13.357 -18.824 -15.724 1.00 0.00 17 ALA A C 29
ATOM 22889 O O . ALA A 1 17 ? 14.548 -18.612 -15.890 1.00 0.00 17 ALA A O 29
ATOM 22896 N N . LEU A 1 18 ? 12.916 -19.789 -14.941 1.00 0.00 18 LEU A N 29
ATOM 22897 C CA . LEU A 1 18 ? 13.826 -20.666 -14.222 1.00 0.00 18 LEU A CA 29
ATOM 22898 C C . LEU A 1 18 ? 14.660 -21.505 -15.167 1.00 0.00 18 LEU A C 29
ATOM 22899 O O . LEU A 1 18 ? 15.853 -21.709 -14.939 1.00 0.00 18 LEU A O 29
ATOM 22915 N N . ILE A 1 19 ? 14.041 -21.996 -16.215 1.00 0.00 19 ILE A N 29
ATOM 22916 C CA . ILE A 1 19 ? 14.763 -22.817 -17.162 1.00 0.00 19 ILE A CA 29
ATOM 22917 C C . ILE A 1 19 ? 15.924 -22.032 -17.766 1.00 0.00 19 ILE A C 29
ATOM 22918 O O . ILE A 1 19 ? 17.025 -22.561 -17.919 1.00 0.00 19 ILE A O 29
ATOM 22934 N N . ILE A 1 20 ? 15.677 -20.770 -18.090 1.00 0.00 20 ILE A N 29
ATOM 22935 C CA . ILE A 1 20 ? 16.715 -19.918 -18.660 1.00 0.00 20 ILE A CA 29
ATOM 22936 C C . ILE A 1 20 ? 17.596 -19.326 -17.559 1.00 0.00 20 ILE A C 29
ATOM 22937 O O . ILE A 1 20 ? 18.811 -19.207 -17.732 1.00 0.00 20 ILE A O 29
ATOM 22953 N N . PHE A 1 21 ? 16.985 -18.957 -16.424 1.00 0.00 21 PHE A N 29
ATOM 22954 C CA . PHE A 1 21 ? 17.741 -18.377 -15.308 1.00 0.00 21 PHE A CA 29
ATOM 22955 C C . PHE A 1 21 ? 18.137 -19.450 -14.296 1.00 0.00 21 PHE A C 29
ATOM 22956 O O . PHE A 1 21 ? 19.307 -19.822 -14.219 1.00 0.00 21 PHE A O 29
ATOM 22973 N N . GLY A 1 22 ? 17.168 -19.957 -13.524 1.00 0.00 22 GLY A N 29
ATOM 22974 C CA . GLY A 1 22 ? 17.449 -20.993 -12.532 1.00 0.00 22 GLY A CA 29
ATOM 22975 C C . GLY A 1 22 ? 17.031 -20.529 -11.134 1.00 0.00 22 GLY A C 29
ATOM 22976 O O . GLY A 1 22 ? 17.200 -19.359 -10.792 1.00 0.00 22 GLY A O 29
ATOM 22980 N N . PRO A 1 23 ? 16.493 -21.407 -10.319 1.00 0.00 23 PRO A N 29
ATOM 22981 C CA . PRO A 1 23 ? 16.053 -21.047 -8.940 1.00 0.00 23 PRO A CA 29
ATOM 22982 C C . PRO A 1 23 ? 17.243 -20.761 -8.025 1.00 0.00 23 PRO A C 29
ATOM 22983 O O . PRO A 1 23 ? 17.093 -20.160 -6.963 1.00 0.00 23 PRO A O 29
ATOM 22994 N N . SER A 1 24 ? 18.424 -21.200 -8.452 1.00 0.00 24 SER A N 29
ATOM 22995 C CA . SER A 1 24 ? 19.644 -20.993 -7.675 1.00 0.00 24 SER A CA 29
ATOM 22996 C C . SER A 1 24 ? 20.344 -19.710 -8.106 1.00 0.00 24 SER A C 29
ATOM 22997 O O . SER A 1 24 ? 21.388 -19.348 -7.562 1.00 0.00 24 SER A O 29
ATOM 23005 N N . LYS A 1 25 ? 19.761 -19.019 -9.085 1.00 0.00 25 LYS A N 29
ATOM 23006 C CA . LYS A 1 25 ? 20.330 -17.763 -9.581 1.00 0.00 25 LYS A CA 29
ATOM 23007 C C . LYS A 1 25 ? 19.580 -16.563 -9.006 1.00 0.00 25 LYS A C 29
ATOM 23008 O O . LYS A 1 25 ? 20.002 -15.422 -9.182 1.00 0.00 25 LYS A O 29
ATOM 23027 N N . LEU A 1 26 ? 18.471 -16.819 -8.322 1.00 0.00 26 LEU A N 29
ATOM 23028 C CA . LEU A 1 26 ? 17.686 -15.743 -7.737 1.00 0.00 26 LEU A CA 29
ATOM 23029 C C . LEU A 1 26 ? 18.267 -15.334 -6.377 1.00 0.00 26 LEU A C 29
ATOM 23030 O O . LEU A 1 26 ? 18.354 -14.145 -6.069 1.00 0.00 26 LEU A O 29
ATOM 23046 N N . PRO A 1 27 ? 18.679 -16.285 -5.569 1.00 0.00 27 PRO A N 29
ATOM 23047 C CA . PRO A 1 27 ? 19.280 -16.003 -4.229 1.00 0.00 27 PRO A CA 29
ATOM 23048 C C . PRO A 1 27 ? 20.596 -15.233 -4.362 1.00 0.00 27 PRO A C 29
ATOM 23049 O O . PRO A 1 27 ? 20.916 -14.378 -3.538 1.00 0.00 27 PRO A O 29
ATOM 23060 N N . GLU A 1 28 ? 21.348 -15.556 -5.412 1.00 0.00 28 GLU A N 29
ATOM 23061 C CA . GLU A 1 28 ? 22.628 -14.908 -5.668 1.00 0.00 28 GLU A CA 29
ATOM 23062 C C . GLU A 1 28 ? 22.431 -13.429 -5.973 1.00 0.00 28 GLU A C 29
ATOM 23063 O O . GLU A 1 28 ? 23.193 -12.581 -5.508 1.00 0.00 28 GLU A O 29
ATOM 23075 N N . ILE A 1 29 ? 21.410 -13.131 -6.754 1.00 0.00 29 ILE A N 29
ATOM 23076 C CA . ILE A 1 29 ? 21.112 -11.753 -7.121 1.00 0.00 29 ILE A CA 29
ATOM 23077 C C . ILE A 1 29 ? 20.710 -10.951 -5.887 1.00 0.00 29 ILE A C 29
ATOM 23078 O O . ILE A 1 29 ? 21.146 -9.815 -5.703 1.00 0.00 29 ILE A O 29
ATOM 23094 N N . GLY A 1 30 ? 19.873 -11.553 -5.049 1.00 0.00 30 GLY A N 29
ATOM 23095 C CA . GLY A 1 30 ? 19.413 -10.885 -3.839 1.00 0.00 30 GLY A CA 29
ATOM 23096 C C . GLY A 1 30 ? 20.591 -10.557 -2.932 1.00 0.00 30 GLY A C 29
ATOM 23097 O O . GLY A 1 30 ? 20.679 -9.460 -2.382 1.00 0.00 30 GLY A O 29
ATOM 23101 N N . ARG A 1 31 ? 21.496 -11.516 -2.786 1.00 0.00 31 ARG A N 29
ATOM 23102 C CA . ARG A 1 31 ? 22.673 -11.331 -1.951 1.00 0.00 31 ARG A CA 29
ATOM 23103 C C . ARG A 1 31 ? 23.558 -10.236 -2.508 1.00 0.00 31 ARG A C 29
ATOM 23104 O O . ARG A 1 31 ? 24.052 -9.383 -1.772 1.00 0.00 31 ARG A O 29
ATOM 23125 N N . ALA A 1 32 ? 23.774 -10.286 -3.813 1.00 0.00 32 ALA A N 29
ATOM 23126 C CA . ALA A 1 32 ? 24.623 -9.301 -4.457 1.00 0.00 32 ALA A CA 29
ATOM 23127 C C . ALA A 1 32 ? 24.022 -7.911 -4.287 1.00 0.00 32 ALA A C 29
ATOM 23128 O O . ALA A 1 32 ? 24.702 -6.974 -3.868 1.00 0.00 32 ALA A O 29
ATOM 23135 N N . ALA A 1 33 ? 22.732 -7.795 -4.584 1.00 0.00 33 ALA A N 29
ATOM 23136 C CA . ALA A 1 33 ? 22.032 -6.528 -4.425 1.00 0.00 33 ALA A CA 29
ATOM 23137 C C . ALA A 1 33 ? 21.998 -6.162 -2.953 1.00 0.00 33 ALA A C 29
ATOM 23138 O O . ALA A 1 33 ? 21.943 -4.990 -2.585 1.00 0.00 33 ALA A O 29
ATOM 23145 N N . GLY A 1 34 ? 22.005 -7.192 -2.118 1.00 0.00 34 GLY A N 29
ATOM 23146 C CA . GLY A 1 34 ? 21.941 -6.991 -0.687 1.00 0.00 34 GLY A CA 29
ATOM 23147 C C . GLY A 1 34 ? 23.055 -6.062 -0.221 1.00 0.00 34 GLY A C 29
ATOM 23148 O O . GLY A 1 34 ? 22.825 -5.151 0.575 1.00 0.00 34 GLY A O 29
ATOM 23152 N N . ARG A 1 35 ? 24.260 -6.298 -0.724 1.00 0.00 35 ARG A N 29
ATOM 23153 C CA . ARG A 1 35 ? 25.405 -5.474 -0.355 1.00 0.00 35 ARG A CA 29
ATOM 23154 C C . ARG A 1 35 ? 25.222 -4.052 -0.863 1.00 0.00 35 ARG A C 29
ATOM 23155 O O . ARG A 1 35 ? 25.511 -3.086 -0.160 1.00 0.00 35 ARG A O 29
ATOM 23176 N N . THR A 1 36 ? 24.733 -3.945 -2.088 1.00 0.00 36 THR A N 29
ATOM 23177 C CA . THR A 1 36 ? 24.499 -2.652 -2.710 1.00 0.00 36 THR A CA 29
ATOM 23178 C C . THR A 1 36 ? 23.437 -1.882 -1.934 1.00 0.00 36 THR A C 29
ATOM 23179 O O . THR A 1 36 ? 23.565 -0.686 -1.699 1.00 0.00 36 THR A O 29
ATOM 23190 N N . LEU A 1 37 ? 22.383 -2.571 -1.551 1.00 0.00 37 LEU A N 29
ATOM 23191 C CA . LEU A 1 37 ? 21.314 -1.939 -0.811 1.00 0.00 37 LEU A CA 29
ATOM 23192 C C . LEU A 1 37 ? 21.748 -1.603 0.607 1.00 0.00 37 LEU A C 29
ATOM 23193 O O . LEU A 1 37 ? 21.322 -0.608 1.190 1.00 0.00 37 LEU A O 29
ATOM 23209 N N . LEU A 1 38 ? 22.577 -2.463 1.154 1.00 0.00 38 LEU A N 29
ATOM 23210 C CA . LEU A 1 38 ? 23.062 -2.294 2.510 1.00 0.00 38 LEU A CA 29
ATOM 23211 C C . LEU A 1 38 ? 23.782 -0.964 2.648 1.00 0.00 38 LEU A C 29
ATOM 23212 O O . LEU A 1 38 ? 23.653 -0.286 3.658 1.00 0.00 38 LEU A O 29
ATOM 23228 N N . GLU A 1 39 ? 24.560 -0.605 1.649 1.00 0.00 39 GLU A N 29
ATOM 23229 C CA . GLU A 1 39 ? 25.293 0.649 1.705 1.00 0.00 39 GLU A CA 29
ATOM 23230 C C . GLU A 1 39 ? 24.344 1.817 1.444 1.00 0.00 39 GLU A C 29
ATOM 23231 O O . GLU A 1 39 ? 24.631 2.953 1.822 1.00 0.00 39 GLU A O 29
ATOM 23243 N N . PHE A 1 40 ? 23.218 1.541 0.774 1.00 0.00 40 PHE A N 29
ATOM 23244 C CA . PHE A 1 40 ? 22.260 2.594 0.461 1.00 0.00 40 PHE A CA 29
ATOM 23245 C C . PHE A 1 40 ? 21.603 3.164 1.720 1.00 0.00 40 PHE A C 29
ATOM 23246 O O . PHE A 1 40 ? 21.536 4.380 1.903 1.00 0.00 40 PHE A O 29
ATOM 23263 N N . LYS A 1 41 ? 21.105 2.278 2.567 1.00 0.00 41 LYS A N 29
ATOM 23264 C CA . LYS A 1 41 ? 20.438 2.708 3.785 1.00 0.00 41 LYS A CA 29
ATOM 23265 C C . LYS A 1 41 ? 21.420 3.410 4.705 1.00 0.00 41 LYS A C 29
ATOM 23266 O O . LYS A 1 41 ? 21.067 4.355 5.413 1.00 0.00 41 LYS A O 29
ATOM 23285 N N . SER A 1 42 ? 22.656 2.944 4.676 1.00 0.00 42 SER A N 29
ATOM 23286 C CA . SER A 1 42 ? 23.703 3.522 5.500 1.00 0.00 42 SER A CA 29
ATOM 23287 C C . SER A 1 42 ? 23.957 4.959 5.055 1.00 0.00 42 SER A C 29
ATOM 23288 O O . SER A 1 42 ? 24.219 5.836 5.877 1.00 0.00 42 SER A O 29
ATOM 23296 N N . ALA A 1 43 ? 23.869 5.189 3.746 1.00 0.00 43 ALA A N 29
ATOM 23297 C CA . ALA A 1 43 ? 24.070 6.526 3.199 1.00 0.00 43 ALA A CA 29
ATOM 23298 C C . ALA A 1 43 ? 22.845 7.400 3.460 1.00 0.00 43 ALA A C 29
ATOM 23299 O O . ALA A 1 43 ? 22.967 8.561 3.834 1.00 0.00 43 ALA A O 29
ATOM 23306 N N . THR A 1 44 ? 21.666 6.822 3.269 1.00 0.00 44 THR A N 29
ATOM 23307 C CA . THR A 1 44 ? 20.418 7.533 3.499 1.00 0.00 44 THR A CA 29
ATOM 23308 C C . THR A 1 44 ? 20.274 7.925 4.966 1.00 0.00 44 THR A C 29
ATOM 23309 O O . THR A 1 44 ? 19.855 9.036 5.284 1.00 0.00 44 THR A O 29
ATOM 23320 N N . LYS A 1 45 ? 20.614 6.998 5.848 1.00 0.00 45 LYS A N 29
ATOM 23321 C CA . LYS A 1 45 ? 20.510 7.242 7.279 1.00 0.00 45 LYS A CA 29
ATOM 23322 C C . LYS A 1 45 ? 21.257 8.511 7.647 1.00 0.00 45 LYS A C 29
ATOM 23323 O O . LYS A 1 45 ? 20.911 9.187 8.607 1.00 0.00 45 LYS A O 29
ATOM 23342 N N . SER A 1 46 ? 22.293 8.821 6.885 1.00 0.00 46 SER A N 29
ATOM 23343 C CA . SER A 1 46 ? 23.086 10.010 7.151 1.00 0.00 46 SER A CA 29
ATOM 23344 C C . SER A 1 46 ? 22.358 11.275 6.676 1.00 0.00 46 SER A C 29
ATOM 23345 O O . SER A 1 46 ? 22.534 12.352 7.246 1.00 0.00 46 SER A O 29
ATOM 23353 N N . LEU A 1 47 ? 21.550 11.139 5.625 1.00 0.00 47 LEU A N 29
ATOM 23354 C CA . LEU A 1 47 ? 20.813 12.275 5.077 1.00 0.00 47 LEU A CA 29
ATOM 23355 C C . LEU A 1 47 ? 19.710 12.727 6.028 1.00 0.00 47 LEU A C 29
ATOM 23356 O O . LEU A 1 47 ? 19.415 13.917 6.133 1.00 0.00 47 LEU A O 29
ATOM 23372 N N . VAL A 1 48 ? 19.100 11.766 6.707 1.00 0.00 48 VAL A N 29
ATOM 23373 C CA . VAL A 1 48 ? 18.019 12.057 7.642 1.00 0.00 48 VAL A CA 29
ATOM 23374 C C . VAL A 1 48 ? 18.343 13.301 8.467 1.00 0.00 48 VAL A C 29
ATOM 23375 O O . VAL A 1 48 ? 19.432 13.418 9.030 1.00 0.00 48 VAL A O 29
ATOM 23388 N N . SER A 1 49 ? 17.396 14.229 8.535 1.00 0.00 49 SER A N 29
ATOM 23389 C CA . SER A 1 49 ? 17.602 15.459 9.297 1.00 0.00 49 SER A CA 29
ATOM 23390 C C . SER A 1 49 ? 19.006 16.010 9.058 1.00 0.00 49 SER A C 29
ATOM 23391 O O . SER A 1 49 ? 19.715 16.356 10.002 1.00 0.00 49 SER A O 29
ATOM 23399 N N . GLY A 1 50 ? 19.401 16.081 7.791 1.00 0.00 50 GLY A N 29
ATOM 23400 C CA . GLY A 1 50 ? 20.726 16.585 7.440 1.00 0.00 50 GLY A CA 29
ATOM 23401 C C . GLY A 1 50 ? 20.817 18.089 7.662 1.00 0.00 50 GLY A C 29
ATOM 23402 O O . GLY A 1 50 ? 21.456 18.804 6.890 1.00 0.00 50 GLY A O 29
ATOM 23406 N N . ASP A 1 51 ? 20.175 18.561 8.728 1.00 0.00 51 ASP A N 29
ATOM 23407 C CA . ASP A 1 51 ? 20.182 19.988 9.064 1.00 0.00 51 ASP A CA 29
ATOM 23408 C C . ASP A 1 51 ? 20.604 20.191 10.516 1.00 0.00 51 ASP A C 29
ATOM 23409 O O . ASP A 1 51 ? 19.835 19.923 11.439 1.00 0.00 51 ASP A O 29
ATOM 23418 N N . GLU A 1 52 ? 21.830 20.664 10.708 1.00 0.00 52 GLU A N 29
ATOM 23419 C CA . GLU A 1 52 ? 22.344 20.900 12.053 1.00 0.00 52 GLU A CA 29
ATOM 23420 C C . GLU A 1 52 ? 23.650 21.687 12.000 1.00 0.00 52 GLU A C 29
ATOM 23421 O O . GLU A 1 52 ? 24.446 21.537 12.911 1.00 0.00 52 GLU A O 29
ATOM 23433 N N . MET A 1 1 ? -8.686 -11.322 -16.541 1.00 0.00 1 MET A N 30
ATOM 23434 C CA . MET A 1 1 ? -7.978 -12.141 -17.563 1.00 0.00 1 MET A CA 30
ATOM 23435 C C . MET A 1 1 ? -6.650 -12.627 -16.989 1.00 0.00 1 MET A C 30
ATOM 23436 O O . MET A 1 1 ? -6.622 -13.483 -16.104 1.00 0.00 1 MET A O 30
ATOM 23452 N N . PHE A 1 2 ? -5.552 -12.077 -17.498 1.00 0.00 2 PHE A N 30
ATOM 23453 C CA . PHE A 1 2 ? -4.234 -12.460 -17.033 1.00 0.00 2 PHE A CA 30
ATOM 23454 C C . PHE A 1 2 ? -3.926 -11.808 -15.695 1.00 0.00 2 PHE A C 30
ATOM 23455 O O . PHE A 1 2 ? -2.867 -12.026 -15.111 1.00 0.00 2 PHE A O 30
ATOM 23472 N N . SER A 1 3 ? -4.857 -10.992 -15.216 1.00 0.00 3 SER A N 30
ATOM 23473 C CA . SER A 1 3 ? -4.683 -10.307 -13.938 1.00 0.00 3 SER A CA 30
ATOM 23474 C C . SER A 1 3 ? -5.397 -11.076 -12.829 1.00 0.00 3 SER A C 30
ATOM 23475 O O . SER A 1 3 ? -5.059 -10.950 -11.651 1.00 0.00 3 SER A O 30
ATOM 23483 N N . ASN A 1 4 ? -6.388 -11.871 -13.219 1.00 0.00 4 ASN A N 30
ATOM 23484 C CA . ASN A 1 4 ? -7.149 -12.657 -12.261 1.00 0.00 4 ASN A CA 30
ATOM 23485 C C . ASN A 1 4 ? -6.279 -13.748 -11.663 1.00 0.00 4 ASN A C 30
ATOM 23486 O O . ASN A 1 4 ? -6.504 -14.188 -10.535 1.00 0.00 4 ASN A O 30
ATOM 23497 N N . ILE A 1 5 ? -5.286 -14.186 -12.423 1.00 0.00 5 ILE A N 30
ATOM 23498 C CA . ILE A 1 5 ? -4.403 -15.228 -11.946 1.00 0.00 5 ILE A CA 30
ATOM 23499 C C . ILE A 1 5 ? -3.658 -14.769 -10.712 1.00 0.00 5 ILE A C 30
ATOM 23500 O O . ILE A 1 5 ? -3.624 -15.473 -9.720 1.00 0.00 5 ILE A O 30
ATOM 23516 N N . GLY A 1 6 ? -3.072 -13.581 -10.772 1.00 0.00 6 GLY A N 30
ATOM 23517 C CA . GLY A 1 6 ? -2.332 -13.047 -9.631 1.00 0.00 6 GLY A CA 30
ATOM 23518 C C . GLY A 1 6 ? -1.075 -13.877 -9.371 1.00 0.00 6 GLY A C 30
ATOM 23519 O O . GLY A 1 6 ? -0.323 -14.187 -10.295 1.00 0.00 6 GLY A O 30
ATOM 23523 N N . ILE A 1 7 ? -0.839 -14.230 -8.106 1.00 0.00 7 ILE A N 30
ATOM 23524 C CA . ILE A 1 7 ? 0.343 -15.017 -7.758 1.00 0.00 7 ILE A CA 30
ATOM 23525 C C . ILE A 1 7 ? 0.324 -16.363 -8.488 1.00 0.00 7 ILE A C 30
ATOM 23526 O O . ILE A 1 7 ? 1.277 -16.713 -9.170 1.00 0.00 7 ILE A O 30
ATOM 23542 N N . PRO A 1 8 ? -0.725 -17.129 -8.381 1.00 0.00 8 PRO A N 30
ATOM 23543 C CA . PRO A 1 8 ? -0.845 -18.449 -9.092 1.00 0.00 8 PRO A CA 30
ATOM 23544 C C . PRO A 1 8 ? -0.367 -18.380 -10.544 1.00 0.00 8 PRO A C 30
ATOM 23545 O O . PRO A 1 8 ? 0.114 -19.379 -11.080 1.00 0.00 8 PRO A O 30
ATOM 23556 N N . GLY A 1 9 ? -0.440 -17.197 -11.167 1.00 0.00 9 GLY A N 30
ATOM 23557 C CA . GLY A 1 9 ? 0.064 -17.028 -12.536 1.00 0.00 9 GLY A CA 30
ATOM 23558 C C . GLY A 1 9 ? 1.530 -16.626 -12.475 1.00 0.00 9 GLY A C 30
ATOM 23559 O O . GLY A 1 9 ? 2.305 -16.892 -13.404 1.00 0.00 9 GLY A O 30
ATOM 23563 N N . LEU A 1 10 ? 1.902 -15.988 -11.357 1.00 0.00 10 LEU A N 30
ATOM 23564 C CA . LEU A 1 10 ? 3.279 -15.550 -11.153 1.00 0.00 10 LEU A CA 30
ATOM 23565 C C . LEU A 1 10 ? 4.240 -16.740 -11.115 1.00 0.00 10 LEU A C 30
ATOM 23566 O O . LEU A 1 10 ? 5.334 -16.671 -11.669 1.00 0.00 10 LEU A O 30
ATOM 23582 N N . ILE A 1 11 ? 3.840 -17.826 -10.453 1.00 0.00 11 ILE A N 30
ATOM 23583 C CA . ILE A 1 11 ? 4.699 -19.006 -10.352 1.00 0.00 11 ILE A CA 30
ATOM 23584 C C . ILE A 1 11 ? 5.026 -19.551 -11.732 1.00 0.00 11 ILE A C 30
ATOM 23585 O O . ILE A 1 11 ? 6.174 -19.858 -12.012 1.00 0.00 11 ILE A O 30
ATOM 23601 N N . LEU A 1 12 ? 4.028 -19.657 -12.588 1.00 0.00 12 LEU A N 30
ATOM 23602 C CA . LEU A 1 12 ? 4.253 -20.178 -13.923 1.00 0.00 12 LEU A CA 30
ATOM 23603 C C . LEU A 1 12 ? 5.270 -19.315 -14.648 1.00 0.00 12 LEU A C 30
ATOM 23604 O O . LEU A 1 12 ? 6.202 -19.832 -15.254 1.00 0.00 12 LEU A O 30
ATOM 23620 N N . ILE A 1 13 ? 5.105 -18.004 -14.549 1.00 0.00 13 ILE A N 30
ATOM 23621 C CA . ILE A 1 13 ? 6.035 -17.069 -15.174 1.00 0.00 13 ILE A CA 30
ATOM 23622 C C . ILE A 1 13 ? 7.402 -17.169 -14.520 1.00 0.00 13 ILE A C 30
ATOM 23623 O O . ILE A 1 13 ? 8.431 -17.113 -15.191 1.00 0.00 13 ILE A O 30
ATOM 23639 N N . PHE A 1 14 ? 7.400 -17.272 -13.208 1.00 0.00 14 PHE A N 30
ATOM 23640 C CA . PHE A 1 14 ? 8.642 -17.327 -12.472 1.00 0.00 14 PHE A CA 30
ATOM 23641 C C . PHE A 1 14 ? 9.496 -18.484 -12.966 1.00 0.00 14 PHE A C 30
ATOM 23642 O O . PHE A 1 14 ? 10.706 -18.350 -13.139 1.00 0.00 14 PHE A O 30
ATOM 23659 N N . VAL A 1 15 ? 8.850 -19.612 -13.194 1.00 0.00 15 VAL A N 30
ATOM 23660 C CA . VAL A 1 15 ? 9.541 -20.801 -13.675 1.00 0.00 15 VAL A CA 30
ATOM 23661 C C . VAL A 1 15 ? 10.250 -20.500 -14.987 1.00 0.00 15 VAL A C 30
ATOM 23662 O O . VAL A 1 15 ? 11.384 -20.913 -15.199 1.00 0.00 15 VAL A O 30
ATOM 23675 N N . ILE A 1 16 ? 9.576 -19.775 -15.859 1.00 0.00 16 ILE A N 30
ATOM 23676 C CA . ILE A 1 16 ? 10.160 -19.427 -17.156 1.00 0.00 16 ILE A CA 30
ATOM 23677 C C . ILE A 1 16 ? 11.532 -18.788 -16.977 1.00 0.00 16 ILE A C 30
ATOM 23678 O O . ILE A 1 16 ? 12.425 -18.977 -17.794 1.00 0.00 16 ILE A O 30
ATOM 23694 N N . ALA A 1 17 ? 11.688 -18.025 -15.914 1.00 0.00 17 ALA A N 30
ATOM 23695 C CA . ALA A 1 17 ? 12.963 -17.364 -15.635 1.00 0.00 17 ALA A CA 30
ATOM 23696 C C . ALA A 1 17 ? 13.987 -18.382 -15.131 1.00 0.00 17 ALA A C 30
ATOM 23697 O O . ALA A 1 17 ? 15.192 -18.224 -15.320 1.00 0.00 17 ALA A O 30
ATOM 23704 N N . LEU A 1 18 ? 13.494 -19.405 -14.462 1.00 0.00 18 LEU A N 30
ATOM 23705 C CA . LEU A 1 18 ? 14.352 -20.436 -13.904 1.00 0.00 18 LEU A CA 30
ATOM 23706 C C . LEU A 1 18 ? 14.993 -21.294 -14.986 1.00 0.00 18 LEU A C 30
ATOM 23707 O O . LEU A 1 18 ? 16.165 -21.653 -14.888 1.00 0.00 18 LEU A O 30
ATOM 23723 N N . ILE A 1 19 ? 14.225 -21.638 -16.002 1.00 0.00 19 ILE A N 30
ATOM 23724 C CA . ILE A 1 19 ? 14.754 -22.478 -17.066 1.00 0.00 19 ILE A CA 30
ATOM 23725 C C . ILE A 1 19 ? 15.963 -21.797 -17.699 1.00 0.00 19 ILE A C 30
ATOM 23726 O O . ILE A 1 19 ? 16.991 -22.424 -17.954 1.00 0.00 19 ILE A O 30
ATOM 23742 N N . ILE A 1 20 ? 15.822 -20.501 -17.922 1.00 0.00 20 ILE A N 30
ATOM 23743 C CA . ILE A 1 20 ? 16.886 -19.696 -18.493 1.00 0.00 20 ILE A CA 30
ATOM 23744 C C . ILE A 1 20 ? 17.922 -19.358 -17.418 1.00 0.00 20 ILE A C 30
ATOM 23745 O O . ILE A 1 20 ? 19.112 -19.624 -17.592 1.00 0.00 20 ILE A O 30
ATOM 23761 N N . PHE A 1 21 ? 17.473 -18.757 -16.314 1.00 0.00 21 PHE A N 30
ATOM 23762 C CA . PHE A 1 21 ? 18.386 -18.380 -15.241 1.00 0.00 21 PHE A CA 30
ATOM 23763 C C . PHE A 1 21 ? 18.705 -19.568 -14.338 1.00 0.00 21 PHE A C 30
ATOM 23764 O O . PHE A 1 21 ? 19.798 -20.131 -14.421 1.00 0.00 21 PHE A O 30
ATOM 23781 N N . GLY A 1 22 ? 17.760 -19.959 -13.473 1.00 0.00 22 GLY A N 30
ATOM 23782 C CA . GLY A 1 22 ? 17.984 -21.084 -12.570 1.00 0.00 22 GLY A CA 30
ATOM 23783 C C . GLY A 1 22 ? 17.653 -20.693 -11.127 1.00 0.00 22 GLY A C 30
ATOM 23784 O O . GLY A 1 22 ? 17.890 -19.555 -10.722 1.00 0.00 22 GLY A O 30
ATOM 23788 N N . PRO A 1 23 ? 17.120 -21.600 -10.347 1.00 0.00 23 PRO A N 30
ATOM 23789 C CA . PRO A 1 23 ? 16.765 -21.328 -8.923 1.00 0.00 23 PRO A CA 30
ATOM 23790 C C . PRO A 1 23 ? 18.007 -21.173 -8.050 1.00 0.00 23 PRO A C 30
ATOM 23791 O O . PRO A 1 23 ? 17.939 -20.636 -6.945 1.00 0.00 23 PRO A O 30
ATOM 23802 N N . SER A 1 24 ? 19.137 -21.662 -8.553 1.00 0.00 24 SER A N 30
ATOM 23803 C CA . SER A 1 24 ? 20.397 -21.586 -7.818 1.00 0.00 24 SER A CA 30
ATOM 23804 C C . SER A 1 24 ? 21.173 -20.333 -8.198 1.00 0.00 24 SER A C 30
ATOM 23805 O O . SER A 1 24 ? 21.951 -19.808 -7.400 1.00 0.00 24 SER A O 30
ATOM 23813 N N . LYS A 1 25 ? 20.968 -19.856 -9.423 1.00 0.00 25 LYS A N 30
ATOM 23814 C CA . LYS A 1 25 ? 21.656 -18.674 -9.891 1.00 0.00 25 LYS A CA 30
ATOM 23815 C C . LYS A 1 25 ? 20.993 -17.414 -9.348 1.00 0.00 25 LYS A C 30
ATOM 23816 O O . LYS A 1 25 ? 21.659 -16.417 -9.074 1.00 0.00 25 LYS A O 30
ATOM 23835 N N . LEU A 1 26 ? 19.676 -17.471 -9.193 1.00 0.00 26 LEU A N 30
ATOM 23836 C CA . LEU A 1 26 ? 18.923 -16.332 -8.682 1.00 0.00 26 LEU A CA 30
ATOM 23837 C C . LEU A 1 26 ? 19.433 -15.928 -7.292 1.00 0.00 26 LEU A C 30
ATOM 23838 O O . LEU A 1 26 ? 19.916 -14.812 -7.109 1.00 0.00 26 LEU A O 30
ATOM 23854 N N . PRO A 1 27 ? 19.326 -16.802 -6.322 1.00 0.00 27 PRO A N 30
ATOM 23855 C CA . PRO A 1 27 ? 19.781 -16.514 -4.930 1.00 0.00 27 PRO A CA 30
ATOM 23856 C C . PRO A 1 27 ? 21.213 -15.988 -4.903 1.00 0.00 27 PRO A C 30
ATOM 23857 O O . PRO A 1 27 ? 21.551 -15.131 -4.091 1.00 0.00 27 PRO A O 30
ATOM 23868 N N . GLU A 1 28 ? 22.043 -16.492 -5.802 1.00 0.00 28 GLU A N 30
ATOM 23869 C CA . GLU A 1 28 ? 23.426 -16.048 -5.868 1.00 0.00 28 GLU A CA 30
ATOM 23870 C C . GLU A 1 28 ? 23.484 -14.567 -6.204 1.00 0.00 28 GLU A C 30
ATOM 23871 O O . GLU A 1 28 ? 24.205 -13.800 -5.567 1.00 0.00 28 GLU A O 30
ATOM 23883 N N . ILE A 1 29 ? 22.708 -14.176 -7.198 1.00 0.00 29 ILE A N 30
ATOM 23884 C CA . ILE A 1 29 ? 22.657 -12.783 -7.615 1.00 0.00 29 ILE A CA 30
ATOM 23885 C C . ILE A 1 29 ? 22.006 -11.933 -6.531 1.00 0.00 29 ILE A C 30
ATOM 23886 O O . ILE A 1 29 ? 22.452 -10.822 -6.246 1.00 0.00 29 ILE A O 30
ATOM 23902 N N . GLY A 1 30 ? 20.945 -12.464 -5.934 1.00 0.00 30 GLY A N 30
ATOM 23903 C CA . GLY A 1 30 ? 20.230 -11.746 -4.888 1.00 0.00 30 GLY A CA 30
ATOM 23904 C C . GLY A 1 30 ? 21.165 -11.419 -3.730 1.00 0.00 30 GLY A C 30
ATOM 23905 O O . GLY A 1 30 ? 21.135 -10.312 -3.191 1.00 0.00 30 GLY A O 30
ATOM 23909 N N . ARG A 1 31 ? 22.000 -12.380 -3.351 1.00 0.00 31 ARG A N 30
ATOM 23910 C CA . ARG A 1 31 ? 22.936 -12.171 -2.260 1.00 0.00 31 ARG A CA 30
ATOM 23911 C C . ARG A 1 31 ? 23.928 -11.075 -2.603 1.00 0.00 31 ARG A C 30
ATOM 23912 O O . ARG A 1 31 ? 24.204 -10.198 -1.787 1.00 0.00 31 ARG A O 30
ATOM 23933 N N . ALA A 1 32 ? 24.473 -11.146 -3.806 1.00 0.00 32 ALA A N 30
ATOM 23934 C CA . ALA A 1 32 ? 25.453 -10.157 -4.229 1.00 0.00 32 ALA A CA 30
ATOM 23935 C C . ALA A 1 32 ? 24.821 -8.771 -4.254 1.00 0.00 32 ALA A C 30
ATOM 23936 O O . ALA A 1 32 ? 25.353 -7.823 -3.678 1.00 0.00 32 ALA A O 30
ATOM 23943 N N . ALA A 1 33 ? 23.666 -8.672 -4.902 1.00 0.00 33 ALA A N 30
ATOM 23944 C CA . ALA A 1 33 ? 22.941 -7.409 -4.973 1.00 0.00 33 ALA A CA 30
ATOM 23945 C C . ALA A 1 33 ? 22.488 -7.018 -3.581 1.00 0.00 33 ALA A C 30
ATOM 23946 O O . ALA A 1 33 ? 22.309 -5.840 -3.273 1.00 0.00 33 ALA A O 30
ATOM 23953 N N . GLY A 1 34 ? 22.273 -8.032 -2.754 1.00 0.00 34 GLY A N 30
ATOM 23954 C CA . GLY A 1 34 ? 21.806 -7.802 -1.407 1.00 0.00 34 GLY A CA 30
ATOM 23955 C C . GLY A 1 34 ? 22.731 -6.839 -0.673 1.00 0.00 34 GLY A C 30
ATOM 23956 O O . GLY A 1 34 ? 22.274 -5.920 0.007 1.00 0.00 34 GLY A O 30
ATOM 23960 N N . ARG A 1 35 ? 24.034 -7.054 -0.821 1.00 0.00 35 ARG A N 30
ATOM 23961 C CA . ARG A 1 35 ? 25.019 -6.194 -0.173 1.00 0.00 35 ARG A CA 30
ATOM 23962 C C . ARG A 1 35 ? 24.959 -4.788 -0.747 1.00 0.00 35 ARG A C 30
ATOM 23963 O O . ARG A 1 35 ? 25.008 -3.801 -0.014 1.00 0.00 35 ARG A O 30
ATOM 23984 N N . THR A 1 36 ? 24.844 -4.714 -2.063 1.00 0.00 36 THR A N 30
ATOM 23985 C CA . THR A 1 36 ? 24.767 -3.437 -2.753 1.00 0.00 36 THR A CA 30
ATOM 23986 C C . THR A 1 36 ? 23.503 -2.694 -2.340 1.00 0.00 36 THR A C 30
ATOM 23987 O O . THR A 1 36 ? 23.523 -1.491 -2.112 1.00 0.00 36 THR A O 30
ATOM 23998 N N . LEU A 1 37 ? 22.403 -3.413 -2.268 1.00 0.00 37 LEU A N 30
ATOM 23999 C CA . LEU A 1 37 ? 21.145 -2.802 -1.894 1.00 0.00 37 LEU A CA 30
ATOM 24000 C C . LEU A 1 37 ? 21.139 -2.403 -0.426 1.00 0.00 37 LEU A C 30
ATOM 24001 O O . LEU A 1 37 ? 20.546 -1.397 -0.042 1.00 0.00 37 LEU A O 30
ATOM 24017 N N . LEU A 1 38 ? 21.788 -3.220 0.382 1.00 0.00 38 LEU A N 30
ATOM 24018 C CA . LEU A 1 38 ? 21.851 -2.983 1.814 1.00 0.00 38 LEU A CA 30
ATOM 24019 C C . LEU A 1 38 ? 22.462 -1.627 2.098 1.00 0.00 38 LEU A C 30
ATOM 24020 O O . LEU A 1 38 ? 22.014 -0.916 2.983 1.00 0.00 38 LEU A O 30
ATOM 24036 N N . GLU A 1 39 ? 23.495 -1.280 1.366 1.00 0.00 39 GLU A N 30
ATOM 24037 C CA . GLU A 1 39 ? 24.141 0.004 1.574 1.00 0.00 39 GLU A CA 30
ATOM 24038 C C . GLU A 1 39 ? 23.287 1.125 0.985 1.00 0.00 39 GLU A C 30
ATOM 24039 O O . GLU A 1 39 ? 23.436 2.288 1.359 1.00 0.00 39 GLU A O 30
ATOM 24051 N N . PHE A 1 40 ? 22.403 0.776 0.043 1.00 0.00 40 PHE A N 30
ATOM 24052 C CA . PHE A 1 40 ? 21.555 1.776 -0.601 1.00 0.00 40 PHE A CA 30
ATOM 24053 C C . PHE A 1 40 ? 20.603 2.433 0.393 1.00 0.00 40 PHE A C 30
ATOM 24054 O O . PHE A 1 40 ? 20.479 3.657 0.439 1.00 0.00 40 PHE A O 30
ATOM 24071 N N . LYS A 1 41 ? 19.924 1.611 1.174 1.00 0.00 41 LYS A N 30
ATOM 24072 C CA . LYS A 1 41 ? 18.975 2.119 2.147 1.00 0.00 41 LYS A CA 30
ATOM 24073 C C . LYS A 1 41 ? 19.690 2.944 3.205 1.00 0.00 41 LYS A C 30
ATOM 24074 O O . LYS A 1 41 ? 19.154 3.927 3.716 1.00 0.00 41 LYS A O 30
ATOM 24093 N N . SER A 1 42 ? 20.905 2.532 3.525 1.00 0.00 42 SER A N 30
ATOM 24094 C CA . SER A 1 42 ? 21.703 3.230 4.518 1.00 0.00 42 SER A CA 30
ATOM 24095 C C . SER A 1 42 ? 22.031 4.632 4.020 1.00 0.00 42 SER A C 30
ATOM 24096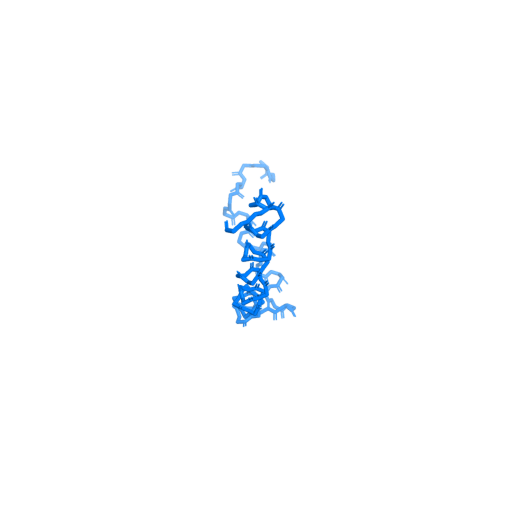 O O . SER A 1 42 ? 22.006 5.594 4.785 1.00 0.00 42 SER A O 30
ATOM 24104 N N . ALA A 1 43 ? 22.326 4.738 2.727 1.00 0.00 43 ALA A N 30
ATOM 24105 C CA . ALA A 1 43 ? 22.642 6.030 2.131 1.00 0.00 43 ALA A CA 30
ATOM 24106 C C . ALA A 1 43 ? 21.381 6.883 2.014 1.00 0.00 43 ALA A C 30
ATOM 24107 O O . ALA A 1 43 ? 21.401 8.081 2.292 1.00 0.00 43 ALA A O 30
ATOM 24114 N N . THR A 1 44 ? 20.283 6.246 1.619 1.00 0.00 44 THR A N 30
ATOM 24115 C CA . THR A 1 44 ? 19.007 6.931 1.481 1.00 0.00 44 THR A CA 30
ATOM 24116 C C . THR A 1 44 ? 18.529 7.465 2.826 1.00 0.00 44 THR A C 30
ATOM 24117 O O . THR A 1 44 ? 18.043 8.592 2.919 1.00 0.00 44 THR A O 30
ATOM 24128 N N . LYS A 1 45 ? 18.659 6.645 3.854 1.00 0.00 45 LYS A N 30
ATOM 24129 C CA . LYS A 1 45 ? 18.225 7.036 5.184 1.00 0.00 45 LYS A CA 30
ATOM 24130 C C . LYS A 1 45 ? 18.893 8.340 5.581 1.00 0.00 45 LYS A C 30
ATOM 24131 O O . LYS A 1 45 ? 18.354 9.120 6.365 1.00 0.00 45 LYS A O 30
ATOM 24150 N N . SER A 1 46 ? 20.075 8.564 5.040 1.00 0.00 46 SER A N 30
ATOM 24151 C CA . SER A 1 46 ? 20.820 9.766 5.351 1.00 0.00 46 SER A CA 30
ATOM 24152 C C . SER A 1 46 ? 20.211 10.977 4.645 1.00 0.00 46 SER A C 30
ATOM 24153 O O . SER A 1 46 ? 20.261 12.095 5.159 1.00 0.00 46 SER A O 30
ATOM 24161 N N . LEU A 1 47 ? 19.642 10.750 3.465 1.00 0.00 47 LEU A N 30
ATOM 24162 C CA . LEU A 1 47 ? 19.036 11.832 2.703 1.00 0.00 47 LEU A CA 30
ATOM 24163 C C . LEU A 1 47 ? 17.767 12.323 3.380 1.00 0.00 47 LEU A C 30
ATOM 24164 O O . LEU A 1 47 ? 17.512 13.526 3.447 1.00 0.00 47 LEU A O 30
ATOM 24180 N N . VAL A 1 48 ? 16.975 11.388 3.890 1.00 0.00 48 VAL A N 30
ATOM 24181 C CA . VAL A 1 48 ? 15.742 11.744 4.570 1.00 0.00 48 VAL A CA 30
ATOM 24182 C C . VAL A 1 48 ? 16.042 12.165 5.994 1.00 0.00 48 VAL A C 30
ATOM 24183 O O . VAL A 1 48 ? 17.097 11.848 6.543 1.00 0.00 48 VAL A O 30
ATOM 24196 N N . SER A 1 49 ? 15.106 12.880 6.577 1.00 0.00 49 SER A N 30
ATOM 24197 C CA . SER A 1 49 ? 15.251 13.356 7.935 1.00 0.00 49 SER A CA 30
ATOM 24198 C C . SER A 1 49 ? 16.186 14.565 7.978 1.00 0.00 49 SER A C 30
ATOM 24199 O O . SER A 1 49 ? 16.068 15.420 8.854 1.00 0.00 49 SER A O 30
ATOM 24207 N N . GLY A 1 50 ? 17.116 14.629 7.024 1.00 0.00 50 GLY A N 30
ATOM 24208 C CA . GLY A 1 50 ? 18.058 15.740 6.972 1.00 0.00 50 GLY A CA 30
ATOM 24209 C C . GLY A 1 50 ? 18.935 15.769 8.216 1.00 0.00 50 GLY A C 30
ATOM 24210 O O . GLY A 1 50 ? 19.251 16.837 8.742 1.00 0.00 50 GLY A O 30
ATOM 24214 N N . ASP A 1 51 ? 19.325 14.588 8.684 1.00 0.00 51 ASP A N 30
ATOM 24215 C CA . ASP A 1 51 ? 20.168 14.487 9.871 1.00 0.00 51 ASP A CA 30
ATOM 24216 C C . ASP A 1 51 ? 19.682 15.429 10.965 1.00 0.00 51 ASP A C 30
ATOM 24217 O O . ASP A 1 51 ? 20.230 16.517 11.152 1.00 0.00 51 ASP A O 30
ATOM 24226 N N . GLU A 1 52 ? 18.651 15.005 11.682 1.00 0.00 52 GLU A N 30
ATOM 24227 C CA . GLU A 1 52 ? 18.093 15.815 12.755 1.00 0.00 52 GLU A CA 30
ATOM 24228 C C . GLU A 1 52 ? 19.190 16.225 13.735 1.00 0.00 52 GLU A C 30
ATOM 24229 O O . GLU A 1 52 ? 19.994 15.377 14.082 1.00 0.00 52 GLU A O 30
ATOM 24241 N N . MET A 1 1 ? -9.361 -13.763 -19.046 1.00 0.00 1 MET A N 31
ATOM 24242 C CA . MET A 1 1 ? -9.223 -15.220 -18.766 1.00 0.00 1 MET A CA 31
ATOM 24243 C C . MET A 1 1 ? -7.887 -15.466 -18.081 1.00 0.00 1 MET A C 31
ATOM 24244 O O . MET A 1 1 ? -7.805 -16.163 -17.069 1.00 0.00 1 MET A O 31
ATOM 24260 N N . PHE A 1 2 ? -6.845 -14.885 -18.654 1.00 0.00 2 PHE A N 31
ATOM 24261 C CA . PHE A 1 2 ? -5.505 -15.029 -18.122 1.00 0.00 2 PHE A CA 31
ATOM 24262 C C . PHE A 1 2 ? -5.300 -14.116 -16.925 1.00 0.00 2 PHE A C 31
ATOM 24263 O O . PHE A 1 2 ? -4.248 -14.138 -16.287 1.00 0.00 2 PHE A O 31
ATOM 24280 N N . SER A 1 3 ? -6.308 -13.303 -16.629 1.00 0.00 3 SER A N 31
ATOM 24281 C CA . SER A 1 3 ? -6.238 -12.380 -15.499 1.00 0.00 3 SER A CA 31
ATOM 24282 C C . SER A 1 3 ? -6.945 -12.981 -14.288 1.00 0.00 3 SER A C 31
ATOM 24283 O O . SER A 1 3 ? -6.652 -12.631 -13.144 1.00 0.00 3 SER A O 31
ATOM 24291 N N . ASN A 1 4 ? -7.877 -13.889 -14.555 1.00 0.00 4 ASN A N 31
ATOM 24292 C CA . ASN A 1 4 ? -8.621 -14.545 -13.491 1.00 0.00 4 ASN A CA 31
ATOM 24293 C C . ASN A 1 4 ? -7.708 -15.445 -12.679 1.00 0.00 4 ASN A C 31
ATOM 24294 O O . ASN A 1 4 ? -7.895 -15.613 -11.474 1.00 0.00 4 ASN A O 31
ATOM 24305 N N . ILE A 1 5 ? -6.725 -16.033 -13.345 1.00 0.00 5 ILE A N 31
ATOM 24306 C CA . ILE A 1 5 ? -5.804 -16.922 -12.673 1.00 0.00 5 ILE A CA 31
ATOM 24307 C C . ILE A 1 5 ? -5.247 -16.273 -11.407 1.00 0.00 5 ILE A C 31
ATOM 24308 O O . ILE A 1 5 ? -5.450 -16.782 -10.300 1.00 0.00 5 ILE A O 31
ATOM 24324 N N . GLY A 1 6 ? -4.552 -15.154 -11.566 1.00 0.00 6 GLY A N 31
ATOM 24325 C CA . GLY A 1 6 ? -3.950 -14.449 -10.431 1.00 0.00 6 GLY A CA 31
ATOM 24326 C C . GLY A 1 6 ? -2.470 -14.812 -10.324 1.00 0.00 6 GLY A C 31
ATOM 24327 O O . GLY A 1 6 ? -1.817 -15.087 -11.332 1.00 0.00 6 GLY A O 31
ATOM 24331 N N . ILE A 1 7 ? -1.949 -14.828 -9.100 1.00 0.00 7 ILE A N 31
ATOM 24332 C CA . ILE A 1 7 ? -0.555 -15.187 -8.879 1.00 0.00 7 ILE A CA 31
ATOM 24333 C C . ILE A 1 7 ? -0.220 -16.478 -9.647 1.00 0.00 7 ILE A C 31
ATOM 24334 O O . ILE A 1 7 ? 0.785 -16.509 -10.333 1.00 0.00 7 ILE A O 31
ATOM 24350 N N . PRO A 1 8 ? -1.026 -17.538 -9.575 1.00 0.00 8 PRO A N 31
ATOM 24351 C CA . PRO A 1 8 ? -0.737 -18.800 -10.321 1.00 0.00 8 PRO A CA 31
ATOM 24352 C C . PRO A 1 8 ? -0.127 -18.524 -11.701 1.00 0.00 8 PRO A C 31
ATOM 24353 O O . PRO A 1 8 ? 0.830 -19.182 -12.097 1.00 0.00 8 PRO A O 31
ATOM 24364 N N . GLY A 1 9 ? -0.676 -17.546 -12.414 1.00 0.00 9 GLY A N 31
ATOM 24365 C CA . GLY A 1 9 ? -0.172 -17.199 -13.736 1.00 0.00 9 GLY A CA 31
ATOM 24366 C C . GLY A 1 9 ? 1.283 -16.757 -13.674 1.00 0.00 9 GLY A C 31
ATOM 24367 O O . GLY A 1 9 ? 2.070 -17.046 -14.577 1.00 0.00 9 GLY A O 31
ATOM 24371 N N . LEU A 1 10 ? 1.625 -16.048 -12.606 1.00 0.00 10 LEU A N 31
ATOM 24372 C CA . LEU A 1 10 ? 2.985 -15.555 -12.426 1.00 0.00 10 LEU A CA 31
ATOM 24373 C C . LEU A 1 10 ? 3.969 -16.717 -12.311 1.00 0.00 10 LEU A C 31
ATOM 24374 O O . LEU A 1 10 ? 5.066 -16.658 -12.858 1.00 0.00 10 LEU A O 31
ATOM 24390 N N . ILE A 1 11 ? 3.575 -17.769 -11.600 1.00 0.00 11 ILE A N 31
ATOM 24391 C CA . ILE A 1 11 ? 4.437 -18.930 -11.426 1.00 0.00 11 ILE A CA 31
ATOM 24392 C C . ILE A 1 11 ? 4.773 -19.542 -12.778 1.00 0.00 11 ILE A C 31
ATOM 24393 O O . ILE A 1 11 ? 5.921 -19.871 -13.029 1.00 0.00 11 ILE A O 31
ATOM 24409 N N . LEU A 1 12 ? 3.784 -19.685 -13.646 1.00 0.00 12 LEU A N 31
ATOM 24410 C CA . LEU A 1 12 ? 4.031 -20.268 -14.953 1.00 0.00 12 LEU A CA 31
ATOM 24411 C C . LEU A 1 12 ? 5.073 -19.444 -15.692 1.00 0.00 12 LEU A C 31
ATOM 24412 O O . LEU A 1 12 ? 6.011 -19.993 -16.257 1.00 0.00 12 LEU A O 31
ATOM 24428 N N . ILE A 1 13 ? 4.921 -18.126 -15.644 1.00 0.00 13 ILE A N 31
ATOM 24429 C CA . ILE A 1 13 ? 5.876 -17.222 -16.279 1.00 0.00 13 ILE A CA 31
ATOM 24430 C C . ILE A 1 13 ? 7.221 -17.303 -15.580 1.00 0.00 13 ILE A C 31
ATOM 24431 O O . ILE A 1 13 ? 8.272 -17.278 -16.220 1.00 0.00 13 ILE A O 31
ATOM 24447 N N . PHE A 1 14 ? 7.177 -17.351 -14.264 1.00 0.00 14 PHE A N 31
ATOM 24448 C CA . PHE A 1 14 ? 8.391 -17.374 -13.486 1.00 0.00 14 PHE A CA 31
ATOM 24449 C C . PHE A 1 14 ? 9.254 -18.558 -13.898 1.00 0.00 14 PHE A C 31
ATOM 24450 O O . PHE A 1 14 ? 10.471 -18.439 -14.033 1.00 0.00 14 PHE A O 31
ATOM 24467 N N . VAL A 1 15 ? 8.608 -19.694 -14.104 1.00 0.00 15 VAL A N 31
ATOM 24468 C CA . VAL A 1 15 ? 9.311 -20.904 -14.507 1.00 0.00 15 VAL A CA 31
ATOM 24469 C C . VAL A 1 15 ? 10.080 -20.657 -15.794 1.00 0.00 15 VAL A C 31
ATOM 24470 O O . VAL A 1 15 ? 11.223 -21.086 -15.937 1.00 0.00 15 VAL A O 31
ATOM 24483 N N . ILE A 1 16 ? 9.444 -19.958 -16.723 1.00 0.00 16 ILE A N 31
ATOM 24484 C CA . ILE A 1 16 ? 10.086 -19.654 -18.003 1.00 0.00 16 ILE A CA 31
ATOM 24485 C C . ILE A 1 16 ? 11.436 -19.004 -17.756 1.00 0.00 16 ILE A C 31
ATOM 24486 O O . ILE A 1 16 ? 12.379 -19.206 -18.511 1.00 0.00 16 ILE A O 31
ATOM 24502 N N . ALA A 1 17 ? 11.509 -18.228 -16.691 1.00 0.00 17 ALA A N 31
ATOM 24503 C CA . ALA A 1 17 ? 12.749 -17.555 -16.319 1.00 0.00 17 ALA A CA 31
ATOM 24504 C C . ALA A 1 17 ? 13.720 -18.552 -15.676 1.00 0.00 17 ALA A C 31
ATOM 24505 O O . ALA A 1 17 ? 14.925 -18.473 -15.864 1.00 0.00 17 ALA A O 31
ATOM 24512 N N . LEU A 1 18 ? 13.178 -19.477 -14.902 1.00 0.00 18 LEU A N 31
ATOM 24513 C CA . LEU A 1 18 ? 13.985 -20.470 -14.213 1.00 0.00 18 LEU A CA 31
ATOM 24514 C C . LEU A 1 18 ? 14.702 -21.387 -15.185 1.00 0.00 18 LEU A C 31
ATOM 24515 O O . LEU A 1 18 ? 15.866 -21.730 -14.978 1.00 0.00 18 LEU A O 31
ATOM 24531 N N . ILE A 1 19 ? 14.019 -21.788 -16.235 1.00 0.00 19 ILE A N 31
ATOM 24532 C CA . ILE A 1 19 ? 14.639 -22.673 -17.204 1.00 0.00 19 ILE A CA 31
ATOM 24533 C C . ILE A 1 19 ? 15.865 -22.004 -17.822 1.00 0.00 19 ILE A C 31
ATOM 24534 O O . ILE A 1 19 ? 16.905 -22.640 -17.996 1.00 0.00 19 ILE A O 31
ATOM 24550 N N . ILE A 1 20 ? 15.747 -20.718 -18.134 1.00 0.00 20 ILE A N 31
ATOM 24551 C CA . ILE A 1 20 ? 16.863 -19.973 -18.710 1.00 0.00 20 ILE A CA 31
ATOM 24552 C C . ILE A 1 20 ? 17.830 -19.511 -17.616 1.00 0.00 20 ILE A C 31
ATOM 24553 O O . ILE A 1 20 ? 19.044 -19.514 -17.817 1.00 0.00 20 ILE A O 31
ATOM 24569 N N . PHE A 1 21 ? 17.292 -19.115 -16.452 1.00 0.00 21 PHE A N 31
ATOM 24570 C CA . PHE A 1 21 ? 18.133 -18.659 -15.344 1.00 0.00 21 PHE A CA 31
ATOM 24571 C C . PHE A 1 21 ? 18.399 -19.797 -14.355 1.00 0.00 21 PHE A C 31
ATOM 24572 O O . PHE A 1 21 ? 19.505 -20.331 -14.313 1.00 0.00 21 PHE A O 31
ATOM 24589 N N . GLY A 1 22 ? 17.383 -20.179 -13.565 1.00 0.00 22 GLY A N 31
ATOM 24590 C CA . GLY A 1 22 ? 17.539 -21.267 -12.596 1.00 0.00 22 GLY A CA 31
ATOM 24591 C C . GLY A 1 22 ? 17.224 -20.782 -11.175 1.00 0.00 22 GLY A C 31
ATOM 24592 O O . GLY A 1 22 ? 17.553 -19.651 -10.819 1.00 0.00 22 GLY A O 31
ATOM 24596 N N . PRO A 1 23 ? 16.602 -21.605 -10.360 1.00 0.00 23 PRO A N 31
ATOM 24597 C CA . PRO A 1 23 ? 16.248 -21.234 -8.955 1.00 0.00 23 PRO A CA 31
ATOM 24598 C C . PRO A 1 23 ? 17.477 -21.167 -8.047 1.00 0.00 23 PRO A C 31
ATOM 24599 O O . PRO A 1 23 ? 17.398 -20.680 -6.920 1.00 0.00 23 PRO A O 31
ATOM 24610 N N . SER A 1 24 ? 18.612 -21.645 -8.551 1.00 0.00 24 SER A N 31
ATOM 24611 C CA . SER A 1 24 ? 19.859 -21.615 -7.787 1.00 0.00 24 SER A CA 31
ATOM 24612 C C . SER A 1 24 ? 20.608 -20.334 -8.105 1.00 0.00 24 SER A C 31
ATOM 24613 O O . SER A 1 24 ? 21.584 -19.984 -7.442 1.00 0.00 24 SER A O 31
ATOM 24621 N N . LYS A 1 25 ? 20.143 -19.641 -9.140 1.00 0.00 25 LYS A N 31
ATOM 24622 C CA . LYS A 1 25 ? 20.765 -18.403 -9.570 1.00 0.00 25 LYS A CA 31
ATOM 24623 C C . LYS A 1 25 ? 20.177 -17.210 -8.840 1.00 0.00 25 LYS A C 31
ATOM 24624 O O . LYS A 1 25 ? 20.772 -16.138 -8.823 1.00 0.00 25 LYS A O 31
ATOM 24643 N N . LEU A 1 26 ? 19.023 -17.396 -8.216 1.00 0.00 26 LEU A N 31
ATOM 24644 C CA . LEU A 1 26 ? 18.403 -16.319 -7.477 1.00 0.00 26 LEU A CA 31
ATOM 24645 C C . LEU A 1 26 ? 19.142 -16.109 -6.141 1.00 0.00 26 LEU A C 31
ATOM 24646 O O . LEU A 1 26 ? 19.622 -15.004 -5.882 1.00 0.00 26 LEU A O 31
ATOM 24662 N N . PRO A 1 27 ? 19.299 -17.128 -5.299 1.00 0.00 27 PRO A N 31
ATOM 24663 C CA . PRO A 1 27 ? 20.055 -16.979 -4.026 1.00 0.00 27 PRO A CA 31
ATOM 24664 C C . PRO A 1 27 ? 21.310 -16.115 -4.209 1.00 0.00 27 PRO A C 31
ATOM 24665 O O . PRO A 1 27 ? 21.622 -15.265 -3.374 1.00 0.00 27 PRO A O 31
ATOM 24676 N N . GLU A 1 28 ? 22.025 -16.359 -5.299 1.00 0.00 28 GLU A N 31
ATOM 24677 C CA . GLU A 1 28 ? 23.248 -15.621 -5.587 1.00 0.00 28 GLU A CA 31
ATOM 24678 C C . GLU A 1 28 ? 22.965 -14.147 -5.839 1.00 0.00 28 GLU A C 31
ATOM 24679 O O . GLU A 1 28 ? 23.687 -13.278 -5.352 1.00 0.00 28 GLU A O 31
ATOM 24691 N N . ILE A 1 29 ? 21.922 -13.874 -6.604 1.00 0.00 29 ILE A N 31
ATOM 24692 C CA . ILE A 1 29 ? 21.556 -12.495 -6.921 1.00 0.00 29 ILE A CA 31
ATOM 24693 C C . ILE A 1 29 ? 21.125 -11.750 -5.665 1.00 0.00 29 ILE A C 31
ATOM 24694 O O . ILE A 1 29 ? 21.497 -10.593 -5.459 1.00 0.00 29 ILE A O 31
ATOM 24710 N N . GLY A 1 30 ? 20.329 -12.411 -4.836 1.00 0.00 30 GLY A N 31
ATOM 24711 C CA . GLY A 1 30 ? 19.841 -11.796 -3.609 1.00 0.00 30 GLY A CA 31
ATOM 24712 C C . GLY A 1 30 ? 21.002 -11.386 -2.716 1.00 0.00 30 GLY A C 31
ATOM 24713 O O . GLY A 1 30 ? 21.001 -10.298 -2.141 1.00 0.00 30 GLY A O 31
ATOM 24717 N N . ARG A 1 31 ? 21.993 -12.261 -2.605 1.00 0.00 31 ARG A N 31
ATOM 24718 C CA . ARG A 1 31 ? 23.159 -11.980 -1.784 1.00 0.00 31 ARG A CA 31
ATOM 24719 C C . ARG A 1 31 ? 23.916 -10.786 -2.321 1.00 0.00 31 ARG A C 31
ATOM 24720 O O . ARG A 1 31 ? 24.319 -9.898 -1.571 1.00 0.00 31 ARG A O 31
ATOM 24741 N N . ALA A 1 32 ? 24.120 -10.784 -3.628 1.00 0.00 32 ALA A N 31
ATOM 24742 C CA . ALA A 1 32 ? 24.854 -9.702 -4.257 1.00 0.00 32 ALA A CA 31
ATOM 24743 C C . ALA A 1 32 ? 24.115 -8.388 -4.044 1.00 0.00 32 ALA A C 31
ATOM 24744 O O . ALA A 1 32 ? 24.708 -7.390 -3.634 1.00 0.00 32 ALA A O 31
ATOM 24751 N N . ALA A 1 33 ? 22.811 -8.405 -4.289 1.00 0.00 33 ALA A N 31
ATOM 24752 C CA . ALA A 1 33 ? 21.994 -7.218 -4.083 1.00 0.00 33 ALA A CA 31
ATOM 24753 C C . ALA A 1 33 ? 21.981 -6.881 -2.605 1.00 0.00 33 ALA A C 31
ATOM 24754 O O . ALA A 1 33 ? 21.819 -5.725 -2.211 1.00 0.00 33 ALA A O 31
ATOM 24761 N N . GLY A 1 34 ? 22.123 -7.920 -1.794 1.00 0.00 34 GLY A N 31
ATOM 24762 C CA . GLY A 1 34 ? 22.098 -7.754 -0.358 1.00 0.00 34 GLY A CA 31
ATOM 24763 C C . GLY A 1 34 ? 23.141 -6.737 0.093 1.00 0.00 34 GLY A C 31
ATOM 24764 O O . GLY A 1 34 ? 22.867 -5.885 0.937 1.00 0.00 34 GLY A O 31
ATOM 24768 N N . ARG A 1 35 ? 24.337 -6.839 -0.474 1.00 0.00 35 ARG A N 31
ATOM 24769 C CA . ARG A 1 35 ? 25.421 -5.925 -0.127 1.00 0.00 35 ARG A CA 31
ATOM 24770 C C . ARG A 1 35 ? 25.120 -4.517 -0.615 1.00 0.00 35 ARG A C 31
ATOM 24771 O O . ARG A 1 35 ? 25.379 -3.538 0.080 1.00 0.00 35 ARG A O 31
ATOM 24792 N N . THR A 1 36 ? 24.575 -4.437 -1.818 1.00 0.00 36 THR A N 31
ATOM 24793 C CA . THR A 1 36 ? 24.233 -3.159 -2.424 1.00 0.00 36 THR A CA 31
ATOM 24794 C C . THR A 1 36 ? 23.159 -2.449 -1.607 1.00 0.00 36 THR A C 31
ATOM 24795 O O . THR A 1 36 ? 23.235 -1.247 -1.369 1.00 0.00 36 THR A O 31
ATOM 24806 N N . LEU A 1 37 ? 22.153 -3.193 -1.198 1.00 0.00 37 LEU A N 31
ATOM 24807 C CA . LEU A 1 37 ? 21.070 -2.623 -0.422 1.00 0.00 37 LEU A CA 31
ATOM 24808 C C . LEU A 1 37 ? 21.541 -2.193 0.959 1.00 0.00 37 LEU A C 31
ATOM 24809 O O . LEU A 1 37 ? 21.094 -1.185 1.504 1.00 0.00 37 LEU A O 31
ATOM 24825 N N . LEU A 1 38 ? 22.435 -2.987 1.515 1.00 0.00 38 LEU A N 31
ATOM 24826 C CA . LEU A 1 38 ? 22.976 -2.729 2.841 1.00 0.00 38 LEU A CA 31
ATOM 24827 C C . LEU A 1 38 ? 23.634 -1.365 2.895 1.00 0.00 38 LEU A C 31
ATOM 24828 O O . LEU A 1 38 ? 23.500 -0.646 3.876 1.00 0.00 38 LEU A O 31
ATOM 24844 N N . GLU A 1 39 ? 24.355 -1.017 1.854 1.00 0.00 39 GLU A N 31
ATOM 24845 C CA . GLU A 1 39 ? 25.025 0.271 1.815 1.00 0.00 39 GLU A CA 31
ATOM 24846 C C . GLU A 1 39 ? 24.022 1.366 1.469 1.00 0.00 39 GLU A C 31
ATOM 24847 O O . GLU A 1 39 ? 24.265 2.545 1.721 1.00 0.00 39 GLU A O 31
ATOM 24859 N N . PHE A 1 40 ? 22.900 0.968 0.862 1.00 0.00 40 PHE A N 31
ATOM 24860 C CA . PHE A 1 40 ? 21.879 1.929 0.458 1.00 0.00 40 PHE A CA 31
ATOM 24861 C C . PHE A 1 40 ? 21.247 2.619 1.661 1.00 0.00 40 PHE A C 31
ATOM 24862 O O . PHE A 1 40 ? 21.116 3.842 1.693 1.00 0.00 40 PHE A O 31
ATOM 24879 N N . LYS A 1 41 ? 20.845 1.821 2.637 1.00 0.00 41 LYS A N 31
ATOM 24880 C CA . LYS A 1 41 ? 20.211 2.360 3.826 1.00 0.00 41 LYS A CA 31
ATOM 24881 C C . LYS A 1 41 ? 21.181 3.244 4.594 1.00 0.00 41 LYS A C 31
ATOM 24882 O O . LYS A 1 41 ? 20.790 4.248 5.191 1.00 0.00 41 LYS A O 31
ATOM 24901 N N . SER A 1 42 ? 22.448 2.863 4.568 1.00 0.00 42 SER A N 31
ATOM 24902 C CA . SER A 1 42 ? 23.481 3.620 5.255 1.00 0.00 42 SER A CA 31
ATOM 24903 C C . SER A 1 42 ? 23.630 4.995 4.614 1.00 0.00 42 SER A C 31
ATOM 24904 O O . SER A 1 42 ? 23.795 6.000 5.306 1.00 0.00 42 SER A O 31
ATOM 24912 N N . ALA A 1 43 ? 23.549 5.032 3.288 1.00 0.00 43 ALA A N 31
ATOM 24913 C CA . ALA A 1 43 ? 23.654 6.291 2.561 1.00 0.00 43 ALA A CA 31
ATOM 24914 C C . ALA A 1 43 ? 22.430 7.153 2.846 1.00 0.00 43 ALA A C 31
ATOM 24915 O O . ALA A 1 43 ? 22.526 8.369 2.983 1.00 0.00 43 ALA A O 31
ATOM 24922 N N . THR A 1 44 ? 21.282 6.496 2.946 1.00 0.00 44 THR A N 31
ATOM 24923 C CA . THR A 1 44 ? 20.028 7.169 3.231 1.00 0.00 44 THR A CA 31
ATOM 24924 C C . THR A 1 44 ? 20.058 7.831 4.606 1.00 0.00 44 THR A C 31
ATOM 24925 O O . THR A 1 44 ? 19.575 8.951 4.779 1.00 0.00 44 THR A O 31
ATOM 24936 N N . LYS A 1 45 ? 20.601 7.121 5.578 1.00 0.00 45 LYS A N 31
ATOM 24937 C CA . LYS A 1 45 ? 20.660 7.634 6.934 1.00 0.00 45 LYS A CA 31
ATOM 24938 C C . LYS A 1 45 ? 21.305 9.009 6.940 1.00 0.00 45 LYS A C 31
ATOM 24939 O O . LYS A 1 45 ? 20.984 9.859 7.769 1.00 0.00 45 LYS A O 31
ATOM 24958 N N . SER A 1 46 ? 22.221 9.220 6.012 1.00 0.00 46 SER A N 31
ATOM 24959 C CA . SER A 1 46 ? 22.910 10.492 5.922 1.00 0.00 46 SER A CA 31
ATOM 24960 C C . SER A 1 46 ? 22.007 11.567 5.311 1.00 0.00 46 SER A C 31
ATOM 24961 O O . SER A 1 46 ? 22.119 12.744 5.652 1.00 0.00 46 SER A O 31
ATOM 24969 N N . LEU A 1 47 ? 21.115 11.161 4.409 1.00 0.00 47 LEU A N 31
ATOM 24970 C CA . LEU A 1 47 ? 20.212 12.109 3.770 1.00 0.00 47 LEU A CA 31
ATOM 24971 C C . LEU A 1 47 ? 19.177 12.619 4.763 1.00 0.00 47 LEU A C 31
ATOM 24972 O O . LEU A 1 47 ? 18.882 13.814 4.816 1.00 0.00 47 LEU A O 31
ATOM 24988 N N . VAL A 1 48 ? 18.630 11.702 5.549 1.00 0.00 48 VAL A N 31
ATOM 24989 C CA . VAL A 1 48 ? 17.628 12.054 6.545 1.00 0.00 48 VAL A CA 31
ATOM 24990 C C . VAL A 1 48 ? 18.259 12.775 7.719 1.00 0.00 48 VAL A C 31
ATOM 24991 O O . VAL A 1 48 ? 17.631 13.620 8.357 1.00 0.00 48 VAL A O 31
ATOM 25004 N N . SER A 1 49 ? 19.498 12.426 8.007 1.00 0.00 49 SER A N 31
ATOM 25005 C CA . SER A 1 49 ? 20.201 13.034 9.115 1.00 0.00 49 SER A CA 31
ATOM 25006 C C . SER A 1 49 ? 20.193 14.549 8.978 1.00 0.00 49 SER A C 31
ATOM 25007 O O . SER A 1 49 ? 20.139 15.273 9.972 1.00 0.00 49 SER A O 31
ATOM 25015 N N . GLY A 1 50 ? 20.248 15.022 7.740 1.00 0.00 50 GLY A N 31
ATOM 25016 C CA . GLY A 1 50 ? 20.247 16.453 7.485 1.00 0.00 50 GLY A CA 31
ATOM 25017 C C . GLY A 1 50 ? 18.953 17.095 7.973 1.00 0.00 50 GLY A C 31
ATOM 25018 O O . GLY A 1 50 ? 18.040 17.351 7.189 1.00 0.00 50 GLY A O 31
ATOM 25022 N N . ASP A 1 51 ? 18.884 17.353 9.276 1.00 0.00 51 ASP A N 31
ATOM 25023 C CA . ASP A 1 51 ? 17.703 17.967 9.865 1.00 0.00 51 ASP A CA 31
ATOM 25024 C C . ASP A 1 51 ? 17.556 19.410 9.399 1.00 0.00 51 ASP A C 31
ATOM 25025 O O . ASP A 1 51 ? 18.540 20.142 9.291 1.00 0.00 51 ASP A O 31
ATOM 25034 N N . GLU A 1 52 ? 16.322 19.811 9.127 1.00 0.00 52 GLU A N 31
ATOM 25035 C CA . GLU A 1 52 ? 16.048 21.168 8.676 1.00 0.00 52 GLU A CA 31
ATOM 25036 C C . GLU A 1 52 ? 16.801 22.183 9.530 1.00 0.00 52 GLU A C 31
ATOM 25037 O O . GLU A 1 52 ? 17.906 22.541 9.156 1.00 0.00 52 GLU A O 31
ATOM 25049 N N . MET A 1 1 ? -10.085 -14.816 -17.808 1.00 0.00 1 MET A N 32
ATOM 25050 C CA . MET A 1 1 ? -9.109 -15.214 -18.860 1.00 0.00 1 MET A CA 32
ATOM 25051 C C . MET A 1 1 ? -7.754 -15.499 -18.219 1.00 0.00 1 MET A C 32
ATOM 25052 O O . MET A 1 1 ? -7.636 -16.370 -17.357 1.00 0.00 1 MET A O 32
ATOM 25068 N N . PHE A 1 2 ? -6.738 -14.756 -18.641 1.00 0.00 2 PHE A N 32
ATOM 25069 C CA . PHE A 1 2 ? -5.401 -14.926 -18.109 1.00 0.00 2 PHE A CA 32
ATOM 25070 C C . PHE A 1 2 ? -5.279 -14.258 -16.749 1.00 0.00 2 PHE A C 32
ATOM 25071 O O . PHE A 1 2 ? -4.199 -14.204 -16.165 1.00 0.00 2 PHE A O 32
ATOM 25088 N N . SER A 1 3 ? -6.401 -13.740 -16.250 1.00 0.00 3 SER A N 32
ATOM 25089 C CA . SER A 1 3 ? -6.417 -13.072 -14.948 1.00 0.00 3 SER A CA 32
ATOM 25090 C C . SER A 1 3 ? -6.979 -14.010 -13.875 1.00 0.00 3 SER A C 32
ATOM 25091 O O . SER A 1 3 ? -6.683 -13.862 -12.690 1.00 0.00 3 SER A O 32
ATOM 25099 N N . ASN A 1 4 ? -7.791 -14.969 -14.305 1.00 0.00 4 ASN A N 32
ATOM 25100 C CA . ASN A 1 4 ? -8.393 -15.924 -13.380 1.00 0.00 4 ASN A CA 32
ATOM 25101 C C . ASN A 1 4 ? -7.340 -16.875 -12.826 1.00 0.00 4 ASN A C 32
ATOM 25102 O O . ASN A 1 4 ? -7.540 -17.496 -11.781 1.00 0.00 4 ASN A O 32
ATOM 25113 N N . ILE A 1 5 ? -6.225 -16.989 -13.530 1.00 0.00 5 ILE A N 32
ATOM 25114 C CA . ILE A 1 5 ? -5.151 -17.869 -13.104 1.00 0.00 5 ILE A CA 32
ATOM 25115 C C . ILE A 1 5 ? -4.564 -17.411 -11.778 1.00 0.00 5 ILE A C 32
ATOM 25116 O O . ILE A 1 5 ? -4.329 -18.225 -10.892 1.00 0.00 5 ILE A O 32
ATOM 25132 N N . GLY A 1 6 ? -4.330 -16.110 -11.652 1.00 0.00 6 GLY A N 32
ATOM 25133 C CA . GLY A 1 6 ? -3.760 -15.557 -10.423 1.00 0.00 6 GLY A CA 32
ATOM 25134 C C . GLY A 1 6 ? -2.290 -15.953 -10.292 1.00 0.00 6 GLY A C 32
ATOM 25135 O O . GLY A 1 6 ? -1.540 -15.912 -11.266 1.00 0.00 6 GLY A O 32
ATOM 25139 N N . ILE A 1 7 ? -1.885 -16.350 -9.086 1.00 0.00 7 ILE A N 32
ATOM 25140 C CA . ILE A 1 7 ? -0.506 -16.770 -8.852 1.00 0.00 7 ILE A CA 32
ATOM 25141 C C . ILE A 1 7 ? -0.222 -18.105 -9.574 1.00 0.00 7 ILE A C 32
ATOM 25142 O O . ILE A 1 7 ? 0.812 -18.242 -10.227 1.00 0.00 7 ILE A O 32
ATOM 25158 N N . PRO A 1 8 ? -1.095 -19.088 -9.474 1.00 0.00 8 PRO A N 32
ATOM 25159 C CA . PRO A 1 8 ? -0.877 -20.400 -10.147 1.00 0.00 8 PRO A CA 32
ATOM 25160 C C . PRO A 1 8 ? -0.301 -20.240 -11.554 1.00 0.00 8 PRO A C 32
ATOM 25161 O O . PRO A 1 8 ? 0.541 -21.030 -11.981 1.00 0.00 8 PRO A O 32
ATOM 25172 N N . GLY A 1 9 ? -0.748 -19.216 -12.263 1.00 0.00 9 GLY A N 32
ATOM 25173 C CA . GLY A 1 9 ? -0.252 -18.968 -13.609 1.00 0.00 9 GLY A CA 32
ATOM 25174 C C . GLY A 1 9 ? 1.131 -18.318 -13.573 1.00 0.00 9 GLY A C 32
ATOM 25175 O O . GLY A 1 9 ? 1.921 -18.469 -14.504 1.00 0.00 9 GLY A O 32
ATOM 25179 N N . LEU A 1 10 ? 1.412 -17.588 -12.495 1.00 0.00 10 LEU A N 32
ATOM 25180 C CA . LEU A 1 10 ? 2.697 -16.908 -12.350 1.00 0.00 10 LEU A CA 32
ATOM 25181 C C . LEU A 1 10 ? 3.842 -17.912 -12.271 1.00 0.00 10 LEU A C 32
ATOM 25182 O O . LEU A 1 10 ? 4.912 -17.681 -12.833 1.00 0.00 10 LEU A O 32
ATOM 25198 N N . ILE A 1 11 ? 3.616 -19.022 -11.574 1.00 0.00 11 ILE A N 32
ATOM 25199 C CA . ILE A 1 11 ? 4.647 -20.044 -11.430 1.00 0.00 11 ILE A CA 32
ATOM 25200 C C . ILE A 1 11 ? 5.053 -20.572 -12.797 1.00 0.00 11 ILE A C 32
ATOM 25201 O O . ILE A 1 11 ? 6.235 -20.707 -13.072 1.00 0.00 11 ILE A O 32
ATOM 25217 N N . LEU A 1 12 ? 4.085 -20.850 -13.652 1.00 0.00 12 LEU A N 32
ATOM 25218 C CA . LEU A 1 12 ? 4.389 -21.360 -14.973 1.00 0.00 12 LEU A CA 32
ATOM 25219 C C . LEU A 1 12 ? 5.277 -20.373 -15.710 1.00 0.00 12 LEU A C 32
ATOM 25220 O O . LEU A 1 12 ? 6.279 -20.766 -16.294 1.00 0.00 12 LEU A O 32
ATOM 25236 N N . ILE A 1 13 ? 4.925 -19.096 -15.638 1.00 0.00 13 ILE A N 32
ATOM 25237 C CA . ILE A 1 13 ? 5.723 -18.053 -16.275 1.00 0.00 13 ILE A CA 32
ATOM 25238 C C . ILE A 1 13 ? 7.078 -17.946 -15.604 1.00 0.00 13 ILE A C 32
ATOM 25239 O O . ILE A 1 13 ? 8.097 -17.755 -16.266 1.00 0.00 13 ILE A O 32
ATOM 25255 N N . PHE A 1 14 ? 7.073 -18.016 -14.292 1.00 0.00 14 PHE A N 32
ATOM 25256 C CA . PHE A 1 14 ? 8.296 -17.871 -13.545 1.00 0.00 14 PHE A CA 32
ATOM 25257 C C . PHE A 1 14 ? 9.312 -18.911 -14.002 1.00 0.00 14 PHE A C 32
ATOM 25258 O O . PHE A 1 14 ? 10.492 -18.610 -14.176 1.00 0.00 14 PHE A O 32
ATOM 25275 N N . VAL A 1 15 ? 8.836 -20.129 -14.199 1.00 0.00 15 VAL A N 32
ATOM 25276 C CA . VAL A 1 15 ? 9.694 -21.218 -14.640 1.00 0.00 15 VAL A CA 32
ATOM 25277 C C . VAL A 1 15 ? 10.372 -20.851 -15.951 1.00 0.00 15 VAL A C 32
ATOM 25278 O O . VAL A 1 15 ? 11.563 -21.098 -16.133 1.00 0.00 15 VAL A O 32
ATOM 25291 N N . ILE A 1 16 ? 9.606 -20.256 -16.855 1.00 0.00 16 ILE A N 32
ATOM 25292 C CA . ILE A 1 16 ? 10.151 -19.854 -18.155 1.00 0.00 16 ILE A CA 32
ATOM 25293 C C . ILE A 1 16 ? 11.419 -19.047 -17.954 1.00 0.00 16 ILE A C 32
ATOM 25294 O O . ILE A 1 16 ? 12.337 -19.102 -18.761 1.00 0.00 16 ILE A O 32
ATOM 25310 N N . ALA A 1 17 ? 11.455 -18.304 -16.870 1.00 0.00 17 ALA A N 32
ATOM 25311 C CA . ALA A 1 17 ? 12.624 -17.493 -16.545 1.00 0.00 17 ALA A CA 32
ATOM 25312 C C . ALA A 1 17 ? 13.726 -18.371 -15.946 1.00 0.00 17 ALA A C 32
ATOM 25313 O O . ALA A 1 17 ? 14.907 -18.140 -16.159 1.00 0.00 17 ALA A O 32
ATOM 25320 N N . LEU A 1 18 ? 13.325 -19.366 -15.181 1.00 0.00 18 LEU A N 32
ATOM 25321 C CA . LEU A 1 18 ? 14.273 -20.252 -14.534 1.00 0.00 18 LEU A CA 32
ATOM 25322 C C . LEU A 1 18 ? 15.067 -21.069 -15.536 1.00 0.00 18 LEU A C 32
ATOM 25323 O O . LEU A 1 18 ? 16.268 -21.280 -15.359 1.00 0.00 18 LEU A O 32
ATOM 25339 N N . ILE A 1 19 ? 14.405 -21.534 -16.575 1.00 0.00 19 ILE A N 32
ATOM 25340 C CA . ILE A 1 19 ? 15.086 -22.331 -17.575 1.00 0.00 19 ILE A CA 32
ATOM 25341 C C . ILE A 1 19 ? 16.227 -21.531 -18.196 1.00 0.00 19 ILE A C 32
ATOM 25342 O O . ILE A 1 19 ? 17.326 -22.048 -18.399 1.00 0.00 19 ILE A O 32
ATOM 25358 N N . ILE A 1 20 ? 15.960 -20.259 -18.476 1.00 0.00 20 ILE A N 32
ATOM 25359 C CA . ILE A 1 20 ? 16.962 -19.376 -19.058 1.00 0.00 20 ILE A CA 32
ATOM 25360 C C . ILE A 1 20 ? 17.879 -18.802 -17.976 1.00 0.00 20 ILE A C 32
ATOM 25361 O O . ILE A 1 20 ? 19.079 -18.644 -18.195 1.00 0.00 20 ILE A O 32
ATOM 25377 N N . PHE A 1 21 ? 17.316 -18.496 -16.795 1.00 0.00 21 PHE A N 32
ATOM 25378 C CA . PHE A 1 21 ? 18.115 -17.949 -15.695 1.00 0.00 21 PHE A CA 32
ATOM 25379 C C . PHE A 1 21 ? 18.544 -19.056 -14.734 1.00 0.00 21 PHE A C 32
ATOM 25380 O O . PHE A 1 21 ? 19.703 -19.463 -14.737 1.00 0.00 21 PHE A O 32
ATOM 25397 N N . GLY A 1 22 ? 17.606 -19.550 -13.916 1.00 0.00 22 GLY A N 32
ATOM 25398 C CA . GLY A 1 22 ? 17.909 -20.616 -12.969 1.00 0.00 22 GLY A CA 32
ATOM 25399 C C . GLY A 1 22 ? 17.420 -20.233 -11.570 1.00 0.00 22 GLY A C 32
ATOM 25400 O O . GLY A 1 22 ? 17.467 -19.061 -11.196 1.00 0.00 22 GLY A O 32
ATOM 25404 N N . PRO A 1 23 ? 16.955 -21.178 -10.796 1.00 0.00 23 PRO A N 32
ATOM 25405 C CA . PRO A 1 23 ? 16.450 -20.907 -9.417 1.00 0.00 23 PRO A CA 32
ATOM 25406 C C . PRO A 1 23 ? 17.574 -20.493 -8.464 1.00 0.00 23 PRO A C 32
ATOM 25407 O O . PRO A 1 23 ? 17.323 -19.903 -7.413 1.00 0.00 23 PRO A O 32
ATOM 25418 N N . SER A 1 24 ? 18.812 -20.812 -8.841 1.00 0.00 24 SER A N 32
ATOM 25419 C CA . SER A 1 24 ? 19.978 -20.477 -8.018 1.00 0.00 24 SER A CA 32
ATOM 25420 C C . SER A 1 24 ? 20.678 -19.226 -8.540 1.00 0.00 24 SER A C 32
ATOM 25421 O O . SER A 1 24 ? 21.754 -18.863 -8.063 1.00 0.00 24 SER A O 32
ATOM 25429 N N . LYS A 1 25 ? 20.072 -18.574 -9.534 1.00 0.00 25 LYS A N 32
ATOM 25430 C CA . LYS A 1 25 ? 20.653 -17.363 -10.125 1.00 0.00 25 LYS A CA 32
ATOM 25431 C C . LYS A 1 25 ? 19.849 -16.127 -9.718 1.00 0.00 25 LYS A C 32
ATOM 25432 O O . LYS A 1 25 ? 20.385 -15.026 -9.651 1.00 0.00 25 LYS A O 32
ATOM 25451 N N . LEU A 1 26 ? 18.567 -16.317 -9.445 1.00 0.00 26 LEU A N 32
ATOM 25452 C CA . LEU A 1 26 ? 17.708 -15.208 -9.040 1.00 0.00 26 LEU A CA 32
ATOM 25453 C C . LEU A 1 26 ? 17.940 -14.858 -7.568 1.00 0.00 26 LEU A C 32
ATOM 25454 O O . LEU A 1 26 ? 18.369 -13.748 -7.250 1.00 0.00 26 LEU A O 32
ATOM 25470 N N . PRO A 1 27 ? 17.661 -15.768 -6.669 1.00 0.00 27 PRO A N 32
ATOM 25471 C CA . PRO A 1 27 ? 17.845 -15.522 -5.208 1.00 0.00 27 PRO A CA 32
ATOM 25472 C C . PRO A 1 27 ? 19.284 -15.127 -4.886 1.00 0.00 27 PRO A C 32
ATOM 25473 O O . PRO A 1 27 ? 19.538 -14.382 -3.941 1.00 0.00 27 PRO A O 32
ATOM 25484 N N . GLU A 1 28 ? 20.221 -15.617 -5.686 1.00 0.00 28 GLU A N 32
ATOM 25485 C CA . GLU A 1 28 ? 21.622 -15.291 -5.482 1.00 0.00 28 GLU A CA 32
ATOM 25486 C C . GLU A 1 28 ? 21.863 -13.807 -5.721 1.00 0.00 28 GLU A C 32
ATOM 25487 O O . GLU A 1 28 ? 22.559 -13.147 -4.949 1.00 0.00 28 GLU A O 32
ATOM 25499 N N . ILE A 1 29 ? 21.281 -13.287 -6.790 1.00 0.00 29 ILE A N 32
ATOM 25500 C CA . ILE A 1 29 ? 21.434 -11.875 -7.120 1.00 0.00 29 ILE A CA 32
ATOM 25501 C C . ILE A 1 29 ? 20.776 -11.002 -6.057 1.00 0.00 29 ILE A C 32
ATOM 25502 O O . ILE A 1 29 ? 21.330 -9.982 -5.647 1.00 0.00 29 ILE A O 32
ATOM 25518 N N . GLY A 1 30 ? 19.587 -11.407 -5.622 1.00 0.00 30 GLY A N 32
ATOM 25519 C CA . GLY A 1 30 ? 18.858 -10.648 -4.616 1.00 0.00 30 GLY A CA 32
ATOM 25520 C C . GLY A 1 30 ? 19.665 -10.542 -3.327 1.00 0.00 30 GLY A C 32
ATOM 25521 O O . GLY A 1 30 ? 19.738 -9.475 -2.719 1.00 0.00 30 GLY A O 32
ATOM 25525 N N . ARG A 1 31 ? 20.269 -11.651 -2.917 1.00 0.00 31 ARG A N 32
ATOM 25526 C CA . ARG A 1 31 ? 21.067 -11.666 -1.702 1.00 0.00 31 ARG A CA 32
ATOM 25527 C C . ARG A 1 31 ? 22.262 -10.750 -1.836 1.00 0.00 31 ARG A C 32
ATOM 25528 O O . ARG A 1 31 ? 22.578 -9.981 -0.930 1.00 0.00 31 ARG A O 32
ATOM 25549 N N . ALA A 1 32 ? 22.939 -10.851 -2.964 1.00 0.00 32 ALA A N 32
ATOM 25550 C CA . ALA A 1 32 ? 24.113 -10.030 -3.181 1.00 0.00 32 ALA A CA 32
ATOM 25551 C C . ALA A 1 32 ? 23.718 -8.559 -3.178 1.00 0.00 32 ALA A C 32
ATOM 25552 O O . ALA A 1 32 ? 24.344 -7.735 -2.510 1.00 0.00 32 ALA A O 32
ATOM 25559 N N . ALA A 1 33 ? 22.654 -8.244 -3.910 1.00 0.00 33 ALA A N 32
ATOM 25560 C CA . ALA A 1 33 ? 22.153 -6.878 -3.967 1.00 0.00 33 ALA A CA 32
ATOM 25561 C C . ALA A 1 33 ? 21.646 -6.470 -2.597 1.00 0.00 33 ALA A C 32
ATOM 25562 O O . ALA A 1 33 ? 21.650 -5.293 -2.239 1.00 0.00 33 ALA A O 32
ATOM 25569 N N . GLY A 1 34 ? 21.178 -7.462 -1.854 1.00 0.00 34 GLY A N 32
ATOM 25570 C CA . GLY A 1 34 ? 20.628 -7.209 -0.540 1.00 0.00 34 GLY A CA 32
ATOM 25571 C C . GLY A 1 34 ? 21.630 -6.465 0.334 1.00 0.00 34 GLY A C 32
ATOM 25572 O O . GLY A 1 34 ? 21.283 -5.501 1.016 1.00 0.00 34 GLY A O 32
ATOM 25576 N N . ARG A 1 35 ? 22.876 -6.922 0.304 1.00 0.00 35 ARG A N 32
ATOM 25577 C CA . ARG A 1 35 ? 23.931 -6.295 1.095 1.00 0.00 35 ARG A CA 32
ATOM 25578 C C . ARG A 1 35 ? 24.207 -4.885 0.598 1.00 0.00 35 ARG A C 32
ATOM 25579 O O . ARG A 1 35 ? 24.377 -3.959 1.388 1.00 0.00 35 ARG A O 32
ATOM 25600 N N . THR A 1 36 ? 24.245 -4.740 -0.716 1.00 0.00 36 THR A N 32
ATOM 25601 C CA . THR A 1 36 ? 24.497 -3.450 -1.336 1.00 0.00 36 THR A CA 32
ATOM 25602 C C . THR A 1 36 ? 23.372 -2.479 -0.997 1.00 0.00 36 THR A C 32
ATOM 25603 O O . THR A 1 36 ? 23.610 -1.318 -0.689 1.00 0.00 36 THR A O 32
ATOM 25614 N N . LEU A 1 37 ? 22.152 -2.958 -1.076 1.00 0.00 37 LEU A N 32
ATOM 25615 C CA . LEU A 1 37 ? 21.007 -2.122 -0.783 1.00 0.00 37 LEU A CA 32
ATOM 25616 C C . LEU A 1 37 ? 20.931 -1.778 0.697 1.00 0.00 37 LEU A C 32
ATOM 25617 O O . LEU A 1 37 ? 20.528 -0.678 1.076 1.00 0.00 37 LEU A O 32
ATOM 25633 N N . LEU A 1 38 ? 21.306 -2.738 1.521 1.00 0.00 38 LEU A N 32
ATOM 25634 C CA . LEU A 1 38 ? 21.270 -2.563 2.964 1.00 0.00 38 LEU A CA 32
ATOM 25635 C C . LEU A 1 38 ? 22.116 -1.374 3.373 1.00 0.00 38 LEU A C 32
ATOM 25636 O O . LEU A 1 38 ? 21.735 -0.608 4.245 1.00 0.00 38 LEU A O 32
ATOM 25652 N N . GLU A 1 39 ? 23.272 -1.234 2.769 1.00 0.00 39 GLU A N 32
ATOM 25653 C CA . GLU A 1 39 ? 24.144 -0.126 3.108 1.00 0.00 39 GLU A CA 32
ATOM 25654 C C . GLU A 1 39 ? 23.610 1.168 2.497 1.00 0.00 39 GLU A C 32
ATOM 25655 O O . GLU A 1 39 ? 23.954 2.261 2.947 1.00 0.00 39 GLU A O 32
ATOM 25667 N N . PHE A 1 40 ? 22.781 1.041 1.454 1.00 0.00 40 PHE A N 32
ATOM 25668 C CA . PHE A 1 40 ? 22.235 2.218 0.780 1.00 0.00 40 PHE A CA 32
ATOM 25669 C C . PHE A 1 40 ? 21.342 3.040 1.704 1.00 0.00 40 PHE A C 32
ATOM 25670 O O . PHE A 1 40 ? 21.471 4.262 1.784 1.00 0.00 40 PHE A O 32
ATOM 25687 N N . LYS A 1 41 ? 20.429 2.364 2.381 1.00 0.00 41 LYS A N 32
ATOM 25688 C CA . LYS A 1 41 ? 19.509 3.040 3.278 1.00 0.00 41 LYS A CA 32
ATOM 25689 C C . LYS A 1 41 ? 20.261 3.663 4.443 1.00 0.00 41 LYS A C 32
ATOM 25690 O O . LYS A 1 41 ? 19.894 4.727 4.941 1.00 0.00 41 LYS A O 32
ATOM 25709 N N . SER A 1 42 ? 21.318 2.989 4.867 1.00 0.00 42 SER A N 32
ATOM 25710 C CA . SER A 1 42 ? 22.128 3.476 5.970 1.00 0.00 42 SER A CA 32
ATOM 25711 C C . SER A 1 42 ? 22.803 4.785 5.579 1.00 0.00 42 SER A C 32
ATOM 25712 O O . SER A 1 42 ? 22.894 5.711 6.382 1.00 0.00 42 SER A O 32
ATOM 25720 N N . ALA A 1 43 ? 23.262 4.858 4.332 1.00 0.00 43 ALA A N 32
ATOM 25721 C CA . ALA A 1 43 ? 23.913 6.065 3.839 1.00 0.00 43 ALA A CA 32
ATOM 25722 C C . ALA A 1 43 ? 22.892 7.192 3.710 1.00 0.00 43 ALA A C 32
ATOM 25723 O O . ALA A 1 43 ? 23.186 8.350 4.008 1.00 0.00 43 ALA A O 32
ATOM 25730 N N . THR A 1 44 ? 21.688 6.834 3.281 1.00 0.00 44 THR A N 32
ATOM 25731 C CA . THR A 1 44 ? 20.608 7.794 3.123 1.00 0.00 44 THR A CA 32
ATOM 25732 C C . THR A 1 44 ? 20.237 8.421 4.461 1.00 0.00 44 THR A C 32
ATOM 25733 O O . THR A 1 44 ? 20.001 9.624 4.553 1.00 0.00 44 THR A O 32
ATOM 25744 N N . LYS A 1 45 ? 20.172 7.592 5.485 1.00 0.00 45 LYS A N 32
ATOM 25745 C CA . LYS A 1 45 ? 19.811 8.068 6.804 1.00 0.00 45 LYS A CA 32
ATOM 25746 C C . LYS A 1 45 ? 20.711 9.220 7.204 1.00 0.00 45 LYS A C 32
ATOM 25747 O O . LYS A 1 45 ? 20.319 10.106 7.961 1.00 0.00 45 LYS A O 32
ATOM 25766 N N . SER A 1 46 ? 21.928 9.195 6.699 1.00 0.00 46 SER A N 32
ATOM 25767 C CA . SER A 1 46 ? 22.884 10.233 7.020 1.00 0.00 46 SER A CA 32
ATOM 25768 C C . SER A 1 46 ? 22.569 11.523 6.259 1.00 0.00 46 SER A C 32
ATOM 25769 O O . SER A 1 46 ? 22.801 12.622 6.763 1.00 0.00 46 SER A O 32
ATOM 25777 N N . LEU A 1 47 ? 22.046 11.383 5.043 1.00 0.00 47 LEU A N 32
ATOM 25778 C CA . LEU A 1 47 ? 21.715 12.542 4.227 1.00 0.00 47 LEU A CA 32
ATOM 25779 C C . LEU A 1 47 ? 20.517 13.285 4.798 1.00 0.00 47 LEU A C 32
ATOM 25780 O O . LEU A 1 47 ? 20.510 14.514 4.872 1.00 0.00 47 LEU A O 32
ATOM 25796 N N . VAL A 1 48 ? 19.506 12.530 5.203 1.00 0.00 48 VAL A N 32
ATOM 25797 C CA . VAL A 1 48 ? 18.300 13.119 5.773 1.00 0.00 48 VAL A CA 32
ATOM 25798 C C . VAL A 1 48 ? 18.580 13.701 7.143 1.00 0.00 48 VAL A C 32
ATOM 25799 O O . VAL A 1 48 ? 18.162 14.816 7.460 1.00 0.00 48 VAL A O 32
ATOM 25812 N N . SER A 1 49 ? 19.281 12.934 7.954 1.00 0.00 49 SER A N 32
ATOM 25813 C CA . SER A 1 49 ? 19.608 13.367 9.296 1.00 0.00 49 SER A CA 32
ATOM 25814 C C . SER A 1 49 ? 20.639 14.488 9.258 1.00 0.00 49 SER A C 32
ATOM 25815 O O . SER A 1 49 ? 20.834 15.202 10.242 1.00 0.00 49 SER A O 32
ATOM 25823 N N . GLY A 1 50 ? 21.299 14.632 8.114 1.00 0.00 50 GLY A N 32
ATOM 25824 C CA . GLY A 1 50 ? 22.313 15.665 7.956 1.00 0.00 50 GLY A CA 32
ATOM 25825 C C . GLY A 1 50 ? 21.696 17.058 8.035 1.00 0.00 50 GLY A C 32
ATOM 25826 O O . GLY A 1 50 ? 21.651 17.784 7.041 1.00 0.00 50 GLY A O 32
ATOM 25830 N N . ASP A 1 51 ? 21.225 17.426 9.222 1.00 0.00 51 ASP A N 32
ATOM 25831 C CA . ASP A 1 51 ? 20.620 18.731 9.423 1.00 0.00 51 ASP A CA 32
ATOM 25832 C C . ASP A 1 51 ? 21.670 19.831 9.332 1.00 0.00 51 ASP A C 32
ATOM 25833 O O . ASP A 1 51 ? 22.805 19.659 9.777 1.00 0.00 51 ASP A O 32
ATOM 25842 N N . GLU A 1 52 ? 21.281 20.961 8.747 1.00 0.00 52 GLU A N 32
ATOM 25843 C CA . GLU A 1 52 ? 22.188 22.102 8.589 1.00 0.00 52 GLU A CA 32
ATOM 25844 C C . GLU A 1 52 ? 21.573 23.360 9.194 1.00 0.00 52 GLU A C 32
ATOM 25845 O O . GLU A 1 52 ? 20.706 23.224 10.042 1.00 0.00 52 GLU A O 32
ATOM 25857 N N . MET A 1 1 ? -9.965 -15.018 -17.424 1.00 0.00 1 MET A N 33
ATOM 25858 C CA . MET A 1 1 ? -8.993 -15.265 -18.526 1.00 0.00 1 MET A CA 33
ATOM 25859 C C . MET A 1 1 ? -7.584 -15.365 -17.951 1.00 0.00 1 MET A C 33
ATOM 25860 O O . MET A 1 1 ? -7.310 -16.210 -17.099 1.00 0.00 1 MET A O 33
ATOM 25876 N N . PHE A 1 2 ? -6.694 -14.496 -18.419 1.00 0.00 2 PHE A N 33
ATOM 25877 C CA . PHE A 1 2 ? -5.322 -14.492 -17.950 1.00 0.00 2 PHE A CA 33
ATOM 25878 C C . PHE A 1 2 ? -5.221 -13.792 -16.605 1.00 0.00 2 PHE A C 33
ATOM 25879 O O . PHE A 1 2 ? -4.142 -13.690 -16.023 1.00 0.00 2 PHE A O 33
ATOM 25896 N N . SER A 1 3 ? -6.357 -13.298 -16.118 1.00 0.00 3 SER A N 33
ATOM 25897 C CA . SER A 1 3 ? -6.398 -12.600 -14.834 1.00 0.00 3 SER A CA 33
ATOM 25898 C C . SER A 1 3 ? -6.973 -13.513 -13.753 1.00 0.00 3 SER A C 33
ATOM 25899 O O . SER A 1 3 ? -6.712 -13.324 -12.564 1.00 0.00 3 SER A O 33
ATOM 25907 N N . ASN A 1 4 ? -7.756 -14.501 -14.175 1.00 0.00 4 ASN A N 33
ATOM 25908 C CA . ASN A 1 4 ? -8.361 -15.436 -13.234 1.00 0.00 4 ASN A CA 33
ATOM 25909 C C . ASN A 1 4 ? -7.329 -16.427 -12.715 1.00 0.00 4 ASN A C 33
ATOM 25910 O O . ASN A 1 4 ? -7.560 -17.121 -11.726 1.00 0.00 4 ASN A O 33
ATOM 25921 N N . ILE A 1 5 ? -6.190 -16.489 -13.392 1.00 0.00 5 ILE A N 33
ATOM 25922 C CA . ILE A 1 5 ? -5.130 -17.398 -12.995 1.00 0.00 5 ILE A CA 33
ATOM 25923 C C . ILE A 1 5 ? -4.563 -17.017 -11.639 1.00 0.00 5 ILE A C 33
ATOM 25924 O O . ILE A 1 5 ? -4.331 -17.878 -10.799 1.00 0.00 5 ILE A O 33
ATOM 25940 N N . GLY A 1 6 ? -4.333 -15.726 -11.439 1.00 0.00 6 GLY A N 33
ATOM 25941 C CA . GLY A 1 6 ? -3.774 -15.243 -10.178 1.00 0.00 6 GLY A CA 33
ATOM 25942 C C . GLY A 1 6 ? -2.312 -15.665 -10.045 1.00 0.00 6 GLY A C 33
ATOM 25943 O O . GLY A 1 6 ? -1.546 -15.580 -11.004 1.00 0.00 6 GLY A O 33
ATOM 25947 N N . ILE A 1 7 ? -1.936 -16.130 -8.858 1.00 0.00 7 ILE A N 33
ATOM 25948 C CA . ILE A 1 7 ? -0.569 -16.578 -8.622 1.00 0.00 7 ILE A CA 33
ATOM 25949 C C . ILE A 1 7 ? -0.298 -17.898 -9.352 1.00 0.00 7 ILE A C 33
ATOM 25950 O O . ILE A 1 7 ? 0.742 -18.041 -9.994 1.00 0.00 7 ILE A O 33
ATOM 25966 N N . PRO A 1 8 ? -1.188 -18.854 -9.289 1.00 0.00 8 PRO A N 33
ATOM 25967 C CA . PRO A 1 8 ? -0.988 -20.148 -9.994 1.00 0.00 8 PRO A CA 33
ATOM 25968 C C . PRO A 1 8 ? -0.404 -19.933 -11.387 1.00 0.00 8 PRO A C 33
ATOM 25969 O O . PRO A 1 8 ? 0.327 -20.776 -11.905 1.00 0.00 8 PRO A O 33
ATOM 25980 N N . GLY A 1 9 ? -0.726 -18.790 -11.981 1.00 0.00 9 GLY A N 33
ATOM 25981 C CA . GLY A 1 9 ? -0.217 -18.460 -13.308 1.00 0.00 9 GLY A CA 33
ATOM 25982 C C . GLY A 1 9 ? 1.158 -17.808 -13.214 1.00 0.00 9 GLY A C 33
ATOM 25983 O O . GLY A 1 9 ? 1.975 -17.934 -14.125 1.00 0.00 9 GLY A O 33
ATOM 25987 N N . LEU A 1 10 ? 1.411 -17.111 -12.106 1.00 0.00 10 LEU A N 33
ATOM 25988 C CA . LEU A 1 10 ? 2.690 -16.445 -11.916 1.00 0.00 10 LEU A CA 33
ATOM 25989 C C . LEU A 1 10 ? 3.830 -17.460 -11.918 1.00 0.00 10 LEU A C 33
ATOM 25990 O O . LEU A 1 10 ? 4.882 -17.220 -12.503 1.00 0.00 10 LEU A O 33
ATOM 26006 N N . ILE A 1 11 ? 3.612 -18.597 -11.268 1.00 0.00 11 ILE A N 33
ATOM 26007 C CA . ILE A 1 11 ? 4.633 -19.637 -11.198 1.00 0.00 11 ILE A CA 33
ATOM 26008 C C . ILE A 1 11 ? 4.993 -20.138 -12.591 1.00 0.00 11 ILE A C 33
ATOM 26009 O O . ILE A 1 11 ? 6.164 -20.299 -12.899 1.00 0.00 11 ILE A O 33
ATOM 26025 N N . LEU A 1 12 ? 3.997 -20.373 -13.428 1.00 0.00 12 LEU A N 33
ATOM 26026 C CA . LEU A 1 12 ? 4.254 -20.866 -14.769 1.00 0.00 12 LEU A CA 33
ATOM 26027 C C . LEU A 1 12 ? 5.160 -19.897 -15.509 1.00 0.00 12 LEU A C 33
ATOM 26028 O O . LEU A 1 12 ? 6.149 -20.308 -16.103 1.00 0.00 12 LEU A O 33
ATOM 26044 N N . ILE A 1 13 ? 4.839 -18.613 -15.433 1.00 0.00 13 ILE A N 33
ATOM 26045 C CA . ILE A 1 13 ? 5.657 -17.586 -16.069 1.00 0.00 13 ILE A CA 33
ATOM 26046 C C . ILE A 1 13 ? 7.026 -17.533 -15.419 1.00 0.00 13 ILE A C 33
ATOM 26047 O O . ILE A 1 13 ? 8.043 -17.360 -16.092 1.00 0.00 13 ILE A O 33
ATOM 26063 N N . PHE A 1 14 ? 7.041 -17.635 -14.108 1.00 0.00 14 PHE A N 33
ATOM 26064 C CA . PHE A 1 14 ? 8.282 -17.545 -13.379 1.00 0.00 14 PHE A CA 33
ATOM 26065 C C . PHE A 1 14 ? 9.258 -18.603 -13.873 1.00 0.00 14 PHE A C 33
ATOM 26066 O O . PHE A 1 14 ? 10.443 -18.330 -14.064 1.00 0.00 14 PHE A O 33
ATOM 26083 N N . VAL A 1 15 ? 8.744 -19.800 -14.087 1.00 0.00 15 VAL A N 33
ATOM 26084 C CA . VAL A 1 15 ? 9.559 -20.907 -14.562 1.00 0.00 15 VAL A CA 33
ATOM 26085 C C . VAL A 1 15 ? 10.233 -20.537 -15.876 1.00 0.00 15 VAL A C 33
ATOM 26086 O O . VAL A 1 15 ? 11.413 -20.821 -16.085 1.00 0.00 15 VAL A O 33
ATOM 26099 N N . ILE A 1 16 ? 9.476 -19.896 -16.751 1.00 0.00 16 ILE A N 33
ATOM 26100 C CA . ILE A 1 16 ? 10.010 -19.479 -18.049 1.00 0.00 16 ILE A CA 33
ATOM 26101 C C . ILE A 1 16 ? 11.289 -18.697 -17.847 1.00 0.00 16 ILE A C 33
ATOM 26102 O O . ILE A 1 16 ? 12.185 -18.717 -18.688 1.00 0.00 16 ILE A O 33
ATOM 26118 N N . ALA A 1 17 ? 11.360 -18.007 -16.726 1.00 0.00 17 ALA A N 33
ATOM 26119 C CA . ALA A 1 17 ? 12.538 -17.219 -16.389 1.00 0.00 17 ALA A CA 33
ATOM 26120 C C . ALA A 1 17 ? 13.618 -18.124 -15.780 1.00 0.00 17 ALA A C 33
ATOM 26121 O O . ALA A 1 17 ? 14.804 -17.934 -16.004 1.00 0.00 17 ALA A O 33
ATOM 26128 N N . LEU A 1 18 ? 13.191 -19.102 -15.000 1.00 0.00 18 LEU A N 33
ATOM 26129 C CA . LEU A 1 18 ? 14.119 -20.013 -14.346 1.00 0.00 18 LEU A CA 33
ATOM 26130 C C . LEU A 1 18 ? 14.884 -20.858 -15.345 1.00 0.00 18 LEU A C 33
ATOM 26131 O O . LEU A 1 18 ? 16.083 -21.090 -15.183 1.00 0.00 18 LEU A O 33
ATOM 26147 N N . ILE A 1 19 ? 14.198 -21.328 -16.365 1.00 0.00 19 ILE A N 33
ATOM 26148 C CA . ILE A 1 19 ? 14.847 -22.156 -17.360 1.00 0.00 19 ILE A CA 33
ATOM 26149 C C . ILE A 1 19 ? 15.991 -21.382 -18.008 1.00 0.00 19 ILE A C 33
ATOM 26150 O O . ILE A 1 19 ? 17.082 -21.917 -18.203 1.00 0.00 19 ILE A O 33
ATOM 26166 N N . ILE A 1 20 ? 15.741 -20.115 -18.314 1.00 0.00 20 ILE A N 33
ATOM 26167 C CA . ILE A 1 20 ? 16.763 -19.260 -18.912 1.00 0.00 20 ILE A CA 33
ATOM 26168 C C . ILE A 1 20 ? 17.714 -18.716 -17.844 1.00 0.00 20 ILE A C 33
ATOM 26169 O O . ILE A 1 20 ? 18.916 -18.595 -18.084 1.00 0.00 20 ILE A O 33
ATOM 26185 N N . PHE A 1 21 ? 17.177 -18.388 -16.658 1.00 0.00 21 PHE A N 33
ATOM 26186 C CA . PHE A 1 21 ? 18.006 -17.860 -15.569 1.00 0.00 21 PHE A CA 33
ATOM 26187 C C . PHE A 1 21 ? 18.429 -18.980 -14.621 1.00 0.00 21 PHE A C 33
ATOM 26188 O O . PHE A 1 21 ? 19.578 -19.420 -14.655 1.00 0.00 21 PHE A O 33
ATOM 26205 N N . GLY A 1 22 ? 17.504 -19.455 -13.778 1.00 0.00 22 GLY A N 33
ATOM 26206 C CA . GLY A 1 22 ? 17.810 -20.534 -12.840 1.00 0.00 22 GLY A CA 33
ATOM 26207 C C . GLY A 1 22 ? 17.434 -20.136 -11.410 1.00 0.00 22 GLY A C 33
ATOM 26208 O O . GLY A 1 22 ? 17.632 -18.987 -11.014 1.00 0.00 22 GLY A O 33
ATOM 26212 N N . PRO A 1 23 ? 16.897 -21.044 -10.626 1.00 0.00 23 PRO A N 33
ATOM 26213 C CA . PRO A 1 23 ? 16.497 -20.747 -9.219 1.00 0.00 23 PRO A CA 33
ATOM 26214 C C . PRO A 1 23 ? 17.706 -20.544 -8.313 1.00 0.00 23 PRO A C 33
ATOM 26215 O O . PRO A 1 23 ? 17.587 -19.984 -7.225 1.00 0.00 23 PRO A O 33
ATOM 26226 N N . SER A 1 24 ? 18.871 -21.006 -8.765 1.00 0.00 24 SER A N 33
ATOM 26227 C CA . SER A 1 24 ? 20.101 -20.868 -7.984 1.00 0.00 24 SER A CA 33
ATOM 26228 C C . SER A 1 24 ? 20.848 -19.594 -8.363 1.00 0.00 24 SER A C 33
ATOM 26229 O O . SER A 1 24 ? 21.831 -19.226 -7.720 1.00 0.00 24 SER A O 33
ATOM 26237 N N . LYS A 1 25 ? 20.380 -18.923 -9.415 1.00 0.00 25 LYS A N 33
ATOM 26238 C CA . LYS A 1 25 ? 21.001 -17.693 -9.877 1.00 0.00 25 LYS A CA 33
ATOM 26239 C C . LYS A 1 25 ? 20.289 -16.464 -9.308 1.00 0.00 25 LYS A C 33
ATOM 26240 O O . LYS A 1 25 ? 20.916 -15.436 -9.053 1.00 0.00 25 LYS A O 33
ATOM 26259 N N . LEU A 1 26 ? 18.975 -16.574 -9.125 1.00 0.00 26 LEU A N 33
ATOM 26260 C CA . LEU A 1 26 ? 18.194 -15.459 -8.599 1.00 0.00 26 LEU A CA 33
ATOM 26261 C C . LEU A 1 26 ? 18.614 -15.146 -7.153 1.00 0.00 26 LEU A C 33
ATOM 26262 O O . LEU A 1 26 ? 18.869 -13.990 -6.814 1.00 0.00 26 LEU A O 33
ATOM 26278 N N . PRO A 1 27 ? 18.698 -16.147 -6.310 1.00 0.00 27 PRO A N 33
ATOM 26279 C CA . PRO A 1 27 ? 19.108 -15.968 -4.882 1.00 0.00 27 PRO A CA 33
ATOM 26280 C C . PRO A 1 27 ? 20.475 -15.287 -4.767 1.00 0.00 27 PRO A C 33
ATOM 26281 O O . PRO A 1 27 ? 20.707 -14.471 -3.875 1.00 0.00 27 PRO A O 33
ATOM 26292 N N . GLU A 1 28 ? 21.373 -15.642 -5.681 1.00 0.00 28 GLU A N 33
ATOM 26293 C CA . GLU A 1 28 ? 22.717 -15.076 -5.690 1.00 0.00 28 GLU A CA 33
ATOM 26294 C C . GLU A 1 28 ? 22.672 -13.576 -5.936 1.00 0.00 28 GLU A C 33
ATOM 26295 O O . GLU A 1 28 ? 23.401 -12.811 -5.302 1.00 0.00 28 GLU A O 33
ATOM 26307 N N . ILE A 1 29 ? 21.824 -13.162 -6.859 1.00 0.00 29 ILE A N 33
ATOM 26308 C CA . ILE A 1 29 ? 21.698 -11.748 -7.186 1.00 0.00 29 ILE A CA 33
ATOM 26309 C C . ILE A 1 29 ? 21.152 -10.975 -5.992 1.00 0.00 29 ILE A C 33
ATOM 26310 O O . ILE A 1 29 ? 21.629 -9.885 -5.675 1.00 0.00 29 ILE A O 33
ATOM 26326 N N . GLY A 1 30 ? 20.143 -11.543 -5.340 1.00 0.00 30 GLY A N 33
ATOM 26327 C CA . GLY A 1 30 ? 19.533 -10.892 -4.189 1.00 0.00 30 GLY A CA 33
ATOM 26328 C C . GLY A 1 30 ? 20.559 -10.684 -3.082 1.00 0.00 30 GLY A C 33
ATOM 26329 O O . GLY A 1 30 ? 20.615 -9.620 -2.468 1.00 0.00 30 GLY A O 33
ATOM 26333 N N . ARG A 1 31 ? 21.366 -11.707 -2.834 1.00 0.00 31 ARG A N 33
ATOM 26334 C CA . ARG A 1 31 ? 22.387 -11.630 -1.802 1.00 0.00 31 ARG A CA 33
ATOM 26335 C C . ARG A 1 31 ? 23.433 -10.599 -2.166 1.00 0.00 31 ARG A C 33
ATOM 26336 O O . ARG A 1 31 ? 23.845 -9.791 -1.340 1.00 0.00 31 ARG A O 33
ATOM 26357 N N . ALA A 1 32 ? 23.869 -10.648 -3.413 1.00 0.00 32 ALA A N 33
ATOM 26358 C CA . ALA A 1 32 ? 24.884 -9.721 -3.875 1.00 0.00 32 ALA A CA 33
ATOM 26359 C C . ALA A 1 32 ? 24.352 -8.295 -3.786 1.00 0.00 32 ALA A C 33
ATOM 26360 O O . ALA A 1 32 ? 25.061 -7.377 -3.375 1.00 0.00 32 ALA A O 33
ATOM 26367 N N . ALA A 1 33 ? 23.089 -8.132 -4.154 1.00 0.00 33 ALA A N 33
ATOM 26368 C CA . ALA A 1 33 ? 22.436 -6.829 -4.096 1.00 0.00 33 ALA A CA 33
ATOM 26369 C C . ALA A 1 33 ? 22.081 -6.488 -2.658 1.00 0.00 33 ALA A C 33
ATOM 26370 O O . ALA A 1 33 ? 21.962 -5.321 -2.294 1.00 0.00 33 ALA A O 33
ATOM 26377 N N . GLY A 1 34 ? 21.863 -7.521 -1.860 1.00 0.00 34 GLY A N 33
ATOM 26378 C CA . GLY A 1 34 ? 21.464 -7.328 -0.483 1.00 0.00 34 GLY A CA 33
ATOM 26379 C C . GLY A 1 34 ? 22.443 -6.428 0.258 1.00 0.00 34 GLY A C 33
ATOM 26380 O O . GLY A 1 34 ? 22.050 -5.433 0.859 1.00 0.00 34 GLY A O 33
ATOM 26384 N N . ARG A 1 35 ? 23.718 -6.784 0.203 1.00 0.00 35 ARG A N 33
ATOM 26385 C CA . ARG A 1 35 ? 24.753 -6.014 0.868 1.00 0.00 35 ARG A CA 33
ATOM 26386 C C . ARG A 1 35 ? 24.860 -4.617 0.282 1.00 0.00 35 ARG A C 33
ATOM 26387 O O . ARG A 1 35 ? 24.975 -3.642 1.015 1.00 0.00 35 ARG A O 33
ATOM 26408 N N . THR A 1 36 ? 24.809 -4.535 -1.035 1.00 0.00 36 THR A N 33
ATOM 26409 C CA . THR A 1 36 ? 24.890 -3.255 -1.719 1.00 0.00 36 THR A CA 33
ATOM 26410 C C . THR A 1 36 ? 23.681 -2.400 -1.363 1.00 0.00 36 THR A C 33
ATOM 26411 O O . THR A 1 36 ? 23.793 -1.201 -1.121 1.00 0.00 36 THR A O 33
ATOM 26422 N N . LEU A 1 37 ? 22.524 -3.026 -1.356 1.00 0.00 37 LEU A N 33
ATOM 26423 C CA . LEU A 1 37 ? 21.292 -2.333 -1.044 1.00 0.00 37 LEU A CA 33
ATOM 26424 C C . LEU A 1 37 ? 21.196 -2.018 0.438 1.00 0.00 37 LEU A C 33
ATOM 26425 O O . LEU A 1 37 ? 20.638 -0.999 0.845 1.00 0.00 37 LEU A O 33
ATOM 26441 N N . LEU A 1 38 ? 21.733 -2.916 1.231 1.00 0.00 38 LEU A N 33
ATOM 26442 C CA . LEU A 1 38 ? 21.718 -2.777 2.675 1.00 0.00 38 LEU A CA 33
ATOM 26443 C C . LEU A 1 38 ? 22.403 -1.488 3.083 1.00 0.00 38 LEU A C 33
ATOM 26444 O O . LEU A 1 38 ? 21.969 -0.813 4.007 1.00 0.00 38 LEU A O 33
ATOM 26460 N N . GLU A 1 39 ? 23.488 -1.162 2.412 1.00 0.00 39 GLU A N 33
ATOM 26461 C CA . GLU A 1 39 ? 24.219 0.050 2.732 1.00 0.00 39 GLU A CA 33
ATOM 26462 C C . GLU A 1 39 ? 23.499 1.265 2.153 1.00 0.00 39 GLU A C 33
ATOM 26463 O O . GLU A 1 39 ? 23.693 2.387 2.618 1.00 0.00 39 GLU A O 33
ATOM 26475 N N . PHE A 1 40 ? 22.675 1.044 1.122 1.00 0.00 40 PHE A N 33
ATOM 26476 C CA . PHE A 1 40 ? 21.958 2.146 0.494 1.00 0.00 40 PHE A CA 33
ATOM 26477 C C . PHE A 1 40 ? 20.960 2.792 1.451 1.00 0.00 40 PHE A C 33
ATOM 26478 O O . PHE A 1 40 ? 20.900 4.015 1.570 1.00 0.00 40 PHE A O 33
ATOM 26495 N N . LYS A 1 41 ? 20.167 1.963 2.107 1.00 0.00 41 LYS A N 33
ATOM 26496 C CA . LYS A 1 41 ? 19.163 2.468 3.025 1.00 0.00 41 LYS A CA 33
ATOM 26497 C C . LYS A 1 41 ? 19.818 3.195 4.188 1.00 0.00 41 LYS A C 33
ATOM 26498 O O . LYS A 1 41 ? 19.291 4.183 4.697 1.00 0.00 41 LYS A O 33
ATOM 26517 N N . SER A 1 42 ? 20.975 2.696 4.596 1.00 0.00 42 SER A N 33
ATOM 26518 C CA . SER A 1 42 ? 21.712 3.298 5.694 1.00 0.00 42 SER A CA 33
ATOM 26519 C C . SER A 1 42 ? 22.171 4.696 5.300 1.00 0.00 42 SER A C 33
ATOM 26520 O O . SER A 1 42 ? 22.108 5.630 6.099 1.00 0.00 42 SER A O 33
ATOM 26528 N N . ALA A 1 43 ? 22.621 4.834 4.055 1.00 0.00 43 ALA A N 33
ATOM 26529 C CA . ALA A 1 43 ? 23.072 6.128 3.556 1.00 0.00 43 ALA A CA 33
ATOM 26530 C C . ALA A 1 43 ? 21.883 7.070 3.395 1.00 0.00 43 ALA A C 33
ATOM 26531 O O . ALA A 1 43 ? 21.968 8.254 3.708 1.00 0.00 43 ALA A O 33
ATOM 26538 N N . THR A 1 44 ? 20.772 6.521 2.919 1.00 0.00 44 THR A N 33
ATOM 26539 C CA . THR A 1 44 ? 19.557 7.294 2.728 1.00 0.00 44 THR A CA 33
ATOM 26540 C C . THR A 1 44 ? 19.032 7.825 4.058 1.00 0.00 44 THR A C 33
ATOM 26541 O O . THR A 1 44 ? 18.613 8.977 4.154 1.00 0.00 44 THR A O 33
ATOM 26552 N N . LYS A 1 45 ? 19.052 6.974 5.067 1.00 0.00 45 LYS A N 33
ATOM 26553 C CA . LYS A 1 45 ? 18.566 7.360 6.379 1.00 0.00 45 LYS A CA 33
ATOM 26554 C C . LYS A 1 45 ? 19.251 8.631 6.835 1.00 0.00 45 LYS A C 33
ATOM 26555 O O . LYS A 1 45 ? 18.686 9.410 7.588 1.00 0.00 45 LYS A O 33
ATOM 26574 N N . SER A 1 46 ? 20.475 8.836 6.379 1.00 0.00 46 SER A N 33
ATOM 26575 C CA . SER A 1 46 ? 21.220 10.026 6.758 1.00 0.00 46 SER A CA 33
ATOM 26576 C C . SER A 1 46 ? 20.738 11.253 5.969 1.00 0.00 46 SER A C 33
ATOM 26577 O O . SER A 1 46 ? 20.828 12.384 6.448 1.00 0.00 46 SER A O 33
ATOM 26585 N N . LEU A 1 47 ? 20.236 11.020 4.756 1.00 0.00 47 LEU A N 33
ATOM 26586 C CA . LEU A 1 47 ? 19.751 12.102 3.901 1.00 0.00 47 LEU A CA 33
ATOM 26587 C C . LEU A 1 47 ? 18.441 12.675 4.424 1.00 0.00 47 LEU A C 33
ATOM 26588 O O . LEU A 1 47 ? 18.059 13.796 4.084 1.00 0.00 47 LEU A O 33
ATOM 26604 N N . VAL A 1 48 ? 17.748 11.890 5.233 1.00 0.00 48 VAL A N 33
ATOM 26605 C CA . VAL A 1 48 ? 16.467 12.308 5.784 1.00 0.00 48 VAL A CA 33
ATOM 26606 C C . VAL A 1 48 ? 16.618 13.614 6.553 1.00 0.00 48 VAL A C 33
ATOM 26607 O O . VAL A 1 48 ? 15.748 14.483 6.503 1.00 0.00 48 VAL A O 33
ATOM 26620 N N . SER A 1 49 ? 17.731 13.743 7.265 1.00 0.00 49 SER A N 33
ATOM 26621 C CA . SER A 1 49 ? 18.005 14.941 8.051 1.00 0.00 49 SER A CA 33
ATOM 26622 C C . SER A 1 49 ? 18.871 15.915 7.260 1.00 0.00 49 SER A C 33
ATOM 26623 O O . SER A 1 49 ? 18.512 17.079 7.082 1.00 0.00 49 SER A O 33
ATOM 26631 N N . GLY A 1 50 ? 20.011 15.427 6.788 1.00 0.00 50 GLY A N 33
ATOM 26632 C CA . GLY A 1 50 ? 20.927 16.256 6.012 1.00 0.00 50 GLY A CA 33
ATOM 26633 C C . GLY A 1 50 ? 21.445 17.423 6.843 1.00 0.00 50 GLY A C 33
ATOM 26634 O O . GLY A 1 50 ? 21.639 18.526 6.334 1.00 0.00 50 GLY A O 33
ATOM 26638 N N . ASP A 1 51 ? 21.662 17.169 8.130 1.00 0.00 51 ASP A N 33
ATOM 26639 C CA . ASP A 1 51 ? 22.156 18.201 9.039 1.00 0.00 51 ASP A CA 33
ATOM 26640 C C . ASP A 1 51 ? 22.980 17.581 10.163 1.00 0.00 51 ASP A C 33
ATOM 26641 O O . ASP A 1 51 ? 22.565 16.603 10.785 1.00 0.00 51 ASP A O 33
ATOM 26650 N N . GLU A 1 52 ? 24.149 18.160 10.422 1.00 0.00 52 GLU A N 33
ATOM 26651 C CA . GLU A 1 52 ? 25.022 17.658 11.474 1.00 0.00 52 GLU A CA 33
ATOM 26652 C C . GLU A 1 52 ? 24.230 17.398 12.753 1.00 0.00 52 GLU A C 33
ATOM 26653 O O . GLU A 1 52 ? 24.563 16.452 13.449 1.00 0.00 52 GLU A O 33
ATOM 26665 N N . MET A 1 1 ? -10.087 -15.341 -17.703 1.00 0.00 1 MET A N 34
ATOM 26666 C CA . MET A 1 1 ? -9.148 -15.662 -18.811 1.00 0.00 1 MET A CA 34
ATOM 26667 C C . MET A 1 1 ? -7.722 -15.696 -18.274 1.00 0.00 1 MET A C 34
ATOM 26668 O O . MET A 1 1 ? -7.401 -16.490 -17.390 1.00 0.00 1 MET A O 34
ATOM 26684 N N . PHE A 1 2 ? -6.867 -14.832 -18.813 1.00 0.00 2 PHE A N 34
ATOM 26685 C CA . PHE A 1 2 ? -5.480 -14.768 -18.387 1.00 0.00 2 PHE A CA 34
ATOM 26686 C C . PHE A 1 2 ? -5.335 -13.883 -17.159 1.00 0.00 2 PHE A C 34
ATOM 26687 O O . PHE A 1 2 ? -4.237 -13.710 -16.630 1.00 0.00 2 PHE A O 34
ATOM 26704 N N . SER A 1 3 ? -6.451 -13.314 -16.711 1.00 0.00 3 SER A N 34
ATOM 26705 C CA . SER A 1 3 ? -6.446 -12.439 -15.538 1.00 0.00 3 SER A CA 34
ATOM 26706 C C . SER A 1 3 ? -6.986 -13.180 -14.315 1.00 0.00 3 SER A C 34
ATOM 26707 O O . SER A 1 3 ? -6.681 -12.823 -13.176 1.00 0.00 3 SER A O 34
ATOM 26715 N N . ASN A 1 4 ? -7.789 -14.211 -14.562 1.00 0.00 4 ASN A N 34
ATOM 26716 C CA . ASN A 1 4 ? -8.369 -14.999 -13.478 1.00 0.00 4 ASN A CA 34
ATOM 26717 C C . ASN A 1 4 ? -7.346 -15.972 -12.910 1.00 0.00 4 ASN A C 34
ATOM 26718 O O . ASN A 1 4 ? -7.543 -16.539 -11.835 1.00 0.00 4 ASN A O 34
ATOM 26729 N N . ILE A 1 5 ? -6.253 -16.164 -13.636 1.00 0.00 5 ILE A N 34
ATOM 26730 C CA . ILE A 1 5 ? -5.213 -17.071 -13.193 1.00 0.00 5 ILE A CA 34
ATOM 26731 C C . ILE A 1 5 ? -4.600 -16.591 -11.888 1.00 0.00 5 ILE A C 34
ATOM 26732 O O . ILE A 1 5 ? -4.365 -17.387 -10.986 1.00 0.00 5 ILE A O 34
ATOM 26748 N N . GLY A 1 6 ? -4.339 -15.293 -11.803 1.00 0.00 6 GLY A N 34
ATOM 26749 C CA . GLY A 1 6 ? -3.737 -14.713 -10.601 1.00 0.00 6 GLY A CA 34
ATOM 26750 C C . GLY A 1 6 ? -2.289 -15.179 -10.456 1.00 0.00 6 GLY A C 34
ATOM 26751 O O . GLY A 1 6 ? -1.540 -15.205 -11.431 1.00 0.00 6 GLY A O 34
ATOM 26755 N N . ILE A 1 7 ? -1.915 -15.569 -9.241 1.00 0.00 7 ILE A N 34
ATOM 26756 C CA . ILE A 1 7 ? -0.570 -16.072 -8.980 1.00 0.00 7 ILE A CA 34
ATOM 26757 C C . ILE A 1 7 ? -0.400 -17.454 -9.604 1.00 0.00 7 ILE A C 34
ATOM 26758 O O . ILE A 1 7 ? 0.618 -17.719 -10.237 1.00 0.00 7 ILE A O 34
ATOM 26774 N N . PRO A 1 8 ? -1.354 -18.337 -9.448 1.00 0.00 8 PRO A N 34
ATOM 26775 C CA . PRO A 1 8 ? -1.257 -19.698 -10.037 1.00 0.00 8 PRO A CA 34
ATOM 26776 C C . PRO A 1 8 ? -0.663 -19.664 -11.442 1.00 0.00 8 PRO A C 34
ATOM 26777 O O . PRO A 1 8 ? 0.002 -20.609 -11.864 1.00 0.00 8 PRO A O 34
ATOM 26788 N N . GLY A 1 9 ? -0.891 -18.563 -12.153 1.00 0.00 9 GLY A N 34
ATOM 26789 C CA . GLY A 1 9 ? -0.360 -18.409 -13.503 1.00 0.00 9 GLY A CA 34
ATOM 26790 C C . GLY A 1 9 ? 1.038 -17.801 -13.459 1.00 0.00 9 GLY A C 34
ATOM 26791 O O . GLY A 1 9 ? 1.847 -18.009 -14.367 1.00 0.00 9 GLY A O 34
ATOM 26795 N N . LEU A 1 10 ? 1.319 -17.046 -12.395 1.00 0.00 10 LEU A N 34
ATOM 26796 C CA . LEU A 1 10 ? 2.617 -16.415 -12.246 1.00 0.00 10 LEU A CA 34
ATOM 26797 C C . LEU A 1 10 ? 3.717 -17.464 -12.168 1.00 0.00 10 LEU A C 34
ATOM 26798 O O . LEU A 1 10 ? 4.797 -17.287 -12.733 1.00 0.00 10 LEU A O 34
ATOM 26814 N N . ILE A 1 11 ? 3.442 -18.554 -11.460 1.00 0.00 11 ILE A N 34
ATOM 26815 C CA . ILE A 1 11 ? 4.422 -19.620 -11.304 1.00 0.00 11 ILE A CA 34
ATOM 26816 C C . ILE A 1 11 ? 4.791 -20.195 -12.659 1.00 0.00 11 ILE A C 34
ATOM 26817 O O . ILE A 1 11 ? 5.962 -20.400 -12.934 1.00 0.00 11 ILE A O 34
ATOM 26833 N N . LEU A 1 12 ? 3.806 -20.442 -13.500 1.00 0.00 12 LEU A N 34
ATOM 26834 C CA . LEU A 1 12 ? 4.078 -20.999 -14.807 1.00 0.00 12 LEU A CA 34
ATOM 26835 C C . LEU A 1 12 ? 5.012 -20.076 -15.571 1.00 0.00 12 LEU A C 34
ATOM 26836 O O . LEU A 1 12 ? 5.995 -20.530 -16.139 1.00 0.00 12 LEU A O 34
ATOM 26852 N N . ILE A 1 13 ? 4.726 -18.782 -15.537 1.00 0.00 13 ILE A N 34
ATOM 26853 C CA . ILE A 1 13 ? 5.581 -17.803 -16.199 1.00 0.00 13 ILE A CA 34
ATOM 26854 C C . ILE A 1 13 ? 6.941 -17.748 -15.529 1.00 0.00 13 ILE A C 34
ATOM 26855 O O . ILE A 1 13 ? 7.966 -17.621 -16.195 1.00 0.00 13 ILE A O 34
ATOM 26871 N N . PHE A 1 14 ? 6.939 -17.795 -14.213 1.00 0.00 14 PHE A N 34
ATOM 26872 C CA . PHE A 1 14 ? 8.174 -17.693 -13.479 1.00 0.00 14 PHE A CA 34
ATOM 26873 C C . PHE A 1 14 ? 9.134 -18.792 -13.912 1.00 0.00 14 PHE A C 34
ATOM 26874 O O . PHE A 1 14 ? 10.326 -18.551 -14.096 1.00 0.00 14 PHE A O 34
ATOM 26891 N N . VAL A 1 15 ? 8.601 -19.990 -14.076 1.00 0.00 15 VAL A N 34
ATOM 26892 C CA . VAL A 1 15 ? 9.401 -21.136 -14.486 1.00 0.00 15 VAL A CA 34
ATOM 26893 C C . VAL A 1 15 ? 10.111 -20.836 -15.800 1.00 0.00 15 VAL A C 34
ATOM 26894 O O . VAL A 1 15 ? 11.283 -21.164 -15.973 1.00 0.00 15 VAL A O 34
ATOM 26907 N N . ILE A 1 16 ? 9.392 -20.202 -16.717 1.00 0.00 16 ILE A N 34
ATOM 26908 C CA . ILE A 1 16 ? 9.967 -19.851 -18.020 1.00 0.00 16 ILE A CA 34
ATOM 26909 C C . ILE A 1 16 ? 11.250 -19.065 -17.823 1.00 0.00 16 ILE A C 34
ATOM 26910 O O . ILE A 1 16 ? 12.167 -19.142 -18.632 1.00 0.00 16 ILE A O 34
ATOM 26926 N N . ALA A 1 17 ? 11.300 -18.309 -16.744 1.00 0.00 17 ALA A N 34
ATOM 26927 C CA . ALA A 1 17 ? 12.487 -17.516 -16.428 1.00 0.00 17 ALA A CA 34
ATOM 26928 C C . ALA A 1 17 ? 13.551 -18.404 -15.772 1.00 0.00 17 ALA A C 34
ATOM 26929 O O . ALA A 1 17 ? 14.738 -18.215 -15.966 1.00 0.00 17 ALA A O 34
ATOM 26936 N N . LEU A 1 18 ? 13.119 -19.363 -14.984 1.00 0.00 18 LEU A N 34
ATOM 26937 C CA . LEU A 1 18 ? 14.049 -20.241 -14.302 1.00 0.00 18 LEU A CA 34
ATOM 26938 C C . LEU A 1 18 ? 14.846 -21.081 -15.280 1.00 0.00 18 LEU A C 34
ATOM 26939 O O . LEU A 1 18 ? 16.048 -21.282 -15.100 1.00 0.00 18 LEU A O 34
ATOM 26955 N N . ILE A 1 19 ? 14.185 -21.574 -16.304 1.00 0.00 19 ILE A N 34
ATOM 26956 C CA . ILE A 1 19 ? 14.870 -22.394 -17.286 1.00 0.00 19 ILE A CA 34
ATOM 26957 C C . ILE A 1 19 ? 16.037 -21.625 -17.909 1.00 0.00 19 ILE A C 34
ATOM 26958 O O . ILE A 1 19 ? 17.113 -22.180 -18.122 1.00 0.00 19 ILE A O 34
ATOM 26974 N N . ILE A 1 20 ? 15.809 -20.350 -18.195 1.00 0.00 20 ILE A N 34
ATOM 26975 C CA . ILE A 1 20 ? 16.841 -19.505 -18.788 1.00 0.00 20 ILE A CA 34
ATOM 26976 C C . ILE A 1 20 ? 17.747 -18.921 -17.711 1.00 0.00 20 ILE A C 34
ATOM 26977 O O . ILE A 1 20 ? 18.951 -18.769 -17.921 1.00 0.00 20 ILE A O 34
ATOM 26993 N N . PHE A 1 21 ? 17.171 -18.591 -16.551 1.00 0.00 21 PHE A N 34
ATOM 26994 C CA . PHE A 1 21 ? 17.950 -18.028 -15.452 1.00 0.00 21 PHE A CA 34
ATOM 26995 C C . PHE A 1 21 ? 18.370 -19.129 -14.486 1.00 0.00 21 PHE A C 34
ATOM 26996 O O . PHE A 1 21 ? 19.531 -19.536 -14.470 1.00 0.00 21 PHE A O 34
ATOM 27013 N N . GLY A 1 22 ? 17.420 -19.628 -13.689 1.00 0.00 22 GLY A N 34
ATOM 27014 C CA . GLY A 1 22 ? 17.706 -20.693 -12.739 1.00 0.00 22 GLY A CA 34
ATOM 27015 C C . GLY A 1 22 ? 17.279 -20.287 -11.328 1.00 0.00 22 GLY A C 34
ATOM 27016 O O . GLY A 1 22 ? 17.434 -19.127 -10.943 1.00 0.00 22 GLY A O 34
ATOM 27020 N N . PRO A 1 23 ? 16.760 -21.206 -10.550 1.00 0.00 23 PRO A N 34
ATOM 27021 C CA . PRO A 1 23 ? 16.323 -20.915 -9.155 1.00 0.00 23 PRO A CA 34
ATOM 27022 C C . PRO A 1 23 ? 17.512 -20.704 -8.225 1.00 0.00 23 PRO A C 34
ATOM 27023 O O . PRO A 1 23 ? 17.367 -20.152 -7.137 1.00 0.00 23 PRO A O 34
ATOM 27034 N N . SER A 1 24 ? 18.686 -21.160 -8.659 1.00 0.00 24 SER A N 34
ATOM 27035 C CA . SER A 1 24 ? 19.903 -21.022 -7.861 1.00 0.00 24 SER A CA 34
ATOM 27036 C C . SER A 1 24 ? 20.636 -19.733 -8.217 1.00 0.00 24 SER A C 34
ATOM 27037 O O . SER A 1 24 ? 21.455 -19.243 -7.440 1.00 0.00 24 SER A O 34
ATOM 27045 N N . LYS A 1 25 ? 20.348 -19.190 -9.398 1.00 0.00 25 LYS A N 34
ATOM 27046 C CA . LYS A 1 25 ? 20.987 -17.968 -9.844 1.00 0.00 25 LYS A CA 34
ATOM 27047 C C . LYS A 1 25 ? 20.251 -16.747 -9.305 1.00 0.00 25 LYS A C 34
ATOM 27048 O O . LYS A 1 25 ? 20.858 -15.717 -9.015 1.00 0.00 25 LYS A O 34
ATOM 27067 N N . LEU A 1 26 ? 18.939 -16.879 -9.170 1.00 0.00 26 LEU A N 34
ATOM 27068 C CA . LEU A 1 26 ? 18.113 -15.801 -8.652 1.00 0.00 26 LEU A CA 34
ATOM 27069 C C . LEU A 1 26 ? 18.541 -15.423 -7.227 1.00 0.00 26 LEU A C 34
ATOM 27070 O O . LEU A 1 26 ? 18.857 -14.264 -6.963 1.00 0.00 26 LEU A O 34
ATOM 27086 N N . PRO A 1 27 ? 18.559 -16.364 -6.304 1.00 0.00 27 PRO A N 34
ATOM 27087 C CA . PRO A 1 27 ? 18.959 -16.088 -4.887 1.00 0.00 27 PRO A CA 34
ATOM 27088 C C . PRO A 1 27 ? 20.361 -15.491 -4.801 1.00 0.00 27 PRO A C 34
ATOM 27089 O O . PRO A 1 27 ? 20.651 -14.693 -3.914 1.00 0.00 27 PRO A O 34
ATOM 27100 N N . GLU A 1 28 ? 21.221 -15.875 -5.736 1.00 0.00 28 GLU A N 34
ATOM 27101 C CA . GLU A 1 28 ? 22.582 -15.361 -5.755 1.00 0.00 28 GLU A CA 34
ATOM 27102 C C . GLU A 1 28 ? 22.571 -13.856 -5.991 1.00 0.00 28 GLU A C 34
ATOM 27103 O O . GLU A 1 28 ? 23.294 -13.106 -5.336 1.00 0.00 28 GLU A O 34
ATOM 27115 N N . ILE A 1 29 ? 21.742 -13.427 -6.923 1.00 0.00 29 ILE A N 34
ATOM 27116 C CA . ILE A 1 29 ? 21.631 -12.010 -7.241 1.00 0.00 29 ILE A CA 34
ATOM 27117 C C . ILE A 1 29 ? 21.072 -11.245 -6.050 1.00 0.00 29 ILE A C 34
ATOM 27118 O O . ILE A 1 29 ? 21.550 -10.162 -5.715 1.00 0.00 29 ILE A O 34
ATOM 27134 N N . GLY A 1 30 ? 20.058 -11.815 -5.409 1.00 0.00 30 GLY A N 34
ATOM 27135 C CA . GLY A 1 30 ? 19.448 -11.170 -4.255 1.00 0.00 30 GLY A CA 34
ATOM 27136 C C . GLY A 1 30 ? 20.474 -10.967 -3.147 1.00 0.00 30 GLY A C 34
ATOM 27137 O O . GLY A 1 30 ? 20.527 -9.908 -2.524 1.00 0.00 30 GLY A O 34
ATOM 27141 N N . ARG A 1 31 ? 21.286 -11.986 -2.906 1.00 0.00 31 ARG A N 34
ATOM 27142 C CA . ARG A 1 31 ? 22.303 -11.907 -1.872 1.00 0.00 31 ARG A CA 34
ATOM 27143 C C . ARG A 1 31 ? 23.333 -10.852 -2.214 1.00 0.00 31 ARG A C 34
ATOM 27144 O O . ARG A 1 31 ? 23.700 -10.031 -1.376 1.00 0.00 31 ARG A O 34
ATOM 27165 N N . ALA A 1 32 ? 23.810 -10.895 -3.449 1.00 0.00 32 ALA A N 34
ATOM 27166 C CA . ALA A 1 32 ? 24.821 -9.939 -3.880 1.00 0.00 32 ALA A CA 34
ATOM 27167 C C . ALA A 1 32 ? 24.268 -8.522 -3.778 1.00 0.00 32 ALA A C 34
ATOM 27168 O O . ALA A 1 32 ? 24.901 -7.638 -3.204 1.00 0.00 32 ALA A O 34
ATOM 27175 N N . ALA A 1 33 ? 23.071 -8.326 -4.315 1.00 0.00 33 ALA A N 34
ATOM 27176 C CA . ALA A 1 33 ? 22.419 -7.023 -4.259 1.00 0.00 33 ALA A CA 34
ATOM 27177 C C . ALA A 1 33 ? 22.097 -6.680 -2.816 1.00 0.00 33 ALA A C 34
ATOM 27178 O O . ALA A 1 33 ? 22.014 -5.511 -2.441 1.00 0.00 33 ALA A O 34
ATOM 27185 N N . GLY A 1 34 ? 21.879 -7.720 -2.023 1.00 0.00 34 GLY A N 34
ATOM 27186 C CA . GLY A 1 34 ? 21.526 -7.532 -0.635 1.00 0.00 34 GLY A CA 34
ATOM 27187 C C . GLY A 1 34 ? 22.566 -6.675 0.080 1.00 0.00 34 GLY A C 34
ATOM 27188 O O . GLY A 1 34 ? 22.222 -5.747 0.813 1.00 0.00 34 GLY A O 34
ATOM 27192 N N . ARG A 1 35 ? 23.836 -6.990 -0.148 1.00 0.00 35 ARG A N 34
ATOM 27193 C CA . ARG A 1 35 ? 24.927 -6.242 0.471 1.00 0.00 35 ARG A CA 34
ATOM 27194 C C . ARG A 1 35 ? 24.955 -4.815 -0.047 1.00 0.00 35 ARG A C 34
ATOM 27195 O O . ARG A 1 35 ? 25.178 -3.878 0.712 1.00 0.00 35 ARG A O 34
ATOM 27216 N N . THR A 1 36 ? 24.712 -4.667 -1.341 1.00 0.00 36 THR A N 34
ATOM 27217 C CA . THR A 1 36 ? 24.695 -3.355 -1.963 1.00 0.00 36 THR A CA 34
ATOM 27218 C C . THR A 1 36 ? 23.563 -2.524 -1.373 1.00 0.00 36 THR A C 34
ATOM 27219 O O . THR A 1 36 ? 23.725 -1.342 -1.097 1.00 0.00 36 THR A O 34
ATOM 27230 N N . LEU A 1 37 ? 22.410 -3.144 -1.200 1.00 0.00 37 LEU A N 34
ATOM 27231 C CA . LEU A 1 37 ? 21.271 -2.442 -0.652 1.00 0.00 37 LEU A CA 34
ATOM 27232 C C . LEU A 1 37 ? 21.450 -2.179 0.834 1.00 0.00 37 LEU A C 34
ATOM 27233 O O . LEU A 1 37 ? 20.994 -1.167 1.366 1.00 0.00 37 LEU A O 34
ATOM 27249 N N . LEU A 1 38 ? 22.103 -3.109 1.494 1.00 0.00 38 LEU A N 34
ATOM 27250 C CA . LEU A 1 38 ? 22.339 -3.007 2.920 1.00 0.00 38 LEU A CA 34
ATOM 27251 C C . LEU A 1 38 ? 23.101 -1.738 3.236 1.00 0.00 38 LEU A C 34
ATOM 27252 O O . LEU A 1 38 ? 22.859 -1.100 4.249 1.00 0.00 38 LEU A O 34
ATOM 27268 N N . GLU A 1 39 ? 24.047 -1.394 2.393 1.00 0.00 39 GLU A N 34
ATOM 27269 C CA . GLU A 1 39 ? 24.837 -0.200 2.626 1.00 0.00 39 GLU A CA 34
ATOM 27270 C C . GLU A 1 39 ? 24.055 1.043 2.213 1.00 0.00 39 GLU A C 34
ATOM 27271 O O . GLU A 1 39 ? 24.354 2.151 2.663 1.00 0.00 39 GLU A O 34
ATOM 27283 N N . PHE A 1 40 ? 23.060 0.862 1.336 1.00 0.00 40 PHE A N 34
ATOM 27284 C CA . PHE A 1 40 ? 22.266 1.989 0.867 1.00 0.00 40 PHE A CA 34
ATOM 27285 C C . PHE A 1 40 ? 21.465 2.618 1.997 1.00 0.00 40 PHE A C 34
ATOM 27286 O O . PHE A 1 40 ? 21.453 3.838 2.164 1.00 0.00 40 PHE A O 34
ATOM 27303 N N . LYS A 1 41 ? 20.785 1.781 2.756 1.00 0.00 41 LYS A N 34
ATOM 27304 C CA . LYS A 1 41 ? 19.972 2.269 3.849 1.00 0.00 41 LYS A CA 34
ATOM 27305 C C . LYS A 1 41 ? 20.835 2.949 4.897 1.00 0.00 41 LYS A C 34
ATOM 27306 O O . LYS A 1 41 ? 20.421 3.920 5.530 1.00 0.00 41 LYS A O 34
ATOM 27325 N N . SER A 1 42 ? 22.040 2.435 5.068 1.00 0.00 42 SER A N 34
ATOM 27326 C CA . SER A 1 42 ? 22.964 2.994 6.036 1.00 0.00 42 SER A CA 34
ATOM 27327 C C . SER A 1 42 ? 23.341 4.410 5.622 1.00 0.00 42 SER A C 34
ATOM 27328 O O . SER A 1 42 ? 23.459 5.303 6.461 1.00 0.00 42 SER A O 34
ATOM 27336 N N . ALA A 1 43 ? 23.509 4.611 4.318 1.00 0.00 43 ALA A N 34
ATOM 27337 C CA . ALA A 1 43 ? 23.852 5.930 3.801 1.00 0.00 43 ALA A CA 34
ATOM 27338 C C . ALA A 1 43 ? 22.643 6.860 3.867 1.00 0.00 43 ALA A C 34
ATOM 27339 O O . ALA A 1 43 ? 22.766 8.029 4.235 1.00 0.00 43 ALA A O 34
ATOM 27346 N N . THR A 1 44 ? 21.473 6.328 3.526 1.00 0.00 44 THR A N 34
ATOM 27347 C CA . THR A 1 44 ? 20.248 7.105 3.566 1.00 0.00 44 THR A CA 34
ATOM 27348 C C . THR A 1 44 ? 19.939 7.545 4.989 1.00 0.00 44 THR A C 34
ATOM 27349 O O . THR A 1 44 ? 19.564 8.691 5.226 1.00 0.00 44 THR A O 34
ATOM 27360 N N . LYS A 1 45 ? 20.091 6.625 5.922 1.00 0.00 45 LYS A N 34
ATOM 27361 C CA . LYS A 1 45 ? 19.814 6.919 7.313 1.00 0.00 45 LYS A CA 34
ATOM 27362 C C . LYS A 1 45 ? 20.679 8.075 7.776 1.00 0.00 45 LYS A C 34
ATOM 27363 O O . LYS A 1 45 ? 20.317 8.812 8.682 1.00 0.00 45 LYS A O 34
ATOM 27382 N N . SER A 1 46 ? 21.831 8.222 7.152 1.00 0.00 46 SER A N 34
ATOM 27383 C CA . SER A 1 46 ? 22.741 9.289 7.518 1.00 0.00 46 SER A CA 34
ATOM 27384 C C . SER A 1 46 ? 22.253 10.637 6.980 1.00 0.00 46 SER A C 34
ATOM 27385 O O . SER A 1 46 ? 22.522 11.685 7.569 1.00 0.00 46 SER A O 34
ATOM 27393 N N . LEU A 1 47 ? 21.554 10.603 5.847 1.00 0.00 47 LEU A N 34
ATOM 27394 C CA . LEU A 1 47 ? 21.052 11.821 5.225 1.00 0.00 47 LEU A CA 34
ATOM 27395 C C . LEU A 1 47 ? 19.932 12.439 6.055 1.00 0.00 47 LEU A C 34
ATOM 27396 O O . LEU A 1 47 ? 19.832 13.660 6.173 1.00 0.00 47 LEU A O 34
ATOM 27412 N N . VAL A 1 48 ? 19.094 11.586 6.624 1.00 0.00 48 VAL A N 34
ATOM 27413 C CA . VAL A 1 48 ? 17.979 12.045 7.441 1.00 0.00 48 VAL A CA 34
ATOM 27414 C C . VAL A 1 48 ? 18.439 13.141 8.397 1.00 0.00 48 VAL A C 34
ATOM 27415 O O . VAL A 1 48 ? 19.579 13.136 8.860 1.00 0.00 48 VAL A O 34
ATOM 27428 N N . SER A 1 49 ? 17.545 14.073 8.691 1.00 0.00 49 SER A N 34
ATOM 27429 C CA . SER A 1 49 ? 17.873 15.171 9.595 1.00 0.00 49 SER A CA 34
ATOM 27430 C C . SER A 1 49 ? 19.056 15.973 9.062 1.00 0.00 49 SER A C 34
ATOM 27431 O O . SER A 1 49 ? 19.661 16.763 9.788 1.00 0.00 49 SER A O 34
ATOM 27439 N N . GLY A 1 50 ? 19.384 15.763 7.790 1.00 0.00 50 GLY A N 34
ATOM 27440 C CA . GLY A 1 50 ? 20.499 16.470 7.167 1.00 0.00 50 GLY A CA 34
ATOM 27441 C C . GLY A 1 50 ? 20.066 17.845 6.679 1.00 0.00 50 GLY A C 34
ATOM 27442 O O . GLY A 1 50 ? 20.502 18.307 5.624 1.00 0.00 50 GLY A O 34
ATOM 27446 N N . ASP A 1 51 ? 19.207 18.496 7.456 1.00 0.00 51 ASP A N 34
ATOM 27447 C CA . ASP A 1 51 ? 18.714 19.825 7.100 1.00 0.00 51 ASP A CA 34
ATOM 27448 C C . ASP A 1 51 ? 19.674 20.901 7.596 1.00 0.00 51 ASP A C 34
ATOM 27449 O O . ASP A 1 51 ? 19.829 21.103 8.801 1.00 0.00 51 ASP A O 34
ATOM 27458 N N . GLU A 1 52 ? 20.321 21.590 6.661 1.00 0.00 52 GLU A N 34
ATOM 27459 C CA . GLU A 1 52 ? 21.266 22.644 7.009 1.00 0.00 52 GLU A CA 34
ATOM 27460 C C . GLU A 1 52 ? 20.538 23.971 7.205 1.00 0.00 52 GLU A C 34
ATOM 27461 O O . GLU A 1 52 ? 19.373 23.939 7.565 1.00 0.00 52 GLU A O 34
ATOM 27473 N N . MET A 1 1 ? -9.494 -13.094 -17.480 1.00 0.00 1 MET A N 35
ATOM 27474 C CA . MET A 1 1 ? -8.587 -13.716 -18.485 1.00 0.00 1 MET A CA 35
ATOM 27475 C C . MET A 1 1 ? -7.226 -13.972 -17.846 1.00 0.00 1 MET A C 35
ATOM 27476 O O . MET A 1 1 ? -7.056 -14.924 -17.084 1.00 0.00 1 MET A O 35
ATOM 27492 N N . PHE A 1 2 ? -6.260 -13.116 -18.165 1.00 0.00 2 PHE A N 35
ATOM 27493 C CA . PHE A 1 2 ? -4.920 -13.256 -17.623 1.00 0.00 2 PHE A CA 35
ATOM 27494 C C . PHE A 1 2 ? -4.860 -12.740 -16.193 1.00 0.00 2 PHE A C 35
ATOM 27495 O O . PHE A 1 2 ? -3.813 -12.786 -15.550 1.00 0.00 2 PHE A O 35
ATOM 27512 N N . SER A 1 3 ? -5.989 -12.241 -15.705 1.00 0.00 3 SER A N 35
ATOM 27513 C CA . SER A 1 3 ? -6.068 -11.714 -14.344 1.00 0.00 3 SER A CA 35
ATOM 27514 C C . SER A 1 3 ? -6.734 -12.730 -13.418 1.00 0.00 3 SER A C 35
ATOM 27515 O O . SER A 1 3 ? -6.538 -12.702 -12.204 1.00 0.00 3 SER A O 35
ATOM 27523 N N . ASN A 1 4 ? -7.525 -13.623 -14.004 1.00 0.00 4 ASN A N 35
ATOM 27524 C CA . ASN A 1 4 ? -8.222 -14.642 -13.228 1.00 0.00 4 ASN A CA 35
ATOM 27525 C C . ASN A 1 4 ? -7.254 -15.731 -12.778 1.00 0.00 4 ASN A C 35
ATOM 27526 O O . ASN A 1 4 ? -7.565 -16.520 -11.886 1.00 0.00 4 ASN A O 35
ATOM 27537 N N . ILE A 1 5 ? -6.086 -15.772 -13.404 1.00 0.00 5 ILE A N 35
ATOM 27538 C CA . ILE A 1 5 ? -5.085 -16.769 -13.066 1.00 0.00 5 ILE A CA 35
ATOM 27539 C C . ILE A 1 5 ? -4.566 -16.569 -11.652 1.00 0.00 5 ILE A C 35
ATOM 27540 O O . ILE A 1 5 ? -4.416 -17.530 -10.904 1.00 0.00 5 ILE A O 35
ATOM 27556 N N . GLY A 1 6 ? -4.285 -15.322 -11.300 1.00 0.00 6 GLY A N 35
ATOM 27557 C CA . GLY A 1 6 ? -3.764 -15.009 -9.974 1.00 0.00 6 GLY A CA 35
ATOM 27558 C C . GLY A 1 6 ? -2.325 -15.504 -9.836 1.00 0.00 6 GLY A C 35
ATOM 27559 O O . GLY A 1 6 ? -1.515 -15.339 -10.748 1.00 0.00 6 GLY A O 35
ATOM 27563 N N . ILE A 1 7 ? -2.015 -16.116 -8.696 1.00 0.00 7 ILE A N 35
ATOM 27564 C CA . ILE A 1 7 ? -0.673 -16.637 -8.457 1.00 0.00 7 ILE A CA 35
ATOM 27565 C C . ILE A 1 7 ? -0.408 -17.879 -9.311 1.00 0.00 7 ILE A C 35
ATOM 27566 O O . ILE A 1 7 ? 0.655 -17.984 -9.921 1.00 0.00 7 ILE A O 35
ATOM 27582 N N . PRO A 1 8 ? -1.328 -18.805 -9.392 1.00 0.00 8 PRO A N 35
ATOM 27583 C CA . PRO A 1 8 ? -1.126 -20.017 -10.228 1.00 0.00 8 PRO A CA 35
ATOM 27584 C C . PRO A 1 8 ? -0.488 -19.661 -11.568 1.00 0.00 8 PRO A C 35
ATOM 27585 O O . PRO A 1 8 ? 0.265 -20.449 -12.141 1.00 0.00 8 PRO A O 35
ATOM 27596 N N . GLY A 1 9 ? -0.781 -18.457 -12.048 1.00 0.00 9 GLY A N 35
ATOM 27597 C CA . GLY A 1 9 ? -0.220 -17.985 -13.306 1.00 0.00 9 GLY A CA 35
ATOM 27598 C C . GLY A 1 9 ? 1.171 -17.396 -13.095 1.00 0.00 9 GLY A C 35
ATOM 27599 O O . GLY A 1 9 ? 2.013 -17.438 -13.992 1.00 0.00 9 GLY A O 35
ATOM 27603 N N . LEU A 1 10 ? 1.408 -16.843 -11.905 1.00 0.00 10 LEU A N 35
ATOM 27604 C CA . LEU A 1 10 ? 2.699 -16.245 -11.602 1.00 0.00 10 LEU A CA 35
ATOM 27605 C C . LEU A 1 10 ? 3.809 -17.291 -11.678 1.00 0.00 10 LEU A C 35
ATOM 27606 O O . LEU A 1 10 ? 4.882 -17.028 -12.214 1.00 0.00 10 LEU A O 35
ATOM 27622 N N . ILE A 1 11 ? 3.539 -18.478 -11.149 1.00 0.00 11 ILE A N 35
ATOM 27623 C CA . ILE A 1 11 ? 4.527 -19.552 -11.155 1.00 0.00 11 ILE A CA 35
ATOM 27624 C C . ILE A 1 11 ? 4.902 -19.932 -12.584 1.00 0.00 11 ILE A C 35
ATOM 27625 O O . ILE A 1 11 ? 6.077 -20.092 -12.885 1.00 0.00 11 ILE A O 35
ATOM 27641 N N . LEU A 1 12 ? 3.917 -20.071 -13.455 1.00 0.00 12 LEU A N 35
ATOM 27642 C CA . LEU A 1 12 ? 4.189 -20.447 -14.833 1.00 0.00 12 LEU A CA 35
ATOM 27643 C C . LEU A 1 12 ? 5.119 -19.430 -15.473 1.00 0.00 12 LEU A C 35
ATOM 27644 O O . LEU A 1 12 ? 6.092 -19.800 -16.121 1.00 0.00 12 LEU A O 35
ATOM 27660 N N . ILE A 1 13 ? 4.834 -18.155 -15.252 1.00 0.00 13 ILE A N 35
ATOM 27661 C CA . ILE A 1 13 ? 5.673 -17.083 -15.776 1.00 0.00 13 ILE A CA 35
ATOM 27662 C C . ILE A 1 13 ? 7.034 -17.110 -15.105 1.00 0.00 13 ILE A C 35
ATOM 27663 O O . ILE A 1 13 ? 8.062 -16.887 -15.744 1.00 0.00 13 ILE A O 35
ATOM 27679 N N . PHE A 1 14 ? 7.026 -17.340 -13.809 1.00 0.00 14 PHE A N 35
ATOM 27680 C CA . PHE A 1 14 ? 8.254 -17.344 -13.053 1.00 0.00 14 PHE A CA 35
ATOM 27681 C C . PHE A 1 14 ? 9.216 -18.373 -13.620 1.00 0.00 14 PHE A C 35
ATOM 27682 O O . PHE A 1 14 ? 10.410 -18.116 -13.761 1.00 0.00 14 PHE A O 35
ATOM 27699 N N . VAL A 1 15 ? 8.676 -19.537 -13.942 1.00 0.00 15 VAL A N 35
ATOM 27700 C CA . VAL A 1 15 ? 9.474 -20.620 -14.495 1.00 0.00 15 VAL A CA 35
ATOM 27701 C C . VAL A 1 15 ? 10.203 -20.148 -15.740 1.00 0.00 15 VAL A C 35
ATOM 27702 O O . VAL A 1 15 ? 11.379 -20.438 -15.933 1.00 0.00 15 VAL A O 35
ATOM 27715 N N . ILE A 1 16 ? 9.495 -19.411 -16.577 1.00 0.00 16 ILE A N 35
ATOM 27716 C CA . ILE A 1 16 ? 10.090 -18.894 -17.810 1.00 0.00 16 ILE A CA 35
ATOM 27717 C C . ILE A 1 16 ? 11.393 -18.173 -17.499 1.00 0.00 16 ILE A C 35
ATOM 27718 O O . ILE A 1 16 ? 12.341 -18.218 -18.273 1.00 0.00 16 ILE A O 35
ATOM 27734 N N . ALA A 1 17 ? 11.427 -17.506 -16.364 1.00 0.00 17 ALA A N 35
ATOM 27735 C CA . ALA A 1 17 ? 12.622 -16.783 -15.950 1.00 0.00 17 ALA A CA 35
ATOM 27736 C C . ALA A 1 17 ? 13.677 -17.764 -15.437 1.00 0.00 17 ALA A C 35
ATOM 27737 O O . ALA A 1 17 ? 14.877 -17.519 -15.534 1.00 0.00 17 ALA A O 35
ATOM 27744 N N . LEU A 1 18 ? 13.210 -18.862 -14.871 1.00 0.00 18 LEU A N 35
ATOM 27745 C CA . LEU A 1 18 ? 14.097 -19.873 -14.323 1.00 0.00 18 LEU A CA 35
ATOM 27746 C C . LEU A 1 18 ? 14.862 -20.613 -15.408 1.00 0.00 18 LEU A C 35
ATOM 27747 O O . LEU A 1 18 ? 16.047 -20.905 -15.246 1.00 0.00 18 LEU A O 35
ATOM 27763 N N . ILE A 1 19 ? 14.197 -20.930 -16.503 1.00 0.00 19 ILE A N 35
ATOM 27764 C CA . ILE A 1 19 ? 14.869 -21.655 -17.571 1.00 0.00 19 ILE A CA 35
ATOM 27765 C C . ILE A 1 19 ? 16.078 -20.850 -18.040 1.00 0.00 19 ILE A C 35
ATOM 27766 O O . ILE A 1 19 ? 17.184 -21.376 -18.175 1.00 0.00 19 ILE A O 35
ATOM 27782 N N . ILE A 1 20 ? 15.851 -19.564 -18.246 1.00 0.00 20 ILE A N 35
ATOM 27783 C CA . ILE A 1 20 ? 16.901 -18.650 -18.655 1.00 0.00 20 ILE A CA 35
ATOM 27784 C C . ILE A 1 20 ? 17.836 -18.373 -17.481 1.00 0.00 20 ILE A C 35
ATOM 27785 O O . ILE A 1 20 ? 19.049 -18.550 -17.592 1.00 0.00 20 ILE A O 35
ATOM 27801 N N . PHE A 1 21 ? 17.273 -17.922 -16.360 1.00 0.00 21 PHE A N 35
ATOM 27802 C CA . PHE A 1 21 ? 18.081 -17.610 -15.188 1.00 0.00 21 PHE A CA 35
ATOM 27803 C C . PHE A 1 21 ? 18.390 -18.863 -14.369 1.00 0.00 21 PHE A C 35
ATOM 27804 O O . PHE A 1 21 ? 19.506 -19.378 -14.427 1.00 0.00 21 PHE A O 35
ATOM 27821 N N . GLY A 1 22 ? 17.407 -19.358 -13.607 1.00 0.00 22 GLY A N 35
ATOM 27822 C CA . GLY A 1 22 ? 17.608 -20.555 -12.786 1.00 0.00 22 GLY A CA 35
ATOM 27823 C C . GLY A 1 22 ? 17.415 -20.234 -11.298 1.00 0.00 22 GLY A C 35
ATOM 27824 O O . GLY A 1 22 ? 17.758 -19.142 -10.848 1.00 0.00 22 GLY A O 35
ATOM 27828 N N . PRO A 1 23 ? 16.882 -21.159 -10.530 1.00 0.00 23 PRO A N 35
ATOM 27829 C CA . PRO A 1 23 ? 16.652 -20.960 -9.065 1.00 0.00 23 PRO A CA 35
ATOM 27830 C C . PRO A 1 23 ? 17.961 -20.938 -8.284 1.00 0.00 23 PRO A C 35
ATOM 27831 O O . PRO A 1 23 ? 17.993 -20.541 -7.120 1.00 0.00 23 PRO A O 35
ATOM 27842 N N . SER A 1 24 ? 19.039 -21.368 -8.930 1.00 0.00 24 SER A N 35
ATOM 27843 C CA . SER A 1 24 ? 20.349 -21.383 -8.290 1.00 0.00 24 SER A CA 35
ATOM 27844 C C . SER A 1 24 ? 21.053 -20.058 -8.539 1.00 0.00 24 SER A C 35
ATOM 27845 O O . SER A 1 24 ? 22.103 -19.781 -7.959 1.00 0.00 24 SER A O 35
ATOM 27853 N N . LYS A 1 25 ? 20.474 -19.249 -9.431 1.00 0.00 25 LYS A N 35
ATOM 27854 C CA . LYS A 1 25 ? 21.047 -17.960 -9.797 1.00 0.00 25 LYS A CA 35
ATOM 27855 C C . LYS A 1 25 ? 20.477 -16.803 -8.978 1.00 0.00 25 LYS A C 35
ATOM 27856 O O . LYS A 1 25 ? 21.168 -15.822 -8.749 1.00 0.00 25 LYS A O 35
ATOM 27875 N N . LEU A 1 26 ? 19.238 -16.916 -8.514 1.00 0.00 26 LEU A N 35
ATOM 27876 C CA . LEU A 1 26 ? 18.667 -15.856 -7.709 1.00 0.00 26 LEU A CA 35
ATOM 27877 C C . LEU A 1 26 ? 19.406 -15.801 -6.359 1.00 0.00 26 LEU A C 35
ATOM 27878 O O . LEU A 1 26 ? 19.942 -14.765 -6.004 1.00 0.00 26 LEU A O 35
ATOM 27894 N N . PRO A 1 27 ? 19.504 -16.890 -5.626 1.00 0.00 27 PRO A N 35
ATOM 27895 C CA . PRO A 1 27 ? 20.267 -16.926 -4.352 1.00 0.00 27 PRO A CA 35
ATOM 27896 C C . PRO A 1 27 ? 21.545 -16.067 -4.418 1.00 0.00 27 PRO A C 35
ATOM 27897 O O . PRO A 1 27 ? 21.743 -15.174 -3.596 1.00 0.00 27 PRO A O 35
ATOM 27908 N N . GLU A 1 28 ? 22.404 -16.351 -5.397 1.00 0.00 28 GLU A N 35
ATOM 27909 C CA . GLU A 1 28 ? 23.655 -15.610 -5.554 1.00 0.00 28 GLU A CA 35
ATOM 27910 C C . GLU A 1 28 ? 23.404 -14.130 -5.839 1.00 0.00 28 GLU A C 35
ATOM 27911 O O . GLU A 1 28 ? 24.069 -13.262 -5.275 1.00 0.00 28 GLU A O 35
ATOM 27923 N N . ILE A 1 29 ? 22.451 -13.854 -6.704 1.00 0.00 29 ILE A N 35
ATOM 27924 C CA . ILE A 1 29 ? 22.124 -12.478 -7.049 1.00 0.00 29 ILE A CA 35
ATOM 27925 C C . ILE A 1 29 ? 21.557 -11.740 -5.837 1.00 0.00 29 ILE A C 35
ATOM 27926 O O . ILE A 1 29 ? 21.903 -10.587 -5.578 1.00 0.00 29 ILE A O 35
ATOM 27942 N N . GLY A 1 30 ? 20.671 -12.410 -5.108 1.00 0.00 30 GLY A N 35
ATOM 27943 C CA . GLY A 1 30 ? 20.050 -11.804 -3.938 1.00 0.00 30 GLY A CA 35
ATOM 27944 C C . GLY A 1 30 ? 21.101 -11.421 -2.909 1.00 0.00 30 GLY A C 35
ATOM 27945 O O . GLY A 1 30 ? 21.054 -10.334 -2.333 1.00 0.00 30 GLY A O 35
ATOM 27949 N N . ARG A 1 31 ? 22.051 -12.317 -2.687 1.00 0.00 31 ARG A N 35
ATOM 27950 C CA . ARG A 1 31 ? 23.115 -12.063 -1.732 1.00 0.00 31 ARG A CA 35
ATOM 27951 C C . ARG A 1 31 ? 23.969 -10.903 -2.194 1.00 0.00 31 ARG A C 35
ATOM 27952 O O . ARG A 1 31 ? 24.314 -10.018 -1.417 1.00 0.00 31 ARG A O 35
ATOM 27973 N N . ALA A 1 32 ? 24.315 -10.929 -3.468 1.00 0.00 32 ALA A N 35
ATOM 27974 C CA . ALA A 1 32 ? 25.153 -9.883 -4.024 1.00 0.00 32 ALA A CA 35
ATOM 27975 C C . ALA A 1 32 ? 24.442 -8.541 -3.899 1.00 0.00 32 ALA A C 35
ATOM 27976 O O . ALA A 1 32 ? 25.045 -7.536 -3.523 1.00 0.00 32 ALA A O 35
ATOM 27983 N N . ALA A 1 33 ? 23.148 -8.549 -4.187 1.00 0.00 33 ALA A N 35
ATOM 27984 C CA . ALA A 1 33 ? 22.334 -7.346 -4.078 1.00 0.00 33 ALA A CA 35
ATOM 27985 C C . ALA A 1 33 ? 22.145 -6.979 -2.616 1.00 0.00 33 ALA A C 35
ATOM 27986 O O . ALA A 1 33 ? 21.929 -5.820 -2.273 1.00 0.00 33 ALA A O 35
ATOM 27993 N N . GLY A 1 34 ? 22.181 -7.995 -1.765 1.00 0.00 34 GLY A N 35
ATOM 27994 C CA . GLY A 1 34 ? 21.964 -7.790 -0.351 1.00 0.00 34 GLY A CA 35
ATOM 27995 C C . GLY A 1 34 ? 22.919 -6.748 0.213 1.00 0.00 34 GLY A C 35
ATOM 27996 O O . GLY A 1 34 ? 22.497 -5.793 0.858 1.00 0.00 34 GLY A O 35
ATOM 28000 N N . ARG A 1 35 ? 24.206 -6.938 -0.038 1.00 0.00 35 ARG A N 35
ATOM 28001 C CA . ARG A 1 35 ? 25.221 -6.017 0.448 1.00 0.00 35 ARG A CA 35
ATOM 28002 C C . ARG A 1 35 ? 25.052 -4.641 -0.172 1.00 0.00 35 ARG A C 35
ATOM 28003 O O . ARG A 1 35 ? 25.160 -3.632 0.516 1.00 0.00 35 ARG A O 35
ATOM 28024 N N . THR A 1 36 ? 24.778 -4.614 -1.464 1.00 0.00 36 THR A N 35
ATOM 28025 C CA . THR A 1 36 ? 24.583 -3.360 -2.174 1.00 0.00 36 THR A CA 35
ATOM 28026 C C . THR A 1 36 ? 23.351 -2.645 -1.635 1.00 0.00 36 THR A C 35
ATOM 28027 O O . THR A 1 36 ? 23.354 -1.435 -1.426 1.00 0.00 36 THR A O 35
ATOM 28038 N N . LEU A 1 37 ? 22.297 -3.405 -1.436 1.00 0.00 37 LEU A N 35
ATOM 28039 C CA . LEU A 1 37 ? 21.056 -2.855 -0.937 1.00 0.00 37 LEU A CA 35
ATOM 28040 C C . LEU A 1 37 ? 21.168 -2.485 0.531 1.00 0.00 37 LEU A C 35
ATOM 28041 O O . LEU A 1 37 ? 20.580 -1.508 0.996 1.00 0.00 37 LEU A O 35
ATOM 28057 N N . LEU A 1 38 ? 21.925 -3.291 1.244 1.00 0.00 38 LEU A N 35
ATOM 28058 C CA . LEU A 1 38 ? 22.135 -3.095 2.668 1.00 0.00 38 LEU A CA 35
ATOM 28059 C C . LEU A 1 38 ? 22.732 -1.724 2.922 1.00 0.00 38 LEU A C 35
ATOM 28060 O O . LEU A 1 38 ? 22.364 -1.050 3.873 1.00 0.00 38 LEU A O 35
ATOM 28076 N N . GLU A 1 39 ? 23.664 -1.319 2.089 1.00 0.00 39 GLU A N 35
ATOM 28077 C CA . GLU A 1 39 ? 24.285 -0.021 2.262 1.00 0.00 39 GLU A CA 35
ATOM 28078 C C . GLU A 1 39 ? 23.336 1.080 1.788 1.00 0.00 39 GLU A C 35
ATOM 28079 O O . GLU A 1 39 ? 23.481 2.240 2.177 1.00 0.00 39 GLU A O 35
ATOM 28091 N N . PHE A 1 40 ? 22.380 0.719 0.924 1.00 0.00 40 PHE A N 35
ATOM 28092 C CA . PHE A 1 40 ? 21.440 1.701 0.390 1.00 0.00 40 PHE A CA 35
ATOM 28093 C C . PHE A 1 40 ? 20.558 2.294 1.487 1.00 0.00 40 PHE A C 35
ATOM 28094 O O . PHE A 1 40 ? 20.394 3.511 1.575 1.00 0.00 40 PHE A O 35
ATOM 28111 N N . LYS A 1 41 ? 19.984 1.426 2.303 1.00 0.00 41 LYS A N 35
ATOM 28112 C CA . LYS A 1 41 ? 19.108 1.874 3.371 1.00 0.00 41 LYS A CA 35
ATOM 28113 C C . LYS A 1 41 ? 19.886 2.677 4.403 1.00 0.00 41 LYS A C 35
ATOM 28114 O O . LYS A 1 41 ? 19.370 3.628 4.989 1.00 0.00 41 LYS A O 35
ATOM 28133 N N . SER A 1 42 ? 21.131 2.284 4.615 1.00 0.00 42 SER A N 35
ATOM 28134 C CA . SER A 1 42 ? 21.988 2.962 5.572 1.00 0.00 42 SER A CA 35
ATOM 28135 C C . SER A 1 42 ? 22.259 4.386 5.106 1.00 0.00 42 SER A C 35
ATOM 28136 O O . SER A 1 42 ? 22.271 5.321 5.905 1.00 0.00 42 SER A O 35
ATOM 28144 N N . ALA A 1 43 ? 22.458 4.543 3.801 1.00 0.00 43 ALA A N 35
ATOM 28145 C CA . ALA A 1 43 ? 22.705 5.859 3.232 1.00 0.00 43 ALA A CA 35
ATOM 28146 C C . ALA A 1 43 ? 21.443 6.707 3.332 1.00 0.00 43 ALA A C 35
ATOM 28147 O O . ALA A 1 43 ? 21.503 7.903 3.605 1.00 0.00 43 ALA A O 35
ATOM 28154 N N . THR A 1 44 ? 20.301 6.059 3.122 1.00 0.00 44 THR A N 35
ATOM 28155 C CA . THR A 1 44 ? 19.012 6.724 3.193 1.00 0.00 44 THR A CA 35
ATOM 28156 C C . THR A 1 44 ? 18.750 7.264 4.595 1.00 0.00 44 THR A C 35
ATOM 28157 O O . THR A 1 44 ? 18.271 8.386 4.755 1.00 0.00 44 THR A O 35
ATOM 28168 N N . LYS A 1 45 ? 19.055 6.457 5.597 1.00 0.00 45 LYS A N 35
ATOM 28169 C CA . LYS A 1 45 ? 18.837 6.857 6.977 1.00 0.00 45 LYS A CA 35
ATOM 28170 C C . LYS A 1 45 ? 19.539 8.176 7.242 1.00 0.00 45 LYS A C 35
ATOM 28171 O O . LYS A 1 45 ? 19.133 8.947 8.103 1.00 0.00 45 LYS A O 35
ATOM 28190 N N . SER A 1 46 ? 20.606 8.417 6.506 1.00 0.00 46 SER A N 35
ATOM 28191 C CA . SER A 1 46 ? 21.373 9.637 6.674 1.00 0.00 46 SER A CA 35
ATOM 28192 C C . SER A 1 46 ? 20.661 10.838 6.038 1.00 0.00 46 SER A C 35
ATOM 28193 O O . SER A 1 46 ? 20.789 11.968 6.511 1.00 0.00 46 SER A O 35
ATOM 28201 N N . LEU A 1 47 ? 19.927 10.587 4.956 1.00 0.00 47 LEU A N 35
ATOM 28202 C CA . LEU A 1 47 ? 19.214 11.649 4.250 1.00 0.00 47 LEU A CA 35
ATOM 28203 C C . LEU A 1 47 ? 18.046 12.175 5.075 1.00 0.00 47 LEU A C 35
ATOM 28204 O O . LEU A 1 47 ? 17.708 13.357 5.011 1.00 0.00 47 LEU A O 35
ATOM 28220 N N . VAL A 1 48 ? 17.425 11.284 5.834 1.00 0.00 48 VAL A N 35
ATOM 28221 C CA . VAL A 1 48 ? 16.278 11.651 6.658 1.00 0.00 48 VAL A CA 35
ATOM 28222 C C . VAL A 1 48 ? 16.524 12.981 7.364 1.00 0.00 48 VAL A C 35
ATOM 28223 O O . VAL A 1 48 ? 15.614 13.795 7.518 1.00 0.00 48 VAL A O 35
ATOM 28236 N N . SER A 1 49 ? 17.763 13.190 7.784 1.00 0.00 49 SER A N 35
ATOM 28237 C CA . SER A 1 49 ? 18.133 14.419 8.465 1.00 0.00 49 SER A CA 35
ATOM 28238 C C . SER A 1 49 ? 17.910 15.611 7.547 1.00 0.00 49 SER A C 35
ATOM 28239 O O . SER A 1 49 ? 17.375 16.639 7.958 1.00 0.00 49 SER A O 35
ATOM 28247 N N . GLY A 1 50 ? 18.327 15.456 6.298 1.00 0.00 50 GLY A N 35
ATOM 28248 C CA . GLY A 1 50 ? 18.175 16.514 5.311 1.00 0.00 50 GLY A CA 35
ATOM 28249 C C . GLY A 1 50 ? 18.735 17.827 5.837 1.00 0.00 50 GLY A C 35
ATOM 28250 O O . GLY A 1 50 ? 18.233 18.905 5.517 1.00 0.00 50 GLY A O 35
ATOM 28254 N N . ASP A 1 51 ? 19.777 17.723 6.647 1.00 0.00 51 ASP A N 35
ATOM 28255 C CA . ASP A 1 51 ? 20.408 18.903 7.224 1.00 0.00 51 ASP A CA 35
ATOM 28256 C C . ASP A 1 51 ? 21.717 18.536 7.914 1.00 0.00 51 ASP A C 35
ATOM 28257 O O . ASP A 1 51 ? 21.716 18.039 9.040 1.00 0.00 51 ASP A O 35
ATOM 28266 N N . GLU A 1 52 ? 22.831 18.786 7.234 1.00 0.00 52 GLU A N 35
ATOM 28267 C CA . GLU A 1 52 ? 24.139 18.479 7.795 1.00 0.00 52 GLU A CA 35
ATOM 28268 C C . GLU A 1 52 ? 24.553 19.537 8.810 1.00 0.00 52 GLU A C 35
ATOM 28269 O O . GLU A 1 52 ? 24.369 20.709 8.524 1.00 0.00 52 GLU A O 35
ATOM 28281 N N . MET A 1 1 ? -9.869 -14.714 -17.367 1.00 0.00 1 MET A N 36
ATOM 28282 C CA . MET A 1 1 ? -8.885 -15.000 -18.445 1.00 0.00 1 MET A CA 36
ATOM 28283 C C . MET A 1 1 ? -7.484 -15.089 -17.846 1.00 0.00 1 MET A C 36
ATOM 28284 O O . MET A 1 1 ? -7.218 -15.934 -16.992 1.00 0.00 1 MET A O 36
ATOM 28300 N N . PHE A 1 2 ? -6.594 -14.213 -18.301 1.00 0.00 2 PHE A N 36
ATOM 28301 C CA . PHE A 1 2 ? -5.228 -14.196 -17.815 1.00 0.00 2 PHE A CA 36
ATOM 28302 C C . PHE A 1 2 ? -5.126 -13.384 -16.532 1.00 0.00 2 PHE A C 36
ATOM 28303 O O . PHE A 1 2 ? -4.043 -13.214 -15.975 1.00 0.00 2 PHE A O 36
ATOM 28320 N N . SER A 1 3 ? -6.263 -12.869 -16.075 1.00 0.00 3 SER A N 36
ATOM 28321 C CA . SER A 1 3 ? -6.300 -12.070 -14.850 1.00 0.00 3 SER A CA 36
ATOM 28322 C C . SER A 1 3 ? -6.864 -12.889 -13.690 1.00 0.00 3 SER A C 36
ATOM 28323 O O . SER A 1 3 ? -6.595 -12.600 -12.523 1.00 0.00 3 SER A O 36
ATOM 28331 N N . ASN A 1 4 ? -7.650 -13.910 -14.021 1.00 0.00 4 ASN A N 36
ATOM 28332 C CA . ASN A 1 4 ? -8.250 -14.768 -13.005 1.00 0.00 4 ASN A CA 36
ATOM 28333 C C . ASN A 1 4 ? -7.243 -15.787 -12.490 1.00 0.00 4 ASN A C 36
ATOM 28334 O O . ASN A 1 4 ? -7.464 -16.422 -11.458 1.00 0.00 4 ASN A O 36
ATOM 28345 N N . ILE A 1 5 ? -6.138 -15.943 -13.209 1.00 0.00 5 ILE A N 36
ATOM 28346 C CA . ILE A 1 5 ? -5.115 -16.889 -12.806 1.00 0.00 5 ILE A CA 36
ATOM 28347 C C . ILE A 1 5 ? -4.490 -16.476 -11.482 1.00 0.00 5 ILE A C 36
ATOM 28348 O O . ILE A 1 5 ? -4.263 -17.313 -10.616 1.00 0.00 5 ILE A O 36
ATOM 28364 N N . GLY A 1 6 ? -4.210 -15.186 -11.343 1.00 0.00 6 GLY A N 36
ATOM 28365 C CA . GLY A 1 6 ? -3.594 -14.663 -10.124 1.00 0.00 6 GLY A CA 36
ATOM 28366 C C . GLY A 1 6 ? -2.136 -15.115 -10.033 1.00 0.00 6 GLY A C 36
ATOM 28367 O O . GLY A 1 6 ? -1.403 -15.073 -11.022 1.00 0.00 6 GLY A O 36
ATOM 28371 N N . ILE A 1 7 ? -1.726 -15.568 -8.848 1.00 0.00 7 ILE A N 36
ATOM 28372 C CA . ILE A 1 7 ? -0.366 -16.058 -8.648 1.00 0.00 7 ILE A CA 36
ATOM 28373 C C . ILE A 1 7 ? -0.176 -17.404 -9.371 1.00 0.00 7 ILE A C 36
ATOM 28374 O O . ILE A 1 7 ? 0.832 -17.603 -10.049 1.00 0.00 7 ILE A O 36
ATOM 28390 N N . PRO A 1 8 ? -1.103 -18.334 -9.241 1.00 0.00 8 PRO A N 36
ATOM 28391 C CA . PRO A 1 8 ? -0.979 -19.662 -9.906 1.00 0.00 8 PRO A CA 36
ATOM 28392 C C . PRO A 1 8 ? -0.407 -19.557 -11.319 1.00 0.00 8 PRO A C 36
ATOM 28393 O O . PRO A 1 8 ? 0.365 -20.416 -11.745 1.00 0.00 8 PRO A O 36
ATOM 28404 N N . GLY A 1 9 ? -0.781 -18.505 -12.037 1.00 0.00 9 GLY A N 36
ATOM 28405 C CA . GLY A 1 9 ? -0.285 -18.310 -13.393 1.00 0.00 9 GLY A CA 36
ATOM 28406 C C . GLY A 1 9 ? 1.130 -17.736 -13.383 1.00 0.00 9 GLY A C 36
ATOM 28407 O O . GLY A 1 9 ? 1.896 -17.928 -14.329 1.00 0.00 9 GLY A O 36
ATOM 28411 N N . LEU A 1 10 ? 1.467 -17.021 -12.309 1.00 0.00 10 LEU A N 36
ATOM 28412 C CA . LEU A 1 10 ? 2.787 -16.413 -12.185 1.00 0.00 10 LEU A CA 36
ATOM 28413 C C . LEU A 1 10 ? 3.874 -17.477 -12.108 1.00 0.00 10 LEU A C 36
ATOM 28414 O O . LEU A 1 10 ? 4.951 -17.314 -12.677 1.00 0.00 10 LEU A O 36
ATOM 28430 N N . ILE A 1 11 ? 3.587 -18.567 -11.404 1.00 0.00 11 ILE A N 36
ATOM 28431 C CA . ILE A 1 11 ? 4.556 -19.646 -11.258 1.00 0.00 11 ILE A CA 36
ATOM 28432 C C . ILE A 1 11 ? 4.915 -20.210 -12.623 1.00 0.00 11 ILE A C 36
ATOM 28433 O O . ILE A 1 11 ? 6.084 -20.419 -12.907 1.00 0.00 11 ILE A O 36
ATOM 28449 N N . LEU A 1 12 ? 3.923 -20.436 -13.466 1.00 0.00 12 LEU A N 36
ATOM 28450 C CA . LEU A 1 12 ? 4.187 -20.978 -14.782 1.00 0.00 12 LEU A CA 36
ATOM 28451 C C . LEU A 1 12 ? 5.125 -20.054 -15.532 1.00 0.00 12 LEU A C 36
ATOM 28452 O O . LEU A 1 12 ? 6.091 -20.510 -16.131 1.00 0.00 12 LEU A O 36
ATOM 28468 N N . ILE A 1 13 ? 4.859 -18.757 -15.464 1.00 0.00 13 ILE A N 36
ATOM 28469 C CA . ILE A 1 13 ? 5.716 -17.770 -16.113 1.00 0.00 13 ILE A CA 36
ATOM 28470 C C . ILE A 1 13 ? 7.078 -17.736 -15.447 1.00 0.00 13 ILE A C 36
ATOM 28471 O O . ILE A 1 13 ? 8.104 -17.605 -16.112 1.00 0.00 13 ILE A O 36
ATOM 28487 N N . PHE A 1 14 ? 7.076 -17.800 -14.131 1.00 0.00 14 PHE A N 36
ATOM 28488 C CA . PHE A 1 14 ? 8.311 -17.718 -13.397 1.00 0.00 14 PHE A CA 36
ATOM 28489 C C . PHE A 1 14 ? 9.265 -18.812 -13.851 1.00 0.00 14 PHE A C 36
ATOM 28490 O O . PHE A 1 14 ? 10.456 -18.575 -14.045 1.00 0.00 14 PHE A O 36
ATOM 28507 N N . VAL A 1 15 ? 8.724 -20.009 -14.029 1.00 0.00 15 VAL A N 36
ATOM 28508 C CA . VAL A 1 15 ? 9.517 -21.153 -14.467 1.00 0.00 15 VAL A CA 36
ATOM 28509 C C . VAL A 1 15 ? 10.217 -20.836 -15.780 1.00 0.00 15 VAL A C 36
ATOM 28510 O O . VAL A 1 15 ? 11.386 -21.168 -15.969 1.00 0.00 15 VAL A O 36
ATOM 28523 N N . ILE A 1 16 ? 9.497 -20.186 -16.682 1.00 0.00 16 ILE A N 36
ATOM 28524 C CA . ILE A 1 16 ? 10.067 -19.816 -17.983 1.00 0.00 16 ILE A CA 36
ATOM 28525 C C . ILE A 1 16 ? 11.370 -19.068 -17.779 1.00 0.00 16 ILE A C 36
ATOM 28526 O O . ILE A 1 16 ? 12.276 -19.137 -18.606 1.00 0.00 16 ILE A O 36
ATOM 28542 N N . ALA A 1 17 ? 11.449 -18.359 -16.672 1.00 0.00 17 ALA A N 36
ATOM 28543 C CA . ALA A 1 17 ? 12.656 -17.607 -16.338 1.00 0.00 17 ALA A CA 36
ATOM 28544 C C . ALA A 1 17 ? 13.690 -18.530 -15.685 1.00 0.00 17 ALA A C 36
ATOM 28545 O O . ALA A 1 17 ? 14.887 -18.383 -15.891 1.00 0.00 17 ALA A O 36
ATOM 28552 N N . LEU A 1 18 ? 13.220 -19.474 -14.891 1.00 0.00 18 LEU A N 36
ATOM 28553 C CA . LEU A 1 18 ? 14.112 -20.392 -14.207 1.00 0.00 18 LEU A CA 36
ATOM 28554 C C . LEU A 1 18 ? 14.860 -21.288 -15.178 1.00 0.00 18 LEU A C 36
ATOM 28555 O O . LEU A 1 18 ? 16.050 -21.542 -15.008 1.00 0.00 18 LEU A O 36
ATOM 28571 N N . ILE A 1 19 ? 14.165 -21.774 -16.184 1.00 0.00 19 ILE A N 36
ATOM 28572 C CA . ILE A 1 19 ? 14.791 -22.651 -17.155 1.00 0.00 19 ILE A CA 36
ATOM 28573 C C . ILE A 1 19 ? 15.975 -21.943 -17.815 1.00 0.00 19 ILE A C 36
ATOM 28574 O O . ILE A 1 19 ? 17.038 -22.535 -18.009 1.00 0.00 19 ILE A O 36
ATOM 28590 N N . ILE A 1 20 ? 15.785 -20.670 -18.141 1.00 0.00 20 ILE A N 36
ATOM 28591 C CA . ILE A 1 20 ? 16.838 -19.872 -18.761 1.00 0.00 20 ILE A CA 36
ATOM 28592 C C . ILE A 1 20 ? 17.808 -19.335 -17.709 1.00 0.00 20 ILE A C 36
ATOM 28593 O O . ILE A 1 20 ? 19.011 -19.260 -17.952 1.00 0.00 20 ILE A O 36
ATOM 28609 N N . PHE A 1 21 ? 17.286 -18.959 -16.531 1.00 0.00 21 PHE A N 36
ATOM 28610 C CA . PHE A 1 21 ? 18.138 -18.438 -15.462 1.00 0.00 21 PHE A CA 36
ATOM 28611 C C . PHE A 1 21 ? 18.488 -19.541 -14.469 1.00 0.00 21 PHE A C 36
ATOM 28612 O O . PHE A 1 21 ? 19.630 -19.995 -14.425 1.00 0.00 21 PHE A O 36
ATOM 28629 N N . GLY A 1 22 ? 17.503 -19.979 -13.673 1.00 0.00 22 GLY A N 36
ATOM 28630 C CA . GLY A 1 22 ? 17.730 -21.034 -12.694 1.00 0.00 22 GLY A CA 36
ATOM 28631 C C . GLY A 1 22 ? 17.331 -20.561 -11.296 1.00 0.00 22 GLY A C 36
ATOM 28632 O O . GLY A 1 22 ? 17.528 -19.396 -10.954 1.00 0.00 22 GLY A O 36
ATOM 28636 N N . PRO A 1 23 ? 16.785 -21.429 -10.483 1.00 0.00 23 PRO A N 36
ATOM 28637 C CA . PRO A 1 23 ? 16.373 -21.075 -9.096 1.00 0.00 23 PRO A CA 36
ATOM 28638 C C . PRO A 1 23 ? 17.579 -20.883 -8.185 1.00 0.00 23 PRO A C 36
ATOM 28639 O O . PRO A 1 23 ? 17.453 -20.350 -7.083 1.00 0.00 23 PRO A O 36
ATOM 28650 N N . SER A 1 24 ? 18.749 -21.329 -8.648 1.00 0.00 24 SER A N 36
ATOM 28651 C CA . SER A 1 24 ? 19.979 -21.208 -7.862 1.00 0.00 24 SER A CA 36
ATOM 28652 C C . SER A 1 24 ? 20.773 -19.978 -8.282 1.00 0.00 24 SER A C 36
ATOM 28653 O O . SER A 1 24 ? 21.781 -19.639 -7.663 1.00 0.00 24 SER A O 36
ATOM 28661 N N . LYS A 1 25 ? 20.308 -19.313 -9.337 1.00 0.00 25 LYS A N 36
ATOM 28662 C CA . LYS A 1 25 ? 20.963 -18.115 -9.840 1.00 0.00 25 LYS A CA 36
ATOM 28663 C C . LYS A 1 25 ? 20.273 -16.855 -9.332 1.00 0.00 25 LYS A C 36
ATOM 28664 O O . LYS A 1 25 ? 20.895 -15.800 -9.214 1.00 0.00 25 LYS A O 36
ATOM 28683 N N . LEU A 1 26 ? 18.982 -16.969 -9.037 1.00 0.00 26 LEU A N 36
ATOM 28684 C CA . LEU A 1 26 ? 18.224 -15.826 -8.544 1.00 0.00 26 LEU A CA 36
ATOM 28685 C C . LEU A 1 26 ? 18.646 -15.507 -7.101 1.00 0.00 26 LEU A C 36
ATOM 28686 O O . LEU A 1 26 ? 18.926 -14.353 -6.771 1.00 0.00 26 LEU A O 36
ATOM 28702 N N . PRO A 1 27 ? 18.703 -16.501 -6.247 1.00 0.00 27 PRO A N 36
ATOM 28703 C CA . PRO A 1 27 ? 19.107 -16.316 -4.821 1.00 0.00 27 PRO A CA 36
ATOM 28704 C C . PRO A 1 27 ? 20.472 -15.639 -4.713 1.00 0.00 27 PRO A C 36
ATOM 28705 O O . PRO A 1 27 ? 20.700 -14.802 -3.841 1.00 0.00 27 PRO A O 36
ATOM 28716 N N . GLU A 1 28 ? 21.371 -16.010 -5.616 1.00 0.00 28 GLU A N 36
ATOM 28717 C CA . GLU A 1 28 ? 22.710 -15.439 -5.635 1.00 0.00 28 GLU A CA 36
ATOM 28718 C C . GLU A 1 28 ? 22.653 -13.945 -5.918 1.00 0.00 28 GLU A C 36
ATOM 28719 O O . GLU A 1 28 ? 23.350 -13.154 -5.284 1.00 0.00 28 GLU A O 36
ATOM 28731 N N . ILE A 1 29 ? 21.822 -13.566 -6.871 1.00 0.00 29 ILE A N 36
ATOM 28732 C CA . ILE A 1 29 ? 21.684 -12.163 -7.230 1.00 0.00 29 ILE A CA 36
ATOM 28733 C C . ILE A 1 29 ? 21.095 -11.380 -6.065 1.00 0.00 29 ILE A C 36
ATOM 28734 O O . ILE A 1 29 ? 21.547 -10.279 -5.753 1.00 0.00 29 ILE A O 36
ATOM 28750 N N . GLY A 1 30 ? 20.081 -11.953 -5.429 1.00 0.00 30 GLY A N 36
ATOM 28751 C CA . GLY A 1 30 ? 19.438 -11.292 -4.304 1.00 0.00 30 GLY A CA 36
ATOM 28752 C C . GLY A 1 30 ? 20.434 -11.053 -3.181 1.00 0.00 30 GLY A C 36
ATOM 28753 O O . GLY A 1 30 ? 20.465 -9.980 -2.581 1.00 0.00 30 GLY A O 36
ATOM 28757 N N . ARG A 1 31 ? 21.249 -12.061 -2.900 1.00 0.00 31 ARG A N 36
ATOM 28758 C CA . ARG A 1 31 ? 22.243 -11.952 -1.849 1.00 0.00 31 ARG A CA 36
ATOM 28759 C C . ARG A 1 31 ? 23.268 -10.897 -2.189 1.00 0.00 31 ARG A C 36
ATOM 28760 O O . ARG A 1 31 ? 23.588 -10.040 -1.371 1.00 0.00 31 ARG A O 36
ATOM 28781 N N . ALA A 1 32 ? 23.795 -10.980 -3.399 1.00 0.00 32 ALA A N 36
ATOM 28782 C CA . ALA A 1 32 ? 24.809 -10.028 -3.822 1.00 0.00 32 ALA A CA 36
ATOM 28783 C C . ALA A 1 32 ? 24.231 -8.619 -3.810 1.00 0.00 32 ALA A C 36
ATOM 28784 O O . ALA A 1 32 ? 24.827 -7.696 -3.254 1.00 0.00 32 ALA A O 36
ATOM 28791 N N . ALA A 1 33 ? 23.052 -8.471 -4.401 1.00 0.00 33 ALA A N 36
ATOM 28792 C CA . ALA A 1 33 ? 22.376 -7.181 -4.431 1.00 0.00 33 ALA A CA 36
ATOM 28793 C C . ALA A 1 33 ? 21.987 -6.784 -3.021 1.00 0.00 33 ALA A C 36
ATOM 28794 O O . ALA A 1 33 ? 21.875 -5.601 -2.695 1.00 0.00 33 ALA A O 36
ATOM 28801 N N . GLY A 1 34 ? 21.747 -7.796 -2.201 1.00 0.00 34 GLY A N 36
ATOM 28802 C CA . GLY A 1 34 ? 21.329 -7.565 -0.839 1.00 0.00 34 GLY A CA 36
ATOM 28803 C C . GLY A 1 34 ? 22.322 -6.670 -0.108 1.00 0.00 34 GLY A C 36
ATOM 28804 O O . GLY A 1 34 ? 21.938 -5.716 0.569 1.00 0.00 34 GLY A O 36
ATOM 28808 N N . ARG A 1 35 ? 23.602 -6.988 -0.254 1.00 0.00 35 ARG A N 36
ATOM 28809 C CA . ARG A 1 35 ? 24.662 -6.219 0.392 1.00 0.00 35 ARG A CA 36
ATOM 28810 C C . ARG A 1 35 ? 24.709 -4.807 -0.164 1.00 0.00 35 ARG A C 36
ATOM 28811 O O . ARG A 1 35 ? 24.939 -3.853 0.569 1.00 0.00 35 ARG A O 36
ATOM 28832 N N . THR A 1 36 ? 24.480 -4.692 -1.460 1.00 0.00 36 THR A N 36
ATOM 28833 C CA . THR A 1 36 ? 24.481 -3.397 -2.125 1.00 0.00 36 THR A CA 36
ATOM 28834 C C . THR A 1 36 ? 23.349 -2.532 -1.573 1.00 0.00 36 THR A C 36
ATOM 28835 O O . THR A 1 36 ? 23.522 -1.336 -1.336 1.00 0.00 36 THR A O 36
ATOM 28846 N N . LEU A 1 37 ? 22.191 -3.147 -1.378 1.00 0.00 37 LEU A N 36
ATOM 28847 C CA . LEU A 1 37 ? 21.038 -2.430 -0.861 1.00 0.00 37 LEU A CA 36
ATOM 28848 C C . LEU A 1 37 ? 21.304 -1.913 0.545 1.00 0.00 37 LEU A C 36
ATOM 28849 O O . LEU A 1 37 ? 20.854 -0.835 0.926 1.00 0.00 37 LEU A O 36
ATOM 28865 N N . LEU A 1 38 ? 22.043 -2.694 1.302 1.00 0.00 38 LEU A N 36
ATOM 28866 C CA . LEU A 1 38 ? 22.393 -2.326 2.665 1.00 0.00 38 LEU A CA 36
ATOM 28867 C C . LEU A 1 38 ? 23.151 -1.004 2.675 1.00 0.00 38 LEU A C 36
ATOM 28868 O O . LEU A 1 38 ? 23.035 -0.214 3.603 1.00 0.00 38 LEU A O 36
ATOM 28884 N N . GLU A 1 39 ? 23.945 -0.788 1.654 1.00 0.00 39 GLU A N 36
ATOM 28885 C CA . GLU A 1 39 ? 24.734 0.425 1.554 1.00 0.00 39 GLU A CA 36
ATOM 28886 C C . GLU A 1 39 ? 23.856 1.583 1.084 1.00 0.00 39 GLU A C 36
ATOM 28887 O O . GLU A 1 39 ? 24.182 2.752 1.305 1.00 0.00 39 GLU A O 36
ATOM 28899 N N . PHE A 1 40 ? 22.750 1.253 0.416 1.00 0.00 40 PHE A N 36
ATOM 28900 C CA . PHE A 1 40 ? 21.854 2.276 -0.100 1.00 0.00 40 PHE A CA 36
ATOM 28901 C C . PHE A 1 40 ? 21.165 3.036 1.029 1.00 0.00 40 PHE A C 36
ATOM 28902 O O . PHE A 1 40 ? 21.144 4.266 1.042 1.00 0.00 40 PHE A O 36
ATOM 28919 N N . LYS A 1 41 ? 20.595 2.295 1.963 1.00 0.00 41 LYS A N 36
ATOM 28920 C CA . LYS A 1 41 ? 19.898 2.907 3.077 1.00 0.00 41 LYS A CA 36
ATOM 28921 C C . LYS A 1 41 ? 20.863 3.713 3.932 1.00 0.00 41 LYS A C 36
ATOM 28922 O O . LYS A 1 41 ? 20.504 4.749 4.491 1.00 0.00 41 LYS A O 36
ATOM 28941 N N . SER A 1 42 ? 22.090 3.231 4.020 1.00 0.00 42 SER A N 36
ATOM 28942 C CA . SER A 1 42 ? 23.109 3.907 4.801 1.00 0.00 42 SER A CA 36
ATOM 28943 C C . SER A 1 42 ? 23.418 5.260 4.173 1.00 0.00 42 SER A C 36
ATOM 28944 O O . SER A 1 42 ? 23.693 6.234 4.874 1.00 0.00 42 SER A O 36
ATOM 28952 N N . ALA A 1 43 ? 23.359 5.317 2.842 1.00 0.00 43 ALA A N 36
ATOM 28953 C CA . ALA A 1 43 ? 23.620 6.563 2.128 1.00 0.00 43 ALA A CA 36
ATOM 28954 C C . ALA A 1 43 ? 22.387 7.465 2.170 1.00 0.00 43 ALA A C 36
ATOM 28955 O O . ALA A 1 43 ? 22.493 8.669 2.399 1.00 0.00 43 ALA A O 36
ATOM 28962 N N . THR A 1 44 ? 21.216 6.868 1.965 1.00 0.00 44 THR A N 36
ATOM 28963 C CA . THR A 1 44 ? 19.963 7.607 2.000 1.00 0.00 44 THR A CA 36
ATOM 28964 C C . THR A 1 44 ? 19.717 8.191 3.385 1.00 0.00 44 THR A C 36
ATOM 28965 O O . THR A 1 44 ? 19.280 9.333 3.520 1.00 0.00 44 THR A O 36
ATOM 28976 N N . LYS A 1 45 ? 19.984 7.392 4.404 1.00 0.00 45 LYS A N 36
ATOM 28977 C CA . LYS A 1 45 ? 19.768 7.829 5.769 1.00 0.00 45 LYS A CA 36
ATOM 28978 C C . LYS A 1 45 ? 20.486 9.146 6.006 1.00 0.00 45 LYS A C 36
ATOM 28979 O O . LYS A 1 45 ? 20.074 9.950 6.831 1.00 0.00 45 LYS A O 36
ATOM 28998 N N . SER A 1 46 ? 21.569 9.356 5.282 1.00 0.00 46 SER A N 36
ATOM 28999 C CA . SER A 1 46 ? 22.341 10.578 5.429 1.00 0.00 46 SER A CA 36
ATOM 29000 C C . SER A 1 46 ? 21.647 11.763 4.738 1.00 0.00 46 SER A C 36
ATOM 29001 O O . SER A 1 46 ? 21.771 12.907 5.174 1.00 0.00 46 SER A O 36
ATOM 29009 N N . LEU A 1 47 ? 20.931 11.473 3.654 1.00 0.00 47 LEU A N 36
ATOM 29010 C CA . LEU A 1 47 ? 20.230 12.501 2.888 1.00 0.00 47 LEU A CA 36
ATOM 29011 C C . LEU A 1 47 ? 19.027 13.036 3.648 1.00 0.00 47 LEU A C 36
ATOM 29012 O O . LEU A 1 47 ? 18.531 14.123 3.353 1.00 0.00 47 LEU A O 36
ATOM 29028 N N . VAL A 1 48 ? 18.557 12.260 4.609 1.00 0.00 48 VAL A N 36
ATOM 29029 C CA . VAL A 1 48 ? 17.403 12.652 5.406 1.00 0.00 48 VAL A CA 36
ATOM 29030 C C . VAL A 1 48 ? 17.628 14.040 5.999 1.00 0.00 48 VAL A C 36
ATOM 29031 O O . VAL A 1 48 ? 18.518 14.769 5.569 1.00 0.00 48 VAL A O 36
ATOM 29044 N N . SER A 1 49 ? 16.823 14.399 6.988 1.00 0.00 49 SER A N 36
ATOM 29045 C CA . SER A 1 49 ? 16.961 15.702 7.625 1.00 0.00 49 SER A CA 36
ATOM 29046 C C . SER A 1 49 ? 18.280 15.785 8.393 1.00 0.00 49 SER A C 36
ATOM 29047 O O . SER A 1 49 ? 18.285 16.026 9.600 1.00 0.00 49 SER A O 36
ATOM 29055 N N . GLY A 1 50 ? 19.401 15.584 7.694 1.00 0.00 50 GLY A N 36
ATOM 29056 C CA . GLY A 1 50 ? 20.707 15.638 8.343 1.00 0.00 50 GLY A CA 36
ATOM 29057 C C . GLY A 1 50 ? 20.836 16.883 9.214 1.00 0.00 50 GLY A C 36
ATOM 29058 O O . GLY A 1 50 ? 21.298 17.929 8.757 1.00 0.00 50 GLY A O 36
ATOM 29062 N N . ASP A 1 51 ? 20.425 16.763 10.473 1.00 0.00 51 ASP A N 36
ATOM 29063 C CA . ASP A 1 51 ? 20.503 17.883 11.403 1.00 0.00 51 ASP A CA 36
ATOM 29064 C C . ASP A 1 51 ? 20.394 17.394 12.845 1.00 0.00 51 ASP A C 36
ATOM 29065 O O . ASP A 1 51 ? 20.077 16.230 13.091 1.00 0.00 51 ASP A O 36
ATOM 29074 N N . GLU A 1 52 ? 20.655 18.289 13.792 1.00 0.00 52 GLU A N 36
ATOM 29075 C CA . GLU A 1 52 ? 20.581 17.935 15.202 1.00 0.00 52 GLU A CA 36
ATOM 29076 C C . GLU A 1 52 ? 19.299 17.163 15.497 1.00 0.00 52 GLU A C 36
ATOM 29077 O O . GLU A 1 52 ? 18.243 17.775 15.475 1.00 0.00 52 GLU A O 36
ATOM 29089 N N . MET A 1 1 ? -9.021 -14.039 -18.802 1.00 0.00 1 MET A N 37
ATOM 29090 C CA . MET A 1 1 ? -8.681 -15.489 -18.852 1.00 0.00 1 MET A CA 37
ATOM 29091 C C . MET A 1 1 ? -7.404 -15.755 -18.078 1.00 0.00 1 MET A C 37
ATOM 29092 O O . MET A 1 1 ? -7.437 -16.089 -16.893 1.00 0.00 1 MET A O 37
ATOM 29108 N N . PHE A 1 2 ? -6.280 -15.627 -18.764 1.00 0.00 2 PHE A N 37
ATOM 29109 C CA . PHE A 1 2 ? -4.997 -15.879 -18.146 1.00 0.00 2 PHE A CA 37
ATOM 29110 C C . PHE A 1 2 ? -4.650 -14.762 -17.178 1.00 0.00 2 PHE A C 37
ATOM 29111 O O . PHE A 1 2 ? -3.585 -14.764 -16.563 1.00 0.00 2 PHE A O 37
ATOM 29128 N N . SER A 1 3 ? -5.562 -13.805 -17.054 1.00 0.00 3 SER A N 37
ATOM 29129 C CA . SER A 1 3 ? -5.357 -12.671 -16.156 1.00 0.00 3 SER A CA 37
ATOM 29130 C C . SER A 1 3 ? -6.157 -12.861 -14.869 1.00 0.00 3 SER A C 37
ATOM 29131 O O . SER A 1 3 ? -5.824 -12.291 -13.830 1.00 0.00 3 SER A O 37
ATOM 29139 N N . ASN A 1 4 ? -7.209 -13.666 -14.951 1.00 0.00 4 ASN A N 37
ATOM 29140 C CA . ASN A 1 4 ? -8.052 -13.929 -13.793 1.00 0.00 4 ASN A CA 37
ATOM 29141 C C . ASN A 1 4 ? -7.313 -14.791 -12.780 1.00 0.00 4 ASN A C 37
ATOM 29142 O O . ASN A 1 4 ? -7.653 -14.805 -11.597 1.00 0.00 4 ASN A O 37
ATOM 29153 N N . ILE A 1 5 ? -6.313 -15.520 -13.251 1.00 0.00 5 ILE A N 37
ATOM 29154 C CA . ILE A 1 5 ? -5.554 -16.389 -12.376 1.00 0.00 5 ILE A CA 37
ATOM 29155 C C . ILE A 1 5 ? -4.856 -15.594 -11.272 1.00 0.00 5 ILE A C 37
ATOM 29156 O O . ILE A 1 5 ? -5.071 -15.853 -10.084 1.00 0.00 5 ILE A O 37
ATOM 29172 N N . GLY A 1 6 ? -4.029 -14.627 -11.658 1.00 0.00 6 GLY A N 37
ATOM 29173 C CA . GLY A 1 6 ? -3.292 -13.810 -10.685 1.00 0.00 6 GLY A CA 37
ATOM 29174 C C . GLY A 1 6 ? -1.901 -14.407 -10.432 1.00 0.00 6 GLY A C 37
ATOM 29175 O O . GLY A 1 6 ? -1.194 -14.765 -11.370 1.00 0.00 6 GLY A O 37
ATOM 29179 N N . ILE A 1 7 ? -1.532 -14.521 -9.155 1.00 0.00 7 ILE A N 37
ATOM 29180 C CA . ILE A 1 7 ? -0.239 -15.094 -8.768 1.00 0.00 7 ILE A CA 37
ATOM 29181 C C . ILE A 1 7 ? -0.103 -16.520 -9.331 1.00 0.00 7 ILE A C 37
ATOM 29182 O O . ILE A 1 7 ? 0.880 -16.809 -10.011 1.00 0.00 7 ILE A O 37
ATOM 29198 N N . PRO A 1 8 ? -1.058 -17.394 -9.131 1.00 0.00 8 PRO A N 37
ATOM 29199 C CA . PRO A 1 8 ? -1.008 -18.770 -9.710 1.00 0.00 8 PRO A CA 37
ATOM 29200 C C . PRO A 1 8 ? -0.419 -18.741 -11.131 1.00 0.00 8 PRO A C 37
ATOM 29201 O O . PRO A 1 8 ? 0.225 -19.697 -11.574 1.00 0.00 8 PRO A O 37
ATOM 29212 N N . GLY A 1 9 ? -0.659 -17.629 -11.832 1.00 0.00 9 GLY A N 37
ATOM 29213 C CA . GLY A 1 9 ? -0.160 -17.462 -13.190 1.00 0.00 9 GLY A CA 37
ATOM 29214 C C . GLY A 1 9 ? 1.289 -16.992 -13.172 1.00 0.00 9 GLY A C 37
ATOM 29215 O O . GLY A 1 9 ? 2.074 -17.328 -14.058 1.00 0.00 9 GLY A O 37
ATOM 29219 N N . LEU A 1 10 ? 1.636 -16.202 -12.160 1.00 0.00 10 LEU A N 37
ATOM 29220 C CA . LEU A 1 10 ? 2.988 -15.681 -12.046 1.00 0.00 10 LEU A CA 37
ATOM 29221 C C . LEU A 1 10 ? 4.006 -16.811 -11.896 1.00 0.00 10 LEU A C 37
ATOM 29222 O O . LEU A 1 10 ? 5.098 -16.754 -12.467 1.00 0.00 10 LEU A O 37
ATOM 29238 N N . ILE A 1 11 ? 3.650 -17.828 -11.121 1.00 0.00 11 ILE A N 37
ATOM 29239 C CA . ILE A 1 11 ? 4.547 -18.957 -10.893 1.00 0.00 11 ILE A CA 37
ATOM 29240 C C . ILE A 1 11 ? 4.864 -19.653 -12.210 1.00 0.00 11 ILE A C 37
ATOM 29241 O O . ILE A 1 11 ? 6.017 -19.960 -12.478 1.00 0.00 11 ILE A O 37
ATOM 29257 N N . LEU A 1 12 ? 3.850 -19.891 -13.024 1.00 0.00 12 LEU A N 37
ATOM 29258 C CA . LEU A 1 12 ? 4.066 -20.558 -14.297 1.00 0.00 12 LEU A CA 37
ATOM 29259 C C . LEU A 1 12 ? 5.035 -19.758 -15.152 1.00 0.00 12 LEU A C 37
ATOM 29260 O O . LEU A 1 12 ? 5.955 -20.315 -15.740 1.00 0.00 12 LEU A O 37
ATOM 29276 N N . ILE A 1 13 ? 4.832 -18.450 -15.188 1.00 0.00 13 ILE A N 37
ATOM 29277 C CA . ILE A 1 13 ? 5.702 -17.566 -15.952 1.00 0.00 13 ILE A CA 37
ATOM 29278 C C . ILE A 1 13 ? 7.102 -17.564 -15.367 1.00 0.00 13 ILE A C 37
ATOM 29279 O O . ILE A 1 13 ? 8.092 -17.562 -16.098 1.00 0.00 13 ILE A O 37
ATOM 29295 N N . PHE A 1 14 ? 7.176 -17.513 -14.053 1.00 0.00 14 PHE A N 37
ATOM 29296 C CA . PHE A 1 14 ? 8.455 -17.452 -13.396 1.00 0.00 14 PHE A CA 37
ATOM 29297 C C . PHE A 1 14 ? 9.306 -18.658 -13.787 1.00 0.00 14 PHE A C 37
ATOM 29298 O O . PHE A 1 14 ? 10.503 -18.534 -14.046 1.00 0.00 14 PHE A O 37
ATOM 29315 N N . VAL A 1 15 ? 8.671 -19.818 -13.826 1.00 0.00 15 VAL A N 37
ATOM 29316 C CA . VAL A 1 15 ? 9.354 -21.057 -14.181 1.00 0.00 15 VAL A CA 37
ATOM 29317 C C . VAL A 1 15 ? 10.019 -20.908 -15.539 1.00 0.00 15 VAL A C 37
ATOM 29318 O O . VAL A 1 15 ? 11.143 -21.354 -15.748 1.00 0.00 15 VAL A O 37
ATOM 29331 N N . ILE A 1 16 ? 9.321 -20.274 -16.458 1.00 0.00 16 ILE A N 37
ATOM 29332 C CA . ILE A 1 16 ? 9.872 -20.068 -17.793 1.00 0.00 16 ILE A CA 37
ATOM 29333 C C . ILE A 1 16 ? 11.234 -19.390 -17.693 1.00 0.00 16 ILE A C 37
ATOM 29334 O O . ILE A 1 16 ? 12.134 -19.671 -18.468 1.00 0.00 16 ILE A O 37
ATOM 29350 N N . ALA A 1 17 ? 11.368 -18.497 -16.729 1.00 0.00 17 ALA A N 37
ATOM 29351 C CA . ALA A 1 17 ? 12.629 -17.783 -16.514 1.00 0.00 17 ALA A CA 37
ATOM 29352 C C . ALA A 1 17 ? 13.672 -18.726 -15.917 1.00 0.00 17 ALA A C 37
ATOM 29353 O O . ALA A 1 17 ? 14.859 -18.605 -16.170 1.00 0.00 17 ALA A O 37
ATOM 29360 N N . LEU A 1 18 ? 13.216 -19.653 -15.110 1.00 0.00 18 LEU A N 37
ATOM 29361 C CA . LEU A 1 18 ? 14.110 -20.591 -14.469 1.00 0.00 18 LEU A CA 37
ATOM 29362 C C . LEU A 1 18 ? 14.822 -21.468 -15.481 1.00 0.00 18 LEU A C 37
ATOM 29363 O O . LEU A 1 18 ? 16.002 -21.779 -15.319 1.00 0.00 18 LEU A O 37
ATOM 29379 N N . ILE A 1 19 ? 14.112 -21.878 -16.512 1.00 0.00 19 ILE A N 37
ATOM 29380 C CA . ILE A 1 19 ? 14.717 -22.733 -17.521 1.00 0.00 19 ILE A CA 37
ATOM 29381 C C . ILE A 1 19 ? 15.938 -22.039 -18.134 1.00 0.00 19 ILE A C 37
ATOM 29382 O O . ILE A 1 19 ? 16.980 -22.658 -18.343 1.00 0.00 19 ILE A O 37
ATOM 29398 N N . ILE A 1 20 ? 15.789 -20.747 -18.415 1.00 0.00 20 ILE A N 37
ATOM 29399 C CA . ILE A 1 20 ? 16.864 -19.958 -19.000 1.00 0.00 20 ILE A CA 37
ATOM 29400 C C . ILE A 1 20 ? 17.820 -19.459 -17.920 1.00 0.00 20 ILE A C 37
ATOM 29401 O O . ILE A 1 20 ? 19.031 -19.409 -18.134 1.00 0.00 20 ILE A O 37
ATOM 29417 N N . PHE A 1 21 ? 17.276 -19.091 -16.755 1.00 0.00 21 PHE A N 37
ATOM 29418 C CA . PHE A 1 21 ? 18.105 -18.602 -15.656 1.00 0.00 21 PHE A CA 37
ATOM 29419 C C . PHE A 1 21 ? 18.473 -19.739 -14.704 1.00 0.00 21 PHE A C 37
ATOM 29420 O O . PHE A 1 21 ? 19.613 -20.204 -14.707 1.00 0.00 21 PHE A O 37
ATOM 29437 N N . GLY A 1 22 ? 17.509 -20.197 -13.897 1.00 0.00 22 GLY A N 37
ATOM 29438 C CA . GLY A 1 22 ? 17.758 -21.290 -12.961 1.00 0.00 22 GLY A CA 37
ATOM 29439 C C . GLY A 1 22 ? 17.296 -20.911 -11.551 1.00 0.00 22 GLY A C 37
ATOM 29440 O O . GLY A 1 22 ? 17.453 -19.764 -11.135 1.00 0.00 22 GLY A O 37
ATOM 29444 N N . PRO A 1 23 ? 16.740 -21.840 -10.807 1.00 0.00 23 PRO A N 37
ATOM 29445 C CA . PRO A 1 23 ? 16.263 -21.570 -9.419 1.00 0.00 23 PRO A CA 37
ATOM 29446 C C . PRO A 1 23 ? 17.420 -21.304 -8.463 1.00 0.00 23 PRO A C 37
ATOM 29447 O O . PRO A 1 23 ? 17.235 -20.726 -7.392 1.00 0.00 23 PRO A O 37
ATOM 29458 N N . SER A 1 24 ? 18.615 -21.733 -8.860 1.00 0.00 24 SER A N 37
ATOM 29459 C CA . SER A 1 24 ? 19.804 -21.542 -8.037 1.00 0.00 24 SER A CA 37
ATOM 29460 C C . SER A 1 24 ? 20.454 -20.201 -8.347 1.00 0.00 24 SER A C 37
ATOM 29461 O O . SER A 1 24 ? 21.489 -19.856 -7.777 1.00 0.00 24 SER A O 37
ATOM 29469 N N . LYS A 1 25 ? 19.836 -19.441 -9.252 1.00 0.00 25 LYS A N 37
ATOM 29470 C CA . LYS A 1 25 ? 20.353 -18.125 -9.632 1.00 0.00 25 LYS A CA 37
ATOM 29471 C C . LYS A 1 25 ? 19.598 -17.007 -8.915 1.00 0.00 25 LYS A C 37
ATOM 29472 O O . LYS A 1 25 ? 20.032 -15.858 -8.927 1.00 0.00 25 LYS A O 37
ATOM 29491 N N . LEU A 1 26 ? 18.476 -17.339 -8.292 1.00 0.00 26 LEU A N 37
ATOM 29492 C CA . LEU A 1 26 ? 17.703 -16.332 -7.586 1.00 0.00 26 LEU A CA 37
ATOM 29493 C C . LEU A 1 26 ? 18.384 -15.963 -6.263 1.00 0.00 26 LEU A C 37
ATOM 29494 O O . LEU A 1 26 ? 18.434 -14.789 -5.897 1.00 0.00 26 LEU A O 37
ATOM 29510 N N . PRO A 1 27 ? 18.918 -16.929 -5.550 1.00 0.00 27 PRO A N 37
ATOM 29511 C CA . PRO A 1 27 ? 19.619 -16.679 -4.254 1.00 0.00 27 PRO A CA 37
ATOM 29512 C C . PRO A 1 27 ? 20.874 -15.824 -4.456 1.00 0.00 27 PRO A C 37
ATOM 29513 O O . PRO A 1 27 ? 21.220 -14.995 -3.615 1.00 0.00 27 PRO A O 37
ATOM 29524 N N . GLU A 1 28 ? 21.544 -16.046 -5.584 1.00 0.00 28 GLU A N 37
ATOM 29525 C CA . GLU A 1 28 ? 22.760 -15.313 -5.915 1.00 0.00 28 GLU A CA 37
ATOM 29526 C C . GLU A 1 28 ? 22.463 -13.836 -6.142 1.00 0.00 28 GLU A C 37
ATOM 29527 O O . GLU A 1 28 ? 23.213 -12.966 -5.701 1.00 0.00 28 GLU A O 37
ATOM 29539 N N . ILE A 1 29 ? 21.371 -13.564 -6.831 1.00 0.00 29 ILE A N 37
ATOM 29540 C CA . ILE A 1 29 ? 20.979 -12.192 -7.116 1.00 0.00 29 ILE A CA 37
ATOM 29541 C C . ILE A 1 29 ? 20.641 -11.456 -5.822 1.00 0.00 29 ILE A C 37
ATOM 29542 O O . ILE A 1 29 ? 21.032 -10.306 -5.631 1.00 0.00 29 ILE A O 37
ATOM 29558 N N . GLY A 1 30 ? 19.907 -12.128 -4.941 1.00 0.00 30 GLY A N 37
ATOM 29559 C CA . GLY A 1 30 ? 19.519 -11.522 -3.673 1.00 0.00 30 GLY A CA 37
ATOM 29560 C C . GLY A 1 30 ? 20.746 -11.152 -2.854 1.00 0.00 30 GLY A C 37
ATOM 29561 O O . GLY A 1 30 ? 20.815 -10.069 -2.273 1.00 0.00 30 GLY A O 37
ATOM 29565 N N . ARG A 1 31 ? 21.716 -12.058 -2.811 1.00 0.00 31 ARG A N 37
ATOM 29566 C CA . ARG A 1 31 ? 22.940 -11.818 -2.064 1.00 0.00 31 ARG A CA 37
ATOM 29567 C C . ARG A 1 31 ? 23.703 -10.651 -2.651 1.00 0.00 31 ARG A C 37
ATOM 29568 O O . ARG A 1 31 ? 24.193 -9.782 -1.931 1.00 0.00 31 ARG A O 37
ATOM 29589 N N . ALA A 1 32 ? 23.811 -10.652 -3.970 1.00 0.00 32 ALA A N 37
ATOM 29590 C CA . ALA A 1 32 ? 24.537 -9.595 -4.651 1.00 0.00 32 ALA A CA 37
ATOM 29591 C C . ALA A 1 32 ? 23.860 -8.256 -4.390 1.00 0.00 32 ALA A C 37
ATOM 29592 O O . ALA A 1 32 ? 24.509 -7.282 -4.010 1.00 0.00 32 ALA A O 37
ATOM 29599 N N . ALA A 1 33 ? 22.544 -8.230 -4.568 1.00 0.00 33 ALA A N 37
ATOM 29600 C CA . ALA A 1 33 ? 21.774 -7.019 -4.320 1.00 0.00 33 ALA A CA 37
ATOM 29601 C C . ALA A 1 33 ? 21.838 -6.682 -2.843 1.00 0.00 33 ALA A C 37
ATOM 29602 O O . ALA A 1 33 ? 21.719 -5.523 -2.445 1.00 0.00 33 ALA A O 37
ATOM 29609 N N . GLY A 1 34 ? 21.991 -7.722 -2.036 1.00 0.00 34 GLY A N 37
ATOM 29610 C CA . GLY A 1 34 ? 22.032 -7.551 -0.601 1.00 0.00 34 GLY A CA 37
ATOM 29611 C C . GLY A 1 34 ? 23.111 -6.551 -0.201 1.00 0.00 34 GLY A C 37
ATOM 29612 O O . GLY A 1 34 ? 22.883 -5.678 0.637 1.00 0.00 34 GLY A O 37
ATOM 29616 N N . ARG A 1 35 ? 24.285 -6.684 -0.807 1.00 0.00 35 ARG A N 37
ATOM 29617 C CA . ARG A 1 35 ? 25.397 -5.787 -0.510 1.00 0.00 35 ARG A CA 37
ATOM 29618 C C . ARG A 1 35 ? 25.084 -4.375 -0.983 1.00 0.00 35 ARG A C 37
ATOM 29619 O O . ARG A 1 35 ? 25.359 -3.397 -0.290 1.00 0.00 35 ARG A O 37
ATOM 29640 N N . THR A 1 36 ? 24.504 -4.291 -2.168 1.00 0.00 36 THR A N 37
ATOM 29641 C CA . THR A 1 36 ? 24.140 -3.012 -2.753 1.00 0.00 36 THR A CA 37
ATOM 29642 C C . THR A 1 36 ? 23.079 -2.322 -1.901 1.00 0.00 36 THR A C 37
ATOM 29643 O O . THR A 1 36 ? 23.141 -1.122 -1.665 1.00 0.00 36 THR A O 37
ATOM 29654 N N . LEU A 1 37 ? 22.099 -3.084 -1.460 1.00 0.00 37 LEU A N 37
ATOM 29655 C CA . LEU A 1 37 ? 21.034 -2.531 -0.648 1.00 0.00 37 LEU A CA 37
ATOM 29656 C C . LEU A 1 37 ? 21.530 -2.159 0.741 1.00 0.00 37 LEU A C 37
ATOM 29657 O O . LEU A 1 37 ? 21.074 -1.193 1.349 1.00 0.00 37 LEU A O 37
ATOM 29673 N N . LEU A 1 38 ? 22.453 -2.957 1.234 1.00 0.00 38 LEU A N 37
ATOM 29674 C CA . LEU A 1 38 ? 23.013 -2.751 2.557 1.00 0.00 38 LEU A CA 37
ATOM 29675 C C . LEU A 1 38 ? 23.644 -1.374 2.651 1.00 0.00 38 LEU A C 37
ATOM 29676 O O . LEU A 1 38 ? 23.528 -0.700 3.667 1.00 0.00 38 LEU A O 37
ATOM 29692 N N . GLU A 1 39 ? 24.332 -0.967 1.609 1.00 0.00 39 GLU A N 37
ATOM 29693 C CA . GLU A 1 39 ? 24.977 0.331 1.617 1.00 0.00 39 GLU A CA 37
ATOM 29694 C C . GLU A 1 39 ? 23.943 1.434 1.402 1.00 0.00 39 GLU A C 37
ATOM 29695 O O . GLU A 1 39 ? 24.180 2.590 1.751 1.00 0.00 39 GLU A O 37
ATOM 29707 N N . PHE A 1 40 ? 22.798 1.078 0.808 1.00 0.00 40 PHE A N 37
ATOM 29708 C CA . PHE A 1 40 ? 21.756 2.063 0.541 1.00 0.00 40 PHE A CA 37
ATOM 29709 C C . PHE A 1 40 ? 21.146 2.609 1.829 1.00 0.00 40 PHE A C 37
ATOM 29710 O O . PHE A 1 40 ? 21.015 3.822 2.000 1.00 0.00 40 PHE A O 37
ATOM 29727 N N . LYS A 1 41 ? 20.756 1.710 2.718 1.00 0.00 41 LYS A N 37
ATOM 29728 C CA . LYS A 1 41 ? 20.140 2.120 3.967 1.00 0.00 41 LYS A CA 37
ATOM 29729 C C . LYS A 1 41 ? 21.123 2.914 4.810 1.00 0.00 41 LYS A C 37
ATOM 29730 O O . LYS A 1 41 ? 20.745 3.849 5.516 1.00 0.00 41 LYS A O 37
ATOM 29749 N N . SER A 1 42 ? 22.387 2.534 4.725 1.00 0.00 42 SER A N 37
ATOM 29750 C CA . SER A 1 42 ? 23.429 3.214 5.474 1.00 0.00 42 SER A CA 37
ATOM 29751 C C . SER A 1 42 ? 23.565 4.649 4.980 1.00 0.00 42 SER A C 37
ATOM 29752 O O . SER A 1 42 ? 23.729 5.575 5.773 1.00 0.00 42 SER A O 37
ATOM 29760 N N . ALA A 1 43 ? 23.477 4.827 3.664 1.00 0.00 43 ALA A N 37
ATOM 29761 C CA . ALA A 1 43 ? 23.572 6.157 3.077 1.00 0.00 43 ALA A CA 37
ATOM 29762 C C . ALA A 1 43 ? 22.328 6.968 3.420 1.00 0.00 43 ALA A C 37
ATOM 29763 O O . ALA A 1 43 ? 22.411 8.149 3.739 1.00 0.00 43 ALA A O 37
ATOM 29770 N N . THR A 1 44 ? 21.176 6.312 3.361 1.00 0.00 44 THR A N 37
ATOM 29771 C CA . THR A 1 44 ? 19.910 6.951 3.676 1.00 0.00 44 THR A CA 37
ATOM 29772 C C . THR A 1 44 ? 19.865 7.393 5.136 1.00 0.00 44 THR A C 37
ATOM 29773 O O . THR A 1 44 ? 19.408 8.492 5.447 1.00 0.00 44 THR A O 37
ATOM 29784 N N . LYS A 1 45 ? 20.327 6.524 6.021 1.00 0.00 45 LYS A N 37
ATOM 29785 C CA . LYS A 1 45 ? 20.318 6.826 7.444 1.00 0.00 45 LYS A CA 37
ATOM 29786 C C . LYS A 1 45 ? 21.020 8.147 7.698 1.00 0.00 45 LYS A C 37
ATOM 29787 O O . LYS A 1 45 ? 20.712 8.847 8.654 1.00 0.00 45 LYS A O 37
ATOM 29806 N N . SER A 1 46 ? 21.969 8.480 6.843 1.00 0.00 46 SER A N 37
ATOM 29807 C CA . SER A 1 46 ? 22.706 9.724 6.995 1.00 0.00 46 SER A CA 37
ATOM 29808 C C . SER A 1 46 ? 21.869 10.925 6.533 1.00 0.00 46 SER A C 37
ATOM 29809 O O . SER A 1 46 ? 22.027 12.033 7.046 1.00 0.00 46 SER A O 37
ATOM 29817 N N . LEU A 1 47 ? 20.988 10.700 5.558 1.00 0.00 47 LEU A N 37
ATOM 29818 C CA . LEU A 1 47 ? 20.145 11.770 5.034 1.00 0.00 47 LEU A CA 37
ATOM 29819 C C . LEU A 1 47 ? 19.103 12.202 6.058 1.00 0.00 47 LEU A C 37
ATOM 29820 O O . LEU A 1 47 ? 18.761 13.380 6.152 1.00 0.00 47 LEU A O 37
ATOM 29836 N N . VAL A 1 48 ? 18.594 11.238 6.814 1.00 0.00 48 VAL A N 37
ATOM 29837 C CA . VAL A 1 48 ? 17.580 11.516 7.824 1.00 0.00 48 VAL A CA 37
ATOM 29838 C C . VAL A 1 48 ? 17.906 12.808 8.575 1.00 0.00 48 VAL A C 37
ATOM 29839 O O . VAL A 1 48 ? 18.993 12.957 9.133 1.00 0.00 48 VAL A O 37
ATOM 29852 N N . SER A 1 49 ? 16.962 13.743 8.580 1.00 0.00 49 SER A N 37
ATOM 29853 C CA . SER A 1 49 ? 17.164 15.021 9.261 1.00 0.00 49 SER A CA 37
ATOM 29854 C C . SER A 1 49 ? 18.586 15.535 9.034 1.00 0.00 49 SER A C 37
ATOM 29855 O O . SER A 1 49 ? 19.324 15.792 9.985 1.00 0.00 49 SER A O 37
ATOM 29863 N N . GLY A 1 50 ? 18.963 15.670 7.766 1.00 0.00 50 GLY A N 37
ATOM 29864 C CA . GLY A 1 50 ? 20.300 16.142 7.420 1.00 0.00 50 GLY A CA 37
ATOM 29865 C C . GLY A 1 50 ? 20.460 17.626 7.731 1.00 0.00 50 GLY A C 37
ATOM 29866 O O . GLY A 1 50 ? 20.822 18.415 6.857 1.00 0.00 50 GLY A O 37
ATOM 29870 N N . ASP A 1 51 ? 20.189 17.999 8.977 1.00 0.00 51 ASP A N 37
ATOM 29871 C CA . ASP A 1 51 ? 20.311 19.393 9.396 1.00 0.00 51 ASP A CA 37
ATOM 29872 C C . ASP A 1 51 ? 19.687 20.321 8.362 1.00 0.00 51 ASP A C 37
ATOM 29873 O O . ASP A 1 51 ? 20.197 21.410 8.099 1.00 0.00 51 ASP A O 37
ATOM 29882 N N . GLU A 1 52 ? 18.579 19.879 7.781 1.00 0.00 52 GLU A N 37
ATOM 29883 C CA . GLU A 1 52 ? 17.884 20.664 6.779 1.00 0.00 52 GLU A CA 37
ATOM 29884 C C . GLU A 1 52 ? 18.873 21.234 5.765 1.00 0.00 52 GLU A C 37
ATOM 29885 O O . GLU A 1 52 ? 19.279 20.494 4.884 1.00 0.00 52 GLU A O 37
ATOM 29897 N N . MET A 1 1 ? -9.371 -11.031 -15.536 1.00 0.00 1 MET A N 38
ATOM 29898 C CA . MET A 1 1 ? -8.521 -11.573 -16.635 1.00 0.00 1 MET A CA 38
ATOM 29899 C C . MET A 1 1 ? -7.229 -12.131 -16.044 1.00 0.00 1 MET A C 38
ATOM 29900 O O . MET A 1 1 ? -7.223 -13.207 -15.448 1.00 0.00 1 MET A O 38
ATOM 29916 N N . PHE A 1 2 ? -6.139 -11.393 -16.217 1.00 0.00 2 PHE A N 38
ATOM 29917 C CA . PHE A 1 2 ? -4.853 -11.822 -15.703 1.00 0.00 2 PHE A CA 38
ATOM 29918 C C . PHE A 1 2 ? -4.751 -11.550 -14.209 1.00 0.00 2 PHE A C 38
ATOM 29919 O O . PHE A 1 2 ? -3.756 -11.890 -13.572 1.00 0.00 2 PHE A O 38
ATOM 29936 N N . SER A 1 3 ? -5.784 -10.927 -13.654 1.00 0.00 3 SER A N 38
ATOM 29937 C CA . SER A 1 3 ? -5.808 -10.613 -12.228 1.00 0.00 3 SER A CA 38
ATOM 29938 C C . SER A 1 3 ? -6.551 -11.705 -11.460 1.00 0.00 3 SER A C 38
ATOM 29939 O O . SER A 1 3 ? -6.353 -11.881 -10.260 1.00 0.00 3 SER A O 38
ATOM 29947 N N . ASN A 1 4 ? -7.412 -12.426 -12.168 1.00 0.00 4 ASN A N 38
ATOM 29948 C CA . ASN A 1 4 ? -8.192 -13.492 -11.552 1.00 0.00 4 ASN A CA 38
ATOM 29949 C C . ASN A 1 4 ? -7.290 -14.641 -11.126 1.00 0.00 4 ASN A C 38
ATOM 29950 O O . ASN A 1 4 ? -7.557 -15.315 -10.131 1.00 0.00 4 ASN A O 38
ATOM 29961 N N . ILE A 1 5 ? -6.227 -14.866 -11.884 1.00 0.00 5 ILE A N 38
ATOM 29962 C CA . ILE A 1 5 ? -5.309 -15.941 -11.572 1.00 0.00 5 ILE A CA 38
ATOM 29963 C C . ILE A 1 5 ? -4.722 -15.758 -10.168 1.00 0.00 5 ILE A C 38
ATOM 29964 O O . ILE A 1 5 ? -4.726 -16.692 -9.364 1.00 0.00 5 ILE A O 38
ATOM 29980 N N . GLY A 1 6 ? -4.232 -14.544 -9.888 1.00 0.00 6 GLY A N 38
ATOM 29981 C CA . GLY A 1 6 ? -3.625 -14.220 -8.586 1.00 0.00 6 GLY A CA 38
ATOM 29982 C C . GLY A 1 6 ? -2.105 -14.224 -8.713 1.00 0.00 6 GLY A C 38
ATOM 29983 O O . GLY A 1 6 ? -1.533 -13.494 -9.526 1.00 0.00 6 GLY A O 38
ATOM 29987 N N . ILE A 1 7 ? -1.476 -15.096 -7.928 1.00 0.00 7 ILE A N 38
ATOM 29988 C CA . ILE A 1 7 ? -0.030 -15.287 -7.948 1.00 0.00 7 ILE A CA 38
ATOM 29989 C C . ILE A 1 7 ? 0.377 -16.424 -8.911 1.00 0.00 7 ILE A C 38
ATOM 29990 O O . ILE A 1 7 ? 1.517 -16.443 -9.384 1.00 0.00 7 ILE A O 38
ATOM 30006 N N . PRO A 1 8 ? -0.503 -17.377 -9.211 1.00 0.00 8 PRO A N 38
ATOM 30007 C CA . PRO A 1 8 ? -0.157 -18.515 -10.117 1.00 0.00 8 PRO A CA 38
ATOM 30008 C C . PRO A 1 8 ? 0.483 -18.046 -11.421 1.00 0.00 8 PRO A C 38
ATOM 30009 O O . PRO A 1 8 ? 1.421 -18.667 -11.920 1.00 0.00 8 PRO A O 38
ATOM 30020 N N . GLY A 1 9 ? -0.034 -16.955 -11.962 1.00 0.00 9 GLY A N 38
ATOM 30021 C CA . GLY A 1 9 ? 0.488 -16.412 -13.206 1.00 0.00 9 GLY A CA 38
ATOM 30022 C C . GLY A 1 9 ? 1.940 -15.988 -13.048 1.00 0.00 9 GLY A C 38
ATOM 30023 O O . GLY A 1 9 ? 2.736 -16.089 -13.980 1.00 0.00 9 GLY A O 38
ATOM 30027 N N . LEU A 1 10 ? 2.270 -15.494 -11.861 1.00 0.00 10 LEU A N 38
ATOM 30028 C CA . LEU A 1 10 ? 3.619 -15.034 -11.586 1.00 0.00 10 LEU A CA 38
ATOM 30029 C C . LEU A 1 10 ? 4.611 -16.180 -11.694 1.00 0.00 10 LEU A C 38
ATOM 30030 O O . LEU A 1 10 ? 5.700 -16.016 -12.240 1.00 0.00 10 LEU A O 38
ATOM 30046 N N . ILE A 1 11 ? 4.233 -17.341 -11.168 1.00 0.00 11 ILE A N 38
ATOM 30047 C CA . ILE A 1 11 ? 5.110 -18.500 -11.208 1.00 0.00 11 ILE A CA 38
ATOM 30048 C C . ILE A 1 11 ? 5.414 -18.866 -12.649 1.00 0.00 11 ILE A C 38
ATOM 30049 O O . ILE A 1 11 ? 6.558 -19.125 -12.988 1.00 0.00 11 ILE A O 38
ATOM 30065 N N . LEU A 1 12 ? 4.401 -18.876 -13.494 1.00 0.00 12 LEU A N 38
ATOM 30066 C CA . LEU A 1 12 ? 4.609 -19.226 -14.883 1.00 0.00 12 LEU A CA 38
ATOM 30067 C C . LEU A 1 12 ? 5.604 -18.268 -15.509 1.00 0.00 12 LEU A C 38
ATOM 30068 O O . LEU A 1 12 ? 6.525 -18.691 -16.201 1.00 0.00 12 LEU A O 38
ATOM 30084 N N . ILE A 1 13 ? 5.440 -16.985 -15.229 1.00 0.00 13 ILE A N 38
ATOM 30085 C CA . ILE A 1 13 ? 6.353 -15.978 -15.742 1.00 0.00 13 ILE A CA 38
ATOM 30086 C C . ILE A 1 13 ? 7.725 -16.146 -15.114 1.00 0.00 13 ILE A C 38
ATOM 30087 O O . ILE A 1 13 ? 8.749 -15.985 -15.777 1.00 0.00 13 ILE A O 38
ATOM 30103 N N . PHE A 1 14 ? 7.737 -16.418 -13.826 1.00 0.00 14 PHE A N 38
ATOM 30104 C CA . PHE A 1 14 ? 8.988 -16.541 -13.116 1.00 0.00 14 PHE A CA 38
ATOM 30105 C C . PHE A 1 14 ? 9.855 -17.618 -13.756 1.00 0.00 14 PHE A C 38
ATOM 30106 O O . PHE A 1 14 ? 11.060 -17.439 -13.929 1.00 0.00 14 PHE A O 38
ATOM 30123 N N . VAL A 1 15 ? 9.227 -18.728 -14.108 1.00 0.00 15 VAL A N 38
ATOM 30124 C CA . VAL A 1 15 ? 9.934 -19.840 -14.731 1.00 0.00 15 VAL A CA 38
ATOM 30125 C C . VAL A 1 15 ? 10.662 -19.364 -15.979 1.00 0.00 15 VAL A C 38
ATOM 30126 O O . VAL A 1 15 ? 11.807 -19.748 -16.232 1.00 0.00 15 VAL A O 38
ATOM 30139 N N . ILE A 1 16 ? 9.996 -18.519 -16.753 1.00 0.00 16 ILE A N 38
ATOM 30140 C CA . ILE A 1 16 ? 10.595 -17.988 -17.977 1.00 0.00 16 ILE A CA 38
ATOM 30141 C C . ILE A 1 16 ? 11.926 -17.332 -17.659 1.00 0.00 16 ILE A C 38
ATOM 30142 O O . ILE A 1 16 ? 12.840 -17.336 -18.476 1.00 0.00 16 ILE A O 38
ATOM 30158 N N . ALA A 1 17 ? 12.021 -16.771 -16.468 1.00 0.00 17 ALA A N 38
ATOM 30159 C CA . ALA A 1 17 ? 13.258 -16.128 -16.032 1.00 0.00 17 ALA A CA 38
ATOM 30160 C C . ALA A 1 17 ? 14.278 -17.188 -15.588 1.00 0.00 17 ALA A C 38
ATOM 30161 O O . ALA A 1 17 ? 15.473 -17.042 -15.788 1.00 0.00 17 ALA A O 38
ATOM 30168 N N . LEU A 1 18 ? 13.797 -18.244 -14.971 1.00 0.00 18 LEU A N 38
ATOM 30169 C CA . LEU A 1 18 ? 14.673 -19.290 -14.480 1.00 0.00 18 LEU A CA 38
ATOM 30170 C C . LEU A 1 18 ? 15.405 -19.989 -15.616 1.00 0.00 18 LEU A C 38
ATOM 30171 O O . LEU A 1 18 ? 16.599 -20.279 -15.514 1.00 0.00 18 LEU A O 38
ATOM 30187 N N . ILE A 1 19 ? 14.698 -20.258 -16.690 1.00 0.00 19 ILE A N 38
ATOM 30188 C CA . ILE A 1 19 ? 15.316 -20.924 -17.816 1.00 0.00 19 ILE A CA 38
ATOM 30189 C C . ILE A 1 19 ? 16.510 -20.120 -18.318 1.00 0.00 19 ILE A C 38
ATOM 30190 O O . ILE A 1 19 ? 17.549 -20.680 -18.666 1.00 0.00 19 ILE A O 38
ATOM 30206 N N . ILE A 1 20 ? 16.351 -18.806 -18.357 1.00 0.00 20 ILE A N 38
ATOM 30207 C CA . ILE A 1 20 ? 17.419 -17.926 -18.819 1.00 0.00 20 ILE A CA 38
ATOM 30208 C C . ILE A 1 20 ? 18.379 -17.610 -17.680 1.00 0.00 20 ILE A C 38
ATOM 30209 O O . ILE A 1 20 ? 19.578 -17.445 -17.901 1.00 0.00 20 ILE A O 38
ATOM 30225 N N . PHE A 1 21 ? 17.847 -17.523 -16.456 1.00 0.00 21 PHE A N 38
ATOM 30226 C CA . PHE A 1 21 ? 18.672 -17.229 -15.287 1.00 0.00 21 PHE A CA 38
ATOM 30227 C C . PHE A 1 21 ? 19.025 -18.513 -14.554 1.00 0.00 21 PHE A C 38
ATOM 30228 O O . PHE A 1 21 ? 20.130 -19.033 -14.709 1.00 0.00 21 PHE A O 38
ATOM 30245 N N . GLY A 1 22 ? 18.083 -19.034 -13.768 1.00 0.00 22 GLY A N 38
ATOM 30246 C CA . GLY A 1 22 ? 18.314 -20.269 -13.035 1.00 0.00 22 GLY A CA 38
ATOM 30247 C C . GLY A 1 22 ? 17.901 -20.124 -11.568 1.00 0.00 22 GLY A C 38
ATOM 30248 O O . GLY A 1 22 ? 18.132 -19.079 -10.956 1.00 0.00 22 GLY A O 38
ATOM 30252 N N . PRO A 1 23 ? 17.312 -21.143 -10.989 1.00 0.00 23 PRO A N 38
ATOM 30253 C CA . PRO A 1 23 ? 16.883 -21.116 -9.561 1.00 0.00 23 PRO A CA 38
ATOM 30254 C C . PRO A 1 23 ? 18.072 -21.169 -8.606 1.00 0.00 23 PRO A C 38
ATOM 30255 O O . PRO A 1 23 ? 17.948 -20.829 -7.431 1.00 0.00 23 PRO A O 38
ATOM 30266 N N . SER A 1 24 ? 19.221 -21.609 -9.117 1.00 0.00 24 SER A N 38
ATOM 30267 C CA . SER A 1 24 ? 20.430 -21.706 -8.302 1.00 0.00 24 SER A CA 38
ATOM 30268 C C . SER A 1 24 ? 21.236 -20.416 -8.384 1.00 0.00 24 SER A C 38
ATOM 30269 O O . SER A 1 24 ? 22.016 -20.104 -7.487 1.00 0.00 24 SER A O 38
ATOM 30277 N N . LYS A 1 25 ? 21.051 -19.672 -9.470 1.00 0.00 25 LYS A N 38
ATOM 30278 C CA . LYS A 1 25 ? 21.765 -18.426 -9.664 1.00 0.00 25 LYS A CA 38
ATOM 30279 C C . LYS A 1 25 ? 21.067 -17.280 -8.943 1.00 0.00 25 LYS A C 38
ATOM 30280 O O . LYS A 1 25 ? 21.700 -16.306 -8.540 1.00 0.00 25 LYS A O 38
ATOM 30299 N N . LEU A 1 26 ? 19.760 -17.409 -8.787 1.00 0.00 26 LEU A N 38
ATOM 30300 C CA . LEU A 1 26 ? 18.973 -16.394 -8.108 1.00 0.00 26 LEU A CA 38
ATOM 30301 C C . LEU A 1 26 ? 19.403 -16.264 -6.640 1.00 0.00 26 LEU A C 38
ATOM 30302 O O . LEU A 1 26 ? 19.793 -15.179 -6.202 1.00 0.00 26 LEU A O 38
ATOM 30318 N N . PRO A 1 27 ? 19.330 -17.330 -5.877 1.00 0.00 27 PRO A N 38
ATOM 30319 C CA . PRO A 1 27 ? 19.715 -17.309 -4.436 1.00 0.00 27 PRO A CA 38
ATOM 30320 C C . PRO A 1 27 ? 21.132 -16.775 -4.223 1.00 0.00 27 PRO A C 38
ATOM 30321 O O . PRO A 1 27 ? 21.400 -16.074 -3.249 1.00 0.00 27 PRO A O 38
ATOM 30332 N N . GLU A 1 28 ? 22.029 -17.111 -5.136 1.00 0.00 28 GLU A N 38
ATOM 30333 C CA . GLU A 1 28 ? 23.410 -16.666 -5.033 1.00 0.00 28 GLU A CA 38
ATOM 30334 C C . GLU A 1 28 ? 23.509 -15.155 -5.182 1.00 0.00 28 GLU A C 38
ATOM 30335 O O . GLU A 1 28 ? 24.201 -14.484 -4.416 1.00 0.00 28 GLU A O 38
ATOM 30347 N N . ILE A 1 29 ? 22.815 -14.628 -6.172 1.00 0.00 29 ILE A N 38
ATOM 30348 C CA . ILE A 1 29 ? 22.824 -13.196 -6.426 1.00 0.00 29 ILE A CA 38
ATOM 30349 C C . ILE A 1 29 ? 22.170 -12.454 -5.271 1.00 0.00 29 ILE A C 38
ATOM 30350 O O . ILE A 1 29 ? 22.641 -11.399 -4.849 1.00 0.00 29 ILE A O 38
ATOM 30366 N N . GLY A 1 30 ? 21.072 -13.006 -4.770 1.00 0.00 30 GLY A N 38
ATOM 30367 C CA . GLY A 1 30 ? 20.357 -12.379 -3.670 1.00 0.00 30 GLY A CA 38
ATOM 30368 C C . GLY A 1 30 ? 21.270 -12.202 -2.466 1.00 0.00 30 GLY A C 38
ATOM 30369 O O . GLY A 1 30 ? 21.251 -11.158 -1.814 1.00 0.00 30 GLY A O 38
ATOM 30373 N N . ARG A 1 31 ? 22.066 -13.217 -2.168 1.00 0.00 31 ARG A N 38
ATOM 30374 C CA . ARG A 1 31 ? 22.974 -13.142 -1.036 1.00 0.00 31 ARG A CA 38
ATOM 30375 C C . ARG A 1 31 ? 24.019 -12.061 -1.249 1.00 0.00 31 ARG A C 38
ATOM 30376 O O . ARG A 1 31 ? 24.229 -11.204 -0.390 1.00 0.00 31 ARG A O 38
ATOM 30397 N N . ALA A 1 32 ? 24.683 -12.114 -2.396 1.00 0.00 32 ALA A N 38
ATOM 30398 C CA . ALA A 1 32 ? 25.720 -11.137 -2.691 1.00 0.00 32 ALA A CA 38
ATOM 30399 C C . ALA A 1 32 ? 25.120 -9.737 -2.741 1.00 0.00 32 ALA A C 38
ATOM 30400 O O . ALA A 1 32 ? 25.624 -8.809 -2.107 1.00 0.00 32 ALA A O 38
ATOM 30407 N N . ALA A 1 33 ? 24.024 -9.601 -3.479 1.00 0.00 33 ALA A N 38
ATOM 30408 C CA . ALA A 1 33 ? 23.335 -8.322 -3.588 1.00 0.00 33 ALA A CA 38
ATOM 30409 C C . ALA A 1 33 ? 22.765 -7.939 -2.237 1.00 0.00 33 ALA A C 38
ATOM 30410 O O . ALA A 1 33 ? 22.573 -6.762 -1.936 1.00 0.00 33 ALA A O 38
ATOM 30417 N N . GLY A 1 34 ? 22.467 -8.951 -1.440 1.00 0.00 34 GLY A N 38
ATOM 30418 C CA . GLY A 1 34 ? 21.888 -8.718 -0.137 1.00 0.00 34 GLY A CA 38
ATOM 30419 C C . GLY A 1 34 ? 22.759 -7.770 0.679 1.00 0.00 34 GLY A C 38
ATOM 30420 O O . GLY A 1 34 ? 22.256 -6.869 1.351 1.00 0.00 34 GLY A O 38
ATOM 30424 N N . ARG A 1 35 ? 24.070 -7.987 0.613 1.00 0.00 35 ARG A N 38
ATOM 30425 C CA . ARG A 1 35 ? 25.020 -7.155 1.349 1.00 0.00 35 ARG A CA 38
ATOM 30426 C C . ARG A 1 35 ? 25.079 -5.754 0.759 1.00 0.00 35 ARG A C 38
ATOM 30427 O O . ARG A 1 35 ? 25.078 -4.762 1.485 1.00 0.00 35 ARG A O 38
ATOM 30448 N N . THR A 1 36 ? 25.123 -5.686 -0.565 1.00 0.00 36 THR A N 38
ATOM 30449 C CA . THR A 1 36 ? 25.175 -4.406 -1.252 1.00 0.00 36 THR A CA 38
ATOM 30450 C C . THR A 1 36 ? 23.895 -3.625 -0.982 1.00 0.00 36 THR A C 38
ATOM 30451 O O . THR A 1 36 ? 23.927 -2.428 -0.730 1.00 0.00 36 THR A O 38
ATOM 30462 N N . LEU A 1 37 ? 22.770 -4.302 -1.049 1.00 0.00 37 LEU A N 38
ATOM 30463 C CA . LEU A 1 37 ? 21.499 -3.647 -0.813 1.00 0.00 37 LEU A CA 38
ATOM 30464 C C . LEU A 1 37 ? 21.344 -3.240 0.642 1.00 0.00 37 LEU A C 38
ATOM 30465 O O . LEU A 1 37 ? 20.734 -2.218 0.953 1.00 0.00 37 LEU A O 38
ATOM 30481 N N . LEU A 1 38 ? 21.889 -4.061 1.515 1.00 0.00 38 LEU A N 38
ATOM 30482 C CA . LEU A 1 38 ? 21.803 -3.813 2.941 1.00 0.00 38 LEU A CA 38
ATOM 30483 C C . LEU A 1 38 ? 22.414 -2.471 3.280 1.00 0.00 38 LEU A C 38
ATOM 30484 O O . LEU A 1 38 ? 21.928 -1.767 4.157 1.00 0.00 38 LEU A O 38
ATOM 30500 N N . GLU A 1 39 ? 23.500 -2.135 2.622 1.00 0.00 39 GLU A N 38
ATOM 30501 C CA . GLU A 1 39 ? 24.171 -0.879 2.897 1.00 0.00 39 GLU A CA 38
ATOM 30502 C C . GLU A 1 39 ? 23.483 0.266 2.162 1.00 0.00 39 GLU A C 38
ATOM 30503 O O . GLU A 1 39 ? 23.631 1.428 2.541 1.00 0.00 39 GLU A O 38
ATOM 30515 N N . PHE A 1 40 ? 22.740 -0.056 1.104 1.00 0.00 40 PHE A N 38
ATOM 30516 C CA . PHE A 1 40 ? 22.061 0.974 0.340 1.00 0.00 40 PHE A CA 38
ATOM 30517 C C . PHE A 1 40 ? 20.933 1.611 1.143 1.00 0.00 40 PHE A C 38
ATOM 30518 O O . PHE A 1 40 ? 20.769 2.832 1.147 1.00 0.00 40 PHE A O 38
ATOM 30535 N N . LYS A 1 41 ? 20.148 0.783 1.801 1.00 0.00 41 LYS A N 38
ATOM 30536 C CA . LYS A 1 41 ? 19.036 1.288 2.574 1.00 0.00 41 LYS A CA 38
ATOM 30537 C C . LYS A 1 41 ? 19.524 2.179 3.704 1.00 0.00 41 LYS A C 38
ATOM 30538 O O . LYS A 1 41 ? 18.875 3.163 4.062 1.00 0.00 41 LYS A O 38
ATOM 30557 N N . SER A 1 42 ? 20.672 1.825 4.261 1.00 0.00 42 SER A N 38
ATOM 30558 C CA . SER A 1 42 ? 21.249 2.593 5.350 1.00 0.00 42 SER A CA 38
ATOM 30559 C C . SER A 1 42 ? 21.644 3.978 4.855 1.00 0.00 42 SER A C 38
ATOM 30560 O O . SER A 1 42 ? 21.414 4.980 5.532 1.00 0.00 42 SER A O 38
ATOM 30568 N N . ALA A 1 43 ? 22.226 4.026 3.661 1.00 0.00 43 ALA A N 38
ATOM 30569 C CA . ALA A 1 43 ? 22.634 5.297 3.073 1.00 0.00 43 ALA A CA 38
ATOM 30570 C C . ALA A 1 43 ? 21.414 6.081 2.598 1.00 0.00 43 ALA A C 38
ATOM 30571 O O . ALA A 1 43 ? 21.341 7.297 2.762 1.00 0.00 43 ALA A O 38
ATOM 30578 N N . THR A 1 44 ? 20.452 5.370 2.018 1.00 0.00 44 THR A N 38
ATOM 30579 C CA . THR A 1 44 ? 19.231 5.994 1.536 1.00 0.00 44 THR A CA 38
ATOM 30580 C C . THR A 1 44 ? 18.454 6.609 2.690 1.00 0.00 44 THR A C 38
ATOM 30581 O O . THR A 1 44 ? 17.879 7.689 2.562 1.00 0.00 44 THR A O 38
ATOM 30592 N N . LYS A 1 45 ? 18.415 5.900 3.803 1.00 0.00 45 LYS A N 38
ATOM 30593 C CA . LYS A 1 45 ? 17.680 6.373 4.958 1.00 0.00 45 LYS A CA 38
ATOM 30594 C C . LYS A 1 45 ? 18.123 7.778 5.316 1.00 0.00 45 LYS A C 38
ATOM 30595 O O . LYS A 1 45 ? 17.351 8.574 5.844 1.00 0.00 45 LYS A O 38
ATOM 30614 N N . SER A 1 46 ? 19.379 8.075 5.039 1.00 0.00 46 SER A N 38
ATOM 30615 C CA . SER A 1 46 ? 19.914 9.385 5.345 1.00 0.00 46 SER A CA 38
ATOM 30616 C C . SER A 1 46 ? 19.420 10.425 4.338 1.00 0.00 46 SER A C 38
ATOM 30617 O O . SER A 1 46 ? 19.223 11.588 4.683 1.00 0.00 46 SER A O 38
ATOM 30625 N N . LEU A 1 47 ? 19.234 9.998 3.092 1.00 0.00 47 LEU A N 38
ATOM 30626 C CA . LEU A 1 47 ? 18.776 10.904 2.050 1.00 0.00 47 LEU A CA 38
ATOM 30627 C C . LEU A 1 47 ? 17.322 11.301 2.274 1.00 0.00 47 LEU A C 38
ATOM 30628 O O . LEU A 1 47 ? 16.956 12.466 2.134 1.00 0.00 47 LEU A O 38
ATOM 30644 N N . VAL A 1 48 ? 16.503 10.322 2.631 1.00 0.00 48 VAL A N 38
ATOM 30645 C CA . VAL A 1 48 ? 15.092 10.575 2.881 1.00 0.00 48 VAL A CA 38
ATOM 30646 C C . VAL A 1 48 ? 14.903 11.320 4.190 1.00 0.00 48 VAL A C 38
ATOM 30647 O O . VAL A 1 48 ? 13.915 12.028 4.377 1.00 0.00 48 VAL A O 38
ATOM 30660 N N . SER A 1 49 ? 15.850 11.146 5.096 1.00 0.00 49 SER A N 38
ATOM 30661 C CA . SER A 1 49 ? 15.770 11.797 6.391 1.00 0.00 49 SER A CA 38
ATOM 30662 C C . SER A 1 49 ? 15.733 13.312 6.231 1.00 0.00 49 SER A C 38
ATOM 30663 O O . SER A 1 49 ? 14.967 13.999 6.907 1.00 0.00 49 SER A O 38
ATOM 30671 N N . GLY A 1 50 ? 16.571 13.824 5.337 1.00 0.00 50 GLY A N 38
ATOM 30672 C CA . GLY A 1 50 ? 16.637 15.263 5.090 1.00 0.00 50 GLY A CA 38
ATOM 30673 C C . GLY A 1 50 ? 17.675 15.921 5.994 1.00 0.00 50 GLY A C 38
ATOM 30674 O O . GLY A 1 50 ? 17.479 16.025 7.204 1.00 0.00 50 GLY A O 38
ATOM 30678 N N . ASP A 1 51 ? 18.777 16.365 5.396 1.00 0.00 51 ASP A N 38
ATOM 30679 C CA . ASP A 1 51 ? 19.847 17.017 6.150 1.00 0.00 51 ASP A CA 38
ATOM 30680 C C . ASP A 1 51 ? 19.625 18.525 6.201 1.00 0.00 51 ASP A C 38
ATOM 30681 O O . ASP A 1 51 ? 19.665 19.203 5.174 1.00 0.00 51 ASP A O 38
ATOM 30690 N N . GLU A 1 52 ? 19.390 19.043 7.402 1.00 0.00 52 GLU A N 38
ATOM 30691 C CA . GLU A 1 52 ? 19.164 20.468 7.583 1.00 0.00 52 GLU A CA 38
ATOM 30692 C C . GLU A 1 52 ? 18.216 20.998 6.509 1.00 0.00 52 GLU A C 38
ATOM 30693 O O . GLU A 1 52 ? 18.697 21.361 5.448 1.00 0.00 52 GLU A O 38
ATOM 30705 N N . MET A 1 1 ? -7.717 -12.137 -18.129 1.00 0.00 1 MET A N 39
ATOM 30706 C CA . MET A 1 1 ? -6.835 -13.048 -18.917 1.00 0.00 1 MET A CA 39
ATOM 30707 C C . MET A 1 1 ? -5.686 -13.519 -18.029 1.00 0.00 1 MET A C 39
ATOM 30708 O O . MET A 1 1 ? -5.798 -14.527 -17.330 1.00 0.00 1 MET A O 39
ATOM 30724 N N . PHE A 1 2 ? -4.584 -12.781 -18.068 1.00 0.00 2 PHE A N 39
ATOM 30725 C CA . PHE A 1 2 ? -3.415 -13.117 -17.277 1.00 0.00 2 PHE A CA 39
ATOM 30726 C C . PHE A 1 2 ? -3.602 -12.684 -15.831 1.00 0.00 2 PHE A C 39
ATOM 30727 O O . PHE A 1 2 ? -2.736 -12.911 -14.987 1.00 0.00 2 PHE A O 39
ATOM 30744 N N . SER A 1 3 ? -4.738 -12.050 -15.556 1.00 0.00 3 SER A N 39
ATOM 30745 C CA . SER A 1 3 ? -5.047 -11.577 -14.208 1.00 0.00 3 SER A CA 39
ATOM 30746 C C . SER A 1 3 ? -6.034 -12.522 -13.525 1.00 0.00 3 SER A C 39
ATOM 30747 O O . SER A 1 3 ? -6.108 -12.576 -12.298 1.00 0.00 3 SER A O 39
ATOM 30755 N N . ASN A 1 4 ? -6.790 -13.260 -14.332 1.00 0.00 4 ASN A N 39
ATOM 30756 C CA . ASN A 1 4 ? -7.770 -14.194 -13.800 1.00 0.00 4 ASN A CA 39
ATOM 30757 C C . ASN A 1 4 ? -7.090 -15.449 -13.282 1.00 0.00 4 ASN A C 39
ATOM 30758 O O . ASN A 1 4 ? -7.695 -16.244 -12.562 1.00 0.00 4 ASN A O 39
ATOM 30769 N N . ILE A 1 5 ? -5.831 -15.624 -13.650 1.00 0.00 5 ILE A N 39
ATOM 30770 C CA . ILE A 1 5 ? -5.090 -16.786 -13.209 1.00 0.00 5 ILE A CA 39
ATOM 30771 C C . ILE A 1 5 ? -4.939 -16.775 -11.696 1.00 0.00 5 ILE A C 39
ATOM 30772 O O . ILE A 1 5 ? -5.203 -17.775 -11.035 1.00 0.00 5 ILE A O 39
ATOM 30788 N N . GLY A 1 6 ? -4.515 -15.635 -11.163 1.00 0.00 6 GLY A N 39
ATOM 30789 C CA . GLY A 1 6 ? -4.304 -15.486 -9.725 1.00 0.00 6 GLY A CA 39
ATOM 30790 C C . GLY A 1 6 ? -2.830 -15.730 -9.402 1.00 0.00 6 GLY A C 39
ATOM 30791 O O . GLY A 1 6 ? -1.958 -15.012 -9.893 1.00 0.00 6 GLY A O 39
ATOM 30795 N N . ILE A 1 7 ? -2.553 -16.753 -8.591 1.00 0.00 7 ILE A N 39
ATOM 30796 C CA . ILE A 1 7 ? -1.175 -17.092 -8.223 1.00 0.00 7 ILE A CA 39
ATOM 30797 C C . ILE A 1 7 ? -0.630 -18.352 -8.942 1.00 0.00 7 ILE A C 39
ATOM 30798 O O . ILE A 1 7 ? 0.580 -18.558 -8.961 1.00 0.00 7 ILE A O 39
ATOM 30814 N N . PRO A 1 8 ? -1.459 -19.203 -9.519 1.00 0.00 8 PRO A N 39
ATOM 30815 C CA . PRO A 1 8 ? -0.973 -20.443 -10.200 1.00 0.00 8 PRO A CA 39
ATOM 30816 C C . PRO A 1 8 ? -0.295 -20.159 -11.537 1.00 0.00 8 PRO A C 39
ATOM 30817 O O . PRO A 1 8 ? 0.833 -20.593 -11.773 1.00 0.00 8 PRO A O 39
ATOM 30828 N N . GLY A 1 9 ? -0.975 -19.427 -12.404 1.00 0.00 9 GLY A N 39
ATOM 30829 C CA . GLY A 1 9 ? -0.404 -19.102 -13.702 1.00 0.00 9 GLY A CA 39
ATOM 30830 C C . GLY A 1 9 ? 0.935 -18.399 -13.528 1.00 0.00 9 GLY A C 39
ATOM 30831 O O . GLY A 1 9 ? 1.768 -18.395 -14.433 1.00 0.00 9 GLY A O 39
ATOM 30835 N N . LEU A 1 10 ? 1.141 -17.811 -12.351 1.00 0.00 10 LEU A N 39
ATOM 30836 C CA . LEU A 1 10 ? 2.387 -17.119 -12.075 1.00 0.00 10 LEU A CA 39
ATOM 30837 C C . LEU A 1 10 ? 3.550 -18.101 -12.112 1.00 0.00 10 LEU A C 39
ATOM 30838 O O . LEU A 1 10 ? 4.613 -17.792 -12.641 1.00 0.00 10 LEU A O 39
ATOM 30854 N N . ILE A 1 11 ? 3.342 -19.282 -11.539 1.00 0.00 11 ILE A N 39
ATOM 30855 C CA . ILE A 1 11 ? 4.386 -20.301 -11.499 1.00 0.00 11 ILE A CA 39
ATOM 30856 C C . ILE A 1 11 ? 4.789 -20.710 -12.906 1.00 0.00 11 ILE A C 39
ATOM 30857 O O . ILE A 1 11 ? 5.971 -20.815 -13.194 1.00 0.00 11 ILE A O 39
ATOM 30873 N N . LEU A 1 12 ? 3.820 -20.925 -13.777 1.00 0.00 12 LEU A N 39
ATOM 30874 C CA . LEU A 1 12 ? 4.129 -21.323 -15.139 1.00 0.00 12 LEU A CA 39
ATOM 30875 C C . LEU A 1 12 ? 4.991 -20.262 -15.803 1.00 0.00 12 LEU A C 39
ATOM 30876 O O . LEU A 1 12 ? 5.988 -20.582 -16.439 1.00 0.00 12 LEU A O 39
ATOM 30892 N N . ILE A 1 13 ? 4.621 -19.003 -15.615 1.00 0.00 13 ILE A N 39
ATOM 30893 C CA . ILE A 1 13 ? 5.386 -17.888 -16.172 1.00 0.00 13 ILE A CA 39
ATOM 30894 C C . ILE A 1 13 ? 6.755 -17.806 -15.521 1.00 0.00 13 ILE A C 39
ATOM 30895 O O . ILE A 1 13 ? 7.758 -17.537 -16.180 1.00 0.00 13 ILE A O 39
ATOM 30911 N N . PHE A 1 14 ? 6.773 -17.989 -14.220 1.00 0.00 14 PHE A N 39
ATOM 30912 C CA . PHE A 1 14 ? 8.003 -17.880 -13.480 1.00 0.00 14 PHE A CA 39
ATOM 30913 C C . PHE A 1 14 ? 9.040 -18.845 -14.036 1.00 0.00 14 PHE A C 39
ATOM 30914 O O . PHE A 1 14 ? 10.211 -18.499 -14.189 1.00 0.00 14 PHE A O 39
ATOM 30931 N N . VAL A 1 15 ? 8.592 -20.052 -14.345 1.00 0.00 15 VAL A N 39
ATOM 30932 C CA . VAL A 1 15 ? 9.476 -21.077 -14.891 1.00 0.00 15 VAL A CA 39
ATOM 30933 C C . VAL A 1 15 ? 10.134 -20.573 -16.168 1.00 0.00 15 VAL A C 39
ATOM 30934 O O . VAL A 1 15 ? 11.328 -20.777 -16.388 1.00 0.00 15 VAL A O 39
ATOM 30947 N N . ILE A 1 16 ? 9.346 -19.910 -17.002 1.00 0.00 16 ILE A N 39
ATOM 30948 C CA . ILE A 1 16 ? 9.862 -19.370 -18.261 1.00 0.00 16 ILE A CA 39
ATOM 30949 C C . ILE A 1 16 ? 11.086 -18.518 -17.988 1.00 0.00 16 ILE A C 39
ATOM 30950 O O . ILE A 1 16 ? 11.994 -18.431 -18.810 1.00 0.00 16 ILE A O 39
ATOM 30966 N N . ALA A 1 17 ? 11.090 -17.892 -16.829 1.00 0.00 17 ALA A N 39
ATOM 30967 C CA . ALA A 1 17 ? 12.207 -17.052 -16.416 1.00 0.00 17 ALA A CA 39
ATOM 30968 C C . ALA A 1 17 ? 13.350 -17.925 -15.880 1.00 0.00 17 ALA A C 39
ATOM 30969 O O . ALA A 1 17 ? 14.520 -17.629 -16.073 1.00 0.00 17 ALA A O 39
ATOM 30976 N N . LEU A 1 18 ? 12.992 -18.996 -15.190 1.00 0.00 18 LEU A N 39
ATOM 30977 C CA . LEU A 1 18 ? 13.980 -19.891 -14.606 1.00 0.00 18 LEU A CA 39
ATOM 30978 C C . LEU A 1 18 ? 14.809 -20.591 -15.666 1.00 0.00 18 LEU A C 39
ATOM 30979 O O . LEU A 1 18 ? 16.020 -20.749 -15.510 1.00 0.00 18 LEU A O 39
ATOM 30995 N N . ILE A 1 19 ? 14.167 -21.024 -16.731 1.00 0.00 19 ILE A N 39
ATOM 30996 C CA . ILE A 1 19 ? 14.884 -21.716 -17.776 1.00 0.00 19 ILE A CA 39
ATOM 30997 C C . ILE A 1 19 ? 15.966 -20.806 -18.347 1.00 0.00 19 ILE A C 39
ATOM 30998 O O . ILE A 1 19 ? 17.101 -21.231 -18.562 1.00 0.00 19 ILE A O 39
ATOM 31014 N N . ILE A 1 20 ? 15.616 -19.544 -18.558 1.00 0.00 20 ILE A N 39
ATOM 31015 C CA . ILE A 1 20 ? 16.569 -18.563 -19.065 1.00 0.00 20 ILE A CA 39
ATOM 31016 C C . ILE A 1 20 ? 17.471 -18.040 -17.938 1.00 0.00 20 ILE A C 39
ATOM 31017 O O . ILE A 1 20 ? 18.662 -17.811 -18.153 1.00 0.00 20 ILE A O 39
ATOM 31033 N N . PHE A 1 21 ? 16.908 -17.860 -16.730 1.00 0.00 21 PHE A N 39
ATOM 31034 C CA . PHE A 1 21 ? 17.694 -17.373 -15.591 1.00 0.00 21 PHE A CA 39
ATOM 31035 C C . PHE A 1 21 ? 18.207 -18.546 -14.744 1.00 0.00 21 PHE A C 39
ATOM 31036 O O . PHE A 1 21 ? 19.384 -18.899 -14.827 1.00 0.00 21 PHE A O 39
ATOM 31053 N N . GLY A 1 22 ? 17.327 -19.161 -13.938 1.00 0.00 22 GLY A N 39
ATOM 31054 C CA . GLY A 1 22 ? 17.723 -20.299 -13.101 1.00 0.00 22 GLY A CA 39
ATOM 31055 C C . GLY A 1 22 ? 17.316 -20.066 -11.641 1.00 0.00 22 GLY A C 39
ATOM 31056 O O . GLY A 1 22 ? 17.442 -18.953 -11.133 1.00 0.00 22 GLY A O 39
ATOM 31060 N N . PRO A 1 23 ? 16.827 -21.079 -10.954 1.00 0.00 23 PRO A N 39
ATOM 31061 C CA . PRO A 1 23 ? 16.397 -20.942 -9.530 1.00 0.00 23 PRO A CA 39
ATOM 31062 C C . PRO A 1 23 ? 17.580 -20.733 -8.587 1.00 0.00 23 PRO A C 39
ATOM 31063 O O . PRO A 1 23 ? 17.403 -20.298 -7.451 1.00 0.00 23 PRO A O 39
ATOM 31074 N N . SER A 1 24 ? 18.780 -21.057 -9.063 1.00 0.00 24 SER A N 39
ATOM 31075 C CA . SER A 1 24 ? 19.988 -20.905 -8.251 1.00 0.00 24 SER A CA 39
ATOM 31076 C C . SER A 1 24 ? 20.643 -19.556 -8.504 1.00 0.00 24 SER A C 39
ATOM 31077 O O . SER A 1 24 ? 21.356 -19.031 -7.649 1.00 0.00 24 SER A O 39
ATOM 31085 N N . LYS A 1 25 ? 20.401 -18.998 -9.683 1.00 0.00 25 LYS A N 39
ATOM 31086 C CA . LYS A 1 25 ? 20.965 -17.716 -10.036 1.00 0.00 25 LYS A CA 39
ATOM 31087 C C . LYS A 1 25 ? 20.160 -16.594 -9.386 1.00 0.00 25 LYS A C 39
ATOM 31088 O O . LYS A 1 25 ? 20.706 -15.561 -9.000 1.00 0.00 25 LYS A O 39
ATOM 31107 N N . LEU A 1 26 ? 18.851 -16.814 -9.271 1.00 0.00 26 LEU A N 39
ATOM 31108 C CA . LEU A 1 26 ? 17.959 -15.828 -8.671 1.00 0.00 26 LEU A CA 39
ATOM 31109 C C . LEU A 1 26 ? 18.358 -15.506 -7.220 1.00 0.00 26 LEU A C 39
ATOM 31110 O O . LEU A 1 26 ? 18.633 -14.348 -6.904 1.00 0.00 26 LEU A O 39
ATOM 31126 N N . PRO A 1 27 ? 18.382 -16.478 -6.333 1.00 0.00 27 PRO A N 39
ATOM 31127 C CA . PRO A 1 27 ? 18.741 -16.239 -4.898 1.00 0.00 27 PRO A CA 39
ATOM 31128 C C . PRO A 1 27 ? 20.128 -15.618 -4.748 1.00 0.00 27 PRO A C 39
ATOM 31129 O O . PRO A 1 27 ? 20.374 -14.855 -3.818 1.00 0.00 27 PRO A O 39
ATOM 31140 N N . GLU A 1 28 ? 21.023 -15.943 -5.669 1.00 0.00 28 GLU A N 39
ATOM 31141 C CA . GLU A 1 28 ? 22.374 -15.400 -5.622 1.00 0.00 28 GLU A CA 39
ATOM 31142 C C . GLU A 1 28 ? 22.347 -13.890 -5.806 1.00 0.00 28 GLU A C 39
ATOM 31143 O O . GLU A 1 28 ? 23.054 -13.156 -5.116 1.00 0.00 28 GLU A O 39
ATOM 31155 N N . ILE A 1 29 ? 21.531 -13.438 -6.742 1.00 0.00 29 ILE A N 39
ATOM 31156 C CA . ILE A 1 29 ? 21.413 -12.015 -7.026 1.00 0.00 29 ILE A CA 39
ATOM 31157 C C . ILE A 1 29 ? 20.829 -11.280 -5.825 1.00 0.00 29 ILE A C 39
ATOM 31158 O O . ILE A 1 29 ? 21.301 -10.206 -5.452 1.00 0.00 29 ILE A O 39
ATOM 31174 N N . GLY A 1 30 ? 19.796 -11.862 -5.227 1.00 0.00 30 GLY A N 39
ATOM 31175 C CA . GLY A 1 30 ? 19.155 -11.249 -4.072 1.00 0.00 30 GLY A CA 39
ATOM 31176 C C . GLY A 1 30 ? 20.144 -11.099 -2.925 1.00 0.00 30 GLY A C 39
ATOM 31177 O O . GLY A 1 30 ? 20.204 -10.058 -2.272 1.00 0.00 30 GLY A O 39
ATOM 31181 N N . ARG A 1 31 ? 20.922 -12.149 -2.691 1.00 0.00 31 ARG A N 39
ATOM 31182 C CA . ARG A 1 31 ? 21.915 -12.141 -1.628 1.00 0.00 31 ARG A CA 39
ATOM 31183 C C . ARG A 1 31 ? 22.972 -11.090 -1.897 1.00 0.00 31 ARG A C 39
ATOM 31184 O O . ARG A 1 31 ? 23.370 -10.344 -1.005 1.00 0.00 31 ARG A O 39
ATOM 31205 N N . ALA A 1 32 ? 23.439 -11.060 -3.136 1.00 0.00 32 ALA A N 39
ATOM 31206 C CA . ALA A 1 32 ? 24.471 -10.111 -3.511 1.00 0.00 32 ALA A CA 39
ATOM 31207 C C . ALA A 1 32 ? 23.949 -8.693 -3.336 1.00 0.00 32 ALA A C 39
ATOM 31208 O O . ALA A 1 32 ? 24.609 -7.846 -2.735 1.00 0.00 32 ALA A O 39
ATOM 31215 N N . ALA A 1 33 ? 22.739 -8.458 -3.832 1.00 0.00 33 ALA A N 39
ATOM 31216 C CA . ALA A 1 33 ? 22.111 -7.151 -3.694 1.00 0.00 33 ALA A CA 39
ATOM 31217 C C . ALA A 1 33 ? 21.851 -6.883 -2.224 1.00 0.00 33 ALA A C 39
ATOM 31218 O O . ALA A 1 33 ? 21.819 -5.736 -1.775 1.00 0.00 33 ALA A O 39
ATOM 31225 N N . GLY A 1 34 ? 21.637 -7.965 -1.489 1.00 0.00 34 GLY A N 39
ATOM 31226 C CA . GLY A 1 34 ? 21.343 -7.862 -0.078 1.00 0.00 34 GLY A CA 39
ATOM 31227 C C . GLY A 1 34 ? 22.426 -7.070 0.646 1.00 0.00 34 GLY A C 39
ATOM 31228 O O . GLY A 1 34 ? 22.130 -6.211 1.476 1.00 0.00 34 GLY A O 39
ATOM 31232 N N . ARG A 1 35 ? 23.677 -7.365 0.321 1.00 0.00 35 ARG A N 39
ATOM 31233 C CA . ARG A 1 35 ? 24.802 -6.677 0.945 1.00 0.00 35 ARG A CA 39
ATOM 31234 C C . ARG A 1 35 ? 24.850 -5.217 0.519 1.00 0.00 35 ARG A C 39
ATOM 31235 O O . ARG A 1 35 ? 25.105 -4.327 1.327 1.00 0.00 35 ARG A O 39
ATOM 31256 N N . THR A 1 36 ? 24.602 -4.992 -0.761 1.00 0.00 36 THR A N 39
ATOM 31257 C CA . THR A 1 36 ? 24.615 -3.649 -1.323 1.00 0.00 36 THR A CA 39
ATOM 31258 C C . THR A 1 36 ? 23.519 -2.794 -0.691 1.00 0.00 36 THR A C 39
ATOM 31259 O O . THR A 1 36 ? 23.736 -1.635 -0.352 1.00 0.00 36 THR A O 39
ATOM 31270 N N . LEU A 1 37 ? 22.341 -3.371 -0.547 1.00 0.00 37 LEU A N 39
ATOM 31271 C CA . LEU A 1 37 ? 21.224 -2.658 0.039 1.00 0.00 37 LEU A CA 39
ATOM 31272 C C . LEU A 1 37 ? 21.439 -2.408 1.522 1.00 0.00 37 LEU A C 39
ATOM 31273 O O . LEU A 1 37 ? 21.034 -1.379 2.065 1.00 0.00 37 LEU A O 39
ATOM 31289 N N . LEU A 1 38 ? 22.064 -3.370 2.160 1.00 0.00 38 LEU A N 39
ATOM 31290 C CA . LEU A 1 38 ? 22.335 -3.302 3.582 1.00 0.00 38 LEU A CA 39
ATOM 31291 C C . LEU A 1 38 ? 23.160 -2.073 3.912 1.00 0.00 38 LEU A C 39
ATOM 31292 O O . LEU A 1 38 ? 22.947 -1.432 4.933 1.00 0.00 38 LEU A O 39
ATOM 31308 N N . GLU A 1 39 ? 24.116 -1.763 3.063 1.00 0.00 39 GLU A N 39
ATOM 31309 C CA . GLU A 1 39 ? 24.970 -0.611 3.296 1.00 0.00 39 GLU A CA 39
ATOM 31310 C C . GLU A 1 39 ? 24.259 0.671 2.873 1.00 0.00 39 GLU A C 39
ATOM 31311 O O . GLU A 1 39 ? 24.608 1.759 3.330 1.00 0.00 39 GLU A O 39
ATOM 31323 N N . PHE A 1 40 ? 23.262 0.545 1.992 1.00 0.00 40 PHE A N 39
ATOM 31324 C CA . PHE A 1 40 ? 22.533 1.709 1.519 1.00 0.00 40 PHE A CA 39
ATOM 31325 C C . PHE A 1 40 ? 21.698 2.342 2.627 1.00 0.00 40 PHE A C 39
ATOM 31326 O O . PHE A 1 40 ? 21.679 3.563 2.781 1.00 0.00 40 PHE A O 39
ATOM 31343 N N . LYS A 1 41 ? 20.991 1.512 3.373 1.00 0.00 41 LYS A N 39
ATOM 31344 C CA . LYS A 1 41 ? 20.142 2.018 4.432 1.00 0.00 41 LYS A CA 39
ATOM 31345 C C . LYS A 1 41 ? 20.974 2.706 5.504 1.00 0.00 41 LYS A C 39
ATOM 31346 O O . LYS A 1 41 ? 20.550 3.695 6.099 1.00 0.00 41 LYS A O 39
ATOM 31365 N N . SER A 1 42 ? 22.162 2.170 5.736 1.00 0.00 42 SER A N 39
ATOM 31366 C CA . SER A 1 42 ? 23.065 2.729 6.730 1.00 0.00 42 SER A CA 39
ATOM 31367 C C . SER A 1 42 ? 23.515 4.121 6.301 1.00 0.00 42 SER A C 39
ATOM 31368 O O . SER A 1 42 ? 23.577 5.043 7.115 1.00 0.00 42 SER A O 39
ATOM 31376 N N . ALA A 1 43 ? 23.812 4.269 5.013 1.00 0.00 43 ALA A N 39
ATOM 31377 C CA . ALA A 1 43 ? 24.237 5.559 4.479 1.00 0.00 43 ALA A CA 39
ATOM 31378 C C . ALA A 1 43 ? 23.061 6.530 4.451 1.00 0.00 43 ALA A C 39
ATOM 31379 O O . ALA A 1 43 ? 23.198 7.705 4.789 1.00 0.00 43 ALA A O 39
ATOM 31386 N N . THR A 1 44 ? 21.903 6.012 4.059 1.00 0.00 44 THR A N 39
ATOM 31387 C CA . THR A 1 44 ? 20.684 6.797 3.989 1.00 0.00 44 THR A CA 39
ATOM 31388 C C . THR A 1 44 ? 20.274 7.305 5.369 1.00 0.00 44 THR A C 39
ATOM 31389 O O . THR A 1 44 ? 19.866 8.456 5.519 1.00 0.00 44 THR A O 39
ATOM 31400 N N . LYS A 1 45 ? 20.374 6.438 6.361 1.00 0.00 45 LYS A N 39
ATOM 31401 C CA . LYS A 1 45 ? 19.998 6.805 7.716 1.00 0.00 45 LYS A CA 39
ATOM 31402 C C . LYS A 1 45 ? 20.735 8.064 8.128 1.00 0.00 45 LYS A C 39
ATOM 31403 O O . LYS A 1 45 ? 20.252 8.840 8.944 1.00 0.00 45 LYS A O 39
ATOM 31422 N N . SER A 1 46 ? 21.911 8.252 7.565 1.00 0.00 46 SER A N 39
ATOM 31423 C CA . SER A 1 46 ? 22.715 9.415 7.886 1.00 0.00 46 SER A CA 39
ATOM 31424 C C . SER A 1 46 ? 22.171 10.670 7.190 1.00 0.00 46 SER A C 39
ATOM 31425 O O . SER A 1 46 ? 22.286 11.780 7.711 1.00 0.00 46 SER A O 39
ATOM 31433 N N . LEU A 1 47 ? 21.593 10.480 6.005 1.00 0.00 47 LEU A N 39
ATOM 31434 C CA . LEU A 1 47 ? 21.046 11.587 5.227 1.00 0.00 47 LEU A CA 39
ATOM 31435 C C . LEU A 1 47 ? 19.776 12.140 5.863 1.00 0.00 47 LEU A C 39
ATOM 31436 O O . LEU A 1 47 ? 19.387 13.281 5.609 1.00 0.00 47 LEU A O 39
ATOM 31452 N N . VAL A 1 48 ? 19.126 11.317 6.672 1.00 0.00 48 VAL A N 39
ATOM 31453 C CA . VAL A 1 48 ? 17.887 11.717 7.326 1.00 0.00 48 VAL A CA 39
ATOM 31454 C C . VAL A 1 48 ? 18.045 13.085 7.977 1.00 0.00 48 VAL A C 39
ATOM 31455 O O . VAL A 1 48 ? 17.063 13.727 8.347 1.00 0.00 48 VAL A O 39
ATOM 31468 N N . SER A 1 49 ? 19.290 13.521 8.113 1.00 0.00 49 SER A N 39
ATOM 31469 C CA . SER A 1 49 ? 19.573 14.811 8.721 1.00 0.00 49 SER A CA 39
ATOM 31470 C C . SER A 1 49 ? 18.897 15.920 7.927 1.00 0.00 49 SER A C 39
ATOM 31471 O O . SER A 1 49 ? 18.314 16.843 8.496 1.00 0.00 49 SER A O 39
ATOM 31479 N N . GLY A 1 50 ? 18.977 15.814 6.607 1.00 0.00 50 GLY A N 39
ATOM 31480 C CA . GLY A 1 50 ? 18.368 16.801 5.720 1.00 0.00 50 GLY A CA 39
ATOM 31481 C C . GLY A 1 50 ? 19.368 17.892 5.355 1.00 0.00 50 GLY A C 39
ATOM 31482 O O . GLY A 1 50 ? 20.372 18.081 6.041 1.00 0.00 50 GLY A O 39
ATOM 31486 N N . ASP A 1 51 ? 19.089 18.608 4.265 1.00 0.00 51 ASP A N 39
ATOM 31487 C CA . ASP A 1 51 ? 19.972 19.686 3.807 1.00 0.00 51 ASP A CA 39
ATOM 31488 C C . ASP A 1 51 ? 19.161 20.901 3.383 1.00 0.00 51 ASP A C 39
ATOM 31489 O O . ASP A 1 51 ? 19.515 21.598 2.431 1.00 0.00 51 ASP A O 39
ATOM 31498 N N . GLU A 1 52 ? 18.075 21.149 4.097 1.00 0.00 52 GLU A N 39
ATOM 31499 C CA . GLU A 1 52 ? 17.212 22.286 3.793 1.00 0.00 52 GLU A CA 39
ATOM 31500 C C . GLU A 1 52 ? 16.331 22.629 4.990 1.00 0.00 52 GLU A C 39
ATOM 31501 O O . GLU A 1 52 ? 16.026 21.728 5.753 1.00 0.00 52 GLU A O 39
ATOM 31513 N N . MET A 1 1 ? -9.210 -12.806 -16.996 1.00 0.00 1 MET A N 40
ATOM 31514 C CA . MET A 1 1 ? -8.332 -13.332 -18.077 1.00 0.00 1 MET A CA 40
ATOM 31515 C C . MET A 1 1 ? -6.932 -13.577 -17.519 1.00 0.00 1 MET A C 40
ATOM 31516 O O . MET A 1 1 ? -6.756 -14.350 -16.578 1.00 0.00 1 MET A O 40
ATOM 31532 N N . PHE A 1 2 ? -5.942 -12.915 -18.106 1.00 0.00 2 PHE A N 40
ATOM 31533 C CA . PHE A 1 2 ? -4.567 -13.065 -17.669 1.00 0.00 2 PHE A CA 40
ATOM 31534 C C . PHE A 1 2 ? -4.298 -12.216 -16.434 1.00 0.00 2 PHE A C 40
ATOM 31535 O O . PHE A 1 2 ? -3.181 -12.181 -15.919 1.00 0.00 2 PHE A O 40
ATOM 31552 N N . SER A 1 3 ? -5.332 -11.520 -15.967 1.00 0.00 3 SER A N 40
ATOM 31553 C CA . SER A 1 3 ? -5.206 -10.663 -14.790 1.00 0.00 3 SER A CA 40
ATOM 31554 C C . SER A 1 3 ? -5.800 -11.347 -13.557 1.00 0.00 3 SER A C 40
ATOM 31555 O O . SER A 1 3 ? -5.434 -11.034 -12.425 1.00 0.00 3 SER A O 40
ATOM 31563 N N . ASN A 1 4 ? -6.719 -12.280 -13.790 1.00 0.00 4 ASN A N 40
ATOM 31564 C CA . ASN A 1 4 ? -7.360 -13.003 -12.697 1.00 0.00 4 ASN A CA 40
ATOM 31565 C C . ASN A 1 4 ? -6.436 -14.081 -12.148 1.00 0.00 4 ASN A C 40
ATOM 31566 O O . ASN A 1 4 ? -6.673 -14.628 -11.071 1.00 0.00 4 ASN A O 40
ATOM 31577 N N . ILE A 1 5 ? -5.382 -14.386 -12.893 1.00 0.00 5 ILE A N 40
ATOM 31578 C CA . ILE A 1 5 ? -4.434 -15.399 -12.468 1.00 0.00 5 ILE A CA 40
ATOM 31579 C C . ILE A 1 5 ? -3.737 -14.983 -11.182 1.00 0.00 5 ILE A C 40
ATOM 31580 O O . ILE A 1 5 ? -3.574 -15.793 -10.277 1.00 0.00 5 ILE A O 40
ATOM 31596 N N . GLY A 1 6 ? -3.328 -13.723 -11.114 1.00 0.00 6 GLY A N 40
ATOM 31597 C CA . GLY A 1 6 ? -2.635 -13.208 -9.932 1.00 0.00 6 GLY A CA 40
ATOM 31598 C C . GLY A 1 6 ? -1.252 -13.846 -9.806 1.00 0.00 6 GLY A C 40
ATOM 31599 O O . GLY A 1 6 ? -0.540 -13.991 -10.798 1.00 0.00 6 GLY A O 40
ATOM 31603 N N . ILE A 1 7 ? -0.895 -14.242 -8.585 1.00 0.00 7 ILE A N 40
ATOM 31604 C CA . ILE A 1 7 ? 0.391 -14.894 -8.335 1.00 0.00 7 ILE A CA 40
ATOM 31605 C C . ILE A 1 7 ? 0.398 -16.288 -8.963 1.00 0.00 7 ILE A C 40
ATOM 31606 O O . ILE A 1 7 ? 1.369 -16.662 -9.614 1.00 0.00 7 ILE A O 40
ATOM 31622 N N . PRO A 1 8 ? -0.648 -17.058 -8.796 1.00 0.00 8 PRO A N 40
ATOM 31623 C CA . PRO A 1 8 ? -0.714 -18.418 -9.394 1.00 0.00 8 PRO A CA 40
ATOM 31624 C C . PRO A 1 8 ? -0.149 -18.435 -10.813 1.00 0.00 8 PRO A C 40
ATOM 31625 O O . PRO A 1 8 ? 0.409 -19.438 -11.254 1.00 0.00 8 PRO A O 40
ATOM 31636 N N . GLY A 1 9 ? -0.284 -17.314 -11.513 1.00 0.00 9 GLY A N 40
ATOM 31637 C CA . GLY A 1 9 ? 0.234 -17.204 -12.875 1.00 0.00 9 GLY A CA 40
ATOM 31638 C C . GLY A 1 9 ? 1.690 -16.752 -12.857 1.00 0.00 9 GLY A C 40
ATOM 31639 O O . GLY A 1 9 ? 2.455 -17.039 -13.783 1.00 0.00 9 GLY A O 40
ATOM 31643 N N . LEU A 1 10 ? 2.071 -16.044 -11.794 1.00 0.00 10 LEU A N 40
ATOM 31644 C CA . LEU A 1 10 ? 3.432 -15.559 -11.662 1.00 0.00 10 LEU A CA 40
ATOM 31645 C C . LEU A 1 10 ? 4.415 -16.721 -11.616 1.00 0.00 10 LEU A C 40
ATOM 31646 O O . LEU A 1 10 ? 5.491 -16.655 -12.204 1.00 0.00 10 LEU A O 40
ATOM 31662 N N . ILE A 1 11 ? 4.041 -17.778 -10.904 1.00 0.00 11 ILE A N 40
ATOM 31663 C CA . ILE A 1 11 ? 4.904 -18.948 -10.774 1.00 0.00 11 ILE A CA 40
ATOM 31664 C C . ILE A 1 11 ? 5.179 -19.554 -12.137 1.00 0.00 11 ILE A C 40
ATOM 31665 O O . ILE A 1 11 ? 6.311 -19.899 -12.438 1.00 0.00 11 ILE A O 40
ATOM 31681 N N . LEU A 1 12 ? 4.155 -19.675 -12.954 1.00 0.00 12 LEU A N 40
ATOM 31682 C CA . LEU A 1 12 ? 4.330 -20.248 -14.272 1.00 0.00 12 LEU A CA 40
ATOM 31683 C C . LEU A 1 12 ? 5.343 -19.441 -15.060 1.00 0.00 12 LEU A C 40
ATOM 31684 O O . LEU A 1 12 ? 6.241 -20.004 -15.670 1.00 0.00 12 LEU A O 40
ATOM 31700 N N . ILE A 1 13 ? 5.203 -18.131 -15.027 1.00 0.00 13 ILE A N 40
ATOM 31701 C CA . ILE A 1 13 ? 6.137 -17.266 -15.728 1.00 0.00 13 ILE A CA 40
ATOM 31702 C C . ILE A 1 13 ? 7.514 -17.389 -15.108 1.00 0.00 13 ILE A C 40
ATOM 31703 O O . ILE A 1 13 ? 8.526 -17.384 -15.802 1.00 0.00 13 ILE A O 40
ATOM 31719 N N . PHE A 1 14 ? 7.543 -17.435 -13.792 1.00 0.00 14 PHE A N 40
ATOM 31720 C CA . PHE A 1 14 ? 8.798 -17.496 -13.082 1.00 0.00 14 PHE A CA 40
ATOM 31721 C C . PHE A 1 14 ? 9.606 -18.708 -13.532 1.00 0.00 14 PHE A C 40
ATOM 31722 O O . PHE A 1 14 ? 10.812 -18.615 -13.749 1.00 0.00 14 PHE A O 40
ATOM 31739 N N . VAL A 1 15 ? 8.920 -19.833 -13.676 1.00 0.00 15 VAL A N 40
ATOM 31740 C CA . VAL A 1 15 ? 9.560 -21.070 -14.106 1.00 0.00 15 VAL A CA 40
ATOM 31741 C C . VAL A 1 15 ? 10.262 -20.870 -15.444 1.00 0.00 15 VAL A C 40
ATOM 31742 O O . VAL A 1 15 ? 11.370 -21.354 -15.659 1.00 0.00 15 VAL A O 40
ATOM 31755 N N . ILE A 1 16 ? 9.604 -20.152 -16.336 1.00 0.00 16 ILE A N 40
ATOM 31756 C CA . ILE A 1 16 ? 10.169 -19.883 -17.662 1.00 0.00 16 ILE A CA 40
ATOM 31757 C C . ILE A 1 16 ? 11.557 -19.290 -17.508 1.00 0.00 16 ILE A C 40
ATOM 31758 O O . ILE A 1 16 ? 12.443 -19.543 -18.316 1.00 0.00 16 ILE A O 40
ATOM 31774 N N . ALA A 1 17 ? 11.734 -18.508 -16.458 1.00 0.00 17 ALA A N 40
ATOM 31775 C CA . ALA A 1 17 ? 13.031 -17.903 -16.177 1.00 0.00 17 ALA A CA 40
ATOM 31776 C C . ALA A 1 17 ? 13.971 -18.947 -15.576 1.00 0.00 17 ALA A C 40
ATOM 31777 O O . ALA A 1 17 ? 15.167 -18.943 -15.813 1.00 0.00 17 ALA A O 40
ATOM 31784 N N . LEU A 1 18 ? 13.419 -19.835 -14.774 1.00 0.00 18 LEU A N 40
ATOM 31785 C CA . LEU A 1 18 ? 14.209 -20.864 -14.128 1.00 0.00 18 LEU A CA 40
ATOM 31786 C C . LEU A 1 18 ? 14.831 -21.825 -15.126 1.00 0.00 18 LEU A C 40
ATOM 31787 O O . LEU A 1 18 ? 15.994 -22.202 -14.990 1.00 0.00 18 LEU A O 40
ATOM 31803 N N . ILE A 1 19 ? 14.063 -22.229 -16.117 1.00 0.00 19 ILE A N 40
ATOM 31804 C CA . ILE A 1 19 ? 14.578 -23.157 -17.108 1.00 0.00 19 ILE A CA 40
ATOM 31805 C C . ILE A 1 19 ? 15.814 -22.577 -17.794 1.00 0.00 19 ILE A C 40
ATOM 31806 O O . ILE A 1 19 ? 16.794 -23.285 -18.027 1.00 0.00 19 ILE A O 40
ATOM 31822 N N . ILE A 1 20 ? 15.755 -21.289 -18.106 1.00 0.00 20 ILE A N 40
ATOM 31823 C CA . ILE A 1 20 ? 16.872 -20.610 -18.754 1.00 0.00 20 ILE A CA 40
ATOM 31824 C C . ILE A 1 20 ? 17.930 -20.214 -17.733 1.00 0.00 20 ILE A C 40
ATOM 31825 O O . ILE A 1 20 ? 19.129 -20.274 -18.018 1.00 0.00 20 ILE A O 40
ATOM 31841 N N . PHE A 1 21 ? 17.493 -19.800 -16.540 1.00 0.00 21 PHE A N 40
ATOM 31842 C CA . PHE A 1 21 ? 18.428 -19.398 -15.496 1.00 0.00 21 PHE A CA 40
ATOM 31843 C C . PHE A 1 21 ? 18.679 -20.534 -14.513 1.00 0.00 21 PHE A C 40
ATOM 31844 O O . PHE A 1 21 ? 19.773 -21.103 -14.477 1.00 0.00 21 PHE A O 40
ATOM 31861 N N . GLY A 1 22 ? 17.663 -20.875 -13.712 1.00 0.00 22 GLY A N 40
ATOM 31862 C CA . GLY A 1 22 ? 17.799 -21.947 -12.737 1.00 0.00 22 GLY A CA 40
ATOM 31863 C C . GLY A 1 22 ? 17.371 -21.458 -11.360 1.00 0.00 22 GLY A C 40
ATOM 31864 O O . GLY A 1 22 ? 17.612 -20.304 -11.015 1.00 0.00 22 GLY A O 40
ATOM 31868 N N . PRO A 1 23 ? 16.755 -22.300 -10.569 1.00 0.00 23 PRO A N 40
ATOM 31869 C CA . PRO A 1 23 ? 16.294 -21.925 -9.202 1.00 0.00 23 PRO A CA 40
ATOM 31870 C C . PRO A 1 23 ? 17.462 -21.638 -8.260 1.00 0.00 23 PRO A C 40
ATOM 31871 O O . PRO A 1 23 ? 17.287 -21.013 -7.216 1.00 0.00 23 PRO A O 40
ATOM 31882 N N . SER A 1 24 ? 18.648 -22.106 -8.633 1.00 0.00 24 SER A N 40
ATOM 31883 C CA . SER A 1 24 ? 19.840 -21.898 -7.812 1.00 0.00 24 SER A CA 40
ATOM 31884 C C . SER A 1 24 ? 20.512 -20.577 -8.169 1.00 0.00 24 SER A C 40
ATOM 31885 O O . SER A 1 24 ? 21.543 -20.217 -7.596 1.00 0.00 24 SER A O 40
ATOM 31893 N N . LYS A 1 25 ? 19.928 -19.858 -9.125 1.00 0.00 25 LYS A N 40
ATOM 31894 C CA . LYS A 1 25 ? 20.470 -18.575 -9.566 1.00 0.00 25 LYS A CA 40
ATOM 31895 C C . LYS A 1 25 ? 19.647 -17.415 -9.009 1.00 0.00 25 LYS A C 40
ATOM 31896 O O . LYS A 1 25 ? 19.972 -16.251 -9.238 1.00 0.00 25 LYS A O 40
ATOM 31915 N N . LEU A 1 26 ? 18.582 -17.732 -8.285 1.00 0.00 26 LEU A N 40
ATOM 31916 C CA . LEU A 1 26 ? 17.735 -16.700 -7.712 1.00 0.00 26 LEU A CA 40
ATOM 31917 C C . LEU A 1 26 ? 18.319 -16.257 -6.366 1.00 0.00 26 LEU A C 40
ATOM 31918 O O . LEU A 1 26 ? 18.335 -15.064 -6.058 1.00 0.00 26 LEU A O 40
ATOM 31934 N N . PRO A 1 27 ? 18.827 -17.178 -5.567 1.00 0.00 27 PRO A N 40
ATOM 31935 C CA . PRO A 1 27 ? 19.442 -16.839 -4.248 1.00 0.00 27 PRO A CA 40
ATOM 31936 C C . PRO A 1 27 ? 20.720 -16.013 -4.428 1.00 0.00 27 PRO A C 40
ATOM 31937 O O . PRO A 1 27 ? 21.030 -15.139 -3.620 1.00 0.00 27 PRO A O 40
ATOM 31948 N N . GLU A 1 28 ? 21.453 -16.313 -5.501 1.00 0.00 28 GLU A N 40
ATOM 31949 C CA . GLU A 1 28 ? 22.700 -15.611 -5.801 1.00 0.00 28 GLU A CA 40
ATOM 31950 C C . GLU A 1 28 ? 22.443 -14.140 -6.100 1.00 0.00 28 GLU A C 40
ATOM 31951 O O . GLU A 1 28 ? 23.194 -13.268 -5.668 1.00 0.00 28 GLU A O 40
ATOM 31963 N N . ILE A 1 29 ? 21.381 -13.873 -6.834 1.00 0.00 29 ILE A N 40
ATOM 31964 C CA . ILE A 1 29 ? 21.034 -12.506 -7.179 1.00 0.00 29 ILE A CA 40
ATOM 31965 C C . ILE A 1 29 ? 20.681 -11.719 -5.921 1.00 0.00 29 ILE A C 40
ATOM 31966 O O . ILE A 1 29 ? 21.093 -10.571 -5.759 1.00 0.00 29 ILE A O 40
ATOM 31982 N N . GLY A 1 30 ? 19.914 -12.342 -5.037 1.00 0.00 30 GLY A N 40
ATOM 31983 C CA . GLY A 1 30 ? 19.511 -11.680 -3.803 1.00 0.00 30 GLY A CA 40
ATOM 31984 C C . GLY A 1 30 ? 20.724 -11.301 -2.964 1.00 0.00 30 GLY A C 40
ATOM 31985 O O . GLY A 1 30 ? 20.797 -10.200 -2.422 1.00 0.00 30 GLY A O 40
ATOM 31989 N N . ARG A 1 31 ? 21.670 -12.220 -2.861 1.00 0.00 31 ARG A N 40
ATOM 31990 C CA . ARG A 1 31 ? 22.874 -11.974 -2.086 1.00 0.00 31 ARG A CA 40
ATOM 31991 C C . ARG A 1 31 ? 23.688 -10.858 -2.703 1.00 0.00 31 ARG A C 40
ATOM 31992 O O . ARG A 1 31 ? 24.150 -9.953 -2.013 1.00 0.00 31 ARG A O 40
ATOM 32013 N N . ALA A 1 32 ? 23.874 -10.944 -4.011 1.00 0.00 32 ALA A N 40
ATOM 32014 C CA . ALA A 1 32 ? 24.656 -9.936 -4.709 1.00 0.00 32 ALA A CA 40
ATOM 32015 C C . ALA A 1 32 ? 23.995 -8.573 -4.555 1.00 0.00 32 ALA A C 40
ATOM 32016 O O . ALA A 1 32 ? 24.645 -7.594 -4.191 1.00 0.00 32 ALA A O 40
ATOM 32023 N N . ALA A 1 33 ? 22.690 -8.530 -4.807 1.00 0.00 33 ALA A N 40
ATOM 32024 C CA . ALA A 1 33 ? 21.931 -7.292 -4.666 1.00 0.00 33 ALA A CA 40
ATOM 32025 C C . ALA A 1 33 ? 21.901 -6.873 -3.209 1.00 0.00 33 ALA A C 40
ATOM 32026 O O . ALA A 1 33 ? 21.775 -5.692 -2.888 1.00 0.00 33 ALA A O 40
ATOM 32033 N N . GLY A 1 34 ? 21.976 -7.861 -2.334 1.00 0.00 34 GLY A N 40
ATOM 32034 C CA . GLY A 1 34 ? 21.917 -7.598 -0.915 1.00 0.00 34 GLY A CA 40
ATOM 32035 C C . GLY A 1 34 ? 22.986 -6.592 -0.504 1.00 0.00 34 GLY A C 40
ATOM 32036 O O . GLY A 1 34 ? 22.710 -5.646 0.233 1.00 0.00 34 GLY A O 40
ATOM 32040 N N . ARG A 1 35 ? 24.202 -6.803 -0.994 1.00 0.00 35 ARG A N 40
ATOM 32041 C CA . ARG A 1 35 ? 25.312 -5.910 -0.680 1.00 0.00 35 ARG A CA 40
ATOM 32042 C C . ARG A 1 35 ? 25.074 -4.531 -1.272 1.00 0.00 35 ARG A C 40
ATOM 32043 O O . ARG A 1 35 ? 25.338 -3.519 -0.629 1.00 0.00 35 ARG A O 40
ATOM 32064 N N . THR A 1 36 ? 24.564 -4.506 -2.493 1.00 0.00 36 THR A N 40
ATOM 32065 C CA . THR A 1 36 ? 24.274 -3.252 -3.167 1.00 0.00 36 THR A CA 40
ATOM 32066 C C . THR A 1 36 ? 23.194 -2.498 -2.405 1.00 0.00 36 THR A C 40
ATOM 32067 O O . THR A 1 36 ? 23.272 -1.290 -2.235 1.00 0.00 36 THR A O 40
ATOM 32078 N N . LEU A 1 37 ? 22.174 -3.213 -1.974 1.00 0.00 37 LEU A N 40
ATOM 32079 C CA . LEU A 1 37 ? 21.090 -2.587 -1.252 1.00 0.00 37 LEU A CA 40
ATOM 32080 C C . LEU A 1 37 ? 21.517 -2.177 0.147 1.00 0.00 37 LEU A C 40
ATOM 32081 O O . LEU A 1 37 ? 21.066 -1.165 0.683 1.00 0.00 37 LEU A O 40
ATOM 32097 N N . LEU A 1 38 ? 22.382 -2.988 0.731 1.00 0.00 38 LEU A N 40
ATOM 32098 C CA . LEU A 1 38 ? 22.872 -2.741 2.076 1.00 0.00 38 LEU A CA 40
ATOM 32099 C C . LEU A 1 38 ? 23.541 -1.389 2.141 1.00 0.00 38 LEU A C 40
ATOM 32100 O O . LEU A 1 38 ? 23.400 -0.671 3.117 1.00 0.00 38 LEU A O 40
ATOM 32116 N N . GLU A 1 39 ? 24.298 -1.053 1.126 1.00 0.00 39 GLU A N 40
ATOM 32117 C CA . GLU A 1 39 ? 24.980 0.224 1.124 1.00 0.00 39 GLU A CA 40
ATOM 32118 C C . GLU A 1 39 ? 23.996 1.352 0.818 1.00 0.00 39 GLU A C 40
ATOM 32119 O O . GLU A 1 39 ? 24.258 2.516 1.129 1.00 0.00 39 GLU A O 40
ATOM 32131 N N . PHE A 1 40 ? 22.870 1.006 0.182 1.00 0.00 40 PHE A N 40
ATOM 32132 C CA . PHE A 1 40 ? 21.874 2.009 -0.185 1.00 0.00 40 PHE A CA 40
ATOM 32133 C C . PHE A 1 40 ? 21.268 2.676 1.046 1.00 0.00 40 PHE A C 40
ATOM 32134 O O . PHE A 1 40 ? 21.179 3.900 1.124 1.00 0.00 40 PHE A O 40
ATOM 32151 N N . LYS A 1 41 ? 20.846 1.861 1.992 1.00 0.00 41 LYS A N 40
ATOM 32152 C CA . LYS A 1 41 ? 20.240 2.380 3.204 1.00 0.00 41 LYS A CA 40
ATOM 32153 C C . LYS A 1 41 ? 21.247 3.196 3.998 1.00 0.00 41 LYS A C 40
ATOM 32154 O O . LYS A 1 41 ? 20.896 4.188 4.637 1.00 0.00 41 LYS A O 40
ATOM 32173 N N . SER A 1 42 ? 22.498 2.771 3.950 1.00 0.00 42 SER A N 40
ATOM 32174 C CA . SER A 1 42 ? 23.556 3.463 4.661 1.00 0.00 42 SER A CA 40
ATOM 32175 C C . SER A 1 42 ? 23.754 4.855 4.078 1.00 0.00 42 SER A C 40
ATOM 32176 O O . SER A 1 42 ? 24.040 5.808 4.801 1.00 0.00 42 SER A O 40
ATOM 32184 N N . ALA A 1 43 ? 23.582 4.968 2.764 1.00 0.00 43 ALA A N 40
ATOM 32185 C CA . ALA A 1 43 ? 23.731 6.256 2.092 1.00 0.00 43 ALA A CA 40
ATOM 32186 C C . ALA A 1 43 ? 22.462 7.093 2.267 1.00 0.00 43 ALA A C 40
ATOM 32187 O O . ALA A 1 43 ? 22.530 8.293 2.523 1.00 0.00 43 ALA A O 40
ATOM 32194 N N . THR A 1 44 ? 21.311 6.445 2.144 1.00 0.00 44 THR A N 40
ATOM 32195 C CA . THR A 1 44 ? 20.029 7.119 2.310 1.00 0.00 44 THR A CA 40
ATOM 32196 C C . THR A 1 44 ? 19.875 7.642 3.734 1.00 0.00 44 THR A C 40
ATOM 32197 O O . THR A 1 44 ? 19.361 8.736 3.953 1.00 0.00 44 THR A O 40
ATOM 32208 N N . LYS A 1 45 ? 20.300 6.837 4.693 1.00 0.00 45 LYS A N 40
ATOM 32209 C CA . LYS A 1 45 ? 20.177 7.213 6.088 1.00 0.00 45 LYS A CA 40
ATOM 32210 C C . LYS A 1 45 ? 20.791 8.583 6.317 1.00 0.00 45 LYS A C 40
ATOM 32211 O O . LYS A 1 45 ? 20.356 9.340 7.185 1.00 0.00 45 LYS A O 40
ATOM 32230 N N . SER A 1 46 ? 21.804 8.900 5.535 1.00 0.00 46 SER A N 40
ATOM 32231 C CA . SER A 1 46 ? 22.464 10.182 5.664 1.00 0.00 46 SER A CA 40
ATOM 32232 C C . SER A 1 46 ? 21.614 11.299 5.059 1.00 0.00 46 SER A C 40
ATOM 32233 O O . SER A 1 46 ? 21.639 12.437 5.529 1.00 0.00 46 SER A O 40
ATOM 32241 N N . LEU A 1 47 ? 20.868 10.972 4.007 1.00 0.00 47 LEU A N 40
ATOM 32242 C CA . LEU A 1 47 ? 20.026 11.959 3.347 1.00 0.00 47 LEU A CA 40
ATOM 32243 C C . LEU A 1 47 ? 18.842 12.342 4.226 1.00 0.00 47 LEU A C 40
ATOM 32244 O O . LEU A 1 47 ? 18.495 13.517 4.345 1.00 0.00 47 LEU A O 40
ATOM 32260 N N . VAL A 1 48 ? 18.231 11.341 4.842 1.00 0.00 48 VAL A N 40
ATOM 32261 C CA . VAL A 1 48 ? 17.088 11.574 5.712 1.00 0.00 48 VAL A CA 40
ATOM 32262 C C . VAL A 1 48 ? 17.523 12.206 7.018 1.00 0.00 48 VAL A C 40
ATOM 32263 O O . VAL A 1 48 ? 16.744 12.887 7.683 1.00 0.00 48 VAL A O 40
ATOM 32276 N N . SER A 1 49 ? 18.764 11.960 7.389 1.00 0.00 49 SER A N 40
ATOM 32277 C CA . SER A 1 49 ? 19.285 12.493 8.630 1.00 0.00 49 SER A CA 40
ATOM 32278 C C . SER A 1 49 ? 18.971 13.979 8.746 1.00 0.00 49 SER A C 40
ATOM 32279 O O . SER A 1 49 ? 18.906 14.525 9.846 1.00 0.00 49 SER A O 40
ATOM 32287 N N . GLY A 1 50 ? 18.773 14.626 7.604 1.00 0.00 50 GLY A N 40
ATOM 32288 C CA . GLY A 1 50 ? 18.463 16.048 7.594 1.00 0.00 50 GLY A CA 40
ATOM 32289 C C . GLY A 1 50 ? 17.159 16.323 8.335 1.00 0.00 50 GLY A C 40
ATOM 32290 O O . GLY A 1 50 ? 16.116 16.537 7.717 1.00 0.00 50 GLY A O 40
ATOM 32294 N N . ASP A 1 51 ? 17.228 16.318 9.664 1.00 0.00 51 ASP A N 40
ATOM 32295 C CA . ASP A 1 51 ? 16.049 16.570 10.485 1.00 0.00 51 ASP A CA 40
ATOM 32296 C C . ASP A 1 51 ? 15.817 18.068 10.639 1.00 0.00 51 ASP A C 40
ATOM 32297 O O . ASP A 1 51 ? 16.641 18.881 10.218 1.00 0.00 51 ASP A O 40
ATOM 32306 N N . GLU A 1 52 ? 14.689 18.427 11.242 1.00 0.00 52 GLU A N 40
ATOM 32307 C CA . GLU A 1 52 ? 14.348 19.833 11.447 1.00 0.00 52 GLU A CA 40
ATOM 32308 C C . GLU A 1 52 ? 13.427 19.992 12.653 1.00 0.00 52 GLU A C 40
ATOM 32309 O O . GLU A 1 52 ? 13.160 18.997 13.306 1.00 0.00 52 GLU A O 40
#

Foldseek 3Di:
DLVVCPVVVVVVVVVVVCVVPNPVVVVVVCVVVVVVVVVVCVVVVVVVVPDD

Organism: Bacillus subtilis (strain 168) (NCBI:txid224308)

CATH classification: 1.20.5.3310

InterPro domains:
  IPR003369 Sec-independent protein translocase protein TatA/B/E [PF02416] (4-46)
  IPR006312 Sec-independent protein translocase protein TatA/E [MF_00236] (2-66)
  IPR006312 Sec-independent protein translocase protein TatA/E [TIGR01411] (5-47)

Sequence (52 aa):
MFSNIGIPGLILIFVIALIIFGPSKLPEIGRAAGRTLLEFKSATKSLVSGDEMFSNIGIPGLILIFVIALIIFGPSKLPEIGRAAGRTLLEFKSATKSLVSGDEMFSNIGIPGLILIFVIALIIFGPSKLPEIGRAAGRTLLEFKSATKSLVSGDEMFSNIGIPGLILIFVIALIIFGPSKLPEIGRAAGRTLLEFKSATKSLVSGDEMFSNIGIPGLILIFVIALIIFGPSKLPEIGRAAGRTLLEFKSATKSLVSGDEMFSNIGIPGLILIFVIALIIFGPSKLPEIGRAAGRTLLEFKSATKSLVSGDEMFSNIGIPGLILIFVIALIIFGPSKLPEIGRAAGRTLLEFKSATKSLVSGDEMFSNIGIPGLILIFVIALIIFGPSKLPEIGRAAGRTLLEFKSATKSLVSGDEMFSNIGIPGLILIFVIALIIFGPSKLPEIGRAAGRTLLEFKSATKSLVSGDEMFSNIGIPGLILIFVIALIIFGPSKLPEIGRAAGRTLLEFKSATKSLVSGDEMFSNIGIPGLILIFVIALIIFGPSKLPEIGRAAGRTLLEFKSATKSLVSGDEMFSNIGIPGLILIFVIALIIFGPSKLPEIGRAAGRTLLEFKSATKSLVSGDEMFSNIGIPGLILIFVIALIIFGPSKLPEIGRAAGRTLLEFKSATKSLVSGDEMFSNIGIPGLILIFVIALIIFGPSKLPEIGRAAGRTLLEFKSATKSLVSGDEMFSNIGIPGLILIFVIALIIFGPSKLPEIGRAAGRTLLEFKSATKSLVSGDEMFSNIGIPGLILIFVIALIIFGPSKLPEIGRAAGRTLLEFKSATKSLVSGDEMFSNIGIPGLILIFVIALIIFGPSKLPEIGRAAGRTLLEFKSATKSLVSGDEMFSNIGIPGLILIFVIALIIFGPSKLPEIGRAAGRTLLEFKSATKSLVSGDEMFSNIGIPGLILIFVIALIIFGPSKLPEIGRAAGRTLLEFKSATKSLVSGDEMFSNIGIPGLILIFVIALIIFGPSKLPEIGRAAGRTLLEFKSATKSLVSGDEMFSNIGIPGLILIFVIALIIFGPSKLPEIGRAAGRTLLEFKSATKSLVSGDEMFSNIGIPGLILIFVIALIIFGPSKLPEIGRAAGRTLLEFKSATKSLVSGDEMFSNIGIPGLILIFVIALIIFGPSKLPEIGRAAGRTLLEFKSATKSLVSGDEMFSNIGIPGLILIFVIALIIFGPSKLPEIGRAAGRTLLEFKSATKSLVSGDEMFSNIGIPGLILIFVIALIIFGPSKLPEIGRAAGRTLLEFKSATKSLVSGDEMFSNIGIPGLILIFVIALIIFGPSKLPEIGRAAGRTLLEFKSATKSLVSGDEMFSNIGIPGLILIFVIALIIFGPSKLPEIGRAAGRTLLEFKSATKSLVSGDEMFSNIGIPGLILIFVIALIIFGPSKLPEIGRAAGRTLLEFKSATKSLVSGDEMFSNIGIPGLILIFVIALIIFGPSKLPEIGRAAGRTLLEFKSATKSLVSGDEMFSNIGIPGLILIFVIALIIFGPSKLPEIGRAAGRTLLEFKSATKSLVSGDEMFSNIGIPGLILIFVIALIIFGPSKLPEIGRAAGRTLLEFKSATKSLVSGDEMFSNIGIPGLILIFVIALIIFGPSKLPEIGRAAGRTLLEFKSATKSLVSGDEMFSNIGIPGLILIFVIALIIFGPSKLPEIGRAAGRTLLEFKSATKSLVSGDEMFSNIGIPGLILIFVIALIIFGPSKLPEIGRAAGRTLLEFKSATKSLVSGDEMFSNIGIPGLILIFVIALIIFGPSKLPEIGRAAGRTLLEFKSATKSLVSGDEMFSNIGIPGLILIFVIALIIFGPSKLPEIGRAAGRTLLEFKSATKSLVSGDEMFSNIGIPGLILIFVIALIIFGPSKLPEIGRAAGRTLLEFKSATKSLVSGDEMFSNIGIPGLILIFVIALIIFGPSKLPEIGRAAGRTLLEFKSATKSLVSGDEMFSNIGIPGLILIFVIALIIFGPSKLPEIGRAAGRTLLEFKSATKSLVSGDEMFSNIGIPGLILIFVIALIIFGPSKLPEIGRAAGRTLLEFKSATKSLVSGDE

Radius of gyration: 18.7 Å; Cα contacts (8 Å, |Δi|>4): 7; chains: 1; bounding box: 35×40×33 Å

Secondary structure (DSSP, 8-state):
--SSS-HHHHHHHHHHHHHHS-TTTHHHHHHHHHHHHHHHHHHHHHHHH---

Solvent-accessible surface area: 4868 Å² total; per-residue (Å²): 171,165,106,133,78,48,110,104,15,85,90,127,120,95,69,108,30,42,145,109,109,8,92,80,107,62,62,102,112,43,164,62,36,26,170,71,106,98,114,129,120,53,57,67,131,67,142,119,40,65,102,204